Protein 7VSW (pdb70)

CATH classification: 2.60.40.10 (+1 more: 2.60.40.10)

Secondary structure (DSSP, 8-state):
---EEEE-SEEEE-TT--EEEEEEESS--TT-EEEEEE-TTS-EEEEEETTTEEPTT--TTEEEEEETTEEEEEESS--GGG-EEEEEEE-SSSSPBB---EEEEEP---BPPEEEEEPPPGGGGGSSEEEEEEEEEEEBSS--EEEEEETTEE--SEEEPPPEE-TTS-EEEEEEEEEEHHHHHTT--EEEEEE-TTSGGG-EEEEE---/--EEEEES-SEE-TTS-EEEEEEEESS-SS-TT-EEEEEEE-TTS--EEEEEE-TTS-EEE-GGGTTTEEEEEEGGGTEEEEEE-S--GGG-EEEEEEEE-SSSS--EEB--EEEEE-SSPPBPPEEEEEPPPGGGGGSSEEEEEEEEEEEBSS--EEEEEETTEEE--EEEPPPEE-TTS-EEEEEEEEEEHHHHHTT-EEEEEEE-TTSGGG-EEEEEE--TT-/---EEEE-SEEEE-TT--EEEEEEESS--TT-EEEEEE-TTS--EEEEETTTEEPTT--TTEEEEEETTEEEEEESS--GGG-EEEEEEE-SSSSPBB---EEEEEP---BPPEEEEEPPPGGGGGSSEEEEEEEEEEEBSS--EEEEEETTEE--SEEEPPPEE-TTS-EEEEEEEEEEHHHHHTT--EEEEEE-TTSGGG-EEEEE---/--EEEEES-SEE-TTS-EEEEEEEESS-SS-TT-EEEEEEE-TTS--EEEEEE-TTS-EEE-GGGTTTEEEEEETTTTEEEEEE-S--GGG-EEEEEEEE-SSSS--EEB--EEEEE-SSPPBPPEEEEEPPPGGGGGSSEEEEEEEEEEEBSS--EEEEEETTEE---EEEPPPEE-TTS-EEEEEEEEEEHHHHHTT--EEEEEE-TTSGGG-EEEEE---/---EEEE-SEEEE-TT--EEEEEEESS--TT-EEEEEE-TTS--EEEEETTTEEPTT--TTEEEEEETTEEEEEESS--GGG-EEEEEEE-SSSSPBB---EEEEEP---BPPEEEEEPPPGGGGGSSEEEEEEEEEEEBSS--EEEEEETTEEE-SEEEPPPEE-TTS-EEEEEEEEEEHHHHHTT--EEEEEE-TTSGGG-EEEEE---/--EEEEES-SEE-TTS-EEEEEEEESS-TTSSS-EEEEEEE-TTS--EEEEEE-TTS-EEE-TTTTTTEEEEEETTTTEEEEEE-S--GGG-EEEEEEEE-SSSS--EEB--EEEEE-SSPPBPPEEEEEPPPGGGGGSSEEEEEEEEEEEBSS--EEEEEETTEE---EEEPPPEE-TTS-EEEEEEEEEEHHHHHTT--EEEEEE-TTSGGG-EEEEE---/---EEEE-SEEEE-TT--EEEEEEESS--TT-EEEEEE-TTS--EEEEETTTEEPTT--TTEEEEEETTEEEEEESS--GGG-EEEEEEE-SSSSPBB---EEEEEP---BPPEEEEEPPPGGGGGSSEEEEEEEEEEEBSS--EEEEEETTEEE-SEEEPPPEE-TTS-EEEEEEEEEEHHHHHTT--EEEEEE-TTSGGG-EEEEE---/--EEEEES-SEE-TTS-EEEEEEEESS-SSSSS-EEEEEEE-TTS--EEEEEE-TTS-EEE-GGGTTTEEEEEETTTTEEEEEE-S--GGG-EEEEEEEE-SSSS-SEEB--EEEEE-SSPPBPPEEEEEPPPGGGGGSSEEEEEEEEEEEBSS--EEEEEETTEEE--EEEPPPEE-TTS-EEEEEEEEEEHHHHHTT--EEEEEE-TTSGGG-EEEEE---

Radius of gyration: 45.03 Å; Cα contacts (8 Å, |Δi|>4): 4598; chains: 8; bounding box: 101×116×104 Å

Nearest PDB structures (foldseek):
  7vsw-assembly4_N  TM=1.002E+00  e=3.338E-44  Homo sapiens
  7vsu-assembly2_B  TM=9.495E-01  e=4.467E-30  Homo sapiens
  7mrz-assembly1_X  TM=9.197E-01  e=2.226E-26  Homo sapiens
  8bbo-assembly1_H  TM=7.551E-01  e=2.924E-26  Homo sapiens
  6hga-assembly1_H  TM=6.722E-01  e=2.432E-24  Mus musculus

Foldseek 3Di:
DKAKEKPDQEDAEAFQAKDKMKIFIPWFLFQAKWKWWAAPPGDIDTADGRFAHGDPPHDPQWGKDDTTTIIMIMGRGDDPVSQTKMKMWRDRDPPIDIYSIYGYHYDDDWWDKDKDKDFFDPVCLVDQKTKIKIKIWDGPDQDKDKFKDFPRHGADQKDKDGWDQDPVRITMIMMIHIDGSVCQVVWTKMKMKMADPPDDVRIDIDIDTDD/DKAKAKDADQEAEAQAKGKMKIAIPPDAQQDPQKWKFKWWAAVVGDIDTAWTAHQVFDIDGDVVQPPFWDWGDDRVRNMIMIMGGRDDQVPFTWMKIFMQHNPGGGPYIYPTDTHGYHPDDWWDKDKDKDFFDPVCLVDQKTKIKIKIWGTPDQDKDKFKDFPNHGQDQKDKDGWDQDPVRITMIMMIHIDGSVCQVVWGKMKMKMADPPDDVRIDIDIDGDDPVD/DKAKEKPDQEDAEAFFDKDKIKIFIPWFQFQAKWKWWAAPPGDIHTAAGRFFHGDPPHDPQWGKDDGTTIIMIMGRGDDPVSQTKMKMWGDHDPPIDIYPIYGYAYDDDWWDWDKDKDFFDPVQLVDQKTKIKIKIWDGPDQDKDKWKDFPRHTQDQKDKDRWDQDPVRITMIMMIHIDGSVCQVVWTKMKMKMADPPDDVRIDIDIDHDD/DKAKAKDADQEDEAQAKGKMKIAIPPDALQDPQKWKFKWWAAVPGDIDTAWTAHSVGDIDGDVVQPVFWDWGDDRVRRMIMIMGGRDDQVPFTWMKIAMQHNPGGGPYIYPTDTHGYHPDDWWDKDKDKDFFDPVCLVDQKTKIKIKIWGGPDQDKDKFKDFPRHGQDQKDKDRWDQDPVRITMIMMIGMDGSVCQVVWTKMKMKMADPPDDVRIDIDIDTND/DKAKEKPDQEDAEAFFDKDKIKIFIPWFQFQAKWKWWAAPPGDIHTAAGRFFHGDPPHDPQWGKDDTTTMIMIMGRGDDQVSQTKMKMWGDRDPPIDIYPIYGYHYDDDWWDWDKDKDFFDPVQLVDQKTKIKIKIWDGPDQDKDKWKDFPHHTQDQKDKDGWDQDPVRITMIMMIGMDGSVCQVVWTKMKMKMADPVDDVRIDIDIDHDD/DKAKAKDADQEDEAQAKGKMKIAIPPDALQDDDKWKFKWWAAVPGDIDGAWTAHQVGDIDGDVVQPPFKDWADDRVRRMIMIMGGRDDQVRFTWMKIFMQDPPGGGPYIYPTGTHGYHPDDWWDKDKDKDFFDPVQLVDQKTKIKIKIWTTPDQDKDKFKDFPRHGQDQKDKDRWDQDPVRITMIMMIHMDGSVCQVVWTKMKMKMADPPDDVRIDIDIDTDD/DKAKEKPDQEDAEAFFDKDKIKIFIPWFQFQAKWKWWAAPPGDIHTAAGRFFHGDPPHDPQWGKDDTTTIIMIMGRGDDQVSFTKMKMWGDRDPPIDIYPIYGYHYDDDWWDKDKDKDFFDPVQLVDQKTKIKIKIWDGPDQDKDKFKDFPRHGQDQKDKDGWDQDPVRITMIMMIGIDGSVCQVVWTKMKMKMADPPDDVRIDIDIDHDD/DKAKAKDFDQEDEAQAKGKMKIAIPPDALQDDDKWKFKWWAAVPGDIDTAWTAHPVGDIDGDVVQPPFWDWGDDRVRNMIMIMGGRDDQVPFTWMKIAMQDPPGGGPYIYPTDTHGYYNDDWWDKDKDKDFFDPVQLVDQKTKIKIKIWGGPDQDKDKFKDFPNHGDDQKDKDRWDQDPVRITMIMMIHIDGSVCQVVWGKMKMKMADPPDDVRIDIDIDTDD

B-factor: mean 91.62, std 21.6, range [41.56, 175.29]

Solvent-accessible surface area: 76915 Å² total; per-residue (Å²): 122,5,118,20,84,17,47,56,86,63,33,49,9,36,86,40,61,165,3,66,1,32,0,131,13,73,94,70,0,56,45,108,0,0,1,0,11,21,80,94,86,140,24,6,99,7,1,1,46,34,7,84,41,70,48,106,71,11,50,106,54,7,54,11,65,34,85,17,59,61,1,37,1,11,0,59,45,0,53,86,96,4,34,2,33,0,13,0,0,0,20,132,45,68,10,11,32,17,4,64,8,0,90,0,55,36,107,95,128,72,77,118,8,52,7,7,20,4,71,18,13,197,61,6,73,114,93,124,84,0,0,0,6,0,3,0,26,4,0,26,27,35,108,38,49,14,92,1,47,13,120,46,103,73,24,137,67,62,73,45,3,65,52,17,60,18,83,85,30,2,29,0,3,0,0,4,0,15,2,71,47,66,78,9,97,114,34,59,80,0,17,0,9,0,82,6,99,31,14,152,100,103,66,40,79,68,71,16,55,86,153,132,35,118,6,95,24,56,42,72,18,30,11,117,56,94,87,86,0,40,0,41,0,50,8,62,63,31,61,1,52,44,28,59,37,82,1,0,0,0,16,20,31,81,89,141,31,16,54,2,4,1,42,2,63,86,80,38,70,62,39,33,14,74,84,6,110,112,57,7,76,6,49,36,54,74,100,134,38,46,1,12,1,87,3,39,61,0,76,74,80,1,26,0,35,0,10,0,0,23,20,6,152,90,24,0,0,40,34,29,3,128,24,22,32,0,14,5,20,90,48,121,50,123,104,9,66,6,18,17,1,67,15,10,209,72,3,58,110,86,119,73,0,2,0,1,0,0,0,30,10,0,29,1,19,70,28,43,14,87,3,48,6,147,61,121,78,32,122,71,62,85,46,2,64,54,19,96,17,83,116,39,6,38,0,6,0,0,3,1,19,5,67,52,64,73,9,94,140,20,45,77,0,15,0,5,0,90,6,75,29,14,151,121,103,93,35,93,66,74,14,33,65,47,101,78,212,83,8,66,15,88,19,50,54,86,63,34,65,11,32,81,43,56,91,4,63,0,35,0,133,12,74,91,74,2,58,47,107,0,1,1,0,11,20,76,96,88,137,24,5,96,6,1,0,53,31,8,81,43,64,46,108,73,16,50,37,47,4,52,10,57,33,85,15,58,58,2,36,0,14,0,55,43,0,50,71,94,3,27,2,32,0,12,0,0,0,20,129,43,65,11,10,24,10,0,34,11,0,90,0,51,16,110,103,154,65,99,114,7,54,6,6,16,5,69,17,12,196,58,5,67,111,99,124,86,0,1,0,5,0,3,0,29,3,0,24,31,32,114,40,54,12,85,1,49,11,141,56,119,90,23,133,69,64,76,45,2,66,51,17,54,17,84,80,14,1,25,0,4,0,0,4,0,16,3,73,49,56,82,8,93,132,38,56,81,0,17,0,6,0,96,6,101,33,12,151,123,108,89,41,71,63,74,14,56,83,157,115,28,96,6,58,20,56,42,67,18,29,12,118,15,74,88,86,1,43,1,38,0,12,5,2,23,11,6,0,12,34,29,64,44,80,0,0,0,0,18,21,32,81,88,84,6,8,33,2,2,1,41,4,60,88,81,39,71,61,41,40,13,82,65,5,132,109,39,8,75,8,45,37,52,46,51,114,4,26,0,11,1,89,1,38,59,0,10,26,31,1,26,0,34,0,12,0,0,22,24,7,163,97,24,0,0,38,36,28,2,132,25,26,46,0,14,3,4,71,50,126,56,140,112,8,61,9,16,17,2,67,15,10,205,71,3,59,109,86,121,75,0,3,0,1,0,0,0,30,12,0,30,0,19,37,37,47,14,87,3,52,11,70,56,38,79,4,69,59,68,80,47,2,65,52,20,98,20,88,116,39,10,34,0,5,0,0,4,0,18,4,32,47,30,5,11,89,66,21,2,81,0,16,0,4,0,88,6,72,30,16,157,124,104,92,38,93,73,73,13,34,83,135,111,8,111,21,82,21,46,54,87,61,35,66,12,31,79,40,58,148,4,66,1,30,0,122,14,70,94,70,0,56,47,108,0,0,0,0,10,21,77,93,87,140,23,4,99,7,1,0,50,38,5,77,41,70,45,105,74,16,51,83,48,4,56,12,61,34,81,14,62,65,1,36,1,16,0,61,43,0,50,64,95,3,34,2,32,0,11,0,0,0,20,124,44,68,10,11,33,19,4,63,10,0,91,0,53,16,121,99,152,70,99,108,7,52,7,5,13,5,67,16,12,198,63,6,71,112,97,128,90,0,1,0,4,0,3,0,29,2,0,24,30,29,114,37,40,12,84,2,56,11,141,62,115,93,23,129,71,62,77,44,2,64,57,19,57,18,83,90,9,3,30,0,4,0,0,4,0,15,2,71,48,64,74,9,100,142,34,57,77,0,15,0,6,0,83,5,94,32,13,154,122,104,88,41,82,65,71,17,50,77,153,113,34,99,4,63,28,53,44,68,17,25,10,111,60,90,96,87,0,46,0,43,0,12,5,8,24,11,5,0,16,35,49,74,39,80,1,0,0,0,16,18,33,80,87,146,27,14,54,1,4,0,41,3,58,77,81,42,69,58,38,30,12,71,77,6,115,122,68,9,75,7,44,37,51,36,47,112,4,24,1,10,1,86,6,44,59,1,79,73,86,3,26,1,34,0,11,0,0,23,27,7,171,85,28,0,0,40,33,29,2,133,25,22,46,0,16,7,20,95,44,110,49,126,105,7,64,7,14,20,2,64,16,11,206,68,3,59,104,86,125,76,0,2,0,2,0,0,0,31,12,0,30,0,21,41,38,44,15,94,4,56,9,71,60,42,67,4,70,63,60,87,45,2,61,51,19,97,16,89,116,35,9,40,0,6,0,0,2,1,18,4,37,56,33,4,10,98,51,21,2,82,0,17,0,7,0,91,7,75,31,13,153,124,108,91,37,85,70,72,11,34,92,138,107,8,110,19,87,20,48,54,90,62,37,54,9,38,86,41,58,170,3,64,0,33,0,126,12,74,95,74,2,58,45,110,0,0,0,0,6,20,75,94,87,137,25,6,99,9,0,0,49,33,4,78,38,68,47,106,77,13,51,111,45,7,56,10,63,33,81,14,58,64,0,36,0,12,0,62,44,0,52,80,93,2,32,2,34,0,11,0,0,0,21,136,41,66,9,12,28,19,3,62,10,0,88,0,58,32,104,141,118,69,85,114,7,46,5,6,18,4,70,17,12,193,54,5,69,116,92,128,84,0,1,0,4,0,3,0,27,1,0,26,31,35,113,37,41,14,67,3,34,9,136,18,35,72,20,58,68,62,71,46,2,63,52,20,60,17,86,93,35,2,33,0,4,0,0,5,0,16,2,69,46,65,80,6,96,143,36,57,79,0,16,0,5,0,20,5,93,30,14,149,30,35,46,38,69,67,73,16,53,84,155,132,39,118,4,94,24,53,42,71,17,31,11,126,53,90,92,88,1,47,1,46,0,45,7,65,64,30,59,2,51,48,56,65,28,68,1,0,0,0,17,19,34,80,88,139,27,14,54,1,4,1,41,4,55,93,84,41,70,61,38,36,11,72,80,5,115,113,60,8,75,6,44,36,54,74,103,132,40,48,1,11,2,88,4,40,60,0,79,71,86,4,26,1,35,0,12,0,0,26,27,6,170,83,27,0,0,38,35,28,2,130,23,27,47,0,13,4,23,98,50,120,50,139,104,8,61,7,12,16,1,66,16,10,212,74,2,57,110,85,122,74,0,2,0,1,0,0,1,35,11,0,28,0,20,43,38,44,14,89,2,51,14,148,60,124,84,31,126,71,60,88,46,2,61,54,20,99,17,87,117,40,10,35,0,5,0,0,4,1,18,2,68,50,62,72,9,94,142,27,51,83,0,19,1,6,0,90,6,80,28,15,150,120,106,87,36,90,68,73,12,33,86,136

Sequence (1739 aa):
DIQMTQSPSSLSASVGDRVTITCRASQSISSYLNWYQQKPGKAPKLLIYAASSLQSGVPSRFSGSGSGTDFTLTISSLQPEDFATYYCQQSYSTPLTFGGGTKVEIKRQPREPQVYTLPPSRDELTKNQVSLWCLVKGFYPSDIAVEWESNGQPENNYKTTPPVLDSDGSFFLYSKLTVDKSRWQQGNVFSCSVMHEALHNHYTQKSLSLSQVQLQESGPGLVKPSETLSLTCTVSGGSVSSGSYYWSWIRQPPGKGLEWIGYIYYSGSTNYNPSLKSRVTISVDTSKNQFSLKLSSVTAADTAVYYCAREGKNGAFDIWGQGTMVTVSSAQPREPQVYTLPPSRDELTKNQVSLSCAVKGFYPSDIAVEWESNGQPENNYKTTPPVLDSDGSFFLVSKLTVDKSRWQQGNVFSCSVMHEALHNHYTQKSLSLSPGKDIQMTQSPSSLSASVGDRVTITCRASQSISSYLNWYQQKPGKAPKLLIYAASSLQSGVPSRFSGSGSGTDFTLTISSLQPEDFATYYCQQSYSTPLTFGGGTKVEIKRQPREPQVYTLPPSRDELTKNQVSLWCLVKGFYPSDIAVEWESNGQPENNYKTTPPVLDSDGSFFLYSKLTVDKSRWQQGNVFSCSVMHEALHNHYTQKSLSLSQVQLQESGPGLVKPSETLSLTCTVSGGSVSSGSYYWSWIRQPPGKGLEWIGYIYYSGSTNYNPSLKSRVTISVDTSKNQFSLKLSSVTAADTAVYYCAREGKNGAFDIWGQGTMVTVSSAQPREPQVYTLPPSRDELTKNQVSLSCAVKGFYPSDIAVEWESNGQPENNYKTTPPVLDSDGSFFLVSKLTVDKSRWQQGNVFSCSVMHEALHNHYTQKSLSLSDIQMTQSPSSLSASVGDRVTITCRASQSISSYLNWYQQKPGKAPKLLIYAASSLQSGVPSRFSGSGSGTDFTLTISSLQPEDFATYYCQQSYSTPLTFGGGTKVEIKRQPREPQVYTLPPSRDELTKNQVSLWCLVKGFYPSDIAVEWESNGQPENNYKTTPPVLDSDGSFFLYSKLTVDKSRWQQGNVFSCSVMHEALHNHYTQKSLSLSQVQLQESGPGLVKPSETLSLTCTVSGGSVSSGSYYWSWIRQPPGKGLEWIGYIYYSGSTNYNPSLKSRVTISVDTSKNQFSLKLSSVTAADTAVYYCAREGKNGAFDIWGQGTMVTVSSAQPREPQVYTLPPSRDELTKNQVSLSCAVKGFYPSDIAVEWESNGQPENNYKTTPPVLDSDGSFFLVSKLTVDKSRWQQGNVFSCSVMHEALHNHYTQKSLSLSDIQMTQSPSSLSASVGDRVTITCRASQSISSYLNWYQQKPGKAPKLLIYAASSLQSGVPSRFSGSGSGTDFTLTISSLQPEDFATYYCQQSYSTPLTFGGGTKVEIKRQPREPQVYTLPPSRDELTKNQVSLWCLVKGFYPSDIAVEWESNGQPENNYKTTPPVLDSDGSFFLYSKLTVDKSRWQQGNVFSCSVMHEALHNHYTQKSLSLSQVQLQESGPGLVKPSETLSLTCTVSGGSVSSGSYYWSWIRQPPGKGLEWIGYIYYSGSTNYNPSLKSRVTISVDTSKNQFSLKLSSVTAADTAVYYCAREGKNGAFDIWGQGTMVTVSSAQPREPQVYTLPPSRDELTKNQVSLSCAVKGFYPSDIAVEWESNGQPENNYKTTPPVLDSDGSFFLVSKLTVDKSRWQQGNVFSCSVMHEALHNHYTQKSLSLS

Structure (mmCIF, N/CA/C/O backbone):
data_7VSW
#
_entry.id   7VSW
#
_cell.length_a   143.900
_cell.length_b   143.900
_cell.length_c   261.890
_cell.angle_alpha   90.000
_cell.angle_beta   90.000
_cell.angle_gamma   90.000
#
_symmetry.space_group_name_H-M   'P 43 21 2'
#
loop_
_entity.id
_entity.type
_entity.pdbx_description
1 polymer 'light chain'
2 polymer 'heavy chain'
#
loop_
_atom_site.group_PDB
_atom_site.id
_atom_site.type_symbol
_atom_site.label_atom_id
_atom_site.label_alt_id
_atom_site.label_comp_id
_atom_site.label_asym_id
_atom_site.label_entity_id
_atom_site.label_seq_id
_atom_site.pdbx_PDB_ins_code
_atom_site.Cartn_x
_atom_site.Cartn_y
_atom_site.Cartn_z
_atom_site.occupancy
_atom_site.B_iso_or_equiv
_atom_site.auth_seq_id
_atom_site.auth_comp_id
_atom_site.auth_asym_id
_atom_site.auth_atom_id
_atom_site.pdbx_PDB_model_num
ATOM 1 N N . ASP A 1 1 ? 29.37599 -58.28153 -21.26221 1.000 133.23598 1 ASP A N 1
ATOM 2 C CA . ASP A 1 1 ? 28.67892 -58.46111 -19.99274 1.000 124.11536 1 ASP A CA 1
ATOM 3 C C . ASP A 1 1 ? 28.72647 -57.16263 -19.18626 1.000 115.09704 1 ASP A C 1
ATOM 4 O O . ASP A 1 1 ? 29.77333 -56.52588 -19.08003 1.000 133.09739 1 ASP A O 1
ATOM 9 N N . ILE A 1 2 ? 27.58634 -56.78028 -18.61932 1.000 101.59327 2 ILE A N 1
ATOM 10 C CA . ILE A 1 2 ? 27.44417 -55.52003 -17.89555 1.000 106.71650 2 ILE A CA 1
ATOM 11 C C . ILE A 1 2 ? 27.67175 -55.74285 -16.40468 1.000 121.80045 2 ILE A C 1
ATOM 12 O O . ILE A 1 2 ? 27.06242 -56.63211 -15.79752 1.000 119.44332 2 ILE A O 1
ATOM 17 N N . GLN A 1 3 ? 28.54980 -54.93266 -15.81236 1.000 124.08461 3 GLN A N 1
ATOM 18 C CA . GLN A 1 3 ? 28.85252 -55.02396 -14.39076 1.000 105.39681 3 GLN A CA 1
ATOM 19 C C . GLN A 1 3 ? 27.92609 -54.09881 -13.61351 1.000 98.52733 3 GLN A C 1
ATOM 20 O O . GLN A 1 3 ? 27.69519 -52.95378 -14.01187 1.000 94.19124 3 GLN A O 1
ATOM 26 N N . MET A 1 4 ? 27.41325 -54.59384 -12.48965 1.000 107.08541 4 MET A N 1
ATOM 27 C CA . MET A 1 4 ? 26.50758 -53.83125 -11.63882 1.000 105.14875 4 MET A CA 1
ATOM 28 C C . MET A 1 4 ? 27.17914 -53.59707 -10.29484 1.000 107.51398 4 MET A C 1
ATOM 29 O O . MET A 1 4 ? 27.45568 -54.55139 -9.56006 1.000 98.85300 4 MET A O 1
ATOM 34 N N . THR A 1 5 ? 27.42358 -52.33266 -9.97000 1.000 100.46981 5 THR A N 1
ATOM 35 C CA . THR A 1 5 ? 28.05863 -51.95618 -8.71612 1.000 93.34773 5 THR A CA 1
ATOM 36 C C . THR A 1 5 ? 27.00534 -51.40580 -7.76599 1.000 107.42440 5 THR A C 1
ATOM 37 O O . THR A 1 5 ? 26.22054 -50.52897 -8.14058 1.000 112.85615 5 THR A O 1
ATOM 41 N N . GLN A 1 6 ? 26.98758 -51.92716 -6.54502 1.000 103.71206 6 GLN A N 1
ATOM 42 C CA . GLN A 1 6 ? 26.00727 -51.55441 -5.53892 1.000 92.34818 6 GLN A CA 1
ATOM 43 C C . GLN A 1 6 ? 26.73075 -50.99926 -4.32084 1.000 106.27046 6 GLN A C 1
ATOM 44 O O . GLN A 1 6 ? 27.76491 -51.53284 -3.90663 1.000 109.49626 6 GLN A O 1
ATOM 50 N N . SER A 1 7 ? 26.19426 -49.91545 -3.75620 1.000 105.46673 7 SER A N 1
ATOM 51 C CA . SER A 1 7 ? 26.80687 -49.29717 -2.59082 1.000 102.67203 7 SER A CA 1
ATOM 52 C C . SER A 1 7 ? 25.73854 -48.60044 -1.76004 1.000 101.73302 7 SER A C 1
ATOM 53 O O . SER A 1 7 ? 24.81617 -48.00142 -2.33041 1.000 116.39497 7 SER A O 1
ATOM 56 N N . PRO A 1 8 ? 25.83283 -48.65061 -0.42177 1.000 106.71749 8 PRO A N 1
ATOM 57 C CA . PRO A 1 8 ? 26.91116 -49.34507 0.29039 1.000 117.08969 8 PRO A CA 1
ATOM 58 C C . PRO A 1 8 ? 26.67427 -50.84921 0.38329 1.000 114.57384 8 PRO A C 1
ATOM 59 O O . PRO A 1 8 ? 25.52655 -51.28892 0.34031 1.000 108.39424 8 PRO A O 1
ATOM 63 N N . SER A 1 9 ? 27.75616 -51.62411 0.50550 1.000 118.87376 9 SER A N 1
ATOM 64 C CA . SER A 1 9 ? 27.62150 -53.07652 0.56376 1.000 120.22341 9 SER A CA 1
ATOM 65 C C . SER A 1 9 ? 26.87366 -53.51663 1.81678 1.000 107.74222 9 SER A C 1
ATOM 66 O O . SER A 1 9 ? 26.19398 -54.54909 1.80130 1.000 101.99871 9 SER A O 1
ATOM 69 N N . SER A 1 10 ? 26.99046 -52.75639 2.90319 1.000 97.88445 10 SER A N 1
ATOM 70 C CA . SER A 1 10 ? 26.29700 -53.05545 4.14671 1.000 93.67522 10 SER A CA 1
ATOM 71 C C . SER A 1 10 ? 25.99333 -51.74119 4.84820 1.000 97.84502 10 SER A C 1
ATOM 72 O O . SER A 1 10 ? 26.77682 -50.79137 4.77099 1.000 109.16658 10 SER A O 1
ATOM 75 N N . LEU A 1 11 ? 24.84786 -51.68992 5.52823 1.000 87.73216 11 LEU A N 1
ATOM 76 C CA . LEU A 1 11 ? 24.46322 -50.48940 6.25850 1.000 98.58628 11 LEU A CA 1
ATOM 77 C C . LEU A 1 11 ? 23.48900 -50.85372 7.37004 1.000 105.01701 11 LEU A C 1
ATOM 78 O O . LEU A 1 11 ? 22.66126 -51.75340 7.20856 1.000 102.43492 11 LEU A O 1
ATOM 83 N N . SER A 1 12 ? 23.59686 -50.14657 8.49313 1.000 114.39182 12 SER A N 1
ATOM 84 C CA . SER A 1 12 ? 22.65127 -50.24746 9.59762 1.000 111.38091 12 SER A CA 1
ATOM 85 C C . SER A 1 12 ? 21.94241 -48.91102 9.75733 1.000 106.67526 12 SER A C 1
ATOM 86 O O . SER A 1 12 ? 22.58981 -47.85856 9.75366 1.000 113.39941 12 SER A O 1
ATOM 89 N N . ALA A 1 13 ? 20.61884 -48.95201 9.89704 1.000 102.93575 13 ALA A N 1
ATOM 90 C CA . ALA A 1 13 ? 19.82620 -47.73837 10.01625 1.000 103.03105 13 ALA A CA 1
ATOM 91 C C . ALA A 1 13 ? 18.72191 -47.94571 11.04026 1.000 101.22566 13 ALA A C 1
ATOM 92 O O . ALA A 1 13 ? 18.29066 -49.07280 11.29473 1.000 105.81917 13 ALA A O 1
ATOM 94 N N . SER A 1 14 ? 18.27212 -46.84320 11.62764 1.000 109.01402 14 SER A N 1
ATOM 95 C CA . SER A 1 14 ? 17.24507 -46.87439 12.65595 1.000 111.73422 14 SER A CA 1
ATOM 96 C C . SER A 1 14 ? 15.85695 -46.85040 12.02353 1.000 107.71298 14 SER A C 1
ATOM 97 O O . SER A 1 14 ? 15.69190 -46.60608 10.82681 1.000 115.97806 14 SER A O 1
ATOM 100 N N . VAL A 1 15 ? 14.84543 -47.10860 12.85147 1.000 98.82750 15 VAL A N 1
ATOM 101 C CA . VAL A 1 15 ? 13.46515 -47.07811 12.38266 1.000 100.27168 15 VAL A CA 1
ATOM 102 C C . VAL A 1 15 ? 13.06670 -45.64338 12.06190 1.000 112.93801 15 VAL A C 1
ATOM 103 O O . VAL A 1 15 ? 13.28556 -44.72496 12.86269 1.000 130.63782 15 VAL A O 1
ATOM 107 N N . GLY A 1 16 ? 12.47988 -45.44404 10.88096 1.000 111.49449 16 GLY A N 1
ATOM 108 C CA . GLY A 1 16 ? 12.08056 -44.13228 10.41759 1.000 110.02752 16 GLY A CA 1
ATOM 109 C C . GLY A 1 16 ? 13.11040 -43.39101 9.59118 1.000 118.63613 16 GLY A C 1
ATOM 110 O O . GLY A 1 16 ? 12.77598 -42.35348 9.00467 1.000 130.89679 16 GLY A O 1
ATOM 111 N N . ASP A 1 17 ? 14.34437 -43.88281 9.52103 1.000 114.09957 17 ASP A N 1
ATOM 112 C CA . ASP A 1 17 ? 15.37028 -43.22195 8.73033 1.000 134.29729 17 ASP A CA 1
ATOM 113 C C . ASP A 1 17 ? 15.09042 -43.39000 7.23923 1.000 121.22456 17 ASP A C 1
ATOM 114 O O . ASP A 1 17 ? 14.32568 -44.26057 6.81556 1.000 114.93421 17 ASP A O 1
ATOM 119 N N . ARG A 1 18 ? 15.72255 -42.53768 6.43859 1.000 120.57525 18 ARG A N 1
ATOM 120 C CA . ARG A 1 18 ? 15.70523 -42.69208 4.99144 1.000 127.44075 18 ARG A CA 1
ATOM 121 C C . ARG A 1 18 ? 16.88657 -43.56135 4.58876 1.000 130.69831 18 ARG A C 1
ATOM 122 O O . ARG A 1 18 ? 18.01146 -43.34110 5.04966 1.000 132.09062 18 ARG A O 1
ATOM 130 N N . VAL A 1 19 ? 16.63002 -44.54940 3.74290 1.000 114.31185 19 VAL A N 1
ATOM 131 C CA . VAL A 1 19 ? 17.65617 -45.46628 3.27237 1.000 117.21021 19 VAL A CA 1
ATOM 132 C C . VAL A 1 19 ? 17.94747 -45.12971 1.81878 1.000 115.05529 19 VAL A C 1
ATOM 133 O O . VAL A 1 19 ? 17.03105 -44.84236 1.04207 1.000 113.47762 19 VAL A O 1
ATOM 137 N N . THR A 1 20 ? 19.22661 -45.15226 1.45423 1.000 105.01244 20 THR A N 1
ATOM 138 C CA . THR A 1 20 ? 19.65320 -44.81810 0.10270 1.000 119.84365 20 THR A CA 1
ATOM 139 C C . THR A 1 20 ? 20.66092 -45.85601 -0.35698 1.000 122.03829 20 THR A C 1
ATOM 140 O O . THR A 1 20 ? 21.69633 -46.05132 0.28832 1.000 124.70984 20 THR A O 1
ATOM 144 N N . ILE A 1 21 ? 20.35245 -46.51968 -1.46491 1.000 111.75696 21 ILE A N 1
ATOM 145 C CA . ILE A 1 21 ? 21.23520 -47.50211 -2.07231 1.000 115.06651 21 ILE A CA 1
ATOM 146 C C . ILE A 1 21 ? 21.59790 -47.00897 -3.46160 1.000 111.04229 21 ILE A C 1
ATOM 147 O O . ILE A 1 21 ? 20.74314 -46.49573 -4.19030 1.000 112.46857 21 ILE A O 1
ATOM 152 N N . THR A 1 22 ? 22.86156 -47.16699 -3.82791 1.000 113.77238 22 THR A N 1
ATOM 153 C CA . THR A 1 22 ? 23.35319 -46.73631 -5.12486 1.000 115.77997 22 THR A CA 1
ATOM 154 C C . THR A 1 22 ? 23.58492 -47.96853 -5.98412 1.000 123.09381 22 THR A C 1
ATOM 155 O O . THR A 1 22 ? 24.14975 -48.96245 -5.51499 1.000 111.56056 22 THR A O 1
ATOM 159 N N . CYS A 1 23 ? 23.13513 -47.90561 -7.23257 1.000 119.76029 23 CYS A N 1
ATOM 160 C CA . CYS A 1 23 ? 23.38614 -48.95467 -8.20879 1.000 112.17461 23 CYS A CA 1
ATOM 161 C C . CYS A 1 23 ? 23.96173 -48.28348 -9.44402 1.000 121.05361 23 CYS A C 1
ATOM 162 O O . CYS A 1 23 ? 23.34013 -47.37460 -10.00337 1.000 125.90415 23 CYS A O 1
ATOM 165 N N . ARG A 1 24 ? 25.15116 -48.71167 -9.85342 1.000 117.03995 24 ARG A N 1
ATOM 166 C CA . ARG A 1 24 ? 25.84649 -48.12892 -10.99041 1.000 112.87197 24 ARG A CA 1
ATOM 167 C C . ARG A 1 24 ? 26.07685 -49.19379 -12.05054 1.000 117.39488 24 ARG A C 1
ATOM 168 O O . ARG A 1 24 ? 26.45779 -50.32664 -11.73645 1.000 123.10932 24 ARG A O 1
ATOM 176 N N . ALA A 1 25 ? 25.84081 -48.82522 -13.30414 1.000 98.98400 25 ALA A N 1
ATOM 177 C CA . ALA A 1 25 ? 26.05739 -49.71499 -14.43056 1.000 110.20606 25 ALA A CA 1
ATOM 178 C C . ALA A 1 25 ? 27.28824 -49.27351 -15.20997 1.000 119.54131 25 ALA A C 1
ATOM 179 O O . ALA A 1 25 ? 27.62057 -48.08559 -15.26015 1.000 116.21332 25 ALA A O 1
ATOM 181 N N . SER A 1 26 ? 27.96389 -50.24801 -15.82142 1.000 114.78463 26 SER A N 1
ATOM 182 C CA . SER A 1 26 ? 29.14530 -49.94538 -16.61868 1.000 116.47543 26 SER A CA 1
ATOM 183 C C . SER A 1 26 ? 28.79484 -49.22964 -17.91698 1.000 126.22980 26 SER A C 1
ATOM 184 O O . SER A 1 26 ? 29.66293 -48.57698 -18.50600 1.000 131.35080 26 SER A O 1
ATOM 187 N N . GLN A 1 27 ? 27.54949 -49.33801 -18.37290 1.000 122.40000 27 GLN A N 1
ATOM 188 C CA . GLN A 1 27 ? 27.09995 -48.65445 -19.57541 1.000 115.12406 27 GLN A CA 1
ATOM 189 C C . GLN A 1 27 ? 25.63958 -48.26194 -19.39591 1.000 124.30460 27 GLN A C 1
ATOM 190 O O . GLN A 1 27 ? 24.98078 -48.66102 -18.43284 1.000 120.44106 27 GLN A O 1
ATOM 196 N N . SER A 1 28 ? 25.14122 -47.45791 -20.33201 1.000 142.78186 28 SER A N 1
ATOM 197 C CA . SER A 1 28 ? 23.77675 -46.95417 -20.23872 1.000 133.79290 28 SER A CA 1
ATOM 198 C C . SER A 1 28 ? 22.77015 -48.08477 -20.42019 1.000 139.74900 28 SER A C 1
ATOM 199 O O . SER A 1 28 ? 22.85729 -48.86538 -21.37395 1.000 138.80933 28 SER A O 1
ATOM 202 N N . ILE A 1 29 ? 21.81636 -48.17298 -19.49479 1.000 130.95053 29 ILE A N 1
ATOM 203 C CA . ILE A 1 29 ? 20.75740 -49.17148 -19.53789 1.000 132.93281 29 ILE A CA 1
ATOM 204 C C . ILE A 1 29 ? 19.37576 -48.51926 -19.49621 1.000 122.97720 29 ILE A C 1
ATOM 205 O O . ILE A 1 29 ? 18.38614 -49.18064 -19.19546 1.000 122.26548 29 ILE A O 1
ATOM 210 N N . SER A 1 30 ? 19.30849 -47.21764 -19.78683 1.000 119.09219 30 SER A N 1
ATOM 211 C CA . SER A 1 30 ? 18.05352 -46.46474 -19.89090 1.000 123.76971 30 SER A CA 1
ATOM 212 C C . SER A 1 30 ? 17.30990 -46.58431 -18.56641 1.000 117.80693 30 SER A C 1
ATOM 213 O O . SER A 1 30 ? 17.86880 -46.18811 -17.52907 1.000 117.62103 30 S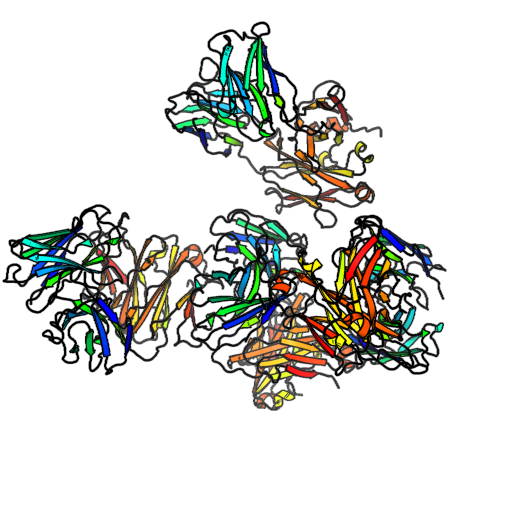ER A O 1
ATOM 216 N N . SER A 1 31 ? 16.08242 -47.10071 -18.53976 1.000 119.91807 31 SER A N 1
ATOM 217 C CA . SER A 1 31 ? 15.29904 -47.22913 -17.31820 1.000 119.99765 31 SER A CA 1
ATOM 218 C C . SER A 1 31 ? 14.93312 -48.68629 -17.05256 1.000 125.48463 31 SER A C 1
ATOM 219 O O . SER A 1 31 ? 13.87782 -48.97600 -16.48749 1.000 126.90525 31 SER A O 1
ATOM 222 N N . TYR A 1 32 ? 15.80238 -49.61383 -17.45844 1.000 116.00020 32 TYR A N 1
ATOM 223 C CA . TYR A 1 32 ? 15.55738 -51.04676 -17.29813 1.000 108.51385 32 TYR A CA 1
ATOM 224 C C . TYR A 1 32 ? 16.42059 -51.55477 -16.14631 1.000 96.89734 32 TYR A C 1
ATOM 225 O O . TYR A 1 32 ? 17.50026 -52.11346 -16.34089 1.000 96.91782 32 TYR A O 1
ATOM 234 N N . LEU A 1 33 ? 15.92638 -51.35984 -14.92293 1.000 94.27296 33 LEU A N 1
ATOM 235 C CA . LEU A 1 33 ? 16.66491 -51.78283 -13.73360 1.000 85.97142 33 LEU A CA 1
ATOM 236 C C . LEU A 1 33 ? 15.68120 -52.09120 -12.61594 1.000 81.62654 33 LEU A C 1
ATOM 237 O O . LEU A 1 33 ? 15.11661 -51.17436 -12.01418 1.000 88.18885 33 LEU A O 1
ATOM 242 N N . ASN A 1 34 ? 15.52653 -53.36822 -12.29752 1.000 80.20179 34 ASN A N 1
ATOM 243 C CA . ASN A 1 34 ? 14.56498 -53.79356 -11.29442 1.000 84.52070 34 ASN A CA 1
ATOM 244 C C . ASN A 1 34 ? 15.21486 -53.89405 -9.91723 1.000 77.99422 34 ASN A C 1
ATOM 245 O O . ASN A 1 34 ? 16.42609 -54.09208 -9.78983 1.000 73.90499 34 ASN A O 1
ATOM 250 N N . TRP A 1 35 ? 14.39037 -53.74491 -8.88190 1.000 71.24292 35 TRP A N 1
ATOM 251 C CA . TRP A 1 35 ? 14.82126 -53.85402 -7.49531 1.000 74.24046 35 TRP A CA 1
ATOM 252 C C . TRP A 1 35 ? 14.13715 -55.04110 -6.83578 1.000 74.80258 35 TRP A C 1
ATOM 253 O O . TRP A 1 35 ? 12.93410 -55.25247 -7.01446 1.000 75.57740 35 TRP A O 1
ATOM 264 N N . TYR A 1 36 ? 14.90516 -55.80847 -6.06452 1.000 80.74523 36 TYR A N 1
ATOM 265 C CA . TYR A 1 36 ? 14.38759 -56.97925 -5.37332 1.000 77.87199 36 TYR A CA 1
ATOM 266 C C . TYR A 1 36 ? 14.71903 -56.92048 -3.88927 1.000 70.45538 36 TYR A C 1
ATOM 267 O O . TYR A 1 36 ? 15.68505 -56.27628 -3.47312 1.000 73.12237 36 TYR A O 1
ATOM 276 N N . GLN A 1 37 ? 13.88662 -57.59191 -3.09537 1.000 75.97379 37 GLN A N 1
ATOM 277 C CA . GLN A 1 37 ? 14.08030 -57.74371 -1.65788 1.000 71.38459 37 GLN A CA 1
ATOM 278 C C . GLN A 1 37 ? 14.17939 -59.22747 -1.33327 1.000 74.34236 37 GLN A C 1
ATOM 279 O O . GLN A 1 37 ? 13.27375 -59.99925 -1.66810 1.000 82.14268 37 GLN A O 1
ATOM 285 N N . GLN A 1 38 ? 15.27265 -59.62835 -0.68724 1.000 64.13796 38 GLN A N 1
ATOM 286 C CA . GLN A 1 38 ? 15.46905 -61.01595 -0.27673 1.000 66.34541 38 GLN A CA 1
ATOM 287 C C . GLN A 1 38 ? 15.68388 -61.06524 1.23030 1.000 78.10774 38 GLN A C 1
ATOM 288 O O . GLN A 1 38 ? 16.70319 -60.58152 1.73582 1.000 75.53174 38 GLN A O 1
ATOM 294 N N . LYS A 1 39 ? 14.73719 -61.66010 1.94057 1.000 75.68068 39 LYS A N 1
ATOM 295 C CA . LYS A 1 39 ? 14.90296 -61.86990 3.36493 1.000 80.48607 39 LYS A CA 1
ATOM 296 C C . LYS A 1 39 ? 15.69567 -63.15205 3.60200 1.000 90.53062 39 LYS A C 1
ATOM 297 O O . LYS A 1 39 ? 15.75679 -64.02157 2.72891 1.000 83.34339 39 LYS A O 1
ATOM 303 N N . PRO A 1 40 ? 16.33399 -63.28420 4.76575 1.000 98.54384 40 PRO A N 1
ATOM 304 C CA . PRO A 1 40 ? 17.20327 -64.44703 5.00187 1.000 99.88042 40 PRO A CA 1
ATOM 305 C C . PRO A 1 40 ? 16.45773 -65.76556 4.84724 1.000 90.13045 40 PRO A C 1
ATOM 306 O O . PRO A 1 40 ? 15.38143 -65.96379 5.41563 1.000 85.66312 40 PRO A O 1
ATOM 310 N N . GLY A 1 41 ? 17.04799 -66.66962 4.06523 1.000 79.50837 41 GLY A N 1
ATOM 311 C CA . GLY A 1 41 ? 16.48487 -67.97980 3.81031 1.000 86.84615 41 GLY A CA 1
ATOM 312 C C . GLY A 1 41 ? 15.28438 -68.00926 2.89188 1.000 77.54635 41 GLY A C 1
ATOM 313 O O . GLY A 1 41 ? 14.71407 -69.08662 2.68406 1.000 84.88880 41 GLY A O 1
ATOM 314 N N . LYS A 1 42 ? 14.88632 -66.87280 2.32959 1.000 73.64692 42 LYS A N 1
ATOM 315 C CA . LYS A 1 42 ? 13.72368 -66.77693 1.46309 1.000 71.09950 42 LYS A CA 1
ATOM 316 C C . LYS A 1 42 ? 14.16044 -66.36642 0.06305 1.000 82.11853 42 LYS A C 1
ATOM 317 O O . LYS A 1 42 ? 15.26692 -65.86102 -0.14396 1.000 77.64877 42 LYS A O 1
ATOM 323 N N . ALA A 1 43 ? 13.27835 -66.60238 -0.90414 1.000 76.00230 43 ALA A N 1
ATOM 324 C CA . ALA A 1 43 ? 13.53991 -66.18815 -2.26871 1.000 63.04784 43 ALA A CA 1
ATOM 325 C C . ALA A 1 43 ? 13.38717 -64.67542 -2.39928 1.000 76.10424 43 ALA A C 1
ATOM 326 O O . ALA A 1 43 ? 12.72495 -64.03470 -1.57893 1.000 82.12886 43 ALA A O 1
ATOM 328 N N . PRO A 1 44 ? 14.02263 -64.07605 -3.40533 1.000 75.74376 44 PRO A N 1
ATOM 329 C CA . PRO A 1 44 ? 13.84545 -62.63831 -3.63510 1.000 64.75473 44 PRO A CA 1
ATOM 330 C C . PRO A 1 44 ? 12.40501 -62.30138 -3.99364 1.000 62.73629 44 PRO A C 1
ATOM 331 O O . PRO A 1 44 ? 11.64308 -63.13530 -4.48818 1.000 67.36013 44 PRO A O 1
ATOM 335 N N . LYS A 1 45 ? 12.03169 -61.05475 -3.70963 1.000 66.69836 45 LYS A N 1
ATOM 336 C CA . LYS A 1 45 ? 10.69347 -60.54028 -3.97007 1.000 68.46153 45 LYS A CA 1
ATOM 337 C C . LYS A 1 45 ? 10.81190 -59.25264 -4.77247 1.000 72.73050 45 LYS A C 1
ATOM 338 O O . LYS A 1 45 ? 11.53439 -58.33545 -4.36953 1.000 79.92764 45 LYS A O 1
ATOM 344 N N . LEU A 1 46 ? 10.10521 -59.18167 -5.90075 1.000 72.92263 46 LEU A N 1
ATOM 345 C CA . LEU A 1 46 ? 10.18718 -58.00551 -6.75903 1.000 67.27809 46 LEU A CA 1
ATOM 346 C C . LEU A 1 46 ? 9.53731 -56.80683 -6.08031 1.000 75.38295 46 LEU A C 1
ATOM 347 O O . LEU A 1 46 ? 8.39368 -56.88284 -5.62060 1.000 73.98427 46 LEU A O 1
ATOM 352 N N . LEU A 1 47 ? 10.27477 -55.69983 -6.01148 1.000 79.52715 47 LEU A N 1
ATOM 353 C CA . LEU A 1 47 ? 9.79229 -54.45802 -5.41955 1.000 79.17900 47 LEU A CA 1
ATOM 354 C C . LEU A 1 47 ? 9.46879 -53.39830 -6.45964 1.000 74.65693 47 LEU A C 1
ATOM 355 O O . LEU A 1 47 ? 8.36108 -52.85443 -6.46759 1.000 79.89535 47 LEU A O 1
ATOM 360 N N . ILE A 1 48 ? 10.42775 -53.07124 -7.32157 1.000 70.84281 48 ILE A N 1
ATOM 361 C CA . ILE A 1 48 ? 10.29085 -51.99904 -8.29892 1.000 81.94140 48 ILE A CA 1
ATOM 362 C C . ILE A 1 48 ? 10.76757 -52.50187 -9.65428 1.000 82.16446 48 ILE A C 1
ATOM 363 O O . ILE A 1 48 ? 11.86271 -53.06365 -9.76015 1.000 81.75000 48 ILE A O 1
ATOM 368 N N . TYR A 1 49 ? 9.94510 -52.31330 -10.68177 1.000 93.06101 49 TYR A N 1
ATOM 369 C CA . TYR A 1 49 ? 10.33567 -52.53507 -12.06812 1.000 86.91127 49 TYR A CA 1
ATOM 370 C C . TYR A 1 49 ? 10.44524 -51.19380 -12.78292 1.000 89.24118 49 TYR A C 1
ATOM 371 O O . TYR A 1 49 ? 10.09618 -50.14276 -12.23626 1.000 87.52229 49 TYR A O 1
ATOM 380 N N . ALA A 1 50 ? 10.94147 -51.24141 -14.02124 1.000 92.43941 50 ALA A N 1
ATOM 381 C CA . ALA A 1 50 ? 11.38275 -50.04760 -14.75010 1.000 95.63710 50 ALA A CA 1
ATOM 382 C C . ALA A 1 50 ? 12.44363 -49.39866 -13.87158 1.000 108.17612 50 ALA A C 1
ATOM 383 O O . ALA A 1 50 ? 13.46567 -50.05018 -13.60132 1.000 110.49277 50 ALA A O 1
ATOM 385 N N . ALA A 1 51 ? 12.28171 -48.15321 -13.43602 1.000 98.40552 51 ALA A N 1
ATOM 386 C CA . ALA A 1 51 ? 13.12413 -47.60124 -12.38340 1.000 93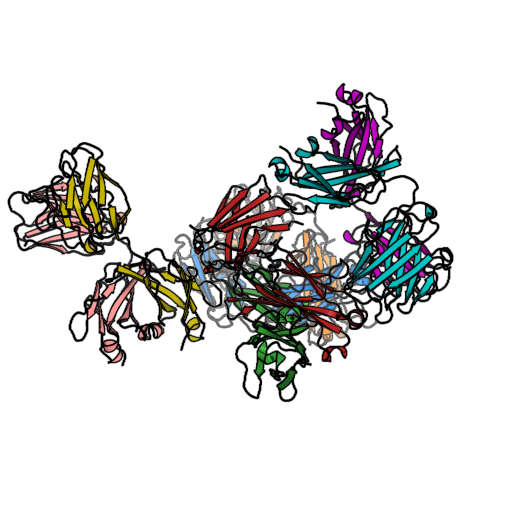.29912 51 ALA A CA 1
ATOM 387 C C . ALA A 1 51 ? 12.33717 -46.96346 -11.25374 1.000 96.02110 51 ALA A C 1
ATOM 388 O O . ALA A 1 51 ? 12.88924 -46.79989 -10.15844 1.000 90.29890 51 ALA A O 1
ATOM 390 N N . SER A 1 52 ? 11.06891 -46.62176 -11.47150 1.000 100.63858 52 SER A N 1
ATOM 391 C CA . SER A 1 52 ? 10.24727 -45.95360 -10.47805 1.000 98.06795 52 SER A CA 1
ATOM 392 C C . SER A 1 52 ? 8.86246 -46.56785 -10.35777 1.000 102.88567 52 SER A C 1
ATOM 393 O O . SER A 1 52 ? 8.03967 -46.05305 -9.59179 1.000 97.32798 52 SER A O 1
ATOM 396 N N . SER A 1 53 ? 8.58023 -47.64448 -11.08647 1.000 105.14010 53 SER A N 1
ATOM 397 C CA . SER A 1 53 ? 7.25205 -48.23541 -11.10144 1.000 95.37602 53 SER A CA 1
ATOM 398 C C . SER A 1 53 ? 7.14809 -49.26567 -9.98596 1.000 90.69931 53 SER A C 1
ATOM 399 O O . SER A 1 53 ? 7.96447 -50.18832 -9.90115 1.000 93.01589 53 SER A O 1
ATOM 402 N N . LEU A 1 54 ? 6.12909 -49.11534 -9.14903 1.000 94.03619 54 LEU A N 1
ATOM 403 C CA . LEU A 1 54 ? 5.97463 -49.93386 -7.95626 1.000 100.34256 54 LEU A CA 1
ATOM 404 C C . LEU A 1 54 ? 5.16258 -51.18583 -8.26335 1.000 100.95625 54 LEU A C 1
ATOM 405 O O . LEU A 1 54 ? 4.09783 -51.10884 -8.88433 1.000 117.69196 54 LEU A O 1
ATOM 410 N N . GLN A 1 55 ? 5.66970 -52.33417 -7.82207 1.000 92.31704 55 GLN A N 1
ATOM 411 C CA . GLN A 1 55 ? 4.97081 -53.59514 -8.02505 1.000 89.47862 55 GLN A CA 1
ATOM 412 C C . GLN A 1 55 ? 3.76409 -53.68244 -7.09962 1.000 96.62151 55 GLN A C 1
ATOM 413 O O . GLN A 1 55 ? 3.79556 -53.19410 -5.96713 1.000 101.38822 55 GLN A O 1
ATOM 419 N N . SER A 1 56 ? 2.69010 -54.29417 -7.59547 1.000 90.14189 56 SER A N 1
ATOM 420 C CA . SER A 1 56 ? 1.47221 -54.42318 -6.80715 1.000 94.97986 56 SER A CA 1
ATOM 421 C C . SER A 1 56 ? 1.75672 -55.15683 -5.50162 1.000 97.59192 56 SER A C 1
ATOM 422 O O . SER A 1 56 ? 2.45972 -56.17112 -5.47876 1.000 99.01755 56 SER A O 1
ATOM 425 N N . GLY A 1 57 ? 1.20253 -54.63478 -4.40708 1.000 91.06130 57 GLY A N 1
ATOM 426 C CA . GLY A 1 57 ? 1.40787 -55.20443 -3.09512 1.000 82.58900 57 GLY A CA 1
ATOM 427 C C . GLY A 1 57 ? 2.58052 -54.63253 -2.32992 1.000 84.88870 57 GLY A C 1
ATOM 428 O O . GLY A 1 57 ? 2.71170 -54.91059 -1.13122 1.000 99.60951 57 GLY A O 1
ATOM 429 N N . VAL A 1 58 ? 3.43991 -53.86004 -2.97929 1.000 91.89624 58 VAL A N 1
ATOM 430 C CA . VAL A 1 58 ? 4.57838 -53.24424 -2.29480 1.000 102.75786 58 VAL A CA 1
ATOM 431 C C . VAL A 1 58 ? 4.10363 -51.96527 -1.60871 1.000 109.95288 58 VAL A C 1
ATOM 432 O O . VAL A 1 58 ? 3.37932 -51.17331 -2.23140 1.000 106.53255 58 VAL A O 1
ATOM 436 N N . PRO A 1 59 ? 4.45345 -51.73825 -0.34202 1.000 109.11879 59 PRO A N 1
ATOM 437 C CA . PRO A 1 59 ? 4.06590 -50.48306 0.31106 1.000 105.66389 59 PRO A CA 1
ATOM 438 C C . PRO A 1 59 ? 4.67401 -49.27688 -0.39222 1.000 114.28720 59 PRO A C 1
ATOM 439 O O . PRO A 1 59 ? 5.68654 -49.36943 -1.09025 1.000 107.56135 59 PRO A O 1
ATOM 443 N N . SER A 1 60 ? 4.03608 -48.12217 -0.18972 1.000 117.96983 60 SER A N 1
ATOM 444 C CA . SER A 1 60 ? 4.44951 -46.89690 -0.86293 1.000 104.43820 60 SER A CA 1
ATOM 445 C C . SER A 1 60 ? 5.74796 -46.32303 -0.31130 1.000 116.96274 60 SER A C 1
ATOM 446 O O . SER A 1 60 ? 6.30616 -45.40855 -0.92769 1.000 120.03720 60 SER A O 1
ATOM 449 N N . ARG A 1 61 ? 6.23978 -46.82500 0.82578 1.000 109.21141 61 ARG A N 1
ATOM 450 C CA . ARG A 1 61 ? 7.47820 -46.30351 1.39229 1.000 104.64737 61 ARG A CA 1
ATOM 451 C C . ARG A 1 61 ? 8.70485 -46.66517 0.56541 1.000 98.59712 61 ARG A C 1
ATOM 452 O O . ARG A 1 61 ? 9.80076 -46.18252 0.87191 1.000 103.44192 61 ARG A O 1
ATOM 460 N N . PHE A 1 62 ? 8.55017 -47.48628 -0.46684 1.000 95.24868 62 PHE A N 1
ATOM 461 C CA . PHE A 1 62 ? 9.63330 -47.81639 -1.37950 1.000 106.40130 62 PHE A CA 1
ATOM 462 C C . PHE A 1 62 ? 9.54817 -46.91638 -2.60617 1.000 106.80528 62 PHE A C 1
ATOM 463 O O . PHE A 1 62 ? 8.45840 -46.66760 -3.13020 1.000 104.75753 62 PHE A O 1
ATOM 471 N N . SER A 1 63 ? 10.70015 -46.43014 -3.06370 1.000 106.58330 63 SER A N 1
ATOM 472 C CA . SER A 1 63 ? 10.73450 -45.52766 -4.20513 1.000 97.45280 63 SER A CA 1
ATOM 473 C C . SER A 1 63 ? 12.06376 -45.67236 -4.92811 1.000 105.76782 63 SER A C 1
ATOM 474 O O . SER A 1 63 ? 13.10647 -45.86000 -4.29560 1.000 116.41862 63 SER A O 1
ATOM 477 N N . GLY A 1 64 ? 12.01624 -45.57927 -6.24583 1.000 97.43890 64 GLY A N 1
ATOM 478 C CA . GLY A 1 64 ? 13.21232 -45.70071 -7.06347 1.000 102.25979 64 GLY A CA 1
ATOM 479 C C . GLY A 1 64 ? 13.35040 -44.53379 -8.01406 1.000 110.83174 64 GLY A C 1
ATOM 480 O O . GLY A 1 64 ? 12.36124 -44.02499 -8.53946 1.000 107.57230 64 GLY A O 1
ATOM 481 N N . SER A 1 65 ? 14.59331 -44.10558 -8.21892 1.000 119.60704 65 SER A N 1
ATOM 482 C CA . SER A 1 65 ? 14.90281 -43.02111 -9.13774 1.000 114.53434 65 SER A CA 1
ATOM 483 C C . SER A 1 65 ? 16.12704 -43.40566 -9.95604 1.000 117.76353 65 SER A C 1
ATOM 484 O O . SER A 1 65 ? 16.84693 -44.35472 -9.63144 1.000 123.92375 65 SER A O 1
ATOM 487 N N . GLY A 1 66 ? 16.35082 -42.66520 -11.03909 1.000 116.91915 66 GLY A N 1
ATOM 488 C CA . GLY A 1 66 ? 17.52430 -42.88758 -11.85983 1.000 111.58948 66 GLY A CA 1
ATOM 489 C C . GLY A 1 66 ? 17.22226 -43.12961 -13.32312 1.000 106.41562 66 GLY A C 1
ATOM 490 O O . GLY A 1 66 ? 16.09682 -43.48604 -13.68583 1.000 94.02600 66 GLY A O 1
ATOM 491 N N . SER A 1 67 ? 18.22933 -42.93435 -14.17201 1.000 113.38557 67 SER A N 1
ATOM 492 C CA . SER A 1 67 ? 18.11403 -43.16875 -15.60406 1.000 118.08167 67 SER A CA 1
ATOM 493 C C . SER A 1 67 ? 19.51205 -43.20054 -16.20033 1.000 123.76973 67 SER A C 1
ATOM 494 O O . SER A 1 67 ? 20.36723 -42.39344 -15.82543 1.000 115.06177 67 SER A O 1
ATOM 497 N N . GLY A 1 68 ? 19.73834 -44.14204 -17.11358 1.000 136.02203 68 GLY A N 1
ATOM 498 C CA . GLY A 1 68 ? 21.01427 -44.24562 -17.79304 1.000 133.49292 68 GLY A CA 1
ATOM 499 C C . GLY A 1 68 ? 22.00297 -45.16607 -17.10880 1.000 123.87358 68 GLY A C 1
ATOM 500 O O . GLY A 1 68 ? 21.99567 -46.37887 -17.34247 1.000 125.74895 68 GLY A O 1
ATOM 501 N N . THR A 1 69 ? 22.86992 -44.59757 -16.26664 1.000 118.33969 69 THR A N 1
ATOM 502 C CA . THR A 1 69 ? 23.89676 -45.36237 -15.57339 1.000 125.94849 69 THR A CA 1
ATOM 503 C C . THR A 1 69 ? 23.82271 -45.27859 -14.05645 1.000 126.19009 69 THR A C 1
ATOM 504 O O . THR A 1 69 ? 24.38150 -46.15337 -13.38572 1.000 135.07405 69 THR A O 1
ATOM 508 N N . ASP A 1 70 ? 23.16903 -44.26249 -13.49728 1.000 124.78125 70 ASP A N 1
ATOM 509 C CA . ASP A 1 70 ? 23.14925 -44.03242 -12.05670 1.000 131.42111 70 ASP A CA 1
ATOM 510 C C . ASP A 1 70 ? 21.71952 -44.16750 -11.54862 1.000 127.91836 70 ASP A C 1
ATOM 511 O O . ASP A 1 70 ? 20.82391 -43.45446 -12.01459 1.000 124.41805 70 ASP A O 1
ATOM 516 N N . PHE A 1 71 ? 21.50837 -45.08140 -10.59928 1.000 128.80898 71 PHE A N 1
ATOM 517 C CA . PHE A 1 71 ? 20.18715 -45.37249 -10.05837 1.000 113.60886 71 PHE A CA 1
ATOM 518 C C . PHE A 1 71 ? 20.23559 -45.37668 -8.53467 1.000 121.02903 71 PHE A C 1
ATOM 519 O O . PHE A 1 71 ? 21.29782 -45.54150 -7.92844 1.000 129.12565 71 PHE A O 1
ATOM 527 N N . THR A 1 72 ? 19.06478 -45.20245 -7.91485 1.000 118.29242 72 THR A N 1
ATOM 528 C CA . THR A 1 72 ? 18.97319 -45.10116 -6.46007 1.000 111.29187 72 THR A CA 1
ATOM 529 C C . THR A 1 72 ? 17.62867 -45.61868 -5.96238 1.000 102.51873 72 THR A C 1
ATOM 530 O O . THR A 1 72 ? 16.57881 -45.15132 -6.41217 1.000 103.94691 72 THR A O 1
ATOM 534 N N . LEU A 1 73 ? 17.66759 -46.56618 -5.02379 1.000 108.03833 73 LEU A N 1
ATOM 535 C CA . LEU A 1 73 ? 16.48454 -47.04673 -4.31765 1.000 102.56419 73 LEU A CA 1
ATOM 536 C C . LEU A 1 73 ? 16.40478 -46.40921 -2.93797 1.000 102.09805 73 LEU A C 1
ATOM 537 O O . LEU A 1 73 ? 17.41276 -46.30556 -2.23177 1.000 109.61098 73 LEU A O 1
ATOM 542 N N . THR A 1 74 ? 15.19605 -46.00485 -2.54748 1.000 104.04639 74 THR A N 1
ATOM 543 C CA . THR A 1 74 ? 15.00508 -45.23077 -1.32781 1.000 111.12477 74 THR A CA 1
ATOM 544 C C . THR A 1 74 ? 13.78825 -45.70517 -0.54757 1.000 101.48291 74 THR A C 1
ATOM 545 O O . THR A 1 74 ? 12.68757 -45.79619 -1.09802 1.000 97.05150 74 THR A O 1
ATOM 549 N N . ILE A 1 75 ? 13.99739 -46.00809 0.73304 1.000 110.44395 75 ILE A N 1
ATOM 550 C CA . ILE A 1 75 ? 12.91839 -46.23797 1.68820 1.000 109.84415 75 ILE A CA 1
ATOM 551 C C . ILE A 1 75 ? 12.78712 -44.99043 2.54973 1.000 118.45482 75 ILE A C 1
ATOM 552 O O . ILE A 1 75 ? 13.77495 -44.52483 3.13260 1.000 120.44621 75 ILE A O 1
ATOM 557 N N . SER A 1 76 ? 11.57306 -44.44087 2.62510 1.000 117.43646 76 SER A N 1
ATOM 558 C CA . SER A 1 76 ? 11.37896 -43.17085 3.32033 1.000 124.41610 76 SER A CA 1
ATOM 559 C C . SER A 1 76 ? 11.50500 -43.33632 4.83068 1.000 131.86325 76 SER A C 1
ATOM 560 O O . SER A 1 76 ? 12.29724 -42.64005 5.47729 1.000 146.40414 76 SER A O 1
ATOM 563 N N . SER A 1 77 ? 10.73768 -44.25795 5.41147 1.000 128.94045 77 SER A N 1
ATOM 564 C CA . SER A 1 77 ? 10.76810 -44.51769 6.84959 1.000 130.05462 77 SER A CA 1
ATOM 565 C C . SER A 1 77 ? 10.88118 -46.02117 7.06036 1.000 117.73139 77 SER A C 1
ATOM 566 O O . SER A 1 77 ? 9.92739 -46.76384 6.80364 1.000 107.50656 77 SER A O 1
ATOM 569 N N . LEU A 1 78 ? 12.04637 -46.45973 7.52824 1.000 114.52315 78 LEU A N 1
ATOM 570 C CA . LEU A 1 78 ? 12.32476 -47.88102 7.67605 1.000 109.31501 78 LEU A CA 1
ATOM 571 C C . LEU A 1 78 ? 11.40293 -48.52001 8.70764 1.000 108.57822 78 LEU A C 1
ATOM 572 O O . LEU A 1 78 ? 11.15678 -47.96269 9.78060 1.000 112.50120 78 LEU A O 1
ATOM 577 N N . GLN A 1 79 ? 10.88891 -49.69566 8.37097 1.000 108.70171 79 GLN A N 1
ATOM 578 C CA . GLN A 1 79 ? 10.05760 -50.49976 9.25030 1.000 107.80293 79 GLN A CA 1
ATOM 579 C C . GLN A 1 79 ? 10.82200 -51.73244 9.72101 1.000 112.01673 79 GLN A C 1
ATOM 580 O O . GLN A 1 79 ? 11.79302 -52.15285 9.08280 1.000 127.22307 79 GLN A O 1
ATOM 586 N N . PRO A 1 80 ? 10.42473 -52.32920 10.85141 1.000 106.75964 80 PRO A N 1
ATOM 587 C CA . PRO A 1 80 ? 11.17021 -53.50066 11.34982 1.000 106.46566 80 PRO A CA 1
ATOM 588 C C . PRO A 1 80 ? 11.17541 -54.67371 10.38708 1.000 118.62137 80 PRO A C 1
ATOM 589 O O . PRO A 1 80 ? 12.17859 -55.39337 10.29442 1.000 109.81691 80 PRO A O 1
ATOM 593 N N . GLU A 1 81 ? 10.07732 -54.88300 9.65938 1.000 131.12416 81 GLU A N 1
ATOM 594 C CA . GLU A 1 81 ? 9.98523 -55.98772 8.71292 1.000 113.73120 81 GLU A CA 1
ATOM 595 C C . GLU A 1 81 ? 10.79697 -55.75874 7.44587 1.000 98.91445 81 GLU A C 1
ATOM 596 O O . GLU A 1 81 ? 10.91221 -56.68314 6.63564 1.000 106.27745 81 GLU A O 1
ATOM 602 N N . ASP A 1 82 ? 11.35897 -54.56829 7.25436 1.000 99.30484 82 ASP A N 1
ATOM 603 C CA . ASP A 1 82 ? 12.15598 -54.27169 6.07117 1.000 100.02699 82 ASP A CA 1
ATOM 604 C C . ASP A 1 82 ? 13.59885 -54.75530 6.18612 1.000 91.24763 82 ASP A C 1
ATOM 605 O O . ASP A 1 82 ? 14.41441 -54.44008 5.31262 1.000 86.79543 82 ASP A O 1
ATOM 610 N N . PHE A 1 83 ? 13.93389 -55.49563 7.23889 1.000 91.61440 83 PHE A N 1
ATOM 611 C CA . PHE A 1 83 ? 15.27088 -56.06266 7.37836 1.000 94.10157 83 PHE A CA 1
ATOM 612 C C . PHE A 1 83 ? 15.44760 -57.16571 6.34010 1.000 98.54257 83 PHE A C 1
ATOM 613 O O . PHE A 1 83 ? 14.79269 -58.21074 6.41871 1.000 107.08605 83 PHE A O 1
ATOM 621 N N . ALA A 1 84 ? 16.32746 -56.94181 5.37202 1.000 79.69280 84 ALA A N 1
ATOM 622 C CA . ALA A 1 84 ? 16.58194 -57.89808 4.29697 1.000 85.48498 84 ALA A CA 1
ATOM 623 C C . ALA A 1 84 ? 17.81388 -57.43162 3.52780 1.000 89.29386 84 ALA A C 1
ATOM 624 O O . ALA A 1 84 ? 18.47157 -56.45508 3.90754 1.000 91.33647 84 ALA A O 1
ATOM 626 N N . THR A 1 85 ? 18.12892 -58.14020 2.44590 1.000 84.41296 85 THR A N 1
ATOM 627 C CA . THR A 1 85 ? 19.18516 -57.76501 1.51505 1.000 81.48862 85 THR A CA 1
ATOM 628 C C . THR A 1 85 ? 18.55793 -57.37683 0.18175 1.000 81.62691 85 THR A C 1
ATOM 629 O O . THR A 1 85 ? 17.71195 -58.10596 -0.34718 1.000 76.10396 85 THR A O 1
ATOM 633 N N . TYR A 1 86 ? 18.96789 -56.22967 -0.35224 1.000 81.07529 86 TYR A N 1
ATOM 634 C CA . TYR A 1 86 ? 18.35494 -55.63989 -1.53405 1.000 72.46064 86 TYR A CA 1
ATOM 635 C C . TYR A 1 86 ? 19.29541 -55.71721 -2.72980 1.000 77.18541 86 TYR A C 1
ATOM 636 O O . TYR A 1 86 ? 20.49403 -55.44189 -2.61152 1.000 80.78424 86 TYR A O 1
ATOM 645 N N . TYR A 1 87 ? 18.74113 -56.10258 -3.87827 1.000 70.01412 87 TYR A N 1
ATOM 646 C CA . TYR A 1 87 ? 19.49031 -56.27095 -5.11524 1.000 81.53371 87 TYR A CA 1
ATOM 647 C C . TYR A 1 87 ? 18.88907 -55.41847 -6.22605 1.000 86.13706 87 TYR A C 1
ATOM 648 O O . TYR A 1 87 ? 17.66384 -55.30002 -6.33818 1.000 79.00691 87 TYR A O 1
ATOM 657 N N . CYS A 1 88 ? 19.75397 -54.84207 -7.05604 1.000 90.27481 88 CYS A N 1
ATOM 658 C CA . CYS A 1 88 ? 19.33732 -54.23394 -8.31050 1.000 87.06430 88 CYS A CA 1
ATOM 659 C C . CYS A 1 88 ? 19.72060 -55.15934 -9.45687 1.000 78.23941 88 CYS A C 1
ATOM 660 O O . CYS A 1 88 ? 20.69753 -55.90733 -9.37090 1.000 85.61452 88 CYS A O 1
ATOM 663 N N . GLN A 1 89 ? 18.93503 -55.11575 -10.53045 1.000 72.10360 89 GLN A N 1
ATOM 664 C CA . GLN A 1 89 ? 19.14377 -56.01070 -11.66284 1.000 73.12937 89 GLN A CA 1
ATOM 665 C C . GLN A 1 89 ? 18.90444 -55.24505 -12.95258 1.000 78.69336 89 GLN A C 1
ATOM 666 O O . GLN A 1 89 ? 17.82635 -54.67567 -13.14698 1.000 84.16937 89 GLN A O 1
ATOM 672 N N . GLN A 1 90 ? 19.90007 -55.24424 -13.83503 1.000 81.97834 90 GLN A N 1
ATOM 673 C CA . GLN A 1 90 ? 19.74428 -54.61747 -15.13728 1.000 83.27091 90 GLN A CA 1
ATOM 674 C C . GLN A 1 90 ? 18.93885 -55.52638 -16.05340 1.000 89.53714 90 GLN A C 1
ATOM 675 O O . GLN A 1 90 ? 19.06291 -56.75528 -16.00473 1.000 69.63380 90 GLN A O 1
ATOM 681 N N . SER A 1 91 ? 18.10344 -54.91092 -16.89055 1.000 98.69193 91 SER A N 1
ATOM 682 C CA . SER A 1 91 ? 17.15933 -55.64707 -17.71994 1.000 96.40073 91 SER A CA 1
ATOM 683 C C . SER A 1 91 ? 17.18854 -55.15690 -19.16239 1.000 101.85460 91 SER A C 1
ATOM 684 O O . SER A 1 91 ? 16.15848 -55.15608 -19.84141 1.000 120.39624 91 SER A O 1
ATOM 687 N N . TYR A 1 92 ? 18.35900 -54.74404 -19.65197 1.000 99.55951 92 TYR A N 1
ATOM 688 C CA . TYR A 1 92 ? 18.47676 -54.21892 -21.00886 1.000 122.06004 92 TYR A CA 1
ATOM 689 C C . TYR A 1 92 ? 19.05193 -55.25126 -21.97399 1.000 114.43730 92 TYR A C 1
ATOM 690 O O . TYR A 1 92 ? 18.42428 -55.56940 -22.98844 1.000 124.38308 92 TYR A O 1
ATOM 699 N N . SER A 1 93 ? 20.24111 -55.77695 -21.68721 1.000 98.66585 93 SER A N 1
ATOM 700 C CA . SER A 1 93 ? 20.89801 -56.71223 -22.58800 1.000 101.42113 93 SER A CA 1
ATOM 701 C C . SER A 1 93 ? 21.41883 -57.91425 -21.81269 1.000 90.88197 93 SER A C 1
ATOM 702 O O . SER A 1 93 ? 21.81189 -57.80445 -20.64800 1.000 86.42109 93 SER A O 1
ATOM 705 N N . THR A 1 94 ? 21.41756 -59.06897 -22.48299 1.000 87.73253 94 THR A N 1
ATOM 706 C CA . THR A 1 94 ? 21.92538 -60.30984 -21.92458 1.000 80.50924 94 THR A CA 1
ATOM 707 C C . THR A 1 94 ? 23.45432 -60.31432 -21.92603 1.000 96.29499 94 THR A C 1
ATOM 708 O O . THR A 1 94 ? 24.08281 -59.74217 -22.82118 1.000 91.83820 94 THR A O 1
ATOM 712 N N . PRO A 1 95 ? 24.08143 -60.95718 -20.92431 1.000 104.20888 95 PRO A N 1
ATOM 713 C CA . PRO A 1 95 ? 23.41666 -61.68196 -19.83452 1.000 85.88167 95 PRO A CA 1
ATOM 714 C C . PRO A 1 95 ? 22.86907 -60.76711 -18.74587 1.000 77.04977 95 PRO A C 1
ATOM 715 O O . PRO A 1 95 ? 23.48254 -59.74814 -18.42808 1.000 85.44264 95 PRO A O 1
ATOM 719 N N . LEU A 1 96 ? 21.70772 -61.12482 -18.20284 1.000 77.24886 96 LEU A N 1
ATOM 720 C CA . LEU A 1 96 ? 21.12364 -60.36086 -17.10934 1.000 82.81195 96 LEU A CA 1
ATOM 721 C C . LEU A 1 96 ? 22.00335 -60.48207 -15.87265 1.000 73.95591 96 LEU A C 1
ATOM 722 O O . LEU A 1 96 ? 22.43718 -61.58106 -15.51404 1.000 82.52407 96 LEU A O 1
ATOM 727 N N . THR A 1 97 ? 22.26780 -59.35526 -15.21715 1.000 70.78645 97 THR A N 1
ATOM 728 C CA . THR A 1 97 ? 23.17352 -59.32766 -14.07937 1.000 84.67486 97 THR A CA 1
ATOM 729 C C . THR A 1 97 ? 22.52397 -58.61589 -12.90291 1.000 87.38062 97 THR A C 1
ATOM 730 O O . THR A 1 97 ? 21.74442 -57.67233 -13.07358 1.000 74.14210 97 THR A O 1
ATOM 734 N N . PHE A 1 98 ? 22.86325 -59.08454 -11.70504 1.000 89.53282 98 PHE A N 1
ATOM 735 C CA . PHE A 1 98 ? 22.38470 -58.52807 -10.45127 1.000 84.55761 98 PHE A CA 1
ATOM 736 C C . PHE A 1 98 ? 23.49093 -57.72246 -9.78448 1.000 80.93912 98 PHE A C 1
ATOM 737 O O . PHE A 1 98 ? 24.67969 -57.89877 -10.06549 1.000 95.77755 98 PHE A O 1
ATOM 745 N N . GLY A 1 99 ? 23.08271 -56.83962 -8.88303 1.000 90.48874 99 GLY A N 1
ATOM 746 C CA . GLY A 1 99 ? 24.03485 -56.10360 -8.08211 1.000 95.11916 99 GLY A CA 1
ATOM 747 C C . GLY A 1 99 ? 24.68203 -56.97406 -7.02401 1.000 92.86100 99 GLY A C 1
ATOM 748 O O . GLY A 1 99 ? 24.30378 -58.12285 -6.78909 1.000 82.51600 99 GLY A O 1
ATOM 749 N N . GLY A 1 100 ? 25.69140 -56.39913 -6.36691 1.000 103.98428 100 GLY A N 1
ATOM 750 C CA . GLY A 1 100 ? 26.40484 -57.12032 -5.32816 1.000 111.26694 100 GLY A CA 1
ATOM 751 C C . GLY A 1 100 ? 25.59349 -57.34876 -4.07200 1.000 105.46260 100 GLY A C 1
ATOM 752 O O . GLY A 1 100 ? 25.96257 -58.19648 -3.25244 1.000 106.21270 100 GLY A O 1
ATOM 753 N N . GLY A 1 101 ? 24.49998 -56.61267 -3.90207 1.000 90.32645 101 GLY A N 1
ATOM 754 C CA . GLY A 1 101 ? 23.66388 -56.75453 -2.72978 1.000 75.54310 101 GLY A CA 1
ATOM 755 C C . GLY A 1 101 ? 23.97219 -55.73109 -1.65822 1.000 90.89298 101 GLY A C 1
ATOM 756 O O . GLY A 1 101 ? 25.13297 -55.36360 -1.45014 1.000 94.22811 101 GLY A O 1
ATOM 757 N N . THR A 1 102 ? 22.93391 -55.26146 -0.97154 1.000 84.59854 102 THR A N 1
ATOM 758 C CA . THR A 1 102 ? 23.07182 -54.30089 0.11748 1.000 79.11413 102 THR A CA 1
ATOM 759 C C . THR A 1 102 ? 22.25969 -54.81402 1.29826 1.000 87.94265 102 THR A C 1
ATOM 760 O O . THR A 1 102 ? 21.02532 -54.81964 1.25021 1.000 87.17685 102 THR A O 1
ATOM 764 N N . LYS A 1 103 ? 22.94436 -55.25280 2.35140 1.000 91.59384 103 LYS A N 1
ATOM 765 C CA . LYS A 1 103 ? 22.26160 -55.74487 3.54086 1.000 90.13240 103 LYS A CA 1
ATOM 766 C C . LYS A 1 103 ? 21.86982 -54.56483 4.42022 1.000 94.59378 103 LYS A C 1
ATOM 767 O O . LYS A 1 103 ? 22.72559 -53.76457 4.81364 1.000 102.71388 103 LYS A O 1
ATOM 773 N N . VAL A 1 104 ? 20.58186 -54.45758 4.72675 1.000 97.42804 104 VAL A N 1
ATOM 774 C CA . VAL A 1 104 ? 20.05274 -53.38589 5.55868 1.000 91.99918 104 VAL A CA 1
ATOM 775 C C . VAL A 1 104 ? 19.73067 -53.99089 6.91885 1.000 100.06873 104 VAL A C 1
ATOM 776 O O . VAL A 1 104 ? 18.72998 -54.69690 7.08200 1.000 90.45570 104 VAL A O 1
ATOM 780 N N . GLU A 1 105 ? 20.58923 -53.71814 7.89488 1.000 120.13943 105 GLU A N 1
ATOM 781 C CA . GLU A 1 105 ? 20.37934 -54.09916 9.28211 1.000 108.86063 105 GLU A CA 1
ATOM 782 C C . GLU A 1 105 ? 19.71255 -52.94591 10.02696 1.000 98.67740 105 GLU A C 1
ATOM 783 O O . GLU A 1 105 ? 19.78660 -51.78612 9.61602 1.000 107.47541 105 GLU A O 1
ATOM 789 N N . ILE A 1 106 ? 19.04726 -53.27225 11.13054 1.000 96.28867 106 ILE A N 1
ATOM 790 C CA . ILE A 1 106 ? 18.27923 -52.28830 11.88855 1.000 104.17973 106 ILE A CA 1
ATOM 791 C C . ILE A 1 106 ? 19.13170 -51.78665 13.04619 1.000 111.66449 106 ILE A C 1
ATOM 792 O O . ILE A 1 106 ? 19.68916 -52.58214 13.81257 1.000 104.61585 106 ILE A O 1
ATOM 797 N N . LYS A 1 107 ? 19.24083 -50.46495 13.16322 1.000 111.33145 107 LYS A N 1
ATOM 798 C CA . LYS A 1 107 ? 19.98262 -49.83626 14.24934 1.000 103.87898 107 LYS A CA 1
ATOM 799 C C . LYS A 1 107 ? 19.11215 -49.80132 15.49785 1.000 102.75710 107 LYS A C 1
ATOM 800 O O . LYS A 1 107 ? 17.95195 -49.37620 15.43689 1.000 106.68136 107 LYS A O 1
ATOM 806 N N . ARG A 1 108 ? 19.66360 -50.24633 16.62502 1.000 110.77284 108 ARG A N 1
ATOM 807 C CA . ARG A 1 108 ? 18.94090 -50.18503 17.89475 1.000 116.03358 108 ARG A CA 1
ATOM 808 C C . ARG A 1 108 ? 19.95287 -50.24637 19.03974 1.000 103.45912 108 ARG A C 1
ATOM 809 O O . ARG A 1 108 ? 21.16021 -50.09773 18.82653 1.000 100.26678 108 ARG A O 1
ATOM 817 N N . GLN A 1 109 ? 19.45523 -50.44566 20.26569 1.000 124.52747 109 GLN A N 1
ATOM 818 C CA . GLN A 1 109 ? 20.13329 -50.21571 21.54189 1.000 123.61278 109 GLN A CA 1
ATOM 819 C C . GLN A 1 109 ? 20.79441 -51.49488 22.06056 1.000 114.42777 109 GLN A C 1
ATOM 820 O O . GLN A 1 109 ? 20.24353 -52.58753 21.89586 1.000 128.52834 109 GLN A O 1
ATOM 826 N N . PRO A 1 110 ? 21.95962 -51.38427 22.70604 1.000 101.79003 110 PRO A N 1
ATOM 827 C CA . PRO A 1 110 ? 22.66995 -52.58547 23.16326 1.000 100.19236 110 PRO A CA 1
ATOM 828 C C . PRO A 1 110 ? 21.90958 -53.30749 24.26236 1.000 93.89480 110 PRO A C 1
ATOM 829 O O . PRO A 1 110 ? 21.16995 -52.70118 25.04134 1.000 98.30312 110 PRO A O 1
ATOM 833 N N . ARG A 1 111 ? 22.09543 -54.62921 24.30967 1.000 78.41153 111 ARG A N 1
ATOM 834 C CA . ARG A 1 111 ? 21.37726 -55.48154 25.24600 1.000 87.61914 111 ARG A CA 1
ATOM 835 C C . ARG A 1 111 ? 22.32146 -56.51255 25.85078 1.000 95.88283 111 ARG A C 1
ATOM 836 O O . ARG A 1 111 ? 23.17887 -57.06046 25.15282 1.000 88.75744 111 ARG A O 1
ATOM 844 N N . GLU A 1 112 ? 22.15757 -56.77540 27.14515 1.000 101.03889 112 GLU A N 1
ATOM 845 C CA . GLU A 1 112 ? 23.05646 -57.69319 27.84390 1.000 101.68523 112 GLU A CA 1
ATOM 846 C C . GLU A 1 112 ? 22.77198 -59.13224 27.42329 1.000 97.04119 112 GLU A C 1
ATOM 847 O O . GLU A 1 112 ? 21.61160 -59.55895 27.43446 1.000 102.01606 112 GLU A O 1
ATOM 853 N N . PRO A 1 113 ? 23.79121 -59.90551 27.05159 1.000 89.86102 113 PRO A N 1
ATOM 854 C CA . PRO A 1 113 ? 23.56329 -61.31348 26.69787 1.000 76.53079 113 PRO A CA 1
ATOM 855 C C . PRO A 1 113 ? 23.21672 -62.15956 27.91261 1.000 85.11924 113 PRO A C 1
ATOM 856 O O . PRO A 1 113 ? 23.79752 -62.00523 28.98901 1.000 103.87297 113 PRO A O 1
ATOM 860 N N . GLN A 1 114 ? 22.25755 -63.06130 27.72944 1.000 82.62517 114 GLN A N 1
ATOM 861 C CA . GLN A 1 114 ? 21.99676 -64.11232 28.70102 1.000 70.66993 114 GLN A CA 1
ATOM 862 C C . GLN A 1 114 ? 22.76539 -65.35085 28.26230 1.000 77.86869 114 GLN A C 1
ATOM 863 O O . GLN A 1 114 ? 22.68878 -65.75263 27.09641 1.000 88.66201 114 GLN A O 1
ATOM 869 N N . VAL A 1 115 ? 23.50744 -65.95101 29.18581 1.000 77.60122 115 VAL A N 1
ATOM 870 C CA . VAL A 1 115 ? 24.34285 -67.10530 28.88257 1.000 75.10034 115 VAL A CA 1
ATOM 871 C C . VAL A 1 115 ? 23.82686 -68.29092 29.68106 1.000 75.62141 115 VAL A C 1
ATOM 872 O O . VAL A 1 115 ? 23.63252 -68.18973 30.89749 1.000 88.30936 115 VAL A O 1
ATOM 876 N N . TYR A 1 116 ? 23.59767 -69.40750 28.99391 1.000 77.64492 116 TYR A N 1
ATOM 877 C CA . TYR A 1 116 ? 23.05424 -70.60941 29.60987 1.000 74.02657 116 TYR A CA 1
ATOM 878 C C . TYR A 1 116 ? 23.83434 -71.82378 29.13585 1.000 76.59474 116 TYR A C 1
ATOM 879 O O . TYR A 1 116 ? 24.00570 -72.02353 27.92986 1.000 81.78456 116 TYR A O 1
ATOM 888 N N . THR A 1 117 ? 24.29525 -72.63195 30.08348 1.000 78.01717 117 THR A N 1
ATOM 889 C CA . THR A 1 117 ? 25.02468 -73.85308 29.78077 1.000 83.17375 117 THR A CA 1
ATOM 890 C C . THR A 1 117 ? 24.07014 -75.03856 29.83307 1.000 82.76150 117 THR A C 1
ATOM 891 O O . THR A 1 117 ? 23.21557 -75.12471 30.72033 1.000 88.19023 117 THR A O 1
ATOM 895 N N . LEU A 1 118 ? 24.21500 -75.94661 28.87337 1.000 73.58274 118 LEU A N 1
ATOM 896 C CA . LEU A 1 118 ? 23.34377 -77.10841 28.75706 1.000 72.76620 118 LEU A CA 1
ATOM 897 C C . LEU A 1 118 ? 24.17526 -78.38275 28.77165 1.000 72.81296 118 LEU A C 1
ATOM 898 O O . LEU A 1 118 ? 25.09088 -78.52700 27.94272 1.000 79.21482 118 LEU A O 1
ATOM 903 N N . PRO A 1 119 ? 23.91284 -79.31916 29.67744 1.000 81.03947 119 PRO A N 1
ATOM 904 C CA . PRO A 1 119 ? 24.63063 -80.59827 29.66046 1.000 82.89256 119 PRO A CA 1
ATOM 905 C C . PRO A 1 119 ? 24.21320 -81.44028 28.46770 1.000 76.14541 119 PRO A C 1
ATOM 906 O O . PRO A 1 119 ? 23.19787 -81.14735 27.81731 1.000 76.12964 119 PRO A O 1
ATOM 910 N N . PRO A 1 120 ? 24.96931 -82.49190 28.14437 1.000 74.15472 120 PRO A N 1
ATOM 911 C CA . PRO A 1 120 ? 24.60999 -83.33090 26.99446 1.000 78.80086 120 PRO A CA 1
ATOM 912 C C . PRO A 1 120 ? 23.28632 -84.04656 27.20736 1.000 73.97400 120 PRO A C 1
ATOM 913 O O . PRO A 1 120 ? 22.89534 -84.36159 28.33269 1.000 87.41597 120 PRO A O 1
ATOM 917 N N . SER A 1 121 ? 22.58982 -84.29132 26.10304 1.000 76.45949 121 SER A N 1
ATOM 918 C CA . SER A 1 121 ? 21.39258 -85.11307 26.15469 1.000 87.73810 121 SER A CA 1
ATOM 919 C C . SER A 1 121 ? 21.76056 -86.52852 26.58490 1.000 89.16297 121 SER A C 1
ATOM 920 O O . SER A 1 121 ? 22.85452 -87.02282 26.29878 1.000 86.83587 121 SER A O 1
ATOM 923 N N . ARG A 1 122 ? 20.83909 -87.17607 27.30310 1.000 87.42243 122 ARG A N 1
ATOM 924 C CA . ARG A 1 122 ? 21.08912 -88.53706 27.76958 1.000 103.05622 122 ARG A CA 1
ATOM 925 C C . ARG A 1 122 ? 21.35160 -89.49120 26.61013 1.000 104.54156 122 ARG A C 1
ATOM 926 O O . ARG A 1 122 ? 22.08510 -90.47396 26.76891 1.000 110.59020 122 ARG A O 1
ATOM 934 N N . ASP A 1 123 ? 20.76285 -89.22156 25.44178 1.000 107.05931 123 ASP A N 1
ATOM 935 C CA . ASP A 1 123 ? 20.95195 -90.09786 24.29110 1.000 106.65729 123 ASP A CA 1
ATOM 936 C C . ASP A 1 123 ? 22.40471 -90.12937 23.83109 1.000 110.35902 123 ASP A C 1
ATOM 937 O O . ASP A 1 123 ? 22.85088 -91.12881 23.25540 1.000 113.55816 123 ASP A O 1
ATOM 942 N N . GLU A 1 124 ? 23.15758 -89.05554 24.07858 1.000 118.04778 124 GLU A N 1
ATOM 943 C CA . GLU A 1 124 ? 24.52436 -88.95777 23.58232 1.000 123.24722 124 GLU A CA 1
ATOM 944 C C . GLU A 1 124 ? 25.52686 -89.73779 24.42371 1.000 133.56266 124 GLU A C 1
ATOM 945 O O . GLU A 1 124 ? 26.65083 -89.96590 23.96292 1.000 145.22342 124 GLU A O 1
ATOM 951 N N . LEU A 1 125 ? 25.15317 -90.15074 25.63715 1.000 133.28817 125 LEU A N 1
ATOM 952 C CA . LEU A 1 125 ? 26.06135 -90.87114 26.52611 1.000 123.02666 125 LEU A CA 1
ATOM 953 C C . LEU A 1 125 ? 26.40765 -92.27280 26.02780 1.000 125.66097 125 LEU A C 1
ATOM 954 O O . LEU A 1 125 ? 27.16604 -92.97728 26.70547 1.000 116.61821 125 LEU A O 1
ATOM 959 N N . THR A 1 126 ? 25.87068 -92.69708 24.88088 1.000 134.84670 126 THR A N 1
ATOM 960 C CA . THR A 1 126 ? 26.27643 -93.95246 24.26139 1.000 143.17625 126 THR A CA 1
ATOM 961 C C . THR A 1 126 ? 27.57050 -93.80736 23.46605 1.000 144.39005 126 THR A C 1
ATOM 962 O O . THR A 1 126 ? 28.28307 -94.79839 23.26725 1.000 146.05755 126 THR A O 1
ATOM 966 N N . LYS A 1 127 ? 27.91050 -92.59089 23.05038 1.000 137.64688 127 LYS A N 1
ATOM 967 C CA . LYS A 1 127 ? 29.08038 -92.33885 22.22616 1.000 133.90148 127 LYS A CA 1
ATOM 968 C C . LYS A 1 127 ? 30.32433 -92.15578 23.09406 1.000 137.19638 127 LYS A C 1
ATOM 969 O O . LYS A 1 127 ? 30.25150 -91.99542 24.31408 1.000 122.13992 127 LYS A O 1
ATOM 975 N N . ASN A 1 128 ? 31.48699 -92.18736 22.44103 1.000 141.01603 128 ASN A N 1
ATOM 976 C CA . ASN A 1 128 ? 32.74784 -91.94407 23.13089 1.000 125.92447 128 ASN A CA 1
ATOM 977 C C . ASN A 1 128 ? 32.98346 -90.46525 23.41049 1.000 118.65663 128 ASN A C 1
ATOM 978 O O . ASN A 1 128 ? 33.78125 -90.13384 24.29402 1.000 95.99161 128 ASN A O 1
ATOM 983 N N . GLN A 1 129 ? 32.31686 -89.57907 22.67377 1.000 126.31625 129 GLN A N 1
ATOM 984 C CA . GLN A 1 129 ? 32.42400 -88.13898 22.84888 1.000 107.95129 129 GLN A CA 1
ATOM 985 C C . GLN A 1 129 ? 31.04012 -87.55401 23.10192 1.000 97.37839 129 GLN A C 1
ATOM 986 O O . GLN A 1 129 ? 30.03925 -88.03526 22.56318 1.000 101.55944 129 GLN A O 1
ATOM 992 N N . VAL A 1 130 ? 30.98810 -86.51330 23.93172 1.000 93.30535 130 VAL A N 1
ATOM 993 C CA . VAL A 1 130 ? 29.74062 -85.83694 24.25953 1.000 93.97950 130 VAL A CA 1
ATOM 994 C C . VAL A 1 130 ? 29.85936 -84.36594 23.88329 1.000 99.14211 130 VAL A C 1
ATOM 995 O O . VAL A 1 130 ? 30.95522 -83.82765 23.70654 1.000 94.99673 130 VAL A O 1
ATOM 999 N N . SER A 1 131 ? 28.70570 -83.71443 23.76258 1.000 93.26387 131 SER A N 1
ATOM 1000 C CA . SER A 1 131 ? 28.63045 -82.31778 23.35731 1.000 86.59024 131 SER A CA 1
ATOM 1001 C C . SER A 1 131 ? 28.14975 -81.46560 24.52364 1.000 76.92122 131 SER A C 1
ATOM 1002 O O . SER A 1 131 ? 27.08718 -81.72837 25.09648 1.000 74.44510 131 SER A O 1
ATOM 1005 N N . LEU A 1 132 ? 28.93087 -80.44328 24.85824 1.000 84.20910 132 LEU A N 1
ATOM 1006 C CA . LEU A 1 132 ? 28.56972 -79.45029 25.85956 1.000 74.42829 132 LEU A CA 1
ATOM 1007 C C . LEU A 1 132 ? 28.05122 -78.20759 25.15103 1.000 75.16027 132 LEU A C 1
ATOM 1008 O O . LEU A 1 132 ? 28.65715 -77.74370 24.18062 1.000 86.33093 132 LEU A O 1
ATOM 1013 N N . TRP A 1 133 ? 26.93655 -77.67233 25.62973 1.000 72.10516 133 TRP A N 1
ATOM 1014 C CA . TRP A 1 133 ? 26.22928 -76.61637 24.92521 1.000 68.32848 133 TRP A CA 1
ATOM 1015 C C . TRP A 1 133 ? 26.24409 -75.32256 25.72657 1.000 80.01806 133 TRP A C 1
ATOM 1016 O O . TRP A 1 133 ? 26.13935 -75.33525 26.95815 1.000 84.71278 133 TRP A O 1
ATOM 1027 N N . CYS A 1 134 ? 26.37612 -74.20642 25.01192 1.000 69.05439 134 CYS A N 1
ATOM 1028 C CA . CYS A 1 134 ? 26.34380 -72.87483 25.60978 1.000 77.96249 134 CYS A CA 1
ATOM 1029 C C . CYS A 1 134 ? 25.45553 -72.00203 24.73438 1.000 81.21015 134 CYS A C 1
ATOM 1030 O O . CYS A 1 134 ? 25.83552 -71.64996 23.61237 1.000 79.85721 134 CYS A O 1
ATOM 1033 N N . LEU A 1 135 ? 24.28168 -71.65083 25.25028 1.000 74.76139 135 LEU A N 1
ATOM 1034 C CA . LEU A 1 135 ? 23.33422 -70.79465 24.55320 1.000 67.51309 135 LEU A CA 1
ATOM 1035 C C . LEU A 1 135 ? 23.52140 -69.35685 25.01961 1.000 77.70916 135 LEU A C 1
ATOM 1036 O O . LEU A 1 135 ? 23.44486 -69.07459 26.22003 1.000 80.47709 135 LEU A O 1
ATOM 1041 N N . VAL A 1 136 ? 23.76903 -68.45577 24.07367 1.000 69.58853 136 VAL A N 1
ATOM 1042 C CA . VAL A 1 136 ? 23.89013 -67.02776 24.34601 1.000 75.04876 136 VAL A CA 1
ATOM 1043 C C . VAL A 1 136 ? 22.78852 -66.32947 23.56566 1.000 78.77809 136 VAL A C 1
ATOM 1044 O O . VAL A 1 136 ? 22.80487 -66.33832 22.32950 1.000 78.77197 136 VAL A O 1
ATOM 1048 N N . LYS A 1 137 ? 21.83932 -65.72196 24.27506 1.000 68.20214 137 LYS A N 1
ATOM 1049 C CA . LYS A 1 137 ? 20.67006 -65.13888 23.63515 1.000 73.67098 137 LYS A CA 1
ATOM 1050 C C . LYS A 1 137 ? 20.39735 -63.74275 24.17677 1.000 76.05966 137 LYS A C 1
ATOM 1051 O O . LYS A 1 137 ? 20.90800 -63.34337 25.22487 1.000 71.78053 137 LYS A O 1
ATOM 1057 N N . GLY A 1 138 ? 19.59217 -62.99594 23.42388 1.000 83.39644 138 GLY A N 1
ATOM 1058 C CA . GLY A 1 138 ? 19.10634 -61.70694 23.87066 1.000 87.79747 138 GLY A CA 1
ATOM 1059 C C . GLY A 1 138 ? 20.09123 -60.56531 23.79478 1.000 80.61870 138 GLY A C 1
ATOM 1060 O O . GLY A 1 138 ? 19.86760 -59.53523 24.43588 1.000 92.90790 138 GLY A O 1
ATOM 1061 N N . PHE A 1 139 ? 21.16796 -60.70181 23.02920 1.000 74.01906 139 PHE A N 1
ATOM 1062 C CA . PHE A 1 139 ? 22.20864 -59.68565 22.98727 1.000 75.44670 139 PHE A CA 1
ATOM 1063 C C . PHE A 1 139 ? 22.13928 -58.85246 21.71323 1.000 75.51116 139 PHE A C 1
ATOM 1064 O O . PHE A 1 139 ? 21.61835 -59.28016 20.68148 1.000 89.23492 139 PHE A O 1
ATOM 1072 N N . TYR A 1 140 ? 22.67957 -57.63573 21.80953 1.000 83.21567 140 TYR A N 1
ATOM 1073 C CA . TYR A 1 140 ? 22.76799 -56.68318 20.71608 1.000 87.22809 140 TYR A CA 1
ATOM 1074 C C . TYR A 1 140 ? 23.94231 -55.76529 21.02016 1.000 94.03509 140 TYR A C 1
ATOM 1075 O O . TYR A 1 140 ? 24.09544 -55.34055 22.17478 1.000 85.59459 140 TYR A O 1
ATOM 1084 N N . PRO A 1 141 ? 24.78020 -55.43097 20.02610 1.000 95.87412 141 PRO A N 1
ATOM 1085 C CA . PRO A 1 141 ? 24.71901 -55.85953 18.62474 1.000 84.78029 141 PRO A CA 1
ATOM 1086 C C . PRO A 1 141 ? 25.24956 -57.26914 18.40411 1.000 87.14215 141 PRO A C 1
ATOM 1087 O O . PRO A 1 141 ? 25.55640 -57.97012 19.36770 1.000 85.12309 141 PRO A O 1
ATOM 1091 N N . SER A 1 142 ? 25.34969 -57.67254 17.13731 1.000 91.61215 142 SER A N 1
ATOM 1092 C CA . SER A 1 142 ? 25.72609 -59.03632 16.79143 1.000 92.90923 142 SER A CA 1
ATOM 1093 C C . SER A 1 142 ? 27.20866 -59.31749 16.99465 1.000 90.49151 142 SER A C 1
ATOM 1094 O O . SER A 1 142 ? 27.60708 -60.48674 16.96307 1.000 92.02828 142 SER A O 1
ATOM 1097 N N . ASP A 1 143 ? 28.02872 -58.28752 17.19682 1.000 97.39887 143 ASP A N 1
ATOM 1098 C CA . ASP A 1 143 ? 29.46285 -58.47522 17.39446 1.000 89.78408 143 ASP A CA 1
ATOM 1099 C C . ASP A 1 143 ? 29.69998 -59.16810 18.72954 1.000 87.39740 143 ASP A C 1
ATOM 1100 O O . ASP A 1 143 ? 29.46609 -58.58296 19.79218 1.000 81.51853 143 ASP A O 1
ATOM 1105 N N . ILE A 1 144 ? 30.16591 -60.41450 18.68277 1.000 84.77721 144 ILE A N 1
ATOM 1106 C CA . ILE A 1 144 ? 30.33610 -61.21289 19.88876 1.000 80.07580 144 ILE A CA 1
ATOM 1107 C C . ILE A 1 144 ? 31.41059 -62.25794 19.62676 1.000 84.51293 144 ILE A C 1
ATOM 1108 O O . ILE A 1 144 ? 31.64176 -62.66782 18.48587 1.000 83.80457 144 ILE A O 1
ATOM 1113 N N . ALA A 1 145 ? 32.07930 -62.67794 20.69777 1.000 96.22017 145 ALA A N 1
ATOM 1114 C CA . ALA A 1 145 ? 33.07960 -63.73210 20.64111 1.000 88.09257 145 ALA A CA 1
ATOM 1115 C C . ALA A 1 145 ? 32.83966 -64.67888 21.80543 1.000 86.05211 145 ALA A C 1
ATOM 1116 O O . ALA A 1 145 ? 32.58328 -64.23926 22.93024 1.000 93.41264 145 ALA A O 1
ATOM 1118 N N . VAL A 1 146 ? 32.92647 -65.97720 21.53392 1.000 76.91620 146 VAL A N 1
ATOM 1119 C CA . VAL A 1 146 ? 32.62472 -67.00531 22.52104 1.000 88.09291 146 VAL A CA 1
ATOM 1120 C C . VAL A 1 146 ? 33.77311 -68.00182 22.55231 1.000 95.42377 146 VAL A C 1
ATOM 1121 O O . VAL A 1 146 ? 34.18318 -68.51775 21.50569 1.000 93.40686 146 VAL A O 1
ATOM 1125 N N . GLU A 1 147 ? 34.28967 -68.26858 23.74968 1.000 93.54289 147 GLU A N 1
ATOM 1126 C CA . GLU A 1 147 ? 35.36627 -69.22626 23.94529 1.000 99.26278 147 GLU A CA 1
ATOM 1127 C C . GLU A 1 147 ? 35.02188 -70.18681 25.07622 1.000 90.03465 147 GLU A C 1
ATOM 1128 O O . GLU A 1 147 ? 34.19794 -69.89692 25.94719 1.000 84.86750 147 GLU A O 1
ATOM 1134 N N . TRP A 1 148 ? 35.67205 -71.34600 25.04105 1.000 104.97072 148 TRP A N 1
ATOM 1135 C CA . TRP A 1 148 ? 35.56638 -72.35606 26.08094 1.000 109.61838 148 TRP A CA 1
ATOM 1136 C C . TRP A 1 148 ? 36.90930 -72.50690 26.78134 1.000 111.25032 148 TRP A C 1
ATOM 1137 O O . TRP A 1 148 ? 37.96978 -72.38748 26.16057 1.000 113.50833 148 TRP A O 1
ATOM 1148 N N . GLU A 1 149 ? 36.85534 -72.78095 28.08127 1.000 116.53450 149 GLU A N 1
ATOM 1149 C CA . GLU A 1 149 ? 38.06551 -73.01247 28.85198 1.000 121.65965 149 GLU A CA 1
ATOM 1150 C C . GLU A 1 149 ? 37.77770 -74.03756 29.93851 1.000 114.60321 149 GLU A C 1
ATOM 1151 O O . GLU A 1 149 ? 36.63414 -74.20727 30.37137 1.000 100.23941 149 GLU A O 1
ATOM 1157 N N . SER A 1 150 ? 38.83161 -74.72487 30.36832 1.000 116.40154 150 SER A N 1
ATOM 1158 C CA . SER A 1 150 ? 38.72695 -75.72264 31.42371 1.000 119.06571 150 SER A CA 1
ATOM 1159 C C . SER A 1 150 ? 40.03863 -75.74193 32.18854 1.000 127.78764 150 SER A C 1
ATOM 1160 O O . SER A 1 150 ? 41.10434 -75.90310 31.58567 1.000 125.84845 150 SER A O 1
ATOM 1163 N N . ASN A 1 151 ? 39.95252 -75.56378 33.50701 1.000 124.39204 151 ASN A N 1
ATOM 1164 C CA . ASN A 1 151 ? 41.12760 -75.53665 34.37481 1.000 123.51808 151 ASN A CA 1
ATOM 1165 C C . ASN A 1 151 ? 42.08444 -74.42264 33.95203 1.000 121.73829 151 ASN A C 1
ATOM 1166 O O . ASN A 1 151 ? 43.30633 -74.57255 33.99721 1.000 129.15817 151 ASN A O 1
ATOM 1171 N N . GLY A 1 152 ? 41.51901 -73.29616 33.51727 1.000 105.89160 152 GLY A N 1
ATOM 1172 C CA . GLY A 1 152 ? 42.30141 -72.14757 33.11839 1.000 113.24577 152 GLY A CA 1
ATOM 1173 C C . GLY A 1 152 ? 42.87006 -72.19805 31.71728 1.000 138.18025 152 GLY A C 1
ATOM 1174 O O . GLY A 1 152 ? 43.39976 -71.18155 31.24794 1.000 147.78545 152 GLY A O 1
ATOM 1175 N N . GLN A 1 153 ? 42.77878 -73.34226 31.02591 1.000 135.57425 153 GLN A N 1
ATOM 1176 C CA . GLN A 1 153 ? 43.34580 -73.51812 29.69756 1.000 133.51432 153 GLN A CA 1
ATOM 1177 C C . GLN A 1 153 ? 42.25486 -73.56247 28.63543 1.000 127.40530 153 GLN A C 1
ATOM 1178 O O . GLN A 1 153 ? 41.19080 -74.14900 28.86230 1.000 132.27055 153 GLN A O 1
ATOM 1184 N N . PRO A 1 154 ? 42.49058 -72.95119 27.47615 1.000 117.99163 154 PRO A N 1
ATOM 1185 C CA . PRO A 1 154 ? 41.48593 -72.97900 26.40758 1.000 124.97095 154 PRO A CA 1
ATOM 1186 C C . PRO A 1 154 ? 41.23785 -74.39058 25.89336 1.000 120.30956 154 PRO A C 1
ATOM 1187 O O . PRO A 1 154 ? 42.15272 -75.21171 25.80135 1.000 107.71841 154 PRO A O 1
ATOM 1191 N N . GLU A 1 155 ? 39.97521 -74.66802 25.57829 1.000 126.06007 155 GLU A N 1
ATOM 1192 C CA . GLU A 1 155 ? 39.56207 -75.90354 24.92425 1.000 122.19045 155 GLU A CA 1
ATOM 1193 C C . GLU A 1 155 ? 39.45065 -75.65647 23.42430 1.000 111.13529 155 GLU A C 1
ATOM 1194 O O . GLU A 1 155 ? 38.88916 -74.64156 22.99959 1.000 109.37208 155 GLU A O 1
ATOM 1200 N N . ASN A 1 156 ? 39.98967 -76.57757 22.62558 1.000 113.06949 156 ASN A N 1
ATOM 1201 C CA . ASN A 1 156 ? 40.11497 -76.34158 21.19041 1.000 118.86728 156 ASN A CA 1
ATOM 1202 C C . ASN A 1 156 ? 38.93370 -76.87338 20.38541 1.000 111.31604 156 ASN A C 1
ATOM 1203 O O . ASN A 1 156 ? 38.50081 -76.22505 19.42565 1.000 103.36800 156 ASN A O 1
ATOM 1208 N N . ASN A 1 157 ? 38.40798 -78.04462 20.74707 1.000 97.81181 157 ASN A N 1
ATOM 1209 C CA . ASN A 1 157 ? 37.40478 -78.73565 19.93423 1.000 91.40445 157 ASN A CA 1
ATOM 1210 C C . ASN A 1 157 ? 36.00429 -78.17868 20.20717 1.000 91.15825 157 ASN A C 1
ATOM 1211 O O . ASN A 1 157 ? 35.13504 -78.83497 20.78496 1.000 87.31064 157 ASN A O 1
ATOM 1216 N N . TYR A 1 158 ? 35.78526 -76.93751 19.76771 1.000 90.59444 158 TYR A N 1
ATOM 1217 C CA . TYR A 1 158 ? 34.46422 -76.33239 19.86902 1.000 85.02281 158 TYR A CA 1
ATOM 1218 C C . TYR A 1 158 ? 34.12397 -75.60196 18.57720 1.000 86.82078 158 TYR A C 1
ATOM 1219 O O . TYR A 1 158 ? 35.00754 -75.12241 17.86265 1.000 93.66072 158 TYR A O 1
ATOM 1228 N N . LYS A 1 159 ? 32.82395 -75.52782 18.28862 1.000 89.70233 159 LYS A N 1
ATOM 1229 C CA . LYS A 1 159 ? 32.29199 -74.79352 17.14961 1.000 86.13412 159 LYS A CA 1
ATOM 1230 C C . LYS A 1 159 ? 31.16087 -73.89264 17.62544 1.000 83.47559 159 LYS A C 1
ATOM 1231 O O . LYS A 1 159 ? 30.40986 -74.24672 18.53810 1.000 86.16055 159 LYS A O 1
ATOM 1237 N N . THR A 1 160 ? 31.04169 -72.72373 17.00001 1.000 85.65663 160 THR A N 1
ATOM 1238 C CA . THR A 1 160 ? 30.02747 -71.74356 17.36606 1.000 68.70776 160 THR A CA 1
ATOM 1239 C C . THR A 1 160 ? 29.23529 -71.34706 16.12895 1.000 75.57344 160 THR A C 1
ATOM 1240 O O . THR A 1 160 ? 29.82161 -71.06532 15.07923 1.000 82.69290 160 THR A O 1
ATOM 1244 N N . THR A 1 161 ? 27.90481 -71.32825 16.25115 1.000 81.31663 161 THR A N 1
ATOM 1245 C CA . THR A 1 161 ? 27.06778 -70.90239 15.14064 1.000 77.16387 161 THR A CA 1
ATOM 1246 C C . THR A 1 161 ? 27.11042 -69.38181 14.98511 1.000 65.29507 161 THR A C 1
ATOM 1247 O O . THR A 1 161 ? 27.37921 -68.65735 15.94712 1.000 65.39388 161 THR A O 1
ATOM 1251 N N . PRO A 1 162 ? 26.85681 -68.87608 13.78185 1.000 75.08012 162 PRO A N 1
ATOM 1252 C CA . PRO A 1 162 ? 26.75321 -67.42409 13.59032 1.000 73.19723 162 PRO A CA 1
ATOM 1253 C C . PRO A 1 162 ? 25.59810 -66.85535 14.39324 1.000 71.92019 162 PRO A C 1
ATOM 1254 O O . PRO A 1 162 ? 24.68228 -67.59442 14.78627 1.000 81.82254 162 PRO A O 1
ATOM 1258 N N . PRO A 1 163 ? 25.61399 -65.55463 14.68137 1.000 65.59484 163 PRO A N 1
ATOM 1259 C CA . PRO A 1 163 ? 24.45907 -64.93890 15.34677 1.000 73.22042 163 PRO A CA 1
ATOM 1260 C C . PRO A 1 163 ? 23.20512 -65.05549 14.49000 1.000 76.62494 163 PRO A C 1
ATOM 1261 O O . PRO A 1 163 ? 23.24125 -64.86750 13.27139 1.000 78.12283 163 PRO A O 1
ATOM 1265 N N . VAL A 1 164 ? 22.08934 -65.37693 15.14223 1.000 61.39603 164 VAL A N 1
ATOM 1266 C CA . VAL A 1 164 ? 20.80197 -65.55575 14.48089 1.000 64.58570 164 VAL A CA 1
ATOM 1267 C C . VAL A 1 164 ? 19.83190 -64.52734 15.04332 1.000 67.47763 164 VAL A C 1
ATOM 1268 O O . VAL A 1 164 ? 19.73324 -64.36286 16.26494 1.000 80.70350 164 VAL A O 1
ATOM 1272 N N . LEU A 1 165 ? 19.12760 -63.83256 14.15440 1.000 63.66308 165 LEU A N 1
ATOM 1273 C CA . LEU A 1 165 ? 18.16601 -62.82327 14.57796 1.000 62.42465 165 LEU A CA 1
ATOM 1274 C C . LEU A 1 165 ? 16.92608 -63.48113 15.17577 1.000 64.34002 165 LEU A C 1
ATOM 1275 O O . LEU A 1 165 ? 16.32041 -64.36246 14.55845 1.000 77.48761 165 LEU A O 1
ATOM 1280 N N . ASP A 1 166 ? 16.56388 -63.07089 16.38919 1.000 76.14355 166 ASP A N 1
ATOM 1281 C CA . ASP A 1 166 ? 15.36828 -63.57662 17.04605 1.000 81.66945 166 ASP A CA 1
ATOM 1282 C C . ASP A 1 166 ? 14.16714 -62.67594 16.75395 1.000 85.08769 166 ASP A C 1
ATOM 1283 O O . ASP A 1 166 ? 14.28957 -61.59060 16.18243 1.000 90.93325 166 ASP A O 1
ATOM 1288 N N . SER A 1 167 ? 12.98800 -63.13861 17.18100 1.000 81.67173 167 SER A N 1
ATOM 1289 C CA . SER A 1 167 ? 11.74392 -62.44543 16.86215 1.000 88.46895 167 SER A CA 1
ATOM 1290 C C . SER A 1 167 ? 11.60424 -61.10684 17.58016 1.000 84.44581 167 SER A C 1
ATOM 1291 O O . SER A 1 167 ? 10.77104 -60.29040 17.17362 1.000 94.84675 167 SER A O 1
ATOM 1294 N N . ASP A 1 168 ? 12.38175 -60.86341 18.63393 1.000 92.22234 168 ASP A N 1
ATOM 1295 C CA . ASP A 1 168 ? 12.29471 -59.61787 19.38638 1.000 99.18534 168 ASP A CA 1
ATOM 1296 C C . ASP A 1 168 ? 13.37306 -58.61173 18.99470 1.000 93.79486 168 ASP A C 1
ATOM 1297 O O . ASP A 1 168 ? 13.52977 -57.59043 19.67128 1.000 99.17002 168 ASP A O 1
ATOM 1302 N N . GLY A 1 169 ? 14.12018 -58.87742 17.92425 1.000 78.31256 169 GLY A N 1
ATOM 1303 C CA . GLY A 1 169 ? 15.15132 -57.97604 17.45968 1.000 82.52781 169 GLY A CA 1
ATOM 1304 C C . GLY A 1 169 ? 16.53841 -58.23505 18.00427 1.000 86.14408 169 GLY A C 1
ATOM 1305 O O . GLY A 1 169 ? 17.50554 -57.66371 17.48286 1.000 85.79212 169 GLY A O 1
ATOM 1306 N N . SER A 1 170 ? 16.67372 -59.07996 19.02238 1.000 94.35252 170 SER A N 1
ATOM 1307 C CA . SER A 1 170 ? 17.97752 -59.42736 19.56093 1.000 80.07491 170 SER A CA 1
ATOM 1308 C C . SER A 1 170 ? 18.57421 -60.58707 18.76399 1.000 75.87525 170 SER A C 1
ATOM 1309 O O . SER A 1 170 ? 17.99657 -61.06694 17.78568 1.000 80.53839 170 SER A O 1
ATOM 1312 N N . PHE A 1 171 ? 19.75218 -61.04055 19.18122 1.000 65.29965 171 PHE A N 1
ATOM 1313 C CA . PHE A 1 171 ? 20.44460 -62.14216 18.53265 1.000 63.82230 171 PHE A CA 1
ATOM 1314 C C . PHE A 1 171 ? 20.65975 -63.27825 19.52327 1.000 67.05589 171 PHE A C 1
ATOM 1315 O O . PHE A 1 171 ? 20.65628 -63.07957 20.74185 1.000 77.26650 171 PHE A O 1
ATOM 1323 N N . PHE A 1 172 ? 20.83659 -64.48350 18.98486 1.000 63.79352 172 PHE A N 1
ATOM 1324 C CA . PHE A 1 172 ? 21.20492 -65.63500 19.79427 1.000 72.79623 172 PHE A CA 1
ATOM 1325 C C . PHE A 1 172 ? 22.13716 -66.53533 18.99755 1.000 66.76002 172 PHE A C 1
ATOM 1326 O O . PHE A 1 172 ? 22.21362 -66.45436 17.76952 1.000 70.29213 172 PHE A O 1
ATOM 1334 N N . LEU A 1 173 ? 22.86019 -67.38784 19.71914 1.000 74.35776 173 LEU A N 1
ATOM 1335 C CA . LEU A 1 173 ? 23.70085 -68.39668 19.09072 1.000 74.17949 173 LEU A CA 1
ATOM 1336 C C . LEU A 1 173 ? 23.89493 -69.54953 20.06622 1.000 60.00242 173 LEU A C 1
ATOM 1337 O O . LEU A 1 173 ? 23.56330 -69.45669 21.24931 1.000 72.40817 173 LEU A O 1
ATOM 1342 N N . TYR A 1 174 ? 24.44420 -70.64029 19.54432 1.000 57.89830 174 TYR A N 1
ATOM 1343 C CA . TYR A 1 174 ? 24.81211 -71.81205 20.32208 1.000 56.47639 174 TYR A CA 1
ATOM 1344 C C . TYR A 1 174 ? 26.27753 -72.11804 20.06170 1.000 73.32226 174 TYR A C 1
ATOM 1345 O O . TYR A 1 174 ? 26.76080 -71.95670 18.93566 1.000 66.55738 174 TYR A O 1
ATOM 1354 N N . SER A 1 175 ? 26.97860 -72.57128 21.09751 1.000 68.42955 175 SER A N 1
ATOM 1355 C CA . SER A 1 175 ? 28.36098 -73.01172 20.97474 1.000 63.11955 175 SER A CA 1
ATOM 1356 C C . SER A 1 175 ? 28.45330 -74.44787 21.46918 1.000 63.01514 175 SER A C 1
ATOM 1357 O O . SER A 1 175 ? 27.96969 -74.76353 22.56075 1.000 81.24089 175 SER A O 1
ATOM 1360 N N . LYS A 1 176 ? 29.05631 -75.31568 20.66071 1.000 63.13800 176 LYS A N 1
ATOM 1361 C CA . LYS A 1 176 ? 29.14182 -76.74513 20.94663 1.000 70.05660 176 LYS A CA 1
ATOM 1362 C C . LYS A 1 176 ? 30.58906 -77.12289 21.23437 1.000 84.19237 176 LYS A C 1
ATOM 1363 O O . LYS A 1 176 ? 31.42991 -77.11142 20.32895 1.000 91.95665 176 LYS A O 1
ATOM 1369 N N . LEU A 1 177 ? 30.87089 -77.47379 22.48689 1.000 88.46994 177 LEU A N 1
ATOM 1370 C CA . LEU A 1 177 ? 32.17220 -77.99252 22.88966 1.000 81.73259 177 LEU A CA 1
ATOM 1371 C C . LEU A 1 177 ? 32.10273 -79.51311 22.95555 1.000 77.08990 177 LEU A C 1
ATOM 1372 O O . LEU A 1 177 ? 31.31656 -80.06892 23.73023 1.000 77.20535 177 LEU A O 1
ATOM 1377 N N . THR A 1 178 ? 32.92888 -80.18073 22.15564 1.000 85.41192 178 THR A N 1
ATOM 1378 C CA . THR A 1 178 ? 32.96762 -81.63678 22.10922 1.000 90.59905 178 THR A CA 1
ATOM 1379 C C . THR A 1 178 ? 34.15582 -82.11893 22.93247 1.000 99.34079 178 THR A C 1
ATOM 1380 O O . THR A 1 178 ? 35.30420 -81.77899 22.62862 1.000 100.33020 178 THR A O 1
ATOM 1384 N N . VAL A 1 179 ? 33.87711 -82.91203 23.96929 1.000 105.12428 179 VAL A N 1
ATOM 1385 C CA . VAL A 1 179 ? 34.89971 -83.44092 24.86113 1.000 100.85935 179 VAL A CA 1
ATOM 1386 C C . VAL A 1 179 ? 34.73284 -84.95039 24.97035 1.000 103.76870 179 VAL A C 1
ATOM 1387 O O . VAL A 1 179 ? 33.67186 -85.50724 24.67973 1.000 103.30521 179 VAL A O 1
ATOM 1391 N N . ASP A 1 180 ? 35.81063 -85.61279 25.38691 1.000 114.14434 180 ASP A N 1
ATOM 1392 C CA . ASP A 1 180 ? 35.75736 -87.05037 25.61523 1.000 110.20628 180 ASP A CA 1
ATOM 1393 C C . ASP A 1 180 ? 34.79370 -87.37408 26.74980 1.000 103.02315 180 ASP A C 1
ATOM 1394 O O . ASP A 1 180 ? 34.70803 -86.64408 27.74167 1.000 96.47632 180 ASP A O 1
ATOM 1399 N N . LYS A 1 181 ? 34.05791 -88.47877 26.58930 1.000 105.91255 181 LYS A N 1
ATOM 1400 C CA . LYS A 1 181 ? 33.07119 -88.87362 27.59153 1.000 109.60027 181 LYS A CA 1
ATOM 1401 C C . LYS A 1 181 ? 33.71937 -89.09020 28.95297 1.000 112.54834 181 LYS A C 1
ATOM 1402 O O . LYS A 1 181 ? 33.12574 -88.76794 29.98983 1.000 105.29378 181 LYS A O 1
ATOM 1408 N N . SER A 1 182 ? 34.93762 -89.63962 28.96923 1.000 119.47723 182 SER A N 1
ATOM 1409 C CA . SER A 1 182 ? 35.62539 -89.88246 30.23312 1.000 103.64863 182 SER A CA 1
ATOM 1410 C C . SER A 1 182 ? 35.86297 -88.58241 30.99273 1.000 107.33975 182 SER A C 1
ATOM 1411 O O . SER A 1 182 ? 35.71051 -88.53676 32.21844 1.000 109.46520 182 SER A O 1
ATOM 1414 N N . ARG A 1 183 ? 36.23030 -87.51277 30.28135 1.000 116.78987 183 ARG A N 1
ATOM 1415 C CA . ARG A 1 183 ? 36.49332 -86.23849 30.94353 1.000 109.48022 183 ARG A CA 1
ATOM 1416 C C . ARG A 1 183 ? 35.23172 -85.68238 31.59045 1.000 113.13993 183 ARG A C 1
ATOM 1417 O O . ARG A 1 183 ? 35.28297 -85.12493 32.69361 1.000 116.25526 183 ARG A O 1
ATOM 1425 N N . TRP A 1 184 ? 34.08998 -85.81865 30.91416 1.000 107.99547 184 TRP A N 1
ATOM 1426 C CA . TRP A 1 184 ? 32.83231 -85.33006 31.46888 1.000 105.46837 184 TRP A CA 1
ATOM 1427 C C . TRP A 1 184 ? 32.43883 -86.11873 32.71212 1.000 108.61737 184 TRP A C 1
ATOM 1428 O O . TRP A 1 184 ? 32.08683 -85.53541 33.74582 1.000 92.65917 184 TRP A O 1
ATOM 1439 N N . GLN A 1 185 ? 32.50746 -87.45037 32.63164 1.000 106.60277 185 GLN A N 1
ATOM 1440 C CA . GLN A 1 185 ? 32.02056 -88.29453 33.71811 1.000 115.65221 185 GLN A CA 1
ATOM 1441 C C . GLN A 1 185 ? 32.85929 -88.15129 34.98352 1.000 116.08275 185 GLN A C 1
ATOM 1442 O O . GLN A 1 185 ? 32.34974 -88.37736 36.08630 1.000 109.70327 185 GLN A O 1
ATOM 1448 N N . GLN A 1 186 ? 34.13575 -87.78370 34.85483 1.000 113.29195 186 GLN A N 1
ATOM 1449 C CA . GLN A 1 186 ? 34.98055 -87.62041 36.03166 1.000 110.22575 186 GLN A CA 1
ATOM 1450 C C . GLN A 1 186 ? 34.70664 -86.32943 36.79165 1.000 109.33541 186 GLN A C 1
ATOM 1451 O O . GLN A 1 186 ? 35.30309 -86.12082 37.85396 1.000 111.76882 186 GLN A O 1
ATOM 1457 N N . GLY A 1 187 ? 33.84051 -85.46165 36.27920 1.000 110.37068 187 GLY A N 1
ATOM 1458 C CA . GLY A 1 187 ? 33.46274 -84.26358 36.99954 1.000 116.70079 187 GLY A CA 1
ATOM 1459 C C . GLY A 1 187 ? 34.28138 -83.02975 36.70334 1.000 117.45339 187 GLY A C 1
ATOM 1460 O O . GLY A 1 187 ? 34.24705 -82.08168 37.49587 1.000 113.41563 187 GLY A O 1
ATOM 1461 N N . ASN A 1 188 ? 35.01706 -83.00441 35.59454 1.000 104.52583 188 ASN A N 1
ATOM 1462 C CA . ASN A 1 188 ? 35.76248 -81.80715 35.23258 1.000 100.34666 188 ASN A CA 1
ATOM 1463 C C . ASN A 1 188 ? 34.80748 -80.65021 34.96962 1.000 102.15785 188 ASN A C 1
ATOM 1464 O O . ASN A 1 188 ? 33.72466 -80.83058 34.40589 1.000 107.75124 188 ASN A O 1
ATOM 1469 N N . VAL A 1 189 ? 35.21154 -79.45749 35.39413 1.000 97.46397 189 VAL A N 1
ATOM 1470 C CA . VAL A 1 189 ? 34.39125 -78.25827 35.27868 1.000 103.98854 189 VAL A CA 1
ATOM 1471 C C . VAL A 1 189 ? 34.82398 -77.48632 34.03750 1.000 105.57782 189 VAL A C 1
ATOM 1472 O O . VAL A 1 189 ? 36.00106 -77.13121 33.89081 1.000 85.17889 189 VAL A O 1
ATOM 1476 N N . PHE A 1 190 ? 33.86740 -77.22330 33.14980 1.000 102.07367 190 PHE A N 1
ATOM 1477 C CA . PHE A 1 190 ? 34.09114 -76.48529 31.91677 1.000 97.43748 190 PHE A CA 1
ATOM 1478 C C . PHE A 1 190 ? 33.39377 -75.13356 31.99808 1.000 100.78843 190 PHE A C 1
ATOM 1479 O O . PHE A 1 190 ? 32.34869 -74.99446 32.63974 1.000 104.92530 190 PHE A O 1
ATOM 1487 N N . SER A 1 191 ? 33.97885 -74.13315 31.34415 1.000 92.05306 191 SER A N 1
ATOM 1488 C CA . SER A 1 191 ? 33.46989 -72.77023 31.41229 1.000 98.15012 191 SER A CA 1
ATOM 1489 C C . SER A 1 191 ? 33.30403 -72.20164 30.01129 1.000 112.21752 191 SER A C 1
ATOM 1490 O O . SER A 1 191 ? 34.20340 -72.32196 29.17241 1.000 113.82966 191 SER A O 1
ATOM 1493 N N . CYS A 1 192 ? 32.15028 -71.58847 29.76828 1.000 111.95372 192 CYS A N 1
ATOM 1494 C CA . CYS A 1 192 ? 31.86429 -70.87138 28.53369 1.000 98.05614 192 CYS A CA 1
ATOM 1495 C C . CYS A 1 192 ? 32.07060 -69.38429 28.79687 1.000 103.01811 192 CYS A C 1
ATOM 1496 O O . CYS A 1 192 ? 31.40929 -68.80977 29.66901 1.000 106.07501 192 CYS A O 1
ATOM 1499 N N . SER A 1 193 ? 32.99177 -68.76797 28.06056 1.000 100.64947 193 SER A N 1
ATOM 1500 C CA . SER A 1 193 ? 33.33536 -67.36356 28.24900 1.000 101.13514 193 SER A CA 1
ATOM 1501 C C . SER A 1 193 ? 32.83891 -66.54282 27.06606 1.000 97.66503 193 SER A C 1
ATOM 1502 O O . SER A 1 193 ? 33.04632 -66.92191 25.90799 1.000 95.15776 193 SER A O 1
ATOM 1505 N N . VAL A 1 194 ? 32.18912 -65.41938 27.36493 1.000 83.41120 194 VAL A N 1
ATOM 1506 C CA . VAL A 1 194 ? 31.55884 -64.56630 26.36556 1.000 85.75156 194 VAL A CA 1
ATOM 1507 C C . VAL A 1 194 ? 32.05542 -63.14007 26.55102 1.000 88.32233 194 VAL A C 1
ATOM 1508 O O . VAL A 1 194 ? 32.06606 -62.62241 27.67353 1.000 101.03186 194 VAL A O 1
ATOM 1512 N N . MET A 1 195 ? 32.46499 -62.50886 25.45282 1.000 97.74901 195 MET A N 1
ATOM 1513 C CA . MET A 1 195 ? 32.93096 -61.12701 25.45514 1.000 106.66538 195 MET A CA 1
ATOM 1514 C C . MET A 1 195 ? 31.98639 -60.30528 24.59063 1.000 96.35745 195 MET A C 1
ATOM 1515 O O . MET A 1 195 ? 31.78848 -60.62092 23.41205 1.000 87.24989 195 MET A O 1
ATOM 1520 N N . HIS A 1 196 ? 31.40120 -59.26091 25.17322 1.000 83.62473 196 HIS A N 1
ATOM 1521 C CA . HIS A 1 196 ? 30.41955 -58.46249 24.45405 1.000 82.45940 196 HIS A CA 1
ATOM 1522 C C . HIS A 1 196 ? 30.36780 -57.07109 25.06753 1.000 87.08197 196 HIS A C 1
ATOM 1523 O O . HIS A 1 196 ? 30.57492 -56.90218 26.27097 1.000 95.98209 196 HIS A O 1
ATOM 1530 N N . GLU A 1 197 ? 30.08742 -56.07718 24.21936 1.000 94.18317 197 GLU A N 1
ATOM 1531 C CA . GLU A 1 197 ? 30.15769 -54.67874 24.63242 1.000 100.95016 197 GLU A CA 1
ATOM 1532 C C . GLU A 1 197 ? 29.08701 -54.29529 25.64772 1.000 94.77249 197 GLU A C 1
ATOM 1533 O O . GLU A 1 197 ? 29.25559 -53.29654 26.35606 1.000 99.70100 197 GLU A O 1
ATOM 1539 N N . ALA A 1 198 ? 27.99552 -55.04789 25.73203 1.000 101.30688 198 ALA A N 1
ATOM 1540 C CA . ALA A 1 198 ? 26.91609 -54.73769 26.65917 1.000 108.86052 198 ALA A CA 1
ATOM 1541 C C . ALA A 1 198 ? 27.07569 -55.42575 28.00695 1.000 104.22673 198 ALA A C 1
ATOM 1542 O O . ALA A 1 198 ? 26.21461 -55.25817 28.87657 1.000 107.90454 198 ALA A O 1
ATOM 1544 N N . LEU A 1 199 ? 28.14025 -56.19841 28.19753 1.000 100.52372 199 LEU A N 1
ATOM 1545 C CA . LEU A 1 199 ? 28.38368 -56.86405 29.46616 1.000 106.78821 199 LEU A CA 1
ATOM 1546 C C . LEU A 1 199 ? 29.17833 -55.95876 30.39421 1.000 119.09978 199 LEU A C 1
ATOM 1547 O O . LEU A 1 199 ? 29.92731 -55.08317 29.95140 1.000 110.62309 199 LEU A O 1
ATOM 1552 N N . HIS A 1 200 ? 29.00241 -56.17887 31.69452 1.000 131.27248 200 HIS A N 1
ATOM 1553 C CA . HIS A 1 200 ? 29.82039 -55.49455 32.68320 1.000 122.36631 200 HIS A CA 1
ATOM 1554 C C . HIS A 1 200 ? 31.26793 -55.94652 32.54224 1.000 113.76347 200 HIS A C 1
ATOM 1555 O O . HIS A 1 200 ? 31.55782 -57.14747 32.55364 1.000 105.72088 200 HIS A O 1
ATOM 1562 N N . ASN A 1 201 ? 32.17127 -54.97856 32.38831 1.000 111.75866 201 ASN A N 1
ATOM 1563 C CA . ASN A 1 201 ? 33.58743 -55.21368 32.10924 1.000 110.76140 201 ASN A CA 1
ATOM 1564 C C . ASN A 1 201 ? 33.80268 -55.98432 30.80865 1.000 110.17681 201 ASN A C 1
ATOM 1565 O O . ASN A 1 201 ? 34.87957 -56.55186 30.59231 1.000 113.34113 201 ASN A O 1
ATOM 1570 N N . HIS A 1 202 ? 32.78608 -56.00576 29.94137 1.000 111.24221 202 HIS A N 1
ATOM 1571 C CA . HIS A 1 202 ? 32.84821 -56.64374 28.62240 1.000 107.29460 202 HIS A CA 1
ATOM 1572 C C . HIS A 1 202 ? 33.21682 -58.12307 28.70574 1.000 102.72898 202 HIS A C 1
ATOM 1573 O O . HIS A 1 202 ? 33.87021 -58.65803 27.80679 1.000 86.38107 202 HIS A O 1
ATOM 1580 N N . TYR A 1 203 ? 32.80240 -58.79980 29.77500 1.000 109.51115 203 TYR A N 1
ATOM 1581 C CA . TYR A 1 203 ? 33.20608 -60.18229 29.98231 1.000 98.05580 203 TYR A CA 1
ATOM 1582 C C . TYR A 1 203 ? 32.25114 -60.84537 30.96524 1.000 97.52670 203 TYR A C 1
ATOM 1583 O O . TYR A 1 203 ? 31.79312 -60.20839 31.91815 1.000 104.96219 203 TYR A O 1
ATOM 1592 N N . THR A 1 204 ? 31.95565 -62.12164 30.72255 1.000 76.12038 204 THR A N 1
ATOM 1593 C CA . THR A 1 204 ? 31.19298 -62.93119 31.66396 1.000 87.77874 204 THR A CA 1
ATOM 1594 C C . THR A 1 204 ? 31.51230 -64.39765 31.41115 1.000 80.50518 204 THR A C 1
ATOM 1595 O O . THR A 1 204 ? 32.00468 -64.76843 30.34285 1.000 90.53529 204 THR A O 1
ATOM 1599 N N . GLN A 1 205 ? 31.25509 -65.22382 32.42397 1.000 86.45498 205 GLN A N 1
ATOM 1600 C CA . GLN A 1 205 ? 31.49496 -66.65640 32.33549 1.000 86.06798 205 GLN A CA 1
ATOM 1601 C C . GLN A 1 205 ? 30.34320 -67.41994 32.97177 1.000 90.18980 205 GLN A C 1
ATOM 1602 O O . GLN A 1 205 ? 29.69981 -66.94118 33.90947 1.000 98.27760 205 GLN A O 1
ATOM 1608 N N . LYS A 1 206 ? 30.09545 -68.62018 32.45311 1.000 80.93029 206 LYS A N 1
ATOM 1609 C CA . LYS A 1 206 ? 29.17578 -69.57061 33.06336 1.000 88.64868 206 LYS A CA 1
ATOM 1610 C C . LYS A 1 206 ? 29.84009 -70.93863 33.08703 1.000 94.97832 206 LYS A C 1
ATOM 1611 O O . LYS A 1 206 ? 30.43267 -71.36096 32.08878 1.000 88.97334 206 LYS A O 1
ATOM 1617 N N . SER A 1 207 ? 29.75962 -71.61496 34.22778 1.000 98.36014 207 SER A N 1
ATOM 1618 C CA . SER A 1 207 ? 30.37629 -72.91927 34.41182 1.000 96.29027 207 SER A CA 1
ATOM 1619 C C . SER A 1 207 ? 29.36639 -74.03535 34.16549 1.000 88.91446 207 SER A C 1
ATOM 1620 O O . SER A 1 207 ? 28.15101 -73.83291 34.21597 1.000 85.41448 207 SER A O 1
ATOM 1623 N N . LEU A 1 208 ? 29.89325 -75.23042 33.90857 1.000 84.35479 208 LEU A N 1
ATOM 1624 C CA . LEU A 1 208 ? 29.06559 -76.39210 33.60108 1.000 93.64791 208 LEU A CA 1
ATOM 1625 C C . LEU A 1 208 ? 29.80325 -77.63726 34.06312 1.000 95.57231 208 LEU A C 1
ATOM 1626 O O . LEU A 1 208 ? 30.90267 -77.91969 33.57695 1.000 85.67937 208 LEU A O 1
ATOM 1631 N N . SER A 1 209 ? 29.19679 -78.38321 34.98442 1.000 101.57944 209 SER A N 1
ATOM 1632 C CA . SER A 1 209 ? 29.81192 -79.57961 35.53672 1.000 97.55628 209 SER A CA 1
ATOM 1633 C C . SER A 1 209 ? 28.74380 -80.64007 35.75573 1.000 102.04607 209 SER A C 1
ATOM 1634 O O . SER A 1 209 ? 27.55149 -80.34075 35.85336 1.000 109.05493 209 SER A O 1
ATOM 1637 N N . LEU A 1 210 ? 29.19198 -81.89037 35.83935 1.000 103.49230 210 LEU A N 1
ATOM 1638 C CA . LEU A 1 210 ? 28.27634 -83.00529 36.03424 1.000 101.20742 210 LEU A CA 1
ATOM 1639 C C . LEU A 1 210 ? 27.66143 -82.96078 37.42804 1.000 116.99387 210 LEU A C 1
ATOM 1640 O O . LEU A 1 210 ? 28.36190 -82.75088 38.42371 1.000 118.04027 210 LEU A O 1
ATOM 1645 N N . SER A 1 211 ? 26.34793 -83.16114 37.49485 1.000 123.20698 211 SER A N 1
ATOM 1646 C CA . SER A 1 211 ? 25.62577 -83.16498 38.76349 1.000 137.77322 211 SER A CA 1
ATOM 1647 C C . SER A 1 211 ? 25.69133 -84.54607 39.41651 1.000 132.43696 211 SER A C 1
ATOM 1648 O O . SER A 1 211 ? 25.84448 -84.66944 40.63294 1.000 110.71788 211 SER A O 1
ATOM 1651 N N . GLN B 2 1 ? -3.55226 -66.70342 -8.07533 1.000 84.72054 1 GLN B N 1
ATOM 1652 C CA . GLN B 2 1 ? -2.13359 -66.36866 -8.13858 1.000 89.98091 1 GLN B CA 1
ATOM 1653 C C . GLN B 2 1 ? -1.31682 -67.51989 -8.72343 1.000 91.60677 1 GLN B C 1
ATOM 1654 O O . GLN B 2 1 ? -1.64547 -68.68978 -8.51862 1.000 99.64440 1 GLN B O 1
ATOM 1656 N N . VAL B 2 2 ? -0.24819 -67.18129 -9.44659 1.000 76.68219 2 VAL B N 1
ATOM 1657 C CA . VAL B 2 2 ? 0.62496 -68.16835 -10.07458 1.000 71.49884 2 VAL B CA 1
ATOM 1658 C C . VAL B 2 2 ? 1.75043 -68.51758 -9.11209 1.000 83.83229 2 VAL B C 1
ATOM 1659 O O . VAL B 2 2 ? 2.32320 -67.63681 -8.45830 1.000 88.53107 2 VAL B O 1
ATOM 1663 N N . GLN B 2 3 ? 2.06954 -69.80941 -9.01863 1.000 80.25790 3 GLN B N 1
ATOM 1664 C CA . GLN B 2 3 ? 3.08274 -70.29871 -8.09594 1.000 77.73344 3 GLN B CA 1
ATOM 1665 C C . GLN B 2 3 ? 4.05951 -71.21022 -8.82859 1.000 65.76879 3 GLN B C 1
ATOM 1666 O O . GLN B 2 3 ? 3.68994 -71.91823 -9.76908 1.000 60.83426 3 GLN B O 1
ATOM 1672 N N . LEU B 2 4 ? 5.31546 -71.18600 -8.38325 1.000 71.80183 4 LEU B N 1
ATOM 1673 C CA . LEU B 2 4 ? 6.38680 -71.97892 -8.97728 1.000 63.93018 4 LEU B CA 1
ATOM 1674 C C . LEU B 2 4 ? 7.08579 -72.76808 -7.88374 1.000 69.84052 4 LEU B C 1
ATOM 1675 O O . LEU B 2 4 ? 7.56163 -72.18254 -6.90529 1.000 94.51596 4 LEU B O 1
ATOM 1680 N N . GLN B 2 5 ? 7.15863 -74.08737 -8.04808 1.000 57.24145 5 GLN B N 1
ATOM 1681 C CA . GLN B 2 5 ? 7.95490 -74.91841 -7.15895 1.000 85.93828 5 GLN B CA 1
ATOM 1682 C C . GLN B 2 5 ? 8.85197 -75.83365 -7.97564 1.000 69.14013 5 GLN B C 1
ATOM 1683 O O . GLN B 2 5 ? 8.51690 -76.23885 -9.09096 1.000 59.10168 5 GLN B O 1
ATOM 1689 N N . GLU B 2 6 ? 10.00751 -76.13917 -7.39925 1.000 88.39486 6 GLU B N 1
ATOM 1690 C CA . GLU B 2 6 ? 11.10548 -76.79431 -8.08639 1.000 64.90270 6 GLU B CA 1
ATOM 1691 C C . GLU B 2 6 ? 11.41753 -78.12262 -7.41681 1.000 69.71615 6 GLU B C 1
ATOM 1692 O O . GLU B 2 6 ? 11.23406 -78.28520 -6.20680 1.000 80.59751 6 GLU B O 1
ATOM 1698 N N . SER B 2 7 ? 11.89808 -79.07155 -8.21209 1.000 70.86867 7 SER B N 1
ATOM 1699 C CA . SER B 2 7 ? 12.15187 -80.41860 -7.73048 1.000 78.69692 7 SER B CA 1
ATOM 1700 C C . SER B 2 7 ? 13.40265 -80.96707 -8.40207 1.000 79.72823 7 SER B C 1
ATOM 1701 O O . SER B 2 7 ? 13.94028 -80.37870 -9.34212 1.000 71.01737 7 SER B O 1
ATOM 1704 N N . GLY B 2 8 ? 13.85193 -82.12042 -7.91213 1.000 82.07983 8 GLY B N 1
ATOM 1705 C CA . GLY B 2 8 ? 15.08541 -82.72387 -8.35462 1.000 76.29038 8 GLY B CA 1
ATOM 1706 C C . GLY B 2 8 ? 16.00690 -83.05303 -7.19665 1.000 83.00056 8 GLY B C 1
ATOM 1707 O O . GLY B 2 8 ? 15.84293 -82.55727 -6.07672 1.000 89.74380 8 GLY B O 1
ATOM 1708 N N . PRO B 2 9 ? 17.01314 -83.88736 -7.45732 1.000 88.26657 9 PRO B N 1
ATOM 1709 C CA . PRO B 2 9 ? 17.88758 -84.35175 -6.37396 1.000 91.92018 9 PRO B CA 1
ATOM 1710 C C . PRO B 2 9 ? 18.82239 -83.25558 -5.88957 1.000 90.87821 9 PRO B C 1
ATOM 1711 O O . PRO B 2 9 ? 19.31282 -82.43844 -6.67319 1.000 86.47255 9 PRO B O 1
ATOM 1715 N N . GLY B 2 10 ? 19.07084 -83.25307 -4.58008 1.000 72.72707 10 GLY B N 1
ATOM 1716 C CA . GLY B 2 10 ? 19.88349 -82.22074 -3.97151 1.000 60.46120 10 GLY B CA 1
ATOM 1717 C C . GLY B 2 10 ? 21.31360 -82.62868 -3.69092 1.000 63.45290 10 GLY B C 1
ATOM 1718 O O . GLY B 2 10 ? 22.01681 -81.95176 -2.93546 1.000 77.19867 10 GLY B O 1
ATOM 1719 N N . LEU B 2 11 ? 21.76555 -83.72115 -4.30189 1.000 78.52929 11 LEU B N 1
ATOM 1720 C CA . LEU B 2 11 ? 23.16181 -84.13756 -4.18618 1.000 72.20991 11 LEU B CA 1
ATOM 1721 C C . LEU B 2 11 ? 23.53150 -84.87010 -5.46624 1.000 74.95412 11 LEU B C 1
ATOM 1722 O O . LEU B 2 11 ? 23.01727 -85.96137 -5.73073 1.000 72.71684 11 LEU B O 1
ATOM 1727 N N . VAL B 2 12 ? 24.41808 -84.26918 -6.25377 1.000 79.99889 12 VAL B N 1
ATOM 1728 C CA . VAL B 2 12 ? 24.95471 -84.88461 -7.45948 1.000 86.73307 12 VAL B CA 1
ATOM 1729 C C . VAL B 2 12 ? 26.46424 -85.01583 -7.31092 1.000 80.45585 12 VAL B C 1
ATOM 1730 O O . VAL B 2 12 ? 27.11744 -84.15946 -6.70261 1.000 64.98443 12 VAL B O 1
ATOM 1734 N N . LYS B 2 13 ? 27.01294 -86.10929 -7.84515 1.000 82.79674 13 LYS B N 1
ATOM 1735 C CA . LYS B 2 13 ? 28.44937 -86.32348 -7.79202 1.000 76.94031 13 LYS B CA 1
ATOM 1736 C C . LYS B 2 13 ? 29.15115 -85.52539 -8.88956 1.000 77.58022 13 LYS B C 1
ATOM 1737 O O . LYS B 2 13 ? 28.55183 -85.22223 -9.92427 1.000 78.01289 13 LYS B O 1
ATOM 1743 N N . PRO B 2 14 ? 30.41203 -85.14705 -8.67158 1.000 82.53058 14 PRO B N 1
ATOM 1744 C CA . PRO B 2 14 ? 31.12248 -84.34288 -9.67301 1.000 74.49842 14 PRO B CA 1
ATOM 1745 C C . PRO B 2 14 ? 31.21513 -85.06739 -11.00882 1.000 76.08650 14 PRO B C 1
ATOM 1746 O O . PRO B 2 14 ? 31.24416 -86.29877 -11.07238 1.000 82.40600 14 PRO B O 1
ATOM 1750 N N . SER B 2 15 ? 31.25468 -84.27402 -12.08464 1.000 82.99073 15 SER B N 1
ATOM 1751 C CA . SER B 2 15 ? 31.30271 -84.76324 -13.46469 1.000 81.47075 15 SER B CA 1
ATOM 1752 C C . SER B 2 15 ? 30.02688 -85.50102 -13.86433 1.000 75.22740 15 SER B C 1
ATOM 1753 O O . SER B 2 15 ? 30.05082 -86.35648 -14.75214 1.000 88.11668 15 SER B O 1
ATOM 1756 N N . GLU B 2 16 ? 28.90825 -85.18278 -13.22439 1.000 81.14482 16 GLU B N 1
ATOM 1757 C CA . GLU B 2 16 ? 27.60579 -85.72846 -13.57860 1.000 84.45454 16 GLU B CA 1
ATOM 1758 C C . GLU B 2 16 ? 26.68958 -84.58085 -13.99181 1.000 88.46955 16 GLU B C 1
ATOM 1759 O O . GLU B 2 16 ? 27.07018 -83.41068 -13.93815 1.000 85.46941 16 GLU B O 1
ATOM 1765 N N . THR B 2 17 ? 25.47610 -84.91663 -14.42167 1.000 88.88755 17 THR B N 1
ATOM 1766 C CA . THR B 2 17 ? 24.52160 -83.91200 -14.86828 1.000 83.35589 17 THR B CA 1
ATOM 1767 C C . THR B 2 17 ? 23.57268 -83.53775 -13.73488 1.000 88.43559 17 THR B C 1
ATOM 1768 O O . THR B 2 17 ? 23.14964 -84.39302 -12.95142 1.000 78.49504 17 THR B O 1
ATOM 1772 N N . LEU B 2 18 ? 23.23950 -82.25309 -13.66176 1.000 81.97863 18 LEU B N 1
ATOM 1773 C CA . LEU B 2 18 ? 22.25378 -81.73397 -12.72492 1.000 64.50646 18 LEU B CA 1
ATOM 1774 C C . LEU B 2 18 ? 20.92250 -81.57847 -13.45032 1.000 69.10545 18 LEU B C 1
ATOM 1775 O O . LEU B 2 18 ? 20.85572 -80.92510 -14.49541 1.000 67.45062 18 LEU B O 1
ATOM 1780 N N . SER B 2 19 ? 19.87233 -82.18213 -12.90240 1.000 71.47310 19 SER B N 1
ATOM 1781 C CA . SER B 2 19 ? 18.52829 -82.09809 -13.45907 1.000 60.28417 19 SER B CA 1
ATOM 1782 C C . SER B 2 19 ? 17.58231 -81.46138 -12.44838 1.000 57.32116 19 SER B C 1
ATOM 1783 O O . SER B 2 19 ? 17.49384 -81.91382 -11.30285 1.000 73.02901 19 SER B O 1
ATOM 1786 N N . LEU B 2 20 ? 16.88360 -80.41223 -12.87444 1.000 57.38846 20 LEU B N 1
ATOM 1787 C CA . LEU B 2 20 ? 15.87285 -79.74993 -12.06386 1.000 55.77693 20 LEU B CA 1
ATOM 1788 C C . LEU B 2 20 ? 14.67328 -79.43451 -12.94220 1.000 54.75849 20 LEU B C 1
ATOM 1789 O O . LEU B 2 20 ? 14.83973 -79.02250 -14.09123 1.000 73.75826 20 LEU B O 1
ATOM 1794 N N . THR B 2 21 ? 13.46858 -79.61656 -12.40653 1.000 65.54312 21 THR B N 1
ATOM 1795 C CA . THR B 2 21 ? 12.24011 -79.29526 -13.12583 1.000 79.63273 21 THR B CA 1
ATOM 1796 C C . THR B 2 21 ? 11.41002 -78.33149 -12.28997 1.000 72.18161 21 THR B C 1
ATOM 1797 O O . THR B 2 21 ? 11.22142 -78.54524 -11.08798 1.000 85.23957 21 THR B O 1
ATOM 1801 N N . CYS B 2 22 ? 10.93057 -77.27105 -12.93029 1.000 52.22148 22 CYS B N 1
ATOM 1802 C CA . CYS B 2 22 ? 10.05550 -76.28255 -12.31474 1.000 57.41890 22 CYS B CA 1
ATOM 1803 C C . CYS B 2 22 ? 8.63374 -76.53151 -12.80134 1.000 67.56331 22 CYS B C 1
ATOM 1804 O O . CYS B 2 22 ? 8.38264 -76.53338 -14.01160 1.000 70.31788 22 CYS B O 1
ATOM 1807 N N . THR B 2 23 ? 7.71374 -76.76889 -11.86856 1.000 57.40287 23 THR B N 1
ATOM 1808 C CA . THR B 2 23 ? 6.31621 -77.01054 -12.20526 1.000 55.82115 23 THR B CA 1
ATOM 1809 C C . THR B 2 23 ? 5.53668 -75.72347 -11.97766 1.000 52.99734 23 THR B C 1
ATOM 1810 O O . THR B 2 23 ? 5.52360 -75.18646 -10.86410 1.000 74.10810 23 THR B O 1
ATOM 1814 N N . VAL B 2 24 ? 4.90205 -75.23158 -13.03317 1.000 56.17695 24 VAL B N 1
ATOM 1815 C CA . VAL B 2 24 ? 4.09410 -74.02279 -12.96994 1.000 49.74697 24 VAL B CA 1
ATOM 1816 C C . VAL B 2 24 ? 2.67124 -74.43493 -12.63667 1.000 54.21454 24 VAL B C 1
ATOM 1817 O O . VAL B 2 24 ? 2.09273 -75.29762 -13.30715 1.000 67.22287 24 VAL B O 1
ATOM 1821 N N . SER B 2 25 ? 2.11577 -73.84523 -11.58491 1.000 53.91998 25 SER B N 1
ATOM 1822 C CA . SER B 2 25 ? 0.73131 -74.07722 -11.21230 1.000 63.00325 25 SER B CA 1
ATOM 1823 C C . SER B 2 25 ? 0.01199 -72.74166 -11.09163 1.000 68.09072 25 SER B C 1
ATOM 1824 O O . SER B 2 25 ? 0.62715 -71.71044 -10.80986 1.000 57.42064 25 SER B O 1
ATOM 1827 N N . GLY B 2 26 ? -1.30110 -72.77373 -11.31844 1.000 65.20560 26 GLY B N 1
ATOM 1828 C CA . GLY B 2 26 ? -2.09140 -71.55866 -11.31810 1.000 72.21323 26 GLY B CA 1
ATOM 1829 C C . GLY B 2 26 ? -1.90001 -70.66441 -12.52043 1.000 57.94011 26 GLY B C 1
ATOM 1830 O O . GLY B 2 26 ? -2.32438 -69.50571 -12.48757 1.000 82.07777 26 GLY B O 1
ATOM 1831 N N . GLY B 2 27 ? -1.27802 -71.16431 -13.58085 1.000 63.86464 27 GLY B N 1
ATOM 1832 C CA . GLY B 2 27 ? -1.04474 -70.37085 -14.77432 1.000 71.81970 27 GLY B CA 1
ATOM 1833 C C . GLY B 2 27 ? -0.49946 -71.24997 -15.87652 1.000 75.06453 27 GLY B C 1
ATOM 1834 O O . GLY B 2 27 ? -0.14530 -72.41187 -15.65837 1.000 70.85835 27 GLY B O 1
ATOM 1835 N N . SER B 2 28 ? -0.43322 -70.67835 -17.07470 1.000 69.50745 28 SER B N 1
ATOM 1836 C CA . SER B 2 28 ? -0.05356 -71.43043 -18.26229 1.000 68.07096 28 SER B CA 1
ATOM 1837 C C . SER B 2 28 ? 1.38062 -71.11120 -18.65724 1.000 70.74320 28 SER B C 1
ATOM 1838 O O . SER B 2 28 ? 1.77625 -69.94145 -18.70143 1.000 70.45237 28 SER B O 1
ATOM 1841 N N . VAL B 2 29 ? 2.14876 -72.16231 -18.94885 1.000 65.07462 29 VAL B N 1
ATOM 1842 C CA . VAL B 2 29 ? 3.53758 -72.00881 -19.36746 1.000 64.51259 29 VAL B CA 1
ATOM 1843 C C . VAL B 2 29 ? 3.62271 -71.46959 -20.79222 1.000 73.31567 29 VAL B C 1
ATOM 1844 O O . VAL B 2 29 ? 4.56252 -70.74067 -21.13318 1.000 78.67125 29 VAL B O 1
ATOM 1848 N N . SER B 2 30 ? 2.64935 -71.80114 -21.63986 1.000 79.92367 30 SER B N 1
ATOM 1849 C CA . SER B 2 30 ? 2.72350 -71.49947 -23.06807 1.000 70.87428 30 SER B CA 1
ATOM 1850 C C . SER B 2 30 ? 1.91085 -70.24880 -23.40191 1.000 74.46815 30 SER B C 1
ATOM 1851 O O . SER B 2 30 ? 0.91094 -70.27021 -24.11947 1.000 103.92815 30 SER B O 1
ATOM 1854 N N . SER B 2 31 ? 2.38204 -69.13669 -22.85047 1.000 71.35909 31 SER B N 1
ATOM 1855 C CA . SER B 2 31 ? 1.80206 -67.81760 -23.06242 1.000 67.90815 31 SER B CA 1
ATOM 1856 C C . SER B 2 31 ? 2.93989 -66.84929 -23.33406 1.000 80.92424 31 SER B C 1
ATOM 1857 O O . SER B 2 31 ? 3.85573 -66.73128 -22.51419 1.000 106.76784 31 SER B O 1
ATOM 1860 N N . GLY B 2 32 ? 2.92384 -66.21044 -24.50136 1.000 93.30932 32 GLY B N 1
ATOM 1861 C CA . GLY B 2 32 ? 3.88758 -65.16251 -24.79047 1.000 88.93815 32 GLY B CA 1
ATOM 1862 C C . GLY B 2 32 ? 3.99052 -64.11620 -23.69318 1.000 102.14697 32 GLY B C 1
ATOM 1863 O O . GLY B 2 32 ? 3.18056 -64.10123 -22.75821 1.000 87.76658 32 GLY B O 1
ATOM 1864 N N . SER B 2 33 ? 4.98241 -63.23113 -23.80046 1.000 96.37878 33 SER B N 1
ATOM 1865 C CA . SER B 2 33 ? 5.30878 -62.18958 -22.82786 1.000 109.46750 33 SER B CA 1
ATOM 1866 C C . SER B 2 33 ? 5.88949 -62.74042 -21.53028 1.000 88.64113 33 SER B C 1
ATOM 1867 O O . SER B 2 33 ? 6.15953 -61.95332 -20.61649 1.000 95.19498 33 SER B O 1
ATOM 1870 N N . TYR B 2 34 ? 6.11430 -64.04879 -21.41798 1.000 83.13170 34 TYR B N 1
ATOM 1871 C CA . TYR B 2 34 ? 6.78507 -64.61889 -20.25930 1.000 80.42913 34 TYR B CA 1
ATOM 1872 C C . TYR B 2 34 ? 8.04286 -65.35598 -20.69501 1.000 80.93387 34 TYR B C 1
ATOM 1873 O O . TYR B 2 34 ? 8.06278 -66.00779 -21.74346 1.000 74.67851 34 TYR B O 1
ATOM 1882 N N . TYR B 2 35 ? 9.08369 -65.26230 -19.87217 1.000 83.16794 35 TYR B N 1
ATOM 1883 C CA . TYR B 2 35 ? 10.36625 -65.92577 -20.10158 1.000 78.60124 35 TYR B CA 1
ATOM 1884 C C . TYR B 2 35 ? 10.66220 -66.79164 -18.87800 1.000 76.53121 35 TYR B C 1
ATOM 1885 O O . TYR B 2 35 ? 11.03076 -66.27257 -17.81855 1.000 60.46386 35 TYR B O 1
ATOM 1894 N N . TRP B 2 36 ? 10.48175 -68.10300 -19.00797 1.000 61.54838 36 TRP B N 1
ATOM 1895 C CA . TRP B 2 36 ? 10.77487 -69.02252 -17.91437 1.000 57.73964 36 TRP B CA 1
ATOM 1896 C C . TRP B 2 36 ? 12.27856 -69.22857 -17.80752 1.000 60.88826 36 TRP B C 1
ATOM 1897 O O . TRP B 2 36 ? 12.91484 -69.70336 -18.75310 1.000 67.63229 36 TRP B O 1
ATOM 1908 N N . SER B 2 37 ? 12.84060 -68.89446 -16.64741 1.000 61.82755 37 SER B N 1
ATOM 1909 C CA . SER B 2 37 ? 14.27986 -68.75406 -16.50493 1.000 68.92761 37 SER B CA 1
ATOM 1910 C C . SER B 2 37 ? 14.76630 -69.42187 -15.22526 1.000 64.81957 37 SER B C 1
ATOM 1911 O O . SER B 2 37 ? 13.98261 -69.81530 -14.35875 1.000 63.37674 37 SER B O 1
ATOM 1914 N N . TRP B 2 38 ? 16.08976 -69.54854 -15.12593 1.000 63.09826 38 TRP B N 1
ATOM 1915 C CA . TRP B 2 38 ? 16.75361 -70.17353 -13.98988 1.000 57.16805 38 TRP B CA 1
ATOM 1916 C C . TRP B 2 38 ? 17.79294 -69.21901 -13.42447 1.000 60.15240 38 TRP B C 1
ATOM 1917 O O . TRP B 2 38 ? 18.56728 -68.62081 -14.17743 1.000 67.67689 38 TRP B O 1
ATOM 1928 N N . ILE B 2 39 ? 17.81180 -69.08866 -12.10142 1.000 57.48591 39 ILE B N 1
ATOM 1929 C CA . ILE B 2 39 ? 18.75520 -68.23165 -11.39370 1.000 50.49887 39 ILE B CA 1
ATOM 1930 C C . ILE B 2 39 ? 19.27971 -69.02041 -10.20505 1.000 53.53653 39 ILE B C 1
ATOM 1931 O O . ILE B 2 39 ? 18.50126 -69.65528 -9.48749 1.000 66.65950 39 ILE B O 1
ATOM 1936 N N . ARG B 2 40 ? 20.59084 -69.00204 -10.00155 1.000 59.39174 40 ARG B N 1
ATOM 1937 C CA . ARG B 2 40 ? 21.18962 -69.71918 -8.88944 1.000 59.42536 40 ARG B CA 1
ATOM 1938 C C . ARG B 2 40 ? 21.89775 -68.74822 -7.95649 1.000 64.86796 40 ARG B C 1
ATOM 1939 O O . ARG B 2 40 ? 22.31973 -67.66009 -8.36135 1.000 59.90117 40 ARG B O 1
ATOM 1947 N N . GLN B 2 41 ? 22.01332 -69.15515 -6.69638 1.000 69.52956 41 GLN B N 1
ATOM 1948 C CA . GLN B 2 41 ? 22.65702 -68.33953 -5.67957 1.000 64.06059 41 GLN B CA 1
ATOM 1949 C C . GLN B 2 41 ? 23.46966 -69.23615 -4.75841 1.000 58.45829 41 GLN B C 1
ATOM 1950 O O . GLN B 2 41 ? 22.89363 -69.99082 -3.96486 1.000 71.98925 41 GLN B O 1
ATOM 1956 N N . PRO B 2 42 ? 24.80100 -69.20370 -4.84506 1.000 74.78228 42 PRO B N 1
ATOM 1957 C CA . PRO B 2 42 ? 25.60523 -69.97445 -3.90161 1.000 75.43220 42 PRO B CA 1
ATOM 1958 C C . PRO B 2 42 ? 25.42831 -69.43792 -2.49338 1.000 67.46688 42 PRO B C 1
ATOM 1959 O O . PRO B 2 42 ? 25.09639 -68.25517 -2.30322 1.000 72.10262 42 PRO B O 1
ATOM 1963 N N . PRO B 2 43 ? 25.62975 -70.27167 -1.47328 1.000 79.60679 43 PRO B N 1
ATOM 1964 C CA . PRO B 2 43 ? 25.43112 -69.80594 -0.09337 1.000 74.68084 43 PRO B CA 1
ATOM 1965 C C . PRO B 2 43 ? 26.35008 -68.63726 0.23277 1.000 72.17088 43 PRO B C 1
ATOM 1966 O O . PRO B 2 43 ? 27.56597 -68.70099 0.03167 1.000 67.24166 43 PRO B O 1
ATOM 1970 N N . GLY B 2 44 ? 25.74938 -67.55389 0.72389 1.000 71.26112 44 GLY B N 1
ATOM 1971 C CA . GLY B 2 44 ? 26.47906 -66.34767 1.04983 1.000 66.65824 44 GLY B CA 1
ATOM 1972 C C . GLY B 2 44 ? 26.96316 -65.54816 -0.13719 1.000 84.23042 44 GLY B C 1
ATOM 1973 O O . GLY B 2 44 ? 27.56105 -64.48428 0.05888 1.000 97.00052 44 GLY B O 1
ATOM 1974 N N . LYS B 2 45 ? 26.71170 -66.00787 -1.35752 1.000 82.62101 45 LYS B N 1
ATOM 1975 C CA . LYS B 2 45 ? 27.13563 -65.31356 -2.55783 1.000 84.59815 45 LYS B CA 1
ATOM 1976 C C . LYS B 2 45 ? 25.94250 -64.56810 -3.15542 1.000 83.18219 45 LYS B C 1
ATOM 1977 O O . LYS B 2 45 ? 24.88045 -64.44874 -2.53666 1.000 74.08730 45 LYS B O 1
ATOM 1983 N N . GLY B 2 46 ? 26.11080 -64.06126 -4.37710 1.000 78.97643 46 GLY B N 1
ATOM 1984 C CA . GLY B 2 46 ? 25.07966 -63.30373 -5.04901 1.000 83.97507 46 GLY B CA 1
ATOM 1985 C C . GLY B 2 46 ? 24.25643 -64.13841 -6.01516 1.000 82.53907 46 GLY B C 1
ATOM 1986 O O . GLY B 2 46 ? 24.35172 -65.36600 -6.07508 1.000 76.47190 46 GLY B O 1
ATOM 1987 N N . LEU B 2 47 ? 23.44575 -63.43749 -6.80286 1.000 81.20808 47 LEU B N 1
ATOM 1988 C CA . LEU B 2 47 ? 22.52089 -64.05950 -7.73900 1.000 72.03877 47 LEU B CA 1
ATOM 1989 C C . LEU B 2 47 ? 23.14857 -64.11565 -9.12469 1.000 75.24980 47 LEU B C 1
ATOM 1990 O O . LEU B 2 47 ? 23.65340 -63.10470 -9.62562 1.000 78.36621 47 LEU B O 1
ATOM 1995 N N . GLU B 2 48 ? 23.10831 -65.29275 -9.74224 1.000 63.82711 48 GLU B N 1
ATOM 1996 C CA . GLU B 2 48 ? 23.64494 -65.49437 -11.08117 1.000 68.09652 48 GLU B CA 1
ATOM 1997 C C . GLU B 2 48 ? 22.51913 -65.96768 -11.98661 1.000 77.71540 48 GLU B C 1
ATOM 1998 O O . GLU B 2 48 ? 21.88436 -66.99145 -11.71071 1.000 77.12925 48 GLU B O 1
ATOM 2004 N N . TRP B 2 49 ? 22.27771 -65.22447 -13.06224 1.000 77.11576 49 TRP B N 1
ATOM 2005 C CA . TRP B 2 49 ? 21.25979 -65.59222 -14.03400 1.000 66.50520 49 TRP B CA 1
ATOM 2006 C C . TRP B 2 49 ? 21.81828 -66.65243 -14.97295 1.000 66.75897 49 TRP B C 1
ATOM 2007 O O . TRP B 2 49 ? 22.89920 -66.48144 -15.54354 1.000 77.50515 49 TRP B O 1
ATOM 2018 N N . ILE B 2 50 ? 21.08753 -67.75389 -15.12231 1.000 57.74427 50 ILE B N 1
ATOM 2019 C CA . ILE B 2 50 ? 21.55540 -68.87631 -15.92594 1.000 65.13942 50 ILE B CA 1
ATOM 2020 C C . ILE B 2 50 ? 21.06656 -68.70810 -17.35729 1.000 70.71767 50 ILE B C 1
ATOM 2021 O O . ILE B 2 50 ? 21.86601 -68.55714 -18.28741 1.000 80.44729 50 ILE B O 1
ATOM 2026 N N . GLY B 2 51 ? 19.75550 -68.73965 -17.54254 1.000 67.44343 51 GLY B N 1
ATOM 2027 C CA . GLY B 2 51 ? 19.17938 -68.53284 -18.85615 1.000 68.12889 51 GLY B CA 1
ATOM 2028 C C . GLY B 2 51 ? 17.67784 -68.67425 -18.77854 1.000 65.59001 51 GLY B C 1
ATOM 2029 O O . GLY B 2 51 ? 17.11872 -69.05872 -17.74897 1.000 73.10817 51 GLY B O 1
ATOM 2030 N N . TYR B 2 52 ? 17.02711 -68.36904 -19.89456 1.000 74.57366 52 TYR B N 1
ATOM 2031 C CA . TYR B 2 52 ? 15.58252 -68.48546 -19.99204 1.000 63.78068 52 TYR B CA 1
ATOM 2032 C C . TYR B 2 52 ? 15.21531 -69.32521 -21.20431 1.000 66.39208 52 TYR B C 1
ATOM 2033 O O . TYR B 2 52 ? 16.04053 -69.60028 -22.0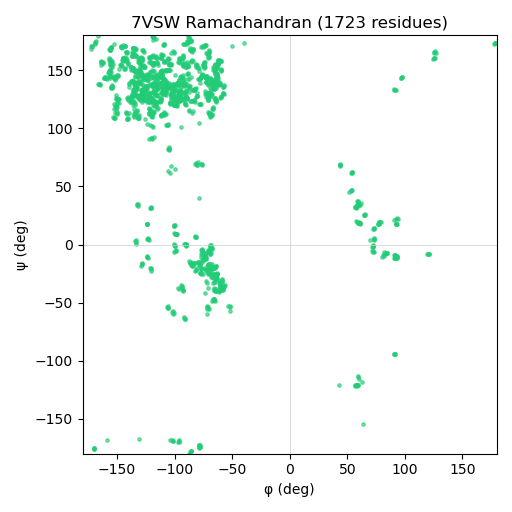7900 1.000 63.47530 52 TYR B O 1
ATOM 2042 N N . ILE B 2 53 ? 13.95358 -69.73687 -21.24386 1.000 62.85558 53 ILE B N 1
ATOM 2043 C CA . ILE B 2 53 ? 13.39944 -70.41811 -22.40400 1.000 66.74267 53 ILE B CA 1
ATOM 2044 C C . ILE B 2 53 ? 12.02413 -69.83903 -22.69268 1.000 62.31056 53 ILE B C 1
ATOM 2045 O O . ILE B 2 53 ? 11.26840 -69.50137 -21.77551 1.000 65.45640 53 ILE B O 1
ATOM 2050 N N . TYR B 2 54 ? 11.72631 -69.69304 -23.97413 1.000 63.59721 54 TYR B N 1
ATOM 2051 C CA . TYR B 2 54 ? 10.43015 -69.28586 -24.48250 1.000 64.19513 54 TYR B CA 1
ATOM 2052 C C . TYR B 2 54 ? 9.57301 -70.52635 -24.72307 1.000 68.63006 54 TYR B C 1
ATOM 2053 O O . TYR B 2 54 ? 10.08628 -71.63074 -24.91673 1.000 63.40299 54 TYR B O 1
ATOM 2062 N N . TYR B 2 55 ? 8.25017 -70.34435 -24.69389 1.000 65.15970 55 TYR B N 1
ATOM 2063 C CA . TYR B 2 55 ? 7.37254 -71.50561 -24.81603 1.000 61.62757 55 TYR B CA 1
ATOM 2064 C C . TYR B 2 55 ? 7.48221 -72.17291 -26.18290 1.000 73.78704 55 TYR B C 1
ATOM 2065 O O . TYR B 2 55 ? 7.08658 -73.33407 -26.32543 1.000 71.34900 55 TYR B O 1
ATOM 2074 N N . SER B 2 56 ? 8.00002 -71.46296 -27.18927 1.000 77.42584 56 SER B N 1
ATOM 2075 C CA . SER B 2 56 ? 8.26199 -72.08158 -28.48430 1.000 77.37119 56 SER B CA 1
ATOM 2076 C C . SER B 2 56 ? 9.43363 -73.05236 -28.42151 1.000 73.09365 56 SER B C 1
ATOM 2077 O O . SER B 2 56 ? 9.51601 -73.97834 -29.23637 1.000 76.82061 56 SER B O 1
ATOM 2080 N N . GLY B 2 57 ? 10.34640 -72.85307 -27.47782 1.000 58.15651 57 GLY B N 1
ATOM 2081 C CA . GLY B 2 57 ? 11.54512 -73.66256 -27.35750 1.000 60.15832 57 GLY B CA 1
ATOM 2082 C C . GLY B 2 57 ? 12.83419 -72.88002 -27.48595 1.000 73.51667 57 GLY B C 1
ATOM 2083 O O . GLY B 2 57 ? 13.91190 -73.44279 -27.23643 1.000 64.07810 57 GLY B O 1
ATOM 2084 N N . SER B 2 58 ? 12.76721 -71.60050 -27.84902 1.000 72.48109 58 SER B N 1
ATOM 2085 C CA . SER B 2 58 ? 13.96729 -70.79496 -28.01913 1.000 68.43483 58 SER B CA 1
ATOM 2086 C C . SER B 2 58 ? 14.64021 -70.55646 -26.67373 1.000 76.25219 58 SER B C 1
ATOM 2087 O O . SER B 2 58 ? 13.97477 -70.35418 -25.65389 1.000 72.50023 58 SER B O 1
ATOM 2090 N N . THR B 2 59 ? 15.97001 -70.56709 -26.67483 1.000 80.51037 59 THR B N 1
ATOM 2091 C CA . THR B 2 59 ? 16.74128 -70.51046 -25.44246 1.000 78.53876 59 THR B CA 1
ATOM 2092 C C . THR B 2 59 ? 17.81491 -69.43917 -25.53293 1.000 69.33616 59 THR B C 1
ATOM 2093 O O . THR B 2 59 ? 18.43683 -69.25383 -26.58282 1.000 87.82601 59 THR B O 1
ATOM 2097 N N . ASN B 2 60 ? 18.00746 -68.72500 -24.42687 1.000 70.44031 60 ASN B N 1
ATOM 2098 C CA . ASN B 2 60 ? 19.12865 -67.81666 -24.23601 1.000 71.64897 60 ASN B CA 1
ATOM 2099 C C . ASN B 2 60 ? 19.88960 -68.26581 -22.99768 1.000 73.89432 60 ASN B C 1
ATOM 2100 O O . ASN B 2 60 ? 19.29674 -68.40588 -21.92546 1.000 79.51521 60 ASN B O 1
ATOM 2105 N N . TYR B 2 61 ? 21.19284 -68.48688 -23.13973 1.000 84.83253 61 TYR B N 1
ATOM 2106 C CA . TYR B 2 61 ? 22.02230 -68.98397 -22.05162 1.000 69.65839 61 TYR B CA 1
ATOM 2107 C C . TYR B 2 61 ? 23.04181 -67.92833 -21.65350 1.000 82.38569 61 TYR B C 1
ATOM 2108 O O . TYR B 2 61 ? 23.41454 -67.06639 -22.45589 1.000 87.74343 61 TYR B O 1
ATOM 2117 N N . ASN B 2 62 ? 23.49074 -68.00492 -20.41025 1.000 75.61456 62 ASN B N 1
ATOM 2118 C CA . ASN B 2 62 ? 24.63054 -67.20279 -19.99327 1.000 81.88813 62 ASN B CA 1
ATOM 2119 C C . ASN B 2 62 ? 25.88119 -67.77288 -20.65530 1.000 90.95783 62 ASN B C 1
ATOM 2120 O O . ASN B 2 62 ? 26.09190 -68.99100 -20.61905 1.000 81.77878 62 ASN B O 1
ATOM 2125 N N . PRO B 2 63 ? 26.70883 -66.94197 -21.29639 1.000 97.96362 63 PRO B N 1
ATOM 2126 C CA . PRO B 2 63 ? 27.87475 -67.48572 -22.01732 1.000 91.37978 63 PRO B CA 1
ATOM 2127 C C . PRO B 2 63 ? 28.82114 -68.30592 -21.15215 1.000 96.64678 63 PRO B C 1
ATOM 2128 O O . PRO B 2 63 ? 29.38453 -69.29578 -21.63756 1.000 95.97944 63 PRO B O 1
ATOM 2132 N N . SER B 2 64 ? 29.02125 -67.92587 -19.88672 1.000 87.18404 64 SER B N 1
ATOM 2133 C CA . SER B 2 64 ? 29.92204 -68.68842 -19.02659 1.000 92.95246 64 SER B CA 1
ATOM 2134 C C . SER B 2 64 ? 29.41941 -70.10849 -18.80381 1.000 99.20674 64 SER B C 1
ATOM 2135 O O . SER B 2 64 ? 30.22074 -71.02847 -18.60181 1.000 108.61724 64 SER B O 1
ATOM 2138 N N . LEU B 2 65 ? 28.10398 -70.30746 -18.84844 1.000 101.82973 65 LEU B N 1
ATOM 2139 C CA . LEU B 2 65 ? 27.49379 -71.59971 -18.58209 1.000 95.58745 65 LEU B CA 1
ATOM 2140 C C . LEU B 2 65 ? 27.14726 -72.37256 -19.84806 1.000 89.79491 65 LEU B C 1
ATOM 2141 O O . LEU B 2 65 ? 26.71382 -73.52603 -19.75054 1.000 89.69239 65 LEU B O 1
ATOM 2146 N N . LYS B 2 66 ? 27.32463 -71.77147 -21.02279 1.000 101.91235 66 LYS B N 1
ATOM 2147 C CA . LYS B 2 66 ? 27.02878 -72.45114 -22.27494 1.000 97.08027 66 LYS B CA 1
ATOM 2148 C C . LYS B 2 66 ? 27.90869 -73.68949 -22.43559 1.000 94.27646 66 LYS B C 1
ATOM 2149 O O . LYS B 2 66 ? 28.96888 -73.81827 -21.81449 1.000 94.72190 66 LYS B O 1
ATOM 2155 N N . SER B 2 67 ? 27.43194 -74.61436 -23.27577 1.000 82.06169 67 SER B N 1
ATOM 2156 C CA . SER B 2 67 ? 28.01733 -75.93423 -23.51344 1.000 95.73087 67 SER B CA 1
ATOM 2157 C C . SER B 2 67 ? 27.80786 -76.86916 -22.32920 1.000 92.09929 67 SER B C 1
ATOM 2158 O O . SER B 2 67 ? 28.12037 -78.06148 -22.41239 1.000 104.74913 67 SER B O 1
ATOM 2161 N N . ARG B 2 68 ? 27.26873 -76.34532 -21.22938 1.000 91.77134 68 ARG B N 1
ATOM 2162 C CA . ARG B 2 68 ? 26.91975 -77.15560 -20.07472 1.000 80.81891 68 ARG B CA 1
ATOM 2163 C C . ARG B 2 68 ? 25.45965 -77.02973 -19.68376 1.000 68.88350 68 ARG B C 1
ATOM 2164 O O . ARG B 2 68 ? 24.97563 -77.85522 -18.90396 1.000 84.45905 68 ARG B O 1
ATOM 2172 N N . VAL B 2 69 ? 24.73576 -76.06696 -20.24126 1.000 64.09006 69 VAL B N 1
ATOM 2173 C CA . VAL B 2 69 ? 23.38338 -75.74057 -19.81557 1.000 69.39422 69 VAL B CA 1
ATOM 2174 C C . VAL B 2 69 ? 22.40482 -76.17506 -20.89470 1.000 70.19060 69 VAL B C 1
ATOM 2175 O O . VAL B 2 69 ? 22.64992 -75.97835 -22.09032 1.000 77.33525 69 VAL B O 1
ATOM 2179 N N . THR B 2 70 ? 21.30640 -76.79128 -20.46671 1.000 75.09897 70 THR B N 1
ATOM 2180 C CA . THR B 2 70 ? 20.21424 -77.16511 -21.35730 1.000 68.54718 70 THR B CA 1
ATOM 2181 C C . THR B 2 70 ? 18.91279 -76.93215 -20.60385 1.000 79.25527 70 THR B C 1
ATOM 2182 O O . THR B 2 70 ? 18.63450 -77.61337 -19.61182 1.000 75.86826 70 THR B O 1
ATOM 2186 N N . ILE B 2 71 ? 18.13145 -75.96179 -21.05976 1.000 78.91056 71 ILE B N 1
ATOM 2187 C CA . ILE B 2 71 ? 16.81509 -75.67008 -20.50948 1.000 67.63439 71 ILE B CA 1
ATOM 2188 C C . ILE B 2 71 ? 15.77871 -76.02913 -21.56838 1.000 63.11866 71 ILE B C 1
ATOM 2189 O O . ILE B 2 71 ? 15.97006 -75.74929 -22.75730 1.000 71.57973 71 ILE B O 1
ATOM 2194 N N . SER B 2 72 ? 14.70201 -76.68867 -21.14653 1.000 69.10767 72 SER B N 1
ATOM 2195 C CA . SER B 2 72 ? 13.69658 -77.20650 -22.06514 1.000 60.73690 72 SER B CA 1
ATOM 2196 C C . SER B 2 72 ? 12.30185 -76.86288 -21.55651 1.000 68.62574 72 SER B C 1
ATOM 2197 O O . SER B 2 72 ? 12.12612 -76.41127 -20.42313 1.000 59.65467 72 SER B O 1
ATOM 2200 N N . VAL B 2 73 ? 11.30175 -77.07963 -22.41607 1.000 71.70984 73 VAL B N 1
ATOM 2201 C CA . VAL B 2 73 ? 9.89769 -76.85279 -22.08641 1.000 66.54624 73 VAL B CA 1
ATOM 2202 C C . VAL B 2 73 ? 9.11027 -78.11113 -22.41138 1.000 75.01560 73 VAL B C 1
ATOM 2203 O O . VAL B 2 73 ? 9.32400 -78.73526 -23.45704 1.000 71.07202 73 VAL B O 1
ATOM 2207 N N . ASP B 2 74 ? 8.20254 -78.48395 -21.50984 1.000 70.29918 74 ASP B N 1
ATOM 2208 C CA . ASP B 2 74 ? 7.22715 -79.54812 -21.73482 1.000 69.16255 74 ASP B CA 1
ATOM 2209 C C . ASP B 2 74 ? 5.85093 -78.90902 -21.55405 1.000 66.66124 74 ASP B C 1
ATOM 2210 O O . ASP B 2 74 ? 5.32024 -78.86318 -20.44216 1.000 74.01900 74 ASP B O 1
ATOM 2215 N N . THR B 2 75 ? 5.27841 -78.41139 -22.65429 1.000 76.54802 75 THR B N 1
ATOM 2216 C CA . THR B 2 75 ? 3.98942 -77.72793 -22.58415 1.000 71.56005 75 THR B CA 1
ATOM 2217 C C . THR B 2 75 ? 2.87019 -78.65824 -22.13260 1.000 72.02202 75 THR B C 1
ATOM 2218 O O . THR B 2 75 ? 1.88074 -78.19739 -21.55311 1.000 64.68362 75 THR B O 1
ATOM 2222 N N . SER B 2 76 ? 3.00398 -79.96129 -22.38467 1.000 70.43315 76 SER B N 1
ATOM 2223 C CA . SER B 2 76 ? 1.98126 -80.92984 -22.00986 1.000 58.99677 76 SER B CA 1
ATOM 2224 C C . SER B 2 76 ? 1.97120 -81.23859 -20.51961 1.000 82.65874 76 SER B C 1
ATOM 2225 O O . SER B 2 76 ? 1.06022 -81.93038 -20.05135 1.000 91.03972 76 SER B O 1
ATOM 2228 N N . LYS B 2 77 ? 2.96775 -80.76668 -19.77413 1.000 68.06613 77 LYS B N 1
ATOM 2229 C CA . LYS B 2 77 ? 3.03053 -80.96726 -18.33555 1.000 60.62680 77 LYS B CA 1
ATOM 2230 C C . LYS B 2 77 ? 3.14334 -79.65839 -17.56278 1.000 68.08625 77 LYS B C 1
ATOM 2231 O O . LYS B 2 77 ? 3.30137 -79.69274 -16.33546 1.000 81.79555 77 LYS B O 1
ATOM 2237 N N . ASN B 2 78 ? 3.07416 -78.51251 -18.24352 1.000 61.17900 78 ASN B N 1
ATOM 2238 C CA . ASN B 2 78 ? 3.25954 -77.19595 -17.62312 1.000 64.82170 78 ASN B CA 1
ATOM 2239 C C . ASN B 2 78 ? 4.57195 -77.14105 -16.84066 1.000 63.85188 78 ASN B C 1
ATOM 2240 O O . ASN B 2 78 ? 4.63129 -76.68453 -15.69679 1.000 56.48555 78 ASN B O 1
ATOM 2245 N N . GLN B 2 79 ? 5.63853 -77.61611 -17.47443 1.000 70.42435 79 GLN B N 1
ATOM 2246 C CA . GLN B 2 79 ? 6.94414 -77.71480 -16.84278 1.000 66.35680 79 GLN B CA 1
ATOM 2247 C C . GLN B 2 79 ? 8.02482 -77.16623 -17.75998 1.000 61.75172 79 GLN B C 1
ATOM 2248 O O . GLN B 2 79 ? 7.91455 -77.22745 -18.98628 1.000 79.85552 79 GLN B O 1
ATOM 2254 N N . PHE B 2 80 ? 9.07189 -76.62128 -17.14634 1.000 54.45145 80 PHE B N 1
ATOM 2255 C CA . PHE B 2 80 ? 10.31554 -76.34861 -17.85038 1.000 67.71801 80 PHE B CA 1
ATOM 2256 C C . PHE B 2 80 ? 11.47117 -76.76333 -16.95298 1.000 68.66383 80 PHE B C 1
ATOM 2257 O O . PHE B 2 80 ? 11.53583 -76.35826 -15.78954 1.000 66.85926 80 PHE B O 1
ATOM 2265 N N . SER B 2 81 ? 12.37267 -77.57629 -17.49135 1.000 68.91971 81 SER B N 1
ATOM 2266 C CA . SER B 2 81 ? 13.42110 -78.20716 -16.70731 1.000 63.53416 81 SER B CA 1
ATOM 2267 C C . SER B 2 81 ? 14.78488 -77.62915 -17.06506 1.000 75.45542 81 SER B C 1
ATOM 2268 O O . SER B 2 81 ? 14.96666 -77.00124 -18.11151 1.000 73.25262 81 SER B O 1
ATOM 2271 N N . LEU B 2 82 ? 15.75254 -77.86168 -16.18057 1.000 77.31647 82 LEU B N 1
ATOM 2272 C CA . LEU B 2 82 ? 17.12129 -77.39603 -16.35970 1.000 61.12297 82 LEU B CA 1
ATOM 2273 C C . LEU B 2 82 ? 18.07852 -78.57302 -16.26597 1.000 52.39417 82 LEU B C 1
ATOM 2274 O O . LEU B 2 82 ? 17.94390 -79.42282 -15.38052 1.000 59.40999 82 LEU B O 1
ATOM 2279 N N . LYS B 2 83 ? 19.03093 -78.62465 -17.19126 1.000 70.57016 83 LYS B N 1
ATOM 2280 C CA . LYS B 2 83 ? 20.08845 -79.62493 -17.19830 1.000 64.12890 83 LYS B CA 1
ATOM 2281 C C . LYS B 2 83 ? 21.43005 -78.90735 -17.18059 1.000 65.49499 83 LYS B C 1
ATOM 2282 O O . LYS B 2 83 ? 21.64636 -77.96560 -17.95095 1.000 79.75242 83 LYS B O 1
ATOM 2288 N N . LEU B 2 84 ? 22.31391 -79.32927 -16.28094 1.000 66.67452 84 LEU B N 1
ATOM 2289 C CA . LEU B 2 84 ? 23.65296 -78.76257 -16.16962 1.000 60.63655 84 LEU B CA 1
ATOM 2290 C C . LEU B 2 84 ? 24.64303 -79.91244 -16.08566 1.000 66.48570 84 LEU B C 1
ATOM 2291 O O . LEU B 2 84 ? 24.61290 -80.68801 -15.12616 1.000 69.05695 84 LEU B O 1
ATOM 2296 N N . SER B 2 85 ? 25.50672 -80.02512 -17.08920 1.000 78.17065 85 SER B N 1
ATOM 2297 C CA . SER B 2 85 ? 26.39260 -81.16843 -17.24944 1.000 80.17596 85 SER B CA 1
ATOM 2298 C C . SER B 2 85 ? 27.80536 -80.84836 -16.76790 1.000 72.80946 85 SER B C 1
ATOM 2299 O O . SER B 2 85 ? 28.17627 -79.68879 -16.57330 1.000 66.87926 85 SER B O 1
ATOM 2302 N N . SER B 2 86 ? 28.59769 -81.91448 -16.59511 1.000 69.49017 86 SER B N 1
ATOM 2303 C CA . SER B 2 86 ? 29.97564 -81.84842 -16.10856 1.000 81.93172 86 SER B CA 1
ATOM 2304 C C . SER B 2 86 ? 30.09071 -80.89120 -14.92762 1.000 74.32410 86 SER B C 1
ATOM 2305 O O . SER B 2 86 ? 30.71524 -79.83055 -15.03099 1.000 81.51965 86 SER B O 1
ATOM 2308 N N . VAL B 2 87 ? 29.50225 -81.26909 -13.80363 1.000 83.93110 87 VAL B N 1
ATOM 2309 C CA . VAL B 2 87 ? 29.30728 -80.36857 -12.67369 1.000 81.00267 87 VAL B CA 1
ATOM 2310 C C . VAL B 2 87 ? 30.46597 -80.49110 -11.69243 1.000 72.08719 87 VAL B C 1
ATOM 2311 O O . VAL B 2 87 ? 30.97898 -81.58810 -11.43891 1.000 74.62155 87 VAL B O 1
ATOM 2315 N N . THR B 2 88 ? 30.87820 -79.35540 -11.13773 1.000 69.79140 88 THR B N 1
ATOM 2316 C CA . THR B 2 88 ? 31.88630 -79.27149 -10.08850 1.000 71.72004 88 THR B CA 1
ATOM 2317 C C . THR B 2 88 ? 31.27175 -78.65516 -8.83424 1.000 81.27819 88 THR B C 1
ATOM 2318 O O . THR B 2 88 ? 30.09314 -78.28900 -8.80121 1.000 76.16076 88 THR B O 1
ATOM 2322 N N . ALA B 2 89 ? 32.09703 -78.53676 -7.79159 1.000 77.87539 89 ALA B N 1
ATOM 2323 C CA . ALA B 2 89 ? 31.65024 -77.92199 -6.54776 1.000 63.71087 89 ALA B CA 1
ATOM 2324 C C . ALA B 2 89 ? 31.29578 -76.45238 -6.73004 1.000 70.10635 89 ALA B C 1
ATOM 2325 O O . ALA B 2 89 ? 30.59727 -75.88362 -5.88348 1.000 76.58218 89 ALA B O 1
ATOM 2327 N N . ALA B 2 90 ? 31.76535 -75.82210 -7.80859 1.000 68.07435 90 ALA B N 1
ATOM 2328 C CA . ALA B 2 90 ? 31.39402 -74.44259 -8.08938 1.000 71.95474 90 ALA B CA 1
ATOM 2329 C C . ALA B 2 90 ? 29.93286 -74.29791 -8.48145 1.000 68.53129 90 ALA B C 1
ATOM 2330 O O . ALA B 2 90 ? 29.45143 -73.16658 -8.60346 1.000 68.07918 90 ALA B O 1
ATOM 2332 N N . ASP B 2 91 ? 29.22168 -75.40327 -8.68110 1.000 54.78311 91 ASP B N 1
ATOM 2333 C CA . ASP B 2 91 ? 27.80879 -75.36284 -9.01493 1.000 72.53439 91 ASP B CA 1
ATOM 2334 C C . ASP B 2 91 ? 26.91465 -75.62072 -7.81088 1.000 74.56244 91 ASP B C 1
ATOM 2335 O O . ASP B 2 91 ? 25.68876 -75.59380 -7.95270 1.000 70.02623 91 ASP B O 1
ATOM 2340 N N . THR B 2 92 ? 27.49340 -75.87453 -6.63735 1.000 72.42470 92 THR B N 1
ATOM 2341 C CA . THR B 2 92 ? 26.70306 -76.01300 -5.42077 1.000 63.15994 92 THR B CA 1
ATOM 2342 C C . THR B 2 92 ? 26.09381 -74.66293 -5.06512 1.000 68.07720 92 THR B C 1
ATOM 2343 O O . THR B 2 92 ? 26.82010 -73.70379 -4.78049 1.000 67.17315 92 THR B O 1
ATOM 2347 N N . ALA B 2 93 ? 24.76631 -74.58672 -5.08060 1.000 57.07981 93 ALA B N 1
ATOM 2348 C CA . ALA B 2 93 ? 24.06842 -73.32369 -4.87833 1.000 57.91726 93 ALA B CA 1
ATOM 2349 C C . ALA B 2 93 ? 22.58820 -73.61341 -4.68516 1.000 56.92449 93 ALA B C 1
ATOM 2350 O O . ALA B 2 93 ? 22.12909 -74.74679 -4.85197 1.000 55.64021 93 ALA B O 1
ATOM 2352 N N . VAL B 2 94 ? 21.84376 -72.56585 -4.34579 1.000 52.41985 94 VAL B N 1
ATOM 2353 C CA . VAL B 2 94 ? 20.38745 -72.61856 -4.34479 1.000 58.06280 94 VAL B CA 1
ATOM 2354 C C . VAL B 2 94 ? 19.91027 -72.19163 -5.72336 1.000 62.33760 94 VAL B C 1
ATOM 2355 O O . VAL B 2 94 ? 20.16587 -71.06160 -6.15444 1.000 57.57655 94 VAL B O 1
ATOM 2359 N N . TYR B 2 95 ? 19.20026 -73.08469 -6.40409 1.000 64.09685 95 TYR B N 1
ATOM 2360 C CA . TYR B 2 95 ? 18.70059 -72.83360 -7.74814 1.000 63.21148 95 TYR B CA 1
ATOM 2361 C C . TYR B 2 95 ? 17.24485 -72.40516 -7.67226 1.000 63.74443 95 TYR B C 1
ATOM 2362 O O . TYR B 2 95 ? 16.42212 -73.09895 -7.06966 1.000 70.96198 95 TYR B O 1
ATOM 2371 N N . TYR B 2 96 ? 16.93940 -71.25693 -8.26631 1.000 61.52944 96 TYR B N 1
ATOM 2372 C CA . TYR B 2 96 ? 15.58301 -70.73856 -8.35012 1.000 61.39658 96 TYR B CA 1
ATOM 2373 C C . TYR B 2 96 ? 15.08574 -70.84080 -9.78374 1.000 63.66826 96 TYR B C 1
ATOM 2374 O O . TYR B 2 96 ? 15.85303 -70.63250 -10.72993 1.000 67.74688 96 TYR B O 1
ATOM 2383 N N . CYS B 2 97 ? 13.80701 -71.16291 -9.94607 1.000 65.16773 97 CYS B N 1
ATOM 2384 C CA . CYS B 2 97 ? 13.13049 -70.93724 -11.21356 1.000 67.42631 97 CYS B CA 1
ATOM 2385 C C . CYS B 2 97 ? 12.22396 -69.72500 -11.05949 1.000 61.20297 97 CYS B C 1
ATOM 2386 O O . CYS B 2 97 ? 11.53824 -69.57449 -10.04457 1.000 81.86782 97 CYS B O 1
ATOM 2389 N N . ALA B 2 98 ? 12.23736 -68.85299 -12.06092 1.000 64.53885 98 ALA B N 1
ATOM 2390 C CA . ALA B 2 98 ? 11.40788 -67.65948 -12.05492 1.000 70.27533 98 ALA B CA 1
ATOM 2391 C C . ALA B 2 98 ? 10.88424 -67.41377 -13.46101 1.000 61.64880 98 ALA B C 1
ATOM 2392 O O . ALA B 2 98 ? 11.37394 -67.99020 -14.43612 1.000 52.77575 98 ALA B O 1
ATOM 2394 N N . ARG B 2 99 ? 9.87160 -66.55749 -13.55937 1.000 56.16263 99 ARG B N 1
ATOM 2395 C CA . ARG B 2 99 ? 9.35758 -66.12515 -14.84884 1.000 75.33206 99 ARG B CA 1
ATOM 2396 C C . ARG B 2 99 ? 9.62121 -64.63756 -15.01675 1.000 75.28934 99 ARG B C 1
ATOM 2397 O O . ARG B 2 99 ? 9.48103 -63.86028 -14.06753 1.000 67.12475 99 ARG B O 1
ATOM 2405 N N . GLU B 2 100 ? 10.04061 -64.25502 -16.21712 1.000 82.30861 100 GLU B N 1
ATOM 2406 C CA . GLU B 2 100 ? 10.28981 -62.85892 -16.54340 1.000 76.94434 100 GLU B CA 1
ATOM 2407 C C . GLU B 2 100 ? 8.99570 -62.21960 -17.02775 1.000 75.31380 100 GLU B C 1
ATOM 2408 O O . GLU B 2 100 ? 8.46451 -62.60119 -18.07496 1.000 79.45323 100 GLU B O 1
ATOM 2414 N N . GLY B 2 101 ? 8.48800 -61.25669 -16.26435 1.000 87.09545 101 GLY B N 1
ATOM 2415 C CA . GLY B 2 101 ? 7.19384 -60.68511 -16.55560 1.000 85.97923 101 GLY B CA 1
ATOM 2416 C C . GLY B 2 101 ? 7.22365 -59.70922 -17.71615 1.000 104.72246 101 GLY B C 1
ATOM 2417 O O . GLY B 2 101 ? 8.27933 -59.32802 -18.22522 1.000 92.91358 101 GLY B O 1
ATOM 2418 N N . LYS B 2 102 ? 6.01822 -59.33187 -18.15011 1.000 117.18368 102 LYS B N 1
ATOM 2419 C CA . LYS B 2 102 ? 5.86604 -58.29583 -19.16647 1.000 113.50497 102 LYS B CA 1
ATOM 2420 C C . LYS B 2 102 ? 6.61027 -57.02974 -18.76524 1.000 121.74425 102 LYS B C 1
ATOM 2421 O O . LYS B 2 102 ? 7.43566 -56.50588 -19.52325 1.000 127.00000 102 LYS B O 1
ATOM 2427 N N . ASN B 2 103 ? 6.33286 -56.53346 -17.56289 1.000 122.34939 103 ASN B N 1
ATOM 2428 C CA . ASN B 2 103 ? 7.00329 -55.35327 -17.04036 1.000 111.37344 103 ASN B CA 1
ATOM 2429 C C . ASN B 2 103 ? 8.31237 -55.77466 -16.38841 1.000 112.46704 103 ASN B C 1
ATOM 2430 O O . ASN B 2 103 ? 8.31298 -56.60740 -15.47404 1.000 122.98405 103 ASN B O 1
ATOM 2435 N N . GLY B 2 104 ? 9.41718 -55.19879 -16.85035 1.000 95.70546 104 GLY B N 1
ATOM 2436 C CA . GLY B 2 104 ? 10.70984 -55.47091 -16.24053 1.000 110.93602 104 GLY B CA 1
ATOM 2437 C C . GLY B 2 104 ? 11.06183 -56.94643 -16.30807 1.000 112.11082 104 GLY B C 1
ATOM 2438 O O . GLY B 2 104 ? 11.23067 -57.51823 -17.39373 1.000 90.34987 104 GLY B O 1
ATOM 2439 N N . ALA B 2 105 ? 11.17240 -57.58107 -15.13929 1.000 94.24242 105 ALA B N 1
ATOM 2440 C CA . ALA B 2 105 ? 11.58686 -58.97556 -15.07223 1.000 91.96948 105 ALA B CA 1
ATOM 2441 C C . ALA B 2 105 ? 11.25595 -59.55377 -13.70306 1.000 75.88048 105 ALA B C 1
ATOM 2442 O O . ALA B 2 105 ? 11.10992 -58.82496 -12.71916 1.000 97.32966 105 ALA B O 1
ATOM 2444 N N . PHE B 2 106 ? 11.14580 -60.88287 -13.66474 1.000 83.26250 106 PHE B N 1
ATOM 2445 C CA . PHE B 2 106 ? 11.15836 -61.68823 -12.43649 1.000 81.84026 106 PHE B CA 1
ATOM 2446 C C . PHE B 2 106 ? 10.11114 -61.22294 -11.42256 1.000 80.35583 106 PHE B C 1
ATOM 2447 O O . PHE B 2 106 ? 10.42007 -60.81379 -10.30069 1.000 65.78393 106 PHE B O 1
ATOM 2455 N N . ASP B 2 107 ? 8.84780 -61.31320 -11.84009 1.000 75.37302 107 ASP B N 1
ATOM 2456 C CA . ASP B 2 107 ? 7.73014 -60.99060 -10.96324 1.000 68.45831 107 ASP B CA 1
ATOM 2457 C C . ASP B 2 107 ? 7.31398 -62.15639 -10.07441 1.000 62.87714 107 ASP B C 1
ATOM 2458 O O . ASP B 2 107 ? 6.61855 -61.93651 -9.07798 1.000 66.24089 107 ASP B O 1
ATOM 2463 N N . ILE B 2 108 ? 7.70359 -63.38430 -10.41393 1.000 62.81909 108 ILE B N 1
ATOM 2464 C CA . ILE B 2 108 ? 7.31145 -64.56980 -9.65724 1.000 70.79169 108 ILE B CA 1
ATOM 2465 C C . ILE B 2 108 ? 8.51615 -65.49321 -9.54540 1.000 75.46356 108 ILE B C 1
ATOM 2466 O O . ILE B 2 108 ? 9.07547 -65.91190 -10.56573 1.000 75.32588 108 ILE B O 1
ATOM 2471 N N . TRP B 2 109 ? 8.90577 -65.82219 -8.31530 1.000 72.40689 109 TRP B N 1
ATOM 2472 C CA . TRP B 2 109 ? 10.03869 -66.69540 -8.04643 1.000 62.87741 109 TRP B CA 1
ATOM 2473 C C . TRP B 2 109 ? 9.56698 -68.01724 -7.45466 1.000 69.39622 109 TRP B C 1
ATOM 2474 O O . TRP B 2 109 ? 8.46544 -68.12755 -6.90760 1.000 73.78608 109 TRP B O 1
ATOM 2485 N N . GLY B 2 110 ? 10.43788 -69.02128 -7.54673 1.000 66.06206 110 GLY B N 1
ATOM 2486 C CA . GLY B 2 110 ? 10.20862 -70.28767 -6.89031 1.000 63.82015 110 GLY B CA 1
ATOM 2487 C C . GLY B 2 110 ? 10.69796 -70.26113 -5.45678 1.000 62.85168 110 GLY B C 1
ATOM 2488 O O . GLY B 2 110 ? 11.28316 -69.28849 -4.98472 1.000 71.22024 110 GLY B O 1
ATOM 2489 N N . GLN B 2 111 ? 10.44372 -71.36416 -4.75012 1.000 71.86958 111 GLN B N 1
ATOM 2490 C CA . GLN B 2 111 ? 10.85802 -71.44744 -3.35475 1.000 74.19578 111 GLN B CA 1
ATOM 2491 C C . GLN B 2 111 ? 12.36372 -71.59991 -3.21061 1.000 74.17116 111 GLN B C 1
ATOM 2492 O O . GLN B 2 111 ? 12.91175 -71.26325 -2.15520 1.000 71.42744 111 GLN B O 1
ATOM 2498 N N . GLY B 2 112 ? 13.04255 -72.07520 -4.25048 1.000 71.26053 112 GLY B N 1
ATOM 2499 C CA . GLY B 2 112 ? 14.45477 -72.37057 -4.15633 1.000 49.50605 112 GLY B CA 1
ATOM 2500 C C . GLY B 2 112 ? 14.68347 -73.80526 -3.73654 1.000 55.87353 112 GLY B C 1
ATOM 2501 O O . GLY B 2 112 ? 14.03122 -74.30009 -2.81181 1.000 64.02195 112 GLY B O 1
ATOM 2502 N N . THR B 2 113 ? 15.58773 -74.49274 -4.42358 1.000 42.43285 113 THR B N 1
ATOM 2503 C CA . THR B 2 113 ? 16.01431 -75.82901 -4.03681 1.000 49.62430 113 THR B CA 1
ATOM 2504 C C . THR B 2 113 ? 17.53289 -75.86243 -4.05523 1.000 62.36133 113 THR B C 1
ATOM 2505 O O . THR B 2 113 ? 18.15297 -75.47545 -5.05015 1.000 66.09614 113 THR B O 1
ATOM 2509 N N . MET B 2 114 ? 18.13511 -76.29292 -2.95220 1.000 75.67542 114 MET B N 1
ATOM 2510 C CA . MET B 2 114 ? 19.58481 -76.33056 -2.88032 1.000 72.00894 114 MET B CA 1
ATOM 2511 C C . MET B 2 114 ? 20.11071 -77.65171 -3.41649 1.000 72.56123 114 MET B C 1
ATOM 2512 O O . MET B 2 114 ? 19.58284 -78.72312 -3.10219 1.000 67.80053 114 MET B O 1
ATOM 2517 N N . VAL B 2 115 ? 21.16358 -77.56132 -4.22394 1.000 72.89639 115 VAL B N 1
ATOM 2518 C CA . VAL B 2 115 ? 21.85673 -78.72066 -4.76517 1.000 68.33915 115 VAL B CA 1
ATOM 2519 C C . VAL B 2 115 ? 23.31106 -78.63441 -4.33372 1.000 67.07867 115 VAL B C 1
ATOM 2520 O O . VAL B 2 115 ? 23.98337 -77.62822 -4.59620 1.000 63.18511 115 VAL B O 1
ATOM 2524 N N . THR B 2 116 ? 23.78538 -79.67367 -3.65496 1.000 74.99973 116 THR B N 1
ATOM 2525 C CA . THR B 2 116 ? 25.18231 -79.79261 -3.26670 1.000 62.62296 116 THR B CA 1
ATOM 2526 C C . THR B 2 116 ? 25.88518 -80.73333 -4.23319 1.000 71.81751 116 THR B C 1
ATOM 2527 O O . THR B 2 116 ? 25.37838 -81.81997 -4.53329 1.000 71.65114 116 THR B O 1
ATOM 2531 N N . VAL B 2 117 ? 27.05070 -80.31980 -4.70956 1.000 69.41001 117 VAL B N 1
ATOM 2532 C CA . VAL B 2 117 ? 27.84668 -81.11304 -5.63455 1.000 62.58749 117 VAL B CA 1
ATOM 2533 C C . VAL B 2 117 ? 29.04548 -81.63011 -4.86340 1.000 62.53945 117 VAL B C 1
ATOM 2534 O O . VAL B 2 117 ? 29.91444 -80.84948 -4.45551 1.000 71.83713 117 VAL B O 1
ATOM 2538 N N . SER B 2 118 ? 29.10006 -82.94125 -4.65686 1.000 53.91628 118 SER B N 1
ATOM 2539 C CA . SER B 2 118 ? 30.18313 -83.50033 -3.86378 1.000 67.75179 118 SER B CA 1
ATOM 2540 C C . SER B 2 118 ? 30.27898 -84.99780 -4.09545 1.000 74.01312 118 SER B C 1
ATOM 2541 O O . SER B 2 118 ? 29.30553 -85.65684 -4.47080 1.000 78.43142 118 SER B O 1
ATOM 2544 N N . SER B 2 119 ? 31.47793 -85.52129 -3.85194 1.000 80.36497 119 SER B N 1
ATOM 2545 C CA . SER B 2 119 ? 31.74787 -86.94958 -3.90782 1.000 82.72838 119 SER B CA 1
ATOM 2546 C C . SER B 2 119 ? 31.45771 -87.64547 -2.58691 1.000 89.88482 119 SER B C 1
ATOM 2547 O O . SER B 2 119 ? 31.36695 -88.87766 -2.55724 1.000 99.58666 119 SER B O 1
ATOM 2550 N N . ALA B 2 120 ? 31.32354 -86.88547 -1.50189 1.000 96.33928 120 ALA B N 1
ATOM 2551 C CA . ALA B 2 120 ? 31.06540 -87.46067 -0.19188 1.000 77.92541 120 ALA B CA 1
ATOM 2552 C C . ALA B 2 120 ? 29.69729 -88.12734 -0.15188 1.000 81.76605 120 ALA B C 1
ATOM 2553 O O . ALA B 2 120 ? 28.76692 -87.73981 -0.86558 1.000 87.61815 120 ALA B O 1
ATOM 2555 N N . GLN B 2 121 ? 29.58279 -89.13743 0.70757 1.000 76.40269 121 GLN B N 1
ATOM 2556 C CA . GLN B 2 121 ? 28.38005 -89.92930 0.90237 1.000 83.20768 121 GLN B CA 1
ATOM 2557 C C . GLN B 2 121 ? 27.48431 -89.28206 1.95805 1.000 83.54084 121 GLN B C 1
ATOM 2558 O O . GLN B 2 121 ? 27.97951 -88.65053 2.89716 1.000 85.16552 121 GLN B O 1
ATOM 2564 N N . PRO B 2 122 ? 26.16318 -89.40247 1.80766 1.000 86.14062 122 PRO B N 1
ATOM 2565 C CA . PRO B 2 122 ? 25.24499 -88.76811 2.76275 1.000 84.22752 122 PRO B CA 1
ATOM 2566 C C . PRO B 2 122 ? 25.38274 -89.33662 4.16779 1.000 86.46164 122 PRO B C 1
ATOM 2567 O O . PRO B 2 122 ? 25.56011 -90.54083 4.35991 1.000 89.53205 122 PRO B O 1
ATOM 2571 N N . ARG B 2 123 ? 25.30854 -88.44659 5.15419 1.000 81.32716 123 ARG B N 1
ATOM 2572 C CA . ARG B 2 123 ? 25.36554 -88.81336 6.56079 1.000 80.83101 123 ARG B CA 1
ATOM 2573 C C . ARG B 2 123 ? 23.99111 -88.60488 7.18056 1.000 80.51796 123 ARG B C 1
ATOM 2574 O O . ARG B 2 123 ? 23.31141 -87.61713 6.88547 1.000 76.52214 123 ARG B O 1
ATOM 2582 N N . GLU B 2 124 ? 23.59683 -89.51921 8.05552 1.000 92.89249 124 GLU B N 1
ATOM 2583 C CA . GLU B 2 124 ? 22.27667 -89.42398 8.66931 1.000 84.27654 124 GLU B CA 1
ATOM 2584 C C . GLU B 2 124 ? 22.34578 -88.50410 9.88414 1.000 81.11550 124 GLU B C 1
ATOM 2585 O O . GLU B 2 124 ? 23.26689 -88.63387 10.69860 1.000 93.69414 124 GLU B O 1
ATOM 2591 N N . PRO B 2 125 ? 21.41687 -87.56388 10.03548 1.000 79.03401 125 PRO B N 1
ATOM 2592 C CA . PRO B 2 125 ? 21.49231 -86.63755 11.17237 1.000 80.91564 125 PRO B CA 1
ATOM 2593 C C . PRO B 2 125 ? 21.14786 -87.30387 12.49489 1.000 77.94448 125 PRO B C 1
ATOM 2594 O O . PRO B 2 125 ? 20.22215 -88.11355 12.58763 1.000 67.76471 125 PRO B O 1
ATOM 2598 N N . GLN B 2 126 ? 21.91683 -86.94907 13.52314 1.000 82.82911 126 GLN B N 1
ATOM 2599 C CA . GLN B 2 126 ? 21.60489 -87.30018 14.90132 1.000 84.67544 126 GLN B CA 1
ATOM 2600 C C . GLN B 2 126 ? 20.85883 -86.13239 15.53509 1.000 76.97488 126 GLN B C 1
ATOM 2601 O O . GLN B 2 126 ? 21.30957 -84.98547 15.44864 1.000 74.54662 126 GLN B O 1
ATOM 2607 N N . VAL B 2 127 ? 19.72811 -86.41936 16.17538 1.000 76.21899 127 VAL B N 1
ATOM 2608 C CA . VAL B 2 127 ? 18.86311 -85.38648 16.73694 1.000 73.11349 127 VAL B CA 1
ATOM 2609 C C . VAL B 2 127 ? 18.81073 -85.55823 18.24883 1.000 74.95235 127 VAL B C 1
ATOM 2610 O O . VAL B 2 127 ? 18.54477 -86.65924 18.74350 1.000 80.15302 127 VAL B O 1
ATOM 2614 N N . TYR B 2 128 ? 19.05085 -84.46946 18.97794 1.000 77.58866 128 TYR B N 1
ATOM 2615 C CA . TYR B 2 128 ? 19.05001 -84.47989 20.43467 1.000 76.52444 128 TYR B CA 1
ATOM 2616 C C . TYR B 2 128 ? 18.28133 -83.27092 20.94674 1.000 81.60543 128 TYR B C 1
ATOM 2617 O O . TYR B 2 128 ? 18.53861 -82.14087 20.51853 1.000 85.27852 128 TYR B O 1
ATOM 2626 N N . THR B 2 129 ? 17.34815 -83.50810 21.86310 1.000 78.29639 129 THR B N 1
ATOM 2627 C CA . THR B 2 129 ? 16.56505 -82.44665 22.48184 1.000 71.97286 129 THR B CA 1
ATOM 2628 C C . THR B 2 129 ? 17.16971 -82.09035 23.83406 1.000 69.70164 129 THR B C 1
ATOM 2629 O O . THR B 2 129 ? 17.60021 -82.97057 24.58360 1.000 69.34229 129 THR B O 1
ATOM 2633 N N . LEU B 2 130 ? 17.21852 -80.79364 24.13017 1.000 69.76948 130 LEU B N 1
ATOM 2634 C CA . LEU B 2 130 ? 17.82850 -80.29087 25.35486 1.000 63.96018 130 LEU B CA 1
ATOM 2635 C C . LEU B 2 130 ? 16.81981 -79.43891 26.11238 1.000 75.04007 130 LEU B C 1
ATOM 2636 O O . LEU B 2 130 ? 16.28106 -78.46884 25.54263 1.000 71.95152 130 LEU B O 1
ATOM 2641 N N . PRO B 2 131 ? 16.54495 -79.73696 27.37944 1.000 74.75850 131 PRO B N 1
ATOM 2642 C CA . PRO B 2 131 ? 15.60071 -78.92370 28.15129 1.000 68.64786 131 PRO B CA 1
ATOM 2643 C C . PRO B 2 131 ? 16.19308 -77.56258 28.46554 1.000 73.44608 131 PRO B C 1
ATOM 2644 O O . PRO B 2 131 ? 17.41198 -77.36548 28.34280 1.000 76.04982 131 PRO B O 1
ATOM 2648 N N . PRO B 2 132 ? 15.36738 -76.59474 28.87357 1.000 75.52092 132 PRO B N 1
ATOM 2649 C CA . PRO B 2 132 ? 15.89869 -75.25952 29.17418 1.000 70.32958 132 PRO B CA 1
ATOM 2650 C C . PRO B 2 132 ? 16.85481 -75.29922 30.35548 1.000 82.79300 132 PRO B C 1
ATOM 2651 O O . PRO B 2 132 ? 16.75448 -76.15153 31.24050 1.000 84.05884 132 PRO B O 1
ATOM 2655 N N . SER B 2 133 ? 17.79869 -74.36269 30.35137 1.000 94.97502 133 SER B N 1
ATOM 2656 C CA . SER B 2 133 ? 18.72160 -74.22443 31.46759 1.000 76.83276 133 SER B CA 1
ATOM 2657 C C . SER B 2 133 ? 17.96608 -73.85641 32.73737 1.000 78.86075 133 SER B C 1
ATOM 2658 O O . SER B 2 133 ? 16.95448 -73.15067 32.70124 1.000 80.61941 133 SER B O 1
ATOM 2661 N N . ARG B 2 134 ? 18.46923 -74.35165 33.87241 1.000 95.18423 134 ARG B N 1
ATOM 2662 C CA . ARG B 2 134 ? 17.82673 -74.07027 35.15262 1.000 84.87907 134 ARG B CA 1
ATOM 2663 C C . ARG B 2 134 ? 17.79119 -72.57455 35.43576 1.000 84.92932 134 ARG B C 1
ATOM 2664 O O . ARG B 2 134 ? 16.81301 -72.06428 35.99493 1.000 91.35287 134 ARG B O 1
ATOM 2672 N N . ASP B 2 135 ? 18.83605 -71.84991 35.02440 1.000 70.17528 135 ASP B N 1
ATOM 2673 C CA . ASP B 2 135 ? 18.86942 -70.40648 35.23597 1.000 87.86155 135 ASP B CA 1
ATOM 2674 C C . ASP B 2 135 ? 17.77352 -69.69186 34.45751 1.000 92.24685 135 ASP B C 1
ATOM 2675 O O . ASP B 2 135 ? 17.34558 -68.60041 34.85168 1.000 94.07566 135 ASP B O 1
ATOM 2680 N N . GLU B 2 136 ? 17.30528 -70.28440 33.35688 1.000 88.09131 136 GLU B N 1
ATOM 2681 C CA . GLU B 2 136 ? 16.29930 -69.62896 32.53142 1.000 89.71210 136 GLU B CA 1
ATOM 2682 C C . GLU B 2 136 ? 14.89940 -69.71472 33.12280 1.000 90.71480 136 GLU B C 1
ATOM 2683 O O . GLU B 2 136 ? 14.01817 -68.95787 32.70145 1.000 90.93203 136 GLU B O 1
ATOM 2689 N N . LEU B 2 137 ? 14.67246 -70.60933 34.08560 1.000 90.92321 137 LEU B N 1
ATOM 2690 C CA . LEU B 2 137 ? 13.35204 -70.75464 34.68605 1.000 78.64990 137 LEU B CA 1
ATOM 2691 C C . LEU B 2 137 ? 12.93652 -69.54698 35.51671 1.000 80.58889 137 LEU B C 1
ATOM 2692 O O . LEU B 2 137 ? 11.80269 -69.51853 36.00579 1.000 77.84903 137 LEU B O 1
ATOM 2697 N N . THR B 2 138 ? 13.80892 -68.54952 35.67652 1.000 87.02941 138 THR B N 1
ATOM 2698 C CA . THR B 2 138 ? 13.42749 -67.30347 36.32888 1.000 93.22656 138 THR B CA 1
ATOM 2699 C C . THR B 2 138 ? 12.72605 -66.34588 35.37484 1.000 93.36250 138 THR B C 1
ATOM 2700 O O . THR B 2 138 ? 12.09815 -65.38386 35.83136 1.000 88.27611 138 THR B O 1
ATOM 2704 N N . LYS B 2 139 ? 12.83276 -66.58347 34.07013 1.000 98.07506 139 LYS B N 1
ATOM 2705 C CA . LYS B 2 139 ? 12.24455 -65.74004 33.04157 1.000 91.08411 139 LYS B CA 1
ATOM 2706 C C . LYS B 2 139 ? 10.79118 -66.13573 32.77795 1.000 84.20894 139 LYS B C 1
ATOM 2707 O O . LYS B 2 139 ? 10.31350 -67.18707 33.20904 1.000 72.40026 139 LYS B O 1
ATOM 2713 N N . ASN B 2 140 ? 10.08317 -65.26669 32.05184 1.000 90.51820 140 ASN B N 1
ATOM 2714 C CA . ASN B 2 140 ? 8.69965 -65.54734 31.68526 1.000 94.45192 140 ASN B CA 1
ATOM 2715 C C . ASN B 2 140 ? 8.58952 -66.53482 30.52458 1.000 96.23791 140 ASN B C 1
ATOM 2716 O O . ASN B 2 140 ? 7.56309 -67.21255 30.39470 1.000 94.64575 140 ASN B O 1
ATOM 2721 N N . GLN B 2 141 ? 9.61560 -66.63132 29.67700 1.000 85.12133 141 GLN B N 1
ATOM 2722 C CA . GLN B 2 141 ? 9.63874 -67.57968 28.57092 1.000 68.18012 141 GLN B CA 1
ATOM 2723 C C . GLN B 2 141 ? 10.92506 -68.39030 28.63074 1.000 65.47341 141 GLN B C 1
ATOM 2724 O O . GLN B 2 141 ? 11.97799 -67.87733 29.01878 1.000 69.35454 141 GLN B O 1
ATOM 2730 N N . VAL B 2 142 ? 10.83976 -69.65944 28.23323 1.000 58.30480 142 VAL B N 1
ATOM 2731 C CA . VAL B 2 142 ? 11.99188 -70.55151 28.26287 1.000 71.75162 142 VAL B CA 1
ATOM 2732 C C . VAL B 2 142 ? 12.29086 -71.03400 26.84817 1.000 70.36058 142 VAL B C 1
ATOM 2733 O O . VAL B 2 142 ? 11.44798 -70.97302 25.94911 1.000 64.35316 142 VAL B O 1
ATOM 2737 N N . SER B 2 143 ? 13.51037 -71.53878 26.66690 1.000 59.31753 143 SER B N 1
ATOM 2738 C CA . SER B 2 143 ? 14.01014 -71.97064 25.36743 1.000 58.06415 143 SER B CA 1
ATOM 2739 C C . SER B 2 143 ? 14.18754 -73.48326 25.35144 1.000 64.38752 143 SER B C 1
ATOM 2740 O O . SER B 2 143 ? 14.91099 -74.03784 26.18542 1.000 73.34728 143 SER B O 1
ATOM 2743 N N . LEU B 2 144 ? 13.53912 -74.14140 24.39527 1.000 62.94122 144 LEU B N 1
ATOM 2744 C CA . LEU B 2 144 ? 13.72025 -75.56680 24.15143 1.000 60.69505 144 LEU B CA 1
ATOM 2745 C C . LEU B 2 144 ? 14.64102 -75.73992 22.95244 1.000 61.59887 144 LEU B C 1
ATOM 2746 O O . LEU B 2 144 ? 14.38989 -75.16808 21.88666 1.000 76.38016 144 LEU B O 1
ATOM 2751 N N . SER B 2 145 ? 15.69389 -76.53347 23.12021 1.000 58.64425 145 SER B N 1
ATOM 2752 C CA . SER B 2 145 ? 16.71857 -76.68311 22.09887 1.000 60.28627 145 SER B CA 1
ATOM 2753 C C . SER B 2 145 ? 16.63780 -78.05795 21.45446 1.000 64.53043 145 SER B C 1
ATOM 2754 O O . SER B 2 145 ? 16.46831 -79.07163 22.13754 1.000 71.14306 145 SER B O 1
ATOM 2757 N N . CYS B 2 146 ? 16.74632 -78.07390 20.13050 1.000 74.93130 146 CYS B N 1
ATOM 2758 C CA . CYS B 2 146 ? 16.82815 -79.29704 19.34267 1.000 75.39672 146 CYS B CA 1
ATOM 2759 C C . CYS B 2 146 ? 18.14389 -79.25696 18.58010 1.000 72.01307 146 CYS B C 1
ATOM 2760 O O . CYS B 2 146 ? 18.31182 -78.43800 17.67038 1.000 71.40493 146 CYS B O 1
ATOM 2763 N N . ALA B 2 147 ? 19.07845 -80.11948 18.96025 1.000 72.57046 147 ALA B N 1
ATOM 2764 C CA . ALA B 2 147 ? 20.38850 -80.17850 18.33081 1.000 58.55715 147 ALA B CA 1
ATOM 2765 C C . ALA B 2 147 ? 20.38254 -81.25205 17.25229 1.000 70.27898 147 ALA B C 1
ATOM 2766 O O . ALA B 2 147 ? 20.04094 -82.40840 17.52209 1.000 69.23762 147 ALA B O 1
ATOM 2768 N N . VAL B 2 148 ? 20.76243 -80.86671 16.03731 1.000 70.93795 148 VAL B N 1
ATOM 2769 C CA . VAL B 2 148 ? 20.88895 -81.78405 14.91118 1.000 58.13169 148 VAL B CA 1
ATOM 2770 C C . VAL B 2 148 ? 22.32476 -81.69491 14.42287 1.000 63.51363 148 VAL B C 1
ATOM 2771 O O . VAL B 2 148 ? 22.76437 -80.62657 13.98079 1.000 68.74432 148 VAL B O 1
ATOM 2775 N N . LYS B 2 149 ? 23.05999 -82.80276 14.51938 1.000 66.43510 149 LYS B N 1
ATOM 2776 C CA . LYS B 2 149 ? 24.47559 -82.80251 14.18327 1.000 68.20634 149 LYS B CA 1
ATOM 2777 C C . LYS B 2 149 ? 24.82539 -84.04717 13.38029 1.000 73.79525 149 LYS B C 1
ATOM 2778 O O . LYS B 2 149 ? 24.07966 -85.02978 13.35572 1.000 75.34687 149 LYS B O 1
ATOM 2784 N N . GLY B 2 150 ? 25.97311 -83.98185 12.70704 1.000 71.74157 150 GLY B N 1
ATOM 2785 C CA . GLY B 2 150 ? 26.51000 -85.13198 12.00655 1.000 77.73046 150 GLY B CA 1
ATOM 2786 C C . GLY B 2 150 ? 25.87579 -85.45637 10.67331 1.000 74.52516 150 GLY B C 1
ATOM 2787 O O . GLY B 2 150 ? 26.01826 -86.58782 10.19862 1.000 69.97073 150 GLY B O 1
ATOM 2788 N N . PHE B 2 151 ? 25.18050 -84.50939 10.05034 1.000 77.25776 151 PHE B N 1
ATOM 2789 C CA . PHE B 2 151 ? 24.48872 -84.76464 8.79566 1.000 67.69945 151 PHE B CA 1
ATOM 2790 C C . PHE B 2 151 ? 25.22687 -84.14186 7.61760 1.000 72.22769 151 PHE B C 1
ATOM 2791 O O . PHE B 2 151 ? 25.97998 -83.17423 7.75661 1.000 71.80527 151 PHE B O 1
ATOM 2799 N N . TYR B 2 152 ? 24.98868 -84.72551 6.43927 1.000 67.46920 152 TYR B N 1
ATOM 2800 C CA . TYR B 2 152 ? 25.53188 -84.27964 5.16559 1.000 62.79667 152 TYR B CA 1
ATOM 2801 C C . TYR B 2 152 ? 24.59460 -84.75777 4.07025 1.000 74.67164 152 TYR B C 1
ATOM 2802 O O . TYR B 2 152 ? 24.15520 -85.91499 4.12271 1.000 72.54772 152 TYR B O 1
ATOM 2811 N N . PRO B 2 153 ? 24.25671 -83.91688 3.07427 1.000 73.64629 153 PRO B N 1
ATOM 2812 C CA . PRO B 2 153 ? 24.67905 -82.51854 2.91566 1.000 67.62840 153 PRO B CA 1
ATOM 2813 C C . PRO B 2 153 ? 23.89567 -81.54322 3.79317 1.000 65.22244 153 PRO B C 1
ATOM 2814 O O . PRO B 2 153 ? 23.07045 -81.97215 4.59284 1.000 72.01339 153 PRO B O 1
ATOM 2818 N N . SER B 2 154 ? 24.13976 -80.24380 3.61681 1.000 69.39519 154 SER B N 1
ATOM 2819 C CA . SER B 2 154 ? 23.59262 -79.22996 4.51013 1.000 70.19944 154 SER B CA 1
ATOM 2820 C C . SER B 2 154 ? 22.10490 -78.95187 4.31129 1.000 82.22026 154 SER B C 1
ATOM 2821 O O . SER B 2 154 ? 21.50811 -78.27173 5.15443 1.000 79.04486 154 SER B O 1
ATOM 2824 N N . ASP B 2 155 ? 21.48692 -79.44023 3.23980 1.000 79.83534 155 ASP B N 1
ATOM 2825 C CA . ASP B 2 155 ? 20.06154 -79.19101 3.02799 1.000 94.99455 155 ASP B CA 1
ATOM 2826 C C . ASP B 2 155 ? 19.25564 -79.99920 4.04087 1.000 82.66214 155 ASP B C 1
ATOM 2827 O O . ASP B 2 155 ? 19.24848 -81.23326 3.99146 1.000 70.72995 155 ASP B O 1
ATOM 2832 N N . ILE B 2 156 ? 18.57241 -79.31095 4.95826 1.000 80.67846 156 ILE B N 1
ATOM 2833 C CA . ILE B 2 156 ? 17.84923 -79.96127 6.04497 1.000 62.89203 156 ILE B CA 1
ATOM 2834 C C . ILE B 2 156 ? 16.70754 -79.04305 6.46495 1.000 60.90759 156 ILE B C 1
ATOM 2835 O O . ILE B 2 156 ? 16.74824 -77.83031 6.24629 1.000 75.12650 156 ILE B O 1
ATOM 2840 N N . ALA B 2 157 ? 15.66687 -79.63382 7.05758 1.000 58.36222 157 ALA B N 1
ATOM 2841 C CA . ALA B 2 157 ? 14.50606 -78.89473 7.53597 1.000 50.91409 157 ALA B CA 1
ATOM 2842 C C . ALA B 2 157 ? 14.14603 -79.33418 8.94722 1.000 66.07500 157 ALA B C 1
ATOM 2843 O O . ALA B 2 157 ? 14.14985 -80.52982 9.25513 1.000 76.38615 157 ALA B O 1
ATOM 2845 N N . VAL B 2 158 ? 13.84053 -78.36133 9.80551 1.000 64.39144 158 VAL B N 1
ATOM 2846 C CA . VAL B 2 158 ? 13.52705 -78.61064 11.20859 1.000 60.06131 158 VAL B CA 1
ATOM 2847 C C . VAL B 2 158 ? 12.23477 -77.88580 11.56470 1.000 61.75094 158 VAL B C 1
ATOM 2848 O O . VAL B 2 158 ? 12.12636 -76.67088 11.36236 1.000 68.13454 158 VAL B O 1
ATOM 2852 N N . GLU B 2 159 ? 11.26293 -78.62722 12.10493 1.000 61.75499 159 GLU B N 1
ATOM 2853 C CA . GLU B 2 159 ? 9.98593 -78.07096 12.53526 1.000 67.29881 159 GLU B CA 1
ATOM 2854 C C . GLU B 2 159 ? 9.66641 -78.52718 13.95542 1.000 69.42149 159 GLU B C 1
ATOM 2855 O O . GLU B 2 159 ? 10.10356 -79.59431 14.39529 1.000 72.73811 159 GLU B O 1
ATOM 2861 N N . TRP B 2 160 ? 8.87669 -77.71690 14.66093 1.000 61.91316 160 TRP B N 1
ATOM 2862 C CA . TRP B 2 160 ? 8.43370 -78.01491 16.01777 1.000 62.78567 160 TRP B CA 1
ATOM 2863 C C . TRP B 2 160 ? 6.93395 -78.28144 16.03785 1.000 62.68334 160 TRP B C 1
ATOM 2864 O O . TRP B 2 160 ? 6.16793 -77.63808 15.31305 1.000 72.46909 160 TRP B O 1
ATOM 2875 N N . GLU B 2 161 ? 6.51486 -79.21124 16.89227 1.000 59.73134 161 GLU B N 1
ATOM 2876 C CA . GLU B 2 161 ? 5.11411 -79.60042 16.97633 1.000 69.98983 161 GLU B CA 1
ATOM 2877 C C . GLU B 2 161 ? 4.76343 -79.94332 18.41952 1.000 68.77263 161 GLU B C 1
ATOM 2878 O O . GLU B 2 161 ? 5.63180 -80.32328 19.20980 1.000 71.87481 161 GLU B O 1
ATOM 2884 N N . SER B 2 162 ? 3.48589 -79.78290 18.76370 1.000 60.27158 162 SER B N 1
ATOM 2885 C CA . SER B 2 162 ? 2.98999 -80.16837 20.08094 1.000 69.58524 162 SER B CA 1
ATOM 2886 C C . SER B 2 162 ? 1.52908 -80.57018 19.95104 1.000 68.23752 162 SER B C 1
ATOM 2887 O O . SER B 2 162 ? 0.71632 -79.78459 19.45194 1.000 53.14117 162 SER B O 1
ATOM 2890 N N . ASN B 2 163 ? 1.20897 -81.78631 20.40292 1.000 66.07996 163 ASN B N 1
ATOM 2891 C CA . ASN B 2 163 ? -0.14077 -82.35338 20.31731 1.000 58.03057 163 ASN B CA 1
ATOM 2892 C C . ASN B 2 163 ? -0.60808 -82.48081 18.87096 1.000 67.28376 163 ASN B C 1
ATOM 2893 O O . ASN B 2 163 ? -1.79842 -82.34155 18.57756 1.000 70.09532 163 ASN B O 1
ATOM 2898 N N . GLY B 2 164 ? 0.32103 -82.75828 17.95384 1.000 66.60866 164 GLY B N 1
ATOM 2899 C CA . GLY B 2 164 ? -0.02154 -82.88182 16.55529 1.000 68.78099 164 GLY B CA 1
ATOM 2900 C C . GLY B 2 164 ? -0.12347 -81.56790 15.81847 1.000 63.88185 164 GLY B C 1
ATOM 2901 O O . GLY B 2 164 ? -0.30331 -81.57223 14.59302 1.000 73.72394 164 GLY B O 1
ATOM 2902 N N . GLN B 2 165 ? -0.02283 -80.44673 16.52099 1.000 67.26954 165 GLN B N 1
ATOM 2903 C CA . GLN B 2 165 ? -0.20972 -79.12837 15.96129 1.000 68.94871 165 GLN B CA 1
ATOM 2904 C C . GLN B 2 165 ? 1.11898 -78.38066 15.90880 1.000 68.70027 165 GLN B C 1
ATOM 2905 O O . GLN B 2 165 ? 1.95051 -78.53305 16.81051 1.000 72.48628 165 GLN B O 1
ATOM 2911 N N . PRO B 2 166 ? 1.35369 -77.58333 14.86841 1.000 72.98137 166 PRO B N 1
ATOM 2912 C CA . PRO B 2 166 ? 2.63538 -76.87693 14.75613 1.000 72.63368 166 PRO B CA 1
ATOM 2913 C C . PRO B 2 166 ? 2.81445 -75.82062 15.83516 1.000 71.82653 166 PRO B C 1
ATOM 2914 O O . PRO B 2 166 ? 1.87930 -75.09735 16.18706 1.000 60.26683 166 PRO B O 1
ATOM 2918 N N . GLU B 2 167 ? 4.03310 -75.74696 16.36472 1.000 70.75722 167 GLU B N 1
ATOM 2919 C CA . GLU B 2 167 ? 4.46487 -74.63152 17.19479 1.000 64.67890 167 GLU B CA 1
ATOM 2920 C C . GLU B 2 167 ? 5.34225 -73.71842 16.34673 1.000 78.73043 167 GLU B C 1
ATOM 2921 O O . GLU B 2 167 ? 6.32202 -74.17449 15.75061 1.000 77.45366 167 GLU B O 1
ATOM 2927 N N . ASN B 2 168 ? 4.99566 -72.43355 16.29809 1.000 81.90153 168 ASN B N 1
ATOM 2928 C CA . ASN B 2 168 ? 5.60284 -71.52127 15.33205 1.000 70.99123 168 ASN B CA 1
ATOM 2929 C C . ASN B 2 168 ? 6.79153 -70.74702 15.88159 1.000 77.11942 168 ASN B C 1
ATOM 2930 O O . ASN B 2 168 ? 7.73186 -70.46213 15.13037 1.000 62.15837 168 ASN B O 1
ATOM 2935 N N . ASN B 2 169 ? 6.76593 -70.38152 17.16503 1.000 78.21310 169 ASN B N 1
ATOM 2936 C CA . ASN B 2 169 ? 7.73170 -69.43694 17.72777 1.000 70.80520 169 ASN B CA 1
ATOM 2937 C C . ASN B 2 169 ? 9.07630 -70.13482 17.93629 1.000 57.12042 169 ASN B C 1
ATOM 2938 O O . ASN B 2 169 ? 9.53967 -70.36283 19.05564 1.000 75.99332 169 ASN B O 1
ATOM 2943 N N . TYR B 2 170 ? 9.71676 -70.46221 16.81593 1.000 62.08576 170 TYR B N 1
ATOM 2944 C CA . TYR B 2 170 ? 11.03877 -71.06362 16.84039 1.000 56.88477 170 TYR B CA 1
ATOM 2945 C C . TYR B 2 170 ? 11.91394 -70.44247 15.76299 1.000 51.37188 170 TYR B C 1
ATOM 2946 O O . TYR B 2 170 ? 11.42635 -69.97022 14.73447 1.000 53.42081 170 TYR B O 1
ATOM 2955 N N . LYS B 2 171 ? 13.21879 -70.45173 16.01942 1.000 65.29199 171 LYS B N 1
ATOM 2956 C CA . LYS B 2 171 ? 14.22569 -70.03385 15.05989 1.000 57.13086 171 LYS B CA 1
ATOM 2957 C C . LYS B 2 171 ? 15.29304 -71.11525 14.99538 1.000 54.81200 171 LYS B C 1
ATOM 2958 O O . LYS B 2 171 ? 15.55482 -71.80601 15.98387 1.000 60.30086 171 LYS B O 1
ATOM 2964 N N . THR B 2 172 ? 15.90000 -71.26916 13.82308 1.000 55.21628 172 THR B N 1
ATOM 2965 C CA . THR B 2 172 ? 16.92849 -72.27575 13.60506 1.000 58.31541 172 THR B CA 1
ATOM 2966 C C . THR B 2 172 ? 18.19026 -71.61206 13.07265 1.000 58.03708 172 THR B C 1
ATOM 2967 O O . THR B 2 172 ? 18.12555 -70.74786 12.19201 1.000 63.46424 172 THR B O 1
ATOM 2971 N N . THR B 2 173 ? 19.33504 -72.02069 13.61585 1.000 62.89022 173 THR B N 1
ATOM 2972 C CA . THR B 2 173 ? 20.60998 -71.49807 13.16053 1.000 59.15657 173 THR B CA 1
ATOM 2973 C C . THR B 2 173 ? 20.96718 -72.08418 11.79416 1.000 73.24821 173 THR B C 1
ATOM 2974 O O . THR B 2 173 ? 20.52869 -73.18475 11.44653 1.000 76.13071 173 THR B O 1
ATOM 2978 N N . PRO B 2 174 ? 21.75173 -71.36449 10.99659 1.000 72.77121 174 PRO B N 1
ATOM 2979 C CA . PRO B 2 174 ? 22.23308 -71.92192 9.73054 1.000 60.85604 174 PRO B CA 1
ATOM 2980 C C . PRO B 2 174 ? 23.09425 -73.14389 9.98261 1.000 62.84926 174 PRO B C 1
ATOM 2981 O O . PRO B 2 174 ? 23.67055 -73.28872 11.07144 1.000 70.64115 174 PRO B O 1
ATOM 2985 N N . PRO B 2 175 ? 23.20469 -74.04899 9.01282 1.000 61.98358 175 PRO B N 1
ATOM 2986 C CA . PRO B 2 175 ? 24.10856 -75.18841 9.18806 1.000 69.41297 175 PRO B CA 1
ATOM 2987 C C . PRO B 2 175 ? 25.53619 -74.70330 9.37732 1.000 70.86472 175 PRO B C 1
ATOM 2988 O O . PRO B 2 175 ? 25.99116 -73.77285 8.71009 1.000 77.95009 175 PRO B O 1
ATOM 2992 N N . VAL B 2 176 ? 26.23895 -75.33393 10.30995 1.000 70.19110 176 VAL B N 1
ATOM 2993 C CA . VAL B 2 176 ? 27.61837 -74.98973 10.62186 1.000 68.67205 176 VAL B CA 1
ATOM 2994 C C . VAL B 2 176 ? 28.47875 -76.20419 10.32048 1.000 76.23414 176 VAL B C 1
ATOM 2995 O O . VAL B 2 176 ? 28.16336 -77.31798 10.75594 1.000 67.80121 176 VAL B O 1
ATOM 2999 N N . LEU B 2 177 ? 29.55591 -75.98979 9.57236 1.000 82.27454 177 LEU B N 1
ATOM 3000 C CA . LEU B 2 177 ? 30.44850 -77.08350 9.22481 1.000 75.02403 177 LEU B CA 1
ATOM 3001 C C . LEU B 2 177 ? 31.22165 -77.52333 10.45856 1.000 78.89666 177 LEU B C 1
ATOM 3002 O O . LEU B 2 177 ? 31.87777 -76.70991 11.11724 1.000 77.95743 177 LEU B O 1
ATOM 3007 N N . ASP B 2 178 ? 31.13886 -78.80872 10.77641 1.000 79.84735 178 ASP B N 1
ATOM 3008 C CA . ASP B 2 178 ? 31.84619 -79.33363 11.92951 1.000 89.03266 178 ASP B CA 1
ATOM 3009 C C . ASP B 2 178 ? 33.25732 -79.74922 11.52493 1.000 103.28520 178 ASP B C 1
ATOM 3010 O O . ASP B 2 178 ? 33.62923 -79.72660 10.34916 1.000 95.45183 178 ASP B O 1
ATOM 3015 N N . SER B 2 179 ? 34.05185 -80.13395 12.52534 1.000 113.81673 179 SER B N 1
ATOM 3016 C CA . SER B 2 179 ? 35.45810 -80.43242 12.28520 1.000 106.41497 179 SER B CA 1
ATOM 3017 C C . SER B 2 179 ? 35.66307 -81.68558 11.44071 1.000 97.80035 179 SER B C 1
ATOM 3018 O O . SER B 2 179 ? 36.74253 -81.85263 10.86353 1.000 111.93842 179 SER B O 1
ATOM 3021 N N . ASP B 2 180 ? 34.66258 -82.55959 11.33982 1.000 94.11312 180 ASP B N 1
ATOM 3022 C CA . ASP B 2 180 ? 34.79514 -83.79586 10.57944 1.000 93.38827 180 ASP B CA 1
ATOM 3023 C C . ASP B 2 180 ? 34.21401 -83.69260 9.17626 1.000 94.99101 180 ASP B C 1
ATOM 3024 O O . ASP B 2 180 ? 34.10440 -84.71114 8.48650 1.000 102.47253 180 ASP B O 1
ATOM 3029 N N . GLY B 2 181 ? 33.83144 -82.49360 8.74195 1.000 92.07094 181 GLY B N 1
ATOM 3030 C CA . GLY B 2 181 ? 33.26070 -82.30319 7.42830 1.000 91.67021 181 GLY B CA 1
ATOM 3031 C C . GLY B 2 181 ? 31.74929 -82.37272 7.36313 1.000 82.51824 181 GLY B C 1
ATOM 3032 O O . GLY B 2 181 ? 31.17660 -82.03922 6.31776 1.000 86.65878 181 GLY B O 1
ATOM 3033 N N . SER B 2 182 ? 31.08482 -82.80415 8.43289 1.000 90.09324 182 SER B N 1
ATOM 3034 C CA . SER B 2 182 ? 29.63224 -82.81853 8.48188 1.000 72.79402 182 SER B CA 1
ATOM 3035 C C . SER B 2 182 ? 29.11516 -81.47437 8.99294 1.000 74.18244 182 SER B C 1
ATOM 3036 O O . SER B 2 182 ? 29.88149 -80.56915 9.32960 1.000 82.32093 182 SER B O 1
ATOM 3039 N N . PHE B 2 183 ? 27.79557 -81.34399 9.06696 1.000 73.43406 183 PHE B N 1
ATOM 3040 C CA . PHE B 2 183 ? 27.16564 -80.10731 9.49588 1.000 73.91667 183 PHE B CA 1
ATOM 3041 C C . PHE B 2 183 ? 26.34733 -80.34167 10.75629 1.000 64.18154 183 PHE B C 1
ATOM 3042 O O . PHE B 2 183 ? 25.91141 -81.46037 11.04230 1.000 65.49614 183 PHE B O 1
ATOM 3050 N N . PHE B 2 184 ? 26.13814 -79.26165 11.50670 1.000 58.95080 184 PHE B N 1
ATOM 3051 C CA . PHE B 2 184 ? 25.23079 -79.27891 12.64306 1.000 69.42440 184 PHE B CA 1
ATOM 3052 C C . PHE B 2 184 ? 24.48762 -77.95268 12.70946 1.000 69.67227 184 PHE B C 1
ATOM 3053 O O . PHE B 2 184 ? 24.93290 -76.93823 12.16713 1.000 67.35114 184 PHE B O 1
ATOM 3061 N N . LEU B 2 185 ? 23.33674 -77.97970 13.37831 1.000 65.07812 185 LEU B N 1
ATOM 3062 C CA . LEU B 2 185 ? 22.57612 -76.77075 13.66770 1.000 68.44059 185 LEU B CA 1
ATOM 3063 C C . LEU B 2 185 ? 21.70519 -77.03891 14.88540 1.000 71.76862 185 LEU B C 1
ATOM 3064 O O . LEU B 2 185 ? 21.53058 -78.18457 15.30944 1.000 68.27761 185 LEU B O 1
ATOM 3069 N N . VAL B 2 186 ? 21.15034 -75.96237 15.43854 1.000 67.02065 186 VAL B N 1
ATOM 3070 C CA . VAL B 2 186 ? 20.27986 -76.03458 16.60534 1.000 72.46691 186 VAL B CA 1
ATOM 3071 C C . VAL B 2 186 ? 19.04465 -75.18079 16.35665 1.000 69.70739 186 VAL B C 1
ATOM 3072 O O . VAL B 2 186 ? 19.14154 -74.06388 15.83563 1.000 67.69734 186 VAL B O 1
ATOM 3076 N N . SER B 2 187 ? 17.88437 -75.70945 16.73574 1.000 66.22050 187 SER B N 1
ATOM 3077 C CA . SER B 2 187 ? 16.61703 -74.99775 16.66239 1.000 58.48407 187 SER B CA 1
ATOM 3078 C C . SER B 2 187 ? 16.16393 -74.63837 18.06949 1.000 64.55013 187 SER B C 1
ATOM 3079 O O . SER B 2 187 ? 16.13271 -75.50068 18.95291 1.000 70.18506 187 SER B O 1
ATOM 3082 N N . LYS B 2 188 ? 15.82192 -73.36859 18.27717 1.000 60.62927 188 LYS B N 1
ATOM 3083 C CA . LYS B 2 188 ? 15.41973 -72.86351 19.58562 1.000 60.00089 188 LYS B CA 1
ATOM 3084 C C . LYS B 2 188 ? 13.93238 -72.53769 19.54361 1.000 68.97435 188 LYS B C 1
ATOM 3085 O O . LYS B 2 188 ? 13.51772 -71.59753 18.85665 1.000 64.65068 188 LYS B O 1
ATOM 3091 N N . LEU B 2 189 ? 13.13608 -73.30743 20.28156 1.000 69.68460 189 LEU B N 1
ATOM 3092 C CA . LEU B 2 189 ? 11.70840 -73.05418 20.42783 1.000 64.45472 189 LEU B CA 1
ATOM 3093 C C . LEU B 2 189 ? 11.46727 -72.31677 21.73964 1.000 67.01515 189 LEU B C 1
ATOM 3094 O O . LEU B 2 189 ? 11.85045 -72.80145 22.81113 1.000 66.06748 189 LEU B O 1
ATOM 3099 N N . THR B 2 190 ? 10.83511 -71.15136 21.65360 1.000 61.85506 190 THR B N 1
ATOM 3100 C CA . THR B 2 190 ? 10.52831 -70.33509 22.82059 1.000 67.71900 190 THR B CA 1
ATOM 3101 C C . THR B 2 190 ? 9.06331 -70.52273 23.19730 1.000 75.06045 190 THR B C 1
ATOM 3102 O O . THR B 2 190 ? 8.16974 -70.27267 22.38083 1.000 72.61777 190 THR B O 1
ATOM 3106 N N . VAL B 2 191 ? 8.82280 -70.96768 24.43241 1.000 69.50576 191 VAL B N 1
ATOM 3107 C CA . VAL B 2 191 ? 7.47871 -71.17965 24.94978 1.000 65.99704 191 VAL B CA 1
ATOM 3108 C C . VAL B 2 191 ? 7.35315 -70.46627 26.28928 1.000 73.97216 191 VAL B C 1
ATOM 3109 O O . VAL B 2 191 ? 8.34574 -70.14542 26.94757 1.000 73.24201 191 VAL B O 1
ATOM 3113 N N . ASP B 2 192 ? 6.10663 -70.21122 26.68236 1.000 81.54003 192 ASP B N 1
ATOM 3114 C CA . ASP B 2 192 ? 5.84251 -69.64110 27.99641 1.000 81.75559 192 ASP B CA 1
ATOM 3115 C C . ASP B 2 192 ? 6.29608 -70.60691 29.08147 1.000 84.67034 192 ASP B C 1
ATOM 3116 O O . ASP B 2 192 ? 6.19473 -71.82803 28.92816 1.000 78.58347 192 ASP B O 1
ATOM 3121 N N . LYS B 2 193 ? 6.80950 -70.05065 30.18193 1.000 81.81394 193 LYS B N 1
ATOM 3122 C CA . LYS B 2 193 ? 7.32231 -70.89182 31.25771 1.000 69.90782 193 LYS B CA 1
ATOM 3123 C C . LYS B 2 193 ? 6.24892 -71.83611 31.78084 1.000 74.71512 193 LYS B C 1
ATOM 3124 O O . LYS B 2 193 ? 6.52632 -73.00864 32.06045 1.000 79.48233 193 LYS B O 1
ATOM 3130 N N . SER B 2 194 ? 5.00954 -71.35000 31.88890 1.000 66.46031 194 SER B N 1
ATOM 3131 C CA . SER B 2 194 ? 3.93936 -72.16272 32.45709 1.000 72.30394 194 SER B CA 1
ATOM 3132 C C . SER B 2 194 ? 3.73085 -73.44723 31.66566 1.000 72.09954 194 SER B C 1
ATOM 3133 O O . SER B 2 194 ? 3.46144 -74.50549 32.24713 1.000 82.84711 194 SER B O 1
ATOM 3136 N N . ARG B 2 195 ? 3.85233 -73.37934 30.33915 1.000 72.95741 195 ARG B N 1
ATOM 3137 C CA . ARG B 2 195 ? 3.65455 -74.58010 29.53341 1.000 75.88142 195 ARG B CA 1
ATOM 3138 C C . ARG B 2 195 ? 4.73548 -75.61545 29.81070 1.000 62.07694 195 ARG B C 1
ATOM 3139 O O . ARG B 2 195 ? 4.45694 -76.82074 29.83531 1.000 56.80739 195 ARG B O 1
ATOM 3147 N N . TRP B 2 196 ? 5.97397 -75.16914 30.02305 1.000 65.65420 196 TRP B N 1
ATOM 3148 C CA . TRP B 2 196 ? 7.04120 -76.11229 30.33372 1.000 71.01760 196 TRP B CA 1
ATOM 3149 C C . TRP B 2 196 ? 6.79892 -76.79552 31.67235 1.000 77.71788 196 TRP B C 1
ATOM 3150 O O . TRP B 2 196 ? 6.87354 -78.02620 31.77156 1.000 81.24290 196 TRP B O 1
ATOM 3161 N N . GLN B 2 197 ? 6.49149 -76.01260 32.71316 1.000 71.62542 197 GLN B N 1
ATOM 3162 C CA . GLN B 2 197 ? 6.33921 -76.58999 34.04585 1.000 80.09159 197 GLN B CA 1
ATOM 3163 C C . GLN B 2 197 ? 5.11086 -77.48014 34.16022 1.000 74.69638 197 GLN B C 1
ATOM 3164 O O . GLN B 2 197 ? 5.11633 -78.42411 34.95600 1.000 80.40101 197 GLN B O 1
ATOM 3170 N N . GLN B 2 198 ? 4.06377 -77.22593 33.37546 1.000 68.15019 198 GLN B N 1
ATOM 3171 C CA . GLN B 2 198 ? 2.89604 -78.09595 33.46457 1.000 82.21428 198 GLN B CA 1
ATOM 3172 C C . GLN B 2 198 ? 3.11928 -79.45167 32.80929 1.000 73.66963 198 GLN B C 1
ATOM 3173 O O . GLN B 2 198 ? 2.25561 -80.32763 32.93354 1.000 74.99279 198 GLN B O 1
ATOM 3179 N N . GLY B 2 199 ? 4.24093 -79.64748 32.12407 1.000 79.49177 199 GLY B N 1
ATOM 3180 C CA . GLY B 2 199 ? 4.52788 -80.92747 31.51662 1.000 83.92126 199 GLY B CA 1
ATOM 3181 C C . GLY B 2 199 ? 4.07715 -81.06806 30.08654 1.000 71.58976 199 GLY B C 1
ATOM 3182 O O . GLY B 2 199 ? 3.86405 -82.19811 29.63116 1.000 80.81835 199 GLY B O 1
ATOM 3183 N N . ASN B 2 200 ? 3.89366 -79.95825 29.37350 1.000 69.42638 200 ASN B N 1
ATOM 3184 C CA . ASN B 2 200 ? 3.52916 -80.02600 27.96571 1.000 83.36479 200 ASN B CA 1
ATOM 3185 C C . ASN B 2 200 ? 4.62861 -80.73093 27.18121 1.000 71.09311 200 ASN B C 1
ATOM 3186 O O . ASN B 2 200 ? 5.81970 -80.50993 27.41594 1.000 84.66499 200 ASN B O 1
ATOM 3191 N N . VAL B 2 201 ? 4.22777 -81.59520 26.25460 1.000 57.45947 201 VAL B N 1
ATOM 3192 C CA . VAL B 2 201 ? 5.16626 -82.38693 25.46659 1.000 67.87567 201 VAL B CA 1
ATOM 3193 C C . VAL B 2 201 ? 5.35355 -81.71514 24.11346 1.000 62.01483 201 VAL B C 1
ATOM 3194 O O . VAL B 2 201 ? 4.38686 -81.52154 23.36608 1.000 68.46666 201 VAL B O 1
ATOM 3198 N N . PHE B 2 202 ? 6.59735 -81.37985 23.78804 1.000 68.85504 202 PHE B N 1
ATOM 3199 C CA . PHE B 2 202 ? 6.94117 -80.76334 22.51722 1.000 68.05707 202 PHE B CA 1
ATOM 3200 C C . PHE B 2 202 ? 7.75651 -81.73628 21.67909 1.000 52.92042 202 PHE B C 1
ATOM 3201 O O . PHE B 2 202 ? 8.50012 -82.56593 22.20947 1.000 72.41990 202 PHE B O 1
ATOM 3209 N N . SER B 2 203 ? 7.61640 -81.62224 20.36158 1.000 65.84558 203 SER B N 1
ATOM 3210 C CA . SER B 2 203 ? 8.25236 -82.54332 19.42970 1.000 68.19725 203 SER B CA 1
ATOM 3211 C C . SER B 2 203 ? 9.06593 -81.77118 18.40305 1.000 63.16583 203 SER B C 1
ATOM 3212 O O . SER B 2 203 ? 8.56751 -80.82310 17.78734 1.000 54.06985 203 SER B O 1
ATOM 3215 N N . CYS B 2 204 ? 10.31031 -82.18966 18.21542 1.000 62.39670 204 CYS B N 1
ATOM 3216 C CA . CYS B 2 204 ? 11.18601 -81.63210 17.19668 1.000 57.94021 204 CYS B CA 1
ATOM 3217 C C . CYS B 2 204 ? 11.20272 -82.57857 16.00241 1.000 60.07213 204 CYS B C 1
ATOM 3218 O O . CYS B 2 204 ? 11.50507 -83.76795 16.15286 1.000 54.52275 204 CYS B O 1
ATOM 3221 N N . SER B 2 205 ? 10.86869 -82.05123 14.82702 1.000 77.15155 205 SER B N 1
ATOM 3222 C CA . SER B 2 205 ? 10.80026 -82.81666 13.58853 1.000 67.70209 205 SER B CA 1
ATOM 3223 C C . SER B 2 205 ? 11.96747 -82.43038 12.69217 1.000 65.23445 205 SER B C 1
ATOM 3224 O O . SER B 2 205 ? 12.25877 -81.24150 12.52635 1.000 67.53221 205 SER B O 1
ATOM 3227 N N . VAL B 2 206 ? 12.64545 -83.42916 12.13213 1.000 66.68372 206 VAL B N 1
ATOM 3228 C CA . VAL B 2 206 ? 13.79392 -83.20506 11.26075 1.000 72.73894 206 VAL B CA 1
ATOM 3229 C C . VAL B 2 206 ? 13.58517 -83.97293 9.96390 1.000 68.39482 206 VAL B C 1
ATOM 3230 O O . VAL B 2 206 ? 13.26927 -85.16814 9.98740 1.000 60.16710 206 VAL B O 1
ATOM 3234 N N . MET B 2 207 ? 13.76588 -83.28439 8.83739 1.000 74.92876 207 MET B N 1
ATOM 3235 C CA . MET B 2 207 ? 13.61679 -83.86111 7.50731 1.000 80.37414 207 MET B CA 1
ATOM 3236 C C . MET B 2 207 ? 14.93190 -83.72496 6.75110 1.000 71.14434 207 MET B C 1
ATOM 3237 O O . MET B 2 207 ? 15.47946 -82.62218 6.63853 1.000 55.37283 207 MET B O 1
ATOM 3242 N N . HIS B 2 208 ? 15.43784 -84.84665 6.24419 1.000 69.51777 208 HIS B N 1
ATOM 3243 C CA . HIS B 2 208 ? 16.71862 -84.87192 5.55469 1.000 61.75975 208 HIS B CA 1
ATOM 3244 C C . HIS B 2 208 ? 16.74052 -86.07997 4.63083 1.000 78.73495 208 HIS B C 1
ATOM 3245 O O . HIS B 2 208 ? 16.12601 -87.10801 4.92211 1.000 81.05069 208 HIS B O 1
ATOM 3252 N N . GLU B 2 209 ? 17.46460 -85.94682 3.51665 1.000 78.32713 209 GLU B N 1
ATOM 3253 C CA . GLU B 2 209 ? 17.45187 -86.98474 2.49151 1.000 75.63330 209 GLU B CA 1
ATOM 3254 C C . GLU B 2 209 ? 18.12451 -88.27561 2.94420 1.000 82.60081 209 GLU B C 1
ATOM 3255 O O . GLU B 2 209 ? 17.86253 -89.33096 2.35720 1.000 84.84034 209 GLU B O 1
ATOM 3261 N N . ALA B 2 210 ? 18.97726 -88.22258 3.96473 1.000 76.17054 210 ALA B N 1
ATOM 3262 C CA . ALA B 2 210 ? 19.68909 -89.40327 4.43629 1.000 79.69535 210 ALA B CA 1
ATOM 3263 C C . ALA B 2 210 ? 18.94181 -90.15842 5.52668 1.000 92.93465 210 ALA B C 1
ATOM 3264 O O . ALA B 2 210 ? 19.44093 -91.18449 5.99983 1.000 106.49749 210 ALA B O 1
ATOM 3266 N N . LEU B 2 211 ? 17.76991 -89.68320 5.93620 1.000 92.99227 211 LEU B N 1
ATOM 3267 C CA . LEU B 2 211 ? 16.97676 -90.36242 6.94860 1.000 95.27529 211 LEU B CA 1
ATOM 3268 C C . LEU B 2 211 ? 16.04263 -91.36985 6.29471 1.000 97.59435 211 LEU B C 1
ATOM 3269 O O . LEU B 2 211 ? 15.64951 -91.21917 5.13433 1.000 94.19788 211 LEU B O 1
ATOM 3274 N N . HIS B 2 212 ? 15.69253 -92.40773 7.05119 1.000 101.39603 212 HIS B N 1
ATOM 3275 C CA . HIS B 2 212 ? 14.67076 -93.33600 6.59040 1.000 113.49668 212 HIS B CA 1
ATOM 3276 C C . HIS B 2 212 ? 13.33643 -92.61099 6.48731 1.000 113.80602 212 HIS B C 1
ATOM 3277 O O . HIS B 2 212 ? 12.87597 -92.00040 7.45823 1.000 112.60092 212 HIS B O 1
ATOM 3284 N N . ASN B 2 213 ? 12.72919 -92.66846 5.30217 1.000 108.19288 213 ASN B N 1
ATOM 3285 C CA . ASN B 2 213 ? 11.51940 -91.92024 4.96714 1.000 102.54064 213 ASN B CA 1
ATOM 3286 C C . ASN B 2 213 ? 11.72994 -90.41314 5.06758 1.000 93.42944 213 ASN B C 1
ATOM 3287 O O . ASN B 2 213 ? 10.75796 -89.65352 5.14348 1.000 90.05388 213 ASN B O 1
ATOM 3292 N N . HIS B 2 214 ? 12.99155 -89.97347 5.06473 1.000 92.23947 214 HIS B N 1
ATOM 3293 C CA . HIS B 2 214 ? 13.35260 -88.55502 5.08426 1.000 91.91374 214 HIS B CA 1
ATOM 3294 C C . HIS B 2 214 ? 12.76534 -87.82305 6.28992 1.000 91.64765 214 HIS B C 1
ATOM 3295 O O . HIS B 2 214 ? 12.44190 -86.63534 6.20221 1.000 80.95768 214 HIS B O 1
ATOM 3302 N N . TYR B 2 215 ? 12.62298 -88.50404 7.42736 1.000 88.46632 215 TYR B N 1
ATOM 3303 C CA . TYR B 2 215 ? 11.90410 -87.89836 8.53928 1.000 81.25822 215 TYR B CA 1
ATOM 3304 C C . TYR B 2 215 ? 12.24441 -88.59222 9.85191 1.000 82.28450 215 TYR B C 1
ATOM 3305 O O . TYR B 2 215 ? 12.44153 -89.80974 9.88657 1.000 80.23059 215 TYR B O 1
ATOM 3314 N N . THR B 2 216 ? 12.29902 -87.80196 10.92586 1.000 71.43584 216 THR B N 1
ATOM 3315 C CA . THR B 2 216 ? 12.46956 -88.31580 12.27818 1.000 76.98245 216 THR B CA 1
ATOM 3316 C C . THR B 2 216 ? 11.87453 -87.31911 13.26580 1.000 80.74918 216 THR B C 1
ATOM 3317 O O . THR B 2 216 ? 11.70796 -86.13437 12.96091 1.000 75.23871 216 THR B O 1
ATOM 3321 N N . GLN B 2 217 ? 11.54677 -87.81950 14.45753 1.000 82.24354 217 GLN B N 1
ATOM 3322 C CA . GLN B 2 217 ? 10.96372 -87.01798 15.52596 1.000 60.92748 217 GLN B CA 1
ATOM 3323 C C . GLN B 2 217 ? 11.68648 -87.29348 16.83433 1.000 68.99769 217 GLN B C 1
ATOM 3324 O O . GLN B 2 217 ? 12.08557 -88.43108 17.10438 1.000 64.48372 217 GLN B O 1
ATOM 3330 N N . LYS B 2 218 ? 11.84096 -86.25450 17.65168 1.000 54.91523 218 LYS B N 1
ATOM 3331 C CA . LYS B 2 218 ? 12.33389 -86.42461 19.01093 1.000 63.75983 218 LYS B CA 1
ATOM 3332 C C . LYS B 2 218 ? 11.48298 -85.58279 19.94743 1.000 70.25939 218 LYS B C 1
ATOM 3333 O O . LYS B 2 218 ? 11.20691 -84.41576 19.65571 1.000 63.44787 218 LYS B O 1
ATOM 3339 N N . SER B 2 219 ? 11.06644 -86.17068 21.06332 1.000 78.20700 219 SER B N 1
ATOM 3340 C CA . SER B 2 219 ? 10.23079 -85.45970 22.01728 1.000 66.50054 219 SER B CA 1
ATOM 3341 C C . SER B 2 219 ? 11.08514 -84.80057 23.09171 1.000 66.27241 219 SER B C 1
ATOM 3342 O O . SER B 2 219 ? 12.24679 -85.15583 23.30797 1.000 71.34192 219 SER B O 1
ATOM 3345 N N . LEU B 2 220 ? 10.48753 -83.81835 23.76080 1.000 60.02505 220 LEU B N 1
ATOM 3346 C CA . LEU B 2 220 ? 11.14982 -83.08910 24.83500 1.000 64.91655 220 LEU B CA 1
ATOM 3347 C C . LEU B 2 220 ? 10.08415 -82.58440 25.78997 1.000 79.44537 220 LEU B C 1
ATOM 3348 O O . LEU B 2 220 ? 9.22637 -81.78845 25.39480 1.000 74.68229 220 LEU B O 1
ATOM 3353 N N . SER B 2 221 ? 10.11899 -83.06009 27.03108 1.000 94.83148 221 SER B N 1
ATOM 3354 C CA . SER B 2 221 ? 9.11832 -82.64983 28.00006 1.000 82.95990 221 SER B CA 1
ATOM 3355 C C . SER B 2 221 ? 9.71989 -82.62830 29.39330 1.000 81.07857 221 SER B C 1
ATOM 3356 O O . SER B 2 221 ? 10.65971 -83.36977 29.69320 1.000 77.89171 221 SER B O 1
ATOM 3359 N N . LEU B 2 222 ? 9.17111 -81.75923 30.23818 1.000 88.70304 222 LEU B N 1
ATOM 3360 C CA . LEU B 2 222 ? 9.43699 -81.80816 31.67193 1.000 96.93562 222 LEU B CA 1
ATOM 3361 C C . LEU B 2 222 ? 8.57339 -82.93006 32.22393 1.000 90.86966 222 LEU B C 1
ATOM 3362 O O . LEU B 2 222 ? 7.35567 -82.78341 32.34000 1.000 110.03424 222 LEU B O 1
ATOM 3367 N N . SER B 2 223 ? 9.17968 -84.06073 32.54010 1.000 84.14137 223 SER B N 1
ATOM 3368 C CA . SER B 2 223 ? 8.37238 -85.15853 33.05201 1.000 89.69082 223 SER B CA 1
ATOM 3369 C C . SER B 2 223 ? 8.38379 -85.11836 34.57516 1.000 95.69162 223 SER B C 1
ATOM 3370 O O . SER B 2 223 ? 9.36145 -85.54578 35.20300 1.000 104.54296 223 SER B O 1
ATOM 3373 N N . PRO B 2 224 ? 7.31837 -84.60831 35.20618 1.000 88.59474 224 PRO B N 1
ATOM 3374 C CA . PRO B 2 224 ? 7.35801 -84.38499 36.65588 1.000 98.27409 224 PRO B CA 1
ATOM 3375 C C . PRO B 2 224 ? 7.22023 -85.67740 37.44031 1.000 102.24891 224 PRO B C 1
ATOM 3376 O O . PRO B 2 224 ? 7.68272 -85.76917 38.58161 1.000 106.54904 224 PRO B O 1
ATOM 3380 N N . GLY B 2 225 ? 6.58867 -86.68323 36.84026 1.000 102.53542 225 GLY B N 1
ATOM 3381 C CA . GLY B 2 225 ? 6.45594 -87.97172 37.48973 1.000 91.71328 225 GLY B CA 1
ATOM 3382 C C . GLY B 2 225 ? 7.71707 -88.80730 37.40714 1.000 104.87712 225 GLY B C 1
ATOM 3383 O O . GLY B 2 225 ? 7.64574 -90.02214 37.20077 1.000 109.04022 225 GLY B O 1
ATOM 3384 N N . LYS B 2 226 ? 8.87640 -88.17119 37.56329 1.000 106.25239 226 LYS B N 1
ATOM 3385 C CA . LYS B 2 226 ? 10.15454 -88.87157 37.49828 1.000 104.37781 226 LYS B CA 1
ATOM 3386 C C . LYS B 2 226 ? 11.16485 -88.32091 38.50910 1.000 99.80845 226 LYS B C 1
ATOM 3387 O O . LYS B 2 226 ? 11.10126 -87.15705 38.90832 1.000 74.96822 226 LYS B O 1
ATOM 3393 N N . ASP C 1 1 ? 57.37836 -43.72932 7.69219 1.000 156.64594 1 ASP E N 1
ATOM 3394 C CA . ASP C 1 1 ? 57.36849 -44.49788 8.93158 1.000 133.66692 1 ASP E CA 1
ATOM 3395 C C . ASP C 1 1 ? 55.96684 -44.56084 9.52973 1.000 120.62921 1 ASP E C 1
ATOM 3396 O O . ASP C 1 1 ? 55.27013 -43.54860 9.59849 1.000 114.95742 1 ASP E O 1
ATOM 3401 N N . ILE C 1 2 ? 55.54985 -45.75106 9.95092 1.000 110.68699 2 ILE E N 1
ATOM 3402 C CA . ILE C 1 2 ? 54.24138 -45.93742 10.56767 1.000 108.40646 2 ILE E CA 1
ATOM 3403 C C . ILE C 1 2 ? 54.43670 -45.83851 12.07425 1.000 116.36863 2 ILE E C 1
ATOM 3404 O O . ILE C 1 2 ? 55.23863 -46.57891 12.65424 1.000 122.54690 2 ILE E O 1
ATOM 3409 N N . GLN C 1 3 ? 53.70028 -44.93289 12.70987 1.000 114.15617 3 GLN E N 1
ATOM 3410 C CA . GLN C 1 3 ? 53.85155 -44.68537 14.13634 1.000 108.67548 3 GLN E CA 1
ATOM 3411 C C . GLN C 1 3 ? 52.86147 -45.50400 14.95124 1.000 103.22879 3 GLN E C 1
ATOM 3412 O O . GLN C 1 3 ? 51.68734 -45.62324 14.58925 1.000 109.54896 3 GLN E O 1
ATOM 3418 N N . MET C 1 4 ? 53.33995 -46.05296 16.06441 1.000 100.36906 4 MET E N 1
ATOM 3419 C CA . MET C 1 4 ? 52.52042 -46.86123 16.95564 1.000 97.64751 4 MET E CA 1
ATOM 3420 C C . MET C 1 4 ? 52.39530 -46.13033 18.28296 1.000 105.36225 4 MET E C 1
ATOM 3421 O O . MET C 1 4 ? 53.39976 -45.89211 18.96292 1.000 106.19745 4 MET E O 1
ATOM 3426 N N . THR C 1 5 ? 51.16737 -45.77430 18.64160 1.000 106.45361 5 THR E N 1
ATOM 3427 C CA . THR C 1 5 ? 50.87631 -45.07816 19.88579 1.000 100.31841 5 THR E CA 1
ATOM 3428 C C . THR C 1 5 ? 50.29109 -46.07059 20.88013 1.000 107.55057 5 THR E C 1
ATOM 3429 O O . THR C 1 5 ? 49.36071 -46.81354 20.54950 1.000 101.97001 5 THR E O 1
ATOM 3433 N N . GLN C 1 6 ? 50.83634 -46.07971 22.09179 1.000 111.13241 6 GLN E N 1
ATOM 3434 C CA . GLN C 1 6 ? 50.44933 -47.02921 23.12237 1.000 96.85160 6 GLN E CA 1
ATOM 3435 C C . GLN C 1 6 ? 49.90431 -46.28305 24.33041 1.000 103.53508 6 GLN E C 1
ATOM 3436 O O . GLN C 1 6 ? 50.45160 -45.25191 24.73437 1.000 117.81480 6 GLN E O 1
ATOM 3442 N N . SER C 1 7 ? 48.82084 -46.81317 24.90424 1.000 105.32746 7 SER E N 1
ATOM 3443 C CA . SER C 1 7 ? 48.16217 -46.20951 26.05230 1.000 108.77866 7 SER E CA 1
ATOM 3444 C C . SER C 1 7 ? 47.50367 -47.30880 26.87150 1.000 105.79783 7 SER E C 1
ATOM 3445 O O . SER C 1 7 ? 46.99273 -48.27741 26.29057 1.000 102.66582 7 SER E O 1
ATOM 3448 N N . PRO C 1 8 ? 47.49745 -47.19793 28.21040 1.000 96.35547 8 PRO E N 1
ATOM 3449 C CA . PRO C 1 8 ? 48.07655 -46.08533 28.97158 1.000 104.03377 8 PRO E CA 1
ATOM 3450 C C . PRO C 1 8 ? 49.58343 -46.22291 29.14804 1.000 110.18340 8 PRO E C 1
ATOM 3451 O O . PRO C 1 8 ? 50.10257 -47.33571 29.10381 1.000 102.67015 8 PRO E O 1
ATOM 3455 N N . SER C 1 9 ? 50.27487 -45.09875 29.34585 1.000 115.18307 9 SER E N 1
ATOM 3456 C CA . SER C 1 9 ? 51.72664 -45.14582 29.47767 1.000 117.81466 9 SER E CA 1
ATOM 3457 C C . SER C 1 9 ? 52.15000 -45.90932 30.72489 1.000 106.87592 9 SER E C 1
ATOM 3458 O O . SER C 1 9 ? 53.19710 -46.56689 30.72486 1.000 99.64922 9 SER E O 1
ATOM 3461 N N . SER C 1 10 ? 51.34809 -45.84756 31.78547 1.000 115.79452 10 SER E N 1
ATOM 3462 C CA . SER C 1 10 ? 51.64598 -46.54312 33.02800 1.000 111.65084 10 SER E CA 1
ATOM 3463 C C . SER C 1 10 ? 50.34087 -46.92526 33.71031 1.000 96.48296 10 SER E C 1
ATOM 3464 O O . SER C 1 10 ? 49.34456 -46.20328 33.62112 1.000 103.98595 10 SER E O 1
ATOM 3467 N N . LEU C 1 11 ? 50.35076 -48.07295 34.38525 1.000 91.72440 11 LEU E N 1
ATOM 3468 C CA . LEU C 1 11 ? 49.17247 -48.51409 35.11767 1.000 111.83375 11 LEU E CA 1
ATOM 3469 C C . LEU C 1 11 ? 49.58675 -49.46785 36.23136 1.000 110.55056 11 LEU E C 1
ATOM 3470 O O . LEU C 1 11 ? 50.51135 -50.26746 36.06181 1.000 100.09742 11 LEU E O 1
ATOM 3475 N N . SER C 1 12 ? 48.89514 -49.37195 37.36648 1.000 122.01497 12 SER E N 1
ATOM 3476 C CA . SER C 1 12 ? 49.05145 -50.29606 38.48324 1.000 117.30114 12 SER E CA 1
ATOM 3477 C C . SER C 1 12 ? 47.74191 -51.04345 38.69523 1.000 114.78260 12 SER E C 1
ATOM 3478 O O . SER C 1 12 ? 46.67106 -50.42778 38.71850 1.000 120.75706 12 SER E O 1
ATOM 3481 N N . ALA C 1 13 ? 47.82998 -52.36388 38.85471 1.000 115.56696 13 ALA E N 1
ATOM 3482 C CA . ALA C 1 13 ? 46.65641 -53.21427 38.99851 1.000 111.77142 13 ALA E CA 1
ATOM 3483 C C . ALA C 1 13 ? 46.93160 -54.30267 40.02730 1.000 114.78567 13 ALA E C 1
ATOM 3484 O O . ALA C 1 13 ? 48.08406 -54.63339 40.31926 1.000 114.18914 13 ALA E O 1
ATOM 3486 N N . SER C 1 14 ? 45.85010 -54.85690 40.57610 1.000 114.03105 14 SER E N 1
ATOM 3487 C CA . SER C 1 14 ? 45.93158 -55.87876 41.60968 1.000 111.32688 14 SER E CA 1
ATOM 3488 C C . SER C 1 14 ? 46.12047 -57.25641 40.98946 1.000 100.54172 14 SER E C 1
ATOM 3489 O O . SER C 1 14 ? 45.98289 -57.45230 39.77883 1.000 120.17000 14 SER E O 1
ATOM 3492 N N . VAL C 1 15 ? 46.44447 -58.22646 41.84164 1.000 82.01685 15 VAL E N 1
ATOM 3493 C CA . VAL C 1 15 ? 46.54014 -59.60621 41.38808 1.000 101.54367 15 VAL E CA 1
ATOM 3494 C C . VAL C 1 15 ? 45.13907 -60.11079 41.07306 1.000 107.73443 15 VAL E C 1
ATOM 3495 O O . VAL C 1 15 ? 44.21420 -59.96896 41.88373 1.000 113.75355 15 VAL E O 1
ATOM 3499 N N . GLY C 1 16 ? 44.97320 -60.70319 39.89181 1.000 117.45820 16 GLY E N 1
ATOM 3500 C CA . GLY C 1 16 ? 43.68061 -61.17022 39.44432 1.000 115.64151 16 GLY E CA 1
ATOM 3501 C C . GLY C 1 16 ? 42.88010 -60.16952 38.63853 1.000 121.73453 16 GLY E C 1
ATOM 3502 O O . GLY C 1 16 ? 41.83783 -60.54080 38.08465 1.000 127.78226 16 GLY E O 1
ATOM 3503 N N . ASP C 1 17 ? 43.32677 -58.91802 38.55633 1.000 120.31049 17 ASP E N 1
ATOM 3504 C CA . ASP C 1 17 ? 42.60667 -57.90316 37.80364 1.000 125.59511 17 ASP E CA 1
ATOM 3505 C C . ASP C 1 17 ? 42.69601 -58.18068 36.30499 1.000 129.98220 17 ASP E C 1
ATOM 3506 O O . ASP C 1 17 ? 43.55376 -58.93139 35.83250 1.000 133.37366 17 ASP E O 1
ATOM 3511 N N . ARG C 1 18 ? 41.78112 -57.57079 35.55529 1.000 128.82574 18 ARG E N 1
ATOM 3512 C CA . ARG C 1 18 ? 41.84655 -57.57746 34.10092 1.000 110.15174 18 ARG E CA 1
ATOM 3513 C C . ARG C 1 18 ? 42.62306 -56.34900 33.63967 1.000 123.85453 18 ARG E C 1
ATOM 3514 O O . ARG C 1 18 ? 42.30092 -55.22201 34.03059 1.000 129.84905 18 ARG E O 1
ATOM 3522 N N . VAL C 1 19 ? 43.64398 -56.56702 32.81353 1.000 110.50938 19 VAL E N 1
ATOM 3523 C CA . VAL C 1 19 ? 44.49819 -55.49658 32.31147 1.000 118.96055 19 VAL E CA 1
ATOM 3524 C C . VAL C 1 19 ? 44.25441 -55.33249 30.81777 1.000 128.34179 19 VAL E C 1
ATOM 3525 O O . VAL C 1 19 ? 44.10899 -56.32077 30.08955 1.000 114.78222 19 VAL E O 1
ATOM 3529 N N . THR C 1 20 ? 44.20860 -54.08084 30.36403 1.000 124.21562 20 THR E N 1
ATOM 3530 C CA . THR C 1 20 ? 43.95172 -53.76173 28.96395 1.000 106.75245 20 THR E CA 1
ATOM 3531 C C . THR C 1 20 ? 44.90846 -52.66978 28.51085 1.000 123.16831 20 THR E C 1
ATOM 3532 O O . THR C 1 20 ? 44.96979 -51.60141 29.12715 1.000 132.87656 20 THR E O 1
ATOM 3536 N N . ILE C 1 21 ? 45.65527 -52.94226 27.44217 1.000 120.69949 21 ILE E N 1
ATOM 3537 C CA . ILE C 1 21 ? 46.57708 -51.98494 26.84384 1.000 117.19978 21 ILE E CA 1
ATOM 3538 C C . ILE C 1 21 ? 46.11311 -51.69270 25.42355 1.000 115.80359 21 ILE E C 1
ATOM 3539 O O . ILE C 1 21 ? 45.67179 -52.59662 24.70648 1.000 97.71001 21 ILE E O 1
ATOM 3544 N N . THR C 1 22 ? 46.20756 -50.42974 25.02132 1.000 118.14154 22 THR E N 1
ATOM 3545 C CA . THR C 1 22 ? 45.77988 -49.99087 23.70208 1.000 114.96418 22 THR E CA 1
ATOM 3546 C C . THR C 1 22 ? 46.99724 -49.70055 22.83380 1.000 121.12811 22 THR E C 1
ATOM 3547 O O . THR C 1 22 ? 47.96818 -49.08872 23.29214 1.000 119.17358 22 THR E O 1
ATOM 3551 N N . CYS C 1 23 ? 46.94729 -50.15870 21.58401 1.000 117.16865 23 CYS E N 1
ATOM 3552 C CA . CYS C 1 23 ? 47.97465 -49.86895 20.58995 1.000 113.93510 23 CYS E CA 1
ATOM 3553 C C . CYS C 1 23 ? 47.28420 -49.34093 19.34038 1.000 115.23980 23 CYS E C 1
ATOM 3554 O O . CYS C 1 23 ? 46.39415 -50.00288 18.79729 1.000 115.23203 23 CYS E O 1
ATOM 3557 N N . ARG C 1 24 ? 47.68376 -48.15051 18.89382 1.000 114.37017 24 ARG E N 1
ATOM 3558 C CA . ARG C 1 24 ? 47.09294 -47.48960 17.73580 1.000 109.28242 24 ARG E CA 1
ATOM 3559 C C . ARG C 1 24 ? 48.13677 -47.27219 16.65002 1.000 116.68929 24 ARG E C 1
ATOM 3560 O O . ARG C 1 24 ? 49.27357 -46.88322 16.93454 1.000 124.88957 24 ARG E O 1
ATOM 3568 N N . ALA C 1 25 ? 47.74000 -47.52470 15.40489 1.000 113.07428 25 ALA E N 1
ATOM 3569 C CA . ALA C 1 25 ? 48.59383 -47.31714 14.24640 1.000 117.50162 25 ALA E CA 1
ATOM 3570 C C . ALA C 1 25 ? 48.12656 -46.09583 13.46390 1.000 117.43415 25 ALA E C 1
ATOM 3571 O O . ALA C 1 25 ? 46.93793 -45.76230 13.45145 1.000 106.72103 25 ALA E O 1
ATOM 3573 N N . SER C 1 26 ? 49.07965 -45.42564 12.81087 1.000 121.46705 26 SER E N 1
ATOM 3574 C CA . SER C 1 26 ? 48.74982 -44.25187 12.00964 1.000 122.19765 26 SER E CA 1
ATOM 3575 C C . SER C 1 26 ? 48.00706 -44.61212 10.72997 1.000 130.01284 26 SER E C 1
ATOM 3576 O O . SER C 1 26 ? 47.31566 -43.75719 10.16642 1.000 139.35742 26 SER E O 1
ATOM 3579 N N . GLN C 1 27 ? 48.13188 -45.85132 10.26297 1.000 123.12373 27 GLN E N 1
ATOM 3580 C CA . GLN C 1 27 ? 47.42268 -46.30956 9.07909 1.000 120.47518 27 GLN E CA 1
ATOM 3581 C C . GLN C 1 27 ? 47.07791 -47.77959 9.26442 1.000 112.70177 27 GLN E C 1
ATOM 3582 O O . GLN C 1 27 ? 47.54374 -48.43470 10.19914 1.000 116.59201 27 GLN E O 1
ATOM 3588 N N 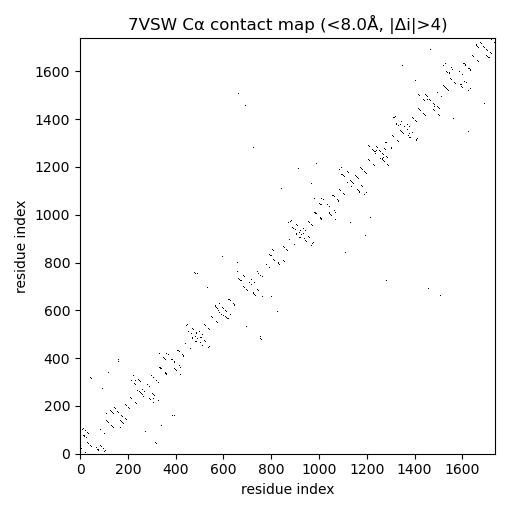. SER C 1 28 ? 46.24878 -48.29492 8.36125 1.000 129.02319 28 SER E N 1
ATOM 3589 C CA . SER C 1 28 ? 45.79711 -49.67530 8.47127 1.000 127.61813 28 SER E CA 1
ATOM 3590 C C . SER C 1 28 ? 46.96032 -50.63189 8.23684 1.000 128.71361 28 SER E C 1
ATOM 3591 O O . SER C 1 28 ? 47.69528 -50.50734 7.25161 1.000 141.26632 28 SER E O 1
ATOM 3594 N N . ILE C 1 29 ? 47.13306 -51.58038 9.15509 1.000 112.56387 29 ILE E N 1
ATOM 3595 C CA . ILE C 1 29 ? 48.17965 -52.58849 9.06372 1.000 124.29597 29 ILE E CA 1
ATOM 3596 C C . ILE C 1 29 ? 47.59958 -53.99969 9.13108 1.000 120.77870 29 ILE E C 1
ATOM 3597 O O . ILE C 1 29 ? 48.32529 -54.95687 9.38784 1.000 123.86407 29 ILE E O 1
ATOM 3602 N N . SER C 1 30 ? 46.29172 -54.13200 8.89986 1.000 115.27045 30 SER E N 1
ATOM 3603 C CA . SER C 1 30 ? 45.59847 -55.42370 8.85376 1.000 118.91045 30 SER E CA 1
ATOM 3604 C C . SER C 1 30 ? 45.79458 -56.12006 10.19575 1.000 119.41394 30 SER E C 1
ATOM 3605 O O . SER C 1 30 ? 45.39445 -55.55329 11.22783 1.000 110.61510 30 SER E O 1
ATOM 3608 N N . SER C 1 31 ? 46.38174 -57.31499 10.24422 1.000 120.90817 31 SER E N 1
ATOM 3609 C CA . SER C 1 31 ? 46.56927 -58.06265 11.48146 1.000 119.97657 31 SER E CA 1
ATOM 3610 C C . SER C 1 31 ? 48.04719 -58.33478 11.74799 1.000 119.23455 31 SER E C 1
ATOM 3611 O O . SER C 1 31 ? 48.40350 -59.37078 12.31183 1.000 112.39326 31 SER E O 1
ATOM 3614 N N . TYR C 1 32 ? 48.91641 -57.41366 11.33836 1.000 121.88945 32 TYR E N 1
ATOM 3615 C CA . TYR C 1 32 ? 50.36395 -57.56020 11.47495 1.000 116.26198 32 TYR E CA 1
ATOM 3616 C C . TYR C 1 32 ? 50.84057 -56.66090 12.61394 1.000 108.46884 32 TYR E C 1
ATOM 3617 O O . TYR C 1 32 ? 51.31937 -55.54809 12.39181 1.000 112.07756 32 TYR E O 1
ATOM 3626 N N . LEU C 1 33 ? 50.70737 -57.15106 13.84744 1.000 101.71278 33 LEU E N 1
ATOM 3627 C CA . LEU C 1 33 ? 51.11759 -56.37120 15.01482 1.000 104.91997 33 LEU E CA 1
ATOM 3628 C C . LEU C 1 33 ? 51.48962 -57.31009 16.15344 1.000 99.18560 33 LEU E C 1
ATOM 3629 O O . LEU C 1 33 ? 50.60882 -57.91800 16.76727 1.000 94.73170 33 LEU E O 1
ATOM 3634 N N . ASN C 1 34 ? 52.77807 -57.38292 16.47145 1.000 100.89632 34 ASN E N 1
ATOM 3635 C CA . ASN C 1 34 ? 53.27076 -58.29752 17.49145 1.000 102.70026 34 ASN E CA 1
ATOM 3636 C C . ASN C 1 34 ? 53.33211 -57.62466 18.86014 1.000 88.64333 34 ASN E C 1
ATOM 3637 O O . ASN C 1 34 ? 53.44717 -56.40122 18.97055 1.000 85.74837 34 ASN E O 1
ATOM 3642 N N . TRP C 1 35 ? 53.23737 -58.44504 19.90710 1.000 83.70120 35 TRP E N 1
ATOM 3643 C CA . TRP C 1 35 ? 53.33552 -58.00087 21.29235 1.000 92.96059 35 TRP E CA 1
ATOM 3644 C C . TRP C 1 35 ? 54.54724 -58.64229 21.95770 1.000 88.91803 35 TRP E C 1
ATOM 3645 O O . TRP C 1 35 ? 54.80240 -59.83800 21.78015 1.000 88.37880 35 TRP E O 1
ATOM 3656 N N . TYR C 1 36 ? 55.29075 -57.84502 22.72692 1.000 86.54599 36 TYR E N 1
ATOM 3657 C CA . TYR C 1 36 ? 56.47732 -58.31231 23.43175 1.000 77.59830 36 TYR E CA 1
ATOM 3658 C C . TYR C 1 36 ? 56.39162 -57.95714 24.90851 1.000 71.60067 36 TYR E C 1
ATOM 3659 O O . TYR C 1 36 ? 55.70314 -57.01052 25.29845 1.000 77.54736 36 TYR E O 1
ATOM 3668 N N . GLN C 1 37 ? 57.09231 -58.74101 25.72707 1.000 74.16749 37 GLN E N 1
ATOM 3669 C CA . GLN C 1 37 ? 57.22282 -58.49890 27.16031 1.000 69.69997 37 GLN E CA 1
ATOM 3670 C C . GLN C 1 37 ? 58.69835 -58.32221 27.48831 1.000 69.29562 37 GLN E C 1
ATOM 3671 O O . GLN C 1 37 ? 59.51161 -59.19990 27.17978 1.000 80.45255 37 GLN E O 1
ATOM 3677 N N . GLN C 1 38 ? 59.04694 -57.19452 28.10675 1.000 73.44996 38 GLN E N 1
ATOM 3678 C CA . GLN C 1 38 ? 60.42204 -56.92661 28.52302 1.000 75.43983 38 GLN E CA 1
ATOM 3679 C C . GLN C 1 38 ? 60.44610 -56.68253 30.02570 1.000 71.20067 38 GLN E C 1
ATOM 3680 O O . GLN C 1 38 ? 59.91602 -55.67535 30.50653 1.000 79.40494 38 GLN E O 1
ATOM 3686 N N . LYS C 1 39 ? 61.06424 -57.59144 30.75617 1.000 77.32406 39 LYS E N 1
ATOM 3687 C CA . LYS C 1 39 ? 61.26485 -57.44209 32.18785 1.000 85.84201 39 LYS E CA 1
ATOM 3688 C C . LYS C 1 39 ? 62.52667 -56.63356 32.45933 1.000 87.36340 39 LYS E C 1
ATOM 3689 O O . LYS C 1 39 ? 63.39109 -56.50741 31.58571 1.000 87.01380 39 LYS E O 1
ATOM 3695 N N . PRO C 1 40 ? 62.64902 -56.03995 33.64974 1.000 94.27172 40 PRO E N 1
ATOM 3696 C CA . PRO C 1 40 ? 63.79390 -55.15545 33.91709 1.000 82.91416 40 PRO E CA 1
ATOM 3697 C C . PRO C 1 40 ? 65.12452 -55.86688 33.71681 1.000 85.19469 40 PRO E C 1
ATOM 3698 O O . PRO C 1 40 ? 65.35761 -56.95246 34.25280 1.000 95.49113 40 PRO E O 1
ATOM 3702 N N . GLY C 1 41 ? 66.00229 -55.23591 32.93760 1.000 93.07115 41 GLY E N 1
ATOM 3703 C CA . GLY C 1 41 ? 67.31168 -55.79104 32.66282 1.000 95.11474 41 GLY E CA 1
ATOM 3704 C C . GLY C 1 41 ? 67.33757 -56.97752 31.72689 1.000 99.75942 41 GLY E C 1
ATOM 3705 O O . GLY C 1 41 ? 68.40700 -57.55962 31.52286 1.000 105.82558 41 GLY E O 1
ATOM 3706 N N . LYS C 1 42 ? 66.20176 -57.35630 31.14810 1.000 91.58684 42 LYS E N 1
ATOM 3707 C CA . LYS C 1 42 ? 66.10858 -58.52349 30.28560 1.000 89.09004 42 LYS E CA 1
ATOM 3708 C C . LYS C 1 42 ? 65.74529 -58.11317 28.86411 1.000 84.67706 42 LYS E C 1
ATOM 3709 O O . LYS C 1 42 ? 65.25409 -57.00822 28.61729 1.000 80.24074 42 LYS E O 1
ATOM 3715 N N . ALA C 1 43 ? 66.01302 -59.02086 27.92540 1.000 81.10456 43 ALA E N 1
ATOM 3716 C CA . ALA C 1 43 ? 65.63440 -58.81229 26.53938 1.000 76.49174 43 ALA E CA 1
ATOM 3717 C C . ALA C 1 43 ? 64.12955 -59.01229 26.36915 1.000 77.17383 43 ALA E C 1
ATOM 3718 O O . ALA C 1 43 ? 63.48884 -59.69469 27.17281 1.000 73.15193 43 ALA E O 1
ATOM 3720 N N . PRO C 1 44 ? 63.53796 -58.41591 25.33444 1.000 68.22475 44 PRO E N 1
ATOM 3721 C CA . PRO C 1 44 ? 62.10790 -58.62899 25.09381 1.000 63.49034 44 PRO E CA 1
ATOM 3722 C C . PRO C 1 44 ? 61.80693 -60.08580 24.77816 1.000 74.72458 44 PRO E C 1
ATOM 3723 O O . PRO C 1 44 ? 62.64815 -60.82303 24.25890 1.000 77.34188 44 PRO E O 1
ATOM 3727 N N . LYS C 1 45 ? 60.58036 -60.49036 25.09617 1.000 75.15058 45 LYS E N 1
ATOM 3728 C CA . LYS C 1 45 ? 60.10348 -61.84933 24.88402 1.000 77.88683 45 LYS E CA 1
ATOM 3729 C C . LYS C 1 45 ? 58.80614 -61.77586 24.09710 1.000 77.39693 45 LYS E C 1
ATOM 3730 O O . LYS C 1 45 ? 57.88558 -61.04908 24.48487 1.000 72.58070 45 LYS E O 1
ATOM 3736 N N . LEU C 1 46 ? 58.73758 -62.51582 22.99298 1.000 81.12985 46 LEU E N 1
ATOM 3737 C CA . LEU C 1 46 ? 57.55467 -62.47106 22.14551 1.000 89.55683 46 LEU E CA 1
ATOM 3738 C C . LEU C 1 46 ? 56.37532 -63.12168 22.85780 1.000 88.71225 46 LEU E C 1
ATOM 3739 O O . LEU C 1 46 ? 56.48563 -64.23582 23.37901 1.000 80.90008 46 LEU E O 1
ATOM 3744 N N . LEU C 1 47 ? 55.25224 -62.40767 22.89918 1.000 88.09935 47 LEU E N 1
ATOM 3745 C CA . LEU C 1 47 ? 54.02907 -62.88754 23.52532 1.000 86.04889 47 LEU E CA 1
ATOM 3746 C C . LEU C 1 47 ? 52.97133 -63.29210 22.51141 1.000 96.25998 47 LEU E C 1
ATOM 3747 O O . LEU C 1 47 ? 52.47343 -64.42178 22.54754 1.000 93.16452 47 LEU E O 1
ATOM 3752 N N . ILE C 1 48 ? 52.62353 -62.38882 21.59735 1.000 98.00929 48 ILE E N 1
ATOM 3753 C CA . ILE C 1 48 ? 51.54299 -62.58368 20.63951 1.000 97.62582 48 ILE E CA 1
ATOM 3754 C C . ILE C 1 48 ? 52.08086 -62.24134 19.25797 1.000 92.44984 48 ILE E C 1
ATOM 3755 O O . ILE C 1 48 ? 52.65686 -61.16481 19.06755 1.000 90.49100 48 ILE E O 1
ATOM 3760 N N . TYR C 1 49 ? 51.90290 -63.14602 18.29786 1.000 94.84471 49 TYR E N 1
ATOM 3761 C CA . TYR C 1 49 ? 52.18729 -62.82779 16.90437 1.000 93.97718 49 TYR E CA 1
ATOM 3762 C C . TYR C 1 49 ? 50.88242 -62.74042 16.12354 1.000 97.63319 49 TYR E C 1
ATOM 3763 O O . TYR C 1 49 ? 49.80424 -63.07153 16.62795 1.000 99.96876 49 TYR E O 1
ATOM 3772 N N . ALA C 1 50 ? 50.99578 -62.28234 14.87525 1.000 106.08341 50 ALA E N 1
ATOM 3773 C CA . ALA C 1 50 ? 49.84442 -61.85956 14.07141 1.000 95.91116 50 ALA E CA 1
ATOM 3774 C C . ALA C 1 50 ? 49.14631 -60.78626 14.89460 1.000 108.78983 50 ALA E C 1
ATOM 3775 O O . ALA C 1 50 ? 49.78579 -59.76682 15.20132 1.000 115.64620 50 ALA E O 1
ATOM 3777 N N . ALA C 1 51 ? 47.87984 -60.94740 15.26335 1.000 97.66651 51 ALA E N 1
ATOM 3778 C CA . ALA C 1 51 ? 47.25677 -60.08912 16.26168 1.000 89.49261 51 ALA E CA 1
ATOM 3779 C C . ALA C 1 51 ? 46.57355 -60.85778 17.37920 1.000 100.67459 51 ALA E C 1
ATOM 3780 O O . ALA C 1 51 ? 46.30161 -60.26373 18.42994 1.000 107.70818 51 ALA E O 1
ATOM 3782 N N . SER C 1 52 ? 46.29649 -62.15140 17.19955 1.000 105.51294 52 SER E N 1
ATOM 3783 C CA . SER C 1 52 ? 45.59300 -62.94002 18.19749 1.000 107.48416 52 SER E CA 1
ATOM 3784 C C . SER C 1 52 ? 46.23526 -64.29360 18.47081 1.000 103.48645 52 SER E C 1
ATOM 3785 O O . SER C 1 52 ? 45.70875 -65.05142 19.29273 1.000 109.80883 52 SER E O 1
ATOM 3788 N N . SER C 1 53 ? 47.34476 -64.61989 17.81227 1.000 93.02620 53 SER E N 1
ATOM 3789 C CA . SER C 1 53 ? 47.99271 -65.91716 17.96278 1.000 99.14144 53 SER E CA 1
ATOM 3790 C C . SER C 1 53 ? 49.07244 -65.85565 19.03801 1.000 101.40191 53 SER E C 1
ATOM 3791 O O . SER C 1 53 ? 49.92567 -64.96355 19.02021 1.000 105.09927 53 SER E O 1
ATOM 3794 N N . LEU C 1 54 ? 49.03621 -66.81052 19.96373 1.000 103.66052 54 LEU E N 1
ATOM 3795 C CA . LEU C 1 54 ? 49.94791 -66.83779 21.09921 1.000 105.90512 54 LEU E CA 1
ATOM 3796 C C . LEU C 1 54 ? 51.22805 -67.57710 20.73757 1.000 115.86221 54 LEU E C 1
ATOM 3797 O O . LEU C 1 54 ? 51.18885 -68.64241 20.11650 1.000 125.45636 54 LEU E O 1
ATOM 3802 N N . GLN C 1 55 ? 52.36418 -66.99781 21.11576 1.000 112.50794 55 GLN E N 1
ATOM 3803 C CA . GLN C 1 55 ? 53.64273 -67.65694 20.88944 1.000 104.30125 55 GLN E CA 1
ATOM 3804 C C . GLN C 1 55 ? 53.77397 -68.83887 21.84178 1.000 113.60094 55 GLN E C 1
ATOM 3805 O O . GLN C 1 55 ? 53.28694 -68.79643 22.97559 1.000 112.89461 55 GLN E O 1
ATOM 3811 N N . SER C 1 56 ? 54.41168 -69.90748 21.36418 1.000 97.32447 56 SER E N 1
ATOM 3812 C CA . SER C 1 56 ? 54.54969 -71.12192 22.15916 1.000 106.49034 56 SER E CA 1
ATOM 3813 C C . SER C 1 56 ? 55.24525 -70.83991 23.48732 1.000 107.46501 56 SER E C 1
ATOM 3814 O O . SER C 1 56 ? 56.24710 -70.12193 23.54565 1.000 120.52261 56 SER E O 1
ATOM 3817 N N . GLY C 1 57 ? 54.70475 -71.41922 24.56175 1.000 85.88217 57 GLY E N 1
ATOM 3818 C CA . GLY C 1 57 ? 55.23948 -71.23646 25.89323 1.000 91.32119 57 GLY E CA 1
ATOM 3819 C C . GLY C 1 57 ? 54.63918 -70.08837 26.67507 1.000 112.42426 57 GLY E C 1
ATOM 3820 O O . GLY C 1 57 ? 54.86866 -69.99861 27.88896 1.000 100.04099 57 GLY E O 1
ATOM 3821 N N . VAL C 1 58 ? 53.87217 -69.22197 26.02971 1.000 114.35033 58 VAL E N 1
ATOM 3822 C CA . VAL C 1 58 ? 53.25344 -68.08658 26.71669 1.000 116.03839 58 VAL E CA 1
ATOM 3823 C C . VAL C 1 58 ? 51.98559 -68.56693 27.41940 1.000 111.37157 58 VAL E C 1
ATOM 3824 O O . VAL C 1 58 ? 51.20476 -69.32347 26.81980 1.000 104.89897 58 VAL E O 1
ATOM 3828 N N . PRO C 1 59 ? 51.75814 -68.18150 28.67593 1.000 109.86105 59 PRO E N 1
ATOM 3829 C CA . PRO C 1 59 ? 50.52613 -68.58809 29.36180 1.000 114.04138 59 PRO E CA 1
ATOM 3830 C C . PRO C 1 59 ? 49.28271 -68.08530 28.64078 1.000 131.62842 59 PRO E C 1
ATOM 3831 O O . PRO C 1 59 ? 49.31431 -67.11320 27.88248 1.000 138.48868 59 PRO E O 1
ATOM 3835 N N . SER C 1 60 ? 48.16530 -68.76881 28.89894 1.000 125.87223 60 SER E N 1
ATOM 3836 C CA . SER C 1 60 ? 46.91421 -68.46893 28.21311 1.000 117.05459 60 SER E CA 1
ATOM 3837 C C . SER C 1 60 ? 46.26545 -67.17343 28.68191 1.000 128.03462 60 SER E C 1
ATOM 3838 O O . SER C 1 60 ? 45.34618 -66.68906 28.01267 1.000 131.87050 60 SER E O 1
ATOM 3841 N N . ARG C 1 61 ? 46.71997 -66.59447 29.79429 1.000 116.83466 61 ARG E N 1
ATOM 3842 C CA . ARG C 1 61 ? 46.11553 -65.36345 30.28934 1.000 114.40300 61 ARG E CA 1
ATOM 3843 C C . ARG C 1 61 ? 46.41691 -64.15481 29.41150 1.000 125.99344 61 ARG E C 1
ATOM 3844 O O . ARG C 1 61 ? 45.88491 -63.07140 29.68020 1.000 123.01631 61 ARG E O 1
ATOM 3852 N N . PHE C 1 62 ? 47.24634 -64.30812 28.38358 1.000 121.07573 62 PHE E N 1
ATOM 3853 C CA . PHE C 1 62 ? 47.53138 -63.24429 27.43233 1.000 122.03089 62 PHE E CA 1
ATOM 3854 C C . PHE C 1 62 ? 46.64650 -63.39497 26.20105 1.000 132.44941 62 PHE E C 1
ATOM 3855 O O . PHE C 1 62 ? 46.44186 -64.50549 25.70157 1.000 118.99335 62 PHE E O 1
ATOM 3863 N N . SER C 1 63 ? 46.12182 -62.27057 25.71734 1.000 136.44641 63 SER E N 1
ATOM 3864 C CA . SER C 1 63 ? 45.24295 -62.26745 24.55727 1.000 112.03836 63 SER E CA 1
ATOM 3865 C C . SER C 1 63 ? 45.35585 -60.92274 23.85910 1.000 116.71949 63 SER E C 1
ATOM 3866 O O . SER C 1 63 ? 45.48835 -59.88609 24.51534 1.000 120.27673 63 SER E O 1
ATOM 3869 N N . GLY C 1 64 ? 45.29212 -60.94610 22.53953 1.000 114.20935 64 GLY E N 1
ATOM 3870 C CA . GLY C 1 64 ? 45.38217 -59.72803 21.75081 1.000 113.86906 64 GLY E CA 1
ATOM 3871 C C . GLY C 1 64 ? 44.21653 -59.61413 20.79595 1.000 114.89234 64 GLY E C 1
ATOM 3872 O O . GLY C 1 64 ? 43.77837 -60.60374 20.21126 1.000 102.46521 64 GLY E O 1
ATOM 3873 N N . SER C 1 65 ? 43.72829 -58.38713 20.63232 1.000 127.72413 65 SER E N 1
ATOM 3874 C CA . SER C 1 65 ? 42.61466 -58.10435 19.74100 1.000 122.14227 65 SER E CA 1
ATOM 3875 C C . SER C 1 65 ? 42.92567 -56.85365 18.93231 1.000 128.08816 65 SER E C 1
ATOM 3876 O O . SER C 1 65 ? 43.84407 -56.09047 19.24609 1.000 130.65435 65 SER E O 1
ATOM 3879 N N . GLY C 1 66 ? 42.14628 -56.65357 17.87373 1.000 128.75921 66 GLY E N 1
ATOM 3880 C CA . GLY C 1 66 ? 42.29889 -55.47846 17.04320 1.000 121.65200 66 GLY E CA 1
ATOM 3881 C C . GLY C 1 66 ? 42.49471 -55.81881 15.58170 1.000 132.00765 66 GLY E C 1
ATOM 3882 O O . GLY C 1 66 ? 42.86371 -56.94844 15.24432 1.000 115.62644 66 GLY E O 1
ATOM 3883 N N . SER C 1 67 ? 42.24886 -54.84652 14.70586 1.000 137.12060 67 SER E N 1
ATOM 3884 C CA . SER C 1 67 ? 42.43883 -55.03196 13.27538 1.000 120.87549 67 SER E CA 1
ATOM 3885 C C . SER C 1 67 ? 42.44724 -53.66463 12.60961 1.000 111.72730 67 SER E C 1
ATOM 3886 O O . SER C 1 67 ? 41.63806 -52.79680 12.94978 1.000 103.79812 67 SER E O 1
ATOM 3889 N N . GLY C 1 68 ? 43.37243 -53.47902 11.67276 1.000 112.50877 68 GLY E N 1
ATOM 3890 C CA . GLY C 1 68 ? 43.45246 -52.23268 10.94024 1.000 133.26064 68 GLY E CA 1
ATOM 3891 C C . GLY C 1 68 ? 44.36796 -51.22573 11.60270 1.000 130.11618 68 GLY E C 1
ATOM 3892 O O . GLY C 1 68 ? 45.58207 -51.23146 11.37694 1.000 127.04198 68 GLY E O 1
ATOM 3893 N N . THR C 1 69 ? 43.78947 -50.35011 12.42720 1.000 117.86262 69 THR E N 1
ATOM 3894 C CA . THR C 1 69 ? 44.53957 -49.30739 13.10948 1.000 124.36627 69 THR E CA 1
ATOM 3895 C C . THR C 1 69 ? 44.45395 -49.37903 14.62516 1.000 127.53043 69 THR E C 1
ATOM 3896 O O . THR C 1 69 ? 45.32980 -48.82512 15.29842 1.000 124.44841 69 THR E O 1
ATOM 3900 N N . ASP C 1 70 ? 43.44193 -50.04078 15.17957 1.000 123.85938 70 ASP E N 1
ATOM 3901 C CA . ASP C 1 70 ? 43.19920 -50.05225 16.61628 1.000 127.35442 70 ASP E CA 1
ATOM 3902 C C . ASP C 1 70 ? 43.35856 -51.47476 17.13323 1.000 128.88893 70 ASP E C 1
ATOM 3903 O O . ASP C 1 70 ? 42.65597 -52.38380 16.67909 1.000 120.73564 70 ASP E O 1
ATOM 3908 N N . PHE C 1 71 ? 44.27156 -51.66112 18.08652 1.000 131.36022 71 PHE E N 1
ATOM 3909 C CA . PHE C 1 71 ? 44.58477 -52.96929 18.64384 1.000 113.75242 71 PHE E CA 1
ATOM 3910 C C . PHE C 1 71 ? 44.55117 -52.90202 20.16351 1.000 118.44827 71 PHE E C 1
ATOM 3911 O O . PHE C 1 71 ? 44.66238 -51.82838 20.76143 1.000 132.15986 71 PHE E O 1
ATOM 3919 N N . THR C 1 72 ? 44.41161 -54.07240 20.78707 1.000 109.92625 72 THR E N 1
ATOM 3920 C CA . THR C 1 72 ? 44.25974 -54.14772 22.23518 1.000 119.56438 72 THR E CA 1
ATOM 3921 C C . THR C 1 72 ? 44.86359 -55.43912 22.77010 1.000 110.06427 72 THR E C 1
ATOM 3922 O O . THR C 1 72 ? 44.49260 -56.53047 22.32907 1.000 97.72964 72 THR E O 1
ATOM 3926 N N . LEU C 1 73 ? 45.77964 -55.30732 23.72875 1.000 119.11960 73 LEU E N 1
ATOM 3927 C CA . LEU C 1 73 ? 46.31720 -56.43742 24.47494 1.000 118.19088 73 LEU E CA 1
ATOM 3928 C C . LEU C 1 73 ? 45.64661 -56.51482 25.83843 1.000 120.36024 73 LEU E C 1
ATOM 3929 O O . LEU C 1 73 ? 45.48283 -55.49813 26.52144 1.000 122.20522 73 LEU E O 1
ATOM 3934 N N . THR C 1 74 ? 45.28176 -57.72842 26.24239 1.000 109.21773 74 THR E N 1
ATOM 3935 C CA . THR C 1 74 ? 44.50851 -57.92287 27.45965 1.000 123.97464 74 THR E CA 1
ATOM 3936 C C . THR C 1 74 ? 45.04764 -59.11887 28.22663 1.000 123.18124 74 THR E C 1
ATOM 3937 O O . THR C 1 74 ? 45.17234 -60.21409 27.67124 1.000 112.74817 74 THR E O 1
ATOM 3941 N N . ILE C 1 75 ? 45.36475 -58.90052 29.50026 1.000 126.66038 75 ILE E N 1
ATOM 3942 C CA . ILE C 1 75 ? 45.70481 -59.96923 30.43112 1.000 122.92409 75 ILE E CA 1
ATOM 3943 C C . ILE C 1 75 ? 44.48423 -60.23319 31.29929 1.000 128.75618 75 ILE E C 1
ATOM 3944 O O . ILE C 1 75 ? 43.94155 -59.30871 31.91964 1.000 123.93942 75 ILE E O 1
ATOM 3949 N N . SER C 1 76 ? 44.05241 -61.49560 31.34556 1.000 121.24076 76 SER E N 1
ATOM 3950 C CA . SER C 1 76 ? 42.79841 -61.82827 32.01523 1.000 129.30919 76 SER E CA 1
ATOM 3951 C C . SER C 1 76 ? 42.91799 -61.69404 33.52839 1.000 135.96771 76 SER E C 1
ATOM 3952 O O . SER C 1 76 ? 42.12822 -60.98337 34.16219 1.000 139.17834 76 SER E O 1
ATOM 3955 N N . SER C 1 77 ? 43.90224 -62.36331 34.12455 1.000 136.96199 77 SER E N 1
ATOM 3956 C CA . SER C 1 77 ? 44.13254 -62.31412 35.56571 1.000 138.68074 77 SER E CA 1
ATOM 3957 C C . SER C 1 77 ? 45.61319 -62.05205 35.79961 1.000 132.52653 77 SER E C 1
ATOM 3958 O O . SER C 1 77 ? 46.44903 -62.92920 35.55549 1.000 125.06157 77 SER E O 1
ATOM 3961 N N . LEU C 1 78 ? 45.93287 -60.84875 36.26906 1.000 122.35140 78 LEU E N 1
ATOM 3962 C CA . LEU C 1 78 ? 47.32261 -60.44929 36.43158 1.000 113.47454 78 LEU E CA 1
ATOM 3963 C C . LEU C 1 78 ? 48.00599 -61.30482 37.48941 1.000 109.21864 78 LEU E C 1
ATOM 3964 O O . LEU C 1 78 ? 47.45492 -61.53825 38.56937 1.000 113.21388 78 LEU E O 1
ATOM 3969 N N . GLN C 1 79 ? 49.20971 -61.76464 37.17689 1.000 116.40503 79 GLN E N 1
ATOM 3970 C CA . GLN C 1 79 ? 50.03564 -62.54293 38.08198 1.000 117.31000 79 GLN E CA 1
ATOM 3971 C C . GLN C 1 79 ? 51.23148 -61.72573 38.55632 1.000 113.53920 79 GLN E C 1
ATOM 3972 O O . GLN C 1 79 ? 51.63626 -60.76008 37.89992 1.000 108.60644 79 GLN E O 1
ATOM 3978 N N . PRO C 1 80 ? 51.81841 -62.07869 39.70571 1.000 117.25251 80 PRO E N 1
ATOM 3979 C CA . PRO C 1 80 ? 52.96158 -61.29635 40.20884 1.000 108.93887 80 PRO E CA 1
ATOM 3980 C C . PRO C 1 80 ? 54.14860 -61.27905 39.26408 1.000 106.93567 80 PRO E C 1
ATOM 3981 O O . PRO C 1 80 ? 54.84731 -60.26084 39.18136 1.000 105.85360 80 PRO E O 1
ATOM 3985 N N . GLU C 1 81 ? 54.39708 -62.37502 38.54415 1.000 109.64581 81 GLU E N 1
ATOM 3986 C CA . GLU C 1 81 ? 55.51176 -62.43417 37.60556 1.000 112.24570 81 GLU E CA 1
ATOM 3987 C C . GLU C 1 81 ? 55.26515 -61.62409 36.34075 1.000 106.79017 81 GLU E C 1
ATOM 3988 O O . GLU C 1 81 ? 56.18417 -61.48854 35.52696 1.000 105.79010 81 GLU E O 1
ATOM 3994 N N . ASP C 1 82 ? 54.06022 -61.09095 36.15363 1.000 108.99383 82 ASP E N 1
ATOM 3995 C CA . ASP C 1 82 ? 53.72864 -60.30120 34.97520 1.000 103.19118 82 ASP E CA 1
ATOM 3996 C C . ASP C 1 82 ? 54.17339 -58.84682 35.08304 1.000 91.67838 82 ASP E C 1
ATOM 3997 O O . ASP C 1 82 ? 53.82800 -58.04564 34.20844 1.000 92.83535 82 ASP E O 1
ATOM 4002 N N . PHE C 1 83 ? 54.91220 -58.48041 36.12696 1.000 85.24560 83 PHE E N 1
ATOM 4003 C CA . PHE C 1 83 ? 55.43633 -57.12354 36.23332 1.000 87.99257 83 PHE E CA 1
ATOM 4004 C C . PHE C 1 83 ? 56.51840 -56.93655 35.17817 1.000 91.09596 83 PHE E C 1
ATOM 4005 O O . PHE C 1 83 ? 57.58372 -57.55664 35.26034 1.000 96.97917 83 PHE E O 1
ATOM 4013 N N . ALA C 1 84 ? 56.25323 -56.08750 34.19102 1.000 92.92522 84 ALA E N 1
ATOM 4014 C CA . ALA C 1 84 ? 57.19670 -55.82734 33.10787 1.000 89.25176 84 ALA E CA 1
ATOM 4015 C C . ALA C 1 84 ? 56.68248 -54.64133 32.30250 1.000 84.25509 84 ALA E C 1
ATOM 4016 O O . ALA C 1 84 ? 55.67611 -54.01567 32.64951 1.000 90.83585 84 ALA E O 1
ATOM 4018 N N . THR C 1 85 ? 57.39015 -54.33766 31.21955 1.000 84.58628 85 THR E N 1
ATOM 4019 C CA . THR C 1 85 ? 56.97771 -53.33599 30.24692 1.000 85.83615 85 THR E CA 1
ATOM 4020 C C . THR C 1 85 ? 56.63369 -54.03510 28.93911 1.000 82.50108 85 THR E C 1
ATOM 4021 O O . THR C 1 85 ? 57.40569 -54.86902 28.45381 1.000 81.63631 85 THR E O 1
ATOM 4025 N N . TYR C 1 86 ? 55.47244 -53.70811 28.38310 1.000 85.48899 86 TYR E N 1
ATOM 4026 C CA . TYR C 1 86 ? 54.94009 -54.38845 27.21210 1.000 81.43491 86 TYR E CA 1
ATOM 4027 C C . TYR C 1 86 ? 54.98005 -53.46601 26.00155 1.000 78.63936 86 TYR E C 1
ATOM 4028 O O . TYR C 1 86 ? 54.62613 -52.28631 26.09456 1.000 80.20541 86 TYR E O 1
ATOM 4037 N N . TYR C 1 87 ? 55.41926 -54.00880 24.86915 1.000 70.00272 87 TYR E N 1
ATOM 4038 C CA . TYR C 1 87 ? 55.55033 -53.25805 23.62984 1.000 79.29348 87 TYR E CA 1
ATOM 4039 C C . TYR C 1 87 ? 54.74141 -53.92147 22.52479 1.000 81.22027 87 TYR E C 1
ATOM 4040 O O . TYR C 1 87 ? 54.69039 -55.15154 22.43317 1.000 79.51553 87 TYR E O 1
ATOM 4049 N N . CYS C 1 88 ? 54.11602 -53.10214 21.68458 1.000 99.96999 88 CYS E N 1
ATOM 4050 C CA . CYS C 1 88 ? 53.53936 -53.56640 20.43210 1.000 88.81719 88 CYS E CA 1
ATOM 4051 C C . CYS C 1 88 ? 54.43313 -53.12933 19.27788 1.000 90.19792 88 CYS E C 1
ATOM 4052 O O . CYS C 1 88 ? 55.12755 -52.11216 19.35588 1.000 87.01012 88 CYS E O 1
ATOM 4055 N N . GLN C 1 89 ? 54.42885 -53.92273 18.21016 1.000 86.94613 89 GLN E N 1
ATOM 4056 C CA . GLN C 1 89 ? 55.29655 -53.67101 17.06894 1.000 85.37332 89 GLN E CA 1
ATOM 4057 C C . GLN C 1 89 ? 54.53597 -53.96174 15.78826 1.000 90.53415 89 GLN E C 1
ATOM 4058 O O . GLN C 1 89 ? 53.97433 -55.04946 15.63345 1.000 86.30376 89 GLN E O 1
ATOM 4064 N N . GLN C 1 90 ? 54.51356 -52.98967 14.88184 1.000 102.17375 90 GLN E N 1
ATOM 4065 C CA . GLN C 1 90 ? 53.89538 -53.19331 13.58303 1.000 96.60076 90 GLN E CA 1
ATOM 4066 C C . GLN C 1 90 ? 54.81613 -54.01686 12.69325 1.000 90.17126 90 GLN E C 1
ATOM 4067 O O . GLN C 1 90 ? 56.04472 -53.91442 12.76576 1.000 86.47348 90 GLN E O 1
ATOM 4073 N N . SER C 1 91 ? 54.20579 -54.85938 11.86011 1.000 105.82926 91 SER E N 1
ATOM 4074 C CA . SER C 1 91 ? 54.94299 -55.81946 11.04860 1.000 104.84368 91 SER E CA 1
ATOM 4075 C C . SER C 1 91 ? 54.47707 -55.79028 9.59717 1.000 112.74290 91 SER E C 1
ATOM 4076 O O . SER C 1 91 ? 54.46152 -56.82499 8.92530 1.000 125.25437 91 SER E O 1
ATOM 4079 N N . TYR C 1 92 ? 54.10157 -54.61296 9.09277 1.000 111.37067 92 TYR E N 1
ATOM 4080 C CA . TYR C 1 92 ? 53.59010 -54.48872 7.73089 1.000 119.83438 92 TYR E CA 1
ATOM 4081 C C . TYR C 1 92 ? 54.62506 -53.95032 6.74715 1.000 119.61777 92 TYR E C 1
ATOM 4082 O O . TYR C 1 92 ? 54.95969 -54.62641 5.77012 1.000 138.69921 92 TYR E O 1
ATOM 4091 N N . SER C 1 93 ? 5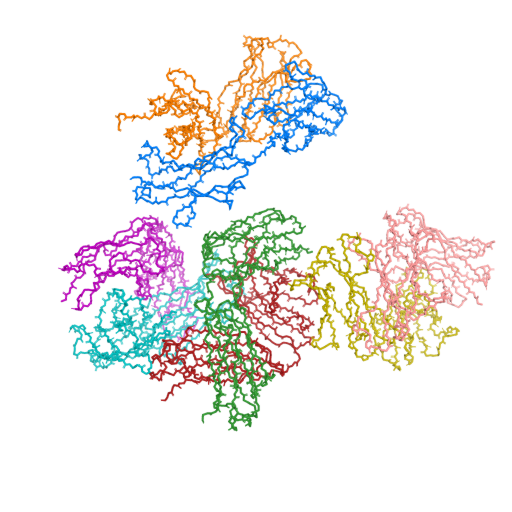5.14188 -52.74665 6.98064 1.000 106.05376 93 SER E N 1
ATOM 4092 C CA . SER C 1 93 ? 56.05484 -52.11531 6.03833 1.000 123.97033 93 SER E CA 1
ATOM 4093 C C . SER C 1 93 ? 57.25047 -51.52764 6.77234 1.000 119.14833 93 SER E C 1
ATOM 4094 O O . SER C 1 93 ? 57.14895 -51.10609 7.92778 1.000 112.34405 93 SER E O 1
ATOM 4097 N N . THR C 1 94 ? 58.38840 -51.50743 6.08141 1.000 116.16321 94 THR E N 1
ATOM 4098 C CA . THR C 1 94 ? 59.60291 -50.93097 6.62818 1.000 99.02063 94 THR E CA 1
ATOM 4099 C C . THR C 1 94 ? 59.52416 -49.40559 6.60124 1.000 103.68389 94 THR E C 1
ATOM 4100 O O . THR C 1 94 ? 58.93273 -48.82389 5.68780 1.000 118.90391 94 THR E O 1
ATOM 4104 N N . PRO C 1 95 ? 60.11494 -48.72991 7.59865 1.000 102.46014 95 PRO E N 1
ATOM 4105 C CA . PRO C 1 95 ? 60.83939 -49.33718 8.72072 1.000 98.55250 95 PRO E CA 1
ATOM 4106 C C . PRO C 1 95 ? 59.92491 -49.87526 9.81648 1.000 90.38471 95 PRO E C 1
ATOM 4107 O O . PRO C 1 95 ? 58.88330 -49.28386 10.09936 1.000 94.43936 95 PRO E O 1
ATOM 4111 N N . LEU C 1 96 ? 60.31179 -51.00514 10.40235 1.000 94.87225 96 LEU E N 1
ATOM 4112 C CA . LEU C 1 96 ? 59.56467 -51.57433 11.51465 1.000 90.98539 96 LEU E CA 1
ATOM 4113 C C . LEU C 1 96 ? 59.65561 -50.65897 12.72902 1.000 81.53555 96 LEU E C 1
ATOM 4114 O O . LEU C 1 96 ? 60.72854 -50.14861 13.06175 1.000 90.84359 96 LEU E O 1
ATOM 4119 N N . THR C 1 97 ? 58.51865 -50.43861 13.38581 1.000 84.58648 97 THR E N 1
ATOM 4120 C CA . THR C 1 97 ? 58.44093 -49.51439 14.50758 1.000 97.92576 97 THR E CA 1
ATOM 4121 C C . THR C 1 97 ? 57.76154 -50.17709 15.69806 1.000 99.96907 97 THR E C 1
ATOM 4122 O O . THR C 1 97 ? 56.87748 -51.02517 15.54164 1.000 90.14926 97 THR E O 1
ATOM 4126 N N . PHE C 1 98 ? 58.19994 -49.78401 16.89151 1.000 102.65358 98 PHE E N 1
ATOM 4127 C CA . PHE C 1 98 ? 57.66073 -50.26495 18.15338 1.000 89.84536 98 PHE E CA 1
ATOM 4128 C C . PHE C 1 98 ? 56.80155 -49.18961 18.80313 1.000 94.12147 98 PHE E C 1
ATOM 4129 O O . PHE C 1 98 ? 56.91399 -47.99894 18.49696 1.000 101.69934 98 PHE E O 1
ATOM 4137 N N . GLY C 1 99 ? 55.94176 -49.62522 19.71521 1.000 95.31312 99 GLY E N 1
ATOM 4138 C CA . GLY C 1 99 ? 55.18379 -48.69109 20.51631 1.000 94.70338 99 GLY E CA 1
ATOM 4139 C C . GLY C 1 99 ? 56.05076 -48.02254 21.56575 1.000 98.62630 99 GLY E C 1
ATOM 4140 O O . GLY C 1 99 ? 57.20872 -48.37906 21.79133 1.000 95.30228 99 GLY E O 1
ATOM 4141 N N . GLY C 1 100 ? 55.46763 -47.01611 22.22050 1.000 107.88872 100 GLY E N 1
ATOM 4142 C CA . GLY C 1 100 ? 56.18458 -46.29827 23.25937 1.000 103.80078 100 GLY E CA 1
ATOM 4143 C C . GLY C 1 100 ? 56.39867 -47.10385 24.52245 1.000 102.30362 100 GLY E C 1
ATOM 4144 O O . GLY C 1 100 ? 57.25482 -46.74511 25.33873 1.000 94.09042 100 GLY E O 1
ATOM 4145 N N . GLY C 1 101 ? 55.64793 -48.18806 24.69621 1.000 91.65101 101 GLY E N 1
ATOM 4146 C CA . GLY C 1 101 ? 55.77181 -49.01772 25.87589 1.000 84.81547 101 GLY E CA 1
ATOM 4147 C C . GLY C 1 101 ? 54.74356 -48.71313 26.94434 1.000 90.41702 101 GLY E C 1
ATOM 4148 O O . GLY C 1 101 ? 54.36902 -47.55500 27.15145 1.000 98.06293 101 GLY E O 1
ATOM 4149 N N . THR C 1 102 ? 54.28405 -49.75580 27.63311 1.000 91.86709 102 THR E N 1
ATOM 4150 C CA . THR C 1 102 ? 53.31544 -49.63608 28.71878 1.000 89.24716 102 THR E CA 1
ATOM 4151 C C . THR C 1 102 ? 53.85472 -50.41936 29.90744 1.000 97.33489 102 THR E C 1
ATOM 4152 O O . THR C 1 102 ? 53.89687 -51.65379 29.87325 1.000 98.61632 102 THR E O 1
ATOM 4156 N N . LYS C 1 103 ? 54.27441 -49.70717 30.95071 1.000 99.14167 103 LYS E N 1
ATOM 4157 C CA . LYS C 1 103 ? 54.80990 -50.34764 32.14636 1.000 101.48604 103 LYS E CA 1
ATOM 4158 C C . LYS C 1 103 ? 53.66440 -50.77061 33.06042 1.000 98.41361 103 LYS E C 1
ATOM 4159 O O . LYS C 1 103 ? 52.82750 -49.94395 33.44059 1.000 101.22255 103 LYS E O 1
ATOM 4165 N N . VAL C 1 104 ? 53.62109 -52.05541 33.40144 1.000 90.54138 104 VAL E N 1
ATOM 4166 C CA . VAL C 1 104 ? 52.58706 -52.61773 34.26174 1.000 92.89095 104 VAL E CA 1
ATOM 4167 C C . VAL C 1 104 ? 53.22040 -52.90481 35.61967 1.000 106.05742 104 VAL E C 1
ATOM 4168 O O . VAL C 1 104 ? 53.94632 -53.89196 35.78503 1.000 99.73160 104 VAL E O 1
ATOM 4172 N N . GLU C 1 105 ? 52.95288 -52.04003 36.59595 1.000 119.18670 105 GLU E N 1
ATOM 4173 C CA . GLU C 1 105 ? 53.36234 -52.23689 37.97955 1.000 111.44172 105 GLU E CA 1
ATOM 4174 C C . GLU C 1 105 ? 52.21814 -52.86150 38.77913 1.000 115.72872 105 GLU E C 1
ATOM 4175 O O . GLU C 1 105 ? 51.04710 -52.76645 38.40364 1.000 118.60171 105 GLU E O 1
ATOM 4181 N N . ILE C 1 106 ? 52.57339 -53.52967 39.88585 1.000 119.10147 106 ILE E N 1
ATOM 4182 C CA . ILE C 1 106 ? 51.62137 -54.31221 40.68048 1.000 108.86843 106 ILE E CA 1
ATOM 4183 C C . ILE C 1 106 ? 51.16282 -53.52798 41.90750 1.000 107.22174 106 ILE E C 1
ATOM 4184 O O . ILE C 1 106 ? 51.93631 -52.76546 42.50196 1.000 103.48823 106 ILE E O 1
ATOM 4189 N N . LYS C 1 107 ? 49.89994 -53.73751 42.29578 1.000 106.23523 107 LYS E N 1
ATOM 4190 C CA . LYS C 1 107 ? 49.26240 -53.03380 43.40859 1.000 109.90947 107 LYS E CA 1
ATOM 4191 C C . LYS C 1 107 ? 49.32811 -53.85808 44.69616 1.000 113.58193 107 LYS E C 1
ATOM 4192 O O . LYS C 1 107 ? 49.18468 -55.08546 44.66821 1.000 117.00614 107 LYS E O 1
ATOM 4198 N N . ARG C 1 108 ? 49.54777 -53.18048 45.82268 1.000 119.57791 108 ARG E N 1
ATOM 4199 C CA . ARG C 1 108 ? 49.50646 -53.83544 47.12597 1.000 121.27307 108 ARG E CA 1
ATOM 4200 C C . ARG C 1 108 ? 49.45807 -52.76920 48.22008 1.000 126.93905 108 ARG E C 1
ATOM 4201 O O . ARG C 1 108 ? 49.46172 -51.56561 47.93780 1.000 126.97710 108 ARG E O 1
ATOM 4209 N N . GLN C 1 109 ? 49.40626 -53.23290 49.48175 1.000 126.77946 109 GLN E N 1
ATOM 4210 C CA . GLN C 1 109 ? 49.33795 -52.34570 50.63970 1.000 120.77673 109 GLN E CA 1
ATOM 4211 C C . GLN C 1 109 ? 50.71059 -51.76253 50.98022 1.000 121.32376 109 GLN E C 1
ATOM 4212 O O . GLN C 1 109 ? 51.74042 -52.39601 50.73860 1.000 119.21601 109 GLN E O 1
ATOM 4218 N N . PRO C 1 110 ? 50.74567 -50.54451 51.52916 1.000 111.53789 110 PRO E N 1
ATOM 4219 C CA . PRO C 1 110 ? 52.02695 -49.90900 51.86336 1.000 108.75442 110 PRO E CA 1
ATOM 4220 C C . PRO C 1 110 ? 52.77212 -50.69700 52.92350 1.000 110.80246 110 PRO E C 1
ATOM 4221 O O . PRO C 1 110 ? 52.17467 -51.39588 53.74584 1.000 113.97271 110 PRO E O 1
ATOM 4225 N N . ARG C 1 111 ? 54.09664 -50.56450 52.90074 1.000 99.19142 111 ARG E N 1
ATOM 4226 C CA . ARG C 1 111 ? 54.97819 -51.28933 53.80120 1.000 106.15696 111 ARG E CA 1
ATOM 4227 C C . ARG C 1 111 ? 55.98967 -50.32348 54.40223 1.000 108.35102 111 ARG E C 1
ATOM 4228 O O . ARG C 1 111 ? 56.51945 -49.45312 53.70569 1.000 95.67582 111 ARG E O 1
ATOM 4236 N N . GLU C 1 112 ? 56.25870 -50.48331 55.69205 1.000 109.46708 112 GLU E N 1
ATOM 4237 C CA . GLU C 1 112 ? 57.13728 -49.54759 56.38472 1.000 111.91238 112 GLU E CA 1
ATOM 4238 C C . GLU C 1 112 ? 58.58775 -49.77149 55.96682 1.000 110.26303 112 GLU E C 1
ATOM 4239 O O . GLU C 1 112 ? 59.07350 -50.90813 56.00950 1.000 107.37834 112 GLU E O 1
ATOM 4245 N N . PRO C 1 113 ? 59.30967 -48.72447 55.56909 1.000 98.89579 113 PRO E N 1
ATOM 4246 C CA . PRO C 1 113 ? 60.72670 -48.89579 55.22798 1.000 88.69545 113 PRO E CA 1
ATOM 4247 C C . PRO C 1 113 ? 61.57043 -49.16308 56.46393 1.000 94.66600 113 PRO E C 1
ATOM 4248 O O . PRO C 1 113 ? 61.39814 -48.53119 57.50864 1.000 106.68575 113 PRO E O 1
ATOM 4252 N N . GLN C 1 114 ? 62.49068 -50.11122 56.33281 1.000 98.11183 114 GLN E N 1
ATOM 4253 C CA . GLN C 1 114 ? 63.53939 -50.33112 57.31710 1.000 103.58522 114 GLN E CA 1
ATOM 4254 C C . GLN C 1 114 ? 64.78595 -49.59046 56.85379 1.000 101.68484 114 GLN E C 1
ATOM 4255 O O . GLN C 1 114 ? 65.17972 -49.70247 55.68758 1.000 95.74677 114 GLN E O 1
ATOM 4261 N N . VAL C 1 115 ? 65.39928 -48.83162 57.75697 1.000 94.89362 115 VAL E N 1
ATOM 4262 C CA . VAL C 1 115 ? 66.56034 -48.01340 57.43106 1.000 87.65516 115 VAL E CA 1
ATOM 4263 C C . VAL C 1 115 ? 67.75232 -48.53144 58.22162 1.000 94.85382 115 VAL E C 1
ATOM 4264 O O . VAL C 1 115 ? 67.67064 -48.69248 59.44481 1.000 98.89980 115 VAL E O 1
ATOM 4268 N N . TYR C 1 116 ? 68.85605 -48.78858 57.52094 1.000 90.77257 116 TYR E N 1
ATOM 4269 C CA . TYR C 1 116 ? 70.06661 -49.33924 58.11553 1.000 96.93561 116 TYR E CA 1
ATOM 4270 C C . TYR C 1 116 ? 71.26953 -48.56391 57.60576 1.000 89.98470 116 TYR E C 1
ATOM 4271 O O . TYR C 1 116 ? 71.43171 -48.38978 56.39443 1.000 95.67037 116 TYR E O 1
ATOM 4280 N N . THR C 1 117 ? 72.10633 -48.10348 58.52763 1.000 93.06524 117 THR E N 1
ATOM 4281 C CA . THR C 1 117 ? 73.30902 -47.35713 58.19221 1.000 95.98872 117 THR E CA 1
ATOM 4282 C C . THR C 1 117 ? 74.51956 -48.28087 58.20156 1.000 96.60602 117 THR E C 1
ATOM 4283 O O . THR C 1 117 ? 74.66057 -49.12978 59.08753 1.000 104.16799 117 THR E O 1
ATOM 4287 N N . LEU C 1 118 ? 75.39866 -48.10217 57.21919 1.000 94.63191 118 LEU E N 1
ATOM 4288 C CA . LEU C 1 118 ? 76.58958 -48.93122 57.08139 1.000 105.50077 118 LEU E CA 1
ATOM 4289 C C . LEU C 1 118 ? 77.82820 -48.04801 57.10318 1.000 100.46451 118 LEU E C 1
ATOM 4290 O O . LEU C 1 118 ? 77.94660 -47.13316 56.26840 1.000 92.43054 118 LEU E O 1
ATOM 4295 N N . PRO C 1 119 ? 78.76673 -48.27748 58.01595 1.000 100.31775 119 PRO E N 1
ATOM 4296 C CA . PRO C 1 119 ? 80.00907 -47.50680 58.01729 1.000 100.12428 119 PRO E CA 1
ATOM 4297 C C . PRO C 1 119 ? 80.87271 -47.87930 56.82704 1.000 98.93436 119 PRO E C 1
ATOM 4298 O O . PRO C 1 119 ? 80.63581 -48.91038 56.17936 1.000 105.62192 119 PRO E O 1
ATOM 4302 N N . PRO C 1 120 ? 81.88380 -47.07161 56.50613 1.000 96.47421 120 PRO E N 1
ATOM 4303 C CA . PRO C 1 120 ? 82.73834 -47.39221 55.35875 1.000 98.36823 120 PRO E CA 1
ATOM 4304 C C . PRO C 1 120 ? 83.51043 -48.68215 55.58178 1.000 92.78884 120 PRO E C 1
ATOM 4305 O O . PRO C 1 120 ? 83.84045 -49.05111 56.71069 1.000 96.24409 120 PRO E O 1
ATOM 4309 N N . SER C 1 121 ? 83.77387 -49.38143 54.48271 1.000 91.09146 121 SER E N 1
ATOM 4310 C CA . SER C 1 121 ? 84.63986 -50.54833 54.53242 1.000 105.31632 121 SER E CA 1
ATOM 4311 C C . SER C 1 121 ? 86.05472 -50.13490 54.92021 1.000 106.80291 121 SER E C 1
ATOM 4312 O O . SER C 1 121 ? 86.50857 -49.02909 54.61375 1.000 106.32895 121 SER E O 1
ATOM 4315 N N . ARG C 1 122 ? 86.75026 -51.03589 55.61934 1.000 99.79975 122 ARG E N 1
ATOM 4316 C CA . ARG C 1 122 ? 88.12291 -50.75552 56.02951 1.000 108.55712 122 ARG E CA 1
ATOM 4317 C C . ARG C 1 122 ? 89.01917 -50.46761 54.83072 1.000 126.34797 122 ARG E C 1
ATOM 4318 O O . ARG C 1 122 ? 89.97762 -49.69395 54.94256 1.000 129.64746 122 ARG E O 1
ATOM 4326 N N . ASP C 1 123 ? 88.72178 -51.07410 53.67826 1.000 128.61458 123 ASP E N 1
ATOM 4327 C CA . ASP C 1 123 ? 89.54091 -50.86122 52.49033 1.000 129.73799 123 ASP E CA 1
ATOM 4328 C C . ASP C 1 123 ? 89.48818 -49.41390 52.01618 1.000 134.33385 123 ASP E C 1
ATOM 4329 O O . ASP C 1 123 ? 90.43777 -48.93273 51.38712 1.000 140.41042 123 ASP E O 1
ATOM 4334 N N . GLU C 1 124 ? 88.39520 -48.70515 52.30505 1.000 129.37984 124 GLU E N 1
ATOM 4335 C CA . GLU C 1 124 ? 88.23523 -47.34015 51.81994 1.000 138.07840 124 GLU E CA 1
ATOM 4336 C C . GLU C 1 124 ? 89.01347 -46.32350 52.64522 1.000 150.40969 124 GLU E C 1
ATOM 4337 O O . GLU C 1 124 ? 89.20402 -45.19142 52.18664 1.000 159.11536 124 GLU E O 1
ATOM 4343 N N . LEU C 1 125 ? 89.46790 -46.69783 53.84322 1.000 146.75158 125 LEU E N 1
ATOM 4344 C CA . LEU C 1 125 ? 90.17905 -45.77820 54.72559 1.000 137.96631 125 LEU E CA 1
ATOM 4345 C C . LEU C 1 125 ? 91.56146 -45.39057 54.20930 1.000 145.44429 125 LEU E C 1
ATOM 4346 O O . LEU C 1 125 ? 92.23998 -44.59244 54.86675 1.000 141.55669 125 LEU E O 1
ATOM 4351 N N . THR C 1 126 ? 91.99810 -45.92754 53.06709 1.000 146.21599 126 THR E N 1
ATOM 4352 C CA . THR C 1 126 ? 93.24156 -45.48491 52.44831 1.000 154.03472 126 THR E CA 1
ATOM 4353 C C . THR C 1 126 ? 93.05980 -44.21668 51.62036 1.000 162.68253 126 THR E C 1
ATOM 4354 O O . THR C 1 126 ? 94.03123 -43.48138 51.40864 1.000 163.31891 126 THR E O 1
ATOM 4358 N N . LYS C 1 127 ? 91.83988 -43.93153 51.17302 1.000 165.27656 127 LYS E N 1
ATOM 4359 C CA . LYS C 1 127 ? 91.56920 -42.78451 50.32148 1.000 165.77328 127 LYS E CA 1
ATOM 4360 C C . LYS C 1 127 ? 91.30336 -41.53746 51.16302 1.000 163.63970 127 LYS E C 1
ATOM 4361 O O . LYS C 1 127 ? 91.09619 -41.60250 52.37519 1.000 147.34452 127 LYS E O 1
ATOM 4367 N N . ASN C 1 128 ? 91.30743 -40.38255 50.49480 1.000 167.05490 128 ASN E N 1
ATOM 4368 C CA . ASN C 1 128 ? 91.01526 -39.11974 51.16245 1.000 160.67763 128 ASN E CA 1
ATOM 4369 C C . ASN C 1 128 ? 89.53048 -38.92796 51.44178 1.000 154.00025 128 ASN E C 1
ATOM 4370 O O . ASN C 1 128 ? 89.17560 -38.11262 52.29997 1.000 135.07011 128 ASN E O 1
ATOM 4375 N N . GLN C 1 129 ? 88.66183 -39.64575 50.73612 1.000 161.31821 129 GLN E N 1
ATOM 4376 C CA . GLN C 1 129 ? 87.22177 -39.56946 50.93268 1.000 149.95962 129 GLN E CA 1
ATOM 4377 C C . GLN C 1 129 ? 86.68235 -40.95478 51.25755 1.000 138.05991 129 GLN E C 1
ATOM 4378 O O . GLN C 1 129 ? 87.17902 -41.96096 50.74121 1.000 143.42140 129 GLN E O 1
ATOM 4384 N N . VAL C 1 130 ? 85.66787 -41.00272 52.11915 1.000 120.75328 130 VAL E N 1
ATOM 4385 C CA . VAL C 1 130 ? 85.03166 -42.25342 52.50573 1.000 124.78577 130 VAL E CA 1
ATOM 4386 C C . VAL C 1 130 ? 83.54773 -42.17414 52.17293 1.000 131.48021 130 VAL E C 1
ATOM 4387 O O . VAL C 1 130 ? 82.97715 -41.09377 52.00105 1.000 129.71289 130 VAL E O 1
ATOM 4391 N N . SER C 1 131 ? 82.92099 -43.34404 52.09472 1.000 127.65952 131 SER E N 1
ATOM 4392 C CA . SER C 1 131 ? 81.51943 -43.46537 51.72022 1.000 119.76728 131 SER E CA 1
ATOM 4393 C C . SER C 1 131 ? 80.69925 -43.93190 52.91426 1.000 107.44883 131 SER E C 1
ATOM 4394 O O . SER C 1 131 ? 81.01139 -44.95692 53.52906 1.000 103.51506 131 SER E O 1
ATOM 4397 N N . LEU C 1 132 ? 79.65653 -43.17497 53.23566 1.000 109.95938 132 LEU E N 1
ATOM 4398 C CA . LEU C 1 132 ? 78.68419 -43.55080 54.25106 1.000 108.83077 132 LEU E CA 1
ATOM 4399 C C . LEU C 1 132 ? 77.45992 -44.12489 53.55413 1.000 111.73572 132 LEU E C 1
ATOM 4400 O O . LEU C 1 132 ? 76.97280 -43.54957 52.57546 1.000 118.87944 132 LEU E O 1
ATOM 4405 N N . TRP C 1 133 ? 76.97188 -45.25775 54.04457 1.000 98.12492 133 TRP E N 1
ATOM 4406 C CA . TRP C 1 133 ? 75.92971 -45.99789 53.35366 1.000 89.55385 133 TRP E CA 1
ATOM 4407 C C . TRP C 1 133 ? 74.65222 -46.03315 54.17941 1.000 88.14765 133 TRP E C 1
ATOM 4408 O O . TRP C 1 133 ? 74.69257 -46.13880 55.40934 1.000 91.57364 133 TRP E O 1
ATOM 4419 N N . CYS C 1 134 ? 73.52057 -45.93919 53.48360 1.000 89.61365 134 CYS E N 1
ATOM 4420 C CA . CYS C 1 134 ? 72.19503 -46.00999 54.09157 1.000 94.58205 134 CYS E CA 1
ATOM 4421 C C . CYS C 1 134 ? 71.34054 -46.92001 53.22067 1.000 95.11897 134 CYS E C 1
ATOM 4422 O O . CYS C 1 134 ? 70.99756 -46.55863 52.08991 1.000 92.48056 134 CYS E O 1
ATOM 4425 N N . LEU C 1 135 ? 71.00577 -48.09749 53.73808 1.000 87.35029 135 LEU E N 1
ATOM 4426 C CA . LEU C 1 135 ? 70.16118 -49.05159 53.03348 1.000 79.36233 135 LEU E CA 1
ATOM 4427 C C . LEU C 1 135 ? 68.72046 -48.87484 53.49787 1.000 87.56855 135 LEU E C 1
ATOM 4428 O O . LEU C 1 135 ? 68.43571 -48.95786 54.69746 1.000 101.31220 135 LEU E O 1
ATOM 4433 N N . VAL C 1 136 ? 67.82030 -48.62863 52.55138 1.000 82.15012 136 VAL E N 1
ATOM 4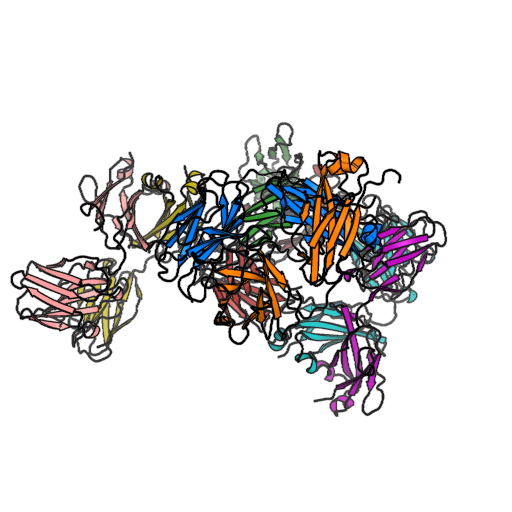434 C CA . VAL C 1 136 ? 66.39239 -48.50651 52.82004 1.000 74.18716 136 VAL E CA 1
ATOM 4435 C C . VAL C 1 136 ? 65.70962 -49.61696 52.03907 1.000 82.86957 136 VAL E C 1
ATOM 4436 O O . VAL C 1 136 ? 65.71028 -49.59949 50.80248 1.000 94.69191 136 VAL E O 1
ATOM 4440 N N . LYS C 1 137 ? 65.11718 -50.57466 52.74517 1.000 79.19471 137 LYS E N 1
ATOM 4441 C CA . LYS C 1 137 ? 64.56086 -51.75219 52.09953 1.000 82.85996 137 LYS E CA 1
ATOM 4442 C C . LYS C 1 137 ? 63.16733 -52.04756 52.63181 1.000 84.33334 137 LYS E C 1
ATOM 4443 O O . LYS C 1 137 ? 62.75575 -51.54992 53.68161 1.000 85.16796 137 LYS E O 1
ATOM 4449 N N . GLY C 1 138 ? 62.43897 -52.86024 51.87160 1.000 103.04945 138 GLY E N 1
ATOM 4450 C CA . GLY C 1 138 ? 61.15513 -53.36105 52.31019 1.000 92.37834 138 GLY E CA 1
ATOM 4451 C C . GLY C 1 138 ? 60.00892 -52.38226 52.23146 1.000 95.85006 138 GLY E C 1
ATOM 4452 O O . GLY C 1 138 ? 58.97560 -52.61589 52.86468 1.000 114.38498 138 GLY E O 1
ATOM 4453 N N . PHE C 1 139 ? 60.13939 -51.30074 51.46981 1.000 86.80255 139 PHE E N 1
ATOM 4454 C CA . PHE C 1 139 ? 59.10106 -50.28289 51.45109 1.000 95.04785 139 PHE E CA 1
ATOM 4455 C C . PHE C 1 139 ? 58.24838 -50.37440 50.19160 1.000 96.34621 139 PHE E C 1
ATOM 4456 O O . PHE C 1 139 ? 58.67059 -50.88520 49.15234 1.000 102.78879 139 PHE E O 1
ATOM 4464 N N . TYR C 1 140 ? 57.01888 -49.86815 50.31217 1.000 100.82744 140 TYR E N 1
ATOM 4465 C CA . TYR C 1 140 ? 56.03457 -49.81713 49.24667 1.000 103.05196 140 TYR E CA 1
ATOM 4466 C C . TYR C 1 140 ? 55.08235 -48.66955 49.54235 1.000 108.81826 140 TYR E C 1
ATOM 4467 O O . TYR C 1 140 ? 54.65037 -48.52411 50.69482 1.000 108.71513 140 TYR E O 1
ATOM 4476 N N . PRO C 1 141 ? 54.71583 -47.85536 48.53804 1.000 105.61480 141 PRO E N 1
ATOM 4477 C CA . PRO C 1 141 ? 55.17175 -47.94198 47.14599 1.000 102.16912 141 PRO E CA 1
ATOM 4478 C C . PRO C 1 141 ? 56.56795 -47.36244 46.93253 1.000 98.99800 141 PRO E C 1
ATOM 4479 O O . PRO C 1 141 ? 57.22332 -46.96223 47.89534 1.000 94.95037 141 PRO E O 1
ATOM 4483 N N . SER C 1 142 ? 57.00406 -47.30955 45.67361 1.000 96.76336 142 SER E N 1
ATOM 4484 C CA . SER C 1 142 ? 58.36618 -46.90534 45.34942 1.000 100.73859 142 SER E CA 1
ATOM 4485 C C . SER C 1 142 ? 58.59668 -45.40558 45.48100 1.000 103.38200 142 SER E C 1
ATOM 4486 O O . SER C 1 142 ? 59.75406 -44.97267 45.46033 1.000 97.70000 142 SER E O 1
ATOM 4489 N N . ASP C 1 143 ? 57.53829 -44.60708 45.60737 1.000 103.48284 143 ASP E N 1
ATOM 4490 C CA . ASP C 1 143 ? 57.68416 -43.16160 45.74827 1.000 103.48352 143 ASP E CA 1
ATOM 4491 C C . ASP C 1 143 ? 58.31256 -42.85699 47.10213 1.000 104.32750 143 ASP E C 1
ATOM 4492 O O . ASP C 1 143 ? 57.68242 -43.05815 48.14527 1.000 105.62498 143 ASP E O 1
ATOM 4497 N N . ILE C 1 144 ? 59.55615 -42.37832 47.09479 1.000 89.79698 144 ILE E N 1
ATOM 4498 C CA . ILE C 1 144 ? 60.29404 -42.16037 48.33232 1.000 95.03581 144 ILE E CA 1
ATOM 4499 C C . ILE C 1 144 ? 61.36168 -41.10751 48.07787 1.000 99.33871 144 ILE E C 1
ATOM 4500 O O . ILE C 1 144 ? 61.80776 -40.91500 46.94406 1.000 102.84894 144 ILE E O 1
ATOM 4505 N N . ALA C 1 145 ? 61.76470 -40.41667 49.14217 1.000 112.86364 145 ALA E N 1
ATOM 4506 C CA . ALA C 1 145 ? 62.83001 -39.42638 49.09470 1.000 104.27175 145 ALA E CA 1
ATOM 4507 C C . ALA C 1 145 ? 63.75990 -39.64793 50.27849 1.000 117.48445 145 ALA E C 1
ATOM 4508 O O . ALA C 1 145 ? 63.30511 -39.91941 51.39462 1.000 105.02813 145 ALA E O 1
ATOM 4510 N N . VAL C 1 146 ? 65.06272 -39.53719 50.02912 1.000 112.69332 146 VAL E N 1
ATOM 4511 C CA . VAL C 1 146 ? 66.08753 -39.79837 51.03261 1.000 111.85046 146 VAL E CA 1
ATOM 4512 C C . VAL C 1 146 ? 67.04161 -38.61317 51.06622 1.000 119.62959 146 VAL E C 1
ATOM 4513 O O . VAL C 1 146 ? 67.53480 -38.17721 50.01966 1.000 115.30775 146 VAL E O 1
ATOM 4517 N N . GLU C 1 147 ? 67.29023 -38.08815 52.26483 1.000 121.10316 147 GLU E N 1
ATOM 4518 C CA . GLU C 1 147 ? 68.19460 -36.96615 52.46292 1.000 121.83828 147 GLU E CA 1
ATOM 4519 C C . GLU C 1 147 ? 69.18798 -37.29349 53.57068 1.000 121.30409 147 GLU E C 1
ATOM 4520 O O . GLU C 1 147 ? 68.93860 -38.14173 54.43159 1.000 125.36549 147 GLU E O 1
ATOM 4526 N N . TRP C 1 148 ? 70.32453 -36.60435 53.53590 1.000 118.77637 148 TRP E N 1
ATOM 4527 C CA . TRP C 1 148 ? 71.35561 -36.70940 54.55666 1.000 115.76681 148 TRP E CA 1
ATOM 4528 C C . TRP C 1 148 ? 71.50152 -35.38474 55.29160 1.000 121.56269 148 TRP E C 1
ATOM 4529 O O . TRP C 1 148 ? 71.33060 -34.31122 54.70732 1.000 129.47728 148 TRP E O 1
ATOM 4540 N N . GLU C 1 149 ? 71.82290 -35.46740 56.58092 1.000 132.15077 149 GLU E N 1
ATOM 4541 C CA . GLU C 1 149 ? 72.08121 -34.26955 57.36491 1.000 136.30442 149 GLU E CA 1
ATOM 4542 C C . GLU C 1 149 ? 73.14766 -34.56543 58.40968 1.000 129.19838 149 GLU E C 1
ATOM 4543 O O . GLU C 1 149 ? 73.33308 -35.71048 58.83058 1.000 127.26744 149 GLU E O 1
ATOM 4549 N N . SER C 1 150 ? 73.85210 -33.51124 58.81121 1.000 127.66112 150 SER E N 1
ATOM 4550 C CA . SER C 1 150 ? 74.89285 -33.58156 59.82726 1.000 125.93732 150 SER E CA 1
ATOM 4551 C C . SER C 1 150 ? 74.94227 -32.23310 60.52648 1.000 138.61763 150 SER E C 1
ATOM 4552 O O . SER C 1 150 ? 75.00431 -31.19651 59.85798 1.000 141.56479 150 SER E O 1
ATOM 4555 N N . ASN C 1 151 ? 74.88765 -32.25057 61.85973 1.000 137.00832 151 ASN E N 1
ATOM 4556 C CA . ASN C 1 151 ? 74.88876 -31.02632 62.66144 1.000 139.99695 151 ASN E CA 1
ATOM 4557 C C . ASN C 1 151 ? 73.66685 -30.16431 62.34530 1.000 137.79330 151 ASN E C 1
ATOM 4558 O O . ASN C 1 151 ? 73.73241 -28.93355 62.33473 1.000 133.61096 151 ASN E O 1
ATOM 4563 N N . GLY C 1 152 ? 72.53947 -30.82424 62.07643 1.000 134.54165 152 GLY E N 1
ATOM 4564 C CA . GLY C 1 152 ? 71.28401 -30.15430 61.81358 1.000 132.61348 152 GLY E CA 1
ATOM 4565 C C . GLY C 1 152 ? 71.11890 -29.60174 60.41593 1.000 140.70513 152 GLY E C 1
ATOM 4566 O O . GLY C 1 152 ? 70.00400 -29.19976 60.05614 1.000 126.29352 152 GLY E O 1
ATOM 4567 N N . GLN C 1 153 ? 72.18513 -29.56431 59.61391 1.000 147.75334 153 GLN E N 1
ATOM 4568 C CA . GLN C 1 153 ? 72.17803 -29.00893 58.27161 1.000 144.87171 153 GLN E CA 1
ATOM 4569 C C . GLN C 1 153 ? 72.30269 -30.10981 57.22665 1.000 139.39487 153 GLN E C 1
ATOM 4570 O O . GLN C 1 153 ? 73.04846 -31.07496 57.43057 1.000 143.23547 153 GLN E O 1
ATOM 4576 N N . PRO C 1 154 ? 71.59380 -29.99159 56.10515 1.000 131.31182 154 PRO E N 1
ATOM 4577 C CA . PRO C 1 154 ? 71.67314 -31.02701 55.06747 1.000 139.26444 154 PRO E CA 1
ATOM 4578 C C . PRO C 1 154 ? 73.07295 -31.15707 54.48227 1.000 139.03155 154 PRO E C 1
ATOM 4579 O O . PRO C 1 154 ? 73.79503 -30.17267 54.30996 1.000 131.17860 154 PRO E O 1
ATOM 4583 N N . GLU C 1 155 ? 73.44569 -32.39876 54.18199 1.000 137.32456 155 GLU E N 1
ATOM 4584 C CA . GLU C 1 155 ? 74.69109 -32.71844 53.49814 1.000 133.32440 155 GLU E CA 1
ATOM 4585 C C . GLU C 1 155 ? 74.41730 -32.82161 52.00458 1.000 125.49385 155 GLU E C 1
ATOM 4586 O O . GLU C 1 155 ? 73.41660 -33.41108 51.58915 1.000 133.35602 155 GLU E O 1
ATOM 4592 N N . ASN C 1 156 ? 75.29401 -32.22389 51.19821 1.000 120.63888 156 ASN E N 1
ATOM 4593 C CA . ASN C 1 156 ? 75.00830 -32.08746 49.77377 1.000 134.88748 156 ASN E CA 1
ATOM 4594 C C . ASN C 1 156 ? 75.56055 -33.23342 48.93216 1.000 130.47688 156 ASN E C 1
ATOM 4595 O O . ASN C 1 156 ? 74.88986 -33.69065 48.00041 1.000 133.49301 156 ASN E O 1
ATOM 4600 N N . ASN C 1 157 ? 76.76499 -33.71587 49.23954 1.000 127.78945 157 ASN E N 1
ATOM 4601 C CA . ASN C 1 157 ? 77.45868 -34.67919 48.38144 1.000 119.32977 157 ASN E CA 1
ATOM 4602 C C . ASN C 1 157 ? 76.94250 -36.09582 48.64397 1.000 119.82521 157 ASN E C 1
ATOM 4603 O O . ASN C 1 157 ? 77.62500 -36.95523 49.20591 1.000 116.29928 157 ASN E O 1
ATOM 4608 N N . TYR C 1 158 ? 75.70341 -36.33652 48.21675 1.000 115.98489 158 TYR E N 1
ATOM 4609 C CA . TYR C 1 158 ? 75.12407 -37.66776 48.31338 1.000 105.41022 158 TYR E CA 1
ATOM 4610 C C . TYR C 1 158 ? 74.41024 -38.01952 47.01728 1.000 122.09392 158 TYR E C 1
ATOM 4611 O O . TYR C 1 158 ? 73.91402 -37.14643 46.29897 1.000 123.53761 158 TYR E O 1
ATOM 4620 N N . LYS C 1 159 ? 74.37664 -39.31787 46.72759 1.000 125.87416 159 LYS E N 1
ATOM 4621 C CA . LYS C 1 159 ? 73.64875 -39.87120 45.59742 1.000 111.27476 159 LYS E CA 1
ATOM 4622 C C . LYS C 1 159 ? 72.80240 -41.03597 46.08704 1.000 97.72577 159 LYS E C 1
ATOM 4623 O O . LYS C 1 159 ? 73.19124 -41.76508 47.00303 1.000 105.38651 159 LYS E O 1
ATOM 4629 N N . THR C 1 160 ? 71.63575 -41.20027 45.47432 1.000 91.59595 160 THR E N 1
ATOM 4630 C CA . THR C 1 160 ? 70.70868 -42.26001 45.84076 1.000 90.73015 160 THR E CA 1
ATOM 4631 C C . THR C 1 160 ? 70.36398 -43.05587 44.59225 1.000 99.39451 160 THR E C 1
ATOM 4632 O O . THR C 1 160 ? 70.06303 -42.47422 43.54497 1.000 100.74327 160 THR E O 1
ATOM 4636 N N . THR C 1 161 ? 70.41957 -44.37912 44.70074 1.000 90.12184 161 THR E N 1
ATOM 4637 C CA . THR C 1 161 ? 70.05091 -45.22162 43.57995 1.000 81.22820 161 THR E CA 1
ATOM 4638 C C . THR C 1 161 ? 68.53272 -45.22814 43.41663 1.000 75.38898 161 THR E C 1
ATOM 4639 O O . THR C 1 161 ? 67.79704 -44.99282 44.37849 1.000 77.67889 161 THR E O 1
ATOM 4643 N N . PRO C 1 162 ? 68.03822 -45.47862 42.20860 1.000 83.69133 162 PRO E N 1
ATOM 4644 C CA . PRO C 1 162 ? 66.59535 -45.63094 42.02188 1.000 78.38281 162 PRO E CA 1
ATOM 4645 C C . PRO C 1 162 ? 66.08242 -46.82008 42.81085 1.000 88.91643 162 PRO E C 1
ATOM 4646 O O . PRO C 1 162 ? 66.85300 -47.73238 43.14664 1.000 97.28445 162 PRO E O 1
ATOM 4650 N N . PRO C 1 163 ? 64.79321 -46.84454 43.13485 1.000 88.88690 163 PRO E N 1
ATOM 4651 C CA . PRO C 1 163 ? 64.22752 -48.02203 43.80148 1.000 88.35223 163 PRO E CA 1
ATOM 4652 C C . PRO C 1 163 ? 64.36120 -49.26414 42.93344 1.000 86.53036 163 PRO E C 1
ATOM 4653 O O . PRO C 1 163 ? 64.19121 -49.21608 41.71339 1.000 90.45853 163 PRO E O 1
ATOM 4657 N N . VAL C 1 164 ? 64.69314 -50.37922 43.57897 1.000 81.16699 164 VAL E N 1
ATOM 4658 C CA . VAL C 1 164 ? 64.88736 -51.66344 42.91760 1.000 75.38036 164 VAL E CA 1
ATOM 4659 C C . VAL C 1 164 ? 63.84820 -52.63623 43.45260 1.000 73.11357 164 VAL E C 1
ATOM 4660 O O . VAL C 1 164 ? 63.64858 -52.73010 44.66897 1.000 84.92918 164 VAL E O 1
ATOM 4664 N N . LEU C 1 165 ? 63.17818 -53.34585 42.54736 1.000 84.28124 165 LEU E N 1
ATOM 4665 C CA . LEU C 1 165 ? 62.17467 -54.31509 42.96505 1.000 79.98122 165 LEU E CA 1
ATOM 4666 C C . LEU C 1 165 ? 62.85286 -55.51834 43.60591 1.000 89.57708 165 LEU E C 1
ATOM 4667 O O . LEU C 1 165 ? 63.73649 -56.13853 43.00569 1.000 87.34109 165 LEU E O 1
ATOM 4672 N N . ASP C 1 166 ? 62.43779 -55.84757 44.82535 1.000 101.78264 166 ASP E N 1
ATOM 4673 C CA . ASP C 1 166 ? 62.97765 -56.99403 45.53602 1.000 87.95226 166 ASP E CA 1
ATOM 4674 C C . ASP C 1 166 ? 62.14382 -58.23907 45.24902 1.000 89.41230 166 ASP E C 1
ATOM 4675 O O . ASP C 1 166 ? 61.08363 -58.18428 44.62183 1.000 93.50047 166 ASP E O 1
ATOM 4680 N N . SER C 1 167 ? 62.64271 -59.37990 45.72690 1.000 83.20344 167 SER E N 1
ATOM 4681 C CA . SER C 1 167 ? 62.00410 -60.65686 45.43590 1.000 93.56913 167 SER E CA 1
ATOM 4682 C C . SER C 1 167 ? 60.66213 -60.82567 46.14206 1.000 100.38180 167 SER E C 1
ATOM 4683 O O . SER C 1 167 ? 59.86763 -61.67772 45.73026 1.000 101.62171 167 SER E O 1
ATOM 4686 N N . ASP C 1 168 ? 60.38489 -60.03797 47.18101 1.000 97.70773 168 ASP E N 1
ATOM 4687 C CA . ASP C 1 168 ? 59.14930 -60.16456 47.94455 1.000 104.33563 168 ASP E CA 1
ATOM 4688 C C . ASP C 1 168 ? 58.08820 -59.14522 47.54588 1.000 102.16099 168 ASP E C 1
ATOM 4689 O O . ASP C 1 168 ? 57.06201 -59.03737 48.22491 1.000 102.36027 168 ASP E O 1
ATOM 4694 N N . GLY C 1 169 ? 58.30705 -58.39952 46.46571 1.000 99.85619 169 GLY E N 1
ATOM 4695 C CA . GLY C 1 169 ? 57.36158 -57.40233 46.01665 1.000 97.62805 169 GLY E CA 1
ATOM 4696 C C . GLY C 1 169 ? 57.59894 -56.00859 46.55381 1.000 97.47363 169 GLY E C 1
ATOM 4697 O O . GLY C 1 169 ? 56.97846 -55.05895 46.05809 1.000 92.96337 169 GLY E O 1
ATOM 4698 N N . SER C 1 170 ? 58.47292 -55.85334 47.54621 1.000 105.96643 170 SER E N 1
ATOM 4699 C CA . SER C 1 170 ? 58.81673 -54.54780 48.08306 1.000 96.52157 170 SER E CA 1
ATOM 4700 C C . SER C 1 170 ? 59.94543 -53.92763 47.26186 1.000 87.22310 170 SER E C 1
ATOM 4701 O O . SER C 1 170 ? 60.42072 -54.49673 46.27650 1.000 93.67904 170 SER E O 1
ATOM 4704 N N . PHE C 1 171 ? 60.38215 -52.74106 47.67101 1.000 80.61189 171 PHE E N 1
ATOM 4705 C CA . PHE C 1 171 ? 61.46381 -52.03383 47.00616 1.000 87.37610 171 PHE E CA 1
ATOM 4706 C C . PHE C 1 171 ? 62.59972 -51.78310 47.98890 1.000 79.22783 171 PHE E C 1
ATOM 4707 O O . PHE C 1 171 ? 62.40562 -51.77543 49.20762 1.000 84.82371 171 PHE E O 1
ATOM 4715 N N . PHE C 1 172 ? 63.79942 -51.59402 47.44325 1.000 71.24298 172 PHE E N 1
ATOM 4716 C CA . PHE C 1 172 ? 64.94617 -51.18144 48.23653 1.000 76.98182 172 PHE E CA 1
ATOM 4717 C C . PHE C 1 172 ? 65.82466 -50.25861 47.40584 1.000 83.68492 172 PHE E C 1
ATOM 4718 O O . PHE C 1 172 ? 65.74501 -50.23132 46.17469 1.000 84.35710 172 PHE E O 1
ATOM 4726 N N . LEU C 1 173 ? 66.66775 -49.49697 48.10008 1.000 78.08792 173 LEU E N 1
ATOM 4727 C CA . LEU C 1 173 ? 67.64721 -48.64645 47.44139 1.000 88.75027 173 LEU E CA 1
ATOM 4728 C C . LEU C 1 173 ? 68.81210 -48.40913 48.38926 1.000 78.45685 173 LEU E C 1
ATOM 4729 O O . LEU C 1 173 ? 68.75542 -48.73300 49.57743 1.000 79.79259 173 LEU E O 1
ATOM 4734 N N . TYR C 1 174 ? 69.87416 -47.83086 47.84378 1.000 78.76744 174 TYR E N 1
ATOM 4735 C CA . TYR C 1 174 ? 71.04921 -47.44445 48.60725 1.000 85.51538 174 TYR E CA 1
ATOM 4736 C C . TYR C 1 174 ? 71.31635 -45.96433 48.39043 1.000 90.99418 174 TYR E C 1
ATOM 4737 O O . TYR C 1 174 ? 71.11366 -45.44141 47.28930 1.000 95.73121 174 TYR E O 1
ATOM 4746 N N . SER C 1 175 ? 71.77271 -45.29434 49.44334 1.000 97.22510 175 SER E N 1
ATOM 4747 C CA . SER C 1 175 ? 72.17487 -43.89803 49.37130 1.000 99.38377 175 SER E CA 1
ATOM 4748 C C . SER C 1 175 ? 73.61918 -43.79263 49.83520 1.000 85.88764 175 SER E C 1
ATOM 4749 O O . SER C 1 175 ? 73.96472 -44.27952 50.91645 1.000 91.47383 175 SER E O 1
ATOM 4752 N N . LYS C 1 176 ? 74.45467 -43.15727 49.02092 1.000 80.42757 176 LYS E N 1
ATOM 4753 C CA . LYS C 1 176 ? 75.88572 -43.04664 49.27957 1.000 93.25280 176 LYS E CA 1
ATOM 4754 C C . LYS C 1 176 ? 76.21540 -41.59526 49.59443 1.000 114.75250 176 LYS E C 1
ATOM 4755 O O . LYS C 1 176 ? 76.15030 -40.73258 48.71199 1.000 120.25491 176 LYS E O 1
ATOM 4761 N N . LEU C 1 177 ? 76.57776 -41.33018 50.84500 1.000 117.45442 177 LEU E N 1
ATOM 4762 C CA . LEU C 1 177 ? 77.04597 -40.01552 51.25729 1.000 116.19981 177 LEU E CA 1
ATOM 4763 C C . LEU C 1 177 ? 78.56909 -40.03388 51.26810 1.000 119.58286 177 LEU E C 1
ATOM 4764 O O . LEU C 1 177 ? 79.17879 -40.81206 52.01048 1.000 107.61844 177 LEU E O 1
ATOM 4769 N N . THR C 1 178 ? 79.17781 -39.17770 50.45384 1.000 122.59964 178 THR E N 1
ATOM 4770 C CA . THR C 1 178 ? 80.62781 -39.09472 50.34705 1.000 122.69132 178 THR E CA 1
ATOM 4771 C C . THR C 1 178 ? 81.10770 -37.91160 51.17510 1.000 126.15213 178 THR E C 1
ATOM 4772 O O . THR C 1 178 ? 80.71955 -36.76794 50.91449 1.000 130.61683 178 THR E O 1
ATOM 4776 N N . VAL C 1 179 ? 81.95135 -38.19001 52.16820 1.000 127.49868 179 VAL E N 1
ATOM 4777 C CA . VAL C 1 179 ? 82.48549 -37.17278 53.06057 1.000 134.13577 179 VAL E CA 1
ATOM 4778 C C . VAL C 1 179 ? 84.00175 -37.29891 53.10031 1.000 142.41960 179 VAL E C 1
ATOM 4779 O O . VAL C 1 179 ? 84.57633 -38.32881 52.73960 1.000 132.92750 179 VAL E O 1
ATOM 4783 N N . ASP C 1 180 ? 84.64833 -36.21608 53.52565 1.000 160.98417 180 ASP E N 1
ATOM 4784 C CA . ASP C 1 180 ? 86.09285 -36.23267 53.70375 1.000 155.94998 180 ASP E CA 1
ATOM 4785 C C . ASP C 1 180 ? 86.46923 -37.23319 54.78859 1.000 146.51630 180 ASP E C 1
ATOM 4786 O O . ASP C 1 180 ? 85.75868 -37.38543 55.78603 1.000 140.02920 180 ASP E O 1
ATOM 4791 N N . LYS C 1 181 ? 87.59213 -37.92864 54.58089 1.000 150.22308 181 LYS E N 1
ATOM 4792 C CA . LYS C 1 181 ? 88.01936 -38.94827 55.53575 1.000 153.71804 181 LYS E CA 1
ATOM 4793 C C . LYS C 1 181 ? 88.20569 -38.36161 56.92811 1.000 151.02012 181 LYS E C 1
ATOM 4794 O O . LYS C 1 181 ? 87.91108 -39.02139 57.93203 1.000 145.45305 181 LYS E O 1
ATOM 4800 N N . SER C 1 182 ? 88.69549 -37.12312 57.00908 1.000 154.59681 182 SER E N 1
ATOM 4801 C CA . SER C 1 182 ? 88.92526 -36.50741 58.31069 1.000 157.28558 182 SER E CA 1
ATOM 4802 C C . SER C 1 182 ? 87.63192 -36.37637 59.10636 1.000 158.35028 182 SER E C 1
ATOM 4803 O O . SER C 1 182 ? 87.60072 -36.68981 60.30004 1.000 171.71359 182 SER E O 1
ATOM 4806 N N . ARG C 1 183 ? 86.53615 -35.99271 58.44663 1.000 161.76322 183 ARG E N 1
ATOM 4807 C CA . ARG C 1 183 ? 85.28864 -35.74395 59.16677 1.000 158.07037 183 ARG E CA 1
ATOM 4808 C C . ARG C 1 183 ? 84.76093 -37.00703 59.84125 1.000 158.74790 183 ARG E C 1
ATOM 4809 O O . ARG C 1 183 ? 84.22126 -36.94450 60.95229 1.000 151.44457 183 ARG E O 1
ATOM 4817 N N . TRP C 1 184 ? 84.88777 -38.15899 59.17959 1.000 161.22144 184 TRP E N 1
ATOM 4818 C CA . TRP C 1 184 ? 84.41891 -39.41002 59.77095 1.000 153.09954 184 TRP E CA 1
ATOM 4819 C C . TRP C 1 184 ? 85.25262 -39.80791 60.98588 1.000 156.84661 184 TRP E C 1
ATOM 4820 O O . TRP C 1 184 ? 84.70380 -40.14051 62.04377 1.000 151.81722 184 TRP E O 1
ATOM 4831 N N . GLN C 1 185 ? 86.58287 -39.77694 60.85439 1.000 156.66397 185 GLN E N 1
ATOM 4832 C CA . GLN C 1 185 ? 87.45328 -40.27343 61.91849 1.000 145.62880 185 GLN E CA 1
ATOM 4833 C C . GLN C 1 185 ? 87.36859 -39.41407 63.17329 1.000 157.72430 185 GLN E C 1
ATOM 4834 O O . GLN C 1 185 ? 87.62524 -39.90356 64.27897 1.000 161.88980 185 GLN E O 1
ATOM 4840 N N . GLN C 1 186 ? 87.02275 -38.13967 63.01943 1.000 162.66484 186 GLN E N 1
ATOM 4841 C CA . GLN C 1 186 ? 86.92755 -37.19119 64.11982 1.000 162.63381 186 GLN E CA 1
ATOM 4842 C C . GLN C 1 186 ? 85.66222 -37.35514 64.95584 1.000 152.59743 186 GLN E C 1
ATOM 4843 O O . GLN C 1 186 ? 85.51192 -36.65701 65.96326 1.000 150.94015 186 GLN E O 1
ATOM 4849 N N . GLY C 1 187 ? 84.75335 -38.24660 64.56596 1.000 144.45185 187 GLY E N 1
ATOM 4850 C CA . GLY C 1 187 ? 83.58127 -38.54276 65.36663 1.000 135.48039 187 GLY E CA 1
ATOM 4851 C C . GLY C 1 187 ? 82.33272 -37.75119 65.05161 1.000 144.99686 187 GLY E C 1
ATOM 4852 O O . GLY C 1 187 ? 81.42237 -37.70808 65.88758 1.000 123.58273 187 GLY E O 1
ATOM 4853 N N . ASN C 1 188 ? 82.25501 -37.11956 63.88344 1.000 160.01310 188 ASN E N 1
ATOM 4854 C CA . ASN C 1 188 ? 81.04184 -36.41032 63.49681 1.000 159.79253 188 ASN E CA 1
ATOM 4855 C C . ASN C 1 188 ? 79.87919 -37.38412 63.32580 1.000 147.93485 188 ASN E C 1
ATOM 4856 O O . ASN C 1 188 ? 80.04851 -38.49579 62.81623 1.000 145.62721 188 ASN E O 1
ATOM 4861 N N . VAL C 1 189 ? 78.69176 -36.96088 63.75447 1.000 137.26796 189 VAL E N 1
ATOM 4862 C CA . VAL C 1 189 ? 77.48927 -37.78803 63.70354 1.000 134.36627 189 VAL E CA 1
ATOM 4863 C C . VAL C 1 189 ? 76.68383 -37.40410 62.46773 1.000 136.97919 189 VAL E C 1
ATOM 4864 O O . VAL C 1 189 ? 76.31001 -36.23692 62.29656 1.000 128.52011 189 VAL E O 1
ATOM 4868 N N . PHE C 1 190 ? 76.40616 -38.38796 61.61409 1.000 140.08449 190 PHE E N 1
ATOM 4869 C CA . PHE C 1 190 ? 75.64296 -38.19561 60.38950 1.000 130.28134 190 PHE E CA 1
ATOM 4870 C C . PHE C 1 190 ? 74.30071 -38.91106 60.48622 1.000 123.42039 190 PHE E C 1
ATOM 4871 O O . PHE C 1 190 ? 74.18156 -39.95558 61.13203 1.000 127.79015 190 PHE E O 1
ATOM 4879 N N . SER C 1 191 ? 73.28880 -38.34675 59.82846 1.000 119.59360 191 SER E N 1
ATOM 4880 C CA . SER C 1 191 ? 71.92962 -38.86868 59.90125 1.000 124.55790 191 SER E CA 1
ATOM 4881 C C . SER C 1 191 ? 71.36444 -39.06410 58.50212 1.000 131.14277 191 SER E C 1
ATOM 4882 O O . SER C 1 191 ? 71.46337 -38.17125 57.65371 1.000 137.52017 191 SER E O 1
ATOM 4885 N N . CYS C 1 192 ? 70.77272 -40.23337 58.27269 1.000 137.69702 192 CYS E N 1
ATOM 4886 C CA . CYS C 1 192 ? 70.06003 -40.54723 57.04140 1.000 124.48951 192 CYS E CA 1
ATOM 4887 C C . CYS C 1 192 ? 68.56890 -40.37479 57.30409 1.000 121.41137 192 CYS E C 1
ATOM 4888 O O . CYS C 1 192 ? 68.00854 -41.04941 58.17545 1.000 125.10212 192 CYS E O 1
ATOM 4891 N N . SER C 1 193 ? 67.92965 -39.47666 56.56052 1.000 112.10088 193 SER E N 1
ATOM 4892 C CA . SER C 1 193 ? 66.51831 -39.16987 56.75328 1.000 116.32871 193 SER E CA 1
ATOM 4893 C C . SER C 1 193 ? 65.70702 -39.71500 55.58793 1.000 115.88840 193 SER E C 1
ATOM 4894 O O . SER C 1 193 ? 66.06998 -39.51631 54.42324 1.000 116.70495 193 SER E O 1
ATOM 4897 N N . VAL C 1 194 ? 64.61371 -40.40227 55.90772 1.000 104.78387 194 VAL E N 1
ATOM 4898 C CA . VAL C 1 194 ? 63.77054 -41.05867 54.91844 1.000 107.21528 194 VAL E CA 1
ATOM 4899 C C . VAL C 1 194 ? 62.33083 -40.61803 55.14179 1.000 108.07212 194 VAL E C 1
ATOM 4900 O O . VAL C 1 194 ? 61.82626 -40.67418 56.26900 1.000 113.14186 194 VAL E O 1
ATOM 4904 N N . MET C 1 195 ? 61.67294 -40.18483 54.06979 1.000 107.16646 195 MET E N 1
ATOM 4905 C CA . MET C 1 195 ? 60.28304 -39.74862 54.11051 1.000 113.51809 195 MET E CA 1
ATOM 4906 C C . MET C 1 195 ? 59.46902 -40.65909 53.20508 1.000 109.04977 195 MET E C 1
ATOM 4907 O O . MET C 1 195 ? 59.77013 -40.78246 52.01298 1.000 97.78473 195 MET E O 1
ATOM 4912 N N . HIS C 1 196 ? 58.43904 -41.28577 53.76748 1.000 106.80208 196 HIS E N 1
ATOM 4913 C CA . HIS C 1 196 ? 57.64585 -42.26266 53.03636 1.000 106.92984 196 HIS E CA 1
ATOM 4914 C C . HIS C 1 196 ? 56.26205 -42.33128 53.66643 1.000 113.90780 196 HIS E C 1
ATOM 4915 O O . HIS C 1 196 ? 56.10755 -42.13846 54.87493 1.000 124.13822 196 HIS E O 1
ATOM 4922 N N . GLU C 1 197 ? 55.25773 -42.60897 52.82952 1.000 111.83775 197 GLU E N 1
ATOM 4923 C CA . GLU C 1 197 ? 53.86611 -42.53557 53.26629 1.000 119.30932 197 GLU E CA 1
ATOM 4924 C C . GLU C 1 197 ? 53.50053 -43.59496 54.30118 1.000 123.45739 197 GLU E C 1
ATOM 4925 O O . GLU C 1 197 ? 52.50868 -43.42128 55.01796 1.000 124.36624 197 GLU E O 1
ATOM 4931 N N . ALA C 1 198 ? 54.26355 -44.67981 54.39657 1.000 123.70852 198 ALA E N 1
ATOM 4932 C CA . ALA C 1 198 ? 53.97263 -45.75069 55.34078 1.000 120.71349 198 ALA E CA 1
ATOM 4933 C C . ALA C 1 198 ? 54.66696 -45.57165 56.68551 1.000 123.34719 198 ALA E C 1
ATOM 4934 O O . ALA C 1 198 ? 54.50381 -46.42137 57.56706 1.000 124.79910 198 ALA E O 1
ATOM 4936 N N . LEU C 1 199 ? 55.42874 -44.49831 56.86773 1.000 114.73974 199 LEU E N 1
ATOM 4937 C CA . LEU C 1 199 ? 56.12168 -44.25417 58.12297 1.000 127.81355 199 LEU E CA 1
ATOM 4938 C C . LEU C 1 199 ? 55.24700 -43.47602 59.09752 1.000 139.80863 199 LEU E C 1
ATOM 4939 O O . LEU C 1 199 ? 54.34654 -42.73001 58.70169 1.000 129.41460 199 LEU E O 1
ATOM 4944 N N . HIS C 1 200 ? 55.52454 -43.66428 60.38689 1.000 142.44938 200 HIS E N 1
ATOM 4945 C CA . HIS C 1 200 ? 54.89067 -42.85266 61.41524 1.000 133.42740 200 HIS E CA 1
ATOM 4946 C C . HIS C 1 200 ? 55.33821 -41.40644 61.26028 1.000 137.51443 200 HIS E C 1
ATOM 4947 O O . HIS C 1 200 ? 56.53853 -41.11858 61.21233 1.000 131.67192 200 HIS E O 1
ATOM 4954 N N . ASN C 1 201 ? 54.36518 -40.50011 61.16011 1.000 137.18983 201 ASN E N 1
ATOM 4955 C CA . ASN C 1 201 ? 54.59953 -39.09017 60.85252 1.000 129.37036 201 ASN E CA 1
ATOM 4956 C C . ASN C 1 201 ? 55.30155 -38.91210 59.51039 1.000 130.70841 201 ASN E C 1
ATOM 4957 O O . ASN C 1 201 ? 55.87999 -37.85250 59.24517 1.000 135.64511 201 ASN E O 1
ATOM 4962 N N . HIS C 1 202 ? 55.25906 -39.94638 58.66557 1.000 130.86106 202 HIS E N 1
ATOM 4963 C CA . HIS C 1 202 ? 55.84890 -39.92546 57.32532 1.000 127.34230 202 HIS E CA 1
ATOM 4964 C C . HIS C 1 202 ? 57.33683 -39.58751 57.36136 1.000 126.72852 202 HIS E C 1
ATOM 4965 O O . HIS C 1 202 ? 57.86189 -38.96902 56.43255 1.000 116.25001 202 HIS E O 1
ATOM 4972 N N . TYR C 1 203 ? 58.03166 -39.98917 58.42426 1.000 126.72192 203 TYR E N 1
ATOM 4973 C CA . TYR C 1 203 ? 59.42034 -39.58825 58.58601 1.000 124.16612 203 TYR E CA 1
ATOM 4974 C C . TYR C 1 203 ? 60.10772 -40.51872 59.57566 1.000 118.29384 203 TYR E C 1
ATOM 4975 O O . TYR C 1 203 ? 59.49183 -40.96290 60.54865 1.000 118.73265 203 TYR E O 1
ATOM 4984 N N . THR C 1 204 ? 61.37890 -40.81529 59.31016 1.000 112.03610 204 THR E N 1
ATOM 4985 C CA . THR C 1 204 ? 62.21867 -41.54045 60.25377 1.000 113.95432 204 THR E CA 1
ATOM 4986 C C . THR C 1 204 ? 63.67571 -41.21293 59.95586 1.000 109.31352 204 THR E C 1
ATOM 4987 O O . THR C 1 204 ? 64.02364 -40.78884 58.85081 1.000 112.05641 204 THR E O 1
ATOM 4991 N N . GLN C 1 205 ? 64.52375 -41.41237 60.96252 1.000 110.52472 205 GLN E N 1
ATOM 4992 C CA . GLN C 1 205 ? 65.94587 -41.12751 60.84800 1.000 107.51541 205 GLN E CA 1
ATOM 4993 C C . GLN C 1 205 ? 66.75363 -42.24835 61.48242 1.000 106.63663 205 GLN E C 1
ATOM 4994 O O . GLN C 1 205 ? 66.29769 -42.91771 62.41354 1.000 112.31167 205 GLN E O 1
ATOM 5000 N N . LYS C 1 206 ? 67.96131 -42.44623 60.95999 1.000 88.68872 206 LYS E N 1
ATOM 5001 C CA . LYS C 1 206 ? 68.94360 -43.34217 61.55330 1.000 113.43667 206 LYS E CA 1
ATOM 5002 C C . LYS C 1 206 ? 70.28077 -42.62097 61.60947 1.000 120.95681 206 LYS E C 1
ATOM 5003 O O . LYS C 1 206 ? 70.68544 -41.98392 60.63133 1.000 117.94321 206 LYS E O 1
ATOM 5009 N N . SER C 1 207 ? 70.95551 -42.71406 62.75135 1.000 114.00644 207 SER E N 1
ATOM 5010 C CA . SER C 1 207 ? 72.22118 -42.02777 62.95703 1.000 124.64557 207 SER E CA 1
ATOM 5011 C C . SER C 1 207 ? 73.39607 -42.94916 62.64082 1.000 117.01586 207 SER E C 1
ATOM 5012 O O . SER C 1 207 ? 73.27222 -44.17557 62.62639 1.000 118.16706 207 SER E O 1
ATOM 5015 N N . LEU C 1 208 ? 74.55237 -42.33578 62.39583 1.000 116.12869 208 LEU E N 1
ATOM 5016 C CA . LEU C 1 208 ? 75.75038 -43.07945 62.02011 1.000 122.66501 208 LEU E CA 1
ATOM 5017 C C . LEU C 1 208 ? 76.97494 -42.31257 62.48973 1.000 125.60051 208 LEU E C 1
ATOM 5018 O O . LEU C 1 208 ? 77.19098 -41.17142 62.07036 1.000 127.47276 208 LEU E O 1
ATOM 5023 N N . SER C 1 209 ? 77.76928 -42.93954 63.35439 1.000 133.82295 209 SER E N 1
ATOM 5024 C CA . SER C 1 209 ? 78.97162 -42.32712 63.89625 1.000 130.92977 209 SER E CA 1
ATOM 5025 C C . SER C 1 209 ? 80.04210 -43.39611 64.05196 1.000 125.91442 209 SER E C 1
ATOM 5026 O O . SER C 1 209 ? 79.75132 -44.59395 64.09056 1.000 140.19536 209 SER E O 1
ATOM 5029 N N . LEU C 1 210 ? 81.29142 -42.94699 64.12624 1.000 124.23529 210 LEU E N 1
ATOM 5030 C CA . LEU C 1 210 ? 82.41007 -43.86454 64.29002 1.000 130.28244 210 LEU E CA 1
ATOM 5031 C C . LEU C 1 210 ? 82.37765 -44.49553 65.67680 1.000 133.10606 210 LEU E C 1
ATOM 5032 O O . LEU C 1 210 ? 82.07637 -43.83178 66.67265 1.000 131.93265 210 LEU E O 1
ATOM 5037 N N . SER C 1 211 ? 82.67490 -45.78959 65.73529 1.000 135.84597 211 SER E N 1
ATOM 5038 C CA . SER C 1 211 ? 82.66923 -46.51609 66.99864 1.000 142.08876 211 SER E CA 1
ATOM 5039 C C . SER C 1 211 ? 83.95700 -46.27369 67.77952 1.000 141.86145 211 SER E C 1
ATOM 5040 O O . SER C 1 211 ? 84.04212 -45.33622 68.57591 1.000 127.40480 211 SER E O 1
ATOM 5043 N N . GLN D 2 1 ? 66.28336 -75.80177 20.63743 1.000 114.39025 1 GLN F N 1
ATOM 5044 C CA . GLN D 2 1 ? 65.97891 -74.37634 20.57637 1.000 108.99839 1 GLN F CA 1
ATOM 5045 C C . GLN D 2 1 ? 67.16357 -73.58180 20.02620 1.000 102.12103 1 GLN F C 1
ATOM 5046 O O . GLN D 2 1 ? 68.32149 -73.93898 20.24626 1.000 103.38090 1 GLN F O 1
ATOM 5048 N N . VAL D 2 2 ? 66.85685 -72.50308 19.31250 1.000 92.85497 2 VAL F N 1
ATOM 5049 C CA . VAL D 2 2 ? 67.85425 -71.64262 18.68501 1.000 81.05173 2 VAL F CA 1
ATOM 5050 C C . VAL D 2 2 ? 68.22954 -70.52497 19.64672 1.000 81.91524 2 VAL F C 1
ATOM 5051 O O . VAL D 2 2 ? 67.36814 -69.96095 20.33333 1.000 77.14966 2 VAL F O 1
ATOM 5055 N N . GLN D 2 3 ? 69.52184 -70.20277 19.70246 1.000 76.59690 3 GLN F N 1
ATOM 5056 C CA . GLN D 2 3 ? 70.03283 -69.18697 20.61082 1.000 77.07166 3 GLN F CA 1
ATOM 5057 C C . GLN D 2 3 ? 70.89320 -68.18459 19.85223 1.000 69.73044 3 GLN F C 1
ATOM 5058 O O . GLN D 2 3 ? 71.59013 -68.53428 18.89631 1.000 71.94973 3 GLN F O 1
ATOM 5064 N N . LEU D 2 4 ? 70.84810 -66.93168 20.30478 1.000 83.49792 4 LEU F N 1
ATOM 5065 C CA . LEU D 2 4 ? 71.59231 -65.83213 19.70049 1.000 73.90361 4 LEU F CA 1
ATOM 5066 C C . LEU D 2 4 ? 72.38636 -65.11186 20.77745 1.000 69.71172 4 LEU F C 1
ATOM 5067 O O . LEU D 2 4 ? 71.81121 -64.67717 21.77998 1.000 85.88407 4 LEU F O 1
ATOM 5072 N N . GLN D 2 5 ? 73.69806 -64.98044 20.58113 1.000 64.98628 5 GLN F N 1
ATOM 5073 C CA . GLN D 2 5 ? 74.50045 -64.11030 21.43317 1.000 79.99676 5 GLN F CA 1
ATOM 5074 C C . GLN D 2 5 ? 75.37500 -63.18095 20.61407 1.000 76.62477 5 GLN F C 1
ATOM 5075 O O . GLN D 2 5 ? 75.81191 -63.49490 19.50525 1.000 79.15036 5 GLN F O 1
ATOM 5081 N N . GLU D 2 6 ? 75.62932 -62.02864 21.21586 1.000 89.28820 6 GLU F N 1
ATOM 5082 C CA . GLU D 2 6 ? 76.24739 -60.88207 20.58547 1.000 80.17929 6 GLU F CA 1
ATOM 5083 C C . GLU D 2 6 ? 77.55988 -60.57597 21.28224 1.000 72.65286 6 GLU F C 1
ATOM 5084 O O . GLU D 2 6 ? 77.69369 -60.74762 22.49764 1.000 86.18194 6 GLU F O 1
ATOM 5090 N N . SER D 2 7 ? 78.52201 -60.10796 20.49997 1.000 74.89076 7 SER F N 1
ATOM 5091 C CA . SER D 2 7 ? 79.86292 -59.86735 21.00108 1.000 75.98123 7 SER F CA 1
ATOM 5092 C C . SER D 2 7 ? 80.41902 -58.64528 20.29187 1.000 87.39350 7 SER F C 1
ATOM 5093 O O . SER D 2 7 ? 79.83027 -58.13592 19.33565 1.000 95.53688 7 SER F O 1
ATOM 5096 N N . GLY D 2 8 ? 81.56958 -58.18353 20.76360 1.000 68.85086 8 GLY F N 1
ATOM 5097 C CA . GLY D 2 8 ? 82.14968 -56.96563 20.25949 1.000 82.18388 8 GLY F CA 1
ATOM 5098 C C . GLY D 2 8 ? 82.45405 -55.99255 21.37676 1.000 91.26272 8 GLY F C 1
ATOM 5099 O O . GLY D 2 8 ? 81.98807 -56.14405 22.51169 1.000 82.21245 8 GLY F O 1
ATOM 5100 N N . PRO D 2 9 ? 83.23759 -54.96129 21.06943 1.000 105.52340 9 PRO F N 1
ATOM 5101 C CA . PRO D 2 9 ? 83.66902 -54.03235 22.11849 1.000 93.85944 9 PRO F CA 1
ATOM 5102 C C . PRO D 2 9 ? 82.51940 -53.15978 22.59090 1.000 85.67429 9 PRO F C 1
ATOM 5103 O O . PRO D 2 9 ? 81.67288 -52.73056 21.80319 1.000 92.68617 9 PRO F O 1
ATOM 5107 N N . GLY D 2 10 ? 82.50113 -52.89870 23.89466 1.000 81.15284 10 GLY F N 1
ATOM 5108 C CA . GLY D 2 10 ? 81.42517 -52.13835 24.49322 1.000 84.63682 10 GLY F CA 1
ATOM 5109 C C . GLY D 2 10 ? 81.79099 -50.69302 24.74983 1.000 83.77425 10 GLY F C 1
ATOM 5110 O O . GLY D 2 10 ? 81.11264 -50.00257 25.51653 1.000 87.52514 10 GLY F O 1
ATOM 5111 N N . LEU D 2 11 ? 82.86720 -50.22497 24.12042 1.000 96.68441 11 LEU F N 1
ATOM 5112 C CA . LEU D 2 11 ? 83.25635 -48.81818 24.20283 1.000 93.30627 11 LEU F CA 1
ATOM 5113 C C . LEU D 2 11 ? 83.99967 -48.44568 22.92884 1.000 90.82637 11 LEU F C 1
ATOM 5114 O O . LEU D 2 11 ? 85.10342 -48.94292 22.68543 1.000 100.25183 11 LEU F O 1
ATOM 5119 N N . VAL D 2 12 ? 83.39761 -47.57518 22.12414 1.000 96.24938 12 VAL F N 1
ATOM 5120 C CA . VAL D 2 12 ? 84.04244 -47.02133 20.94153 1.000 101.16798 12 VAL F CA 1
ATOM 5121 C C . VAL D 2 12 ? 84.12115 -45.51017 21.10478 1.000 100.15438 12 VAL F C 1
ATOM 5122 O O . VAL D 2 12 ? 83.24263 -44.88095 21.70582 1.000 82.51117 12 VAL F O 1
ATOM 5126 N N . LYS D 2 13 ? 85.20397 -44.93173 20.58959 1.000 104.46096 13 LYS F N 1
ATOM 5127 C CA . LYS D 2 13 ? 85.37389 -43.49125 20.66466 1.000 93.67293 13 LYS F CA 1
ATOM 5128 C C . LYS D 2 13 ? 84.53277 -42.80909 19.58655 1.000 96.11669 13 LYS F C 1
ATOM 5129 O O . LYS D 2 13 ? 84.25827 -43.40182 18.54024 1.000 101.49378 13 LYS F O 1
ATOM 5135 N N . PRO D 2 14 ? 84.10040 -41.56931 19.82545 1.000 93.05801 14 PRO F N 1
ATOM 5136 C CA . PRO D 2 14 ? 83.22938 -40.89308 18.85621 1.000 81.91469 14 PRO F CA 1
ATOM 5137 C C . PRO D 2 14 ? 83.89046 -40.75333 17.49223 1.000 88.99921 14 PRO F C 1
ATOM 5138 O O . PRO D 2 14 ? 85.11587 -40.67645 17.37507 1.000 91.91241 14 PRO F O 1
ATOM 5142 N N . SER D 2 15 ? 83.04567 -40.73601 16.45478 1.000 94.72125 15 SER F N 1
ATOM 5143 C CA . SER D 2 15 ? 83.45722 -40.64243 15.05220 1.000 96.51890 15 SER F CA 1
ATOM 5144 C C . SER D 2 15 ? 84.23912 -41.87120 14.59395 1.000 97.70562 15 SER F C 1
ATOM 5145 O O . SER D 2 15 ? 85.02599 -41.79546 13.64703 1.000 102.59745 15 SER F O 1
ATOM 5148 N N . GLU D 2 16 ? 84.02149 -43.00958 15.24244 1.000 89.34543 16 GLU F N 1
ATOM 5149 C CA . GLU D 2 16 ? 84.62219 -44.28002 14.85941 1.000 89.59526 16 GLU F CA 1
ATOM 5150 C C . GLU D 2 16 ? 83.51559 -45.26888 14.50626 1.000 90.03005 16 GLU F C 1
ATOM 5151 O O . GLU D 2 16 ? 82.32861 -44.95510 14.58688 1.000 88.87052 16 GLU F O 1
ATOM 5157 N N . THR D 2 17 ? 83.91233 -46.47085 14.09910 1.000 96.47633 17 THR F N 1
ATOM 5158 C CA . THR D 2 17 ? 82.96232 -47.49172 13.67482 1.000 88.27474 17 THR F CA 1
ATOM 5159 C C . THR D 2 17 ? 82.60811 -48.43411 14.82088 1.000 95.49263 17 THR F C 1
ATOM 5160 O O . THR D 2 17 ? 83.44448 -48.74323 15.67536 1.000 88.46921 17 THR F O 1
ATOM 5164 N N . LEU D 2 18 ? 81.35250 -48.87461 14.83583 1.000 93.38988 18 LEU F N 1
ATOM 5165 C CA . LEU D 2 18 ? 80.86883 -49.89094 15.76255 1.000 85.76015 18 LEU F CA 1
ATOM 5166 C C . LEU D 2 18 ? 80.88220 -51.25716 15.09290 1.000 95.84941 18 LEU F C 1
ATOM 5167 O O . LEU D 2 18 ? 80.34263 -51.41981 13.99540 1.000 99.44435 18 LEU F O 1
ATOM 5172 N N . SER D 2 19 ? 81.50884 -52.23113 15.74638 1.000 98.94481 19 SER F N 1
ATOM 5173 C CA . SER D 2 19 ? 81.53208 -53.60719 15.26680 1.000 81.63067 19 SER F CA 1
ATOM 5174 C C . SER D 2 19 ? 80.84928 -54.49579 16.29751 1.000 79.97423 19 SER F C 1
ATOM 5175 O O . SER D 2 19 ? 81.24733 -54.51510 17.46740 1.000 89.19852 19 SER F O 1
ATOM 5178 N N . LEU D 2 20 ? 79.81745 -55.21617 15.86288 1.000 72.48150 20 LEU F N 1
ATOM 5179 C CA . LEU D 2 20 ? 79.11781 -56.19297 16.68522 1.000 77.77897 20 LEU F CA 1
ATOM 5180 C C . LEU D 2 20 ? 78.80134 -57.40782 15.82864 1.000 74.50674 20 LEU F C 1
ATOM 5181 O O . LEU D 2 20 ? 78.39339 -57.26169 14.67590 1.000 75.55323 20 LEU F O 1
ATOM 5186 N N . THR D 2 21 ? 78.96981 -58.60223 16.39262 1.000 74.50391 21 THR F N 1
ATOM 5187 C CA . THR D 2 21 ? 78.67114 -59.84217 15.68533 1.000 80.37906 21 THR F CA 1
ATOM 5188 C C . THR D 2 21 ? 77.70578 -60.67660 16.51309 1.000 82.34024 21 THR F C 1
ATOM 5189 O O . THR D 2 21 ? 77.90965 -60.85512 17.71829 1.000 84.75272 21 THR F O 1
ATOM 5193 N N . CYS D 2 22 ? 76.65571 -61.17597 15.86690 1.000 71.84824 22 CYS F N 1
ATOM 5194 C CA . CYS D 2 22 ? 75.69230 -62.07521 16.48992 1.000 76.68527 22 CYS F CA 1
ATOM 5195 C C . CYS D 2 22 ? 75.96910 -63.48625 15.98524 1.000 72.87665 22 CYS F C 1
ATOM 5196 O O . CYS D 2 22 ? 75.91845 -63.73441 14.77641 1.000 74.92988 22 CYS F O 1
ATOM 5199 N N . THR D 2 23 ? 76.26693 -64.40427 16.90238 1.000 76.19981 23 THR F N 1
ATOM 5200 C CA . THR D 2 23 ? 76.55431 -65.78863 16.54622 1.000 68.08828 23 THR F CA 1
ATOM 5201 C C . THR D 2 23 ? 75.29879 -66.61008 16.79024 1.000 73.89775 23 THR F C 1
ATOM 5202 O O . THR D 2 23 ? 74.80049 -66.67309 17.92017 1.000 80.79274 23 THR F O 1
ATOM 5206 N N . VAL D 2 24 ? 74.79423 -67.23316 15.73846 1.000 72.08778 24 VAL F N 1
ATOM 5207 C CA . VAL D 2 24 ? 73.60807 -68.06951 15.83176 1.000 69.18301 24 VAL F CA 1
ATOM 5208 C C . VAL D 2 24 ? 74.05204 -69.49490 16.10844 1.000 68.40023 24 VAL F C 1
ATOM 5209 O O . VAL D 2 24 ? 74.90863 -70.03910 15.40256 1.000 69.55906 24 VAL F O 1
ATOM 5213 N N . SER D 2 25 ? 73.50239 -70.08273 17.16313 1.000 62.38552 25 SER F N 1
ATOM 5214 C CA . SER D 2 25 ? 73.74719 -71.47229 17.50352 1.000 63.62821 25 SER F CA 1
ATOM 5215 C C . SER D 2 25 ? 72.41206 -72.18949 17.64543 1.000 75.94976 25 SER F C 1
ATOM 5216 O O . SER D 2 25 ? 71.39269 -71.57491 17.97107 1.000 70.85856 25 SER F O 1
ATOM 5219 N N . GLY D 2 26 ? 72.42607 -73.49870 17.39690 1.000 68.73345 26 GLY F N 1
ATOM 5220 C CA . GLY D 2 26 ? 71.19150 -74.26049 17.42070 1.000 81.79719 26 GLY F CA 1
ATOM 5221 C C . GLY D 2 26 ? 70.27566 -74.03479 16.23968 1.000 82.22492 26 GLY F C 1
ATOM 5222 O O . GLY D 2 26 ? 69.10449 -74.42169 16.29571 1.000 97.32638 26 GLY F O 1
ATOM 5223 N N . GLY D 2 27 ? 70.77708 -73.42360 15.17359 1.000 73.67997 27 GLY F N 1
ATOM 5224 C CA . GLY D 2 27 ? 69.99979 -73.14193 13.97967 1.000 58.74219 27 GLY F CA 1
ATOM 5225 C C . GLY D 2 27 ? 70.94128 -72.63507 12.91218 1.000 78.14802 27 GLY F C 1
ATOM 5226 O O . GLY D 2 27 ? 72.10795 -72.33459 13.17853 1.000 87.21878 27 GLY F O 1
ATOM 5227 N N . SER D 2 28 ? 70.42288 -72.52432 11.69424 1.000 82.23440 28 SER F N 1
ATOM 5228 C CA . SER D 2 28 ? 71.25842 -72.19691 10.54590 1.000 91.37708 28 SER F CA 1
ATOM 5229 C C . SER D 2 28 ? 71.08867 -70.73050 10.17712 1.000 89.85585 28 SER F C 1
ATOM 5230 O O . SER D 2 28 ? 69.96046 -70.24277 10.04390 1.000 71.10431 28 SER F O 1
ATOM 5233 N N . VAL D 2 29 ? 72.21779 -70.04365 9.97711 1.000 92.52881 29 VAL F N 1
ATOM 5234 C CA . VAL D 2 29 ? 72.18126 -68.61544 9.67424 1.000 85.16038 29 VAL F CA 1
ATOM 5235 C C . VAL D 2 29 ? 71.69816 -68.36934 8.25694 1.000 87.65145 29 VAL F C 1
ATOM 5236 O O . VAL D 2 29 ? 70.88091 -67.47286 8.01091 1.000 93.18234 29 VAL F O 1
ATOM 5240 N N . SER D 2 30 ? 72.16131 -69.17752 7.31253 1.000 102.19815 30 SER F N 1
ATOM 5241 C CA . SER D 2 30 ? 71.88078 -68.94099 5.90216 1.000 104.76948 30 SER F CA 1
ATOM 5242 C C . SER D 2 30 ? 70.83792 -69.92295 5.37633 1.000 106.12815 30 SER F C 1
ATOM 5243 O O . SER D 2 30 ? 71.08735 -70.75280 4.50345 1.000 122.23815 30 SER F O 1
ATOM 5246 N N . SER D 2 31 ? 69.64799 -69.80734 5.95649 1.000 101.29957 31 SER F N 1
ATOM 5247 C CA . SER D 2 31 ? 68.48738 -70.61182 5.60268 1.000 107.79114 31 SER F CA 1
ATOM 5248 C C . SER D 2 31 ? 67.29103 -69.68087 5.52507 1.000 111.60656 31 SER F C 1
ATOM 5249 O O . SER D 2 31 ? 66.99103 -68.98397 6.49937 1.000 113.74913 31 SER F O 1
ATOM 5252 N N . GLY D 2 32 ? 66.66808 -69.60783 4.34914 1.000 110.54189 32 GLY F N 1
ATOM 5253 C CA . GLY D 2 32 ? 65.45111 -68.84217 4.13899 1.000 106.20970 32 GLY F CA 1
ATOM 5254 C C . GLY D 2 32 ? 64.39623 -68.87727 5.22929 1.000 112.21608 32 GLY F C 1
ATOM 5255 O O . GLY D 2 32 ? 64.48718 -69.64672 6.19287 1.000 100.98165 32 GLY F O 1
ATOM 5256 N N . SER D 2 33 ? 63.36557 -68.04965 5.05016 1.000 107.68921 33 SER F N 1
ATOM 5257 C CA . SER D 2 33 ? 62.24817 -67.82268 5.96282 1.000 115.73298 33 SER F CA 1
ATOM 5258 C C . SER D 2 33 ? 62.63426 -67.05818 7.22335 1.000 106.02483 33 SER F C 1
ATOM 5259 O O . SER D 2 33 ? 61.74824 -66.76155 8.03083 1.000 112.36285 33 SER F O 1
ATOM 5262 N N . TYR D 2 34 ? 63.90509 -66.71024 7.41989 1.000 97.53921 34 TYR F N 1
ATOM 5263 C CA . TYR D 2 34 ? 64.30719 -65.90773 8.56519 1.000 90.67667 34 TYR F CA 1
ATOM 5264 C C . TYR D 2 34 ? 65.01067 -64.62826 8.13320 1.000 94.27548 34 TYR F C 1
ATOM 5265 O O . TYR D 2 34 ? 65.72902 -64.59970 7.12946 1.000 95.26938 34 TYR F O 1
ATOM 5274 N N . TYR D 2 35 ? 64.80319 -63.57112 8.91741 1.000 95.97263 35 TYR F N 1
ATOM 5275 C CA . TYR D 2 35 ? 65.42282 -62.26343 8.70439 1.000 90.31074 35 TYR F CA 1
ATOM 5276 C C . TYR D 2 35 ? 66.21955 -61.92803 9.96213 1.000 95.07958 35 TYR F C 1
ATOM 5277 O O . TYR D 2 35 ? 65.64592 -61.55059 10.99021 1.000 89.28920 35 TYR F O 1
ATOM 5286 N N . TRP D 2 36 ? 67.53694 -62.08925 9.88596 1.000 82.72809 36 TRP F N 1
ATOM 5287 C CA . TRP D 2 36 ? 68.41710 -61.77017 11.00241 1.000 85.83707 36 TRP F CA 1
ATOM 5288 C C . TRP D 2 36 ? 68.61634 -60.26191 11.07332 1.000 80.36957 36 TRP F C 1
ATOM 5289 O O . TRP D 2 36 ? 69.10242 -59.64944 10.11702 1.000 73.82275 36 TRP F O 1
ATOM 5300 N N . SER D 2 37 ? 68.24964 -59.66466 12.20628 1.000 76.51322 37 SER F N 1
ATOM 5301 C CA . SER D 2 37 ? 68.12064 -58.21896 12.30153 1.000 68.76472 37 SER F CA 1
ATOM 5302 C C . SER D 2 37 ? 68.74633 -57.70216 13.59177 1.000 71.91681 37 SER F C 1
ATOM 5303 O O . SER D 2 37 ? 69.09399 -58.46444 14.49824 1.000 75.01302 37 SER F O 1
ATOM 5306 N N . TRP D 2 38 ? 68.87306 -56.37732 13.66303 1.000 65.41278 38 TRP F N 1
ATOM 5307 C CA . TRP D 2 38 ? 69.46946 -55.68204 14.79553 1.000 69.65729 38 TRP F CA 1
ATOM 5308 C C . TRP D 2 38 ? 68.48879 -54.65462 15.34296 1.000 70.06291 38 TRP F C 1
ATOM 5309 O O . TRP D 2 38 ? 67.84156 -53.93146 14.58007 1.000 79.92195 38 TRP F O 1
ATOM 5320 N N . ILE D 2 39 ? 68.36950 -54.61051 16.66722 1.000 66.10165 39 ILE F N 1
ATOM 5321 C CA . ILE D 2 39 ? 67.48690 -53.68080 17.36422 1.000 64.95435 39 ILE F CA 1
ATOM 5322 C C . ILE D 2 39 ? 68.25127 -53.10837 18.54892 1.000 73.03208 39 ILE F C 1
ATOM 5323 O O . ILE D 2 39 ? 68.88768 -53.85564 19.29816 1.000 80.96945 39 ILE F O 1
ATOM 5328 N N . ARG D 2 40 ? 68.19662 -51.79179 18.72351 1.000 71.32839 40 ARG F N 1
ATOM 5329 C CA . ARG D 2 40 ? 68.89077 -51.14833 19.82732 1.000 68.44908 40 ARG F CA 1
ATOM 5330 C C . ARG D 2 40 ? 67.90066 -50.43554 20.73850 1.000 71.37248 40 ARG F C 1
ATOM 5331 O O . ARG D 2 40 ? 66.79918 -50.05987 20.32734 1.000 75.00476 40 ARG F O 1
ATOM 5339 N N . GLN D 2 41 ? 68.31004 -50.26415 21.99583 1.000 71.86106 41 GLN F N 1
ATOM 5340 C CA . GLN D 2 41 ? 67.47878 -49.62192 23.00515 1.000 74.32022 41 GLN F CA 1
ATOM 5341 C C . GLN D 2 41 ? 68.33413 -48.73732 23.90440 1.000 75.97145 41 GLN F C 1
ATOM 5342 O O . GLN D 2 41 ? 69.10699 -49.24879 24.72509 1.000 73.62860 41 GLN F O 1
ATOM 5348 N N . PRO D 2 42 ? 68.23155 -47.41196 23.77939 1.000 79.88916 42 PRO F N 1
ATOM 5349 C CA . PRO D 2 42 ? 68.96616 -46.53670 24.69049 1.000 79.52845 42 PRO F CA 1
ATOM 5350 C C . PRO D 2 42 ? 68.45187 -46.69583 26.10969 1.000 83.71896 42 PRO F C 1
ATOM 5351 O O . PRO D 2 42 ? 67.29908 -47.10785 26.32103 1.000 89.50688 42 PRO F O 1
ATOM 5355 N N . PRO D 2 43 ? 69.27523 -46.39788 27.11418 1.000 89.21439 43 PRO F N 1
ATOM 5356 C CA . PRO D 2 43 ? 68.82829 -46.56893 28.50343 1.000 91.16738 43 PRO F CA 1
ATOM 5357 C C . PRO D 2 43 ? 67.60544 -45.71283 28.79987 1.000 88.49568 43 PRO F C 1
ATOM 5358 O O . PRO D 2 43 ? 67.59888 -44.50187 28.56656 1.000 92.60359 43 PRO F O 1
ATOM 5362 N N . GLY D 2 44 ? 66.55930 -46.35961 29.31127 1.000 89.05698 44 GLY F N 1
ATOM 5363 C CA . GLY D 2 44 ? 65.31754 -45.68529 29.62190 1.000 85.85273 44 GLY F CA 1
ATOM 5364 C C . GLY D 2 44 ? 64.48301 -45.27026 28.43124 1.000 96.79471 44 GLY F C 1
ATOM 5365 O O . GLY D 2 44 ? 63.39515 -44.71698 28.62663 1.000 96.40113 44 GLY F O 1
ATOM 5366 N N . LYS D 2 45 ? 64.93683 -45.53041 27.20999 1.000 94.50000 45 LYS F N 1
ATOM 5367 C CA . LYS D 2 45 ? 64.20750 -45.15647 26.01198 1.000 90.83555 45 LYS F CA 1
ATOM 5368 C C . LYS D 2 45 ? 63.49031 -46.38221 25.44700 1.000 97.41024 45 LYS F C 1
ATOM 5369 O O . LYS D 2 45 ? 63.39926 -47.43128 26.09234 1.000 100.29605 45 LYS F O 1
ATOM 5375 N N . GLY D 2 46 ? 62.96941 -46.25343 24.22620 1.000 94.27958 46 GLY F N 1
ATOM 5376 C CA . GLY D 2 46 ? 62.23894 -47.31961 23.57968 1.000 89.50719 46 GLY F CA 1
ATOM 5377 C C . GLY D 2 46 ? 63.10179 -48.13591 22.63336 1.000 89.12524 46 GLY F C 1
ATOM 5378 O O . GLY D 2 46 ? 64.32779 -48.01529 22.58879 1.000 85.95096 46 GLY F O 1
ATOM 5379 N N . LEU D 2 47 ? 62.43034 -48.98098 21.85542 1.000 95.40197 47 LEU F N 1
ATOM 5380 C CA . LEU D 2 47 ? 63.09034 -49.89813 20.93609 1.000 84.41178 47 LEU F CA 1
ATOM 5381 C C . LEU D 2 47 ? 63.12871 -49.30186 19.53563 1.000 84.74374 47 LEU F C 1
ATOM 5382 O O . LEU D 2 47 ? 62.10542 -48.83425 19.02426 1.000 88.17744 47 LEU F O 1
ATOM 5387 N N . GLU D 2 48 ? 64.30867 -49.33023 18.91986 1.000 80.67522 48 GLU F N 1
ATOM 5388 C CA . GLU D 2 48 ? 64.52079 -48.81571 17.57289 1.000 81.81523 48 GLU F CA 1
ATOM 5389 C C . GLU D 2 48 ? 65.00594 -49.95009 16.68343 1.000 82.17203 48 GLU F C 1
ATOM 5390 O O . GLU D 2 48 ? 66.01860 -50.59153 16.98507 1.000 82.36648 48 GLU F O 1
ATOM 5396 N N . TRP D 2 49 ? 64.28019 -50.20193 15.59920 1.000 73.37298 49 TRP F N 1
ATOM 5397 C CA . TRP D 2 49 ? 64.68616 -51.21568 14.63811 1.000 79.91004 49 TRP F CA 1
ATOM 5398 C C . TRP D 2 49 ? 65.74365 -50.63571 13.70570 1.000 80.95394 49 TRP F C 1
ATOM 5399 O O . TRP D 2 49 ? 65.53790 -49.58238 13.09533 1.000 85.56367 49 TRP F O 1
ATOM 5410 N N . ILE D 2 50 ? 66.87391 -51.32904 13.59430 1.000 74.57576 50 ILE F N 1
ATOM 5411 C CA . ILE D 2 50 ? 68.01632 -50.85524 12.81970 1.000 75.05950 50 ILE F CA 1
ATOM 5412 C C . ILE D 2 50 ? 67.91794 -51.37485 11.39265 1.000 77.28917 50 ILE F C 1
ATOM 5413 O O . ILE D 2 50 ? 67.83452 -50.59456 10.43636 1.000 75.27431 50 ILE F O 1
ATOM 5418 N N . GLY D 2 51 ? 67.95923 -52.68954 11.23901 1.000 74.07751 51 GLY F N 1
ATOM 5419 C CA . GLY D 2 51 ? 67.79369 -53.29129 9.93106 1.000 67.73744 51 GLY F CA 1
ATOM 5420 C C . GLY D 2 51 ? 67.93682 -54.79005 10.04112 1.000 63.10712 51 GLY F C 1
ATOM 5421 O O . GLY D 2 51 ? 68.27972 -55.32782 11.09668 1.000 77.60811 51 GLY F O 1
ATOM 5422 N N . TYR D 2 52 ? 67.66608 -55.46048 8.92569 1.000 77.91430 52 TYR F N 1
ATOM 5423 C CA . TYR D 2 52 ? 67.80316 -56.90470 8.81741 1.000 72.63402 52 TYR F CA 1
ATOM 5424 C C . TYR D 2 52 ? 68.65936 -57.23935 7.60563 1.000 72.64603 52 TYR F C 1
ATOM 5425 O O . TYR D 2 52 ? 68.93241 -56.39099 6.75242 1.000 73.25250 52 TYR F O 1
ATOM 5434 N N . ILE D 2 53 ? 69.08667 -58.49537 7.53756 1.000 78.98547 53 ILE F N 1
ATOM 5435 C CA . ILE D 2 53 ? 69.77959 -59.00935 6.36573 1.000 76.93058 53 ILE F CA 1
ATOM 5436 C C . ILE D 2 53 ? 69.21008 -60.38083 6.03920 1.000 69.93153 53 ILE F C 1
ATOM 5437 O O . ILE D 2 53 ? 68.90546 -61.17289 6.93704 1.000 78.62607 53 ILE F O 1
ATOM 5442 N N . TYR D 2 54 ? 69.02986 -60.64049 4.75260 1.000 87.70923 54 TYR F N 1
ATOM 5443 C CA . TYR D 2 54 ? 68.63279 -61.94961 4.27056 1.000 89.12893 54 TYR F CA 1
ATOM 5444 C C . TYR D 2 54 ? 69.89101 -62.74761 3.94743 1.000 88.34974 54 TYR F C 1
ATOM 5445 O O . TYR D 2 54 ? 70.95865 -62.18563 3.69407 1.000 84.47716 54 TYR F O 1
ATOM 5454 N N . TYR D 2 55 ? 69.76370 -64.07412 3.97086 1.000 88.34110 55 TYR F N 1
ATOM 5455 C CA . TYR D 2 55 ? 70.94436 -64.91473 3.80803 1.000 88.67271 55 TYR F CA 1
ATOM 5456 C C . TYR D 2 55 ? 71.58889 -64.76918 2.43392 1.000 93.55651 55 TYR F C 1
ATOM 5457 O O . TYR D 2 55 ? 72.76293 -65.12069 2.27429 1.000 93.26695 55 TYR F O 1
ATOM 5466 N N . SER D 2 56 ? 70.85660 -64.25906 1.44191 1.000 83.96484 56 SER F N 1
ATOM 5467 C CA . SER D 2 56 ? 71.46796 -63.97381 0.14910 1.000 85.41030 56 SER F CA 1
ATOM 5468 C C . SER D 2 56 ? 72.43527 -62.80094 0.23289 1.000 90.24281 56 SER F C 1
ATOM 5469 O O . SER D 2 56 ? 73.35946 -62.69909 -0.58278 1.000 90.08185 56 SER F O 1
ATOM 5472 N N . GLY D 2 57 ? 72.23565 -61.91169 1.19948 1.000 87.60928 57 GLY F N 1
ATOM 5473 C CA . GLY D 2 57 ? 73.04448 -60.71782 1.35709 1.000 73.82846 57 GLY F CA 1
ATOM 5474 C C . GLY D 2 57 ? 72.26353 -59.42679 1.25287 1.000 81.48411 57 GLY F C 1
ATOM 5475 O O . GLY D 2 57 ? 72.82421 -58.35684 1.53451 1.000 66.06094 57 GLY F O 1
ATOM 5476 N N . SER D 2 58 ? 70.98964 -59.48427 0.86668 1.000 86.13809 58 SER F N 1
ATOM 5477 C CA . SER D 2 58 ? 70.18089 -58.28207 0.72511 1.000 86.92012 58 SER F CA 1
ATOM 5478 C C . SER D 2 58 ? 69.89462 -57.66620 2.08788 1.000 92.04640 58 SER F C 1
ATOM 5479 O O . SER D 2 58 ? 69.68558 -58.37204 3.07824 1.000 83.02631 58 SER F O 1
ATOM 5482 N N . THR D 2 59 ? 69.88479 -56.33786 2.13331 1.000 91.80554 59 THR F N 1
ATOM 5483 C CA . THR D 2 59 ? 69.77604 -55.60222 3.38220 1.000 78.20098 59 THR F CA 1
ATOM 5484 C C . THR D 2 59 ? 68.69906 -54.53495 3.26856 1.000 82.05423 59 THR F C 1
ATOM 5485 O O . THR D 2 59 ? 68.57067 -53.87638 2.23190 1.000 96.18124 59 THR F O 1
ATOM 5489 N N . ASN D 2 60 ? 67.92487 -54.37387 4.33875 1.000 80.34527 60 ASN F N 1
ATOM 5490 C CA . ASN D 2 60 ? 66.99890 -53.25995 4.49623 1.000 84.83732 60 ASN F CA 1
ATOM 5491 C C . ASN D 2 60 ? 67.37465 -52.50752 5.76370 1.000 78.18913 60 ASN F C 1
ATOM 5492 O O . ASN D 2 60 ? 67.50230 -53.11370 6.83070 1.000 81.06337 60 ASN F O 1
ATOM 5497 N N . TYR D 2 61 ? 67.56388 -51.19764 5.64432 1.000 79.03502 61 TYR F N 1
ATOM 5498 C CA . TYR D 2 61 ? 68.00278 -50.36780 6.75390 1.000 73.51187 61 TYR F CA 1
ATOM 5499 C C . TYR D 2 61 ? 66.91692 -49.36787 7.12492 1.000 87.23163 61 TYR F C 1
ATOM 5500 O O . TYR D 2 61 ? 66.05683 -49.01762 6.31066 1.000 87.22461 61 TYR F O 1
ATOM 5509 N N . ASN D 2 62 ? 66.96215 -48.91928 8.37020 1.000 80.30430 62 ASN F N 1
ATOM 5510 C CA . ASN D 2 62 ? 66.13981 -47.79093 8.77889 1.000 75.47386 62 ASN F CA 1
ATOM 5511 C C . ASN D 2 62 ? 66.69720 -46.53469 8.11803 1.000 96.92712 62 ASN F C 1
ATOM 5512 O O . ASN D 2 62 ? 67.91067 -46.30222 8.17269 1.000 101.75151 62 ASN F O 1
ATOM 5517 N N . PRO D 2 63 ? 65.85950 -45.71935 7.46887 1.000 103.83317 63 PRO F N 1
ATOM 5518 C CA . PRO D 2 63 ? 66.39053 -44.55110 6.74206 1.000 104.76387 63 PRO F CA 1
ATOM 5519 C C . PRO D 2 63 ? 67.21299 -43.60105 7.59714 1.000 103.09209 63 PRO F C 1
ATOM 5520 O O . PRO D 2 63 ? 68.18479 -43.01790 7.09941 1.000 112.31571 63 PRO F O 1
ATOM 5524 N N . SER D 2 64 ? 66.85267 -43.41775 8.86905 1.000 94.30247 64 SER F N 1
ATOM 5525 C CA . SER D 2 64 ? 67.61088 -42.50225 9.71648 1.000 102.91995 64 SER F CA 1
ATOM 5526 C C . SER D 2 64 ? 69.05389 -42.95959 9.91573 1.000 109.27162 64 SER F C 1
ATOM 5527 O O . SER D 2 64 ? 69.94379 -42.12240 10.10529 1.000 111.84847 64 SER F O 1
ATOM 5530 N N . LEU D 2 65 ? 69.31278 -44.26711 9.87623 1.000 113.35125 65 LEU F N 1
ATOM 5531 C CA . LEU D 2 65 ? 70.65902 -44.78076 10.10502 1.000 107.19839 65 LEU F CA 1
ATOM 5532 C C . LEU D 2 65 ? 71.41971 -45.14102 8.83096 1.000 120.35649 65 LEU F C 1
ATOM 5533 O O . LEU D 2 65 ? 72.60422 -45.48394 8.92344 1.000 118.82699 65 LEU F O 1
ATOM 5538 N N . LYS D 2 66 ? 70.79015 -45.08512 7.65656 1.000 102.05588 66 LYS F N 1
ATOM 5539 C CA . LYS D 2 66 ? 71.51302 -45.43174 6.44058 1.000 100.13623 66 LYS F CA 1
ATOM 5540 C C . LYS D 2 66 ? 72.68398 -44.47197 6.23069 1.000 106.13062 66 LYS F C 1
ATOM 5541 O O . LYS D 2 66 ? 72.72553 -43.36999 6.78621 1.000 100.87033 66 LYS F O 1
ATOM 5547 N N . SER D 2 67 ? 73.65455 -44.92856 5.43049 1.000 115.96469 67 SER F N 1
ATOM 5548 C CA . SER D 2 67 ? 74.94490 -44.28017 5.19532 1.000 119.98486 67 SER F CA 1
ATOM 5549 C C . SER D 2 67 ? 75.84646 -44.43120 6.41408 1.000 117.75583 67 SER F C 1
ATOM 5550 O O . SER D 2 67 ? 77.02298 -44.05489 6.37544 1.000 118.37439 67 SER F O 1
ATOM 5553 N N . ARG D 2 68 ? 75.30578 -44.98763 7.50004 1.000 109.70734 68 ARG F N 1
ATOM 5554 C CA . ARG D 2 68 ? 76.09388 -45.32102 8.67432 1.000 102.72472 68 ARG F CA 1
ATOM 5555 C C . ARG D 2 68 ? 75.98182 -46.78684 9.06019 1.000 97.77942 68 ARG F C 1
ATOM 5556 O O . ARG D 2 68 ? 76.77570 -47.24929 9.88520 1.000 102.37861 68 ARG F O 1
ATOM 5564 N N . VAL D 2 69 ? 75.05235 -47.53383 8.46770 1.000 77.10673 69 VAL F N 1
ATOM 5565 C CA . VAL D 2 69 ? 74.75384 -48.90293 8.86783 1.000 81.20559 69 VAL F CA 1
ATOM 5566 C C . VAL D 2 69 ? 75.21836 -49.86430 7.78468 1.000 79.10478 69 VAL F C 1
ATOM 5567 O O . VAL D 2 69 ? 75.01803 -49.62192 6.58861 1.000 88.17356 69 VAL F O 1
ATOM 5571 N N . THR D 2 70 ? 75.86121 -50.94808 8.21526 1.000 79.67831 70 THR F N 1
ATOM 5572 C CA . THR D 2 70 ? 76.27647 -52.03804 7.33814 1.000 81.10000 70 THR F CA 1
ATOM 5573 C C . THR D 2 70 ? 76.07954 -53.33856 8.10453 1.000 84.72330 70 THR F C 1
ATOM 5574 O O . THR D 2 70 ? 76.75278 -53.57522 9.11230 1.000 79.68974 70 THR F O 1
ATOM 5578 N N . ILE D 2 71 ? 75.15287 -54.17023 7.64298 1.000 80.85452 71 ILE F N 1
ATOM 5579 C CA . ILE D 2 71 ? 74.91287 -55.48759 8.21812 1.000 83.84690 71 ILE F CA 1
ATOM 5580 C C . ILE D 2 71 ? 75.36029 -56.53271 7.20153 1.000 75.95010 71 ILE F C 1
ATOM 5581 O O . ILE D 2 71 ? 75.10762 -56.39395 5.99850 1.000 76.18983 71 ILE F O 1
ATOM 5586 N N . SER D 2 72 ? 76.06551 -57.55628 7.67831 1.000 72.67657 72 SER F N 1
ATOM 5587 C CA . SER D 2 72 ? 76.67552 -58.55552 6.81123 1.000 76.33028 72 SER F CA 1
ATOM 5588 C C . SER D 2 72 ? 76.39765 -59.95607 7.34345 1.000 80.47843 72 SER F C 1
ATOM 5589 O O . SER D 2 72 ? 75.92051 -60.13625 8.46574 1.000 80.27306 72 SER F O 1
ATOM 5592 N N . VAL D 2 73 ? 76.69592 -60.95599 6.51200 1.000 76.16485 73 VAL F N 1
ATOM 5593 C CA . VAL D 2 73 ? 76.53931 -62.36384 6.86144 1.000 78.61355 73 VAL F CA 1
ATOM 5594 C C . VAL D 2 73 ? 77.83565 -63.09835 6.55266 1.000 91.72648 73 VAL F C 1
ATOM 5595 O O . VAL D 2 73 ? 78.46326 -62.86482 5.51351 1.000 98.29677 73 VAL F O 1
ATOM 5599 N N . ASP D 2 74 ? 78.23276 -63.98943 7.45740 1.000 87.34541 74 ASP F N 1
ATOM 5600 C CA . ASP D 2 74 ? 79.34951 -64.90827 7.24983 1.000 94.49362 74 ASP F CA 1
ATOM 5601 C C . ASP D 2 74 ? 78.77031 -66.31528 7.35970 1.000 87.79184 74 ASP F C 1
ATOM 5602 O O . ASP D 2 74 ? 78.68312 -66.88062 8.45240 1.000 85.18106 74 ASP F O 1
ATOM 5607 N N . THR D 2 75 ? 78.36022 -66.87044 6.21752 1.000 84.81762 75 THR F N 1
ATOM 5608 C CA . THR D 2 75 ? 77.74339 -68.19151 6.21537 1.000 83.13367 75 THR F CA 1
ATOM 5609 C C . THR D 2 75 ? 78.71276 -69.27068 6.67931 1.000 89.08973 75 THR F C 1
ATOM 5610 O O . THR D 2 75 ? 78.28699 -70.28640 7.24092 1.000 85.66632 75 THR F O 1
ATOM 5614 N N . SER D 2 76 ? 80.01377 -69.06738 6.46649 1.000 81.24913 76 SER F N 1
ATOM 5615 C CA . SER D 2 76 ? 81.01454 -70.04748 6.86494 1.000 88.23008 76 SER F CA 1
ATOM 5616 C C . SER D 2 76 ? 81.30908 -70.03800 8.36057 1.000 86.05449 76 SER F C 1
ATOM 5617 O O . SER D 2 76 ? 81.99120 -70.94854 8.84286 1.000 91.45892 76 SER F O 1
ATOM 5620 N N . LYS D 2 77 ? 80.81973 -69.04560 9.10373 1.000 77.75663 77 LYS F N 1
ATOM 5621 C CA . LYS D 2 77 ? 81.01187 -68.99713 10.54766 1.000 77.28998 77 LYS F CA 1
ATOM 5622 C C . LYS D 2 77 ? 79.70357 -68.92346 11.32416 1.000 74.59103 77 LYS F C 1
ATOM 5623 O O . LYS D 2 77 ? 79.74048 -68.80546 12.55471 1.000 96.53652 77 LYS F O 1
ATOM 5629 N N . ASN D 2 78 ? 78.55793 -69.01215 10.64708 1.000 75.22643 78 ASN F N 1
ATOM 5630 C CA . ASN D 2 78 ? 77.23783 -68.90961 11.27220 1.000 66.10848 78 ASN F CA 1
ATOM 5631 C C . ASN D 2 78 ? 77.08306 -67.62582 12.08847 1.000 81.20787 78 ASN F C 1
ATOM 5632 O O . ASN D 2 78 ? 76.59678 -67.63153 13.22140 1.000 87.21150 78 ASN F O 1
ATOM 5637 N N . GLN D 2 79 ? 77.48020 -66.50820 11.48946 1.000 77.69052 79 GLN F N 1
ATOM 5638 C CA . GLN D 2 79 ? 77.44265 -65.21079 12.14684 1.000 73.97358 79 GLN F CA 1
ATOM 5639 C C . GLN D 2 79 ? 76.85104 -64.16885 11.21011 1.000 72.20881 79 GLN F C 1
ATOM 5640 O O . GLN D 2 79 ? 76.97531 -64.27094 9.98695 1.000 94.88532 79 GLN F O 1
ATOM 5646 N N . PHE D 2 80 ? 76.20633 -63.16034 11.79171 1.000 60.90201 80 PHE F N 1
ATOM 5647 C CA . PHE D 2 80 ? 75.86900 -61.95698 11.04411 1.000 71.59813 80 PHE F CA 1
ATOM 5648 C C . PHE D 2 80 ? 76.19850 -60.75194 11.90955 1.000 73.77387 80 PHE F C 1
ATOM 5649 O O . PHE D 2 80 ? 75.76900 -60.67175 13.06348 1.000 83.27599 80 PHE F O 1
ATOM 5657 N N . SER D 2 81 ? 76.97098 -59.82736 11.35035 1.000 70.78136 81 SER F N 1
ATOM 5658 C CA . SER D 2 81 ? 77.55330 -58.72473 12.09802 1.000 74.08043 81 SER F CA 1
ATOM 5659 C C . SER D 2 81 ? 76.93885 -57.39036 11.68998 1.000 75.79503 81 SER F C 1
ATOM 5660 O O . SER D 2 81 ? 76.29516 -57.26385 10.64564 1.000 75.53205 81 SER F O 1
ATOM 5663 N N . LEU D 2 82 ? 77.15229 -56.38811 12.53806 1.000 76.39126 82 LEU F N 1
ATOM 5664 C CA . LEU D 2 82 ? 76.65946 -55.03605 12.32140 1.000 66.44883 82 LEU F CA 1
ATOM 5665 C C . LEU D 2 82 ? 77.81361 -54.04581 12.38549 1.000 62.06426 82 LEU F C 1
ATOM 5666 O O . LEU D 2 82 ? 78.69116 -54.14836 13.24782 1.000 60.10166 82 LEU F O 1
ATOM 5671 N N . LYS D 2 83 ? 77.81949 -53.10329 11.44930 1.000 85.59851 83 LYS F N 1
ATOM 5672 C CA . LYS D 2 83 ? 78.79163 -52.02074 11.41421 1.000 78.39822 83 LYS F CA 1
ATOM 5673 C C . LYS D 2 83 ? 78.03629 -50.70084 11.46351 1.000 71.55579 83 LYS F C 1
ATOM 5674 O O . LYS D 2 83 ? 77.07371 -50.50344 10.71416 1.000 83.90116 83 LYS F O 1
ATOM 5680 N N . LEU D 2 84 ? 78.45829 -49.81012 12.35831 1.000 63.30058 84 LEU F N 1
ATOM 5681 C CA . LEU D 2 84 ? 77.85074 -48.49148 12.50361 1.000 76.39381 84 LEU F CA 1
ATOM 5682 C C . LEU D 2 84 ? 78.96481 -47.45785 12.54807 1.000 87.12960 84 LEU F C 1
ATOM 5683 O O . LEU D 2 84 ? 79.76408 -47.44781 13.48936 1.000 84.48744 84 LEU F O 1
ATOM 5688 N N . SER D 2 85 ? 79.01273 -46.59150 11.53980 1.000 92.75402 85 SER F N 1
ATOM 5689 C CA . SER D 2 85 ? 80.11968 -45.66607 11.34698 1.000 94.49856 85 SER F CA 1
ATOM 5690 C C . SER D 2 85 ? 79.77031 -44.26373 11.83475 1.000 89.62525 85 SER F C 1
ATOM 5691 O O . SER D 2 85 ? 78.60088 -43.92168 12.03163 1.000 85.18182 85 SER F O 1
ATOM 5694 N N . SER D 2 86 ? 80.81769 -43.44442 11.99738 1.000 82.16785 86 SER F N 1
ATOM 5695 C CA . SER D 2 86 ? 80.71330 -42.06946 12.48178 1.000 90.33554 86 SER F CA 1
ATOM 5696 C C . SER D 2 86 ? 79.75557 -41.97976 13.66454 1.000 89.67733 86 SER F C 1
ATOM 5697 O O . SER D 2 86 ? 78.66272 -41.41584 13.55161 1.000 95.27471 86 SER F O 1
ATOM 5700 N N . VAL D 2 87 ? 80.15966 -42.54275 14.79510 1.000 100.40599 87 VAL F N 1
ATOM 5701 C CA . VAL D 2 87 ? 79.27864 -42.74685 15.93888 1.000 92.32019 87 VAL F CA 1
ATOM 5702 C C . VAL D 2 87 ? 79.38214 -41.56816 16.89781 1.000 82.09380 87 VAL F C 1
ATOM 5703 O O . VAL D 2 87 ? 80.46745 -41.01768 17.12031 1.000 89.36019 87 VAL F O 1
ATOM 5707 N N . THR D 2 88 ? 78.24401 -41.17095 17.45704 1.000 75.04654 88 THR F N 1
ATOM 5708 C CA . THR D 2 88 ? 78.15195 -40.14774 18.49244 1.000 76.22491 88 THR F CA 1
ATOM 5709 C C . THR D 2 88 ? 77.53804 -40.74858 19.75234 1.000 87.77102 88 THR F C 1
ATOM 5710 O O . THR D 2 88 ? 77.18051 -41.92897 19.79889 1.000 87.32051 88 THR F O 1
ATOM 5714 N N . ALA D 2 89 ? 77.40531 -39.90956 20.78257 1.000 88.26273 89 ALA F N 1
ATOM 5715 C CA . ALA D 2 89 ? 76.78776 -40.34184 22.03009 1.000 78.42987 89 ALA F CA 1
ATOM 5716 C C . ALA D 2 89 ? 75.32312 -40.71521 21.84759 1.000 74.97446 89 ALA F C 1
ATOM 5717 O O . ALA D 2 89 ? 74.75593 -41.39580 22.71014 1.000 76.97029 89 ALA F O 1
ATOM 5719 N N . ALA D 2 90 ? 74.69101 -40.27246 20.75911 1.000 82.23060 90 ALA F N 1
ATOM 5720 C CA . ALA D 2 90 ? 73.31885 -40.67307 20.47920 1.000 82.64619 90 ALA F CA 1
ATOM 5721 C C . ALA D 2 90 ? 73.20262 -42.14152 20.09639 1.000 86.87022 90 ALA F C 1
ATOM 5722 O O . ALA D 2 90 ? 72.08122 -42.65184 19.99665 1.000 72.82109 90 ALA F O 1
ATOM 5724 N N . ASP D 2 91 ? 74.32177 -42.83188 19.89446 1.000 74.06968 91 ASP F N 1
ATOM 5725 C CA . ASP D 2 91 ? 74.31242 -44.24957 19.57462 1.000 76.20521 91 ASP F CA 1
ATOM 5726 C C . ASP D 2 91 ? 74.59076 -45.12396 20.78908 1.000 85.22105 91 ASP F C 1
ATOM 5727 O O . ASP D 2 91 ? 74.59188 -46.35189 20.66238 1.000 91.06084 91 ASP F O 1
ATOM 5732 N N . THR D 2 92 ? 74.82865 -44.52506 21.95611 1.000 79.65181 92 THR F N 1
ATOM 5733 C CA . THR D 2 92 ? 75.00246 -45.29709 23.17945 1.000 68.10739 92 THR F CA 1
ATOM 5734 C C . THR D 2 92 ? 73.68481 -45.96881 23.54370 1.000 66.02326 92 THR F C 1
ATOM 5735 O O . THR D 2 92 ? 72.69359 -45.29030 23.83484 1.000 72.21201 92 THR F O 1
ATOM 5739 N N . ALA D 2 93 ? 73.67488 -47.29778 23.53752 1.000 62.95679 93 ALA F N 1
ATOM 5740 C CA . ALA D 2 93 ? 72.44669 -48.04827 23.75956 1.000 72.94172 93 ALA F CA 1
ATOM 5741 C C . ALA D 2 93 ? 72.79857 -49.51312 23.96551 1.000 74.24355 93 ALA F C 1
ATOM 5742 O O . ALA D 2 93 ? 73.94474 -49.93227 23.78082 1.000 70.87105 93 ALA F O 1
ATOM 5744 N N . VAL D 2 94 ? 71.78554 -50.28814 24.33645 1.000 73.21866 94 VAL F N 1
ATOM 5745 C CA . VAL D 2 94 ? 71.87811 -51.74205 24.36100 1.000 73.53167 94 VAL F CA 1
ATOM 5746 C C . VAL D 2 94 ? 71.43120 -52.25525 23.00139 1.000 65.98935 94 VAL F C 1
ATOM 5747 O O . VAL D 2 94 ? 70.30400 -51.98921 22.57061 1.000 62.87124 94 VAL F O 1
ATOM 5751 N N . TYR D 2 95 ? 72.31199 -52.98424 22.32463 1.000 65.66630 95 TYR F N 1
ATOM 5752 C CA . TYR D 2 95 ? 72.03446 -53.51255 20.99684 1.000 67.68519 95 TYR F CA 1
ATOM 5753 C C . TYR D 2 95 ? 71.60870 -54.96959 21.10310 1.000 67.29995 95 TYR F C 1
ATOM 5754 O O . TYR D 2 95 ? 72.31706 -55.78693 21.69926 1.000 73.20402 95 TYR F O 1
ATOM 5763 N N . TYR D 2 96 ? 70.45020 -55.28705 20.53490 1.000 61.83861 96 TYR F N 1
ATOM 5764 C CA . TYR D 2 96 ? 69.95361 -56.65195 20.47562 1.000 66.38017 96 TYR F CA 1
ATOM 5765 C C . TYR D 2 96 ? 70.04215 -57.15752 19.04194 1.000 70.52805 96 TYR F C 1
ATOM 5766 O O . TYR D 2 96 ? 69.79822 -56.40260 18.09471 1.000 73.22058 96 TYR F O 1
ATOM 5775 N N . CYS D 2 97 ? 70.40450 -58.42907 18.88187 1.000 75.00212 97 CYS F N 1
ATOM 5776 C CA . CYS D 2 97 ? 70.19733 -59.13477 17.62447 1.000 79.70565 97 CYS F CA 1
ATOM 5777 C C . CYS D 2 97 ? 69.02066 -60.08440 17.79561 1.000 77.11963 97 CYS F C 1
ATOM 5778 O O . CYS D 2 97 ? 68.87620 -60.73203 18.83672 1.000 72.86134 97 CYS F O 1
ATOM 5781 N N . ALA D 2 98 ? 68.16546 -60.14166 16.78233 1.000 73.70481 98 ALA F N 1
ATOM 5782 C CA . ALA D 2 98 ? 67.00782 -61.01731 16.80496 1.000 79.69895 98 ALA F CA 1
ATOM 5783 C C . ALA D 2 98 ? 66.81469 -61.60574 15.41792 1.000 73.42538 98 ALA F C 1
ATOM 5784 O O . ALA D 2 98 ? 67.41185 -61.14959 14.43872 1.000 82.09833 98 ALA F O 1
ATOM 5786 N N . ARG D 2 99 ? 65.98866 -62.64529 15.33819 1.000 76.76532 99 ARG F N 1
ATOM 5787 C CA . ARG D 2 99 ? 65.58835 -63.21067 14.05932 1.000 93.70634 99 ARG F CA 1
ATOM 5788 C C . ARG D 2 99 ? 64.09853 -62.98292 13.86175 1.000 89.29141 99 ARG F C 1
ATOM 5789 O O . ARG D 2 99 ? 63.31067 -63.09491 14.80553 1.000 75.38498 99 ARG F O 1
ATOM 5797 N N . GLU D 2 100 ? 63.72666 -62.61991 12.64238 1.000 96.74022 100 GLU F N 1
ATOM 5798 C CA . GLU D 2 100 ? 62.33193 -62.41473 12.28761 1.000 93.61907 100 GLU F CA 1
ATOM 5799 C C . GLU D 2 100 ? 61.74625 -63.74827 11.83858 1.000 94.16185 100 GLU F C 1
ATOM 5800 O O . GLU D 2 100 ? 62.17161 -64.30502 10.82153 1.000 96.33633 100 GLU F O 1
ATOM 5806 N N . GLY D 2 101 ? 60.77236 -64.26021 12.60050 1.000 103.35065 101 GLY F N 1
ATOM 5807 C CA . GLY D 2 101 ? 60.26169 -65.59729 12.37694 1.000 110.72060 101 GLY F CA 1
ATOM 5808 C C . GLY D 2 101 ? 59.36152 -65.69269 11.16065 1.000 122.00862 101 GLY F C 1
ATOM 5809 O O . GLY D 2 101 ? 58.99465 -64.68639 10.55280 1.000 115.27760 101 GLY F O 1
ATOM 5810 N N . LYS D 2 102 ? 59.02264 -66.93661 10.80070 1.000 125.42781 102 LYS F N 1
ATOM 5811 C CA . LYS D 2 102 ? 58.09754 -67.17094 9.69463 1.000 127.73922 102 LYS F CA 1
ATOM 5812 C C . LYS D 2 102 ? 56.81729 -66.36567 9.87352 1.000 131.78568 102 LYS F C 1
ATOM 5813 O O . LYS D 2 102 ? 56.43348 -65.57087 9.00825 1.000 136.43202 102 LYS F O 1
ATOM 5819 N N . ASN D 2 103 ? 56.14172 -66.56911 10.99937 1.000 136.34467 103 ASN F N 1
ATOM 5820 C CA . ASN D 2 103 ? 54.94333 -65.81730 11.33616 1.000 134.99559 103 ASN F CA 1
ATOM 5821 C C . ASN D 2 103 ? 55.33130 -64.55479 12.09480 1.000 114.77847 103 ASN F C 1
ATOM 5822 O O . ASN D 2 103 ? 56.02332 -64.62362 13.11556 1.000 120.88230 103 ASN F O 1
ATOM 5827 N N . GLY D 2 104 ? 54.87761 -63.41384 11.59543 1.000 95.84504 104 GLY F N 1
ATOM 5828 C CA . GLY D 2 104 ? 55.12559 -62.13942 12.25171 1.000 111.98019 104 GLY F CA 1
ATOM 5829 C C . GLY D 2 104 ? 56.60404 -61.79875 12.33029 1.000 119.59117 104 GLY F C 1
ATOM 5830 O O . GLY D 2 104 ? 57.28273 -61.66590 11.30286 1.000 96.80283 104 GLY F O 1
ATOM 5831 N N . ALA D 2 105 ? 57.13569 -61.66945 13.54719 1.000 111.55635 105 ALA F N 1
ATOM 5832 C CA . ALA D 2 105 ? 58.51051 -61.20909 13.68750 1.000 95.53379 105 ALA F CA 1
ATOM 5833 C C . ALA D 2 105 ? 59.04716 -61.49615 15.08206 1.000 88.82664 105 ALA F C 1
ATOM 5834 O O . ALA D 2 105 ? 58.29059 -61.66236 16.04176 1.000 99.96233 105 ALA F O 1
ATOM 5836 N N . PHE D 2 106 ? 60.37801 -61.55400 15.16146 1.000 100.80436 106 PHE F N 1
ATOM 5837 C CA . PHE D 2 106 ? 61.15940 -61.47656 16.40192 1.000 90.06386 106 PHE F CA 1
ATOM 5838 C C . PHE D 2 106 ? 60.69482 -62.48984 17.44808 1.000 80.57939 106 PHE F C 1
ATOM 5839 O O . PHE D 2 106 ? 60.27270 -62.14296 18.55211 1.000 87.08617 106 PHE F O 1
ATOM 5847 N N . ASP D 2 107 ? 60.79699 -63.76613 17.08412 1.000 82.47925 107 ASP F N 1
ATOM 5848 C CA . ASP D 2 107 ? 60.48278 -64.83278 18.02451 1.000 94.15844 107 ASP F CA 1
ATOM 5849 C C . ASP D 2 107 ? 61.66347 -65.20111 18.91679 1.000 91.50418 107 ASP F C 1
ATOM 5850 O O . ASP D 2 107 ? 61.45796 -65.82580 19.96301 1.000 89.52198 107 ASP F O 1
ATOM 5855 N N . ILE D 2 108 ? 62.88554 -64.82784 18.53778 1.000 89.63369 108 ILE F N 1
ATOM 5856 C CA . ILE D 2 108 ? 64.08680 -65.18925 19.28449 1.000 81.42801 108 ILE F CA 1
ATOM 5857 C C . ILE D 2 108 ? 65.00031 -63.97316 19.34901 1.000 78.32409 108 ILE F C 1
ATOM 5858 O O . ILE D 2 108 ? 65.38720 -63.42910 18.30856 1.000 76.41382 108 ILE F O 1
ATOM 5863 N N . TRP D 2 109 ? 65.35712 -63.55887 20.56230 1.000 87.88553 109 TRP F N 1
ATOM 5864 C CA . TRP D 2 109 ? 66.20656 -62.40123 20.79766 1.000 88.09059 109 TRP F CA 1
ATOM 5865 C C . TRP D 2 109 ? 67.56337 -62.81828 21.35021 1.000 78.52492 109 TRP F C 1
ATOM 5866 O O . TRP D 2 109 ? 67.74802 -63.93239 21.84824 1.000 79.91140 109 TRP F O 1
ATOM 5877 N N . GLY D 2 110 ? 68.52201 -61.89629 21.24348 1.000 72.35061 110 GLY F N 1
ATOM 5878 C CA . GLY D 2 110 ? 69.79956 -62.06346 21.89766 1.000 73.43369 110 GLY F CA 1
ATOM 5879 C C . GLY D 2 110 ? 69.75364 -61.55812 23.32921 1.000 83.16316 110 GLY F C 1
ATOM 5880 O O . GLY D 2 110 ? 68.75925 -60.99761 23.78310 1.000 77.91961 110 GLY F O 1
ATOM 5881 N N . GLN D 2 111 ? 70.85693 -61.77109 24.04779 1.000 83.83772 111 GLN F N 1
ATOM 5882 C CA . GLN D 2 111 ? 70.90864 -61.34905 25.44274 1.000 89.44361 111 GLN F CA 1
ATOM 5883 C C . GLN D 2 111 ? 71.03598 -59.83876 25.58948 1.000 82.16391 111 GLN F C 1
ATOM 5884 O O . GLN D 2 111 ? 70.67316 -59.29834 26.64040 1.000 78.29144 111 GLN F O 1
ATOM 5890 N N . GLY D 2 112 ? 71.51147 -59.14669 24.55731 1.000 74.97806 112 GLY F N 1
ATOM 5891 C CA . GLY D 2 112 ? 71.77306 -57.72435 24.65485 1.000 68.44977 112 GLY F CA 1
ATOM 5892 C C . GLY D 2 112 ? 73.19694 -57.41039 25.06539 1.000 68.14354 112 GLY F C 1
ATOM 5893 O O . GLY D 2 112 ? 73.73055 -58.01162 26.00308 1.000 71.61843 112 GLY F O 1
ATOM 5894 N N . THR D 2 113 ? 73.82859 -56.47748 24.35723 1.000 59.83767 113 THR F N 1
ATOM 5895 C CA . THR D 2 113 ? 75.14105 -55.96324 24.72426 1.000 67.38861 113 THR F CA 1
ATOM 5896 C C . THR D 2 113 ? 75.09846 -54.44378 24.66946 1.000 75.29788 113 THR F C 1
ATOM 5897 O O . THR D 2 113 ? 74.71099 -53.86463 23.64871 1.000 74.20234 113 THR F O 1
ATOM 5901 N N . MET D 2 114 ? 75.49070 -53.79785 25.76248 1.000 67.44491 114 MET F N 1
ATOM 5902 C CA . MET D 2 114 ? 75.45888 -52.34680 25.81368 1.000 78.45355 114 MET F CA 1
ATOM 5903 C C . MET D 2 114 ? 76.75949 -51.78380 25.26557 1.000 85.47630 114 MET F C 1
ATOM 5904 O O . MET D 2 114 ? 77.84841 -52.27471 25.57835 1.000 78.16278 114 MET F O 1
ATOM 5909 N N . VAL D 2 115 ? 76.63440 -50.74418 24.44798 1.000 82.92787 115 VAL F N 1
ATOM 5910 C CA . VAL D 2 115 ? 77.77355 -50.04080 23.87926 1.000 70.72628 115 VAL F CA 1
ATOM 5911 C C . VAL D 2 115 ? 77.68802 -48.58886 24.31516 1.000 72.56611 115 VAL F C 1
ATOM 5912 O O . VAL D 2 115 ? 76.66913 -47.92542 24.08751 1.000 75.41354 115 VAL F O 1
ATOM 5916 N N . THR D 2 116 ? 78.74411 -48.10693 24.95940 1.000 87.52261 116 THR F N 1
ATOM 5917 C CA . THR D 2 116 ? 78.86554 -46.71044 25.34732 1.000 82.78208 116 THR F CA 1
ATOM 5918 C C . THR D 2 116 ? 79.75809 -45.99418 24.34379 1.000 83.33515 116 THR F C 1
ATOM 5919 O O . THR D 2 116 ? 80.80213 -46.51977 23.94099 1.000 72.89823 116 THR F O 1
ATOM 5923 N N . VAL D 2 117 ? 79.33057 -44.81490 23.91768 1.000 86.49969 117 VAL F N 1
ATOM 5924 C CA . VAL D 2 117 ? 80.09065 -43.99874 22.98285 1.000 74.20348 117 VAL F CA 1
ATOM 5925 C C . VAL D 2 117 ? 80.62855 -42.80820 23.75446 1.000 78.65685 117 VAL F C 1
ATOM 5926 O O . VAL D 2 117 ? 79.85993 -41.95147 24.20930 1.000 76.20628 117 VAL F O 1
ATOM 5930 N N . SER D 2 118 ? 81.94558 -42.75392 23.91363 1.000 69.43387 118 SER F N 1
ATOM 5931 C CA . SER D 2 118 ? 82.54289 -41.67776 24.68504 1.000 70.82060 118 SER F CA 1
ATOM 5932 C C . SER D 2 118 ? 84.02923 -41.60340 24.38644 1.000 88.84019 118 SER F C 1
ATOM 5933 O O . SER D 2 118 ? 84.65376 -42.59616 23.99975 1.000 94.31066 118 SER F O 1
ATOM 5936 N N . SER D 2 119 ? 84.57934 -40.40776 24.57481 1.000 90.16361 119 SER F N 1
ATOM 5937 C CA . SER D 2 119 ? 86.00847 -40.16461 24.46057 1.000 96.95956 119 SER F CA 1
ATOM 5938 C C . SER D 2 119 ? 86.73414 -40.41948 25.76982 1.000 99.95484 119 SER F C 1
ATOM 5939 O O . SER D 2 119 ? 87.96539 -40.52019 25.77062 1.000 98.12100 119 SER F O 1
ATOM 5942 N N . ALA D 2 120 ? 85.99450 -40.52322 26.87333 1.000 104.48032 120 ALA F N 1
ATOM 5943 C CA . ALA D 2 120 ? 86.59141 -40.71813 28.18566 1.000 92.82922 120 ALA F CA 1
ATOM 5944 C C . ALA D 2 120 ? 87.32084 -42.05384 28.26324 1.000 103.85317 120 ALA F C 1
ATOM 5945 O O . ALA D 2 120 ? 87.00565 -43.01028 27.54920 1.000 101.35815 120 ALA F O 1
ATOM 5947 N N . GLN D 2 121 ? 88.30853 -42.10754 29.14759 1.000 99.08471 121 GLN F N 1
ATOM 5948 C CA . GLN D 2 121 ? 89.16219 -43.26702 29.35279 1.000 103.26159 121 GLN F CA 1
ATOM 5949 C C . GLN D 2 121 ? 88.50072 -44.23158 30.33220 1.000 95.40103 121 GLN F C 1
ATOM 5950 O O . GLN D 2 121 ? 87.80466 -43.79526 31.25320 1.000 103.80603 121 GLN F O 1
ATOM 5956 N N . PRO D 2 122 ? 88.66480 -45.54092 30.13909 1.000 90.98189 122 PRO F N 1
ATOM 5957 C CA . PRO D 2 122 ? 88.05635 -46.49673 31.07031 1.000 99.68789 122 PRO F CA 1
ATOM 5958 C C . PRO D 2 122 ? 88.67157 -46.36563 32.45450 1.000 99.03683 122 PRO F C 1
ATOM 5959 O O . PRO D 2 122 ? 89.88917 -46.23191 32.60347 1.000 110.86380 122 PRO F O 1
ATOM 5963 N N . ARG D 2 123 ? 87.81488 -46.40663 33.47087 1.000 85.46048 123 ARG F N 1
ATOM 5964 C CA . ARG D 2 123 ? 88.24601 -46.31083 34.85566 1.000 104.29505 123 ARG F CA 1
ATOM 5965 C C . ARG D 2 123 ? 88.03419 -47.65895 35.53047 1.000 99.54340 123 ARG F C 1
ATOM 5966 O O . ARG D 2 123 ? 87.05419 -48.35634 35.24921 1.000 97.04771 123 ARG F O 1
ATOM 5974 N N . GLU D 2 124 ? 88.94822 -48.01923 36.41651 1.000 98.34580 124 GLU F N 1
ATOM 5975 C CA . GLU D 2 124 ? 88.89351 -49.32607 37.05935 1.000 100.43161 124 GLU F CA 1
ATOM 5976 C C . GLU D 2 124 ? 87.92872 -49.28962 38.24110 1.000 110.41417 124 GLU F C 1
ATOM 5977 O O . GLU D 2 124 ? 87.96961 -48.34780 39.03984 1.000 112.90391 124 GLU F O 1
ATOM 5983 N N . PRO D 2 125 ? 87.04248 -50.27594 38.37375 1.000 104.60956 125 PRO F N 1
ATOM 5984 C CA . PRO D 2 125 ? 86.09657 -50.27072 39.49748 1.000 91.82497 125 PRO F CA 1
ATOM 5985 C C . PRO D 2 125 ? 86.77298 -50.59766 40.81995 1.000 84.33413 125 PRO F C 1
ATOM 5986 O O . PRO D 2 125 ? 87.64564 -51.46541 40.89957 1.000 79.66437 125 PRO F O 1
ATOM 5990 N N . GLN D 2 126 ? 86.35845 -49.88221 41.86263 1.000 90.75947 126 GLN F N 1
ATOM 5991 C CA . GLN D 2 126 ? 86.73133 -50.20146 43.23420 1.000 89.53557 126 GLN F CA 1
ATOM 5992 C C . GLN D 2 126 ? 85.63271 -51.05664 43.85480 1.000 83.78846 126 GLN F C 1
ATOM 5993 O O . GLN D 2 126 ? 84.44880 -50.71872 43.75552 1.000 87.97076 126 GLN F O 1
ATOM 5999 N N . VAL D 2 127 ? 86.01994 -52.15599 44.49675 1.000 80.62075 127 VAL F N 1
ATOM 6000 C CA . VAL D 2 127 ? 85.07078 -53.10986 45.06214 1.000 88.45531 127 VAL F CA 1
ATOM 6001 C C . VAL D 2 127 ? 85.23088 -53.11930 46.57718 1.000 93.26690 127 VAL F C 1
ATOM 6002 O O . VAL D 2 127 ? 86.34734 -53.26976 47.08694 1.000 97.09305 127 VAL F O 1
ATOM 6006 N N . TYR D 2 128 ? 84.11585 -52.96152 47.29162 1.000 81.30770 128 TYR F N 1
ATOM 6007 C CA . TYR D 2 128 ? 84.11204 -52.93093 48.74878 1.000 85.90035 128 TYR F CA 1
ATOM 6008 C C . TYR D 2 128 ? 82.96456 -53.78188 49.27134 1.000 86.70797 128 TYR F C 1
ATOM 6009 O O . TYR D 2 128 ? 81.82414 -53.62487 48.82627 1.000 91.68023 128 TYR F O 1
ATOM 6018 N N . THR D 2 129 ? 83.26088 -54.67092 50.21522 1.000 90.49220 129 THR F N 1
ATOM 6019 C CA . THR D 2 129 ? 82.24825 -55.50281 50.85232 1.000 86.13913 129 THR F CA 1
ATOM 6020 C C . THR D 2 129 ? 81.85745 -54.89670 52.19370 1.000 86.51144 129 THR F C 1
ATOM 6021 O O . THR D 2 129 ? 82.71559 -54.43550 52.95263 1.000 91.21996 129 THR F O 1
ATOM 6025 N N . LEU D 2 130 ? 80.55825 -54.90056 52.48161 1.000 86.44392 130 LEU F N 1
ATOM 6026 C CA . LEU D 2 130 ? 80.02673 -54.30674 53.69554 1.000 79.77415 130 LEU F CA 1
ATOM 6027 C C . LEU D 2 130 ? 79.20859 -55.32926 54.47185 1.000 80.83637 130 LEU F C 1
ATOM 6028 O O . LEU D 2 130 ? 78.27300 -55.92018 53.91287 1.000 88.44592 130 LEU F O 1
ATOM 6033 N N . PRO D 2 131 ? 79.51742 -55.56548 55.74331 1.000 86.42749 131 PRO F N 1
ATOM 6034 C CA . PRO D 2 131 ? 78.72377 -56.50467 56.54200 1.000 85.51596 131 PRO F CA 1
ATOM 6035 C C . PRO D 2 131 ? 77.35485 -55.92649 56.84927 1.000 86.04605 131 PRO F C 1
ATOM 6036 O O . PRO D 2 131 ? 77.14037 -54.71314 56.70558 1.000 84.11961 131 PRO F O 1
ATOM 6040 N N . PRO D 2 132 ? 76.40020 -56.75827 57.27047 1.000 82.81821 132 PRO F N 1
ATOM 6041 C CA . PRO D 2 132 ? 75.05993 -56.24065 57.57043 1.000 76.87822 132 PRO F CA 1
ATOM 6042 C C . PRO D 2 132 ? 75.10045 -55.28059 58.74816 1.000 99.98137 132 PRO F C 1
ATOM 6043 O O . PRO D 2 132 ? 75.97002 -55.36471 59.61805 1.000 105.91091 132 PRO F O 1
ATOM 6047 N N . SER D 2 133 ? 74.15198 -54.34898 58.76149 1.000 101.86207 133 SER F N 1
ATOM 6048 C CA . SER D 2 133 ? 74.02960 -53.44863 59.89788 1.000 110.06540 133 SER F CA 1
ATOM 6049 C C . SER D 2 133 ? 73.69080 -54.23711 61.15796 1.000 113.73050 133 SER F C 1
ATOM 6050 O O . SER D 2 133 ? 72.99068 -55.25298 61.11262 1.000 108.68070 133 SER F O 1
ATOM 6053 N N . ARG D 2 134 ? 74.21544 -53.76757 62.29419 1.000 121.33499 134 ARG F N 1
ATOM 6054 C CA . ARG D 2 134 ? 73.95236 -54.44434 63.56042 1.000 107.73332 134 ARG F CA 1
ATOM 6055 C C . ARG D 2 134 ? 72.46441 -54.45545 63.88918 1.000 104.36287 134 ARG F C 1
ATOM 6056 O O . ARG D 2 134 ? 71.97011 -55.41272 64.49595 1.000 108.17954 134 ARG F O 1
ATOM 6064 N N . ASP D 2 135 ? 71.73469 -53.40847 63.48921 1.000 108.53306 135 ASP F N 1
ATOM 6065 C CA . ASP D 2 135 ? 70.29601 -53.36567 63.73205 1.000 107.38564 135 ASP F CA 1
ATOM 6066 C C . ASP D 2 135 ? 69.57144 -54.48759 63.00155 1.000 117.79587 135 ASP F C 1
ATOM 6067 O O . ASP D 2 135 ? 68.49236 -54.91310 63.43100 1.000 109.93090 135 ASP F O 1
ATOM 6072 N N . GLU D 2 136 ? 70.14849 -54.98045 61.90294 1.000 117.79732 136 GLU F N 1
ATOM 6073 C CA . GLU D 2 136 ? 69.50847 -56.01517 61.10179 1.000 97.87071 136 GLU F CA 1
ATOM 6074 C C . GLU D 2 136 ? 69.63345 -57.40482 61.71374 1.000 101.63048 136 GLU F C 1
ATOM 6075 O O . GLU D 2 136 ? 68.87698 -58.30352 61.33075 1.000 100.93308 136 GLU F O 1
ATOM 6081 N N . LEU D 2 137 ? 70.55139 -57.60172 62.66192 1.000 88.73798 137 LEU F N 1
ATOM 6082 C CA . LEU D 2 137 ? 70.73223 -58.91233 63.27508 1.000 76.31241 137 LEU F CA 1
ATOM 6083 C C . LEU D 2 137 ? 69.53989 -59.34323 64.12366 1.000 94.02083 137 LEU F C 1
ATOM 6084 O O . LEU D 2 137 ? 69.55870 -60.45049 64.67091 1.000 85.77993 137 LEU F O 1
ATOM 6089 N N . THR D 2 138 ? 68.52286 -58.49352 64.27576 1.000 100.36042 138 THR F N 1
ATOM 6090 C CA . THR D 2 138 ? 67.28590 -58.90218 64.92712 1.000 92.27242 138 THR F CA 1
ATOM 6091 C C . THR D 2 138 ? 66.32602 -59.59484 63.96818 1.000 105.42022 138 THR F C 1
ATOM 6092 O O . THR D 2 138 ? 65.39532 -60.27009 64.42347 1.000 96.46947 138 THR F O 1
ATOM 6096 N N . LYS D 2 139 ? 66.52990 -59.44295 62.66058 1.000 110.22556 139 LYS F N 1
ATOM 6097 C CA . LYS D 2 139 ? 65.66294 -60.03924 61.65641 1.000 105.76124 139 LYS F CA 1
ATOM 6098 C C . LYS D 2 139 ? 66.08996 -61.47468 61.36251 1.000 95.37557 139 LYS F C 1
ATOM 6099 O O . LYS D 2 139 ? 67.18901 -61.91204 61.70964 1.000 91.35603 139 LYS F O 1
ATOM 6105 N N . ASN D 2 140 ? 65.20340 -62.20832 60.68939 1.000 89.88318 140 ASN F N 1
ATOM 6106 C CA . ASN D 2 140 ? 65.50366 -63.58436 60.32176 1.000 100.16547 140 ASN F CA 1
ATOM 6107 C C . ASN D 2 140 ? 66.43461 -63.67917 59.11827 1.000 95.80703 140 ASN F C 1
ATOM 6108 O O . ASN D 2 140 ? 67.12469 -64.69273 58.96553 1.000 99.36902 140 ASN F O 1
ATOM 6113 N N . GLN D 2 141 ? 66.46872 -62.65356 58.26649 1.000 104.95996 141 GLN F N 1
ATOM 6114 C CA . GLN D 2 141 ? 67.36435 -62.60686 57.11999 1.000 89.44593 141 GLN F CA 1
ATOM 6115 C C . GLN D 2 141 ? 68.14473 -61.29841 57.14519 1.000 83.12213 141 GLN F C 1
ATOM 6116 O O . GLN D 2 141 ? 67.62056 -60.25499 57.54561 1.000 81.18124 141 GLN F O 1
ATOM 6122 N N . VAL D 2 142 ? 69.40092 -61.35458 56.70214 1.000 75.42242 142 VAL F N 1
ATOM 6123 C CA . VAL D 2 142 ? 70.27595 -60.18920 56.71303 1.000 88.41264 142 VAL F CA 1
ATOM 6124 C C . VAL D 2 142 ? 70.71646 -59.86020 55.29183 1.000 80.73768 142 VAL F C 1
ATOM 6125 O O . VAL D 2 142 ? 70.63650 -60.68575 54.37943 1.000 87.85484 142 VAL F O 1
ATOM 6129 N N . SER D 2 143 ? 71.19867 -58.62950 55.11738 1.000 76.26446 143 SER F N 1
ATOM 6130 C CA . SER D 2 143 ? 71.61078 -58.11083 53.81777 1.000 74.11586 143 SER F CA 1
ATOM 6131 C C . SER D 2 143 ? 73.11919 -57.90126 53.80157 1.000 74.13118 143 SER F C 1
ATOM 6132 O O . SER D 2 143 ? 73.65891 -57.17575 54.64341 1.000 85.74285 143 SER F O 1
ATOM 6135 N N . LEU D 2 144 ? 73.79087 -58.53930 52.84644 1.000 70.62714 144 LEU F N 1
ATOM 6136 C CA . LEU D 2 144 ? 75.21046 -58.32951 52.59377 1.000 78.78606 144 LEU F CA 1
ATOM 6137 C C . LEU D 2 144 ? 75.36261 -57.43514 51.37113 1.000 83.08024 144 LEU F C 1
ATOM 6138 O O . LEU D 2 144 ? 74.76642 -57.70412 50.32333 1.000 87.93442 144 LEU F O 1
ATOM 6143 N N . SER D 2 145 ? 76.15579 -56.37821 51.50362 1.000 75.78472 145 SER F N 1
ATOM 6144 C CA . SER D 2 145 ? 76.29448 -55.37547 50.45882 1.000 74.89554 145 SER F CA 1
ATOM 6145 C C . SER D 2 145 ? 77.66404 -55.45896 49.79902 1.000 86.03896 145 SER F C 1
ATOM 6146 O O . SER D 2 145 ? 78.68813 -55.60505 50.47532 1.000 78.22555 145 SER F O 1
ATOM 6149 N N . CYS D 2 146 ? 77.66507 -55.36760 48.47034 1.000 94.52019 146 CYS F N 1
ATOM 6150 C CA . CYS D 2 146 ? 78.87844 -55.29191 47.66429 1.000 88.12612 146 CYS F CA 1
ATOM 6151 C C . CYS D 2 146 ? 78.83890 -53.97511 46.90300 1.000 87.72455 146 CYS F C 1
ATOM 6152 O O . CYS D 2 146 ? 78.00825 -53.79833 46.00573 1.000 88.96913 146 CYS F O 1
ATOM 6155 N N . ALA D 2 147 ? 79.72336 -53.05295 47.26765 1.000 89.38410 147 ALA F N 1
ATOM 6156 C CA . ALA D 2 147 ? 79.78460 -51.73601 46.65189 1.000 82.37348 147 ALA F CA 1
ATOM 6157 C C . ALA D 2 147 ? 80.81995 -51.73012 45.53488 1.000 84.86311 147 ALA F C 1
ATOM 6158 O O . ALA D 2 147 ? 81.98072 -52.09422 45.75208 1.000 89.71802 147 ALA F O 1
ATOM 6160 N N . VAL D 2 148 ? 80.39399 -51.32195 44.34349 1.000 71.76653 148 VAL F N 1
ATOM 6161 C CA . VAL D 2 148 ? 81.27330 -51.16052 43.19151 1.000 80.00499 148 VAL F CA 1
ATOM 6162 C C . VAL D 2 148 ? 81.14131 -49.71915 42.72763 1.000 81.82951 148 VAL F C 1
ATOM 6163 O O . VAL D 2 148 ? 80.05213 -49.29601 42.32180 1.000 83.07903 148 VAL F O 1
ATOM 6167 N N . LYS D 2 149 ? 82.23689 -48.96326 42.79782 1.000 72.96722 149 LYS F N 1
ATOM 6168 C CA . LYS D 2 149 ? 82.20034 -47.54555 42.47217 1.000 79.06648 149 LYS F CA 1
ATOM 6169 C C . LYS D 2 149 ? 83.40892 -47.17227 41.62678 1.000 86.71838 149 LYS F C 1
ATOM 6170 O O . LYS D 2 149 ? 84.40217 -47.90194 41.56479 1.000 81.63267 149 LYS F O 1
ATOM 6176 N N . GLY D 2 150 ? 83.30168 -46.02269 40.96098 1.000 89.26136 150 GLY F N 1
ATOM 6177 C CA . GLY D 2 150 ? 84.42653 -45.46083 40.24071 1.000 90.79435 150 GLY F CA 1
ATOM 6178 C C . GLY D 2 150 ? 84.74341 -46.08906 38.90410 1.000 83.66770 150 GLY F C 1
ATOM 6179 O O . GLY D 2 150 ? 85.86757 -45.93301 38.41746 1.000 82.77234 150 GLY F O 1
ATOM 6180 N N . PHE D 2 151 ? 83.80091 -46.79855 38.29332 1.000 86.34754 151 PHE F N 1
ATOM 6181 C CA . PHE D 2 151 ? 84.06466 -47.48413 37.03765 1.000 93.29368 151 PHE F CA 1
ATOM 6182 C C . PHE D 2 151 ? 83.43455 -46.75097 35.85942 1.000 88.36456 151 PHE F C 1
ATOM 6183 O O . PHE D 2 151 ? 82.46032 -46.00569 35.99733 1.000 79.51596 151 PHE F O 1
ATOM 6191 N N . TYR D 2 152 ? 84.02456 -46.97767 34.68159 1.000 80.66526 152 TYR F N 1
ATOM 6192 C CA . TYR D 2 152 ? 83.56183 -46.41256 33.42425 1.000 82.00640 152 TYR F CA 1
ATOM 6193 C C . TYR D 2 152 ? 84.02604 -47.34078 32.31521 1.000 86.35408 152 TYR F C 1
ATOM 6194 O O . TYR D 2 152 ? 85.19018 -47.76448 32.33642 1.000 82.88775 152 TYR F O 1
ATOM 6203 N N . PRO D 2 153 ? 83.17057 -47.67825 31.33769 1.000 77.62186 153 PRO F N 1
ATOM 6204 C CA . PRO D 2 153 ? 81.77297 -47.24598 31.22314 1.000 80.50022 153 PRO F CA 1
ATOM 6205 C C . PRO D 2 153 ? 80.84391 -48.02137 32.14872 1.000 81.53047 153 PRO F C 1
ATOM 6206 O O . PRO D 2 153 ? 81.31400 -48.80307 32.97310 1.000 95.59343 153 PRO F O 1
ATOM 6210 N N . SER D 2 154 ? 79.53678 -47.80269 32.00907 1.000 77.24621 154 SER F N 1
ATOM 6211 C CA . SER D 2 154 ? 78.56837 -48.38970 32.92630 1.000 88.00191 154 SER F CA 1
ATOM 6212 C C . SER D 2 154 ? 78.36515 -49.88625 32.71174 1.000 94.27027 154 SER F C 1
ATOM 6213 O O . SER D 2 154 ? 77.68392 -50.51985 33.52593 1.000 76.20901 154 SER F O 1
ATOM 6216 N N . ASP D 2 155 ? 78.92306 -50.46309 31.64958 1.000 96.74188 155 ASP F N 1
ATOM 6217 C CA . ASP D 2 155 ? 78.74271 -51.88606 31.37420 1.000 95.94813 155 ASP F CA 1
ATOM 6218 C C . ASP D 2 155 ? 79.48738 -52.70494 32.41998 1.000 88.95430 155 ASP F C 1
ATOM 6219 O O . ASP D 2 155 ? 80.72166 -52.75069 32.41113 1.000 84.36671 155 ASP F O 1
ATOM 6224 N N . ILE D 2 156 ? 78.75096 -53.38040 33.30205 1.000 86.99116 156 ILE F N 1
ATOM 6225 C CA . ILE D 2 156 ? 79.36864 -54.13340 34.38592 1.000 74.39320 156 ILE F CA 1
ATOM 6226 C C . ILE D 2 156 ? 78.41566 -55.24159 34.80787 1.000 73.76763 156 ILE F C 1
ATOM 6227 O O . ILE D 2 156 ? 77.19412 -55.12739 34.66439 1.000 79.68365 156 ILE F O 1
ATOM 6232 N N . ALA D 2 157 ? 78.98772 -56.32030 35.33970 1.000 79.20300 157 ALA F N 1
ATOM 6233 C CA . ALA D 2 157 ? 78.23699 -57.47096 35.81986 1.000 81.17092 157 ALA F CA 1
ATOM 6234 C C . ALA D 2 157 ? 78.76754 -57.88571 37.18282 1.000 76.43311 157 ALA F C 1
ATOM 6235 O O . ALA D 2 157 ? 79.98303 -57.94848 37.39195 1.000 76.05925 157 ALA F O 1
ATOM 6237 N N . VAL D 2 158 ? 77.85164 -58.18115 38.10281 1.000 72.59475 158 VAL F N 1
ATOM 6238 C CA . VAL D 2 158 ? 78.19070 -58.51564 39.48130 1.000 78.86310 158 VAL F CA 1
ATOM 6239 C C . VAL D 2 158 ? 77.48568 -59.80898 39.86432 1.000 76.07945 158 VAL F C 1
ATOM 6240 O O . VAL D 2 158 ? 76.26235 -59.91921 39.72656 1.000 82.56317 158 VAL F O 1
ATOM 6244 N N . GLU D 2 159 ? 78.25709 -60.77840 40.35554 1.000 68.49004 159 GLU F N 1
ATOM 6245 C CA . GLU D 2 159 ? 77.74042 -62.07213 40.77314 1.000 67.83236 159 GLU F CA 1
ATOM 6246 C C . GLU D 2 159 ? 78.21464 -62.38385 42.18442 1.000 77.87045 159 GLU F C 1
ATOM 6247 O O . GLU D 2 159 ? 79.27531 -61.92532 42.61670 1.000 87.48933 159 GLU F O 1
ATOM 6253 N N . TRP D 2 160 ? 77.43151 -63.19460 42.88855 1.000 78.78606 160 TRP F N 1
ATOM 6254 C CA . TRP D 2 160 ? 77.77049 -63.64761 44.22828 1.000 73.72205 160 TRP F CA 1
ATOM 6255 C C . TRP D 2 160 ? 78.06939 -65.13998 44.21444 1.000 77.33739 160 TRP F C 1
ATOM 6256 O O . TRP D 2 160 ? 77.44010 -65.91315 43.48673 1.000 84.75819 160 TRP F O 1
ATOM 6267 N N . GLU D 2 161 ? 79.01827 -65.54119 45.05100 1.000 73.43233 161 GLU F N 1
ATOM 6268 C CA . GLU D 2 161 ? 79.44552 -66.92698 45.12540 1.000 80.52297 161 GLU F CA 1
ATOM 6269 C C . GLU D 2 161 ? 79.76248 -67.25836 46.57369 1.000 83.33869 161 GLU F C 1
ATOM 6270 O O . GLU D 2 161 ? 80.14869 -66.38476 47.35354 1.000 94.98121 161 GLU F O 1
ATOM 6276 N N . SER D 2 162 ? 79.59573 -68.52612 46.93221 1.000 82.09709 162 SER F N 1
ATOM 6277 C CA . SER D 2 162 ? 79.95006 -68.97468 48.27366 1.000 90.20417 162 SER F CA 1
ATOM 6278 C C . SER D 2 162 ? 80.36671 -70.43114 48.20681 1.000 84.27070 162 SER F C 1
ATOM 6279 O O . SER D 2 162 ? 79.58780 -71.27928 47.76171 1.000 62.62788 162 SER F O 1
ATOM 6282 N N . ASN D 2 163 ? 81.59319 -70.70683 48.65002 1.000 93.93133 163 ASN F N 1
ATOM 6283 C CA . ASN D 2 163 ? 82.14568 -72.05694 48.67494 1.000 96.99211 163 ASN F CA 1
ATOM 6284 C C . ASN D 2 163 ? 82.19816 -72.66203 47.26883 1.000 80.57312 163 ASN F C 1
ATOM 6285 O O . ASN D 2 163 ? 82.02412 -73.86945 47.08731 1.000 71.86539 163 ASN F O 1
ATOM 6290 N N . GLY D 2 164 ? 82.45019 -71.81863 46.26443 1.000 80.73553 164 GLY F N 1
ATOM 6291 C CA . GLY D 2 164 ? 82.51328 -72.24042 44.87955 1.000 72.54180 164 GLY F CA 1
ATOM 6292 C C . GLY D 2 164 ? 81.18556 -72.32430 44.15444 1.000 76.17204 164 GLY F C 1
ATOM 6293 O O . GLY D 2 164 ? 81.17954 -72.53040 42.93543 1.000 71.63661 164 GLY F O 1
ATOM 6294 N N . GLN D 2 165 ? 80.06413 -72.16390 44.85049 1.000 78.43577 165 GLN F N 1
ATOM 6295 C CA . GLN D 2 165 ? 78.73677 -72.30307 44.27868 1.000 59.53581 165 GLN F CA 1
ATOM 6296 C C . GLN D 2 165 ? 78.01663 -70.95950 44.21302 1.000 75.47642 165 GLN F C 1
ATOM 6297 O O . GLN D 2 165 ? 78.20404 -70.10188 45.08191 1.000 82.54432 165 GLN F O 1
ATOM 6303 N N . PRO D 2 166 ? 77.20278 -70.74147 43.18275 1.000 73.17584 166 PRO F N 1
ATOM 6304 C CA . PRO D 2 166 ? 76.49217 -69.46474 43.06193 1.000 72.01471 166 PRO F CA 1
ATOM 6305 C C . PRO D 2 166 ? 75.48040 -69.27226 44.18060 1.000 85.07241 166 PRO F C 1
ATOM 6306 O O . PRO D 2 166 ? 74.80507 -70.21283 44.60670 1.000 60.61930 166 PRO F O 1
ATOM 6310 N N . GLU D 2 167 ? 75.39231 -68.03693 44.66160 1.000 88.29766 167 GLU F N 1
ATOM 6311 C CA . GLU D 2 167 ? 74.32533 -67.61822 45.55791 1.000 79.35414 167 GLU F CA 1
ATOM 6312 C C . GLU D 2 167 ? 73.28283 -66.85694 44.75033 1.000 86.79794 167 GLU F C 1
ATOM 6313 O O . GLU D 2 167 ? 73.61832 -65.91010 44.03340 1.000 85.82026 167 GLU F O 1
ATOM 6319 N N . ASN D 2 168 ? 72.02073 -67.26522 44.87663 1.000 105.75197 168 ASN F N 1
ATOM 6320 C CA . ASN D 2 168 ? 70.98085 -66.81762 43.95640 1.000 101.05275 168 ASN F CA 1
ATOM 6321 C C . ASN D 2 168 ? 70.24190 -65.57716 44.43879 1.000 94.79795 168 ASN F C 1
ATOM 6322 O O . ASN D 2 168 ? 69.90449 -64.70401 43.63176 1.000 74.93865 168 ASN F O 1
ATOM 6327 N N . ASN D 2 169 ? 69.97214 -65.48860 45.73991 1.000 88.92518 169 ASN F N 1
ATOM 6328 C CA . ASN D 2 169 ? 69.07012 -64.47318 46.28305 1.000 75.49611 169 ASN F CA 1
ATOM 6329 C C . ASN D 2 169 ? 69.79420 -63.13170 46.41845 1.000 71.34845 169 ASN F C 1
ATOM 6330 O O . ASN D 2 169 ? 70.08885 -62.65037 47.51418 1.000 68.70903 169 ASN F O 1
ATOM 6335 N N . TYR D 2 170 ? 70.07541 -62.51505 45.27015 1.000 71.46832 170 TYR F N 1
ATOM 6336 C CA . TYR D 2 170 ? 70.68102 -61.19143 45.26584 1.000 66.94462 170 TYR F CA 1
ATOM 6337 C C . TYR D 2 170 ? 70.00598 -60.30580 44.22927 1.000 60.07780 170 TYR F C 1
ATOM 6338 O O . TYR D 2 170 ? 69.47014 -60.78404 43.22734 1.000 70.27076 170 TYR F O 1
ATOM 6347 N N . LYS D 2 171 ? 70.03282 -59.00197 44.49601 1.000 72.32773 171 LYS F N 1
ATOM 6348 C CA . LYS D 2 171 ? 69.57016 -57.98058 43.56971 1.000 65.89729 171 LYS F CA 1
ATOM 6349 C C . LYS D 2 171 ? 70.64551 -56.91163 43.45783 1.000 64.37314 171 LYS F C 1
ATOM 6350 O O . LYS D 2 171 ? 71.38409 -56.65404 44.41164 1.000 69.07239 171 LYS F O 1
ATOM 6356 N N . THR D 2 172 ? 70.73802 -56.29600 42.28377 1.000 62.21086 172 THR F N 1
ATOM 6357 C CA . THR D 2 172 ? 71.73684 -55.26790 42.02785 1.000 57.09822 172 THR F CA 1
ATOM 6358 C C . THR D 2 172 ? 71.05092 -54.00576 41.53151 1.000 70.63310 172 THR F C 1
ATOM 6359 O O . THR D 2 172 ? 70.15426 -54.07385 40.68396 1.000 82.95305 172 THR F O 1
ATOM 6363 N N . THR D 2 173 ? 71.46635 -52.86133 42.06554 1.000 67.27317 173 THR F N 1
ATOM 6364 C CA . THR D 2 173 ? 70.91938 -51.59778 41.61070 1.000 80.49349 173 THR F CA 1
ATOM 6365 C C . THR D 2 173 ? 71.49753 -51.24229 40.24204 1.000 81.36958 173 THR F C 1
ATOM 6366 O O . THR D 2 173 ? 72.61556 -51.64456 39.91004 1.000 82.87619 173 THR F O 1
ATOM 6370 N N . PRO D 2 174 ? 70.75711 -50.49515 39.42741 1.000 88.74181 174 PRO F N 1
ATOM 6371 C CA . PRO D 2 174 ? 71.31855 -49.99862 38.16650 1.000 82.26662 174 PRO F CA 1
ATOM 6372 C C . PRO D 2 174 ? 72.48617 -49.07030 38.44100 1.000 86.60498 174 PRO F C 1
ATOM 6373 O O . PRO D 2 174 ? 72.57274 -48.47767 39.52799 1.000 91.47801 174 PRO F O 1
ATOM 6377 N N . PRO D 2 175 ? 73.40866 -48.92365 37.49238 1.000 76.83193 175 PRO F N 1
ATOM 6378 C CA . PRO D 2 175 ? 74.51452 -47.98020 37.68683 1.000 79.87743 175 PRO F CA 1
ATOM 6379 C C . PRO D 2 175 ? 73.99604 -46.56152 37.85844 1.000 82.88044 175 PRO F C 1
ATOM 6380 O O . PRO D 2 175 ? 73.05184 -46.13817 37.18853 1.000 88.00487 175 PRO F O 1
ATOM 6384 N N . VAL D 2 176 ? 74.61009 -45.83182 38.78347 1.000 75.52477 176 VAL F N 1
ATOM 6385 C CA . VAL D 2 176 ? 74.24158 -44.45136 39.06538 1.000 84.17566 176 VAL F CA 1
ATOM 6386 C C . VAL D 2 176 ? 75.44221 -43.56882 38.76325 1.000 90.21357 176 VAL F C 1
ATOM 6387 O O . VAL D 2 176 ? 76.55868 -43.85353 39.21180 1.000 87.57027 176 VAL F O 1
ATOM 6391 N N . LEU D 2 177 ? 75.20904 -42.50752 37.99721 1.000 87.57143 177 LEU F N 1
ATOM 6392 C CA . LEU D 2 177 ? 76.26886 -41.57528 37.64477 1.000 84.42915 177 LEU F CA 1
ATOM 6393 C C . LEU D 2 177 ? 76.67129 -40.75390 38.86257 1.000 98.13282 177 LEU F C 1
ATOM 6394 O O . LEU D 2 177 ? 75.82737 -40.12382 39.50838 1.000 100.90394 177 LEU F O 1
ATOM 6399 N N . ASP D 2 178 ? 77.95853 -40.77206 39.18630 1.000 97.29768 178 ASP F N 1
ATOM 6400 C CA . ASP D 2 178 ? 78.45480 -40.00859 40.31821 1.000 109.57857 178 ASP F CA 1
ATOM 6401 C C . ASP D 2 178 ? 78.84237 -38.60045 39.87449 1.000 110.44479 178 ASP F C 1
ATOM 6402 O O . ASP D 2 178 ? 78.82020 -38.26453 38.68844 1.000 109.60902 178 ASP F O 1
ATOM 6407 N N . SER D 2 179 ? 79.20683 -37.76947 40.85353 1.000 117.11197 179 SER F N 1
ATOM 6408 C CA . SER D 2 179 ? 79.48498 -36.36396 40.58179 1.000 117.68692 179 SER F CA 1
ATOM 6409 C C . SER D 2 179 ? 80.74193 -36.15684 39.74416 1.000 119.54737 179 SER F C 1
ATOM 6410 O O . SER D 2 179 ? 80.89365 -35.09106 39.13689 1.000 121.42476 179 SER F O 1
ATOM 6413 N N . ASP D 2 180 ? 81.63917 -37.14041 39.68800 1.000 115.41550 180 ASP F N 1
ATOM 6414 C CA . ASP D 2 180 ? 82.88299 -37.01225 38.93988 1.000 111.42167 180 ASP F CA 1
ATOM 6415 C C . ASP D 2 180 ? 82.81906 -37.66016 37.56068 1.000 105.34567 180 ASP F C 1
ATOM 6416 O O . ASP D 2 180 ? 83.85285 -37.77502 36.89458 1.000 103.33716 180 ASP F O 1
ATOM 6421 N N . GLY D 2 181 ? 81.63637 -38.08968 37.11993 1.000 98.05917 181 GLY F N 1
ATOM 6422 C CA . GLY D 2 181 ? 81.47741 -38.70424 35.81992 1.000 98.59364 181 GLY F CA 1
ATOM 6423 C C . GLY D 2 181 ? 81.58086 -40.21473 35.79008 1.000 93.98030 181 GLY F C 1
ATOM 6424 O O . GLY D 2 181 ? 81.27132 -40.81713 34.75458 1.000 95.15177 181 GLY F O 1
ATOM 6425 N N . SER D 2 182 ? 82.00494 -40.84756 36.88061 1.000 101.69614 182 SER F N 1
ATOM 6426 C CA . SER D 2 182 ? 82.06692 -42.29840 36.95377 1.000 86.09710 182 SER F CA 1
ATOM 6427 C C . SER D 2 182 ? 80.72599 -42.86412 37.42378 1.000 90.98019 182 SER F C 1
ATOM 6428 O O . SER D 2 182 ? 79.76068 -42.13421 37.66436 1.000 88.85772 182 SER F O 1
ATOM 6431 N N . PHE D 2 183 ? 80.65599 -44.18937 37.53248 1.000 88.72034 183 PHE F N 1
ATOM 6432 C CA . PHE D 2 183 ? 79.44669 -44.87868 37.95425 1.000 86.27399 183 PHE F CA 1
ATOM 6433 C C . PHE D 2 183 ? 79.69749 -45.67503 39.22823 1.000 81.67376 183 PHE F C 1
ATOM 6434 O O . PHE D 2 183 ? 80.82872 -46.06130 39.53473 1.000 87.23401 183 PHE F O 1
ATOM 6442 N N . PHE D 2 184 ? 78.61852 -45.91981 39.97041 1.000 78.54970 184 PHE F N 1
ATOM 6443 C CA . PHE D 2 184 ? 78.65724 -46.81687 41.11577 1.000 81.07496 184 PHE F CA 1
ATOM 6444 C C . PHE D 2 184 ? 77.34659 -47.58625 41.19168 1.000 84.14219 184 PHE F C 1
ATOM 6445 O O . PHE D 2 184 ? 76.31879 -47.15755 40.66029 1.000 90.22433 184 PHE F O 1
ATOM 6453 N N . LEU D 2 185 ? 77.39516 -48.73173 41.86651 1.000 78.28231 185 LEU F N 1
ATOM 6454 C CA . LEU D 2 185 ? 76.19587 -49.50715 42.15680 1.000 76.66932 185 LEU F CA 1
ATOM 6455 C C . LEU D 2 185 ? 76.46863 -50.37937 43.37231 1.000 76.86995 185 LEU F C 1
ATOM 6456 O O . LEU D 2 185 ? 77.61364 -50.54482 43.80119 1.000 76.63610 185 LEU F O 1
ATOM 6461 N N . VAL D 2 186 ? 75.39549 -50.94613 43.91710 1.000 71.38828 186 VAL F N 1
ATOM 6462 C CA . VAL D 2 186 ? 75.47096 -51.83544 45.06765 1.000 80.20578 186 VAL F CA 1
ATOM 6463 C C . VAL D 2 186 ? 74.61787 -53.06291 44.78464 1.000 79.29749 186 VAL F C 1
ATOM 6464 O O . VAL D 2 186 ? 73.49912 -52.95021 44.27077 1.000 73.77078 186 VAL F O 1
ATOM 6468 N N . SER D 2 187 ? 75.15180 -54.23422 45.11795 1.000 79.42656 187 SER F N 1
ATOM 6469 C CA . SER D 2 187 ? 74.43936 -55.49906 45.01341 1.000 71.67338 187 SER F CA 1
ATOM 6470 C C . SER D 2 187 ? 74.12810 -55.99910 46.41747 1.000 79.90675 187 SER F C 1
ATOM 6471 O O . SER D 2 187 ? 75.02365 -56.06172 47.26681 1.000 84.73849 187 SER F O 1
ATOM 6474 N N . LYS D 2 188 ? 72.86649 -56.35617 46.66116 1.000 69.25913 188 LYS F N 1
ATOM 6475 C CA . LYS D 2 188 ? 72.41360 -56.77799 47.98338 1.000 72.60804 188 LYS F CA 1
ATOM 6476 C C . LYS D 2 188 ? 72.12667 -58.27299 47.95313 1.000 75.03444 188 LYS F C 1
ATOM 6477 O O . LYS D 2 188 ? 71.16656 -58.71412 47.31211 1.000 70.75775 188 LYS F O 1
ATOM 6483 N N . LEU D 2 189 ? 72.94747 -59.04504 48.66009 1.000 71.82723 189 LEU F N 1
ATOM 6484 C CA . LEU D 2 189 ? 72.74393 -60.47920 48.81023 1.000 75.46590 189 LEU F CA 1
ATOM 6485 C C . LEU D 2 189 ? 72.06267 -60.73680 50.14805 1.000 75.44305 189 LEU F C 1
ATOM 6486 O O . LEU D 2 189 ? 72.57380 -60.33142 51.19777 1.000 78.42665 189 LEU F O 1
ATOM 6491 N N . THR D 2 190 ? 70.91300 -61.40335 50.10571 1.000 74.33783 190 THR F N 1
ATOM 6492 C CA . THR D 2 190 ? 70.13967 -61.72931 51.29699 1.000 70.60300 190 THR F CA 1
ATOM 6493 C C . THR D 2 190 ? 70.38158 -63.18623 51.67572 1.000 69.87874 190 THR F C 1
ATOM 6494 O O . THR D 2 190 ? 70.16670 -64.08894 50.86020 1.000 74.93567 190 THR F O 1
ATOM 6498 N N . VAL D 2 191 ? 70.84744 -63.40914 52.90466 1.000 70.72313 191 VAL F N 1
ATOM 6499 C CA . VAL D 2 191 ? 71.10574 -64.74407 53.42233 1.000 74.23994 191 VAL F CA 1
ATOM 6500 C C . VAL D 2 191 ? 70.40419 -64.88161 54.76668 1.000 87.11806 191 VAL F C 1
ATOM 6501 O O . VAL D 2 191 ? 70.06176 -63.89429 55.42101 1.000 80.90917 191 VAL F O 1
ATOM 6505 N N . ASP D 2 192 ? 70.18178 -66.13027 55.17101 1.000 99.44241 192 ASP F N 1
ATOM 6506 C CA . ASP D 2 192 ? 69.64034 -66.38157 56.49918 1.000 88.55900 192 ASP F CA 1
ATOM 6507 C C . ASP D 2 192 ? 70.62815 -65.89003 57.54607 1.000 87.46277 192 ASP F C 1
ATOM 6508 O O . ASP D 2 192 ? 71.84553 -65.97044 57.35689 1.000 87.31872 192 ASP F O 1
ATOM 6513 N N . LYS D 2 193 ? 70.09489 -65.35933 58.64909 1.000 87.08091 193 LYS F N 1
ATOM 6514 C CA . LYS D 2 193 ? 70.95432 -64.79169 59.68246 1.000 75.16408 193 LYS F CA 1
ATOM 6515 C C . LYS D 2 193 ? 71.94543 -65.82124 60.21110 1.000 76.17239 193 LYS F C 1
ATOM 6516 O O . LYS D 2 193 ? 73.10888 -65.49456 60.47581 1.000 72.08577 193 LYS F O 1
ATOM 6522 N N . SER D 2 194 ? 71.50616 -67.07408 60.35464 1.000 77.34243 194 SER F N 1
ATOM 6523 C CA . SER D 2 194 ? 72.36802 -68.10470 60.92349 1.000 65.03253 194 SER F CA 1
ATOM 6524 C C . SER D 2 194 ? 73.64105 -68.29475 60.10514 1.000 80.84052 194 SER F C 1
ATOM 6525 O O . SER D 2 194 ? 74.72032 -68.49678 60.67208 1.000 81.28358 194 SER F O 1
ATOM 6528 N N . ARG D 2 195 ? 73.54525 -68.21204 58.77358 1.000 81.13562 195 ARG F N 1
ATOM 6529 C CA . ARG D 2 195 ? 74.73317 -68.40733 57.94442 1.000 69.09966 195 ARG F CA 1
ATOM 6530 C C . ARG D 2 195 ? 75.76645 -67.31665 58.18592 1.000 66.48638 195 ARG F C 1
ATOM 6531 O O . ARG D 2 195 ? 76.97352 -67.58613 58.18105 1.000 63.96398 195 ARG F O 1
ATOM 6539 N N . TRP D 2 196 ? 75.31912 -66.07652 58.38652 1.000 70.20201 196 TRP F N 1
ATOM 6540 C CA . TRP D 2 196 ? 76.26775 -65.01182 58.68655 1.000 79.87805 196 TRP F CA 1
ATOM 6541 C C . TRP D 2 196 ? 76.93974 -65.26163 60.03033 1.000 81.37184 196 TRP F C 1
ATOM 6542 O O . TRP D 2 196 ? 78.16744 -65.17152 60.15176 1.000 80.50030 196 TRP F O 1
ATOM 6553 N N . GLN D 2 197 ? 76.14356 -65.57949 61.05346 1.000 78.88623 197 GLN F N 1
ATOM 6554 C CA . GLN D 2 197 ? 76.69341 -65.80345 62.38517 1.000 94.15579 197 GLN F CA 1
ATOM 6555 C C . GLN D 2 197 ? 77.52984 -67.07744 62.44704 1.000 92.47905 197 GLN F C 1
ATOM 6556 O O . GLN D 2 197 ? 78.41650 -67.18582 63.30267 1.000 89.52830 197 GLN F O 1
ATOM 6562 N N . GLN D 2 198 ? 77.26952 -68.05138 61.56504 1.000 78.47495 198 GLN F N 1
ATOM 6563 C CA . GLN D 2 198 ? 78.08813 -69.26010 61.56393 1.000 80.03393 198 GLN F CA 1
ATOM 6564 C C . GLN D 2 198 ? 79.47439 -69.02085 60.98932 1.000 86.27982 198 GLN F C 1
ATOM 6565 O O . GLN D 2 198 ? 80.34084 -69.89360 61.12507 1.000 78.86562 198 GLN F O 1
ATOM 6571 N N . GLY D 2 199 ? 79.70740 -67.87042 60.36640 1.000 82.56816 199 GLY F N 1
ATOM 6572 C CA . GLY D 2 199 ? 81.00281 -67.57898 59.79864 1.000 79.96672 199 GLY F CA 1
ATOM 6573 C C . GLY D 2 199 ? 81.15367 -68.00729 58.36183 1.000 79.90869 199 GLY F C 1
ATOM 6574 O O . GLY D 2 199 ? 82.28673 -68.19977 57.90538 1.000 86.45442 199 GLY F O 1
ATOM 6575 N N . ASN D 2 200 ? 80.04735 -68.19211 57.64183 1.000 74.69639 200 ASN F N 1
ATOM 6576 C CA . ASN D 2 200 ? 80.12467 -68.53498 56.22886 1.000 84.53646 200 ASN F CA 1
ATOM 6577 C C . ASN D 2 200 ? 80.81717 -67.41964 55.45850 1.000 79.13668 200 ASN F C 1
ATOM 6578 O O . ASN D 2 200 ? 80.58078 -66.23315 55.70169 1.000 89.06468 200 ASN F O 1
ATOM 6583 N N . VAL D 2 201 ? 81.68039 -67.80561 54.52692 1.000 73.43241 201 VAL F N 1
ATOM 6584 C CA . VAL D 2 201 ? 82.45474 -66.85890 53.73576 1.000 71.80003 201 VAL F CA 1
ATOM 6585 C C . VAL D 2 201 ? 81.74994 -66.67919 52.40066 1.000 71.56451 201 VAL F C 1
ATOM 6586 O O . VAL D 2 201 ? 81.51515 -67.65348 51.67550 1.000 76.09399 201 VAL F O 1
ATOM 6590 N N . PHE D 2 202 ? 81.41000 -65.43785 52.07552 1.000 78.38190 202 PHE F N 1
ATOM 6591 C CA . PHE D 2 202 ? 80.76424 -65.10683 50.81614 1.000 81.10892 202 PHE F CA 1
ATOM 6592 C C . PHE D 2 202 ? 81.71370 -64.30733 49.93681 1.000 71.81765 202 PHE F C 1
ATOM 6593 O O . PHE D 2 202 ? 82.57846 -63.57692 50.42720 1.000 94.12218 202 PHE F O 1
ATOM 6601 N N . SER D 2 203 ? 81.54537 -64.45638 48.62846 1.000 78.72290 203 SER F N 1
ATOM 6602 C CA . SER D 2 203 ? 82.41732 -63.81966 47.65475 1.000 89.93289 203 SER F CA 1
ATOM 6603 C C . SER D 2 203 ? 81.58103 -63.01803 46.67177 1.000 81.25740 203 SER F C 1
ATOM 6604 O O . SER D 2 203 ? 80.60408 -63.52846 46.11504 1.000 76.80795 203 SER F O 1
ATOM 6607 N N . CYS D 2 204 ? 81.96848 -61.76766 46.46163 1.000 79.09434 204 CYS F N 1
ATOM 6608 C CA . CYS D 2 204 ? 81.34543 -60.91335 45.46428 1.000 68.79671 204 CYS F CA 1
ATOM 6609 C C . CYS D 2 204 ? 82.24883 -60.90810 44.23860 1.000 69.29487 204 CYS F C 1
ATOM 6610 O O . CYS D 2 204 ? 83.44147 -60.60279 44.34563 1.000 73.71608 204 CYS F O 1
ATOM 6613 N N . SER D 2 205 ? 81.68944 -61.26877 43.08761 1.000 82.61594 205 SER F N 1
ATOM 6614 C CA . SER D 2 205 ? 82.43174 -61.35283 41.83773 1.000 75.04055 205 SER F CA 1
ATOM 6615 C C . SER D 2 205 ? 82.01944 -60.19493 40.94116 1.000 72.22797 205 SER F C 1
ATOM 6616 O O . SER D 2 205 ? 80.82375 -59.94633 40.75668 1.000 82.30340 205 SER F O 1
ATOM 6619 N N . VAL D 2 206 ? 83.00227 -59.49053 40.38478 1.000 73.38235 206 VAL F N 1
ATOM 6620 C CA . VAL D 2 206 ? 82.75045 -58.32801 39.53981 1.000 67.31529 206 VAL F CA 1
ATOM 6621 C C . VAL D 2 206 ? 83.51297 -58.48456 38.23207 1.000 76.92473 206 VAL F C 1
ATOM 6622 O O . VAL D 2 206 ? 84.71223 -58.78542 38.23793 1.000 80.67970 206 VAL F O 1
ATOM 6626 N N . MET D 2 207 ? 82.81632 -58.27842 37.11572 1.000 82.70710 207 MET F N 1
ATOM 6627 C CA . MET D 2 207 ? 83.39218 -58.37239 35.78044 1.000 87.20079 207 MET F CA 1
ATOM 6628 C C . MET D 2 207 ? 83.22144 -57.03869 35.06561 1.000 76.25563 207 MET F C 1
ATOM 6629 O O . MET D 2 207 ? 82.11060 -56.50066 35.00555 1.000 73.18989 207 MET F O 1
ATOM 6634 N N . HIS D 2 208 ? 84.32419 -56.49843 34.55002 1.000 74.94960 208 HIS F N 1
ATOM 6635 C CA . HIS D 2 208 ? 84.31552 -55.20080 33.88851 1.000 78.25897 208 HIS F CA 1
ATOM 6636 C C . HIS D 2 208 ? 85.51070 -55.13776 32.94607 1.000 86.53770 208 HIS F C 1
ATOM 6637 O O . HIS D 2 208 ? 86.54775 -55.75246 33.20444 1.000 93.18171 208 HIS F O 1
ATOM 6644 N N . GLU D 2 209 ? 85.35709 -54.38813 31.84951 1.000 80.43001 209 GLU F N 1
ATOM 6645 C CA . GLU D 2 209 ? 86.39226 -54.36340 30.81910 1.000 84.81621 209 GLU F CA 1
ATOM 6646 C C . GLU D 2 209 ? 87.67312 -53.67303 31.27291 1.000 86.02458 209 GLU F C 1
ATOM 6647 O O . GLU D 2 209 ? 88.72533 -53.89346 30.66421 1.000 90.27263 209 GLU F O 1
ATOM 6653 N N . ALA D 2 210 ? 87.61464 -52.83875 32.30759 1.000 93.94949 210 ALA F N 1
ATOM 6654 C CA . ALA D 2 210 ? 88.78985 -52.11718 32.77872 1.000 87.39279 210 ALA F CA 1
ATOM 6655 C C . ALA D 2 210 ? 89.56810 -52.87671 33.84281 1.000 87.24882 210 ALA F C 1
ATOM 6656 O O . ALA D 2 210 ? 90.58760 -52.36954 34.32074 1.000 99.49763 210 ALA F O 1
ATOM 6658 N N . LEU D 2 211 ? 89.11609 -54.06673 34.22641 1.000 91.17738 211 LEU F N 1
ATOM 6659 C CA . LEU D 2 211 ? 89.80547 -54.87095 35.22342 1.000 102.49848 211 LEU F CA 1
ATOM 6660 C C . LEU D 2 211 ? 90.82726 -55.78608 34.56375 1.000 103.67712 211 LEU F C 1
ATOM 6661 O O . LEU D 2 211 ? 90.68588 -56.17383 33.40040 1.000 91.06676 211 LEU F O 1
ATOM 6666 N N . HIS D 2 212 ? 91.86198 -56.13305 35.32670 1.000 104.24200 212 HIS F N 1
ATOM 6667 C CA . HIS D 2 212 ? 92.83206 -57.11589 34.86477 1.000 110.39166 212 HIS F CA 1
ATOM 6668 C C . HIS D 2 212 ? 92.14593 -58.46510 34.69633 1.000 108.10706 212 HIS F C 1
ATOM 6669 O O . HIS D 2 212 ? 91.53957 -58.98290 35.63965 1.000 109.75525 212 HIS F O 1
ATOM 6676 N N . ASN D 2 213 ? 92.23660 -59.02521 33.48921 1.000 115.86987 213 ASN F N 1
ATOM 6677 C CA . ASN D 2 213 ? 91.51732 -60.23685 33.09355 1.000 116.80105 213 ASN F CA 1
ATOM 6678 C C . ASN D 2 213 ? 90.00334 -60.06349 33.17718 1.000 105.09542 213 ASN F C 1
ATOM 6679 O O . ASN D 2 213 ? 89.26579 -61.05384 33.21513 1.000 99.79562 213 ASN F O 1
ATOM 6684 N N . HIS D 2 214 ? 89.53254 -58.81338 33.20207 1.000 104.41430 214 HIS F N 1
ATOM 6685 C CA . HIS D 2 214 ? 88.10573 -58.48510 33.21862 1.000 102.82501 214 HIS F CA 1
ATOM 6686 C C . HIS D 2 214 ? 87.38375 -59.11167 34.41051 1.000 98.84065 214 HIS F C 1
ATOM 6687 O O . HIS D 2 214 ? 86.19200 -59.42301 34.32685 1.000 90.69998 214 HIS F O 1
ATOM 6694 N N . TYR D 2 215 ? 88.07514 -59.28364 35.53716 1.000 102.62756 215 TYR F N 1
ATOM 6695 C CA . TYR D 2 215 ? 87.49728 -60.04136 36.63909 1.000 91.32740 215 TYR F CA 1
ATOM 6696 C C . TYR D 2 215 ? 88.21249 -59.73074 37.94779 1.000 87.88297 215 TYR F C 1
ATOM 6697 O O . TYR D 2 215 ? 89.43230 -59.54510 37.96956 1.000 86.56715 215 TYR F O 1
ATOM 6706 N N . THR D 2 216 ? 87.44124 -59.69138 39.03438 1.000 77.65276 216 THR F N 1
ATOM 6707 C CA . THR D 2 216 ? 87.99986 -59.54909 40.37260 1.000 82.51447 216 THR F CA 1
ATOM 6708 C C . THR D 2 216 ? 87.02283 -60.12453 41.39075 1.000 82.46398 216 THR F C 1
ATOM 6709 O O . THR D 2 216 ? 85.82015 -60.23598 41.13347 1.000 82.18714 216 THR F O 1
ATOM 6713 N N . GLN D 2 217 ? 87.55925 -60.48148 42.55964 1.000 85.83311 217 GLN F N 1
ATOM 6714 C CA . GLN D 2 217 ? 86.77559 -61.03627 43.65599 1.000 81.22263 217 GLN F CA 1
ATOM 6715 C C . GLN D 2 217 ? 87.11577 -60.32509 44.95457 1.000 80.89020 217 GLN F C 1
ATOM 6716 O O . GLN D 2 217 ? 88.26848 -59.95058 45.18954 1.000 73.86689 217 GLN F O 1
ATOM 6722 N N . LYS D 2 218 ? 86.10315 -60.15317 45.79737 1.000 78.55568 218 LYS F N 1
ATOM 6723 C CA . LYS D 2 218 ? 86.28456 -59.68562 47.16126 1.000 90.89309 218 LYS F CA 1
ATOM 6724 C C . LYS D 2 218 ? 85.44265 -60.56264 48.07127 1.000 85.52169 218 LYS F C 1
ATOM 6725 O O . LYS D 2 218 ? 84.27644 -60.83375 47.77098 1.000 80.47921 218 LYS F O 1
ATOM 6731 N N . SER D 2 219 ? 86.03486 -61.01283 49.16904 1.000 90.83447 219 SER F N 1
ATOM 6732 C CA . SER D 2 219 ? 85.33985 -61.87417 50.11017 1.000 81.40137 219 SER F CA 1
ATOM 6733 C C . SER D 2 219 ? 84.69404 -61.04326 51.21214 1.000 78.79279 219 SER F C 1
ATOM 6734 O O . SER D 2 219 ? 85.02093 -59.87209 51.42153 1.000 80.33821 219 SER F O 1
ATOM 6737 N N . LEU D 2 220 ? 83.75342 -61.66968 51.91084 1.000 74.18284 220 LEU F N 1
ATOM 6738 C CA . LEU D 2 220 ? 83.03052 -61.02094 52.99730 1.000 70.16194 220 LEU F CA 1
ATOM 6739 C C . LEU D 2 220 ? 82.63762 -62.09920 53.99204 1.000 84.44200 220 LEU F C 1
ATOM 6740 O O . LEU D 2 220 ? 81.89614 -63.02348 53.64498 1.000 80.74404 220 LEU F O 1
ATOM 6745 N N . SER D 2 221 ? 83.13545 -61.98299 55.22002 1.000 86.89717 221 SER F N 1
ATOM 6746 C CA . SER D 2 221 ? 82.91879 -63.00786 56.22731 1.000 76.89102 221 SER F CA 1
ATOM 6747 C C . SER D 2 221 ? 82.77489 -62.34778 57.59027 1.000 91.91179 221 SER F C 1
ATOM 6748 O O . SER D 2 221 ? 83.20899 -61.21261 57.80351 1.000 100.46614 221 SER F O 1
ATOM 6751 N N . LEU D 2 222 ? 82.14546 -63.07733 58.51371 1.000 93.35331 222 LEU F N 1
ATOM 6752 C CA . LEU D 2 222 ? 82.03849 -62.60916 59.89259 1.000 89.69609 222 LEU F CA 1
ATOM 6753 C C . LEU D 2 222 ? 83.38269 -62.68665 60.60633 1.000 92.86166 222 LEU F C 1
ATOM 6754 O O . LEU D 2 222 ? 83.86868 -61.68877 61.15120 1.000 105.60154 222 LEU F O 1
ATOM 6759 N N . SER D 2 223 ? 83.98839 -63.87277 60.62391 1.000 95.34440 223 SER F N 1
ATOM 6760 C CA . SER D 2 223 ? 85.27846 -64.10368 61.27424 1.000 100.77110 223 SER F CA 1
ATOM 6761 C C . SER D 2 223 ? 85.25220 -63.73277 62.75764 1.000 89.04655 223 SER F C 1
ATOM 6762 O O . SER D 2 223 ? 84.93891 -64.56567 63.61144 1.000 88.28214 223 SER F O 1
ATOM 6765 N N . ASP E 1 1 ? 62.78304 -103.39002 58.78227 1.000 131.47238 1 ASP I N 1
ATOM 6766 C CA . ASP E 1 1 ? 62.75712 -102.75515 57.46890 1.000 135.41828 1 ASP I CA 1
ATOM 6767 C C . ASP E 1 1 ? 61.43482 -103.03163 56.75697 1.000 118.15342 1 ASP I C 1
ATOM 6768 O O . ASP E 1 1 ? 60.96336 -104.16834 56.72271 1.000 123.02109 1 ASP I O 1
ATOM 6773 N N . ILE E 1 2 ? 60.84086 -101.98428 56.19045 1.000 91.46044 2 ILE I N 1
ATOM 6774 C CA . ILE E 1 2 ? 59.55753 -102.07360 55.50091 1.000 104.34515 2 ILE I CA 1
ATOM 6775 C C . ILE E 1 2 ? 59.80692 -102.25483 54.01113 1.000 108.72454 2 ILE I C 1
ATOM 6776 O O . ILE E 1 2 ? 60.54467 -101.47422 53.39665 1.000 104.20745 2 ILE I O 1
ATOM 6781 N N . GLN E 1 3 ? 59.18961 -103.28145 53.43078 1.000 105.66569 3 GLN I N 1
ATOM 6782 C CA . GLN E 1 3 ? 59.35182 -103.59460 52.01769 1.000 108.25109 3 GLN I CA 1
ATOM 6783 C C . GLN E 1 3 ? 58.26900 -102.90999 51.19172 1.000 104.89301 3 GLN I C 1
ATOM 6784 O O . GLN E 1 3 ? 57.10111 -102.86357 51.59004 1.000 100.76060 3 GLN I O 1
ATOM 6790 N N . MET E 1 4 ? 58.66758 -102.37301 50.03920 1.000 97.44492 4 MET I N 1
ATOM 6791 C CA . MET E 1 4 ? 57.76299 -101.67391 49.13182 1.000 103.20037 4 MET I CA 1
ATOM 6792 C C . MET E 1 4 ? 57.67677 -102.42744 47.81239 1.000 106.33474 4 MET I C 1
ATOM 6793 O O . MET E 1 4 ? 58.69010 -102.60381 47.12686 1.000 88.27388 4 MET I O 1
ATOM 6798 N N . THR E 1 5 ? 56.47216 -102.87095 47.46282 1.000 116.29324 5 THR I N 1
ATOM 6799 C CA . THR E 1 5 ? 56.22531 -103.58141 46.21518 1.000 109.26329 5 THR I CA 1
ATOM 6800 C C . THR E 1 5 ? 55.55764 -102.63977 45.22083 1.000 99.72879 5 THR I C 1
ATOM 6801 O O . THR E 1 5 ? 54.55021 -102.00198 45.54267 1.000 99.33657 5 THR I O 1
ATOM 6805 N N . GLN E 1 6 ? 56.12067 -102.55324 44.01913 1.000 104.54313 6 GLN I N 1
ATOM 6806 C CA . GLN E 1 6 ? 55.62523 -101.66193 42.98067 1.000 99.88677 6 GLN I CA 1
ATOM 6807 C C . GLN E 1 6 ? 55.27463 -102.46662 41.73621 1.000 95.73341 6 GLN I C 1
ATOM 6808 O O . GLN E 1 6 ? 56.01641 -103.37282 41.34394 1.000 108.46682 6 GLN I O 1
ATOM 6814 N N . SER E 1 7 ? 54.13676 -102.13516 41.11934 1.000 96.58589 7 SER I N 1
ATOM 6815 C CA . SER E 1 7 ? 53.66428 -102.82277 39.92203 1.000 105.31151 7 SER I CA 1
ATOM 6816 C C . SER E 1 7 ? 52.80835 -101.86981 39.09992 1.000 102.05572 7 SER I C 1
ATOM 6817 O O . SER E 1 7 ? 52.06857 -101.06299 39.68058 1.000 101.71602 7 SER I O 1
ATOM 6820 N N . PRO E 1 8 ? 52.87321 -101.93390 37.75966 1.000 98.16705 8 PRO I N 1
ATOM 6821 C CA . PRO E 1 8 ? 53.70618 -102.84641 36.96687 1.000 93.02956 8 PRO I CA 1
ATOM 6822 C C . PRO E 1 8 ? 55.14359 -102.35658 36.83068 1.000 97.53282 8 PRO I C 1
ATOM 6823 O O . PRO E 1 8 ? 55.38746 -101.15503 36.91925 1.000 104.35361 8 PRO I O 1
ATOM 6827 N N . SER E 1 9 ? 56.08349 -103.28052 36.61852 1.000 95.48294 9 SER I N 1
ATOM 6828 C CA . SER E 1 9 ? 57.48699 -102.88973 36.53107 1.000 105.74195 9 SER I CA 1
ATOM 6829 C C . SER E 1 9 ? 57.76740 -102.03208 35.30182 1.000 97.24632 9 SER I C 1
ATOM 6830 O O . SER E 1 9 ? 58.61764 -101.13623 35.35558 1.000 89.70716 9 SER I O 1
ATOM 6833 N N . SER E 1 10 ? 57.06446 -102.27662 34.19857 1.000 103.62745 10 SER I N 1
ATOM 6834 C CA . SER E 1 10 ? 57.25495 -101.50277 32.98090 1.000 102.25770 10 SER I CA 1
ATOM 6835 C C . SER E 1 10 ? 55.94235 -101.45489 32.21463 1.000 102.87505 10 SER I C 1
ATOM 6836 O O . SER E 1 10 ? 55.16768 -102.41566 32.22411 1.000 116.02701 10 SER I O 1
ATOM 6839 N N . LEU E 1 11 ? 55.69992 -100.32829 31.54752 1.000 88.41011 11 LEU I N 1
ATOM 6840 C CA . LEU E 1 11 ? 54.49039 -100.17918 30.75171 1.000 99.97577 11 LEU I CA 1
ATOM 6841 C C . LEU E 1 11 ? 54.71161 -99.13217 29.66808 1.000 102.82236 11 LEU I C 1
ATOM 6842 O O . LEU E 1 11 ? 55.41626 -98.14311 29.88312 1.000 95.58024 11 LEU I O 1
ATOM 6847 N N . SER E 1 12 ? 54.10634 -99.36359 28.50715 1.000 103.92773 12 SER I N 1
ATOM 6848 C CA . SER E 1 12 ? 54.07116 -98.39542 27.42015 1.000 99.86815 12 SER I CA 1
ATOM 6849 C C . SER E 1 12 ? 52.62810 -97.96930 27.19840 1.000 92.35614 12 SER I C 1
ATOM 6850 O O . SER E 1 12 ? 51.72866 -98.81445 27.15347 1.000 101.38811 12 SER I O 1
ATOM 6853 N N . ALA E 1 13 ? 52.41003 -96.66335 27.06853 1.000 94.13826 13 ALA I N 1
ATOM 6854 C CA . ALA E 1 13 ? 51.07166 -96.11873 26.90783 1.000 94.18163 13 ALA I CA 1
ATOM 6855 C C . ALA E 1 13 ? 51.11070 -94.99254 25.88728 1.000 92.36278 13 ALA I C 1
ATOM 6856 O O . ALA E 1 13 ? 52.15004 -94.36989 25.65743 1.000 95.89860 13 ALA I O 1
ATOM 6858 N N . SER E 1 14 ? 49.95631 -94.73119 25.28144 1.000 102.17089 14 SER I N 1
ATOM 6859 C CA . SER E 1 14 ? 49.86210 -93.71858 24.24357 1.000 97.67401 14 SER I CA 1
ATOM 6860 C C . SER E 1 14 ? 49.66839 -92.33822 24.86176 1.000 96.33728 14 SER I C 1
ATOM 6861 O O . SER E 1 14 ? 49.38170 -92.19143 26.05299 1.000 99.84770 14 SER I O 1
ATOM 6864 N N . VAL E 1 15 ? 49.82191 -91.31261 24.02570 1.000 83.94471 15 VAL I N 1
ATOM 6865 C CA . VAL E 1 15 ? 49.64120 -89.94200 24.48364 1.000 81.60754 15 VAL I CA 1
ATOM 6866 C C . VAL E 1 15 ? 48.16886 -89.70387 24.78661 1.000 86.49302 15 VAL I C 1
ATOM 6867 O O . VAL E 1 15 ? 47.29188 -90.01657 23.97117 1.000 100.88198 15 VAL I O 1
ATOM 6871 N N . GLY E 1 16 ? 47.88886 -89.15036 25.96554 1.000 79.92524 16 GLY I N 1
ATOM 6872 C CA . GLY E 1 16 ? 46.53002 -88.91299 26.39706 1.000 86.01732 16 GLY I CA 1
ATOM 6873 C C . GLY E 1 16 ? 45.89805 -90.04287 27.18180 1.000 98.92773 16 GLY I C 1
ATOM 6874 O O . GLY E 1 16 ? 44.80182 -89.85805 27.72645 1.000 103.08468 16 GLY I O 1
ATOM 6875 N N . ASP E 1 17 ? 46.54827 -91.20145 27.25613 1.000 101.17587 17 ASP I N 1
ATOM 6876 C CA . ASP E 1 17 ? 46.00198 -92.34324 27.97226 1.000 113.80910 17 ASP I CA 1
ATOM 6877 C C . ASP E 1 17 ? 46.01134 -92.09655 29.47925 1.000 109.50823 17 ASP I C 1
ATOM 6878 O O . ASP E 1 17 ? 46.72480 -91.23159 29.99396 1.000 103.68977 17 ASP I O 1
ATOM 6883 N N . ARG E 1 18 ? 45.20602 -92.88236 30.18977 1.000 108.75650 18 ARG I N 1
ATOM 6884 C CA . ARG E 1 18 ? 45.23100 -92.90001 31.64495 1.000 105.04160 18 ARG I CA 1
ATOM 6885 C C . ARG E 1 18 ? 46.23723 -93.94626 32.10660 1.000 118.48041 18 ARG I C 1
ATOM 6886 O O . ARG E 1 18 ? 46.18200 -95.10290 31.67606 1.000 125.00328 18 ARG I O 1
ATOM 6894 N N . VAL E 1 19 ? 47.15588 -93.53752 32.97652 1.000 107.32657 19 VAL I N 1
ATOM 6895 C CA . VAL E 1 19 ? 48.20424 -94.41020 33.48922 1.000 107.60689 19 VAL I CA 1
ATOM 6896 C C . VAL E 1 19 ? 47.94338 -94.66796 34.96590 1.000 104.95432 19 VAL I C 1
ATOM 6897 O O . VAL E 1 19 ? 47.54181 -93.76025 35.70276 1.000 101.75076 19 VAL I O 1
ATOM 6901 N N . THR E 1 20 ? 48.16776 -95.90801 35.39595 1.000 101.37738 20 THR I N 1
ATOM 6902 C CA . THR E 1 20 ? 47.94171 -96.30608 36.78052 1.000 103.24613 20 THR I CA 1
ATOM 6903 C C . THR E 1 20 ? 49.12305 -97.13552 37.25513 1.000 106.72257 20 THR I C 1
ATOM 6904 O O . THR E 1 20 ? 49.45030 -98.15996 36.64888 1.000 117.28396 20 THR I O 1
ATOM 6908 N N . ILE E 1 21 ? 49.76270 -96.68793 38.33174 1.000 111.20111 21 ILE I N 1
ATOM 6909 C CA . ILE E 1 21 ? 50.86830 -97.40244 38.95349 1.000 109.77052 21 ILE I CA 1
ATOM 6910 C C . ILE E 1 21 ? 50.46463 -97.76215 40.37547 1.000 111.98659 21 ILE I C 1
ATOM 6911 O O . ILE E 1 21 ? 49.86341 -96.94921 41.08536 1.000 100.83652 21 ILE I O 1
ATOM 6916 N N . THR E 1 22 ? 50.79932 -98.97874 40.78879 1.000 105.06022 22 THR I N 1
ATOM 6917 C CA . THR E 1 22 ? 50.46009 -99.48520 42.10891 1.000 108.82499 22 THR I CA 1
ATOM 6918 C C . THR E 1 22 ? 51.71006 -99.55395 42.97558 1.000 115.83328 22 THR I C 1
ATOM 6919 O O . THR E 1 22 ? 52.77972 -99.96131 42.51093 1.000 110.92259 22 THR I O 1
ATOM 6923 N N . CYS E 1 23 ? 51.56981 -99.13724 44.23227 1.000 120.31020 23 CYS I N 1
ATOM 6924 C CA . CYS E 1 23 ? 52.62764 -99.24495 45.22880 1.000 111.97625 23 CYS I CA 1
ATOM 6925 C C . CYS E 1 23 ? 52.05070 -99.95631 46.44198 1.000 106.54457 23 CYS I C 1
ATOM 6926 O O . CYS E 1 23 ? 51.03213 -99.52358 46.99084 1.000 100.30146 23 CYS I O 1
ATOM 6929 N N . ARG E 1 24 ? 52.68776 -101.05149 46.84587 1.000 114.46565 24 ARG I N 1
ATOM 6930 C CA . ARG E 1 24 ? 52.23122 -101.86723 47.96086 1.000 109.33803 24 ARG I CA 1
ATOM 6931 C C . ARG E 1 24 ? 53.29918 -101.88292 49.04289 1.000 113.21828 24 ARG I C 1
ATOM 6932 O O . ARG E 1 24 ? 54.49105 -102.02216 48.74827 1.000 109.56509 24 ARG I O 1
ATOM 6940 N N . ALA E 1 25 ? 52.86903 -101.74308 50.29265 1.000 107.84403 25 ALA I N 1
ATOM 6941 C CA . ALA E 1 25 ? 53.76652 -101.77243 51.43531 1.000 101.39058 25 ALA I CA 1
ATOM 6942 C C . ALA E 1 25 ? 53.59692 -103.07643 52.20415 1.000 107.37700 25 ALA I C 1
ATOM 6943 O O . ALA E 1 25 ? 52.50834 -103.65782 52.24184 1.000 100.62969 25 ALA I O 1
ATOM 6945 N N . SER E 1 26 ? 54.68747 -103.52431 52.83369 1.000 104.98268 26 SER I N 1
ATOM 6946 C CA . SER E 1 26 ? 54.64396 -104.75998 53.60791 1.000 109.89255 26 SER I CA 1
ATOM 6947 C C . SER E 1 26 ? 53.82538 -104.61503 54.88421 1.000 111.38339 26 SER I C 1
ATOM 6948 O O . SER E 1 26 ? 53.36524 -105.62495 55.42803 1.000 109.76511 26 SER I O 1
ATOM 6951 N N . GLN E 1 27 ? 53.63831 -103.39055 55.37179 1.000 106.53178 27 GLN I N 1
ATOM 6952 C CA . GLN E 1 27 ? 52.80030 -103.13382 56.53325 1.000 101.50519 27 GLN I CA 1
ATOM 6953 C C . GLN E 1 27 ? 52.13506 -101.77736 56.34712 1.000 98.16066 27 GLN I C 1
ATOM 6954 O O . GLN E 1 27 ? 52.47497 -101.01658 55.43852 1.000 102.95751 27 GLN I O 1
ATOM 6960 N N . SER E 1 28 ? 51.17276 -101.48150 57.21671 1.000 111.08170 28 SER I N 1
ATOM 6961 C CA . SER E 1 28 ? 50.42094 -100.23728 57.10471 1.000 117.22363 28 SER I CA 1
ATOM 6962 C C . SER E 1 28 ? 51.31545 -99.04374 57.42394 1.000 113.47197 28 SER I C 1
ATOM 6963 O O . SER E 1 28 ? 52.00174 -99.02442 58.45076 1.000 115.70102 28 SER I O 1
ATOM 6966 N N . ILE E 1 29 ? 51.30684 -98.04621 56.53979 1.000 110.74185 29 ILE I N 1
ATOM 6967 C CA . ILE E 1 29 ? 52.10244 -96.83743 56.70916 1.000 113.34865 29 ILE I CA 1
ATOM 6968 C C . ILE E 1 29 ? 51.23473 -95.57938 56.66611 1.000 107.35032 29 ILE I C 1
ATOM 6969 O O . ILE E 1 29 ? 51.74696 -94.48242 56.46288 1.000 110.73788 29 ILE I O 1
ATOM 6974 N N . SER E 1 30 ? 49.92227 -95.73005 56.85062 1.000 100.26773 30 SER I N 1
ATOM 6975 C CA . SER E 1 30 ? 48.97570 -94.61037 56.92143 1.000 116.65714 30 SER I CA 1
ATOM 6976 C C . SER E 1 30 ? 49.05625 -93.81709 55.62162 1.000 113.13080 30 SER I C 1
ATOM 6977 O O . SER E 1 30 ? 48.80364 -94.39842 54.55202 1.000 114.56882 30 SER I O 1
ATOM 6980 N N . SER E 1 31 ? 49.38081 -92.52213 55.64829 1.000 111.52108 31 SER I N 1
ATOM 6981 C CA . SER E 1 31 ? 49.41825 -91.69405 54.44754 1.000 116.64978 31 SER I CA 1
ATOM 6982 C C . SER E 1 31 ? 50.79699 -91.07929 54.20974 1.000 121.94303 31 SER I C 1
ATOM 6983 O O . SER E 1 31 ? 50.90498 -89.98163 53.65903 1.000 116.25732 31 SER I O 1
ATOM 6986 N N . TYR E 1 32 ? 51.85960 -91.77256 54.61241 1.000 121.04087 32 TYR I N 1
ATOM 6987 C CA . TYR E 1 32 ? 53.23035 -91.28163 54.46632 1.000 114.34746 32 TYR I CA 1
ATOM 6988 C C . TYR E 1 32 ? 53.90709 -92.04564 53.32932 1.000 109.08952 32 TYR I C 1
ATOM 6989 O O . TYR E 1 32 ? 54.64971 -93.00242 53.55620 1.000 103.89942 32 TYR I O 1
ATOM 6998 N N . LEU E 1 33 ? 53.65910 -91.60983 52.09261 1.000 109.46410 33 LEU I N 1
ATOM 6999 C CA . LEU E 1 33 ? 54.24969 -92.28132 50.93459 1.000 97.64646 33 LEU I CA 1
ATOM 7000 C C . LEU E 1 33 ? 54.40584 -91.28453 49.79529 1.000 93.06782 33 LEU I C 1
ATOM 7001 O O . LEU E 1 33 ? 53.41735 -90.91931 49.15233 1.000 99.27114 33 LEU I O 1
ATOM 7006 N N . ASN E 1 34 ? 55.64558 -90.90613 49.50164 1.000 90.81401 34 ASN I N 1
ATOM 7007 C CA . ASN E 1 34 ? 55.93295 -89.89602 48.49367 1.000 91.88134 34 ASN I CA 1
ATOM 7008 C C . ASN E 1 34 ? 56.17004 -90.52984 47.12545 1.000 87.36089 34 ASN I C 1
ATOM 7009 O O . ASN E 1 34 ? 56.55782 -91.69650 47.01795 1.000 79.09683 34 ASN I O 1
ATOM 7014 N N . TRP E 1 35 ? 55.92407 -89.74388 46.07402 1.000 86.56152 35 TRP I N 1
ATOM 7015 C CA . TRP E 1 35 ? 56.14077 -90.16226 44.69337 1.000 85.81857 35 TRP I CA 1
ATOM 7016 C C . TRP E 1 35 ? 57.22738 -89.30943 44.05326 1.000 74.77009 35 TRP I C 1
ATOM 7017 O O . TRP E 1 35 ? 57.24086 -88.08447 44.20999 1.000 77.37670 35 TRP I O 1
ATOM 7028 N N . TYR E 1 36 ? 58.12772 -89.95695 43.31508 1.000 69.19642 36 TYR I N 1
ATOM 7029 C CA . TYR E 1 36 ? 59.21951 -89.26643 42.64439 1.000 73.79039 36 TYR I CA 1
ATOM 7030 C C . TYR E 1 36 ? 59.24418 -89.62427 41.16454 1.000 78.14822 36 TYR I C 1
ATOM 7031 O O . TYR E 1 36 ? 58.80556 -90.70363 40.75776 1.000 77.71545 36 TYR I O 1
ATOM 7040 N N . GLN E 1 37 ? 59.77573 -88.70185 40.36527 1.000 75.98097 37 GLN I N 1
ATOM 7041 C CA . GLN E 1 37 ? 59.97079 -88.88803 38.93312 1.000 73.10713 37 GLN I CA 1
ATOM 7042 C C . GLN E 1 37 ? 61.45638 -88.77664 38.62675 1.000 74.67322 37 GLN I C 1
ATOM 7043 O O . GLN E 1 37 ? 62.09307 -87.78066 38.98868 1.000 80.17919 37 GLN I O 1
ATOM 7049 N N . GLN E 1 38 ? 62.01176 -89.80075 37.98338 1.000 63.34813 38 GLN I N 1
ATOM 7050 C CA . GLN E 1 38 ? 63.41784 -89.80084 37.59332 1.000 72.17552 38 GLN I CA 1
ATOM 7051 C C . GLN E 1 38 ? 63.52243 -89.99865 36.08507 1.000 83.10117 38 GLN I C 1
ATOM 7052 O O . GLN E 1 38 ? 63.20371 -91.07573 35.56800 1.000 81.68823 38 GLN I O 1
ATOM 7058 N N . LYS E 1 39 ? 63.97414 -88.97006 35.38938 1.000 81.00138 39 LYS I N 1
ATOM 7059 C CA . LYS E 1 39 ? 64.23650 -89.04519 33.96272 1.000 79.30183 39 LYS I CA 1
ATOM 7060 C C . LYS E 1 39 ? 65.63897 -89.58437 33.71889 1.000 84.21528 39 LYS I C 1
ATOM 7061 O O . LYS E 1 39 ? 66.49578 -89.52960 34.60652 1.000 85.21971 39 LYS I O 1
ATOM 7067 N N . PRO E 1 40 ? 65.90324 -90.13569 32.53299 1.000 101.16613 40 PRO I N 1
ATOM 7068 C CA . PRO E 1 40 ? 67.21601 -90.75006 32.28396 1.000 89.91089 40 PRO I CA 1
ATOM 7069 C C . PRO E 1 40 ? 68.35299 -89.75934 32.49003 1.000 88.86913 40 PRO I C 1
ATOM 7070 O O . PRO E 1 40 ? 68.33945 -88.64795 31.95541 1.000 98.50592 40 PRO I O 1
ATOM 7074 N N . GLY E 1 41 ? 69.34362 -90.17706 33.27576 1.000 87.76028 41 GLY I N 1
ATOM 7075 C CA . GLY E 1 41 ? 70.49370 -89.35037 33.56868 1.000 88.27958 41 GLY I CA 1
ATOM 7076 C C . GLY E 1 41 ? 70.23955 -88.19456 34.50827 1.000 85.05738 41 GLY I C 1
ATOM 7077 O O . GLY E 1 41 ? 71.15710 -87.40075 34.74311 1.000 88.52246 41 GLY I O 1
ATOM 7078 N N . LYS E 1 42 ? 69.03611 -88.07449 35.06078 1.000 84.82516 42 LYS I N 1
ATOM 7079 C CA . LYS E 1 42 ? 68.67721 -86.96695 35.93064 1.000 85.50952 42 LYS I CA 1
ATOM 7080 C C . LYS E 1 42 ? 68.38029 -87.47231 37.33616 1.000 85.50678 42 LYS I C 1
ATOM 7081 O O . LYS E 1 42 ? 68.10044 -88.65475 37.55167 1.000 81.96694 42 LYS I O 1
ATOM 7087 N N . ALA E 1 43 ? 68.44718 -86.55220 38.29560 1.000 76.95069 43 ALA I N 1
ATOM 7088 C CA . ALA E 1 43 ? 68.11113 -86.87356 39.66804 1.000 77.73673 43 ALA I CA 1
ATOM 7089 C C . ALA E 1 43 ? 66.59789 -86.99687 39.82513 1.000 78.40860 43 ALA I C 1
ATOM 7090 O O . ALA E 1 43 ? 65.83431 -86.44121 39.03111 1.000 75.90920 43 ALA I O 1
ATOM 7092 N N . PRO E 1 44 ? 66.13871 -87.73220 40.83819 1.000 65.63145 44 PRO I N 1
ATOM 7093 C CA . PRO E 1 44 ? 64.69436 -87.82442 41.07472 1.000 66.89988 44 PRO I CA 1
ATOM 7094 C C . PRO E 1 44 ? 64.10088 -86.46861 41.42599 1.000 69.75231 44 PRO I C 1
ATOM 7095 O O . PRO E 1 44 ? 64.77099 -85.59231 41.97609 1.000 67.01246 44 PRO I O 1
ATOM 7099 N N . LYS E 1 45 ? 62.82075 -86.30954 41.10009 1.000 69.13621 45 LYS I N 1
ATOM 7100 C CA . LYS E 1 45 ? 62.08177 -85.07563 41.32833 1.000 65.73207 45 LYS I CA 1
ATOM 7101 C C . LYS E 1 45 ? 60.80578 -85.41565 42.08051 1.000 66.32370 45 LYS I C 1
ATOM 7102 O O . LYS E 1 45 ? 60.05571 -86.30260 41.66171 1.000 71.42603 45 LYS I O 1
ATOM 7108 N N . LEU E 1 46 ? 60.56757 -84.72362 43.19107 1.000 74.69612 46 LEU I N 1
ATOM 7109 C CA . LEU E 1 46 ? 59.39296 -85.00435 44.00531 1.000 76.09402 46 LEU I CA 1
ATOM 7110 C C . LEU E 1 46 ? 58.12593 -84.58337 43.27207 1.000 77.56160 46 LEU I C 1
ATOM 7111 O O . LEU E 1 46 ? 58.01432 -83.44751 42.79783 1.000 73.83591 46 LEU I O 1
ATOM 7116 N N . LEU E 1 47 ? 57.17123 -85.50642 43.18023 1.000 76.41847 47 LEU I N 1
ATOM 7117 C CA . LEU E 1 47 ? 55.88465 -85.26333 42.54216 1.000 80.89087 47 LEU I CA 1
ATOM 7118 C C . LEU E 1 47 ? 54.75770 -85.11323 43.55009 1.000 80.22544 47 LEU I C 1
ATOM 7119 O O . LEU E 1 47 ? 54.01747 -84.12526 43.51510 1.000 81.25746 47 LEU I O 1
ATOM 7124 N N . ILE E 1 48 ? 54.61409 -86.07741 44.45396 1.000 77.62881 48 ILE I N 1
ATOM 7125 C CA . ILE E 1 48 ? 53.51011 -86.12999 45.40102 1.000 82.83250 48 ILE I CA 1
ATOM 7126 C C . ILE E 1 48 ? 54.09404 -86.32204 46.79120 1.000 89.16877 48 ILE I C 1
ATOM 7127 O O . ILE E 1 48 ? 54.88986 -87.24175 47.00744 1.000 97.28926 48 ILE I O 1
ATOM 7132 N N . TYR E 1 49 ? 53.70835 -85.46245 47.72961 1.000 88.21213 49 TYR I N 1
ATOM 7133 C CA . TYR E 1 49 ? 54.02074 -85.69268 49.13249 1.000 88.41825 49 TYR I CA 1
ATOM 7134 C C . TYR E 1 49 ? 52.74183 -86.05243 49.87607 1.000 84.50562 49 TYR I C 1
ATOM 7135 O O . TYR E 1 49 ? 51.63617 -85.96168 49.33514 1.000 85.40421 49 TYR I O 1
ATOM 7144 N N . ALA E 1 50 ? 52.90774 -86.46607 51.13315 1.000 96.17427 50 ALA I N 1
ATOM 7145 C CA .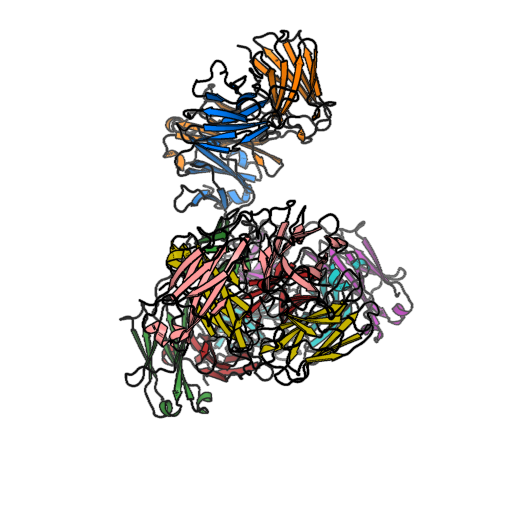 ALA E 1 50 ? 51.85977 -87.16901 51.87942 1.000 102.92984 50 ALA I CA 1
ATOM 7146 C C . ALA E 1 50 ? 51.53335 -88.38825 51.02772 1.000 110.62929 50 ALA I C 1
ATOM 7147 O O . ALA E 1 50 ? 52.44716 -89.18880 50.76953 1.000 111.10316 50 ALA I O 1
ATOM 7149 N N . ALA E 1 51 ? 50.29782 -88.57536 50.57419 1.000 98.48116 51 ALA I N 1
ATOM 7150 C CA . ALA E 1 51 ? 49.99509 -89.56336 49.54596 1.000 97.63076 51 ALA I CA 1
ATOM 7151 C C . ALA E 1 51 ? 49.20538 -88.99454 48.38043 1.000 97.79577 51 ALA I C 1
ATOM 7152 O O . ALA E 1 51 ? 49.15317 -89.63734 47.32455 1.000 90.31474 51 ALA I O 1
ATOM 7154 N N . SER E 1 52 ? 48.59493 -87.81761 48.53288 1.000 103.77081 52 SER I N 1
ATOM 7155 C CA . SER E 1 52 ? 47.75764 -87.21516 47.50869 1.000 100.96667 52 SER I CA 1
ATOM 7156 C C . SER E 1 52 ? 48.05204 -85.73834 47.27985 1.000 93.89968 52 SER I C 1
ATOM 7157 O O . SER E 1 52 ? 47.34798 -85.10024 46.48902 1.000 97.18332 52 SER I O 1
ATOM 7160 N N . SER E 1 53 ? 49.05193 -85.17612 47.95327 1.000 85.05069 53 SER I N 1
ATOM 7161 C CA . SER E 1 53 ? 49.34853 -83.75162 47.87100 1.000 96.30024 53 SER I CA 1
ATOM 7162 C C . SER E 1 53 ? 50.34612 -83.47776 46.75187 1.000 89.92891 53 SER I C 1
ATOM 7163 O O . SER E 1 53 ? 51.39233 -84.12791 46.67133 1.000 91.94519 53 SER I O 1
ATOM 7166 N N . LEU E 1 54 ? 50.02462 -82.50868 45.89795 1.000 83.90805 54 LEU I N 1
ATOM 7167 C CA . LEU E 1 54 ? 50.84044 -82.20576 44.72937 1.000 94.92623 54 LEU I CA 1
ATOM 7168 C C . LEU E 1 54 ? 51.93278 -81.21107 45.09775 1.000 99.64337 54 LEU I C 1
ATOM 7169 O O . LEU E 1 54 ? 51.65948 -80.17622 45.71407 1.000 101.33461 54 LEU I O 1
ATOM 7174 N N . GLN E 1 55 ? 53.16487 -81.52325 44.70625 1.000 93.05435 55 GLN I N 1
ATOM 7175 C CA . GLN E 1 55 ? 54.28030 -80.62553 44.96439 1.000 91.92891 55 GLN I CA 1
ATOM 7176 C C . GLN E 1 55 ? 54.19491 -79.41717 44.04172 1.000 94.23634 55 GLN I C 1
ATOM 7177 O O . GLN E 1 55 ? 53.74734 -79.52412 42.89659 1.000 106.83263 55 GLN I O 1
ATOM 7183 N N . SER E 1 56 ? 54.60175 -78.25745 44.55684 1.000 96.09814 56 SER I N 1
ATOM 7184 C CA . SER E 1 56 ? 54.53510 -77.02627 43.77954 1.000 104.28004 56 SER I CA 1
ATOM 7185 C C . SER E 1 56 ? 55.32738 -77.15824 42.48397 1.000 109.68261 56 SER I C 1
ATOM 7186 O O . SER E 1 56 ? 56.44531 -77.68074 42.46857 1.000 115.96552 56 SER I O 1
ATOM 7189 N N . GLY E 1 57 ? 54.73431 -76.68478 41.38812 1.000 93.72472 57 GLY I N 1
ATOM 7190 C CA . GLY E 1 57 ? 55.35771 -76.75558 40.08672 1.000 88.91057 57 GLY I CA 1
ATOM 7191 C C . GLY E 1 57 ? 55.03722 -78.00296 39.29420 1.000 104.00410 57 GLY I C 1
ATOM 7192 O O . GLY E 1 57 ? 55.34321 -78.05230 38.09518 1.000 98.33803 57 GLY I O 1
ATOM 7193 N N . VAL E 1 58 ? 54.43820 -79.00762 39.91696 1.000 94.52089 58 VAL I N 1
ATOM 7194 C CA . VAL E 1 58 ? 54.07754 -80.23381 39.20338 1.000 98.51098 58 VAL I CA 1
ATOM 7195 C C . VAL E 1 58 ? 52.75321 -80.00413 38.47943 1.000 107.69481 58 VAL I C 1
ATOM 7196 O O . VAL E 1 58 ? 51.81777 -79.45146 39.08123 1.000 99.31466 58 VAL I O 1
ATOM 7200 N N . PRO E 1 59 ? 52.63444 -80.39703 37.21003 1.000 107.66399 59 PRO I N 1
ATOM 7201 C CA . PRO E 1 59 ? 51.37034 -80.20299 36.49008 1.000 98.82484 59 PRO I CA 1
ATOM 7202 C C . PRO E 1 59 ? 50.21131 -80.92226 37.16508 1.000 108.13818 59 PRO I C 1
ATOM 7203 O O . PRO E 1 59 ? 50.38683 -81.88096 37.92040 1.000 111.58796 59 PRO I O 1
ATOM 7207 N N . SER E 1 60 ? 49.00141 -80.44042 36.87015 1.000 108.96847 60 SER I N 1
ATOM 7208 C CA . SER E 1 60 ? 47.79873 -80.95085 37.51648 1.000 105.70679 60 SER I CA 1
ATOM 7209 C C . SER E 1 60 ? 47.40966 -82.34520 37.04295 1.000 110.14973 60 SER I C 1
ATOM 7210 O O . SER E 1 60 ? 46.55657 -82.97634 37.67745 1.000 103.33011 60 SER I O 1
ATOM 7213 N N . ARG E 1 61 ? 48.01127 -82.84379 35.96037 1.000 102.40244 61 ARG I N 1
ATOM 7214 C CA . ARG E 1 61 ? 47.67121 -84.17012 35.46088 1.000 100.48402 61 ARG I CA 1
ATOM 7215 C C . ARG E 1 61 ? 48.16732 -85.29040 36.36761 1.000 106.04803 61 ARG I C 1
ATOM 7216 O O . ARG E 1 61 ? 47.85796 -86.45709 36.10453 1.000 117.11449 61 ARG I O 1
ATOM 7224 N N . PHE E 1 62 ? 48.91861 -84.97122 37.41801 1.000 94.81911 62 PHE I N 1
ATOM 7225 C CA . PHE E 1 62 ? 49.37191 -85.95282 38.39340 1.000 106.11771 62 PHE I CA 1
ATOM 7226 C C . PHE E 1 62 ? 48.43705 -85.97369 39.59622 1.000 110.42440 62 PHE I C 1
ATOM 7227 O O . PHE E 1 62 ? 47.99327 -84.92392 40.07105 1.000 109.99884 62 PHE I O 1
ATOM 7235 N N . SER E 1 63 ? 48.14067 -87.17695 40.08287 1.000 107.82116 63 SER I N 1
ATOM 7236 C CA . SER E 1 63 ? 47.24756 -87.35555 41.21750 1.000 98.10381 63 SER I CA 1
ATOM 7237 C C . SER E 1 63 ? 47.62442 -88.64000 41.93754 1.000 105.84448 63 SER I C 1
ATOM 7238 O O . SER E 1 63 ? 48.02742 -89.61923 41.30458 1.000 110.01380 63 SER I O 1
ATOM 7241 N N . GLY E 1 64 ? 47.49610 -88.62648 43.25120 1.000 106.79034 64 GLY I N 1
ATOM 7242 C CA . GLY E 1 64 ? 47.82209 -89.78898 44.06088 1.000 107.88138 64 GLY I CA 1
ATOM 7243 C C . GLY E 1 64 ? 46.66927 -90.16629 44.96253 1.000 112.11479 64 GLY I C 1
ATOM 7244 O O . GLY E 1 64 ? 45.94200 -89.30429 45.45285 1.000 102.94776 64 GLY I O 1
ATOM 7245 N N . SER E 1 65 ? 46.49286 -91.47143 45.15316 1.000 110.24985 65 SER I N 1
ATOM 7246 C CA . SER E 1 65 ? 45.45900 -91.98852 46.03484 1.000 104.30470 65 SER I CA 1
ATOM 7247 C C . SER E 1 65 ? 46.04523 -93.10448 46.88609 1.000 106.64433 65 SER I C 1
ATOM 7248 O O . SER E 1 65 ? 47.11292 -93.64635 46.58887 1.000 114.74320 65 SER I O 1
ATOM 7251 N N . GLY E 1 66 ? 45.33520 -93.43875 47.95984 1.000 110.47248 66 GLY I N 1
ATOM 7252 C CA . GLY E 1 66 ? 45.75029 -94.53870 48.80575 1.000 115.42266 66 GLY I CA 1
ATOM 7253 C C . GLY E 1 66 ? 45.93130 -94.17555 50.26449 1.000 120.07749 66 GLY I C 1
ATOM 7254 O O . GLY E 1 66 ? 46.10053 -93.00194 50.61134 1.000 108.06220 66 GLY I O 1
ATOM 7255 N N . SER E 1 67 ? 45.89238 -95.18907 51.12679 1.000 115.54681 67 SER I N 1
ATOM 7256 C CA . SER E 1 67 ? 46.10938 -95.03037 52.55697 1.000 102.74516 67 SER I CA 1
ATOM 7257 C C . SER E 1 67 ? 46.32589 -96.40860 53.16182 1.000 114.64463 67 SER I C 1
ATOM 7258 O O . SER E 1 67 ? 45.63700 -97.36447 52.79481 1.000 123.31533 67 SER I O 1
ATOM 7261 N N . GLY E 1 68 ? 47.28796 -96.50700 54.07362 1.000 104.21760 68 GLY I N 1
ATOM 7262 C CA . GLY E 1 68 ? 47.54082 -97.76422 54.74718 1.000 110.50597 68 GLY I CA 1
ATOM 7263 C C . GLY E 1 68 ? 48.57543 -98.63435 54.06570 1.000 118.58253 68 GLY I C 1
ATOM 7264 O O . GLY E 1 68 ? 49.77638 -98.47260 54.30181 1.000 128.36154 68 GLY I O 1
ATOM 7265 N N . THR E 1 69 ? 48.12979 -99.56299 53.21536 1.000 111.03539 69 THR I N 1
ATOM 7266 C CA . THR E 1 69 ? 49.03730 -100.48655 52.54935 1.000 121.15426 69 THR I CA 1
ATOM 7267 C C . THR E 1 69 ? 49.00281 -100.42060 51.03129 1.000 118.11627 69 THR I C 1
ATOM 7268 O O . THR E 1 69 ? 49.98762 -100.81533 50.39685 1.000 114.65222 69 THR I O 1
ATOM 7272 N N . ASP E 1 70 ? 47.91885 -99.93753 50.43156 1.000 114.59191 70 ASP I N 1
ATOM 7273 C CA . ASP E 1 70 ? 47.74902 -99.96406 48.98440 1.000 112.27612 70 ASP I CA 1
ATOM 7274 C C . ASP E 1 70 ? 47.65208 -98.53436 48.47056 1.000 110.25274 70 ASP I C 1
ATOM 7275 O O . ASP E 1 70 ? 46.76787 -97.78046 48.89139 1.000 102.74358 70 ASP I O 1
ATOM 7280 N N . PHE E 1 71 ? 48.54988 -98.16719 47.55687 1.000 120.00589 71 PHE I N 1
ATOM 7281 C CA . PHE E 1 71 ? 48.61677 -96.81348 47.02550 1.000 111.24138 71 PHE I CA 1
ATOM 7282 C C . PHE E 1 71 ? 48.64545 -96.85630 45.50350 1.000 102.82328 71 PHE I C 1
ATOM 7283 O O . PHE E 1 71 ? 49.01213 -97.86588 44.89721 1.000 97.65502 71 PHE I O 1
ATOM 7291 N N . THR E 1 72 ? 48.26977 -95.73323 44.88847 1.000 98.00399 72 THR I N 1
ATOM 7292 C CA . THR E 1 72 ? 48.14485 -95.66339 43.43661 1.000 118.44397 72 THR I CA 1
ATOM 7293 C C . THR E 1 72 ? 48.44470 -94.25792 42.93329 1.000 110.17022 72 THR I C 1
ATOM 7294 O O . THR E 1 72 ? 47.83656 -93.28680 43.39262 1.000 100.40810 72 THR I O 1
ATOM 7298 N N . LEU E 1 73 ? 49.37610 -94.16115 41.98640 1.000 104.77766 73 LEU I N 1
ATOM 7299 C CA . LEU E 1 73 ? 49.66019 -92.92588 41.26787 1.000 106.46815 73 LEU I CA 1
ATOM 7300 C C . LEU E 1 73 ? 49.00388 -92.97695 39.89347 1.000 103.80372 73 LEU I C 1
ATOM 7301 O O . LEU E 1 73 ? 49.03700 -94.01052 39.21894 1.000 107.65689 73 LEU I O 1
ATOM 7306 N N . THR E 1 74 ? 48.41010 -91.85779 39.47908 1.000 107.34663 74 THR I N 1
ATOM 7307 C CA . THR E 1 74 ? 47.60814 -91.81862 38.26139 1.000 104.33793 74 THR I CA 1
ATOM 7308 C C . THR E 1 74 ? 47.90585 -90.55609 37.46460 1.000 102.45556 74 THR I C 1
ATOM 7309 O O . THR E 1 74 ? 47.81434 -89.44561 37.99586 1.000 99.56485 74 THR I O 1
ATOM 7313 N N . ILE E 1 75 ? 48.25109 -90.73194 36.18890 1.000 99.06692 75 ILE I N 1
ATOM 7314 C CA . ILE E 1 75 ? 48.38291 -89.63254 35.23775 1.000 99.55639 75 ILE I CA 1
ATOM 7315 C C . ILE E 1 75 ? 47.14375 -89.61470 34.35522 1.000 100.75313 75 ILE I C 1
ATOM 7316 O O . ILE E 1 75 ? 46.79040 -90.63488 33.74924 1.000 110.37588 75 ILE I O 1
ATOM 7321 N N . SER E 1 76 ? 46.48407 -88.45580 34.27727 1.000 96.20096 76 SER I N 1
ATOM 7322 C CA . SER E 1 76 ? 45.21050 -88.37569 33.56649 1.000 109.58155 76 SER I CA 1
ATOM 7323 C C . SER E 1 76 ? 45.40636 -88.49539 32.05884 1.000 113.22220 76 SER I C 1
ATOM 7324 O O . SER E 1 76 ? 44.79218 -89.35116 31.41019 1.000 119.66755 76 SER I O 1
ATOM 7327 N N . SER E 1 77 ? 46.26241 -87.65278 31.48233 1.000 111.60905 77 SER I N 1
ATOM 7328 C CA . SER E 1 77 ? 46.55578 -87.68555 30.05094 1.000 105.74400 77 SER I CA 1
ATOM 7329 C C . SER E 1 77 ? 48.06712 -87.64174 29.87965 1.000 95.01661 77 SER I C 1
ATOM 7330 O O . SER E 1 77 ? 48.69086 -86.59961 30.10809 1.000 83.62696 77 SER I O 1
ATOM 7333 N N . LEU E 1 78 ? 48.64789 -88.76604 29.46696 1.000 89.35405 78 LEU I N 1
ATOM 7334 C CA . LEU E 1 78 ? 50.09635 -88.87340 29.36727 1.000 82.78799 78 LEU I CA 1
ATOM 7335 C C . LEU E 1 78 ? 50.63493 -87.91529 28.31423 1.000 85.13077 78 LEU I C 1
ATOM 7336 O O . LEU E 1 78 ? 50.09050 -87.81024 27.21161 1.000 97.15740 78 LEU I O 1
ATOM 7341 N N . GLN E 1 79 ? 51.70489 -87.21501 28.66227 1.000 91.52397 79 GLN I N 1
ATOM 7342 C CA . GLN E 1 79 ? 52.39509 -86.30276 27.76940 1.000 90.81082 79 GLN I CA 1
ATOM 7343 C C . GLN E 1 79 ? 53.75022 -86.87539 27.37820 1.000 91.02591 79 GLN I C 1
ATOM 7344 O O . GLN E 1 79 ? 54.29266 -87.74051 28.07415 1.000 90.24125 79 GLN I O 1
ATOM 7350 N N . PRO E 1 80 ? 54.31874 -86.43593 26.25137 1.000 100.15255 80 PRO I N 1
ATOM 7351 C CA . PRO E 1 80 ? 55.62943 -86.97107 25.84683 1.000 98.20345 80 PRO I CA 1
ATOM 7352 C C . PRO E 1 80 ? 56.72527 -86.70265 26.86128 1.000 91.16096 80 PRO I C 1
ATOM 7353 O O . PRO E 1 80 ? 57.61866 -87.54215 27.03315 1.000 81.68591 80 PRO I O 1
ATOM 7357 N N . GLU E 1 81 ? 56.68033 -85.56025 27.54993 1.000 90.24801 81 GLU I N 1
ATOM 7358 C CA . GLU E 1 81 ? 57.70350 -85.23969 28.53760 1.000 95.32351 81 GLU I CA 1
ATOM 7359 C C . GLU E 1 81 ? 57.57209 -86.05683 29.81650 1.000 86.22309 81 GLU I C 1
ATOM 7360 O O . GLU E 1 81 ? 58.47582 -86.00414 30.65664 1.000 72.98259 81 GLU I O 1
ATOM 7366 N N . ASP E 1 82 ? 56.49465 -86.82245 29.97598 1.000 90.29515 82 ASP I N 1
ATOM 7367 C CA . ASP E 1 82 ? 56.29155 -87.63728 31.16672 1.000 88.04340 82 ASP I CA 1
ATOM 7368 C C . ASP E 1 82 ? 57.04653 -88.95906 31.11012 1.000 85.15276 82 ASP I C 1
ATOM 7369 O O . ASP E 1 82 ? 56.87672 -89.79644 32.00362 1.000 75.39182 82 ASP I O 1
ATOM 7374 N N . PHE E 1 83 ? 57.87252 -89.16100 30.08836 1.000 88.32404 83 PHE I N 1
ATOM 7375 C CA . PHE E 1 83 ? 58.68034 -90.36966 29.98054 1.000 86.31744 83 PHE I CA 1
ATOM 7376 C C . PHE E 1 83 ? 59.75716 -90.34979 31.05702 1.000 88.88991 83 PHE I C 1
ATOM 7377 O O . PHE E 1 83 ? 60.66408 -89.51116 31.02064 1.000 88.78496 83 PHE I O 1
ATOM 7385 N N . ALA E 1 84 ? 59.65885 -91.26704 32.01431 1.000 85.15786 84 ALA I N 1
ATOM 7386 C CA . ALA E 1 84 ? 60.61663 -91.35668 33.11121 1.000 92.56265 84 ALA I CA 1
ATOM 7387 C C . ALA E 1 84 ? 60.35392 -92.65117 33.87038 1.000 85.10000 84 ALA I C 1
ATOM 7388 O O . ALA E 1 84 ? 59.50382 -93.46075 33.48737 1.000 83.53637 84 ALA I O 1
ATOM 7390 N N . THR E 1 85 ? 61.09197 -92.83250 34.96118 1.000 85.06854 85 THR I N 1
ATOM 7391 C CA . THR E 1 85 ? 60.88766 -93.93123 35.89371 1.000 81.82107 85 THR I CA 1
ATOM 7392 C C . THR E 1 85 ? 60.35484 -93.35719 37.19750 1.000 79.73961 85 THR I C 1
ATOM 7393 O O . THR E 1 85 ? 60.91405 -92.39176 37.72804 1.000 81.71702 85 THR I O 1
ATOM 7397 N N . TYR E 1 86 ? 59.27247 -93.93826 37.70248 1.000 79.11799 86 TYR I N 1
ATOM 7398 C CA . TYR E 1 86 ? 58.56810 -93.40372 38.85799 1.000 78.38958 86 TYR I CA 1
ATOM 7399 C C . TYR E 1 86 ? 58.77103 -94.31215 40.06166 1.000 81.93516 86 TYR I C 1
ATOM 7400 O O . TYR E 1 86 ? 58.67830 -95.53915 39.94906 1.000 83.97109 86 TYR I O 1
ATOM 7409 N N . TYR E 1 87 ? 59.05636 -93.69779 41.20853 1.000 75.75393 87 TYR I N 1
ATOM 7410 C CA . TYR E 1 87 ? 59.32875 -94.40309 42.45139 1.000 76.56861 87 TYR I CA 1
ATOM 7411 C C . TYR E 1 87 ? 58.37314 -93.93655 43.53867 1.000 76.11392 87 TYR I C 1
ATOM 7412 O O . TYR E 1 87 ? 58.04227 -92.74910 43.62104 1.000 69.12727 87 TYR I O 1
ATOM 7421 N N . CYS E 1 88 ? 57.93549 -94.87260 44.37326 1.000 88.56389 88 CYS I N 1
ATOM 7422 C CA . CYS E 1 88 ? 57.25180 -94.54570 45.61291 1.000 79.89278 88 CYS I CA 1
ATOM 7423 C C . CYS E 1 88 ? 58.20443 -94.77592 46.77847 1.000 93.89307 88 CYS I C 1
ATOM 7424 O O . CYS E 1 88 ? 59.09170 -95.63283 46.71892 1.000 87.14752 88 CYS I O 1
ATOM 7427 N N . GLN E 1 89 ? 58.01979 -93.99476 47.83842 1.000 92.64878 89 GLN I N 1
ATOM 7428 C CA . GLN E 1 89 ? 58.90137 -94.04418 48.99497 1.000 82.37062 89 GLN I CA 1
ATOM 7429 C C . GLN E 1 89 ? 58.06907 -93.91573 50.25713 1.000 83.01207 89 GLN I C 1
ATOM 7430 O O . GLN E 1 89 ? 57.30474 -92.95752 50.40091 1.000 71.55222 89 GLN I O 1
ATOM 7436 N N . GLN E 1 90 ? 58.22120 -94.87542 51.16591 1.000 93.24280 90 GLN I N 1
ATOM 7437 C CA . GLN E 1 90 ? 57.54260 -94.80313 52.44994 1.000 91.04618 90 GLN I CA 1
ATOM 7438 C C . GLN E 1 90 ? 58.26558 -93.82218 53.36097 1.000 85.28857 90 GLN I C 1
ATOM 7439 O O . GLN E 1 90 ? 59.49593 -93.70808 53.32982 1.000 83.69399 90 GLN I O 1
ATOM 7445 N N . SER E 1 91 ? 57.49129 -93.10380 54.16601 1.000 89.43317 91 SER I N 1
ATOM 7446 C CA . SER E 1 91 ? 58.00824 -92.02653 54.99805 1.000 95.47671 91 SER I CA 1
ATOM 7447 C C . SER E 1 91 ? 57.48140 -92.15253 56.41922 1.000 100.10194 91 SER I C 1
ATOM 7448 O O . SER E 1 91 ? 57.22826 -91.15331 57.09791 1.000 104.50992 91 SER I O 1
ATOM 7451 N N . TYR E 1 92 ? 57.31212 -93.38759 56.89587 1.000 92.64934 92 TYR I N 1
ATOM 7452 C CA . TYR E 1 92 ? 56.75777 -93.63453 58.22320 1.000 95.33021 92 TYR I CA 1
ATOM 7453 C C . TYR E 1 92 ? 57.83606 -93.96405 59.25141 1.000 95.61520 92 TYR I C 1
ATOM 7454 O O . TYR E 1 92 ? 57.96142 -93.26756 60.26281 1.000 136.12066 92 TYR I O 1
ATOM 7463 N N . SER E 1 93 ? 58.61586 -95.01904 59.01955 1.000 78.27911 93 SER I N 1
ATOM 7464 C CA . SER E 1 93 ? 59.61499 -95.46248 59.98103 1.000 99.67513 93 SER I CA 1
ATOM 7465 C C . SER E 1 93 ? 60.93095 -95.76619 59.27984 1.000 93.39695 93 SER I C 1
ATOM 7466 O O . SER E 1 93 ? 60.95525 -96.17813 58.11717 1.000 101.12397 93 SER I O 1
ATOM 7469 N N . THR E 1 94 ? 62.03151 -95.55166 60.00630 1.000 101.16477 94 THR I N 1
ATOM 7470 C CA . THR E 1 94 ? 63.36462 -95.85437 59.51249 1.000 91.19845 94 THR I CA 1
ATOM 7471 C C . THR E 1 94 ? 63.62622 -97.36047 59.56853 1.000 99.87939 94 THR I C 1
ATOM 7472 O O . THR E 1 94 ? 63.14655 -98.04621 60.47559 1.000 112.51146 94 THR I O 1
ATOM 7476 N N . PRO E 1 95 ? 64.39459 -97.90499 58.60806 1.000 102.40601 95 PRO I N 1
ATOM 7477 C CA . PRO E 1 95 ? 65.03042 -97.18412 57.49835 1.000 104.41879 95 PRO I CA 1
ATOM 7478 C C . PRO E 1 95 ? 64.07319 -96.85595 56.35646 1.000 91.70712 95 PRO I C 1
ATOM 7479 O O . PRO E 1 95 ? 63.18999 -97.65441 56.03511 1.000 84.25141 95 PRO I O 1
ATOM 7483 N N . LEU E 1 96 ? 64.25608 -95.67775 55.76303 1.000 95.81373 96 LEU I N 1
ATOM 7484 C CA . LEU E 1 96 ? 63.44380 -95.26538 54.62678 1.000 85.55108 96 LEU I CA 1
ATOM 7485 C C . LEU E 1 96 ? 63.71727 -96.17380 53.43550 1.000 76.24465 96 LEU I C 1
ATOM 7486 O O . LEU E 1 96 ? 64.87359 -96.47171 53.12122 1.000 77.83027 96 LEU I O 1
ATOM 7491 N N . THR E 1 97 ? 62.65208 -96.62051 52.77481 1.000 79.94613 97 THR I N 1
ATOM 7492 C CA . THR E 1 97 ? 62.76617 -97.56061 51.67038 1.000 91.13719 97 THR I CA 1
ATOM 7493 C C . THR E 1 97 ? 61.97511 -97.05407 50.47286 1.000 86.59079 97 THR I C 1
ATOM 7494 O O . THR E 1 97 ? 60.92564 -96.42303 50.62322 1.000 82.10751 97 THR I O 1
ATOM 7498 N N . PHE E 1 98 ? 62.49369 -97.33832 49.27981 1.000 87.10033 98 PHE I N 1
ATOM 7499 C CA . PHE E 1 98 ? 61.86414 -96.95465 48.02464 1.000 88.97184 98 PHE I CA 1
ATOM 7500 C C . PHE E 1 98 ? 61.23759 -98.16235 47.34045 1.000 93.32864 98 PHE I C 1
ATOM 7501 O O . PHE E 1 98 ? 61.58831 -99.31469 47.60965 1.000 90.23573 98 PHE I O 1
ATOM 7509 N N . GLY E 1 99 ? 60.30649 -97.87845 46.43492 1.000 91.11194 99 GLY I N 1
ATOM 7510 C CA . GLY E 1 99 ? 59.74660 -98.91457 45.59733 1.000 87.93895 99 GLY I CA 1
ATOM 7511 C C . GLY E 1 99 ? 60.73150 -99.36805 44.53550 1.000 91.26938 99 GLY I C 1
ATOM 7512 O O . GLY E 1 99 ? 61.79639 -98.78209 44.33036 1.000 83.56924 99 GLY I O 1
ATOM 7513 N N . GLY E 1 100 ? 60.35714 -100.44564 43.84083 1.000 94.88475 100 GLY I N 1
ATOM 7514 C CA . GLY E 1 100 ? 61.21585 -100.99635 42.80641 1.000 90.95450 100 GLY I CA 1
ATOM 7515 C C . GLY E 1 100 ? 61.32156 -100.14170 41.56086 1.000 83.82508 100 GLY I C 1
ATOM 7516 O O . GLY E 1 100 ? 62.25614 -100.32543 40.77358 1.000 79.80357 100 GLY I O 1
ATOM 7517 N N . GLY E 1 101 ? 60.39565 -99.20766 41.36834 1.000 84.05180 101 GLY I N 1
ATOM 7518 C CA . GLY E 1 101 ? 60.42185 -98.35878 40.19485 1.000 82.31907 101 GLY I CA 1
ATOM 7519 C C . GLY E 1 101 ? 59.51451 -98.84787 39.08553 1.000 79.02500 101 GLY I C 1
ATOM 7520 O O . GLY E 1 101 ? 59.37708 -100.05544 38.86811 1.000 77.43691 101 GLY I O 1
ATOM 7521 N N . THR E 1 102 ? 58.89383 -97.91259 38.37102 1.000 75.82794 102 THR I N 1
ATOM 7522 C CA . THR E 1 102 ? 58.00386 -98.22292 37.25622 1.000 82.33062 102 THR I CA 1
ATOM 7523 C C . THR E 1 102 ? 58.40792 -97.35602 36.07269 1.000 77.47159 102 THR I C 1
ATOM 7524 O O . THR E 1 102 ? 58.23763 -96.13302 36.10938 1.000 82.76229 102 THR I O 1
ATOM 7528 N N . LYS E 1 103 ? 58.95429 -97.98180 35.03319 1.000 82.29062 103 LYS I N 1
ATOM 7529 C CA . LYS E 1 103 ? 59.36949 -97.25331 33.84108 1.000 79.14510 103 LYS I CA 1
ATOM 7530 C C . LYS E 1 103 ? 58.15406 -97.02127 32.94994 1.000 76.44385 103 LYS I C 1
ATOM 7531 O O . LYS E 1 103 ? 57.46447 -97.97411 32.56895 1.000 84.89950 103 LYS I O 1
ATOM 7537 N N . VAL E 1 104 ? 57.87730 -95.75763 32.64132 1.000 78.75822 104 VAL I N 1
ATOM 7538 C CA . VAL E 1 104 ? 56.75209 -95.37341 31.79764 1.000 82.87750 104 VAL I CA 1
ATOM 7539 C C . VAL E 1 104 ? 57.32180 -94.93569 30.45344 1.000 96.76526 104 VAL I C 1
ATOM 7540 O O . VAL E 1 104 ? 57.85897 -93.83050 30.32329 1.000 77.58708 104 VAL I O 1
ATOM 7544 N N . GLU E 1 105 ? 57.22428 -95.80960 29.45640 1.000 104.41201 105 GLU I N 1
ATOM 7545 C CA . GLU E 1 105 ? 57.59903 -95.51695 28.08018 1.000 97.71033 105 GLU I CA 1
ATOM 7546 C C . GLU E 1 105 ? 56.36861 -95.12655 27.26114 1.000 95.38448 105 GLU I C 1
ATOM 7547 O O . GLU E 1 105 ? 55.23186 -95.44747 27.61471 1.000 102.33611 105 GLU I O 1
ATOM 7553 N N . ILE E 1 106 ? 56.60601 -94.39928 26.16758 1.000 91.77902 106 ILE I N 1
ATOM 7554 C CA . ILE E 1 106 ? 55.53907 -93.87223 25.31874 1.000 86.63478 106 ILE I CA 1
ATOM 7555 C C . ILE E 1 106 ? 55.36560 -94.78879 24.11422 1.000 98.81610 106 ILE I C 1
ATOM 7556 O O . ILE E 1 106 ? 56.35542 -95.24521 23.52410 1.000 92.47695 106 ILE I O 1
ATOM 7561 N N . LYS E 1 107 ? 54.11272 -95.06565 23.74438 1.000 100.79292 107 LYS I N 1
ATOM 7562 C CA . LYS E 1 107 ? 53.81341 -95.93786 22.61320 1.000 91.91964 107 LYS I CA 1
ATOM 7563 C C . LYS E 1 107 ? 53.46830 -95.09316 21.39043 1.000 94.72298 107 LYS I C 1
ATOM 7564 O O . LYS E 1 107 ? 52.58732 -94.22936 21.45510 1.000 89.64082 107 LYS I O 1
ATOM 7570 N N . ARG E 1 108 ? 54.18159 -95.33420 20.28465 1.000 92.96742 108 ARG I N 1
ATOM 7571 C CA . ARG E 1 108 ? 53.96411 -94.61980 19.02926 1.000 86.54450 108 ARG I CA 1
ATOM 7572 C C . ARG E 1 108 ? 53.84800 -95.57339 17.84471 1.000 96.81323 108 ARG I C 1
ATOM 7573 O O . ARG E 1 108 ? 53.71411 -96.78804 18.02383 1.000 103.81410 108 ARG I O 1
ATOM 7581 N N . GLN E 1 109 ? 53.90830 -95.02509 16.62636 1.000 97.96778 109 GLN I N 1
ATOM 7582 C CA . GLN E 1 109 ? 53.92290 -95.78663 15.38211 1.000 86.97136 109 GLN I CA 1
ATOM 7583 C C . GLN E 1 109 ? 55.36088 -96.11641 14.99455 1.000 86.66788 109 GLN I C 1
ATOM 7584 O O . GLN E 1 109 ? 56.25419 -95.28139 15.16700 1.000 90.93579 109 GLN I O 1
ATOM 7590 N N . PRO E 1 110 ? 55.60082 -97.30441 14.44410 1.000 78.71254 110 PRO I N 1
ATOM 7591 C CA . PRO E 1 110 ? 56.97793 -97.71776 14.15167 1.000 74.20236 110 PRO I CA 1
ATOM 7592 C C . PRO E 1 110 ? 57.62575 -96.87052 13.06721 1.000 71.15364 110 PRO I C 1
ATOM 7593 O O . PRO E 1 110 ? 56.95633 -96.31361 12.19386 1.000 86.02590 110 PRO I O 1
ATOM 7597 N N . ARG E 1 111 ? 58.95538 -96.77990 13.13701 1.000 63.68474 111 ARG I N 1
ATOM 7598 C CA . ARG E 1 111 ? 59.74389 -95.98118 12.20876 1.000 69.03855 111 ARG I CA 1
ATOM 7599 C C . ARG E 1 111 ? 60.93854 -96.77488 11.70817 1.000 70.27111 111 ARG I C 1
ATOM 7600 O O . ARG E 1 111 ? 61.58763 -97.49032 12.47514 1.000 72.39352 111 ARG I O 1
ATOM 7608 N N . GLU E 1 112 ? 61.22670 -96.62397 10.42561 1.000 71.69786 112 GLU I N 1
ATOM 7609 C CA . GLU E 1 112 ? 62.30346 -97.37487 9.79577 1.000 72.87383 112 GLU I CA 1
ATOM 7610 C C . GLU E 1 112 ? 63.66111 -96.83650 10.23684 1.000 71.69201 112 GLU I C 1
ATOM 7611 O O . GLU E 1 112 ? 63.87185 -95.61805 10.23474 1.000 76.14092 112 GLU I O 1
ATOM 7617 N N . PRO E 1 113 ? 64.59251 -97.69940 10.63686 1.000 71.08199 113 PRO I N 1
ATOM 7618 C CA . PRO E 1 113 ? 65.93958 -97.22671 10.98357 1.000 63.12022 113 PRO I CA 1
ATOM 7619 C C . PRO E 1 113 ? 66.71095 -96.76014 9.75595 1.000 65.52249 113 PRO I C 1
ATOM 7620 O O . PRO E 1 113 ? 66.63970 -97.36626 8.68454 1.000 83.98993 113 PRO I O 1
ATOM 7624 N N . GLN E 1 114 ? 67.43504 -95.65663 9.91670 1.000 58.98273 114 GLN I N 1
ATOM 7625 C CA . GLN E 1 114 ? 68.42015 -95.20768 8.94082 1.000 67.54513 114 GLN I CA 1
ATOM 7626 C C . GLN E 1 114 ? 69.79636 -95.69850 9.37556 1.000 69.64279 114 GLN I C 1
ATOM 7627 O O . GLN E 1 114 ? 70.17965 -95.52642 10.53785 1.000 75.18257 114 GLN I O 1
ATOM 7633 N N . VAL E 1 115 ? 70.54251 -96.29335 8.44737 1.000 61.61947 115 VAL I N 1
ATOM 7634 C CA . VAL E 1 115 ? 71.83497 -96.89750 8.75256 1.000 66.41899 115 VAL I CA 1
ATOM 7635 C C . VAL E 1 115 ? 72.92653 -96.14134 8.01038 1.000 66.31006 115 VAL I C 1
ATOM 7636 O O . VAL E 1 115 ? 72.84790 -95.96513 6.78950 1.000 86.04118 115 VAL I O 1
ATOM 7640 N N . TYR E 1 116 ? 73.95405 -95.71973 8.74650 1.000 65.06259 116 TYR I N 1
ATOM 7641 C CA . TYR E 1 116 ? 75.05688 -94.94152 8.19715 1.000 66.77855 116 TYR I CA 1
ATOM 7642 C C . TYR E 1 116 ? 76.37011 -95.50517 8.71396 1.000 68.19112 116 TYR I C 1
ATOM 7643 O O . TYR E 1 116 ? 76.54628 -95.66986 9.92407 1.000 80.89933 116 TYR I O 1
ATOM 7652 N N . THR E 1 117 ? 77.28869 -95.78198 7.79867 1.000 69.01778 117 THR I N 1
ATOM 7653 C CA . THR E 1 117 ? 78.59908 -96.31639 8.13285 1.000 68.19750 117 THR I CA 1
ATOM 7654 C C . THR E 1 117 ? 79.61763 -95.18564 8.19045 1.000 70.03016 117 THR I C 1
ATOM 7655 O O . THR E 1 117 ? 79.58555 -94.26495 7.36874 1.000 86.27723 117 THR I O 1
ATOM 7659 N N . LEU E 1 118 ? 80.51704 -95.25326 9.16789 1.000 69.08515 118 LEU I N 1
ATOM 7660 C CA . LEU E 1 118 ? 81.52569 -94.21852 9.36300 1.000 71.71799 118 LEU I CA 1
ATOM 7661 C C . LEU E 1 118 ? 82.92063 -94.82555 9.30264 1.000 75.33284 118 LEU I C 1
ATOM 7662 O O . LEU E 1 118 ? 83.22332 -95.75111 10.07647 1.000 66.70263 118 LEU I O 1
ATOM 7667 N N . PRO E 1 119 ? 83.79382 -94.34992 8.41921 1.000 89.84326 119 PRO I N 1
ATOM 7668 C CA . PRO E 1 119 ? 85.17676 -94.84010 8.39168 1.000 90.09607 119 PRO I CA 1
ATOM 7669 C C . PRO E 1 119 ? 85.93818 -94.36765 9.61643 1.000 85.90386 119 PRO I C 1
ATOM 7670 O O . PRO E 1 119 ? 85.45420 -93.49364 10.35259 1.000 75.13153 119 PRO I O 1
ATOM 7674 N N . PRO E 1 120 ? 87.11503 -94.93445 9.88789 1.000 88.27233 120 PRO I N 1
ATOM 7675 C CA . PRO E 1 120 ? 87.88693 -94.48981 11.05246 1.000 95.40824 120 PRO I CA 1
ATOM 7676 C C . PRO E 1 120 ? 88.33041 -93.04528 10.89611 1.000 83.58266 120 PRO I C 1
ATOM 7677 O O . PRO E 1 120 ? 88.58850 -92.56497 9.78994 1.000 83.55246 120 PRO I O 1
ATOM 7681 N N . SER E 1 121 ? 88.41710 -92.34932 12.02581 1.000 94.21121 121 SER I N 1
ATOM 7682 C CA . SER E 1 121 ? 88.96763 -91.00419 12.00991 1.000 107.63521 121 SER I CA 1
ATOM 7683 C C . SER E 1 121 ? 90.43281 -91.05524 11.59392 1.000 115.28250 121 SER I C 1
ATOM 7684 O O . SER E 1 121 ? 91.14523 -92.02489 11.86667 1.000 115.25115 121 SER I O 1
ATOM 7687 N N . ARG E 1 122 ? 90.87487 -90.00246 10.90218 1.000 108.97863 122 ARG I N 1
ATOM 7688 C CA . ARG E 1 122 ? 92.25607 -89.94950 10.43315 1.000 110.47583 122 ARG I CA 1
ATOM 7689 C C . ARG E 1 122 ? 93.25338 -90.03364 11.58403 1.000 122.57455 122 ARG I C 1
ATOM 7690 O O . ARG E 1 122 ? 94.34859 -90.58356 11.41566 1.000 118.25486 122 ARG I O 1
ATOM 7698 N N . ASP E 1 123 ? 92.89472 -89.50180 12.75666 1.000 129.42761 123 ASP I N 1
ATOM 7699 C CA . ASP E 1 123 ? 93.79258 -89.54459 13.90810 1.000 127.55858 123 ASP I CA 1
ATOM 7700 C C . ASP E 1 123 ? 94.02995 -90.96866 14.40147 1.000 123.56629 123 ASP I C 1
ATOM 7701 O O . ASP E 1 123 ? 95.06298 -91.24231 15.02384 1.000 121.78641 123 ASP I O 1
ATOM 7706 N N . GLU E 1 124 ? 93.08862 -91.88086 14.14967 1.000 124.92673 124 GLU I N 1
ATOM 7707 C CA . GLU E 1 124 ? 93.19114 -93.23997 14.66838 1.000 128.67619 124 GLU I CA 1
ATOM 7708 C C . GLU E 1 124 ? 94.14730 -94.11598 13.86764 1.000 133.46127 124 GLU I C 1
ATOM 7709 O O . GLU E 1 124 ? 94.54382 -95.18019 14.35606 1.000 135.67069 124 GLU I O 1
ATOM 7715 N N . LEU E 1 125 ? 94.52734 -93.69882 12.65863 1.000 132.97534 125 LEU I N 1
ATOM 7716 C CA . LEU E 1 125 ? 95.40247 -94.49683 11.80453 1.000 131.13533 125 LEU I CA 1
ATOM 7717 C C . LEU E 1 125 ? 96.83250 -94.59858 12.32853 1.000 132.23427 125 LEU I C 1
ATOM 7718 O O . LEU E 1 125 ? 97.65297 -95.27283 11.69456 1.000 130.36228 125 LEU I O 1
ATOM 7723 N N . THR E 1 126 ? 97.15380 -93.95737 13.45446 1.000 126.20968 126 THR I N 1
ATOM 7724 C CA . THR E 1 126 ? 98.45886 -94.13048 14.07966 1.000 130.56146 126 THR I CA 1
ATOM 7725 C C . THR E 1 126 ? 98.53307 -95.39925 14.91905 1.000 137.26776 126 THR I C 1
ATOM 7726 O O . THR E 1 126 ? 99.63316 -95.91099 15.15742 1.000 133.64989 126 THR I O 1
ATOM 7730 N N . LYS E 1 127 ? 97.39051 -95.92731 15.34597 1.000 136.58292 127 LYS I N 1
ATOM 7731 C CA . LYS E 1 127 ? 97.33312 -97.08846 16.21760 1.000 135.43641 127 LYS I CA 1
ATOM 7732 C C . LYS E 1 127 ? 97.37921 -98.37683 15.39914 1.000 125.77403 127 LYS I C 1
ATOM 7733 O O . LYS E 1 127 ? 97.23878 -98.37512 14.17557 1.000 121.07403 127 LYS I O 1
ATOM 7739 N N . ASN E 1 128 ? 97.58848 -99.49379 16.09852 1.000 129.70788 128 ASN I N 1
ATOM 7740 C CA . ASN E 1 128 ? 97.60027 -100.80224 15.45507 1.000 134.35883 128 ASN I CA 1
ATOM 7741 C C . ASN E 1 128 ? 96.20361 -101.31097 15.11852 1.000 122.79359 128 ASN I C 1
ATOM 7742 O O . ASN E 1 128 ? 96.06644 -102.18484 14.25432 1.000 99.11772 128 ASN I O 1
ATOM 7747 N N . GLN E 1 129 ? 95.17411 -100.79632 15.78496 1.000 131.62641 129 GLN I N 1
ATOM 7748 C CA . GLN E 1 129 ? 93.79157 -101.18387 15.55050 1.000 118.34673 129 GLN I CA 1
ATOM 7749 C C . GLN E 1 129 ? 92.96385 -99.94781 15.22327 1.000 101.27911 129 GLN I C 1
ATOM 7750 O O . GLN E 1 129 ? 93.23222 -98.85361 15.72688 1.000 117.24711 129 GLN I O 1
ATOM 7756 N N . VAL E 1 130 ? 91.96317 -100.11996 14.36329 1.000 93.55311 130 VAL I N 1
ATOM 7757 C CA . VAL E 1 130 ? 91.07956 -99.02487 13.98987 1.000 102.03727 130 VAL I CA 1
ATOM 7758 C C . VAL E 1 130 ? 89.64579 -99.40615 14.33653 1.000 97.79273 130 VAL I C 1
ATOM 7759 O O . VAL E 1 130 ? 89.31329 -100.57936 14.52153 1.000 92.88298 130 VAL I O 1
ATOM 7763 N N . SER E 1 131 ? 88.79246 -98.38917 14.42854 1.000 97.49927 131 SER I N 1
ATOM 7764 C CA . SER E 1 131 ? 87.39394 -98.56033 14.79966 1.000 90.66503 131 SER I CA 1
ATOM 7765 C C . SER E 1 131 ? 86.49595 -98.23280 13.61563 1.000 83.84507 131 SER I C 1
ATOM 7766 O O . SER E 1 131 ? 86.60252 -97.15044 13.03010 1.000 92.60535 131 SER I O 1
ATOM 7769 N N . LEU E 1 132 ? 85.62206 -99.17176 13.26467 1.000 84.30076 132 LEU I N 1
ATOM 7770 C CA . LEU E 1 132 ? 84.59326 -98.96198 12.25442 1.000 72.63758 132 LEU I CA 1
ATOM 7771 C C . LEU E 1 132 ? 83.27118 -98.67945 12.95689 1.000 78.63436 132 LEU I C 1
ATOM 7772 O O . LEU E 1 132 ? 82.89002 -99.40328 13.88310 1.000 92.83072 132 LEU I O 1
ATOM 7777 N N . TRP E 1 133 ? 82.57622 -97.63456 12.51913 1.000 76.86962 133 TRP I N 1
ATOM 7778 C CA . TRP E 1 133 ? 81.39778 -97.13672 13.21179 1.000 71.01539 133 TRP I CA 1
ATOM 7779 C C . TRP E 1 133 ? 80.16206 -97.28929 12.33591 1.000 70.73151 133 TRP I C 1
ATOM 7780 O O . TRP E 1 133 ? 80.23045 -97.14126 11.11231 1.000 65.49240 133 TRP I O 1
ATOM 7791 N N . CYS E 1 134 ? 79.03524 -97.59951 12.97357 1.000 76.39299 134 CYS I N 1
ATOM 7792 C CA . CYS E 1 134 ? 77.74962 -97.74297 12.29270 1.000 73.21349 134 CYS I CA 1
ATOM 7793 C C . CYS E 1 134 ? 76.68942 -97.02884 13.12005 1.000 76.23430 134 CYS I C 1
ATOM 7794 O O . CYS E 1 134 ? 76.35943 -97.47313 14.22467 1.000 75.15088 134 CYS I O 1
ATOM 7797 N N . LEU E 1 135 ? 76.15518 -95.93186 12.58858 1.000 73.65524 135 LEU I N 1
ATOM 7798 C CA . LEU E 1 135 ? 75.10828 -95.17261 13.25961 1.000 63.79948 135 LEU I CA 1
ATOM 7799 C C . LEU E 1 135 ? 73.74560 -95.63765 12.76138 1.000 74.52237 135 LEU I C 1
ATOM 7800 O O . LEU E 1 135 ? 73.48171 -95.62649 11.55372 1.000 81.17835 135 LEU I O 1
ATOM 7805 N N . VAL E 1 136 ? 72.88847 -96.05030 13.69098 1.000 56.05339 136 VAL I N 1
ATOM 7806 C CA . VAL E 1 136 ? 71.52191 -96.46311 13.39100 1.000 63.55122 136 VAL I CA 1
ATOM 7807 C C . VAL E 1 136 ? 70.60266 -95.51444 14.14231 1.000 72.36007 136 VAL I C 1
ATOM 7808 O O . VAL E 1 136 ? 70.56641 -95.53629 15.37844 1.000 79.68980 136 VAL I O 1
ATOM 7812 N N . LYS E 1 137 ? 69.84714 -94.69545 13.41210 1.000 67.83322 137 LYS I N 1
ATOM 7813 C CA . LYS E 1 137 ? 69.03676 -93.66158 14.03806 1.000 65.30767 137 LYS I CA 1
ATOM 7814 C C . LYS E 1 137 ? 67.63187 -93.63566 13.45449 1.000 63.20869 137 LYS I C 1
ATOM 7815 O O . LYS E 1 137 ? 67.36882 -94.16562 12.37337 1.000 65.93870 137 LYS I O 1
ATOM 7821 N N . GLY E 1 138 ? 66.73113 -92.99221 14.19331 1.000 74.22273 138 GLY I N 1
ATOM 7822 C CA . GLY E 1 138 ? 65.38651 -92.75249 13.71631 1.000 79.04334 138 GLY I CA 1
ATOM 7823 C C . GLY E 1 138 ? 64.44238 -93.92929 13.77690 1.000 75.73471 138 GLY I C 1
ATOM 7824 O O . GLY E 1 138 ? 63.41366 -93.90940 13.09522 1.000 85.56012 138 GLY I O 1
ATOM 7825 N N . PHE E 1 139 ? 64.74158 -94.95211 14.57071 1.000 65.77156 139 PHE I N 1
ATOM 7826 C CA . PHE E 1 139 ? 63.92159 -96.15440 14.57431 1.000 74.02116 139 PHE I CA 1
ATOM 7827 C C . PHE E 1 139 ? 63.00311 -96.21698 15.78884 1.000 66.02137 139 PHE I C 1
ATOM 7828 O O . PHE E 1 139 ? 63.26637 -95.62735 16.83790 1.000 67.92718 139 PHE I O 1
ATOM 7836 N N . TYR E 1 140 ? 61.90458 -96.95619 15.62022 1.000 74.09803 140 TYR I N 1
ATOM 7837 C CA . TYR E 1 140 ? 60.90928 -97.19810 16.64444 1.000 69.41185 140 TYR I CA 1
ATOM 7838 C C . TYR E 1 140 ? 60.22110 -98.51323 16.30659 1.000 75.74006 140 TYR I C 1
ATOM 7839 O O . TYR E 1 140 ? 59.87709 -98.73413 15.13650 1.000 76.56436 140 TYR I O 1
ATOM 7848 N N . PRO E 1 141 ? 60.00359 -99.40336 17.28893 1.000 65.80884 141 PRO I N 1
ATOM 7849 C CA . PRO E 1 141 ? 60.41026 -99.23044 18.68758 1.000 70.81621 141 PRO I CA 1
ATOM 7850 C C . PRO E 1 141 ? 61.89790 -99.49585 18.89912 1.000 68.18897 141 PRO I C 1
ATOM 7851 O O . PRO E 1 141 ? 62.62520 -99.71381 17.93004 1.000 67.57916 141 PRO I O 1
ATOM 7855 N N . SER E 1 142 ? 62.34159 -99.47321 20.15587 1.000 71.43682 142 SER I N 1
ATOM 7856 C CA . SER E 1 142 ? 63.76473 -99.57174 20.45330 1.000 77.98570 142 SER I CA 1
ATOM 7857 C C . SER E 1 142 ? 64.32020 -100.98080 20.29481 1.000 78.75222 142 SER I C 1
ATOM 7858 O O . SER E 1 142 ? 65.54529 -101.13769 20.23638 1.000 78.06241 142 SER I O 1
ATOM 7861 N N . ASP E 1 143 ? 63.46475 -101.99699 20.19751 1.000 63.16226 143 ASP I N 1
ATOM 7862 C CA . ASP E 1 143 ? 63.93018 -103.37397 20.06626 1.000 64.19068 143 ASP I CA 1
ATOM 7863 C C . ASP E 1 143 ? 64.61082 -103.54482 18.71352 1.000 73.27484 143 ASP I C 1
ATOM 7864 O O . ASP E 1 143 ? 63.95362 -103.49981 17.66853 1.000 71.32064 143 ASP I O 1
ATOM 7869 N N . ILE E 1 144 ? 65.93048 -103.74567 18.73027 1.000 66.34297 144 ILE I N 1
ATOM 7870 C CA . ILE E 1 144 ? 66.72978 -103.78344 17.51195 1.000 66.68705 144 ILE I CA 1
ATOM 7871 C C . ILE E 1 144 ? 67.98067 -104.61193 17.77827 1.000 70.47725 144 ILE I C 1
ATOM 7872 O O . ILE E 1 144 ? 68.42125 -104.76190 18.92071 1.000 76.18243 144 ILE I O 1
ATOM 7877 N N . ALA E 1 145 ? 68.54737 -105.16918 16.70798 1.000 71.72569 145 ALA I N 1
ATOM 7878 C CA . ALA E 1 145 ? 69.76773 -105.96247 16.77646 1.000 69.21768 145 ALA I CA 1
ATOM 7879 C C . ALA E 1 145 ? 70.72485 -105.53751 15.67117 1.000 63.56418 145 ALA I C 1
ATOM 7880 O O . ALA E 1 145 ? 70.30365 -105.27569 14.54112 1.000 76.15813 145 ALA I O 1
ATOM 7882 N N . VAL E 1 146 ? 72.01202 -105.45417 16.00546 1.000 53.53831 146 VAL I N 1
ATOM 7883 C CA . VAL E 1 146 ? 73.04250 -104.99425 15.08131 1.000 56.96216 146 VAL I CA 1
ATOM 7884 C C . VAL E 1 146 ? 74.19418 -105.99059 15.07894 1.000 63.05040 146 VAL I C 1
ATOM 7885 O O . VAL E 1 146 ? 74.72251 -106.33937 16.14066 1.000 81.13296 146 VAL I O 1
ATOM 7889 N N . GLU E 1 147 ? 74.58017 -106.44376 13.88658 1.000 77.43285 147 GLU I N 1
ATOM 7890 C CA . GLU E 1 147 ? 75.69994 -107.35560 13.70335 1.000 77.67386 147 GLU I CA 1
ATOM 7891 C C . GLU E 1 147 ? 76.61221 -106.83773 12.59945 1.000 81.19634 147 GLU I C 1
ATOM 7892 O O . GLU E 1 147 ? 76.19993 -106.06508 11.73073 1.000 90.96424 147 GLU I O 1
ATOM 7898 N N . TRP E 1 148 ? 77.86548 -107.28050 12.64570 1.000 77.43829 148 TRP I N 1
ATOM 7899 C CA . TRP E 1 148 ? 78.85920 -106.96864 11.63016 1.000 91.47382 148 TRP I CA 1
ATOM 7900 C C . TRP E 1 148 ? 79.27493 -108.24268 10.90371 1.000 99.03879 148 TRP I C 1
ATOM 7901 O O . TRP E 1 148 ? 79.32223 -109.32570 11.49507 1.000 100.60480 148 TRP I O 1
ATOM 7912 N N . GLU E 1 149 ? 79.57123 -108.10734 9.61161 1.000 90.33798 149 GLU I N 1
ATOM 7913 C CA . GLU E 1 149 ? 80.06035 -109.22811 8.82188 1.000 83.54288 149 GLU I CA 1
ATOM 7914 C C . GLU E 1 149 ? 81.03030 -108.70927 7.77175 1.000 89.60758 149 GLU I C 1
ATOM 7915 O O . GLU E 1 149 ? 80.96597 -107.54534 7.36869 1.000 104.03950 149 GLU I O 1
ATOM 7921 N N . SER E 1 150 ? 81.93883 -109.58185 7.34090 1.000 99.58713 150 SER I N 1
ATOM 7922 C CA . SER E 1 150 ? 82.90734 -109.23475 6.30828 1.000 103.02840 150 SER I CA 1
ATOM 7923 C C . SER E 1 150 ? 83.28416 -110.48672 5.53302 1.000 113.04016 150 SER I C 1
ATOM 7924 O O . SER E 1 150 ? 83.69832 -111.48214 6.13578 1.000 128.26017 150 SER I O 1
ATOM 7927 N N . ASN E 1 151 ? 83.13474 -110.43311 4.20634 1.000 94.81940 151 ASN I N 1
ATOM 7928 C CA . ASN E 1 151 ? 83.47648 -111.55670 3.33227 1.000 95.39828 151 ASN I CA 1
ATOM 7929 C C . ASN E 1 151 ? 82.68119 -112.80695 3.69917 1.000 115.75037 151 ASN I C 1
ATOM 7930 O O . ASN E 1 151 ? 83.19202 -113.92729 3.65097 1.000 121.55055 151 ASN I O 1
ATOM 7935 N N . GLY E 1 152 ? 81.42018 -112.61590 4.08147 1.000 114.34733 152 GLY I N 1
ATOM 7936 C CA . GLY E 1 152 ? 80.56125 -113.72625 4.42756 1.000 98.64174 152 GLY I CA 1
ATOM 7937 C C . GLY E 1 152 ? 80.70240 -114.25732 5.83654 1.000 101.39529 152 GLY I C 1
ATOM 7938 O O . GLY E 1 152 ? 79.88162 -115.08709 6.24834 1.000 108.10090 152 GLY I O 1
ATOM 7939 N N . GLN E 1 153 ? 81.69715 -113.79961 6.60239 1.000 101.07704 153 GLN I N 1
ATOM 7940 C CA . GLN E 1 153 ? 81.91105 -114.31327 7.94461 1.000 106.69172 153 GLN I CA 1
ATOM 7941 C C . GLN E 1 153 ? 81.44356 -113.30056 8.97627 1.000 111.40258 153 GLN I C 1
ATOM 7942 O O . GLN E 1 153 ? 81.66691 -112.09735 8.80204 1.000 115.31595 153 GLN I O 1
ATOM 7948 N N . PRO E 1 154 ? 80.79029 -113.74388 10.04906 1.000 104.29957 154 PRO I N 1
ATOM 7949 C CA . PRO E 1 154 ? 80.39815 -112.79863 11.09779 1.000 106.18546 154 PRO I CA 1
ATOM 7950 C C . PRO E 1 154 ? 81.63456 -112.20990 11.75773 1.000 103.00075 154 PRO I C 1
ATOM 7951 O O . PRO E 1 154 ? 82.62158 -112.90688 12.00131 1.000 102.95208 154 PRO I O 1
ATOM 7955 N N . GLU E 1 155 ? 81.57742 -110.91512 12.04558 1.000 99.53672 155 GLU I N 1
ATOM 7956 C CA . GLU E 1 155 ? 82.63039 -110.24605 12.79310 1.000 98.04349 155 GLU I CA 1
ATOM 7957 C C . GLU E 1 155 ? 82.22300 -110.18228 14.25676 1.000 105.63171 155 GLU I C 1
ATOM 7958 O O . GLU E 1 155 ? 81.09611 -109.79143 14.57821 1.000 103.07251 155 GLU I O 1
ATOM 7964 N N . ASN E 1 156 ? 83.13280 -110.58773 15.13515 1.000 106.22780 156 ASN I N 1
ATOM 7965 C CA . ASN E 1 156 ? 82.83480 -110.74389 16.55224 1.000 105.17310 156 ASN I CA 1
ATOM 7966 C C . ASN E 1 156 ? 83.23944 -109.54145 17.39291 1.000 103.94029 156 ASN I C 1
ATOM 7967 O O . ASN E 1 156 ? 82.52816 -109.18492 18.33784 1.000 93.31899 156 ASN I O 1
ATOM 7972 N N . ASN E 1 157 ? 84.37061 -108.91025 17.07444 1.000 97.68416 157 ASN I N 1
ATOM 7973 C CA . ASN E 1 157 ? 84.95241 -107.87024 17.92220 1.000 89.30119 157 ASN I CA 1
ATOM 7974 C C . ASN E 1 157 ? 84.23085 -106.54276 17.67916 1.000 83.40642 157 ASN I C 1
ATOM 7975 O O . ASN E 1 157 ? 84.77939 -105.57853 17.14114 1.000 91.59886 157 ASN I O 1
ATOM 7980 N N . TYR E 1 158 ? 82.96733 -106.50318 18.10534 1.000 86.81648 158 TYR I N 1
ATOM 7981 C CA . TYR E 1 158 ? 82.16673 -105.29047 18.02884 1.000 74.37923 158 TYR I CA 1
ATOM 7982 C C . TYR E 1 158 ? 81.38711 -105.09603 19.32008 1.000 86.00894 158 TYR I C 1
ATOM 7983 O O . TYR E 1 158 ? 81.05417 -106.05745 20.01841 1.000 104.00563 158 TYR I O 1
ATOM 7992 N N . LYS E 1 159 ? 81.10084 -103.83231 19.62667 1.000 87.25918 159 LYS I N 1
ATOM 7993 C CA . LYS E 1 159 ? 80.25316 -103.46131 20.74861 1.000 76.18383 159 LYS I CA 1
ATOM 7994 C C . LYS E 1 159 ? 79.19975 -102.47612 20.26567 1.000 69.79505 159 LYS I C 1
ATOM 7995 O O . LYS E 1 159 ? 79.45927 -101.64348 19.39187 1.000 70.38726 159 LYS I O 1
ATOM 8001 N N . THR E 1 160 ? 78.00693 -102.57461 20.84387 1.000 65.61430 160 THR I N 1
ATOM 8002 C CA . THR E 1 160 ? 76.88720 -101.72534 20.46354 1.000 67.33921 160 THR I CA 1
ATOM 8003 C C . THR E 1 160 ? 76.33861 -101.04215 21.70660 1.000 70.30301 160 THR I C 1
ATOM 8004 O O . THR E 1 160 ? 76.11287 -101.69610 22.72963 1.000 78.03943 160 THR I O 1
ATOM 8008 N N . THR E 1 161 ? 76.11540 -99.73485 21.61289 1.000 66.60026 161 THR I N 1
ATOM 8009 C CA . THR E 1 161 ? 75.54938 -98.99230 22.72382 1.000 67.52601 161 THR I CA 1
ATOM 8010 C C . THR E 1 161 ? 74.06057 -99.30187 22.86164 1.000 62.44231 161 THR I C 1
ATOM 8011 O O . THR E 1 161 ? 73.40933 -99.71567 21.90031 1.000 59.84980 161 THR I O 1
ATOM 8015 N N . PRO E 1 162 ? 73.50406 -99.13306 24.05659 1.000 64.83151 162 PRO I N 1
ATOM 8016 C CA . PRO E 1 162 ? 72.05585 -99.29145 24.22790 1.000 63.14740 162 PRO I CA 1
ATOM 8017 C C . PRO E 1 162 ? 71.30437 -98.27280 23.39167 1.000 65.20238 162 PRO I C 1
ATOM 8018 O O . PRO E 1 162 ? 71.86960 -97.23690 23.00872 1.000 61.31051 162 PRO I O 1
ATOM 8022 N N . PRO E 1 163 ? 70.03952 -98.53662 23.06489 1.000 67.85725 163 PRO I N 1
ATOM 8023 C CA . PRO E 1 163 ? 69.24159 -97.52564 22.36201 1.000 70.94623 163 PRO I CA 1
ATOM 8024 C C . PRO E 1 163 ? 69.09127 -96.26903 23.20736 1.000 67.27594 163 PRO I C 1
ATOM 8025 O O . PRO E 1 163 ? 68.83525 -96.33424 24.41092 1.000 72.94568 163 PRO I O 1
ATOM 8029 N N . VAL E 1 164 ? 69.24071 -95.11636 22.56079 1.000 63.96929 164 VAL I N 1
ATOM 8030 C CA . VAL E 1 164 ? 69.17061 -93.82094 23.22475 1.000 56.37164 164 VAL I CA 1
ATOM 8031 C C . VAL E 1 164 ? 68.00326 -93.05276 22.62987 1.000 62.38752 164 VAL I C 1
ATOM 8032 O O . VAL E 1 164 ? 67.87284 -92.96856 21.40278 1.000 69.75590 164 VAL I O 1
ATOM 8036 N N . LEU E 1 165 ? 67.16561 -92.48632 23.49404 1.000 56.73642 165 LEU I N 1
ATOM 8037 C CA . LEU E 1 165 ? 66.01908 -91.72399 23.02202 1.000 63.65117 165 LEU I CA 1
ATOM 8038 C C . LEU E 1 165 ? 66.48291 -90.40892 22.40761 1.000 77.55890 165 LEU I C 1
ATOM 8039 O O . LEU E 1 165 ? 67.22757 -89.64518 23.03121 1.000 67.99395 165 LEU I O 1
ATOM 8044 N N . ASP E 1 166 ? 66.04478 -90.15192 21.17870 1.000 81.72436 166 ASP I N 1
ATOM 8045 C CA . ASP E 1 166 ? 66.37490 -88.92571 20.47373 1.000 71.48764 166 ASP I CA 1
ATOM 8046 C C . ASP E 1 166 ? 65.33082 -87.85460 20.77576 1.000 80.84035 166 ASP I C 1
ATOM 8047 O O . ASP E 1 166 ? 64.29933 -88.11081 21.40067 1.000 70.90367 166 ASP I O 1
ATOM 8052 N N . SER E 1 167 ? 65.60765 -86.63512 20.31054 1.000 87.45636 167 SER I N 1
ATOM 8053 C CA . SER E 1 167 ? 64.74938 -85.50164 20.63429 1.000 78.14864 167 SER I CA 1
ATOM 8054 C C . SER E 1 167 ? 63.38485 -85.56728 19.95427 1.000 79.75290 167 SER I C 1
ATOM 8055 O O . SER E 1 167 ? 62.45839 -84.88098 20.39931 1.000 74.71041 167 SER I O 1
ATOM 8058 N N . ASP E 1 168 ? 63.23312 -86.36435 18.89627 1.000 93.49812 168 ASP I N 1
ATOM 8059 C CA . ASP E 1 168 ? 61.96905 -86.45853 18.17531 1.000 86.67263 168 ASP I CA 1
ATOM 8060 C C . ASP E 1 168 ? 61.15239 -87.68769 18.55538 1.000 86.30802 168 ASP I C 1
ATOM 8061 O O . ASP E 1 168 ? 60.15494 -87.98375 17.88989 1.000 93.79174 168 ASP I O 1
ATOM 8066 N N . GLY E 1 169 ? 61.55008 -88.41009 19.60174 1.000 78.61513 169 GLY I N 1
ATOM 8067 C CA . GLY E 1 169 ? 60.84095 -89.59661 20.02825 1.000 74.70972 169 GLY I CA 1
ATOM 8068 C C . GLY E 1 169 ? 61.35377 -90.90286 19.45905 1.000 86.32645 169 GLY I C 1
ATOM 8069 O O . GLY E 1 169 ? 60.92801 -91.96821 19.92392 1.000 90.66988 169 GLY I O 1
ATOM 8070 N N . SER E 1 170 ? 62.24247 -90.86442 18.46869 1.000 84.68267 170 SER I N 1
ATOM 8071 C CA . SER E 1 170 ? 62.83120 -92.07855 17.92870 1.000 62.34573 170 SER I CA 1
ATOM 8072 C C . SER E 1 170 ? 64.04723 -92.47300 18.76535 1.000 69.35000 170 SER I C 1
ATOM 8073 O O . SER E 1 170 ? 64.38287 -91.83232 19.76474 1.000 73.48532 170 SER I O 1
ATOM 8076 N N . PHE E 1 171 ? 64.71641 -93.54731 18.36075 1.000 63.16100 171 PHE I N 1
ATOM 8077 C CA . PHE E 1 171 ? 65.89668 -94.03407 19.05360 1.000 58.28622 171 PHE I CA 1
ATOM 8078 C C . PHE E 1 171 ? 67.09279 -94.04769 18.11119 1.000 63.06710 171 PHE I C 1
ATOM 8079 O O . PHE E 1 171 ? 66.94859 -94.09791 16.88571 1.000 67.02972 171 PHE I O 1
ATOM 8087 N N . PHE E 1 172 ? 68.28528 -93.99420 18.70041 1.000 55.22807 172 PHE I N 1
ATOM 8088 C CA . PHE E 1 172 ? 69.51444 -94.15620 17.94265 1.000 63.48877 172 PHE I CA 1
ATOM 8089 C C . PHE E 1 172 ? 70.53580 -94.89808 18.78865 1.000 73.29613 172 PHE I C 1
ATOM 8090 O O . PHE E 1 172 ? 70.45489 -94.92481 20.01946 1.000 64.56555 172 PHE I O 1
ATOM 8098 N N . LEU E 1 173 ? 71.51349 -95.48747 18.10517 1.000 73.32300 173 LEU I N 1
ATOM 8099 C CA . LEU E 1 173 ? 72.62930 -96.14607 18.76919 1.000 68.33128 173 LEU I CA 1
ATOM 8100 C C . LEU E 1 173 ? 73.81750 -96.15430 17.81900 1.000 68.52143 173 LEU I C 1
ATOM 8101 O O . LEU E 1 173 ? 73.69274 -95.85977 16.62720 1.000 74.44075 173 LEU I O 1
ATOM 8106 N N . TYR E 1 174 ? 74.97247 -96.51373 18.36774 1.000 66.44719 174 TYR I N 1
ATOM 8107 C CA . TYR E 1 174 ? 76.20606 -96.66539 17.61478 1.000 59.30398 174 TYR I CA 1
ATOM 8108 C C . TYR E 1 174 ? 76.77143 -98.05986 17.83998 1.000 70.08855 174 TYR I C 1
ATOM 8109 O O . TYR E 1 174 ? 76.63737 -98.63527 18.92392 1.000 76.71310 174 TYR I O 1
ATOM 8118 N N . SER E 1 175 ? 77.39311 -98.60418 16.79984 1.000 74.31983 175 SER I N 1
ATOM 8119 C CA . SER E 1 175 ? 78.07758 -99.88761 16.87199 1.000 73.43155 175 SER I CA 1
ATOM 8120 C C . SER E 1 175 ? 79.52945 -99.70263 16.44959 1.000 72.97221 175 SER I C 1
ATOM 8121 O O . SER E 1 175 ? 79.80399 -99.09680 15.40801 1.000 75.75293 175 SER I O 1
ATOM 8124 N N . LYS E 1 176 ? 80.45509 -100.20132 17.26631 1.000 67.42810 176 LYS I N 1
ATOM 8125 C CA . LYS E 1 176 ? 81.88830 -100.05420 17.02601 1.000 77.03697 176 LYS I CA 1
ATOM 8126 C C . LYS E 1 176 ? 82.48007 -101.41944 16.70024 1.000 88.82481 176 LYS I C 1
ATOM 8127 O O . LYS E 1 176 ? 82.56860 -102.28441 17.57724 1.000 96.07682 176 LYS I O 1
ATOM 8133 N N . LEU E 1 177 ? 82.90025 -101.60639 15.45129 1.000 80.20748 177 LEU I N 1
ATOM 8134 C CA . LEU E 1 177 ? 83.60785 -102.81131 15.03565 1.000 73.62009 177 LEU I CA 1
ATOM 8135 C C . LEU E 1 177 ? 85.10396 -102.52393 15.02610 1.000 77.75209 177 LEU I C 1
ATOM 8136 O O . LEU E 1 177 ? 85.56291 -101.62787 14.30982 1.000 83.41390 177 LEU I O 1
ATOM 8141 N N . THR E 1 178 ? 85.85877 -103.28799 15.80804 1.000 86.80186 178 THR I N 1
ATOM 8142 C CA . THR E 1 178 ? 87.30033 -103.11119 15.92774 1.000 91.03300 178 THR I CA 1
ATOM 8143 C C . THR E 1 178 ? 88.00287 -104.13204 15.04134 1.000 90.00215 178 THR I C 1
ATOM 8144 O O . THR E 1 178 ? 87.81979 -105.34171 15.21501 1.000 95.78039 178 THR I O 1
ATOM 8148 N N . VAL E 1 179 ? 88.79655 -103.64328 14.08779 1.000 96.99241 179 VAL I N 1
ATOM 8149 C CA . VAL E 1 179 ? 89.53030 -104.49543 13.16377 1.000 92.40913 179 VAL I CA 1
ATOM 8150 C C . VAL E 1 179 ? 90.99625 -104.08334 13.16543 1.000 102.73402 179 VAL I C 1
ATOM 8151 O O . VAL E 1 179 ? 91.35641 -102.96788 13.54879 1.000 105.28919 179 VAL I O 1
ATOM 8155 N N . ASP E 1 180 ? 91.84598 -105.01361 12.73708 1.000 111.72136 180 ASP I N 1
ATOM 8156 C CA . ASP E 1 180 ? 93.26673 -104.72362 12.60265 1.000 122.38552 180 ASP I CA 1
ATOM 8157 C C . ASP E 1 180 ? 93.48902 -103.66058 11.53394 1.000 115.99659 180 ASP I C 1
ATOM 8158 O O . ASP E 1 180 ? 92.79999 -103.63632 10.51054 1.000 109.89810 180 ASP I O 1
ATOM 8163 N N . LYS E 1 181 ? 94.45189 -102.76579 11.78417 1.000 120.05215 181 LYS I N 1
ATOM 8164 C CA . LYS E 1 181 ? 94.72337 -101.68977 10.83378 1.000 112.03871 181 LYS I CA 1
ATOM 8165 C C . LYS E 1 181 ? 95.10736 -102.24378 9.46807 1.000 115.47924 181 LYS I C 1
ATOM 8166 O O . LYS E 1 181 ? 94.73391 -101.67795 8.43314 1.000 118.21381 181 LYS I O 1
ATOM 8172 N N . SER E 1 182 ? 95.85577 -103.35069 9.44657 1.000 120.56784 182 SER I N 1
ATOM 8173 C CA . SER E 1 182 ? 96.26667 -103.94676 8.17940 1.000 116.51071 182 SER I CA 1
ATOM 8174 C C . SER E 1 182 ? 95.05950 -104.37713 7.35367 1.000 115.41361 182 SER I C 1
ATOM 8175 O O . SER E 1 182 ? 95.04481 -104.20950 6.12922 1.000 114.17521 182 SER I O 1
ATOM 8178 N N . ARG E 1 183 ? 94.03361 -104.92670 8.00873 1.000 117.64576 183 ARG I N 1
ATOM 8179 C CA . ARG E 1 183 ? 92.85393 -105.39737 7.28898 1.000 111.11758 183 ARG I CA 1
ATOM 8180 C C . ARG E 1 183 ? 92.12539 -104.25033 6.60074 1.000 115.28175 183 ARG I C 1
ATOM 8181 O O . ARG E 1 183 ? 91.64917 -104.39645 5.46900 1.000 114.02901 183 ARG I O 1
ATOM 8189 N N . TRP E 1 184 ? 92.02460 -103.10179 7.27090 1.000 120.89394 184 TRP I N 1
ATOM 8190 C CA . TRP E 1 184 ? 91.33026 -101.95794 6.68783 1.000 111.85966 184 TRP I CA 1
ATOM 8191 C C . TRP E 1 184 ? 92.08110 -101.41389 5.47860 1.000 118.13546 184 TRP I C 1
ATOM 8192 O O . TRP E 1 184 ? 91.48369 -101.16972 4.42323 1.000 113.72020 184 TRP I O 1
ATOM 8203 N N . GLN E 1 185 ? 93.39677 -101.22182 5.61329 1.000 122.11298 185 GLN I N 1
ATOM 8204 C CA . GLN E 1 185 ? 94.16828 -100.58923 4.54738 1.000 127.53289 185 GLN I CA 1
ATOM 8205 C C . GLN E 1 185 ? 94.23034 -101.45383 3.29196 1.000 120.95913 185 GLN I C 1
ATOM 8206 O O . GLN E 1 185 ? 94.39019 -100.92251 2.18754 1.000 110.10454 185 GLN I O 1
ATOM 8212 N N . GLN E 1 186 ? 94.10344 -102.77527 3.42992 1.000 124.79199 186 GLN I N 1
ATOM 8213 C CA . GLN E 1 186 ? 94.14883 -103.65076 2.26435 1.000 122.15923 186 GLN I CA 1
ATOM 8214 C C . GLN E 1 186 ? 92.86539 -103.62321 1.44481 1.000 118.31063 186 GLN I C 1
ATOM 8215 O O . GLN E 1 186 ? 92.81713 -104.25435 0.38391 1.000 122.95918 186 GLN I O 1
ATOM 8221 N N . GLY E 1 187 ? 91.83437 -102.92103 1.90303 1.000 123.03431 187 GLY I N 1
ATOM 8222 C CA . GLY E 1 187 ? 90.61442 -102.78162 1.13453 1.000 117.81389 187 GLY I CA 1
ATOM 8223 C C . GLY E 1 187 ? 89.54063 -103.80401 1.42193 1.000 116.13948 187 GLY I C 1
ATOM 8224 O O . GLY E 1 187 ? 88.62634 -103.96218 0.60517 1.000 99.92782 187 GLY I O 1
ATOM 8225 N N . ASN E 1 188 ? 89.61675 -104.50382 2.55163 1.000 116.70814 188 ASN I N 1
ATOM 8226 C CA . ASN E 1 188 ? 88.56768 -105.44639 2.91285 1.000 102.19480 188 ASN I CA 1
ATOM 8227 C C . ASN E 1 188 ? 87.25309 -104.70502 3.12267 1.000 108.96473 188 ASN I C 1
ATOM 8228 O O . ASN E 1 188 ? 87.22631 -103.59490 3.66087 1.000 115.68702 188 ASN I O 1
ATOM 8233 N N . VAL E 1 189 ? 86.15933 -105.31756 2.68021 1.000 102.09465 189 VAL I N 1
ATOM 8234 C CA . VAL E 1 189 ? 84.83484 -104.70918 2.74417 1.000 94.70920 189 VAL I CA 1
ATOM 8235 C C . VAL E 1 189 ? 84.09078 -105.25121 3.95798 1.000 94.83955 189 VAL I C 1
ATOM 8236 O O . VAL E 1 189 ? 83.92040 -106.46813 4.10113 1.000 92.98063 189 VAL I O 1
ATOM 8240 N N . PHE E 1 190 ? 83.63708 -104.34731 4.82395 1.000 98.56192 190 PHE I N 1
ATOM 8241 C CA . PHE E 1 190 ? 82.87330 -104.69053 6.01387 1.000 83.57560 190 PHE I CA 1
ATOM 8242 C C . PHE E 1 190 ? 81.44115 -104.19224 5.87146 1.000 78.68574 190 PHE I C 1
ATOM 8243 O O . PHE E 1 190 ? 81.18667 -103.14980 5.26271 1.000 90.03102 190 PHE I O 1
ATOM 8251 N N . SER E 1 191 ? 80.50723 -104.93310 6.46228 1.000 78.92187 191 SER I N 1
ATOM 8252 C CA . SER E 1 191 ? 79.08503 -104.64927 6.32498 1.000 81.46572 191 SER I CA 1
ATOM 8253 C C . SER E 1 191 ? 78.43789 -104.57220 7.69792 1.000 84.29417 191 SER I C 1
ATOM 8254 O O . SER E 1 191 ? 78.68150 -105.42590 8.55682 1.000 84.12993 191 SER I O 1
ATOM 8257 N N . CYS E 1 192 ? 77.62225 -103.54326 7.89765 1.000 88.87428 192 CYS I N 1
ATOM 8258 C CA . CYS E 1 192 ? 76.82544 -103.38354 9.10462 1.000 83.02252 192 CYS I CA 1
ATOM 8259 C C . CYS E 1 192 ? 75.41544 -103.87810 8.80695 1.000 79.74311 192 CYS I C 1
ATOM 8260 O O . CYS E 1 192 ? 74.75008 -103.36269 7.90165 1.000 75.65828 192 CYS I O 1
ATOM 8263 N N . SER E 1 193 ? 74.97076 -104.88339 9.55341 1.000 74.38383 193 SER I N 1
ATOM 8264 C CA . SER E 1 193 ? 73.66198 -105.49104 9.35760 1.000 78.18916 193 SER I CA 1
ATOM 8265 C C . SER E 1 193 ? 72.75677 -105.10878 10.51964 1.000 80.08576 193 SER I C 1
ATOM 8266 O O . SER E 1 193 ? 73.16011 -105.20026 11.68367 1.000 79.89736 193 SER I O 1
ATOM 82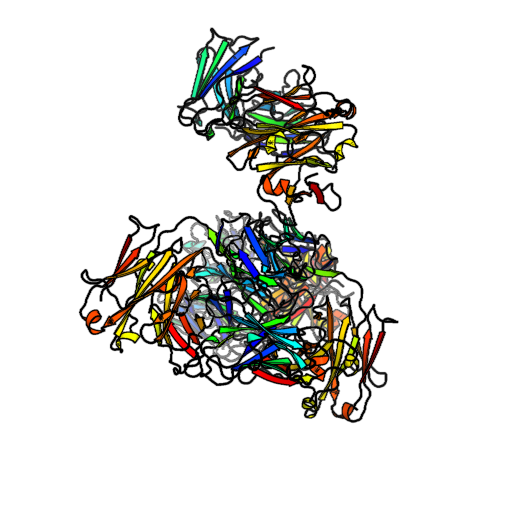69 N N . VAL E 1 194 ? 71.53707 -104.68526 10.19978 1.000 72.88117 194 VAL I N 1
ATOM 8270 C CA . VAL E 1 194 ? 70.59262 -104.16786 11.18141 1.000 73.78538 194 VAL I CA 1
ATOM 8271 C C . VAL E 1 194 ? 69.28837 -104.93750 11.05186 1.000 73.98534 194 VAL I C 1
ATOM 8272 O O . VAL E 1 194 ? 68.76609 -105.10071 9.94377 1.000 77.30296 194 VAL I O 1
ATOM 8276 N N . MET E 1 195 ? 68.76792 -105.41210 12.18042 1.000 75.57870 195 MET I N 1
ATOM 8277 C CA . MET E 1 195 ? 67.52649 -106.17182 12.21623 1.000 75.58389 195 MET I CA 1
ATOM 8278 C C . MET E 1 195 ? 66.51187 -105.41559 13.06315 1.000 73.63002 195 MET I C 1
ATOM 8279 O O . MET E 1 195 ? 66.75037 -105.16987 14.24969 1.000 66.91664 195 MET I O 1
ATOM 8284 N N . HIS E 1 196 ? 65.38082 -105.05963 12.45743 1.000 76.76213 196 HIS I N 1
ATOM 8285 C CA . HIS E 1 196 ? 64.36257 -104.26403 13.12941 1.000 65.06959 196 HIS I CA 1
ATOM 8286 C C . HIS E 1 196 ? 63.02820 -104.49642 12.43669 1.000 78.00319 196 HIS I C 1
ATOM 8287 O O . HIS E 1 196 ? 62.97684 -104.70052 11.22202 1.000 79.09056 196 HIS I O 1
ATOM 8294 N N . GLU E 1 197 ? 61.94661 -104.43463 13.21919 1.000 70.00716 197 GLU I N 1
ATOM 8295 C CA . GLU E 1 197 ? 60.62295 -104.79546 12.71548 1.000 68.07062 197 GLU I CA 1
ATOM 8296 C C . GLU E 1 197 ? 60.08420 -103.83205 11.66052 1.000 68.41033 197 GLU I C 1
ATOM 8297 O O . GLU E 1 197 ? 59.15720 -104.19815 10.93039 1.000 75.20227 197 GLU I O 1
ATOM 8303 N N . ALA E 1 198 ? 60.61363 -102.61500 11.56943 1.000 78.89202 198 ALA I N 1
ATOM 8304 C CA . ALA E 1 198 ? 60.11853 -101.64328 10.60180 1.000 77.61451 198 ALA I CA 1
ATOM 8305 C C . ALA E 1 198 ? 60.83989 -101.71926 9.26247 1.000 82.45107 198 ALA I C 1
ATOM 8306 O O . ALA E 1 198 ? 60.50479 -100.95756 8.34827 1.000 83.91203 198 ALA I O 1
ATOM 8308 N N . LEU E 1 199 ? 61.81669 -102.60788 9.12715 1.000 79.56531 199 LEU I N 1
ATOM 8309 C CA . LEU E 1 199 ? 62.52621 -102.80940 7.87499 1.000 75.66374 199 LEU I CA 1
ATOM 8310 C C . LEU E 1 199 ? 61.80954 -103.87017 7.04712 1.000 84.57353 199 LEU I C 1
ATOM 8311 O O . LEU E 1 199 ? 61.07566 -104.71017 7.57559 1.000 73.17308 199 LEU I O 1
ATOM 8316 N N . HIS E 1 200 ? 62.01080 -103.81035 5.73134 1.000 93.57199 200 HIS I N 1
ATOM 8317 C CA . HIS E 1 200 ? 61.50101 -104.86316 4.86278 1.000 88.22755 200 HIS I CA 1
ATOM 8318 C C . HIS E 1 200 ? 62.19817 -106.17946 5.18004 1.000 78.65758 200 HIS I C 1
ATOM 8319 O O . HIS E 1 200 ? 63.43120 -106.25497 5.19309 1.000 67.24031 200 HIS I O 1
ATOM 8326 N N . ASN E 1 201 ? 61.40043 -107.21312 5.45897 1.000 67.57159 201 ASN I N 1
ATOM 8327 C CA . ASN E 1 201 ? 61.89013 -108.51275 5.91663 1.000 66.74122 201 ASN I CA 1
ATOM 8328 C C . ASN E 1 201 ? 62.70232 -108.39585 7.20151 1.000 79.29341 201 ASN I C 1
ATOM 8329 O O . ASN E 1 201 ? 63.48297 -109.29520 7.52931 1.000 93.77061 201 ASN I O 1
ATOM 8334 N N . HIS E 1 202 ? 62.52425 -107.28863 7.92606 1.000 83.61804 202 HIS I N 1
ATOM 8335 C CA . HIS E 1 202 ? 63.18484 -107.02725 9.20617 1.000 72.67730 202 HIS I CA 1
ATOM 8336 C C . HIS E 1 202 ? 64.70924 -107.05295 9.09363 1.000 71.45668 202 HIS I C 1
ATOM 8337 O O . HIS E 1 202 ? 65.39808 -107.46004 10.03108 1.000 75.72887 202 HIS I O 1
ATOM 8344 N N . TYR E 1 203 ? 65.25870 -106.61056 7.96414 1.000 62.24593 203 TYR I N 1
ATOM 8345 C CA . TYR E 1 203 ? 66.69498 -106.71294 7.75538 1.000 71.53281 203 TYR I CA 1
ATOM 8346 C C . TYR E 1 203 ? 67.14124 -105.71698 6.69678 1.000 74.21214 203 TYR I C 1
ATOM 8347 O O . TYR E 1 203 ? 66.43045 -105.48379 5.71583 1.000 84.79296 203 TYR I O 1
ATOM 8356 N N . THR E 1 204 ? 68.32375 -105.14030 6.90856 1.000 58.16468 204 THR I N 1
ATOM 8357 C CA . THR E 1 204 ? 68.96912 -104.29506 5.91441 1.000 69.76941 204 THR I CA 1
ATOM 8358 C C . THR E 1 204 ? 70.46566 -104.28600 6.19094 1.000 62.91648 204 THR I C 1
ATOM 8359 O O . THR E 1 204 ? 70.91164 -104.58943 7.30038 1.000 67.06239 204 THR I O 1
ATOM 8363 N N . GLN E 1 205 ? 71.23628 -103.92501 5.16729 1.000 65.08796 205 GLN I N 1
ATOM 8364 C CA . GLN E 1 205 ? 72.68727 -103.87622 5.26101 1.000 70.09401 205 GLN I CA 1
ATOM 8365 C C . GLN E 1 205 ? 73.22615 -102.60174 4.63056 1.000 81.92152 205 GLN I C 1
ATOM 8366 O O . GLN E 1 205 ? 72.65202 -102.05837 3.68212 1.000 78.05666 205 GLN I O 1
ATOM 8372 N N . LYS E 1 206 ? 74.34837 -102.13884 5.17549 1.000 68.50331 206 LYS I N 1
ATOM 8373 C CA . LYS E 1 206 ? 75.13491 -101.05832 4.60195 1.000 71.95791 206 LYS I CA 1
ATOM 8374 C C . LYS E 1 206 ? 76.59329 -101.48459 4.61814 1.000 76.14941 206 LYS I C 1
ATOM 8375 O O . LYS E 1 206 ? 77.08510 -101.98034 5.63650 1.000 71.47898 206 LYS I O 1
ATOM 8381 N N . SER E 1 207 ? 77.27809 -101.30198 3.49792 1.000 81.94557 207 SER I N 1
ATOM 8382 C CA . SER E 1 207 ? 78.67051 -101.70180 3.38712 1.000 83.06722 207 SER I CA 1
ATOM 8383 C C . SER E 1 207 ? 79.58856 -100.51859 3.66383 1.000 85.13332 207 SER I C 1
ATOM 8384 O O . SER E 1 207 ? 79.19409 -99.35408 3.56859 1.000 91.75411 207 SER I O 1
ATOM 8387 N N . LEU E 1 208 ? 80.83284 -100.84004 4.00410 1.000 77.94013 208 LEU I N 1
ATOM 8388 C CA . LEU E 1 208 ? 81.82647 -99.83373 4.35550 1.000 80.81018 208 LEU I CA 1
ATOM 8389 C C . LEU E 1 208 ? 83.19322 -100.39157 3.99960 1.000 84.26561 208 LEU I C 1
ATOM 8390 O O . LEU E 1 208 ? 83.59299 -101.43195 4.53042 1.000 100.54063 208 LEU I O 1
ATOM 8395 N N . SER E 1 209 ? 83.90173 -99.70785 3.10616 1.000 88.79402 209 SER I N 1
ATOM 8396 C CA . SER E 1 209 ? 85.20195 -100.16324 2.64208 1.000 95.55827 209 SER I CA 1
ATOM 8397 C C . SER E 1 209 ? 86.11007 -98.96467 2.42913 1.000 102.14390 209 SER I C 1
ATOM 8398 O O . SER E 1 209 ? 85.65326 -97.82571 2.30400 1.000 115.27430 209 SER I O 1
ATOM 8401 N N . LEU E 1 210 ? 87.40968 -99.23814 2.38744 1.000 97.93955 210 LEU I N 1
ATOM 8402 C CA . LEU E 1 210 ? 88.38167 -98.17956 2.16833 1.000 102.09215 210 LEU I CA 1
ATOM 8403 C C . LEU E 1 210 ? 88.22348 -97.62589 0.75897 1.000 120.79553 210 LEU I C 1
ATOM 8404 O O . LEU E 1 210 ? 88.05486 -98.37645 -0.20652 1.000 121.29786 210 LEU I O 1
ATOM 8409 N N . SER E 1 211 ? 88.26761 -96.30352 0.64585 1.000 129.68490 211 SER I N 1
ATOM 8410 C CA . SER E 1 211 ? 88.10521 -95.64860 -0.64358 1.000 144.73237 211 SER I CA 1
ATOM 8411 C C . SER E 1 211 ? 89.41425 -95.66279 -1.42418 1.000 148.52286 211 SER I C 1
ATOM 8412 O O . SER E 1 211 ? 89.89457 -96.72143 -1.83457 1.000 137.18557 211 SER I O 1
ATOM 8415 N N . GLN F 2 1 ? 65.56717 -69.82297 45.38612 1.000 100.92551 1 GLN J N 1
ATOM 8416 C CA . GLN F 2 1 ? 65.45715 -71.27301 45.49204 1.000 76.85899 1 GLN J CA 1
ATOM 8417 C C . GLN F 2 1 ? 66.74163 -71.88280 46.04977 1.000 82.40937 1 GLN J C 1
ATOM 8418 O O . GLN F 2 1 ? 67.83969 -71.38048 45.79859 1.000 80.81261 1 GLN J O 1
ATOM 8420 N N . VAL F 2 2 ? 66.59484 -72.96897 46.80854 1.000 89.97684 2 VAL J N 1
ATOM 8421 C CA . VAL F 2 2 ? 67.72276 -73.65841 47.42804 1.000 76.96734 2 VAL J CA 1
ATOM 8422 C C . VAL F 2 2 ? 68.21821 -74.75428 46.49743 1.000 81.60700 2 VAL J C 1
ATOM 8423 O O . VAL F 2 2 ? 67.42437 -75.49911 45.90841 1.000 76.23479 2 VAL J O 1
ATOM 8427 N N . GLN F 2 3 ? 69.53928 -74.86380 46.37399 1.000 81.89808 3 GLN J N 1
ATOM 8428 C CA . GLN F 2 3 ? 70.16536 -75.83544 45.49257 1.000 78.68085 3 GLN J CA 1
ATOM 8429 C C . GLN F 2 3 ? 71.23353 -76.60730 46.25272 1.000 67.86585 3 GLN J C 1
ATOM 8430 O O . GLN F 2 3 ? 71.87009 -76.08268 47.17053 1.000 72.12030 3 GLN J O 1
ATOM 8436 N N . LEU F 2 4 ? 71.41703 -77.86660 45.85931 1.000 80.14290 4 LEU J N 1
ATOM 8437 C CA . LEU F 2 4 ? 72.38679 -78.76068 46.48009 1.000 69.92791 4 LEU J CA 1
ATOM 8438 C C . LEU F 2 4 ? 73.27655 -79.31399 45.38135 1.000 67.89873 4 LEU J C 1
ATOM 8439 O O . LEU F 2 4 ? 72.77724 -79.90205 44.41706 1.000 90.80609 4 LEU J O 1
ATOM 8444 N N . GLN F 2 5 ? 74.58539 -79.13546 45.52471 1.000 65.63872 5 GLN J N 1
ATOM 8445 C CA . GLN F 2 5 ? 75.54036 -79.74175 44.61278 1.000 80.87372 5 GLN J CA 1
ATOM 8446 C C . GLN F 2 5 ? 76.60445 -80.47308 45.41424 1.000 76.59798 5 GLN J C 1
ATOM 8447 O O . GLN F 2 5 ? 76.96669 -80.06875 46.52291 1.000 75.36631 5 GLN J O 1
ATOM 8453 N N . GLU F 2 6 ? 77.10757 -81.55224 44.82867 1.000 91.88906 6 GLU J N 1
ATOM 8454 C CA . GLU F 2 6 ? 77.92760 -82.52576 45.52737 1.000 71.88256 6 GLU J CA 1
ATOM 8455 C C . GLU F 2 6 ? 79.31278 -82.59669 44.90656 1.000 80.17216 6 GLU J C 1
ATOM 8456 O O . GLU F 2 6 ? 79.48291 -82.40906 43.69752 1.000 91.80365 6 GLU J O 1
ATOM 8462 N N . SER F 2 7 ? 80.29947 -82.89736 45.74306 1.000 66.44090 7 SER J N 1
ATOM 8463 C CA . SER F 2 7 ? 81.68942 -82.90108 45.32421 1.000 77.04107 7 SER J CA 1
ATOM 8464 C C . SER F 2 7 ? 82.41511 -84.03970 46.02218 1.000 70.27210 7 SER J C 1
ATOM 8465 O O . SER F 2 7 ? 81.87428 -84.70100 46.91018 1.000 73.65175 7 SER J O 1
ATOM 8468 N N . GLY F 2 8 ? 83.64977 -84.27529 45.59198 1.000 79.78138 8 GLY J N 1
ATOM 8469 C CA . GLY F 2 8 ? 84.42756 -85.38320 46.08475 1.000 84.78969 8 GLY J CA 1
ATOM 8470 C C . GLY F 2 8 ? 84.91683 -86.26129 44.95342 1.000 97.55966 8 GLY J C 1
ATOM 8471 O O . GLY F 2 8 ? 84.44581 -86.16961 43.81444 1.000 103.09522 8 GLY J O 1
ATOM 8472 N N . PRO F 2 9 ? 85.87877 -87.13272 45.24623 1.000 98.52571 9 PRO J N 1
ATOM 8473 C CA . PRO F 2 9 ? 86.44472 -87.97698 44.18997 1.000 102.63441 9 PRO J CA 1
ATOM 8474 C C . PRO F 2 9 ? 85.46735 -89.06575 43.77523 1.000 99.79637 9 PRO J C 1
ATOM 8475 O O . PRO F 2 9 ? 84.74539 -89.62740 44.60320 1.000 94.69223 9 PRO J O 1
ATOM 8479 N N . GLY F 2 10 ? 85.45815 -89.36541 42.47736 1.000 101.58072 10 GLY J N 1
ATOM 8480 C CA . GLY F 2 10 ? 84.52845 -90.33444 41.93163 1.000 91.88974 10 GLY J CA 1
ATOM 8481 C C . GLY F 2 10 ? 85.13745 -91.70349 41.70694 1.000 93.91284 10 GLY J C 1
ATOM 8482 O O . GLY F 2 10 ? 84.57433 -92.52997 40.98292 1.000 97.18391 10 GLY J O 1
ATOM 8483 N N . LEU F 2 11 ? 86.28608 -91.95824 42.32969 1.000 96.80483 11 LEU J N 1
ATOM 8484 C CA . LEU F 2 11 ? 86.92313 -93.27240 42.27254 1.000 90.08051 11 LEU J CA 1
ATOM 8485 C C . LEU F 2 11 ? 87.70538 -93.47544 43.56083 1.000 100.07207 11 LEU J C 1
ATOM 8486 O O . LEU F 2 11 ? 88.68679 -92.76772 43.80699 1.000 98.20221 11 LEU J O 1
ATOM 8491 N N . VAL F 2 12 ? 87.27606 -94.43619 44.37517 1.000 96.43152 12 VAL J N 1
ATOM 8492 C CA . VAL F 2 12 ? 87.99822 -94.82323 45.57902 1.000 102.30822 12 VAL J CA 1
ATOM 8493 C C . VAL F 2 12 ? 88.41353 -96.28074 45.44574 1.000 108.86769 12 VAL J C 1
ATOM 8494 O O . VAL F 2 12 ? 87.68846 -97.10078 44.86973 1.000 96.31331 12 VAL J O 1
ATOM 8498 N N . LYS F 2 13 ? 89.59288 -96.58757 45.95299 1.000 114.07306 13 LYS J N 1
ATOM 8499 C CA . LYS F 2 13 ? 90.12397 -97.93681 45.93069 1.000 104.40291 13 LYS J CA 1
ATOM 8500 C C . LYS F 2 13 ? 89.52682 -98.75343 47.07598 1.000 98.40505 13 LYS J C 1
ATOM 8501 O O . LYS F 2 13 ? 89.12401 -98.19239 48.09885 1.000 112.40926 13 LYS J O 1
ATOM 8507 N N . PRO F 2 14 ? 89.43317 -100.07533 46.91759 1.000 103.79566 14 PRO J N 1
ATOM 8508 C CA . PRO F 2 14 ? 88.77614 -100.89530 47.94418 1.000 96.18946 14 PRO J CA 1
ATOM 8509 C C . PRO F 2 14 ? 89.44291 -100.78109 49.30822 1.000 102.78466 14 PRO J C 1
ATOM 8510 O O . PRO F 2 14 ? 90.64896 -100.54981 49.42249 1.000 111.66031 14 PRO J O 1
ATOM 8514 N N . SER F 2 15 ? 88.62177 -100.94112 50.34868 1.000 99.76423 15 SER J N 1
ATOM 8515 C CA . SER F 2 15 ? 89.02867 -100.87457 51.75238 1.000 97.13866 15 SER J CA 1
ATOM 8516 C C . SER F 2 15 ? 89.53168 -99.49281 52.15671 1.000 112.91052 15 SER J C 1
ATOM 8517 O O . SER F 2 15 ? 90.30313 -99.36478 53.11389 1.000 127.97814 15 SER J O 1
ATOM 8520 N N . GLU F 2 16 ? 89.10345 -98.44671 51.46309 1.000 100.91746 16 GLU J N 1
ATOM 8521 C CA . GLU F 2 16 ? 89.42605 -97.07341 51.82976 1.000 109.77524 16 GLU J CA 1
ATOM 8522 C C . GLU F 2 16 ? 88.13811 -96.31920 52.13896 1.000 102.63166 16 GLU J C 1
ATOM 8523 O O . GLU F 2 16 ? 87.03446 -96.85586 52.03822 1.000 96.53689 16 GLU J O 1
ATOM 8529 N N . THR F 2 17 ? 88.29067 -95.05637 52.51441 1.000 106.17885 17 THR J N 1
ATOM 8530 C CA . THR F 2 17 ? 87.15846 -94.23527 52.90749 1.000 112.52938 17 THR J CA 1
ATOM 8531 C C . THR F 2 17 ? 86.60815 -93.45126 51.72022 1.000 107.93044 17 THR J C 1
ATOM 8532 O O . THR F 2 17 ? 87.34129 -93.04868 50.81258 1.000 102.80094 17 THR J O 1
ATOM 8536 N N . LEU F 2 18 ? 85.29210 -93.26735 51.72956 1.000 103.07566 18 LEU J N 1
ATOM 8537 C CA . LEU F 2 18 ? 84.59202 -92.42602 50.77094 1.000 87.51944 18 LEU J CA 1
ATOM 8538 C C . LEU F 2 18 ? 84.40155 -91.03981 51.36595 1.000 95.80960 18 LEU J C 1
ATOM 8539 O O . LEU F 2 18 ? 83.87977 -90.90228 52.47541 1.000 95.88946 18 LEU J O 1
ATOM 8544 N N . SER F 2 19 ? 84.82006 -90.01609 50.63179 1.000 101.49062 19 SER J N 1
ATOM 8545 C CA . SER F 2 19 ? 84.63425 -88.63900 51.06370 1.000 99.63430 19 SER J CA 1
ATOM 8546 C C . SER F 2 19 ? 83.70760 -87.95874 50.07100 1.000 95.54443 19 SER J C 1
ATOM 8547 O O . SER F 2 19 ? 84.00748 -87.90036 48.87335 1.000 108.51708 19 SER J O 1
ATOM 8550 N N . LEU F 2 20 ? 82.58408 -87.45584 50.57039 1.000 78.03209 20 LEU J N 1
ATOM 8551 C CA . LEU F 2 20 ? 81.64335 -86.69155 49.77202 1.000 81.34977 20 LEU J CA 1
ATOM 8552 C C . LEU F 2 20 ? 81.14206 -85.54189 50.62521 1.000 70.68526 20 LEU J C 1
ATOM 8553 O O . LEU F 2 20 ? 80.81553 -85.73878 51.79557 1.000 72.70461 20 LEU J O 1
ATOM 8558 N N . THR F 2 21 ? 81.07160 -84.34983 50.04158 1.000 76.74694 21 THR J N 1
ATOM 8559 C CA . THR F 2 21 ? 80.54773 -83.17848 50.73110 1.000 78.42671 21 THR J CA 1
ATOM 8560 C C . THR F 2 21 ? 79.46512 -82.55702 49.86418 1.000 80.82517 21 THR J C 1
ATOM 8561 O O . THR F 2 21 ? 79.65485 -82.38590 48.65621 1.000 85.02490 21 THR J O 1
ATOM 8565 N N . CYS F 2 22 ? 78.32957 -82.24588 50.47560 1.000 71.12217 22 CYS J N 1
ATOM 8566 C CA . CYS F 2 22 ? 77.22875 -81.56560 49.80860 1.000 67.77314 22 CYS J CA 1
ATOM 8567 C C . CYS F 2 22 ? 77.22767 -80.11429 50.26943 1.000 73.08085 22 CYS J C 1
ATOM 8568 O O . CYS F 2 22 ? 77.16484 -79.84556 51.47396 1.000 77.01934 22 CYS J O 1
ATOM 8571 N N . THR F 2 23 ? 77.32914 -79.18485 49.32260 1.000 65.76785 23 THR J N 1
ATOM 8572 C CA . THR F 2 23 ? 77.34951 -77.76151 49.63677 1.000 65.24866 23 THR J CA 1
ATOM 8573 C C . THR F 2 23 ? 75.96059 -77.18537 49.39621 1.000 55.74158 23 THR J C 1
ATOM 8574 O O . THR F 2 23 ? 75.44751 -77.23312 48.27374 1.000 67.26325 23 THR J O 1
ATOM 8578 N N . VAL F 2 24 ? 75.35981 -76.64241 50.44635 1.000 64.05499 24 VAL J N 1
ATOM 8579 C CA . VAL F 2 24 ? 74.04263 -76.02711 50.35882 1.000 58.52887 24 VAL J CA 1
ATOM 8580 C C . VAL F 2 24 ? 74.22694 -74.54447 50.07437 1.000 71.19044 24 VAL J C 1
ATOM 8581 O O . VAL F 2 24 ? 74.93049 -73.84273 50.81051 1.000 62.91876 24 VAL J O 1
ATOM 8585 N N . SER F 2 25 ? 73.59543 -74.06905 49.00444 1.000 68.40604 25 SER J N 1
ATOM 8586 C CA . SER F 2 25 ? 73.59847 -72.65894 48.65039 1.000 68.11023 25 SER J CA 1
ATOM 8587 C C . SER F 2 25 ? 72.16202 -72.17832 48.50454 1.000 69.74185 25 SER J C 1
ATOM 8588 O O . SER F 2 25 ? 71.25495 -72.95962 48.20716 1.000 60.67653 25 SER J O 1
ATOM 8591 N N . GLY F 2 26 ? 71.96181 -70.88336 48.73521 1.000 75.58937 26 GLY J N 1
ATOM 8592 C CA . GLY F 2 26 ? 70.62095 -70.33638 48.72677 1.000 80.16567 26 GLY J CA 1
ATOM 8593 C C . GLY F 2 26 ? 69.78305 -70.72187 49.92199 1.000 72.58948 26 GLY J C 1
ATOM 8594 O O . GLY F 2 26 ? 68.56478 -70.52052 49.90348 1.000 72.98090 26 GLY J O 1
ATOM 8595 N N . GLY F 2 27 ? 70.40173 -71.27217 50.95953 1.000 74.38336 27 GLY J N 1
ATOM 8596 C CA . GLY F 2 27 ? 69.69740 -71.67599 52.16286 1.000 72.76094 27 GLY J CA 1
ATOM 8597 C C . GLY F 2 27 ? 70.70353 -72.09270 53.21041 1.000 77.19854 27 GLY J C 1
ATOM 8598 O O . GLY F 2 27 ? 71.89173 -72.26779 52.92722 1.000 85.74677 27 GLY J O 1
ATOM 8599 N N . SER F 2 28 ? 70.20967 -72.25813 54.43200 1.000 68.76809 28 SER J N 1
ATOM 8600 C CA . SER F 2 28 ? 71.05581 -72.52504 55.58601 1.000 80.76751 28 SER J CA 1
ATOM 8601 C C . SER F 2 28 ? 70.95422 -73.98208 56.01308 1.000 75.57985 28 SER J C 1
ATOM 8602 O O . SER F 2 28 ? 69.85659 -74.54474 56.07971 1.000 75.90323 28 SER J O 1
ATOM 8605 N N . VAL F 2 29 ? 72.10905 -74.58584 56.30567 1.000 68.03129 29 VAL J N 1
ATOM 8606 C CA . VAL F 2 29 ? 72.12258 -75.96533 56.77905 1.000 71.84289 29 VAL J CA 1
ATOM 8607 C C . VAL F 2 29 ? 71.56314 -76.03488 58.19033 1.000 73.88053 29 VAL J C 1
ATOM 8608 O O . VAL F 2 29 ? 70.83488 -76.96923 58.54411 1.000 79.10037 29 VAL J O 1
ATOM 8612 N N . SER F 2 30 ? 71.86906 -75.03212 59.00731 1.000 81.05146 30 SER J N 1
ATOM 8613 C CA . SER F 2 30 ? 71.44864 -75.02089 60.40090 1.000 96.40861 30 SER J CA 1
ATOM 8614 C C . SER F 2 30 ? 70.27874 -74.06103 60.56477 1.000 98.33053 30 SER J C 1
ATOM 8615 O O . SER F 2 30 ? 70.36960 -73.08025 61.30967 1.000 99.33900 30 SER J O 1
ATOM 8618 N N . SER F 2 31 ? 69.17254 -74.34865 59.88076 1.000 97.21086 31 SER J N 1
ATOM 8619 C CA . SER F 2 31 ? 67.98423 -73.49970 59.91422 1.000 113.44061 31 SER J CA 1
ATOM 8620 C C . SER F 2 31 ? 66.73528 -74.35334 60.06685 1.000 120.34283 31 SER J C 1
ATOM 8621 O O . SER F 2 31 ? 66.42854 -75.16169 59.18393 1.000 117.54534 31 SER J O 1
ATOM 8624 N N . GLY F 2 32 ? 66.01879 -74.17578 61.17436 1.000 131.89390 32 GLY J N 1
ATOM 8625 C CA . GLY F 2 32 ? 64.73785 -74.84622 61.29749 1.000 129.20163 32 GLY J CA 1
ATOM 8626 C C . GLY F 2 32 ? 64.84767 -76.35910 61.30651 1.000 115.71751 32 GLY J C 1
ATOM 8627 O O . GLY F 2 32 ? 65.87183 -76.94291 61.67477 1.000 94.62254 32 GLY J O 1
ATOM 8628 N N . SER F 2 33 ? 63.76231 -77.00395 60.88420 1.000 112.25660 33 SER J N 1
ATOM 8629 C CA . SER F 2 33 ? 63.64257 -78.45830 60.88681 1.000 106.10003 33 SER J CA 1
ATOM 8630 C C . SER F 2 33 ? 63.77835 -78.99219 59.46111 1.000 103.35307 33 SER J C 1
ATOM 8631 O O . SER F 2 33 ? 62.79393 -79.23512 58.76195 1.000 103.45704 33 SER J O 1
ATOM 8634 N N . TYR F 2 34 ? 65.02544 -79.16763 59.03434 1.000 103.44312 34 TYR J N 1
ATOM 8635 C CA . TYR F 2 34 ? 65.36482 -79.85564 57.79770 1.000 83.82379 34 TYR J CA 1
ATOM 8636 C C . TYR F 2 34 ? 66.26258 -81.03555 58.13626 1.000 84.51985 34 TYR J C 1
ATOM 8637 O O . TYR F 2 34 ? 67.04186 -80.98695 59.09307 1.000 83.36461 34 TYR J O 1
ATOM 8646 N N . TYR F 2 35 ? 66.15033 -82.09697 57.34642 1.000 88.26072 35 TYR J N 1
ATOM 8647 C CA . TYR F 2 35 ? 66.93113 -83.31464 57.55351 1.000 87.93474 35 TYR J CA 1
ATOM 8648 C C . TYR F 2 35 ? 67.78260 -83.54151 56.30653 1.000 81.44096 35 TYR J C 1
ATOM 8649 O O . TYR F 2 35 ? 67.28563 -84.01009 55.27683 1.000 81.71139 35 TYR J O 1
ATOM 8658 N N . TRP F 2 36 ? 69.06307 -83.19108 56.40632 1.000 76.13409 36 TRP J N 1
ATOM 8659 C CA . TRP F 2 36 ? 70.01656 -83.37107 55.31751 1.000 75.59110 36 TRP J CA 1
ATOM 8660 C C . TRP F 2 36 ? 70.46327 -84.82468 55.25486 1.000 69.68702 36 TRP J C 1
ATOM 8661 O O . TRP F 2 36 ? 71.02939 -85.34729 56.21905 1.000 75.04183 36 TRP J O 1
ATOM 8672 N N . SER F 2 37 ? 70.22964 -85.46970 54.11480 1.000 64.58145 37 SER J N 1
ATOM 8673 C CA . SER F 2 37 ? 70.35374 -86.91392 54.01415 1.000 71.08617 37 SER J CA 1
ATOM 8674 C C . SER F 2 37 ? 71.09134 -87.29816 52.73665 1.000 67.19824 37 SER J C 1
ATOM 8675 O O . SER F 2 37 ? 71.32334 -86.47592 51.84785 1.000 65.14896 37 SER J O 1
ATOM 8678 N N . TRP F 2 38 ? 71.46120 -88.57665 52.66464 1.000 62.04437 38 TRP J N 1
ATOM 8679 C CA . TRP F 2 38 ? 72.22078 -89.13859 51.55822 1.000 53.39184 38 TRP J CA 1
ATOM 8680 C C . TRP F 2 38 ? 71.48205 -90.33944 50.98931 1.000 61.26666 38 TRP J C 1
ATOM 8681 O O . TRP F 2 38 ? 70.97699 -91.17997 51.73766 1.000 69.70731 38 TRP J O 1
ATOM 8692 N N . ILE F 2 39 ? 71.41333 -90.41155 49.66339 1.000 66.80207 39 ILE J N 1
ATOM 8693 C CA . ILE F 2 39 ? 70.76220 -91.51205 48.96213 1.000 63.72331 39 ILE J CA 1
ATOM 8694 C C . ILE F 2 39 ? 71.65927 -91.92837 47.80614 1.000 59.55364 39 ILE J C 1
ATOM 8695 O O . ILE F 2 39 ? 72.15741 -91.07442 47.06513 1.000 73.62490 39 ILE J O 1
ATOM 8700 N N . ARG F 2 40 ? 71.87774 -93.23260 47.65579 1.000 65.40226 40 ARG J N 1
ATOM 8701 C CA . ARG F 2 40 ? 72.71373 -93.75115 46.58491 1.000 74.54445 40 ARG J CA 1
ATOM 8702 C C . ARG F 2 40 ? 71.89352 -94.64882 45.66850 1.000 75.05694 40 ARG J C 1
ATOM 8703 O O . ARG F 2 40 ? 70.86514 -95.20759 46.06013 1.000 66.43676 40 ARG J O 1
ATOM 8711 N N . GLN F 2 41 ? 72.36615 -94.77389 44.43318 1.000 82.05702 41 GLN J N 1
ATOM 8712 C CA . GLN F 2 41 ? 71.68714 -95.55359 43.40948 1.000 69.24829 41 GLN J CA 1
ATOM 8713 C C . GLN F 2 41 ? 72.69678 -96.31690 42.56337 1.000 73.85560 41 GLN J C 1
ATOM 8714 O O . GLN F 2 41 ? 73.43475 -95.70787 41.77823 1.000 73.95853 41 GLN J O 1
ATOM 8720 N N . PRO F 2 42 ? 72.76769 -97.63722 42.69943 1.000 82.39424 42 PRO J N 1
ATOM 8721 C CA . PRO F 2 42 ? 73.65812 -98.42606 41.84639 1.000 81.38619 42 PRO J CA 1
ATOM 8722 C C . PRO F 2 42 ? 73.22742 -98.33669 40.39474 1.000 89.94627 42 PRO J C 1
ATOM 8723 O O . PRO F 2 42 ? 72.05041 -98.07008 40.10383 1.000 84.73127 42 PRO J O 1
ATOM 8727 N N . PRO F 2 43 ? 74.15098 -98.53217 39.45360 1.000 100.06076 43 PRO J N 1
ATOM 8728 C CA . PRO F 2 43 ? 73.77932 -98.44982 38.03504 1.000 92.77771 43 PRO J CA 1
ATOM 8729 C C . PRO F 2 43 ? 72.72584 -99.49167 37.68619 1.000 85.93381 43 PRO J C 1
ATOM 8730 O O . PRO F 2 43 ? 72.89650 -100.68511 37.94442 1.000 83.29053 43 PRO J O 1
ATOM 8734 N N . GLY F 2 44 ? 71.62616 -99.02589 37.09927 1.000 76.92160 44 GLY J N 1
ATOM 8735 C CA . GLY F 2 44 ? 70.52463 -99.88779 36.72490 1.000 71.24949 44 GLY J CA 1
ATOM 8736 C C . GLY F 2 44 ? 69.67937 -100.41968 37.86185 1.000 84.86393 44 GLY J C 1
ATOM 8737 O O . GLY F 2 44 ? 68.70818 -101.13696 37.59860 1.000 100.95120 44 GLY J O 1
ATOM 8738 N N . LYS F 2 45 ? 70.00548 -100.10467 39.11119 1.000 94.04027 45 LYS J N 1
ATOM 8739 C CA . LYS F 2 45 ? 69.22657 -100.56247 40.24988 1.000 90.88841 45 LYS J CA 1
ATOM 8740 C C . LYS F 2 45 ? 68.36557 -99.41794 40.78582 1.000 84.26391 45 LYS J C 1
ATOM 8741 O O . LYS F 2 45 ? 68.21127 -98.37163 40.14817 1.000 75.82023 45 LYS J O 1
ATOM 8747 N N . GLY F 2 46 ? 67.78832 -99.61926 41.97108 1.000 96.48226 46 GLY J N 1
ATOM 8748 C CA . GLY F 2 46 ? 66.91137 -98.64746 42.58426 1.000 96.15967 46 GLY J CA 1
ATOM 8749 C C . GLY F 2 46 ? 67.62294 -97.74680 43.58015 1.000 88.88845 46 GLY J C 1
ATOM 8750 O O . GLY F 2 46 ? 68.85128 -97.70946 43.67665 1.000 86.57194 46 GLY J O 1
ATOM 8751 N N . LEU F 2 47 ? 66.81620 -97.00744 44.33686 1.000 87.65700 47 LEU J N 1
ATOM 8752 C CA . LEU F 2 47 ? 67.30759 -96.02031 45.28875 1.000 80.45606 47 LEU J CA 1
ATOM 8753 C C . LEU F 2 47 ? 67.38888 -96.61310 46.68908 1.000 85.25416 47 LEU J C 1
ATOM 8754 O O . LEU F 2 47 ? 66.42649 -97.21944 47.17121 1.000 81.42051 47 LEU J O 1
ATOM 8759 N N . GLU F 2 48 ? 68.53389 -96.41240 47.34069 1.000 92.44045 48 GLU J N 1
ATOM 8760 C CA . GLU F 2 48 ? 68.79410 -96.89217 48.69258 1.000 83.75905 48 GLU J CA 1
ATOM 8761 C C . GLU F 2 48 ? 69.06512 -95.69598 49.59278 1.000 80.52962 48 GLU J C 1
ATOM 8762 O O . GLU F 2 48 ? 69.95622 -94.88749 49.30870 1.000 78.21579 48 GLU J O 1
ATOM 8768 N N . TRP F 2 49 ? 68.29159 -95.58306 50.66787 1.000 86.04786 49 TRP J N 1
ATOM 8769 C CA . TRP F 2 49 ? 68.46837 -94.50558 51.63043 1.000 76.39093 49 TRP J CA 1
ATOM 8770 C C . TRP F 2 49 ? 69.61517 -94.84092 52.57542 1.000 76.76754 49 TRP J C 1
ATOM 8771 O O . TRP F 2 49 ? 69.64317 -95.92145 53.17180 1.000 88.29892 49 TRP J O 1
ATOM 8782 N N . ILE F 2 50 ? 70.56425 -93.91509 52.70574 1.000 75.56222 50 ILE J N 1
ATOM 8783 C CA . ILE F 2 50 ? 71.75873 -94.13023 53.51739 1.000 77.26147 50 ILE J CA 1
ATOM 8784 C C . ILE F 2 50 ? 71.50673 -93.64025 54.93780 1.000 81.49438 50 ILE J C 1
ATOM 8785 O O . ILE F 2 50 ? 71.53606 -94.42573 55.89146 1.000 83.97311 50 ILE J O 1
ATOM 8790 N N . GLY F 2 51 ? 71.28508 -92.34171 55.09184 1.000 77.94936 51 GLY J N 1
ATOM 8791 C CA . GLY F 2 51 ? 70.95506 -91.78862 56.39291 1.000 80.51885 51 GLY J CA 1
ATOM 8792 C C . GLY F 2 51 ? 70.82319 -90.28646 56.29598 1.000 79.51589 51 GLY J C 1
ATOM 8793 O O . GLY F 2 51 ? 71.13812 -89.67712 55.27056 1.000 79.96513 51 GLY J O 1
ATOM 8794 N N . TYR F 2 52 ? 70.37709 -89.68851 57.39765 1.000 85.90254 52 TYR J N 1
ATOM 8795 C CA . TYR F 2 52 ? 70.23784 -88.24264 57.48522 1.000 82.76656 52 TYR J CA 1
ATOM 8796 C C . TYR F 2 52 ? 70.98275 -87.73368 58.70958 1.000 81.03143 52 TYR J C 1
ATOM 8797 O O . TYR F 2 52 ? 71.34951 -88.49505 59.60810 1.000 74.46991 52 TYR J O 1
ATOM 8806 N N . ILE F 2 53 ? 71.18984 -86.42085 58.74146 1.000 74.27443 53 ILE J N 1
ATOM 8807 C CA . ILE F 2 53 ? 71.78427 -85.75581 59.89116 1.000 68.15786 53 ILE J CA 1
ATOM 8808 C C . ILE F 2 53 ? 71.02259 -84.47078 60.17900 1.000 65.88201 53 ILE J C 1
ATOM 8809 O O . ILE F 2 53 ? 70.59863 -83.76154 59.26069 1.000 70.99787 53 ILE J O 1
ATOM 8814 N N . TYR F 2 54 ? 70.82534 -84.19362 61.46141 1.000 77.34436 54 TYR J N 1
ATOM 8815 C CA . TYR F 2 54 ? 70.27793 -82.92972 61.91878 1.000 73.69879 54 TYR J CA 1
ATOM 8816 C C . TYR F 2 54 ? 71.43536 -81.97813 62.18533 1.000 72.22748 54 TYR J C 1
ATOM 8817 O O . TYR F 2 54 ? 72.55351 -82.40783 62.48009 1.000 80.90768 54 TYR J O 1
ATOM 8826 N N . TYR F 2 55 ? 71.16778 -80.67628 62.06972 1.000 75.89797 55 TYR J N 1
ATOM 8827 C CA . TYR F 2 55 ? 72.25436 -79.71089 62.19848 1.000 75.12822 55 TYR J CA 1
ATOM 8828 C C . TYR F 2 55 ? 72.82240 -79.66188 63.61269 1.000 78.71612 55 TYR J C 1
ATOM 8829 O O . TYR F 2 55 ? 73.92921 -79.14655 63.80396 1.000 81.91061 55 TYR J O 1
ATOM 8838 N N . SER F 2 56 ? 72.09401 -80.18593 64.60234 1.000 76.41704 56 SER J N 1
ATOM 8839 C CA . SER F 2 56 ? 72.65054 -80.31718 65.94466 1.000 76.10580 56 SER J CA 1
ATOM 8840 C C . SER F 2 56 ? 73.75633 -81.36272 65.98725 1.000 74.92044 56 SER J C 1
ATOM 8841 O O . SER F 2 56 ? 74.62600 -81.31022 66.86368 1.000 87.02333 56 SER J O 1
ATOM 8844 N N . GLY F 2 57 ? 73.73229 -82.31626 65.06172 1.000 66.54294 57 GLY J N 1
ATOM 8845 C CA . GLY F 2 57 ? 74.69128 -83.40505 65.01324 1.000 50.86806 57 GLY J CA 1
ATOM 8846 C C . GLY F 2 57 ? 74.07739 -84.78412 65.11465 1.000 66.90326 57 GLY J C 1
ATOM 8847 O O . GLY F 2 57 ? 74.79062 -85.77800 64.90409 1.000 59.30441 57 GLY J O 1
ATOM 8848 N N . SER F 2 58 ? 72.78119 -84.88856 65.40710 1.000 70.35569 58 SER J N 1
ATOM 8849 C CA . SER F 2 58 ? 72.13429 -86.18675 65.54628 1.000 75.55154 58 SER J CA 1
ATOM 8850 C C . SER F 2 58 ? 72.02975 -86.88917 64.19799 1.000 77.71689 58 SER J C 1
ATOM 8851 O O . SER F 2 58 ? 71.75404 -86.26272 63.17104 1.000 73.19244 58 SER J O 1
ATOM 8854 N N . THR F 2 59 ? 72.23511 -88.20355 64.20529 1.000 77.16141 59 THR J N 1
ATOM 8855 C CA . THR F 2 59 ? 72.30336 -88.98026 62.97605 1.000 78.96273 59 THR J CA 1
ATOM 8856 C C . THR F 2 59 ? 71.42970 -90.22153 63.07247 1.000 85.47031 59 THR J C 1
ATOM 8857 O O . THR F 2 59 ? 71.38027 -90.88159 64.11548 1.000 93.78332 59 THR J O 1
ATOM 8861 N N . ASN F 2 60 ? 70.74959 -90.53204 61.96994 1.000 76.70081 60 ASN J N 1
ATOM 8862 C CA . ASN F 2 60 ? 70.03725 -91.78893 61.78434 1.000 73.91042 60 ASN J CA 1
ATOM 8863 C C . ASN F 2 60 ? 70.61655 -92.48034 60.56144 1.000 81.93860 60 ASN J C 1
ATOM 8864 O O . ASN F 2 60 ? 70.68284 -91.88304 59.48381 1.000 95.95176 60 ASN J O 1
ATOM 8869 N N . TYR F 2 61 ? 71.03374 -93.73079 60.72701 1.000 84.59766 61 TYR J N 1
ATOM 8870 C CA . TYR F 2 61 ? 71.68227 -94.48184 59.66448 1.000 85.60347 61 TYR J CA 1
ATOM 8871 C C . TYR F 2 61 ? 70.82774 -95.67516 59.25725 1.000 86.66854 61 TYR J C 1
ATOM 8872 O O . TYR F 2 61 ? 69.97922 -96.15281 60.01517 1.000 92.04976 61 TYR J O 1
ATOM 8881 N N . ASN F 2 62 ? 71.04619 -96.13298 58.03380 1.000 94.77499 62 ASN J N 1
ATOM 8882 C CA . ASN F 2 62 ? 70.45823 -97.38980 57.59481 1.000 102.19204 62 ASN J CA 1
ATOM 8883 C C . ASN F 2 62 ? 71.14564 -98.52809 58.33955 1.000 107.23684 62 ASN J C 1
ATOM 8884 O O . ASN F 2 62 ? 72.38075 -98.56576 58.39288 1.000 108.33502 62 ASN J O 1
ATOM 8889 N N . PRO F 2 63 ? 70.39365 -99.45027 58.94817 1.000 109.57585 63 PRO J N 1
ATOM 8890 C CA . PRO F 2 63 ? 71.04648 -100.51640 59.72901 1.000 98.31835 63 PRO J CA 1
ATOM 8891 C C . PRO F 2 63 ? 72.03580 -101.34772 58.92682 1.000 104.40520 63 PRO J C 1
ATOM 8892 O O . PRO F 2 63 ? 73.07730 -101.74554 59.46406 1.000 100.08985 63 PRO J O 1
ATOM 8896 N N . SER F 2 64 ? 71.74357 -101.62282 57.65214 1.000 101.38747 64 SER J N 1
ATOM 8897 C CA . SER F 2 64 ? 72.66506 -102.40964 56.83656 1.000 101.98699 64 SER J CA 1
ATOM 8898 C C . SER F 2 64 ? 73.99295 -101.69105 56.63128 1.000 109.08477 64 SER J C 1
ATOM 8899 O O . SER F 2 64 ? 75.02825 -102.34001 56.43862 1.000 114.97467 64 SER J O 1
ATOM 8902 N N . LEU F 2 65 ? 73.98305 -100.35946 56.64665 1.000 107.17301 65 LEU J N 1
ATOM 8903 C CA . LEU F 2 65 ? 75.18596 -99.57377 56.41571 1.000 109.53174 65 LEU J CA 1
ATOM 8904 C C . LEU F 2 65 ? 75.82588 -99.06737 57.70143 1.000 109.31153 65 LEU J C 1
ATOM 8905 O O . LEU F 2 65 ? 76.91080 -98.47750 57.64391 1.000 101.93510 65 LEU J O 1
ATOM 8910 N N . LYS F 2 66 ? 75.18634 -99.28111 58.84947 1.000 110.89738 66 LYS J N 1
ATOM 8911 C CA . LYS F 2 66 ? 75.73398 -98.83655 60.12262 1.000 102.31157 66 LYS J CA 1
ATOM 8912 C C . LYS F 2 66 ? 77.07243 -99.52319 60.38323 1.000 103.03710 66 LYS J C 1
ATOM 8913 O O . LYS F 2 66 ? 77.37593 -100.58103 59.82143 1.000 107.99391 66 LYS J O 1
ATOM 8919 N N . SER F 2 67 ? 77.88477 -98.89230 61.23444 1.000 97.22298 67 SER J N 1
ATOM 8920 C CA . SER F 2 67 ? 79.26318 -99.26600 61.55223 1.000 104.66005 67 SER J CA 1
ATOM 8921 C C . SER F 2 67 ? 80.21685 -98.98390 60.40100 1.000 102.29346 67 SER J C 1
ATOM 8922 O O . SER F 2 67 ? 81.43235 -99.16855 60.55797 1.000 99.29675 67 SER J O 1
ATOM 8925 N N . ARG F 2 68 ? 79.71202 -98.55313 59.24605 1.000 108.92139 68 ARG J N 1
ATOM 8926 C CA . ARG F 2 68 ? 80.54332 -98.17942 58.11842 1.000 104.53706 68 ARG J CA 1
ATOM 8927 C C . ARG F 2 68 ? 80.27685 -96.76081 57.63217 1.000 91.30011 68 ARG J C 1
ATOM 8928 O O . ARG F 2 68 ? 81.04937 -96.24866 56.81364 1.000 90.57743 68 ARG J O 1
ATOM 8936 N N . VAL F 2 69 ? 79.22598 -96.11138 58.13068 1.000 83.79006 69 VAL J N 1
ATOM 8937 C CA . VAL F 2 69 ? 78.74736 -94.82379 57.64065 1.000 78.49698 69 VAL J CA 1
ATOM 8938 C C . VAL F 2 69 ? 79.01309 -93.74989 58.68888 1.000 86.14336 69 VAL J C 1
ATOM 8939 O O . VAL F 2 69 ? 78.80587 -93.97390 59.88760 1.000 98.54802 69 VAL J O 1
ATOM 8943 N N . THR F 2 70 ? 79.46523 -92.57901 58.23372 1.000 83.17371 70 THR J N 1
ATOM 8944 C CA . THR F 2 70 ? 79.68122 -91.42298 59.10317 1.000 74.40751 70 THR J CA 1
ATOM 8945 C C . THR F 2 70 ? 79.21117 -90.17555 58.36552 1.000 78.07861 70 THR J C 1
ATOM 8946 O O . THR F 2 70 ? 79.82295 -89.77231 57.37109 1.000 72.27419 70 THR J O 1
ATOM 8950 N N . ILE F 2 71 ? 78.14576 -89.55175 58.86436 1.000 71.38338 71 ILE J N 1
ATOM 8951 C CA . ILE F 2 71 ? 77.60313 -88.32030 58.30033 1.000 64.30955 71 ILE J CA 1
ATOM 8952 C C . ILE F 2 71 ? 77.86342 -87.18551 59.28101 1.000 67.01672 71 ILE J C 1
ATOM 8953 O O . ILE F 2 71 ? 77.60904 -87.32779 60.48337 1.000 79.85368 71 ILE J O 1
ATOM 8958 N N . SER F 2 72 ? 78.34535 -86.05413 58.76768 1.000 60.93780 72 SER J N 1
ATOM 8959 C CA . SER F 2 72 ? 78.74062 -84.92349 59.59576 1.000 70.64843 72 SER J CA 1
ATOM 8960 C C . SER F 2 72 ? 78.18911 -83.63308 59.00323 1.000 69.00247 72 SER J C 1
ATOM 8961 O O . SER F 2 72 ? 77.72967 -83.59510 57.85992 1.000 78.73461 72 SER J O 1
ATOM 8964 N N . VAL F 2 73 ? 78.24745 -82.56419 59.79780 1.000 68.66398 73 VAL J N 1
ATOM 8965 C CA . VAL F 2 73 ? 77.80213 -81.23609 59.39067 1.000 71.37115 73 VAL J CA 1
ATOM 8966 C C . VAL F 2 73 ? 78.89765 -80.22852 59.70458 1.000 73.79386 73 VAL J C 1
ATOM 8967 O O . VAL F 2 73 ? 79.53128 -80.29559 60.76396 1.000 76.78621 73 VAL J O 1
ATOM 8971 N N . ASP F 2 74 ? 79.11571 -79.29233 58.78408 1.000 62.75140 74 ASP J N 1
ATOM 8972 C CA . ASP F 2 74 ? 79.98198 -78.13759 59.00436 1.000 75.91623 74 ASP J CA 1
ATOM 8973 C C . ASP F 2 74 ? 79.09541 -76.90638 58.84257 1.000 80.07363 74 ASP J C 1
ATOM 8974 O O . ASP F 2 74 ? 78.94707 -76.37609 57.73898 1.000 84.99923 74 ASP J O 1
ATOM 8979 N N . THR F 2 75 ? 78.50634 -76.45524 59.95446 1.000 73.05459 75 THR J N 1
ATOM 8980 C CA . THR F 2 75 ? 77.59783 -75.31392 59.90392 1.000 76.97845 75 THR J CA 1
ATOM 8981 C C . THR F 2 75 ? 78.30922 -74.04029 59.46854 1.000 81.23247 75 THR J C 1
ATOM 8982 O O . THR F 2 75 ? 77.67613 -73.13910 58.90742 1.000 83.04897 75 THR J O 1
ATOM 8986 N N . SER F 2 76 ? 79.61707 -73.94611 59.71025 1.000 84.58279 76 SER J N 1
ATOM 8987 C CA . SER F 2 76 ? 80.37285 -72.75530 59.34460 1.000 89.17347 76 SER J CA 1
ATOM 8988 C C . SER F 2 76 ? 80.65640 -72.66143 57.85183 1.000 85.96419 76 SER J C 1
ATOM 8989 O O . SER F 2 76 ? 81.11797 -71.61187 57.39022 1.000 90.00538 76 SER J O 1
ATOM 8992 N N . LYS F 2 77 ? 80.38892 -73.71955 57.08933 1.000 81.69186 77 LYS J N 1
ATOM 8993 C CA . LYS F 2 77 ? 80.59442 -73.71197 55.64770 1.000 76.39462 77 LYS J CA 1
ATOM 8994 C C . LYS F 2 77 ? 79.32801 -74.05475 54.87382 1.000 76.70856 77 LYS J C 1
ATOM 8995 O O . LYS F 2 77 ? 79.38511 -74.17986 53.64458 1.000 92.58535 77 LYS J O 1
ATOM 9001 N N . ASN F 2 78 ? 78.19264 -74.20600 55.55702 1.000 68.56604 78 ASN J N 1
ATOM 9002 C CA . ASN F 2 78 ? 76.93386 -74.62088 54.93676 1.000 66.19472 78 ASN J CA 1
ATOM 9003 C C . ASN F 2 78 ? 77.11513 -75.91314 54.14185 1.000 76.70943 78 ASN J C 1
ATOM 9004 O O . ASN F 2 78 ? 76.65743 -76.05346 53.00607 1.000 66.14383 78 ASN J O 1
ATOM 9009 N N . GLN F 2 79 ? 77.78909 -76.87263 54.76447 1.000 81.69583 79 GLN J N 1
ATOM 9010 C CA . GLN F 2 79 ? 78.09919 -78.14743 54.14148 1.000 69.28802 79 GLN J CA 1
ATOM 9011 C C . GLN F 2 79 ? 77.77099 -79.27264 55.10791 1.000 68.79059 79 GLN J C 1
ATOM 9012 O O . GLN F 2 79 ? 77.85262 -79.11051 56.32861 1.000 86.41058 79 GLN J O 1
ATOM 9018 N N . PHE F 2 80 ? 77.39178 -80.41590 54.54960 1.000 67.26353 80 PHE J N 1
ATOM 9019 C CA . PHE F 2 80 ? 77.31501 -81.65067 55.31361 1.000 69.12916 80 PHE J CA 1
ATOM 9020 C C . PHE F 2 80 ? 77.91307 -82.76264 54.47018 1.000 69.77368 80 PHE J C 1
ATOM 9021 O O . PHE F 2 80 ? 77.56830 -82.91045 53.29505 1.000 73.13717 80 PHE J O 1
ATOM 9029 N N . SER F 2 81 ? 78.82635 -83.52021 55.06296 1.000 65.21522 81 SER J N 1
ATOM 9030 C CA . SER F 2 81 ? 79.62777 -84.48898 54.33550 1.000 72.06463 81 SER J CA 1
ATOM 9031 C C . SER F 2 81 ? 79.23532 -85.91379 54.71040 1.000 66.88862 81 SER J C 1
ATOM 9032 O O . SER F 2 81 ? 78.56817 -86.15683 55.71885 1.000 74.92436 81 SER J O 1
ATOM 9035 N N . LEU F 2 82 ? 79.63929 -86.85738 53.86102 1.000 65.54890 82 LEU J N 1
ATOM 9036 C CA . LEU F 2 82 ? 79.39245 -88.27716 54.07710 1.000 68.06163 82 LEU J CA 1
ATOM 9037 C C . LEU F 2 82 ? 80.71039 -89.03115 53.99357 1.000 75.04509 82 LEU J C 1
ATOM 9038 O O . LEU F 2 82 ? 81.49868 -88.81043 53.06947 1.000 76.70201 82 LEU J O 1
ATOM 9043 N N . LYS F 2 83 ? 80.93571 -89.93101 54.94634 1.000 89.52897 83 LYS J N 1
ATOM 9044 C CA . LYS F 2 83 ? 82.12441 -90.77017 54.98149 1.000 81.38868 83 LYS J CA 1
ATOM 9045 C C . LYS F 2 83 ? 81.69664 -92.22921 54.98265 1.000 69.29908 83 LYS J C 1
ATOM 9046 O O . LYS F 2 83 ? 80.83240 -92.62444 55.77086 1.000 78.51229 83 LYS J O 1
ATOM 9052 N N . LEU F 2 84 ? 82.28307 -93.02060 54.08892 1.000 83.14529 84 LEU J N 1
ATOM 9053 C CA . LEU F 2 84 ? 82.01434 -94.45397 54.01111 1.000 83.89048 84 LEU J CA 1
ATOM 9054 C C . LEU F 2 84 ? 83.34971 -95.17394 53.88051 1.000 91.61298 84 LEU J C 1
ATOM 9055 O O . LEU F 2 84 ? 84.03667 -95.03023 52.86470 1.000 96.80986 84 LEU J O 1
ATOM 9060 N N . SER F 2 85 ? 83.70823 -95.95463 54.89431 1.000 98.26454 85 SER J N 1
ATOM 9061 C CA . SER F 2 85 ? 85.02239 -96.57353 54.99555 1.000 106.82392 85 SER J CA 1
ATOM 9062 C C . SER F 2 85 ? 84.95974 -98.03748 54.57375 1.000 114.90337 85 SER J C 1
ATOM 9063 O O . SER F 2 85 ? 83.88389 -98.61717 54.42917 1.000 105.58988 85 SER J O 1
ATOM 9066 N N . SER F 2 86 ? 86.14233 -98.62736 54.36222 1.000 111.60075 86 SER J N 1
ATOM 9067 C CA . SER F 2 86 ? 86.27642 -100.02089 53.93836 1.000 109.31226 86 SER J CA 1
ATOM 9068 C C . SER F 2 86 ? 85.27181 -100.35935 52.84203 1.000 104.16471 86 SER J C 1
ATOM 9069 O O . SER F 2 86 ? 84.32875 -101.12659 53.06251 1.000 93.49796 86 SER J O 1
ATOM 9072 N N . VAL F 2 87 ? 85.46345 -99.78077 51.67017 1.000 109.41912 87 VAL J N 1
ATOM 9073 C CA . VAL F 2 87 ? 84.47996 -99.81709 50.59574 1.000 92.43904 87 VAL J CA 1
ATOM 9074 C C . VAL F 2 87 ? 84.77403 -100.99584 49.67939 1.000 90.79587 87 VAL J C 1
ATOM 9075 O O . VAL F 2 87 ? 85.93715 -101.33487 49.42995 1.000 81.42523 87 VAL J O 1
ATOM 9079 N N . THR F 2 88 ? 83.71769 -101.62678 49.17807 1.000 98.23343 88 THR J N 1
ATOM 9080 C CA . THR F 2 88 ? 83.82580 -102.70015 48.20017 1.000 105.44576 88 THR J CA 1
ATOM 9081 C C . THR F 2 88 ? 83.16203 -102.27190 46.89202 1.000 99.64286 88 THR J C 1
ATOM 9082 O O . THR F 2 88 ? 82.57497 -101.19150 46.78817 1.000 98.38996 88 THR J O 1
ATOM 9086 N N . ALA F 2 89 ? 83.25608 -103.14081 45.88209 1.000 94.54289 89 ALA J N 1
ATOM 9087 C CA . ALA F 2 89 ? 82.64441 -102.84547 44.59136 1.000 95.04574 89 ALA J CA 1
ATOM 9088 C C . ALA F 2 89 ? 81.12502 -102.78546 44.66945 1.000 93.00384 89 ALA J C 1
ATOM 9089 O O . ALA F 2 89 ? 80.49435 -102.18269 43.79348 1.000 90.61932 89 ALA J O 1
ATOM 9091 N N . ALA F 2 90 ? 80.52695 -103.38314 45.70247 1.000 86.65797 90 ALA J N 1
ATOM 9092 C CA . ALA F 2 90 ? 79.08443 -103.31578 45.89748 1.000 79.72141 90 ALA J CA 1
ATOM 9093 C C . ALA F 2 90 ? 78.61274 -101.92233 46.28664 1.000 82.75724 90 ALA J C 1
ATOM 9094 O O . ALA F 2 90 ? 77.40193 -101.70485 46.40434 1.000 74.09000 90 ALA J O 1
ATOM 9096 N N . ASP F 2 91 ? 79.53375 -100.99185 46.52008 1.000 86.18401 91 ASP J N 1
ATOM 9097 C CA . ASP F 2 91 ? 79.20224 -99.61103 46.83227 1.000 86.17801 91 ASP J CA 1
ATOM 9098 C C . ASP F 2 91 ? 79.33889 -98.68593 45.62923 1.000 86.75417 91 ASP J C 1
ATOM 9099 O O . ASP F 2 91 ? 79.09557 -97.48192 45.76253 1.000 80.63435 91 ASP J O 1
ATOM 9104 N N . THR F 2 92 ? 79.72857 -99.21364 44.46695 1.000 86.18695 92 THR J N 1
ATOM 9105 C CA . THR F 2 92 ? 79.79605 -98.41327 43.24869 1.000 81.44608 92 THR J CA 1
ATOM 9106 C C . THR F 2 92 ? 78.39097 -97.98582 42.84233 1.000 79.53842 92 THR J C 1
ATOM 9107 O O . THR F 2 92 ? 77.53932 -98.83068 42.54305 1.000 76.92227 92 THR J O 1
ATOM 9111 N N . ALA F 2 93 ? 78.14827 -96.67860 42.82636 1.000 67.97926 93 ALA J N 1
ATOM 9112 C CA . ALA F 2 93 ? 76.80512 -96.16417 42.59595 1.000 75.28333 93 ALA J CA 1
ATOM 9113 C C . ALA F 2 93 ? 76.87963 -94.66351 42.35899 1.000 76.68908 93 ALA J C 1
ATOM 9114 O O . ALA F 2 93 ? 77.94294 -94.04573 42.46728 1.000 66.18788 93 ALA J O 1
ATOM 9116 N N . VAL F 2 94 ? 75.72892 -94.09131 42.01700 1.000 73.96575 94 VAL J N 1
ATOM 9117 C CA . VAL F 2 94 ? 75.54326 -92.64534 41.99922 1.000 78.24575 94 VAL J CA 1
ATOM 9118 C C . VAL F 2 94 ? 75.03472 -92.22234 43.37061 1.000 67.29898 94 VAL J C 1
ATOM 9119 O O . VAL F 2 94 ? 73.98930 -92.69685 43.82747 1.000 70.56775 94 VAL J O 1
ATOM 9123 N N . TYR F 2 95 ? 75.77681 -91.34330 44.03371 1.000 78.61607 95 TYR J N 1
ATOM 9124 C CA . TYR F 2 95 ? 75.41479 -90.85427 45.35683 1.000 69.71564 95 TYR J CA 1
ATOM 9125 C C . TYR F 2 95 ? 74.75657 -89.48856 45.22950 1.000 68.40159 95 TYR J C 1
ATOM 9126 O O . TYR F 2 95 ? 75.32053 -88.57895 44.61476 1.000 88.10404 95 TYR J O 1
ATOM 9135 N N . TYR F 2 96 ? 73.56103 -89.35700 45.79313 1.000 57.81153 96 TYR J N 1
ATOM 9136 C CA . TYR F 2 96 ? 72.82671 -88.10128 45.81756 1.000 66.10221 96 TYR J CA 1
ATOM 9137 C C . TYR F 2 96 ? 72.81345 -87.55037 47.23549 1.000 65.41717 96 TYR J C 1
ATOM 9138 O O . TYR F 2 96 ? 72.70820 -88.31288 48.20078 1.000 67.96899 96 TYR J O 1
ATOM 9147 N N . CYS F 2 97 ? 72.91725 -86.23126 47.36521 1.000 67.52628 97 CYS J N 1
ATOM 9148 C CA . CYS F 2 97 ? 72.55894 -85.57257 48.61161 1.000 71.76172 97 CYS J CA 1
ATOM 9149 C C . CYS F 2 97 ? 71.20851 -84.89919 48.41881 1.000 67.48930 97 CYS J C 1
ATOM 9150 O O . CYS F 2 97 ? 70.95191 -84.27806 47.38345 1.000 76.88788 97 CYS J O 1
ATOM 9153 N N . ALA F 2 98 ? 70.33841 -85.04917 49.40977 1.000 72.15196 98 ALA J N 1
ATOM 9154 C CA . ALA F 2 98 ? 69.01657 -84.44882 49.37927 1.000 69.82134 98 ALA J CA 1
ATOM 9155 C C . ALA F 2 98 ? 68.67123 -83.97029 50.77904 1.000 62.68264 98 ALA J C 1
ATOM 9156 O O . ALA F 2 98 ? 69.32333 -84.33817 51.75879 1.000 68.48219 98 ALA J O 1
ATOM 9158 N N . ARG F 2 99 ? 67.64272 -83.13529 50.86796 1.000 53.51644 99 ARG J N 1
ATOM 9159 C CA . ARG F 2 99 ? 67.11735 -82.69963 52.15118 1.000 76.97294 99 ARG J CA 1
ATOM 9160 C C . ARG F 2 99 ? 65.70400 -83.23494 52.32500 1.000 70.13059 99 ARG J C 1
ATOM 9161 O O . ARG F 2 99 ? 64.91036 -83.24005 51.37984 1.000 70.70558 99 ARG J O 1
ATOM 9169 N N . GLU F 2 100 ? 65.40142 -83.70292 53.53135 1.000 70.84378 100 GLU J N 1
ATOM 9170 C CA . GLU F 2 100 ? 64.07082 -84.19764 53.85819 1.000 76.25963 100 GLU J CA 1
ATOM 9171 C C . GLU F 2 100 ? 63.22757 -82.99681 54.26836 1.000 80.72822 100 GLU J C 1
ATOM 9172 O O . GLU F 2 100 ? 63.48139 -82.37340 55.30292 1.000 72.06623 100 GLU J O 1
ATOM 9178 N N . GLY F 2 101 ? 62.22245 -82.67704 53.45658 1.000 92.79616 101 GLY J N 1
ATOM 9179 C CA . GLY F 2 101 ? 61.47989 -81.44906 53.62956 1.000 87.77090 101 GLY J CA 1
ATOM 9180 C C . GLY F 2 101 ? 60.49781 -81.48899 54.77872 1.000 96.32387 101 GLY J C 1
ATOM 9181 O O . GLY F 2 101 ? 60.25248 -82.53048 55.38896 1.000 81.48417 101 GLY J O 1
ATOM 9182 N N . LYS F 2 102 ? 59.95004 -80.30640 55.07793 1.000 113.29328 102 LYS J N 1
ATOM 9183 C CA . LYS F 2 102 ? 58.89508 -80.19337 56.08019 1.000 114.68620 102 LYS J CA 1
ATOM 9184 C C . LYS F 2 102 ? 57.76805 -81.17317 55.79085 1.000 112.93670 102 LYS J C 1
ATOM 9185 O O . LYS F 2 102 ? 57.38339 -81.97772 56.64812 1.000 116.47678 102 LYS J O 1
ATOM 9191 N N . ASN F 2 103 ? 57.23450 -81.12183 54.57660 1.000 121.67279 103 ASN J N 1
ATOM 9192 C CA . ASN F 2 103 ? 56.19050 -82.03818 54.14711 1.000 118.45367 103 ASN J CA 1
ATOM 9193 C C . ASN F 2 103 ? 56.84194 -83.30722 53.61780 1.000 111.22203 103 ASN J C 1
ATOM 9194 O O . ASN F 2 103 ? 57.67390 -83.24226 52.70538 1.000 118.36332 103 ASN J O 1
ATOM 9199 N N . GLY F 2 104 ? 56.47580 -84.45266 54.19092 1.000 95.27459 104 GLY J N 1
ATOM 9200 C CA . GLY F 2 104 ? 56.96804 -85.71867 53.68146 1.000 111.27922 104 GLY J CA 1
ATOM 9201 C C . GLY F 2 104 ? 58.47981 -85.82706 53.71295 1.000 106.19139 104 GLY J C 1
ATOM 9202 O O . GLY F 2 104 ? 59.08714 -85.85432 54.79024 1.000 76.15551 104 GLY J O 1
ATOM 9203 N N . ALA F 2 105 ? 59.09721 -85.89064 52.53159 1.000 97.58624 105 ALA J N 1
ATOM 9204 C CA . ALA F 2 105 ? 60.53841 -86.07412 52.44356 1.000 93.21368 105 ALA J CA 1
ATOM 9205 C C . ALA F 2 105 ? 61.02702 -85.67247 51.05899 1.000 78.03517 105 ALA J C 1
ATOM 9206 O O . ALA F 2 105 ? 60.27087 -85.67507 50.08511 1.000 99.29348 105 ALA J O 1
ATOM 9208 N N . PHE F 2 106 ? 62.31261 -85.32934 50.99960 1.000 89.61725 106 PHE J N 1
ATOM 9209 C CA . PHE F 2 106 ? 63.10040 -85.20902 49.76720 1.000 76.12582 106 PHE J CA 1
ATOM 9210 C C . PHE F 2 106 ? 62.45519 -84.27284 48.74471 1.000 73.97946 106 PHE J C 1
ATOM 9211 O O . PHE F 2 106 ? 62.10845 -84.66081 47.62759 1.000 67.22328 106 PHE J O 1
ATOM 9219 N N . ASP F 2 107 ? 62.31789 -83.00949 49.14856 1.000 89.94230 107 ASP J N 1
ATOM 9220 C CA . ASP F 2 107 ? 61.81382 -81.97592 48.25484 1.000 86.57387 107 ASP J CA 1
ATOM 9221 C C . ASP F 2 107 ? 62.90330 -81.37325 47.37733 1.000 84.89693 107 ASP J C 1
ATOM 9222 O O . ASP F 2 107 ? 62.58233 -80.74248 46.36421 1.000 99.34675 107 ASP J O 1
ATOM 9227 N N . ILE F 2 108 ? 64.17413 -81.54334 47.73951 1.000 65.55159 108 ILE J N 1
ATOM 9228 C CA . ILE F 2 108 ? 65.28522 -80.95811 46.99547 1.000 68.78542 108 ILE J CA 1
ATOM 9229 C C . ILE F 2 108 ? 66.38914 -81.99994 46.88667 1.000 70.43478 108 ILE J C 1
ATOM 9230 O O . ILE F 2 108 ? 66.88052 -82.49623 47.90628 1.000 66.83127 108 ILE J O 1
ATOM 9235 N N . TRP F 2 109 ? 66.78492 -82.32363 45.65939 1.000 67.91365 109 TRP J N 1
ATOM 9236 C CA . TRP F 2 109 ? 67.81943 -83.31080 45.39805 1.000 61.75826 109 TRP J CA 1
ATOM 9237 C C . TRP F 2 109 ? 69.06091 -82.64119 44.82677 1.000 62.64713 109 TRP J C 1
ATOM 9238 O O . TRP F 2 109 ? 69.01123 -81.52638 44.30045 1.000 76.88306 109 TRP J O 1
ATOM 9249 N N . GLY F 2 110 ? 70.18279 -83.35006 44.92827 1.000 58.77648 110 GLY J N 1
ATOM 9250 C CA . GLY F 2 110 ? 71.40112 -82.91534 44.28632 1.000 64.45849 110 GLY J CA 1
ATOM 9251 C C . GLY F 2 110 ? 71.47777 -83.38984 42.85184 1.000 77.35872 110 GLY J C 1
ATOM 9252 O O . GLY F 2 110 ? 70.62829 -84.13223 42.36883 1.000 85.52768 110 GLY J O 1
ATOM 9253 N N . GLN F 2 111 ? 72.52426 -82.93991 42.16169 1.000 87.70594 111 GLN J N 1
ATOM 9254 C CA . GLN F 2 111 ? 72.70102 -83.32271 40.76747 1.000 86.86833 111 GLN J CA 1
ATOM 9255 C C . GLN F 2 111 ? 73.13584 -84.77455 40.62713 1.000 65.00487 111 GLN J C 1
ATOM 9256 O O . GLN F 2 111 ? 72.97832 -85.35437 39.54993 1.000 77.13793 111 GLN J O 1
ATOM 9262 N N . GLY F 2 112 ? 73.67173 -85.37130 41.68802 1.000 71.87844 112 GLY J N 1
ATOM 9263 C CA . GLY F 2 112 ? 74.20225 -86.71743 41.62479 1.000 61.22581 112 GLY J CA 1
ATOM 9264 C C . GLY F 2 112 ? 75.67740 -86.75989 41.29320 1.000 67.97194 112 GLY J C 1
ATOM 9265 O O . GLY F 2 112 ? 76.13272 -86.07329 40.37401 1.000 74.67452 112 GLY J O 1
ATOM 9266 N N . THR F 2 113 ? 76.43993 -87.54778 42.04688 1.000 56.58504 113 THR J N 1
ATOM 9267 C CA . THR F 2 113 ? 77.84492 -87.79160 41.75071 1.000 69.62826 113 THR J CA 1
ATOM 9268 C C . THR F 2 113 ? 78.12013 -89.28417 41.84882 1.000 63.46029 113 THR J C 1
ATOM 9269 O O . THR F 2 113 ? 77.77608 -89.91890 42.85021 1.000 70.47127 113 THR J O 1
ATOM 9273 N N . MET F 2 114 ? 78.71097 -89.84724 40.80130 1.000 82.84832 114 MET J N 1
ATOM 9274 C CA . MET F 2 114 ? 79.00731 -91.27059 40.77002 1.000 84.76377 114 MET J CA 1
ATOM 9275 C C . MET F 2 114 ? 80.38341 -91.55663 41.35730 1.000 83.61952 114 MET J C 1
ATOM 9276 O O . MET F 2 114 ? 81.34718 -90.82492 41.10867 1.000 68.40664 114 MET J O 1
ATOM 9281 N N . VAL F 2 115 ? 80.45992 -92.62434 42.14873 1.000 84.25138 115 VAL J N 1
ATOM 9282 C CA . VAL F 2 115 ? 81.70835 -93.11434 42.72052 1.000 92.50927 115 VAL J CA 1
ATOM 9283 C C . VAL F 2 115 ? 81.90499 -94.55020 42.25479 1.000 77.25065 115 VAL J C 1
ATOM 9284 O O . VAL F 2 115 ? 81.03659 -95.40504 42.47530 1.000 70.94537 115 VAL J O 1
ATOM 9288 N N . THR F 2 116 ? 83.03779 -94.81092 41.60837 1.000 82.48469 116 THR J N 1
ATOM 9289 C CA . THR F 2 116 ? 83.41963 -96.15284 41.19025 1.000 88.97110 116 THR J CA 1
ATOM 9290 C C . THR F 2 116 ? 84.42507 -96.71739 42.18464 1.000 95.54456 116 THR J C 1
ATOM 9291 O O . THR F 2 116 ? 85.37505 -96.02911 42.57471 1.000 90.43377 116 THR J O 1
ATOM 9295 N N . VAL F 2 117 ? 84.21344 -97.96290 42.59547 1.000 91.47049 117 VAL J N 1
ATOM 9296 C CA . VAL F 2 117 ? 85.09541 -98.64333 43.53664 1.000 81.21948 117 VAL J CA 1
ATOM 9297 C C . VAL F 2 117 ? 85.85713 -99.70241 42.75818 1.000 96.72354 117 VAL J C 1
ATOM 9298 O O . VAL F 2 117 ? 85.26995 -100.69196 42.30289 1.000 91.14435 117 VAL J O 1
ATOM 9302 N N . SER F 2 118 ? 87.16614 -99.51135 42.61723 1.000 102.76688 118 SER J N 1
ATOM 9303 C CA . SER F 2 118 ? 87.95800 -100.42623 41.80789 1.000 88.92618 118 SER J CA 1
ATOM 9304 C C . SER F 2 118 ? 89.43410 -100.26098 42.12228 1.000 102.65556 118 SER J C 1
ATOM 9305 O O . SER F 2 118 ? 89.88171 -99.20955 42.59014 1.000 100.84773 118 SER J O 1
ATOM 9308 N N . SER F 2 119 ? 90.18341 -101.32345 41.84073 1.000 106.56290 119 SER J N 1
ATOM 9309 C CA . SER F 2 119 ? 91.63408 -101.29519 41.94222 1.000 102.68235 119 SER J CA 1
ATOM 9310 C C . SER F 2 119 ? 92.28847 -100.79491 40.66493 1.000 115.53801 119 SER J C 1
ATOM 9311 O O . SER F 2 119 ? 93.47112 -100.43568 40.68805 1.000 114.42815 119 SER J O 1
ATOM 9314 N N . ALA F 2 120 ? 91.54711 -100.77303 39.55745 1.000 116.98751 120 ALA J N 1
ATOM 9315 C CA . ALA F 2 120 ? 92.10953 -100.34591 38.28627 1.000 100.49743 120 ALA J CA 1
ATOM 9316 C C . ALA F 2 120 ? 92.48583 -98.87110 38.33412 1.000 115.20815 120 ALA J C 1
ATOM 9317 O O . ALA F 2 120 ? 91.88109 -98.07126 39.05455 1.000 121.22933 120 ALA J O 1
ATOM 9319 N N . GLN F 2 121 ? 93.47881 -98.52224 37.55892 1.000 96.22986 121 GLN J N 1
ATOM 9320 C CA . GLN F 2 121 ? 94.03976 -97.18629 37.45364 1.000 102.33815 121 GLN J CA 1
ATOM 9321 C C . GLN F 2 121 ? 93.30241 -96.38091 36.38715 1.000 101.03188 121 GLN J C 1
ATOM 9322 O O . GLN F 2 121 ? 92.82942 -96.94290 35.39488 1.000 109.46815 121 GLN J O 1
ATOM 9328 N N . PRO F 2 122 ? 93.16900 -95.06778 36.57799 1.000 97.04667 122 PRO J N 1
ATOM 9329 C CA . PRO F 2 122 ? 92.42540 -94.25415 35.60779 1.000 91.37395 122 PRO J CA 1
ATOM 9330 C C . PRO F 2 122 ? 93.08858 -94.24832 34.23633 1.000 97.54799 122 PRO J C 1
ATOM 9331 O O . PRO F 2 122 ? 94.31325 -94.16564 34.11586 1.000 101.98545 122 PRO J O 1
ATOM 9335 N N . ARG F 2 123 ? 92.25776 -94.35663 33.19846 1.000 94.42950 123 ARG J N 1
ATOM 9336 C CA . ARG F 2 123 ? 92.70069 -94.34076 31.81033 1.000 96.15851 123 ARG J CA 1
ATOM 9337 C C . ARG F 2 123 ? 92.21780 -93.06594 31.13007 1.000 97.02433 123 ARG J C 1
ATOM 9338 O O . ARG F 2 123 ? 91.11108 -92.58779 31.40184 1.000 90.84112 123 ARG J O 1
ATOM 9346 N N . GLU F 2 124 ? 93.04757 -92.52690 30.24067 1.000 113.10494 124 GLU J N 1
ATOM 9347 C CA . GLU F 2 124 ? 92.74139 -91.27522 29.55182 1.000 108.51014 124 GLU J CA 1
ATOM 9348 C C . GLU F 2 124 ? 91.85123 -91.53894 28.33931 1.000 104.97296 124 GLU J C 1
ATOM 9349 O O . GLU F 2 124 ? 92.12548 -92.46153 27.56408 1.000 98.70459 124 GLU J O 1
ATOM 9355 N N . PRO F 2 125 ? 90.78086 -90.76651 28.15008 1.000 105.55544 125 PRO J N 1
ATOM 9356 C CA . PRO F 2 125 ? 89.91175 -90.98233 26.98511 1.000 100.87147 125 PRO J CA 1
ATOM 9357 C C . PRO F 2 125 ? 90.56342 -90.51957 25.68952 1.000 102.82541 125 PRO J C 1
ATOM 9358 O O . PRO F 2 125 ? 91.21855 -89.47537 25.63567 1.000 98.90751 125 PRO J O 1
ATOM 9362 N N . GLN F 2 126 ? 90.37135 -91.31173 24.63877 1.000 93.69295 126 GLN J N 1
ATOM 9363 C CA . GLN F 2 126 ? 90.73138 -90.92246 23.28330 1.000 94.54171 126 GLN J CA 1
ATOM 9364 C C . GLN F 2 126 ? 89.49983 -90.34506 22.59675 1.000 96.05858 126 GLN J C 1
ATOM 9365 O O . GLN F 2 126 ? 88.42489 -90.95329 22.63141 1.000 94.47445 126 GLN J O 1
ATOM 9371 N N . VAL F 2 127 ? 89.65662 -89.18592 21.96291 1.000 85.12867 127 VAL J N 1
ATOM 9372 C CA . VAL F 2 127 ? 88.54602 -88.47578 21.33594 1.000 80.46719 127 VAL J CA 1
ATOM 9373 C C . VAL F 2 127 ? 88.77728 -88.43168 19.83273 1.000 82.90915 127 VAL J C 1
ATOM 9374 O O . VAL F 2 127 ? 89.85383 -88.03239 19.37337 1.000 88.33538 127 VAL J O 1
ATOM 9378 N N . TYR F 2 128 ? 87.76650 -88.83829 19.07074 1.000 79.52256 128 TYR J N 1
ATOM 9379 C CA . TYR F 2 128 ? 87.83427 -88.86103 17.61846 1.000 84.25939 128 TYR J CA 1
ATOM 9380 C C . TYR F 2 128 ? 86.53783 -88.28186 17.07688 1.000 85.58740 128 TYR J C 1
ATOM 9381 O O . TYR F 2 128 ? 85.45328 -88.67794 17.51491 1.000 87.63599 128 TYR J O 1
ATOM 9390 N N . THR F 2 129 ? 86.64848 -87.34006 16.14214 1.000 91.48742 129 THR J N 1
ATOM 9391 C CA . THR F 2 129 ? 85.49020 -86.71441 15.51826 1.000 83.36421 129 THR J CA 1
ATOM 9392 C C . THR F 2 129 ? 85.20010 -87.38319 14.18363 1.000 69.00082 129 THR J C 1
ATOM 9393 O O . THR F 2 129 ? 86.11653 -87.66058 13.40357 1.000 80.97398 129 THR J O 1
ATOM 9397 N N . LEU F 2 130 ? 83.92015 -87.63041 13.91958 1.000 64.79846 130 LEU J N 1
ATOM 9398 C CA . LEU F 2 130 ? 83.51118 -88.33038 12.71137 1.000 70.54255 130 LEU J CA 1
ATOM 9399 C C . LEU F 2 130 ? 82.50975 -87.48649 11.93688 1.000 79.76236 130 LEU J C 1
ATOM 9400 O O . LEU F 2 130 ? 81.45495 -87.12357 12.48812 1.000 75.45660 130 LEU J O 1
ATOM 9405 N N . PRO F 2 131 ? 82.78416 -87.15807 10.67733 1.000 80.05839 131 PRO J N 1
ATOM 9406 C CA . PRO F 2 131 ? 81.82181 -86.40244 9.86772 1.000 70.50281 131 PRO J CA 1
ATOM 9407 C C . PRO F 2 131 ? 80.64203 -87.27443 9.47894 1.000 77.73294 131 PRO J C 1
ATOM 9408 O O . PRO F 2 131 ? 80.71025 -88.50749 9.59632 1.000 82.54220 131 PRO J O 1
ATOM 9412 N N . PRO F 2 132 ? 79.54188 -86.67835 9.01436 1.000 78.38610 132 PRO J N 1
ATOM 9413 C CA . PRO F 2 132 ? 78.37075 -87.48707 8.65156 1.000 83.45015 132 PRO J CA 1
ATOM 9414 C C . PRO F 2 132 ? 78.67539 -88.40970 7.48118 1.000 81.70356 132 PRO J C 1
ATOM 9415 O O . PRO F 2 132 ? 79.54125 -88.13112 6.64978 1.000 80.40477 132 PRO J O 1
ATOM 9419 N N . SER F 2 133 ? 77.96764 -89.53589 7.44027 1.000 95.51364 133 SER J N 1
ATOM 9420 C CA . SER F 2 133 ? 78.07132 -90.43463 6.29966 1.000 83.19733 133 SER J CA 1
ATOM 9421 C C . SER F 2 133 ? 77.55603 -89.73966 5.04452 1.000 88.33203 133 SER J C 1
ATOM 9422 O O . SER F 2 133 ? 76.63242 -88.92219 5.09760 1.000 82.80462 133 SER J O 1
ATOM 9425 N N . ARG F 2 134 ? 78.17088 -90.06623 3.90267 1.000 88.00961 134 ARG J N 1
ATOM 9426 C CA . ARG F 2 134 ? 77.77164 -89.43101 2.65001 1.000 79.70448 134 ARG J CA 1
ATOM 9427 C C . ARG F 2 134 ? 76.30906 -89.71070 2.32513 1.000 91.30677 134 ARG J C 1
ATOM 9428 O O . ARG F 2 134 ? 75.63739 -88.86546 1.72219 1.000 96.92347 134 ARG J O 1
ATOM 9436 N N . ASP F 2 135 ? 75.79495 -90.88076 2.72313 1.000 87.32439 135 ASP J N 1
ATOM 9437 C CA . ASP F 2 135 ? 74.38287 -91.18340 2.50122 1.000 89.20318 135 ASP J CA 1
ATOM 9438 C C . ASP F 2 135 ? 73.48014 -90.21585 3.25531 1.000 92.69386 135 ASP J C 1
ATOM 9439 O O . ASP F 2 135 ? 72.32801 -90.00414 2.85919 1.000 82.40191 135 ASP J O 1
ATOM 9444 N N . GLU F 2 136 ? 73.97965 -89.62924 4.34598 1.000 96.85223 136 GLU J N 1
ATOM 9445 C CA . GLU F 2 136 ? 73.18164 -88.71360 5.15113 1.000 93.21520 136 GLU J CA 1
ATOM 9446 C C . GLU F 2 136 ? 73.07360 -87.32945 4.52724 1.000 102.87765 136 GLU J C 1
ATOM 9447 O O . GLU F 2 136 ? 72.17960 -86.56328 4.90368 1.000 104.00588 136 GLU J O 1
ATOM 9453 N N . LEU F 2 137 ? 73.95233 -86.99676 3.57838 1.000 91.60608 137 LEU J N 1
ATOM 9454 C CA . LEU F 2 137 ? 73.93128 -85.68573 2.93992 1.000 82.77044 137 LEU J CA 1
ATOM 9455 C C . LEU F 2 137 ? 72.71280 -85.47085 2.05422 1.000 80.26358 137 LEU J C 1
ATOM 9456 O O . LEU F 2 137 ? 72.55027 -84.37035 1.51858 1.000 70.08241 137 LEU J O 1
ATOM 9461 N N . THR F 2 138 ? 71.85899 -86.47994 1.88220 1.000 84.97227 138 THR J N 1
ATOM 9462 C CA . THR F 2 138 ? 70.60130 -86.28855 1.17256 1.000 94.52449 138 THR J CA 1
ATOM 9463 C C . THR F 2 138 ? 69.50710 -85.73413 2.07269 1.000 87.66191 138 THR J C 1
ATOM 9464 O O . THR F 2 138 ? 68.48939 -85.25129 1.56525 1.000 102.09482 138 THR J O 1
ATOM 9468 N N . LYS F 2 139 ? 69.69097 -85.80197 3.38589 1.000 100.60443 139 LYS J N 1
ATOM 9469 C CA . LYS F 2 139 ? 68.69341 -85.36560 4.34825 1.000 102.29281 139 LYS J CA 1
ATOM 9470 C C . LYS F 2 139 ? 68.80671 -83.86613 4.61345 1.000 95.47579 139 LYS J C 1
ATOM 9471 O O . LYS F 2 139 ? 69.78009 -83.20796 4.23853 1.000 82.35933 139 LYS J O 1
ATOM 9477 N N . ASN F 2 140 ? 67.78078 -83.32806 5.27612 1.000 91.51086 140 ASN J N 1
ATOM 9478 C CA . ASN F 2 140 ? 67.77562 -81.91891 5.64673 1.000 100.99191 140 ASN J CA 1
ATOM 9479 C C . ASN F 2 140 ? 68.67264 -81.64129 6.85107 1.000 104.07109 140 ASN J C 1
ATOM 9480 O O . ASN F 2 140 ? 69.15593 -80.51428 7.01061 1.000 92.68656 140 ASN J O 1
ATOM 9485 N N . GLN F 2 141 ? 68.90845 -82.64692 7.69719 1.000 94.52103 141 GLN J N 1
ATOM 9486 C CA . GLN F 2 141 ? 69.78601 -82.53323 8.85427 1.000 79.96398 141 GLN J CA 1
ATOM 9487 C C . GLN F 2 141 ? 70.80633 -83.66446 8.84816 1.000 74.60702 141 GLN J C 1
ATOM 9488 O O . GLN F 2 141 ? 70.51111 -84.78381 8.42068 1.000 80.25648 141 GLN J O 1
ATOM 9494 N N . VAL F 2 142 ? 72.00974 -83.36997 9.33993 1.000 72.82799 142 VAL J N 1
ATOM 9495 C CA . VAL F 2 142 ? 73.09122 -84.34538 9.38464 1.000 78.25327 142 VAL J CA 1
ATOM 9496 C C . VAL F 2 142 ? 73.49854 -84.57121 10.83484 1.000 81.29133 142 VAL J C 1
ATOM 9497 O O . VAL F 2 142 ? 73.18278 -83.78097 11.72871 1.000 74.25062 142 VAL J O 1
ATOM 9501 N N . SER F 2 143 ? 74.20820 -85.67590 11.05889 1.000 78.74282 143 SER J N 1
ATOM 9502 C CA . SER F 2 143 ? 74.65149 -86.08397 12.38666 1.000 73.35094 143 SER J CA 1
ATOM 9503 C C . SER F 2 143 ? 76.16847 -85.98103 12.45856 1.000 74.01696 143 SER J C 1
ATOM 9504 O O . SER F 2 143 ? 76.87585 -86.60055 11.65673 1.000 80.80213 143 SER J O 1
ATOM 9507 N N . LEU F 2 144 ? 76.66202 -85.20487 13.41758 1.000 59.19445 144 LEU J N 1
ATOM 9508 C CA . LEU F 2 144 ? 78.08755 -85.11732 13.69971 1.000 63.19310 144 LEU J CA 1
ATOM 9509 C C . LEU F 2 144 ? 78.38659 -85.96429 14.92748 1.000 69.01688 144 LEU J C 1
ATOM 9510 O O . LEU F 2 144 ? 77.75219 -85.79555 15.97410 1.000 74.78024 144 LEU J O 1
ATOM 9515 N N . SER F 2 145 ? 79.35324 -86.86520 14.80134 1.000 71.45371 145 SER J N 1
ATOM 9516 C CA . SER F 2 145 ? 79.64992 -87.83167 15.84563 1.000 68.92815 145 SER J CA 1
ATOM 9517 C C . SER F 2 145 ? 80.97755 -87.51380 16.51548 1.000 77.21297 145 SER J C 1
ATOM 9518 O O . SER F 2 145 ? 81.96713 -87.20049 15.84615 1.000 78.06841 145 SER J O 1
ATOM 9521 N N . CYS F 2 146 ? 80.98499 -87.60119 17.84275 1.000 76.10123 146 CYS J N 1
ATOM 9522 C CA . CYS F 2 146 ? 82.19222 -87.47199 18.64934 1.000 71.61046 146 CYS J CA 1
ATOM 9523 C C . CYS F 2 146 ? 82.37085 -88.77823 19.40600 1.000 71.54719 146 CYS J C 1
ATOM 9524 O O . CYS F 2 146 ? 81.60010 -89.07730 20.32345 1.000 71.70400 146 CYS J O 1
ATOM 9527 N N . ALA F 2 147 ? 83.38277 -89.55044 19.02772 1.000 72.55951 147 ALA J N 1
ATOM 9528 C CA . ALA F 2 147 ? 83.63778 -90.84030 19.64941 1.000 69.49803 147 ALA J CA 1
ATOM 9529 C C . ALA F 2 147 ? 84.65829 -90.67035 20.76434 1.000 81.22917 147 ALA J C 1
ATOM 9530 O O . ALA F 2 147 ? 85.74917 -90.13455 20.54307 1.000 89.40901 147 ALA J O 1
ATOM 9532 N N . VAL F 2 148 ? 84.29617 -91.12411 21.96010 1.000 80.66464 148 VAL J N 1
ATOM 9533 C CA . VAL F 2 148 ? 85.17716 -91.10841 23.11999 1.000 80.67455 148 VAL J CA 1
ATOM 9534 C C . VAL F 2 148 ? 85.31403 -92.54451 23.59901 1.000 74.12211 148 VAL J C 1
ATOM 9535 O O . VAL F 2 148 ? 84.32352 -93.15966 24.01166 1.000 64.59230 148 VAL J O 1
ATOM 9539 N N . LYS F 2 149 ? 86.52988 -93.08331 23.53242 1.000 74.46093 149 LYS J N 1
ATOM 9540 C CA . LYS F 2 149 ? 86.76219 -94.47294 23.89050 1.000 80.93679 149 LYS J CA 1
ATOM 9541 C C . LYS F 2 149 ? 88.02943 -94.58562 24.72220 1.000 87.80121 149 LYS J C 1
ATOM 9542 O O . LYS F 2 149 ? 88.86136 -93.67513 24.75413 1.000 82.05187 149 LYS J O 1
ATOM 9548 N N . GLY F 2 150 ? 88.15936 -95.72459 25.40222 1.000 87.15065 150 GLY J N 1
ATOM 9549 C CA . GLY F 2 150 ? 89.37885 -96.04283 26.11627 1.000 91.45863 150 GLY J CA 1
ATOM 9550 C C . GLY F 2 150 ? 89.55482 -95.37022 27.45514 1.000 85.58954 150 GLY J C 1
ATOM 9551 O O . GLY F 2 150 ? 90.68600 -95.28032 27.94084 1.000 99.78783 150 GLY J O 1
ATOM 9552 N N . PHE F 2 151 ? 88.48154 -94.88175 28.06556 1.000 84.41466 151 PHE J N 1
ATOM 9553 C CA . PHE F 2 151 ? 88.57516 -94.18799 29.34074 1.000 77.64477 151 PHE J CA 1
ATOM 9554 C C . PHE F 2 151 ? 88.06837 -95.06135 30.48242 1.000 78.89797 151 PHE J C 1
ATOM 9555 O O . PHE F 2 151 ? 87.27721 -95.98725 30.29083 1.000 80.45500 151 PHE J O 1
ATOM 9563 N N . TYR F 2 152 ? 88.55492 -94.75147 31.68346 1.000 76.69480 152 TYR J N 1
ATOM 9564 C CA . TYR F 2 152 ? 88.17098 -95.39189 32.93539 1.000 71.69557 152 TYR J CA 1
ATOM 9565 C C . TYR F 2 152 ? 88.43425 -94.39753 34.05696 1.000 76.55028 152 TYR J C 1
ATOM 9566 O O . TYR F 2 152 ? 89.49607 -93.76076 34.07385 1.000 78.31571 152 TYR J O 1
ATOM 9575 N N . PRO F 2 153 ? 87.50164 -94.22081 35.00847 1.000 68.42615 153 PRO J N 1
ATOM 9576 C CA . PRO F 2 153 ? 86.18897 -94.87335 35.10148 1.000 78.89456 153 PRO J CA 1
ATOM 9577 C C . PRO F 2 153 ? 85.14311 -94.25534 34.17568 1.000 75.81357 153 PRO J C 1
ATOM 9578 O O . PRO F 2 153 ? 85.47555 -93.40903 33.34768 1.000 73.00656 153 PRO J O 1
ATOM 9582 N N . SER F 2 154 ? 83.88938 -94.68821 34.32306 1.000 71.56200 154 SER J N 1
ATOM 9583 C CA . SER F 2 154 ? 82.81922 -94.27135 33.42593 1.000 76.75037 154 SER J CA 1
ATOM 9584 C C . SER F 2 154 ? 82.36089 -92.83451 33.65773 1.000 82.34513 154 SER J C 1
ATOM 9585 O O . SER F 2 154 ? 81.56441 -92.32719 32.86044 1.000 75.24550 154 SER J O 1
ATOM 9588 N N . ASP F 2 155 ? 82.82679 -92.17489 34.71756 1.000 93.10855 155 ASP J N 1
ATOM 9589 C CA . ASP F 2 155 ? 82.42711 -90.79893 35.00756 1.000 87.16081 155 ASP J CA 1
ATOM 9590 C C . ASP F 2 155 ? 83.01821 -89.87073 33.95301 1.000 95.20897 155 ASP J C 1
ATOM 9591 O O . ASP F 2 155 ? 84.23566 -89.66640 33.91550 1.000 107.69800 155 ASP J O 1
ATOM 9596 N N . ILE F 2 156 ? 82.16973 -89.29629 33.09962 1.000 84.55580 156 ILE J N 1
ATOM 9597 C CA . ILE F 2 156 ? 82.64223 -88.47308 31.99089 1.000 72.12927 156 ILE J CA 1
ATOM 9598 C C . ILE F 2 156 ? 81.53335 -87.51086 31.58883 1.000 75.01199 156 ILE J C 1
ATOM 9599 O O . ILE F 2 156 ? 80.35069 -87.76327 31.83179 1.000 69.66803 156 ILE J O 1
ATOM 9604 N N . ALA F 2 157 ? 81.92228 -86.38630 30.98374 1.000 76.95489 157 ALA J N 1
ATOM 9605 C CA . ALA F 2 157 ? 80.99556 -85.38263 30.47659 1.000 82.95806 157 ALA J CA 1
ATOM 9606 C C . ALA F 2 157 ? 81.41568 -84.96516 29.07313 1.000 78.78547 157 ALA J C 1
ATOM 9607 O O . ALA F 2 157 ? 82.60207 -84.73741 28.81488 1.000 78.07119 157 ALA J O 1
ATOM 9609 N N . VAL F 2 158 ? 80.44257 -84.86259 28.16864 1.000 71.56213 158 VAL J N 1
ATOM 9610 C CA . VAL F 2 158 ? 80.70047 -84.52328 26.77235 1.000 69.72276 158 VAL J CA 1
ATOM 9611 C C . VAL F 2 158 ? 79.76254 -83.39323 26.36791 1.000 75.03103 158 VAL J C 1
ATOM 9612 O O . VAL F 2 158 ? 78.53793 -83.52478 26.49035 1.000 78.94488 158 VAL J O 1
ATOM 9616 N N . GLU F 2 159 ? 80.33322 -82.29503 25.87324 1.000 66.78751 159 GLU J N 1
ATOM 9617 C CA . GLU F 2 159 ? 79.56986 -81.13633 25.43062 1.000 68.48844 159 GLU J CA 1
ATOM 9618 C C . GLU F 2 159 ? 80.02412 -80.70713 24.04269 1.000 74.70301 159 GLU J C 1
ATOM 9619 O O . GLU F 2 159 ? 81.15722 -80.96149 23.62723 1.000 77.59904 159 GLU J O 1
ATOM 9625 N N . TRP F 2 160 ? 79.12136 -80.03726 23.33275 1.000 69.54899 160 TRP J N 1
ATOM 9626 C CA . TRP F 2 160 ? 79.40098 -79.50361 22.00964 1.000 73.99649 160 TRP J CA 1
ATOM 9627 C C . TRP F 2 160 ? 79.44339 -77.98300 22.03182 1.000 77.90191 160 TRP J C 1
ATOM 9628 O O . TRP F 2 160 ? 78.70898 -77.32569 22.77598 1.000 72.63993 160 TRP J O 1
ATOM 9639 N N . GLU F 2 161 ? 80.30526 -77.43866 21.18116 1.000 80.19543 161 GLU J N 1
ATOM 9640 C CA . GLU F 2 161 ? 80.53074 -76.00898 21.08038 1.000 78.42705 161 GLU J CA 1
ATOM 9641 C C . GLU F 2 161 ? 80.74986 -75.65769 19.61823 1.000 79.89898 161 GLU J C 1
ATOM 9642 O O . GLU F 2 161 ? 81.21437 -76.48389 18.82893 1.000 81.54508 161 GLU J O 1
ATOM 9648 N N . SER F 2 162 ? 80.40257 -74.42771 19.25986 1.000 75.62154 162 SER J N 1
ATOM 9649 C CA . SER F 2 162 ? 80.66122 -73.93092 17.91407 1.000 87.69320 162 SER J CA 1
ATOM 9650 C C . SER F 2 162 ? 80.87524 -72.43326 18.00110 1.000 82.64357 162 SER J C 1
ATOM 9651 O O . SER F 2 162 ? 79.99374 -71.70814 18.47192 1.000 71.33573 162 SER J O 1
ATOM 9654 N N . ASN F 2 163 ? 82.04603 -71.98486 17.55188 1.000 81.72580 163 ASN J N 1
ATOM 9655 C CA . ASN F 2 163 ? 82.40448 -70.57245 17.55724 1.000 79.55724 163 ASN J CA 1
ATOM 9656 C C . ASN F 2 163 ? 82.37029 -69.99917 18.97395 1.000 77.02322 163 ASN J C 1
ATOM 9657 O O . ASN F 2 163 ? 82.02426 -68.83326 19.17957 1.000 84.90345 163 ASN J O 1
ATOM 9662 N N . GLY F 2 164 ? 82.73328 -70.82058 19.96170 1.000 75.33480 164 GLY J N 1
ATOM 9663 C CA . GLY F 2 164 ? 82.73059 -70.41720 21.35276 1.000 79.60346 164 GLY J CA 1
ATOM 9664 C C . GLY F 2 164 ? 81.40327 -70.53678 22.07466 1.000 78.93843 164 GLY J C 1
ATOM 9665 O O . GLY F 2 164 ? 81.36271 -70.33307 23.29604 1.000 82.42689 164 GLY J O 1
ATOM 9666 N N . GLN F 2 165 ? 80.31439 -70.85844 21.36962 1.000 76.85895 165 GLN J N 1
ATOM 9667 C CA . GLN F 2 165 ? 78.98018 -70.91728 21.94461 1.000 68.50504 165 GLN J CA 1
ATOM 9668 C C . GLN F 2 165 ? 78.47362 -72.35820 22.00370 1.000 82.12151 165 GLN J C 1
ATOM 9669 O O . GLN F 2 165 ? 78.77090 -73.15403 21.10541 1.000 94.12218 165 GLN J O 1
ATOM 9675 N N . PRO F 2 166 ? 77.72498 -72.72750 23.04410 1.000 76.60850 166 PRO J N 1
ATOM 9676 C CA . PRO F 2 166 ? 77.24008 -74.10957 23.14645 1.000 75.14107 166 PRO J CA 1
ATOM 9677 C C . PRO F 2 166 ? 76.24509 -74.44631 22.04731 1.000 80.17331 166 PRO J C 1
ATOM 9678 O O . PRO F 2 166 ? 75.38583 -73.63691 21.69132 1.000 85.92803 166 PRO J O 1
ATOM 9682 N N . GLU F 2 167 ? 76.37052 -75.65764 21.51290 1.000 80.75453 167 GLU J N 1
ATOM 9683 C CA . GLU F 2 167 ? 75.36783 -76.23776 20.63020 1.000 73.64396 167 GLU J CA 1
ATOM 9684 C C . GLU F 2 167 ? 74.53424 -77.23078 21.42917 1.000 73.27497 167 GLU J C 1
ATOM 9685 O O . GLU F 2 167 ? 75.08287 -78.14135 22.05575 1.000 72.69584 167 GLU J O 1
ATOM 9691 N N . ASN F 2 168 ? 73.21255 -77.06935 21.38941 1.000 86.95445 168 ASN J N 1
ATOM 9692 C CA . ASN F 2 168 ? 72.34234 -77.79388 22.31054 1.000 67.70760 168 ASN J CA 1
ATOM 9693 C C . ASN F 2 168 ? 71.81698 -79.10652 21.74137 1.000 71.98362 168 ASN J C 1
ATOM 9694 O O . ASN F 2 168 ? 71.67725 -80.08426 22.48228 1.000 58.06989 168 ASN J O 1
ATOM 9699 N N . ASN F 2 169 ? 71.51872 -79.15905 20.44296 1.000 86.28388 169 ASN J N 1
ATOM 9700 C CA . ASN F 2 169 ? 70.79999 -80.29689 19.86817 1.000 79.53694 169 ASN J CA 1
ATOM 9701 C C . ASN F 2 169 ? 71.75110 -81.48490 19.70445 1.000 79.95782 169 ASN J C 1
ATOM 9702 O O . ASN F 2 169 ? 72.10759 -81.90053 18.59964 1.000 73.66037 169 ASN J O 1
ATOM 9707 N N . TYR F 2 170 ? 72.15796 -82.04352 20.84605 1.000 79.41597 170 TYR J N 1
ATOM 9708 C CA . TYR F 2 170 ? 72.99353 -83.23582 20.85872 1.000 63.59732 170 TYR J CA 1
ATOM 9709 C C . TYR F 2 170 ? 72.51160 -84.19918 21.93422 1.000 58.58405 170 TYR J C 1
ATOM 9710 O O . TYR F 2 170 ? 71.90267 -83.79505 22.92670 1.000 64.18124 170 TYR J O 1
ATOM 9719 N N . LYS F 2 171 ? 72.77940 -85.48433 21.71063 1.000 64.32964 171 LYS J N 1
ATOM 9720 C CA . LYS F 2 171 ? 72.53398 -86.54212 22.67988 1.000 55.56761 171 LYS J CA 1
ATOM 9721 C C . LYS F 2 171 ? 73.78747 -87.40042 22.79390 1.000 61.00208 171 LYS J C 1
ATOM 9722 O O . LYS F 2 171 ? 74.55455 -87.52977 21.83553 1.000 73.70017 171 LYS J O 1
ATOM 9728 N N . THR F 2 172 ? 74.00580 -87.97385 23.97500 1.000 53.75057 172 THR J N 1
ATOM 9729 C CA . THR F 2 172 ? 75.16454 -88.82081 24.22572 1.000 57.22229 172 THR J CA 1
ATOM 9730 C C . THR F 2 172 ? 74.71253 -90.18248 24.73994 1.000 64.65757 172 THR J C 1
ATOM 9731 O O . THR F 2 172 ? 73.80512 -90.27232 25.57375 1.000 78.71914 172 THR J O 1
ATOM 9735 N N . THR F 2 173 ? 75.33326 -91.24000 24.21848 1.000 64.57044 173 THR J N 1
ATOM 9736 C CA . THR F 2 173 ? 75.02806 -92.59501 24.65300 1.000 67.85318 173 THR J CA 1
ATOM 9737 C C . THR F 2 173 ? 75.62785 -92.87620 26.02996 1.000 73.06976 173 THR J C 1
ATOM 9738 O O . THR F 2 173 ? 76.62303 -92.25904 26.42109 1.000 65.46646 173 THR J O 1
ATOM 9742 N N . PRO F 2 174 ? 75.03776 -93.80275 26.78417 1.000 71.89316 174 PRO J N 1
ATOM 9743 C CA . PRO F 2 174 ? 75.65015 -94.21299 28.04393 1.000 66.96180 174 PRO J CA 1
ATOM 9744 C C . PRO F 2 174 ? 77.01043 -94.83621 27.79218 1.000 68.74055 174 PRO J C 1
ATOM 9745 O O . PRO F 2 174 ? 77.28349 -95.33751 26.68736 1.000 73.82598 174 PRO J O 1
ATOM 9749 N N . PRO F 2 175 ? 77.90097 -94.80364 28.78048 1.000 64.29053 175 PRO J N 1
ATOM 9750 C CA . PRO F 2 175 ? 79.18532 -95.49448 28.62817 1.000 71.54196 175 PRO J CA 1
ATOM 9751 C C . PRO F 2 175 ? 78.96289 -96.98622 28.44197 1.000 73.28676 175 PRO J C 1
ATOM 9752 O O . PRO F 2 175 ? 78.09718 -97.58667 29.08188 1.000 72.41019 175 PRO J O 1
ATOM 9756 N N . VAL F 2 176 ? 79.73494 -97.57885 27.53498 1.000 70.22311 176 VAL J N 1
ATOM 9757 C CA . VAL F 2 176 ? 79.63946 -99.00020 27.22593 1.000 69.52145 176 VAL J CA 1
ATOM 9758 C C . VAL F 2 176 ? 80.97076 -99.65598 27.55375 1.000 79.18682 176 VAL J C 1
ATOM 9759 O O . VAL F 2 176 ? 82.03022 -99.15000 27.16505 1.000 74.90231 176 VAL J O 1
ATOM 9763 N N . LEU F 2 177 ? 80.91380 -100.77129 28.27838 1.000 80.66221 177 LEU J N 1
ATOM 9764 C CA . LEU F 2 177 ? 82.12067 -101.50103 28.64406 1.000 74.83438 177 LEU J CA 1
ATOM 9765 C C . LEU F 2 177 ? 82.70810 -102.18724 27.41710 1.000 78.51023 177 LEU J C 1
ATOM 9766 O O . LEU F 2 177 ? 82.02746 -102.97361 26.74925 1.000 72.93971 177 LEU J O 1
ATOM 9771 N N . ASP F 2 178 ? 83.97422 -101.89892 27.12971 1.000 77.31108 178 ASP J N 1
ATOM 9772 C CA . ASP F 2 178 ? 84.66674 -102.49545 26.00174 1.000 90.37837 178 ASP J CA 1
ATOM 9773 C C . ASP F 2 178 ? 85.33401 -103.80197 26.42757 1.000 105.42228 178 ASP J C 1
ATOM 9774 O O . ASP F 2 178 ? 85.32782 -104.18552 27.59990 1.000 97.78456 178 ASP J O 1
ATOM 9779 N N . SER F 2 179 ? 85.92379 -104.49731 25.45298 1.000 115.92849 179 SER J N 1
ATOM 9780 C CA . SER F 2 179 ? 86.49263 -105.81432 25.71085 1.000 111.76473 179 SER J CA 1
ATOM 9781 C C . SER F 2 179 ? 87.71516 -105.76651 26.62025 1.000 105.37440 179 SER J C 1
ATOM 9782 O O . SER F 2 179 ? 88.05729 -106.78922 27.22249 1.000 117.95405 179 SER J O 1
ATOM 9785 N N . ASP F 2 180 ? 88.37260 -104.61371 26.74721 1.000 98.80758 180 ASP J N 1
ATOM 9786 C CA . ASP F 2 180 ? 89.57486 -104.49447 27.56316 1.000 102.59821 180 ASP J CA 1
ATOM 9787 C C . ASP F 2 180 ? 89.30253 -103.91460 28.94537 1.000 99.73643 180 ASP J C 1
ATOM 9788 O O . ASP F 2 180 ? 90.25089 -103.58997 29.66741 1.000 97.50524 180 ASP J O 1
ATOM 9793 N N . GLY F 2 181 ? 88.03666 -103.76066 29.32468 1.000 95.28949 181 GLY J N 1
ATOM 9794 C CA . GLY F 2 181 ? 87.69779 -103.22252 30.62046 1.000 87.52619 181 GLY J CA 1
ATOM 9795 C C . GLY F 2 181 ? 87.49377 -101.72462 30.66244 1.000 84.87961 181 GLY J C 1
ATOM 9796 O O . GLY F 2 181 ? 87.04232 -101.20869 31.69196 1.000 76.83679 181 GLY J O 1
ATOM 9797 N N . SER F 2 182 ? 87.82656 -101.00623 29.59224 1.000 97.22150 182 SER J N 1
ATOM 9798 C CA . SER F 2 182 ? 87.59153 -99.57347 29.53465 1.000 88.95090 182 SER J CA 1
ATOM 9799 C C . SER F 2 182 ? 86.18299 -99.29148 29.00968 1.000 87.46093 182 SER J C 1
ATOM 9800 O O . SER F 2 182 ? 85.43130 -100.19867 28.64481 1.000 83.75023 182 SER J O 1
ATOM 9803 N N . PHE F 2 183 ? 85.82746 -98.01115 28.95003 1.000 82.98510 183 PHE J N 1
ATOM 9804 C CA . PHE F 2 183 ? 84.50532 -97.58760 28.51977 1.000 78.12154 183 PHE J CA 1
ATOM 9805 C C . PHE F 2 183 ? 84.60873 -96.73306 27.26522 1.000 75.73470 183 PHE J C 1
ATOM 9806 O O . PHE F 2 183 ? 85.64264 -96.12058 26.98430 1.000 73.85694 183 PHE J O 1
ATOM 9814 N N . PHE F 2 184 ? 83.51552 -96.70148 26.50812 1.000 67.93620 184 PHE J N 1
ATOM 9815 C CA . PHE F 2 184 ? 83.40269 -95.80407 25.37163 1.000 68.16452 184 PHE J CA 1
ATOM 9816 C C . PHE F 2 184 ? 81.97308 -95.29451 25.26277 1.000 73.35321 184 PHE J C 1
ATOM 9817 O O . PHE F 2 184 ? 81.03270 -95.89000 25.79666 1.000 68.85819 184 PHE J O 1
ATOM 9825 N N . LEU F 2 185 ? 81.83265 -94.15997 24.58057 1.000 71.67766 185 LEU J N 1
ATOM 9826 C CA . LEU F 2 185 ? 80.53256 -93.59721 24.24293 1.000 63.86315 185 LEU J CA 1
ATOM 9827 C C . LEU F 2 185 ? 80.70418 -92.68993 23.03403 1.000 72.98247 185 LEU J C 1
ATOM 9828 O O . LEU F 2 185 ? 81.82257 -92.36612 22.62841 1.000 73.49678 185 LEU J O 1
ATOM 9833 N N . VAL F 2 186 ? 79.57581 -92.29379 22.45293 1.000 66.30273 186 VAL J N 1
ATOM 9834 C CA . VAL F 2 186 ? 79.55601 -91.39350 21.30636 1.000 70.67996 186 VAL J CA 1
ATOM 9835 C C . VAL F 2 186 ? 78.49549 -90.32731 21.54168 1.000 70.58029 186 VAL J C 1
ATOM 9836 O O . VAL F 2 186 ? 77.39967 -90.62281 22.03050 1.000 66.16648 186 VAL J O 1
ATOM 9840 N N . SER F 2 187 ? 78.82441 -89.08459 21.20016 1.000 69.22863 187 SER J N 1
ATOM 9841 C CA . SER F 2 187 ? 77.88264 -87.97495 21.25546 1.000 66.80154 187 SER J CA 1
ATOM 9842 C C . SER F 2 187 ? 77.50461 -87.58354 19.83366 1.000 70.50245 187 SER J C 1
ATOM 9843 O O . SER F 2 187 ? 78.38203 -87.37427 18.98755 1.000 63.52476 187 SER J O 1
ATOM 9846 N N . LYS F 2 188 ? 76.20215 -87.49328 19.57441 1.000 65.84297 188 LYS J N 1
ATOM 9847 C CA . LYS F 2 188 ? 75.67104 -87.20325 18.24652 1.000 66.31655 188 LYS J CA 1
ATOM 9848 C C . LYS F 2 188 ? 75.05470 -85.81020 18.25480 1.000 72.97378 188 LYS J C 1
ATOM 9849 O O . LYS F 2 188 ? 74.02050 -85.58815 18.89427 1.000 68.86805 188 LYS J O 1
ATOM 9855 N N . LEU F 2 189 ? 75.68105 -84.88007 17.53788 1.000 65.66004 189 LEU J N 1
ATOM 9856 C CA . LEU F 2 189 ? 75.15935 -83.52895 17.37261 1.000 65.07497 189 LEU J CA 1
ATOM 9857 C C . LEU F 2 189 ? 74.45399 -83.42831 16.02438 1.000 65.52751 189 LEU J C 1
ATOM 9858 O O . LEU F 2 189 ? 75.06049 -83.69496 14.98044 1.000 74.23876 189 LEU J O 1
ATOM 9863 N N . THR F 2 190 ? 73.18170 -83.03655 16.04750 1.000 65.81454 190 THR J N 1
ATOM 9864 C CA . THR F 2 190 ? 72.37523 -82.90022 14.83900 1.000 66.67148 190 THR J CA 1
ATOM 9865 C C . THR F 2 190 ? 72.29456 -81.42975 14.43789 1.000 72.27863 190 THR J C 1
ATOM 9866 O O . THR F 2 190 ? 71.80921 -80.59535 15.20988 1.000 58.98578 190 THR J O 1
ATOM 9870 N N . VAL F 2 191 ? 72.75676 -81.12002 13.22398 1.000 74.30338 191 VAL J N 1
ATOM 9871 C CA . VAL F 2 191 ? 72.74629 -79.76465 12.69243 1.000 75.40168 191 VAL J CA 1
ATOM 9872 C C . VAL F 2 191 ? 72.10794 -79.78011 11.31024 1.000 68.65822 191 VAL J C 1
ATOM 9873 O O . VAL F 2 191 ? 71.98823 -80.82306 10.66543 1.000 78.20906 191 VAL J O 1
ATOM 9877 N N . ASP F 2 192 ? 71.67317 -78.59993 10.87113 1.000 91.54736 192 ASP J N 1
ATOM 9878 C CA . ASP F 2 192 ? 71.15854 -78.44869 9.51567 1.000 89.34661 192 ASP J CA 1
ATOM 9879 C C . ASP F 2 192 ? 72.25633 -78.71448 8.49303 1.000 88.51002 192 ASP J C 1
ATOM 9880 O O . ASP F 2 192 ? 73.42489 -78.37607 8.70839 1.000 78.59233 192 ASP J O 1
ATOM 9885 N N . LYS F 2 193 ? 71.86641 -79.33169 7.37286 1.000 81.65102 193 LYS J N 1
ATOM 9886 C CA . LYS F 2 193 ? 72.83371 -79.68873 6.33929 1.000 73.45058 193 LYS J CA 1
ATOM 9887 C C . LYS F 2 193 ? 73.57431 -78.46290 5.82255 1.000 79.08298 193 LYS J C 1
ATOM 9888 O O . LYS F 2 193 ? 74.77975 -78.52457 5.55077 1.000 79.39916 193 LYS J O 1
ATOM 9894 N N . SER F 2 194 ? 72.86553 -77.33952 5.68153 1.000 78.53846 194 SER J N 1
ATOM 9895 C CA . SER F 2 194 ? 73.47402 -76.13217 5.13274 1.000 81.23049 194 SER J CA 1
ATOM 9896 C C . SER F 2 194 ? 74.66140 -75.67363 5.97032 1.000 85.74837 194 SER J C 1
ATOM 9897 O O . SER F 2 194 ? 75.65758 -75.18068 5.42808 1.000 82.76280 194 SER J O 1
ATOM 9900 N N . ARG F 2 195 ? 74.57280 -75.82010 7.29435 1.000 85.36594 195 ARG J N 1
ATOM 9901 C CA . ARG F 2 195 ? 75.66888 -75.38763 8.15522 1.000 80.04819 195 ARG J CA 1
ATOM 9902 C C . ARG F 2 195 ? 76.92684 -76.21331 7.92336 1.000 75.16644 195 ARG J C 1
ATOM 9903 O O . ARG F 2 195 ? 78.03922 -75.67286 7.92866 1.000 84.94422 195 ARG J O 1
ATOM 9911 N N . TRP F 2 196 ? 76.77675 -77.52188 7.72217 1.000 71.97212 196 TRP J N 1
ATOM 9912 C CA . TRP F 2 196 ? 77.94467 -78.35688 7.47116 1.000 82.45373 196 TRP J CA 1
ATOM 9913 C C . TRP F 2 196 ? 78.60275 -77.98936 6.14782 1.000 84.24620 196 TRP J C 1
ATOM 9914 O O . TRP F 2 196 ? 79.82598 -77.81623 6.07800 1.000 86.06725 196 TRP J O 1
ATOM 9925 N N . GLN F 2 197 ? 77.80083 -77.84656 5.08924 1.000 79.23947 197 GLN J N 1
ATOM 9926 C CA . GLN F 2 197 ? 78.35876 -77.60246 3.76351 1.000 92.02633 197 GLN J CA 1
ATOM 9927 C C . GLN F 2 197 ? 79.02484 -76.23496 3.65653 1.000 90.79026 197 GLN J C 1
ATOM 9928 O O . GLN F 2 197 ? 79.95947 -76.06646 2.86511 1.000 86.09693 197 GLN J O 1
ATOM 9934 N N . GLN F 2 198 ? 78.57562 -75.25447 4.43789 1.000 89.64141 198 GLN J N 1
ATOM 9935 C CA . GLN F 2 198 ? 79.18695 -73.93270 4.39979 1.000 80.75183 198 GLN J CA 1
ATOM 9936 C C . GLN F 2 198 ? 80.51841 -73.85928 5.13253 1.000 79.59654 198 GLN J C 1
ATOM 9937 O O . GLN F 2 198 ? 81.20158 -72.83264 5.03070 1.000 74.18221 198 GLN J O 1
ATOM 9943 N N . GLY F 2 199 ? 80.90158 -74.90744 5.85742 1.000 78.51802 199 GLY J N 1
ATOM 9944 C CA . GLY F 2 199 ? 82.17841 -74.92707 6.53928 1.000 78.59634 199 GLY J CA 1
ATOM 9945 C C . GLY F 2 199 ? 82.18136 -74.46941 7.97901 1.000 87.93995 199 GLY J C 1
ATOM 9946 O O . GLY F 2 199 ? 83.23474 -74.04529 8.46842 1.000 85.49877 199 GLY J O 1
ATOM 9947 N N . ASN F 2 200 ? 81.04202 -74.51066 8.66947 1.000 87.04203 200 ASN J N 1
ATOM 9948 C CA . ASN F 2 200 ? 81.03825 -74.17800 10.08823 1.000 92.17989 200 ASN J CA 1
ATOM 9949 C C . ASN F 2 200 ? 81.91259 -75.16329 10.85113 1.000 79.77110 200 ASN J C 1
ATOM 9950 O O . ASN F 2 200 ? 81.90039 -76.36665 10.58174 1.000 92.93943 200 ASN J O 1
ATOM 9955 N N . VAL F 2 201 ? 82.68843 -74.64582 11.79612 1.000 73.85906 201 VAL J N 1
ATOM 9956 C CA . VAL F 2 201 ? 83.61358 -75.45299 12.58072 1.000 76.33610 201 VAL J CA 1
ATOM 9957 C C . VAL F 2 201 ? 82.96250 -75.76007 13.92232 1.000 87.19682 201 VAL J C 1
ATOM 9958 O O . VAL F 2 201 ? 82.59138 -74.84500 14.66753 1.000 87.96384 201 VAL J O 1
ATOM 9962 N N . PHE F 2 202 ? 82.83441 -77.04611 14.23621 1.000 86.49676 202 PHE J N 1
ATOM 9963 C CA . PHE F 2 202 ? 82.25650 -77.50142 15.49010 1.000 69.42779 202 PHE J CA 1
ATOM 9964 C C . PHE F 2 202 ? 83.33609 -78.14348 16.34933 1.000 71.10749 202 PHE J C 1
ATOM 9965 O O . PHE F 2 202 ? 84.29403 -78.72819 15.83626 1.000 83.75386 202 PHE J O 1
ATOM 9973 N N . SER F 2 203 ? 83.17346 -78.03051 17.66505 1.000 84.70367 203 SER J N 1
ATOM 9974 C CA . SER F 2 203 ? 84.15167 -78.53714 18.61843 1.000 78.05753 203 SER J CA 1
ATOM 9975 C C . SER F 2 203 ? 83.45901 -79.42890 19.63802 1.000 72.30529 203 SER J C 1
ATOM 9976 O O . SER F 2 203 ? 82.42879 -79.05021 20.20434 1.000 77.84437 203 SER J O 1
ATOM 9979 N N . CYS F 2 204 ? 84.02821 -80.60781 19.86674 1.000 78.71579 204 CYS J N 1
ATOM 9980 C CA . CYS F 2 204 ? 83.55025 -81.54402 20.87585 1.000 72.41525 204 CYS J CA 1
ATOM 9981 C C . CYS F 2 204 ? 84.42850 -81.42987 22.11641 1.000 69.39928 204 CYS J C 1
ATOM 9982 O O . CYS F 2 204 ? 85.65354 -81.57022 22.02804 1.000 66.23178 204 CYS J O 1
ATOM 9985 N N . SER F 2 205 ? 83.80381 -81.17689 23.26431 1.000 71.56074 205 SER J N 1
ATOM 9986 C CA . SER F 2 205 ? 84.50430 -80.99657 24.52982 1.000 82.64925 205 SER J CA 1
ATOM 9987 C C . SER F 2 205 ? 84.27581 -82.20568 25.42775 1.000 81.35262 205 SER J C 1
ATOM 9988 O O . SER F 2 205 ? 83.13302 -82.64094 25.61029 1.000 75.48856 205 SER J O 1
ATOM 9991 N N . VAL F 2 206 ? 85.35793 -82.73286 25.99986 1.000 70.11882 206 VAL J N 1
ATOM 9992 C CA . VAL F 2 206 ? 85.30373 -83.90369 26.86819 1.000 77.85120 206 VAL J CA 1
ATOM 9993 C C . VAL F 2 206 ? 86.00939 -83.56572 28.17268 1.000 90.50174 206 VAL J C 1
ATOM 9994 O O . VAL F 2 206 ? 87.14340 -83.07385 28.15902 1.000 92.26389 206 VAL J O 1
ATOM 9998 N N . MET F 2 207 ? 85.34344 -83.83472 29.29492 1.000 86.95167 207 MET J N 1
ATOM 9999 C CA . MET F 2 207 ? 85.88668 -83.57253 30.62216 1.000 82.30707 207 MET J CA 1
ATOM 10000 C C . MET F 2 207 ? 85.94197 -84.88244 31.39687 1.000 87.81598 207 MET J C 1
ATOM 10001 O O . MET F 2 207 ? 84.92000 -85.56093 31.55310 1.000 73.30028 207 MET J O 1
ATOM 10006 N N . HIS F 2 208 ? 87.12850 -85.22002 31.89733 1.000 88.10648 208 HIS J N 1
ATOM 10007 C CA . HIS F 2 208 ? 87.36407 -86.48029 32.58587 1.000 73.60386 208 HIS J CA 1
ATOM 10008 C C . HIS F 2 208 ? 88.56491 -86.30898 33.50177 1.000 88.18096 208 HIS J C 1
ATOM 10009 O O . HIS F 2 208 ? 89.46739 -85.51765 33.21994 1.000 100.16621 208 HIS J O 1
ATOM 10016 N N . GLU F 2 209 ? 88.56488 -87.06673 34.59995 1.000 94.68827 209 GLU J N 1
ATOM 10017 C CA . GLU F 2 209 ? 89.58657 -86.91065 35.62845 1.000 91.53101 209 GLU J CA 1
ATOM 10018 C C . GLU F 2 209 ? 90.97641 -87.33443 35.16521 1.000 97.53254 209 GLU J C 1
ATOM 10019 O O . GLU F 2 209 ? 91.96875 -86.90478 35.76316 1.000 103.02947 209 GLU J O 1
ATOM 10025 N N . ALA F 2 210 ? 91.07612 -88.15702 34.12466 1.000 101.14489 210 ALA J N 1
ATOM 10026 C CA . ALA F 2 210 ? 92.36305 -88.63869 33.63869 1.000 95.62195 210 ALA J CA 1
ATOM 10027 C C . ALA F 2 210 ? 92.97279 -87.73958 32.57203 1.000 105.88633 210 ALA J C 1
ATOM 10028 O O . ALA F 2 210 ? 94.05779 -88.04805 32.06835 1.000 114.17780 210 ALA J O 1
ATOM 10030 N N . LEU F 2 211 ? 92.30771 -86.64598 32.21670 1.000 111.28476 211 LEU J N 1
ATOM 10031 C CA . LEU F 2 211 ? 92.80960 -85.72216 31.21193 1.000 118.38871 211 LEU J CA 1
ATOM 10032 C C . LEU F 2 211 ? 93.69569 -84.65743 31.84449 1.000 117.68939 211 LEU J C 1
ATOM 10033 O O . LEU F 2 211 ? 93.55969 -84.32588 33.02561 1.000 105.90415 211 LEU J O 1
ATOM 10038 N N . HIS F 2 212 ? 94.61285 -84.12531 31.03958 1.000 121.88508 212 HIS J N 1
ATOM 10039 C CA . HIS F 2 212 ? 95.41398 -82.98754 31.46755 1.000 125.25160 212 HIS J CA 1
ATOM 10040 C C . HIS F 2 212 ? 94.50496 -81.78598 31.69144 1.000 127.08188 212 HIS J C 1
ATOM 10041 O O . HIS F 2 212 ? 93.77834 -81.37075 30.78230 1.000 119.60728 212 HIS J O 1
ATOM 10048 N N . ASN F 2 213 ? 94.54467 -81.23590 32.90673 1.000 127.83773 213 ASN J N 1
ATOM 10049 C CA . ASN F 2 213 ? 93.64002 -80.17508 33.35122 1.000 127.59537 213 ASN J CA 1
ATOM 10050 C C . ASN F 2 213 ? 92.17618 -80.60753 33.31334 1.000 120.14085 213 ASN J C 1
ATOM 10051 O O . ASN F 2 213 ? 91.27759 -79.75892 33.30744 1.000 115.92765 213 ASN J O 1
ATOM 10056 N N . HIS F 2 214 ? 91.92464 -81.91929 33.28722 1.000 117.44047 214 HIS J N 1
ATOM 10057 C CA . HIS F 2 214 ? 90.57200 -82.48242 33.30175 1.000 116.62923 214 HIS J CA 1
ATOM 10058 C C . HIS F 2 214 ? 89.72556 -81.99110 32.12626 1.000 109.22888 214 HIS J C 1
ATOM 10059 O O . HIS F 2 214 ? 88.50601 -81.85072 32.24763 1.000 104.61765 214 HIS J O 1
ATOM 10066 N N . TYR F 2 215 ? 90.34981 -81.73576 30.97592 1.000 106.35051 215 TYR J N 1
ATOM 10067 C CA . TYR F 2 215 ? 89.64384 -81.11557 29.86163 1.000 99.28707 215 TYR J CA 1
ATOM 10068 C C . TYR F 2 215 ? 90.39028 -81.36457 28.55798 1.000 99.14717 215 TYR J C 1
ATOM 10069 O O . TYR F 2 215 ? 91.62372 -81.36070 28.53303 1.000 103.30270 215 TYR J O 1
ATOM 10078 N N . THR F 2 216 ? 89.63200 -81.57331 27.48087 1.000 91.75704 216 THR J N 1
ATOM 10079 C CA . THR F 2 216 ? 90.20599 -81.67663 26.14493 1.000 92.69229 216 THR J CA 1
ATOM 10080 C C . THR F 2 216 ? 89.14697 -81.31865 25.10893 1.000 92.66133 216 THR J C 1
ATOM 10081 O O . THR F 2 216 ? 87.94246 -81.41051 25.36447 1.000 85.25418 216 THR J O 1
ATOM 10085 N N . GLN F 2 217 ? 89.61931 -80.90880 23.92981 1.000 87.12736 217 GLN J N 1
ATOM 10086 C CA . GLN F 2 217 ? 88.76169 -80.53704 22.81281 1.000 82.67534 217 GLN J CA 1
ATOM 10087 C C . GLN F 2 217 ? 89.26237 -81.16838 21.52236 1.000 88.69137 217 GLN J C 1
ATOM 10088 O O . GLN F 2 217 ? 90.46957 -81.31173 21.30704 1.000 93.38707 217 GLN J O 1
ATOM 10094 N N . LYS F 2 218 ? 88.31527 -81.53388 20.66031 1.000 74.95777 218 LYS J N 1
ATOM 10095 C CA . LYS F 2 218 ? 88.60437 -81.96580 19.29994 1.000 85.15573 218 LYS J CA 1
ATOM 10096 C C . LYS F 2 218 ? 87.63795 -81.26807 18.35664 1.000 90.90491 218 LYS J C 1
ATOM 10097 O O . LYS F 2 218 ? 86.43300 -81.21867 18.62300 1.000 91.13932 218 LYS J O 1
ATOM 10103 N N . SER F 2 219 ? 88.16627 -80.73226 17.26150 1.000 94.41874 219 SER J N 1
ATOM 10104 C CA . SER F 2 219 ? 87.36861 -79.99130 16.29691 1.000 82.52189 219 SER J CA 1
ATOM 10105 C C . SER F 2 219 ? 86.87465 -80.90487 15.18099 1.000 74.47777 219 SER J C 1
ATOM 10106 O O . SER F 2 219 ? 87.39441 -82.00229 14.96230 1.000 87.14341 219 SER J O 1
ATOM 10109 N N . LEU F 2 220 ? 85.85242 -80.43054 14.47177 1.000 69.68870 220 LEU J N 1
ATOM 10110 C CA . LEU F 2 220 ? 85.25540 -81.17828 13.36891 1.000 85.30415 220 LEU J CA 1
ATOM 10111 C C . LEU F 2 220 ? 84.69347 -80.18327 12.36609 1.000 84.52457 220 LEU J C 1
ATOM 10112 O O . LEU F 2 220 ? 83.79418 -79.40538 12.69740 1.000 88.67515 220 LEU J O 1
ATOM 10117 N N . SER F 2 221 ? 85.21923 -80.21751 11.14445 1.000 84.10461 221 SER J N 1
ATOM 10118 C CA . SER F 2 221 ? 84.86032 -79.25841 10.11097 1.000 85.63092 221 SER J CA 1
ATOM 10119 C C . SER F 2 221 ? 84.86730 -79.96107 8.76320 1.000 94.12039 221 SER J C 1
ATOM 10120 O O . SER F 2 221 ? 85.46865 -81.02582 8.60028 1.000 101.33835 221 SER J O 1
ATOM 10123 N N . LEU F 2 222 ? 84.18330 -79.35379 7.79212 1.000 100.97978 222 LEU J N 1
ATOM 10124 C CA . LEU F 2 222 ? 84.20834 -79.88771 6.43355 1.000 103.83452 222 LEU J CA 1
ATOM 10125 C C . LEU F 2 222 ? 85.57514 -79.68454 5.78958 1.000 112.74791 222 LEU J C 1
ATOM 10126 O O . LEU F 2 222 ? 86.21210 -80.64633 5.34222 1.000 108.73597 222 LEU J O 1
ATOM 10131 N N . SER F 2 223 ? 86.04283 -78.43794 5.74234 1.000 124.23239 223 SER J N 1
ATOM 10132 C CA . SER F 2 223 ? 87.33663 -78.09486 5.14914 1.000 132.13076 223 SER J CA 1
ATOM 10133 C C . SER F 2 223 ? 87.49043 -78.65376 3.73454 1.000 132.70201 223 SER J C 1
ATOM 10134 O O . SER F 2 223 ? 87.85393 -77.93275 2.80604 1.000 125.70075 223 SER J O 1
ATOM 10137 N N . ASP G 1 1 ? 79.05762 -31.81207 -29.98829 1.000 125.12956 1 ASP M N 1
ATOM 10138 C CA . ASP G 1 1 ? 79.18910 -31.18088 -28.67892 1.000 122.53522 1 ASP M CA 1
ATOM 10139 C C . ASP G 1 1 ? 80.51812 -31.54868 -28.02475 1.000 117.35242 1 ASP M C 1
ATOM 10140 O O . ASP G 1 1 ? 80.90608 -32.71608 -28.00754 1.000 128.95961 1 ASP M O 1
ATOM 10145 N N . ILE G 1 2 ? 81.21265 -30.54761 -27.48811 1.000 100.22469 2 ILE M N 1
ATOM 10146 C CA . ILE G 1 2 ? 82.50469 -30.73618 -26.83631 1.000 91.78004 2 ILE M CA 1
ATOM 10147 C C . ILE G 1 2 ? 82.27098 -30.87964 -25.33979 1.000 102.78342 2 ILE M C 1
ATOM 10148 O O . ILE G 1 2 ? 81.62292 -30.02565 -24.72189 1.000 105.80383 2 ILE M O 1
ATOM 10153 N N . GLN G 1 3 ? 82.79596 -31.95334 -24.75367 1.000 117.51881 3 GLN M N 1
ATOM 10154 C CA . GLN G 1 3 ? 82.60888 -32.21902 -23.33349 1.000 108.52543 3 GLN M CA 1
ATOM 10155 C C . GLN G 1 3 ? 83.76065 -31.63288 -22.52592 1.000 99.68568 3 GLN M C 1
ATOM 10156 O O . GLN G 1 3 ? 84.92822 -31.74262 -22.91383 1.000 96.37702 3 GLN M O 1
ATOM 10162 N N . MET G 1 4 ? 83.42268 -31.01220 -21.39565 1.000 99.06740 4 MET M N 1
ATOM 10163 C CA . MET G 1 4 ? 84.39656 -30.37746 -20.51295 1.000 103.62012 4 MET M CA 1
ATOM 10164 C C . MET G 1 4 ? 84.40710 -31.08508 -19.16581 1.000 102.33154 4 MET M C 1
ATOM 10165 O O . MET G 1 4 ? 83.38718 -31.11481 -18.46780 1.000 76.95658 4 MET M O 1
ATOM 10170 N N . THR G 1 5 ? 85.56058 -31.63971 -18.80193 1.000 107.63840 5 THR M N 1
ATOM 10171 C CA . THR G 1 5 ? 85.74699 -32.32955 -17.53271 1.000 100.26274 5 THR M CA 1
ATOM 10172 C C . THR G 1 5 ? 86.50198 -31.41764 -16.57336 1.000 106.54281 5 THR M C 1
ATOM 10173 O O . THR G 1 5 ? 87.55587 -30.87590 -16.92281 1.000 98.13056 5 THR M O 1
ATOM 10177 N N . GLN G 1 6 ? 85.96472 -31.25268 -15.36756 1.000 115.39412 6 GLN M N 1
ATOM 10178 C CA . GLN G 1 6 ? 86.53812 -30.36277 -14.36883 1.000 107.11417 6 GLN M CA 1
ATOM 10179 C C . GLN G 1 6 ? 86.88912 -31.15300 -13.11686 1.000 97.04513 6 GLN M C 1
ATOM 10180 O O . GLN G 1 6 ? 86.11608 -32.00933 -12.67505 1.000 105.70526 6 GLN M O 1
ATOM 10186 N N . SER G 1 7 ? 88.06091 -30.86076 -12.54700 1.000 92.15636 7 SER M N 1
ATOM 10187 C CA . SER G 1 7 ? 88.53997 -31.54651 -11.35483 1.000 109.91348 7 SER M CA 1
ATOM 10188 C C . SER G 1 7 ? 89.46178 -30.62440 -10.56940 1.000 106.84688 7 SER M C 1
ATOM 10189 O O . SER G 1 7 ? 90.21790 -29.85591 -11.18031 1.000 114.64869 7 SER M O 1
ATOM 10192 N N . PRO G 1 8 ? 89.43201 -30.67203 -9.22737 1.000 102.39460 8 PRO M N 1
ATOM 10193 C CA . PRO G 1 8 ? 88.57474 -31.54228 -8.41522 1.000 101.01013 8 PRO M CA 1
ATOM 10194 C C . PRO G 1 8 ? 87.16913 -30.98323 -8.24491 1.000 106.15366 8 PRO M C 1
ATOM 10195 O O . PRO G 1 8 ? 86.98610 -29.77134 -8.33011 1.000 109.49837 8 PRO M O 1
ATOM 10199 N N . SER G 1 9 ? 86.18976 -31.85876 -8.00655 1.000 115.52097 9 SER M N 1
ATOM 10200 C CA . SER G 1 9 ? 84.81296 -31.39646 -7.86519 1.000 118.54104 9 SER M CA 1
ATOM 10201 C C . SER G 1 9 ? 84.63211 -30.52958 -6.62388 1.000 103.64830 9 SER M C 1
ATOM 10202 O O . SER G 1 9 ? 83.80091 -29.61471 -6.62600 1.000 99.29028 9 SER M O 1
ATOM 10205 N N . SER G 1 10 ? 85.38608 -30.79917 -5.56006 1.000 105.60427 10 SER M N 1
ATOM 10206 C CA . SER G 1 10 ? 85.29536 -30.00688 -4.34224 1.000 105.38188 10 SER M CA 1
ATOM 10207 C C . SER G 1 10 ? 86.64225 -30.00352 -3.63532 1.000 96.84390 10 SER M C 1
ATOM 10208 O O . SER G 1 10 ? 87.36467 -31.00385 -3.65845 1.000 112.12997 10 SER M O 1
ATOM 10211 N N . LEU G 1 11 ? 86.97038 -28.87727 -3.00522 1.000 73.79109 11 LEU M N 1
ATOM 10212 C CA . LEU G 1 11 ? 88.20457 -28.77258 -2.23977 1.000 95.19059 11 LEU M CA 1
ATOM 10213 C C . LEU G 1 11 ? 88.04117 -27.67918 -1.19417 1.000 99.44495 11 LEU M C 1
ATOM 10214 O O . LEU G 1 11 ? 87.37086 -26.67015 -1.42722 1.000 89.63940 11 LEU M O 1
ATOM 10219 N N . SER G 1 12 ? 88.65736 -27.89707 -0.03829 1.000 96.77318 12 SER M N 1
ATOM 10220 C CA . SER G 1 12 ? 88.72456 -26.90342 1.02329 1.000 105.31401 12 SER M CA 1
ATOM 10221 C C . SER G 1 12 ? 90.17690 -26.49742 1.23139 1.000 104.41202 12 SER M C 1
ATOM 10222 O O . SER G 1 12 ? 91.06226 -27.35714 1.28765 1.000 108.76075 12 SER M O 1
ATOM 10225 N N . ALA G 1 13 ? 90.41941 -25.19104 1.33341 1.000 101.42212 13 ALA M N 1
ATOM 10226 C CA . ALA G 1 13 ? 91.76750 -24.66318 1.48432 1.000 101.25279 13 ALA M CA 1
ATOM 10227 C C . ALA G 1 13 ? 91.75176 -23.50827 2.47536 1.000 95.41103 13 ALA M C 1
ATOM 10228 O O . ALA G 1 13 ? 90.72584 -22.85795 2.68606 1.000 97.08313 13 ALA M O 1
ATOM 10230 N N . SER G 1 14 ? 92.90979 -23.25965 3.08070 1.000 108.65748 14 SER M N 1
ATOM 10231 C CA . SER G 1 14 ? 93.07017 -22.22785 4.09462 1.000 104.81804 14 SER M CA 1
ATOM 10232 C C . SER G 1 14 ? 93.35819 -20.87176 3.45250 1.000 97.49269 14 SER M C 1
ATOM 10233 O O . SER G 1 14 ? 93.63807 -20.76477 2.25656 1.000 104.85418 14 SER M O 1
ATOM 10236 N N . VAL G 1 15 ? 93.28818 -19.82112 4.27142 1.000 82.37498 15 VAL M N 1
ATOM 10237 C CA . VAL G 1 15 ? 93.57586 -18.47381 3.79065 1.000 84.16520 15 VAL M CA 1
ATOM 10238 C C . VAL G 1 15 ? 95.05972 -18.34523 3.47526 1.000 104.47252 15 VAL M C 1
ATOM 10239 O O . VAL G 1 15 ? 95.92074 -18.69759 4.29287 1.000 108.10027 15 VAL M O 1
ATOM 10243 N N . GLY G 1 16 ? 95.36417 -17.82722 2.28264 1.000 109.09118 16 GLY M N 1
ATOM 10244 C CA . GLY G 1 16 ? 96.72567 -17.68910 1.81259 1.000 102.03948 16 GLY M CA 1
ATOM 10245 C C . GLY G 1 16 ? 97.25467 -18.86134 1.01321 1.000 113.60288 16 GLY M C 1
ATOM 10246 O O . GLY G 1 16 ? 98.33980 -18.75014 0.42805 1.000 124.78845 16 GLY M O 1
ATOM 10247 N N . ASP G 1 17 ? 96.52646 -19.97352 0.96198 1.000 104.84414 17 ASP M N 1
ATOM 10248 C CA . ASP G 1 17 ? 96.98261 -21.14538 0.23219 1.000 117.19217 17 ASP M CA 1
ATOM 10249 C C . ASP G 1 17 ? 96.93188 -20.90973 -1.27545 1.000 106.44948 17 ASP M C 1
ATOM 10250 O O . ASP G 1 17 ? 96.23358 -20.02486 -1.77551 1.000 104.19672 17 ASP M O 1
ATOM 10255 N N . ARG G 1 18 ? 97.68062 -21.73513 -2.00178 1.000 114.76730 18 ARG M N 1
ATOM 10256 C CA . ARG G 1 18 ? 97.61416 -21.77410 -3.45587 1.000 110.44970 18 ARG M CA 1
ATOM 10257 C C . ARG G 1 18 ? 96.56493 -22.79169 -3.88400 1.000 115.98405 18 ARG M C 1
ATOM 10258 O O . ARG G 1 18 ? 96.59235 -23.94490 -3.44175 1.000 126.17861 18 ARG M O 1
ATOM 10266 N N . VAL G 1 19 ? 95.64204 -22.36395 -4.73992 1.000 97.52467 19 VAL M N 1
ATOM 10267 C CA . VAL G 1 19 ? 94.56974 -23.21784 -5.23285 1.000 96.87546 19 VAL M CA 1
ATOM 10268 C C . VAL G 1 19 ? 94.79987 -23.47841 -6.71424 1.000 106.88201 19 VAL M C 1
ATOM 10269 O O . VAL G 1 19 ? 95.20200 -22.57693 -7.45837 1.000 105.47644 19 VAL M O 1
ATOM 10273 N N . THR G 1 20 ? 94.56133 -24.71702 -7.13794 1.000 103.32937 20 THR M N 1
ATOM 10274 C CA . THR G 1 20 ? 94.74523 -25.11082 -8.52928 1.000 92.93924 20 THR M CA 1
ATOM 10275 C C . THR G 1 20 ? 93.56272 -25.96640 -8.95280 1.000 106.30545 20 THR M C 1
ATOM 10276 O O . THR G 1 20 ? 93.28404 -26.99499 -8.32959 1.000 113.16454 20 THR M O 1
ATOM 10280 N N . ILE G 1 21 ? 92.87227 -25.54070 -10.00782 1.000 116.30059 21 ILE M N 1
ATOM 10281 C CA . ILE G 1 21 ? 91.73662 -26.26384 -10.56483 1.000 114.83812 21 ILE M CA 1
ATOM 10282 C C . ILE G 1 21 ? 92.06700 -26.66546 -11.99518 1.000 108.79264 21 ILE M C 1
ATOM 10283 O O . ILE G 1 21 ? 92.66904 -25.88939 -12.74485 1.000 101.18116 21 ILE M O 1
ATOM 10288 N N . THR G 1 22 ? 91.67173 -27.87973 -12.36836 1.000 114.29475 22 THR M N 1
ATOM 10289 C CA . THR G 1 22 ? 91.93483 -28.43480 -13.68817 1.000 112.11165 22 THR M CA 1
ATOM 10290 C C . THR G 1 22 ? 90.65710 -28.46171 -14.51681 1.000 115.67242 22 THR M C 1
ATOM 10291 O O . THR G 1 22 ? 89.58413 -28.81290 -14.01543 1.000 114.47008 22 THR M O 1
ATOM 10295 N N . CYS G 1 23 ? 90.78041 -28.07365 -15.78416 1.000 117.40827 23 CYS M N 1
ATOM 10296 C CA . CYS G 1 23 ? 89.69664 -28.14947 -16.75365 1.000 103.70138 23 CYS M CA 1
ATOM 10297 C C . CYS G 1 23 ? 90.21651 -28.88725 -17.97852 1.000 110.16993 23 CYS M C 1
ATOM 10298 O O . CYS G 1 23 ? 91.25054 -28.50929 -18.53906 1.000 114.14177 23 CYS M O 1
ATOM 10301 N N . ARG G 1 24 ? 89.52187 -29.95258 -18.37180 1.000 113.36040 24 ARG M N 1
ATOM 10302 C CA . ARG G 1 24 ? 89.92488 -30.78865 -19.49438 1.000 103.36613 24 ARG M CA 1
ATOM 10303 C C . ARG G 1 24 ? 88.84747 -30.78004 -20.56972 1.000 102.55484 24 ARG M C 1
ATOM 10304 O O . ARG G 1 24 ? 87.65409 -30.88210 -20.26804 1.000 108.93348 24 ARG M O 1
ATOM 10312 N N . ALA G 1 25 ? 89.27486 -30.66239 -21.82342 1.000 96.89212 25 ALA M N 1
ATOM 10313 C CA . ALA G 1 25 ? 88.37949 -30.67639 -22.96950 1.000 99.40261 25 ALA M CA 1
ATOM 10314 C C . ALA G 1 25 ? 88.52512 -31.98003 -23.74484 1.000 102.12218 25 ALA M C 1
ATOM 10315 O O . ALA G 1 25 ? 89.59741 -32.59100 -23.76998 1.000 103.10649 25 ALA M O 1
ATOM 10317 N N . SER G 1 26 ? 87.43105 -32.39842 -24.38760 1.000 101.66441 26 SER M N 1
ATOM 10318 C CA . SER G 1 26 ? 87.45594 -33.62215 -25.18231 1.000 106.99971 26 SER M CA 1
ATOM 10319 C C . SER G 1 26 ? 88.27112 -33.47002 -26.46199 1.000 111.33781 26 SER M C 1
ATOM 10320 O O . SER G 1 26 ? 88.70401 -34.47901 -27.02899 1.000 115.48487 26 SER M O 1
ATOM 10323 N N . GLN G 1 27 ? 88.48448 -32.24302 -26.93222 1.000 108.64448 27 GLN M N 1
ATOM 10324 C CA . GLN G 1 27 ? 89.31682 -32.00468 -28.10200 1.000 110.35401 27 GLN M CA 1
ATOM 10325 C C . GLN G 1 27 ? 90.04455 -30.68113 -27.91521 1.000 108.70028 27 GLN M C 1
ATOM 10326 O O . GLN G 1 27 ? 89.75233 -29.91128 -26.99709 1.000 108.70004 27 GLN M O 1
ATOM 10332 N N . SER G 1 28 ? 91.00827 -30.42663 -28.79605 1.000 107.81383 28 SER M N 1
ATOM 10333 C CA . SER G 1 28 ? 91.81675 -29.22009 -28.68757 1.000 115.25799 28 SER M CA 1
ATOM 10334 C C . SER G 1 28 ? 90.96928 -27.98884 -28.98394 1.000 115.75777 28 SER M C 1
ATOM 10335 O O . SER G 1 28 ? 90.26351 -27.93322 -29.99601 1.000 115.91904 28 SER M O 1
ATOM 10338 N N . ILE G 1 29 ? 91.03227 -27.00545 -28.09016 1.000 107.88402 29 ILE M N 1
ATOM 10339 C CA . ILE G 1 29 ? 90.30398 -25.75439 -28.24090 1.000 109.99375 29 ILE M CA 1
ATOM 10340 C C . ILE G 1 29 ? 91.24584 -24.55352 -28.17765 1.000 107.12880 29 ILE M C 1
ATOM 10341 O O . ILE G 1 29 ? 90.80442 -23.42900 -27.95617 1.000 112.50527 29 ILE M O 1
ATOM 10346 N N . SER G 1 30 ? 92.54609 -24.79083 -28.36494 1.000 103.99543 30 SER M N 1
ATOM 10347 C CA . SER G 1 30 ? 93.56854 -23.74041 -28.41727 1.000 110.59892 30 SER M CA 1
ATOM 10348 C C . SER G 1 30 ? 93.52036 -22.96759 -27.10491 1.000 103.30110 30 SER M C 1
ATOM 10349 O O . SER G 1 30 ? 93.71865 -23.58188 -26.04258 1.000 110.98079 30 SER M O 1
ATOM 10352 N N . SER G 1 31 ? 93.27482 -21.65894 -27.11317 1.000 97.47309 31 SER M N 1
ATOM 10353 C CA . SER G 1 31 ? 93.25057 -20.85459 -25.89893 1.000 92.87256 31 SER M CA 1
ATOM 10354 C C . SER G 1 31 ? 91.89515 -20.18314 -25.69691 1.000 105.87103 31 SER M C 1
ATOM 10355 O O . SER G 1 31 ? 91.81942 -19.08814 -25.14057 1.000 99.45605 31 SER M O 1
ATOM 10358 N N . TYR G 1 32 ? 90.81707 -20.82627 -26.14190 1.000 104.47807 32 TYR M N 1
ATOM 10359 C CA . TYR G 1 32 ? 89.46562 -20.27475 -26.03878 1.000 108.59430 32 TYR M CA 1
ATOM 10360 C C . TYR G 1 32 ? 88.72271 -21.00442 -24.92096 1.000 107.01710 32 TYR M C 1
ATOM 10361 O O . TYR G 1 32 ? 87.92161 -21.90846 -25.16666 1.000 96.75449 32 TYR M O 1
ATOM 10370 N N . LEU G 1 33 ? 88.97492 -20.58555 -23.67912 1.000 101.92645 33 LEU M N 1
ATOM 10371 C CA . LEU G 1 33 ? 88.33897 -21.21493 -22.52224 1.000 88.72907 33 LEU M CA 1
ATOM 10372 C C . LEU G 1 33 ? 88.24148 -20.20061 -21.39268 1.000 92.48923 33 LEU M C 1
ATOM 10373 O O . LEU G 1 33 ? 89.24973 -19.88479 -20.75656 1.000 101.52185 33 LEU M O 1
ATOM 10378 N N . ASN G 1 34 ? 87.03007 -19.74546 -21.09988 1.000 87.18579 34 ASN M N 1
ATOM 10379 C CA . ASN G 1 34 ? 86.82143 -18.71288 -20.09627 1.000 91.44862 34 ASN M CA 1
ATOM 10380 C C . ASN G 1 34 ? 86.54576 -19.31618 -18.71973 1.000 85.45135 34 ASN M C 1
ATOM 10381 O O . ASN G 1 34 ? 86.07504 -20.44985 -18.59698 1.000 93.08244 34 ASN M O 1
ATOM 10386 N N . TRP G 1 35 ? 86.85919 -18.54313 -17.67916 1.000 86.64661 35 TRP M N 1
ATOM 10387 C CA . TRP G 1 35 ? 86.61709 -18.92376 -16.29239 1.000 84.04716 35 TRP M CA 1
ATOM 10388 C C . TRP G 1 35 ? 85.60496 -17.97606 -15.66222 1.000 74.99305 35 TRP M C 1
ATOM 10389 O O . TRP G 1 35 ? 85.67392 -16.75859 -15.85799 1.000 77.10336 35 TRP M O 1
ATOM 10400 N N . TYR G 1 36 ? 84.67048 -18.53702 -14.89765 1.000 75.66743 36 TYR M N 1
ATOM 10401 C CA . TYR G 1 36 ? 83.64337 -17.76019 -14.22054 1.000 69.40696 36 TYR M CA 1
ATOM 10402 C C . TYR G 1 36 ? 83.62605 -18.10065 -12.73655 1.000 74.64409 36 TYR M C 1
ATOM 10403 O O . TYR G 1 36 ? 84.03088 -19.19187 -12.32653 1.000 77.92606 36 TYR M O 1
ATOM 10412 N N . GLN G 1 37 ? 83.16507 -17.14437 -11.93225 1.000 80.73441 37 GLN M N 1
ATOM 10413 C CA . GLN G 1 37 ? 82.98552 -17.32489 -10.49602 1.000 65.30164 37 GLN M CA 1
ATOM 10414 C C . GLN G 1 37 ? 81.51563 -17.10102 -10.17059 1.000 68.89721 37 GLN M C 1
ATOM 10415 O O . GLN G 1 37 ? 80.96876 -16.03362 -10.46956 1.000 67.85890 37 GLN M O 1
ATOM 10421 N N . GLN G 1 38 ? 80.88091 -18.09214 -9.54676 1.000 67.15454 38 GLN M N 1
ATOM 10422 C CA . GLN G 1 38 ? 79.47644 -17.99199 -9.16146 1.000 70.80476 38 GLN M CA 1
ATOM 10423 C C . GLN G 1 38 ? 79.36413 -18.16650 -7.65414 1.000 77.04552 38 GLN M C 1
ATOM 10424 O O . GLN G 1 38 ? 79.61370 -19.25574 -7.12737 1.000 87.00231 38 GLN M O 1
ATOM 10430 N N . LYS G 1 39 ? 78.98673 -17.10316 -6.97222 1.000 77.84293 39 LYS M N 1
ATOM 10431 C CA . LYS G 1 39 ? 78.73031 -17.14718 -5.54537 1.000 71.31282 39 LYS M CA 1
ATOM 10432 C C . LYS G 1 39 ? 77.29840 -17.59414 -5.28968 1.000 75.18689 39 LYS M C 1
ATOM 10433 O O . LYS G 1 39 ? 76.43650 -17.47229 -6.16498 1.000 75.03702 39 LYS M O 1
ATOM 10439 N N . PRO G 1 40 ? 77.01240 -18.12959 -4.10231 1.000 86.22596 40 PRO M N 1
ATOM 10440 C CA . PRO G 1 40 ? 75.66968 -18.66931 -3.83988 1.000 85.89250 40 PRO M CA 1
ATOM 10441 C C . PRO G 1 40 ? 74.58198 -17.62112 -4.03392 1.000 85.79133 40 PRO M C 1
ATOM 10442 O O . PRO G 1 40 ? 74.66738 -16.50552 -3.51548 1.000 89.93226 40 PRO M O 1
ATOM 10446 N N . GLY G 1 41 ? 73.55456 -17.99237 -4.79773 1.000 78.86820 41 GLY M N 1
ATOM 10447 C CA . GLY G 1 41 ? 72.43578 -17.11633 -5.07440 1.000 63.73266 41 GLY M CA 1
ATOM 10448 C C . GLY G 1 41 ? 72.72447 -15.97972 -6.02635 1.000 88.60546 41 GLY M C 1
ATOM 10449 O O . GLY G 1 41 ? 71.83646 -15.15132 -6.26140 1.000 99.42695 41 GLY M O 1
ATOM 10450 N N . LYS G 1 42 ? 73.92353 -15.92064 -6.59487 1.000 74.63383 42 LYS M N 1
ATOM 10451 C CA . LYS G 1 42 ? 74.33276 -14.84052 -7.47452 1.000 68.79905 42 LYS M CA 1
ATOM 10452 C C . LYS G 1 42 ? 74.59033 -15.37496 -8.87681 1.000 83.55751 42 LYS M C 1
ATOM 10453 O O . LYS G 1 42 ? 74.79528 -16.57451 -9.08278 1.000 82.91371 42 LYS M O 1
ATOM 10459 N N . ALA G 1 43 ? 74.57316 -14.46259 -9.84434 1.000 70.90923 43 ALA M N 1
ATOM 10460 C CA . ALA G 1 43 ? 74.90240 -14.81503 -11.20999 1.000 66.26052 43 ALA M CA 1
ATOM 10461 C C . ALA G 1 43 ? 76.41047 -15.01180 -11.34656 1.000 79.71108 43 ALA M C 1
ATOM 10462 O O . ALA G 1 43 ? 77.18777 -14.50209 -10.53457 1.000 72.61349 43 ALA M O 1
ATOM 10464 N N . PRO G 1 44 ? 76.84782 -15.76843 -12.35514 1.000 73.90144 44 PRO M N 1
ATOM 10465 C CA . PRO G 1 44 ? 78.28923 -15.93661 -12.57417 1.000 57.47076 44 PRO M CA 1
ATOM 10466 C C . PRO G 1 44 ? 78.97471 -14.61908 -12.91129 1.000 68.42806 44 PRO M C 1
ATOM 10467 O O . PRO G 1 44 ? 78.36256 -13.68342 -13.43259 1.000 66.34718 44 PRO M O 1
ATOM 10471 N N . LYS G 1 45 ? 80.26908 -14.56284 -12.59952 1.000 67.91456 45 LYS M N 1
ATOM 10472 C CA . LYS G 1 45 ? 81.10588 -13.38655 -12.79759 1.000 65.12607 45 LYS M CA 1
ATOM 10473 C C . LYS G 1 45 ? 82.33255 -13.80050 -13.59617 1.000 80.79867 45 LYS M C 1
ATOM 10474 O O . LYS G 1 45 ? 83.03758 -14.73747 -13.20911 1.000 83.77759 45 LYS M O 1
ATOM 10480 N N . LEU G 1 46 ? 82.58091 -13.11273 -14.70996 1.000 87.52742 46 LEU M N 1
ATOM 10481 C CA . LEU G 1 46 ? 83.70283 -13.46670 -15.57114 1.000 76.49641 46 LEU M CA 1
ATOM 10482 C C . LEU G 1 46 ? 85.02385 -13.11308 -14.89838 1.000 79.74375 46 LEU M C 1
ATOM 10483 O O . LEU G 1 46 ? 85.22231 -11.97771 -14.45466 1.000 76.67770 46 LEU M O 1
ATOM 10488 N N . LEU G 1 47 ? 85.92791 -14.08928 -14.82200 1.000 75.65643 47 LEU M N 1
ATOM 10489 C CA . LEU G 1 47 ? 87.25358 -13.89785 -14.24473 1.000 75.09137 47 LEU M CA 1
ATOM 10490 C C . LEU G 1 47 ? 88.35180 -13.85960 -15.29404 1.000 74.65509 47 LEU M C 1
ATOM 10491 O O . LEU G 1 47 ? 89.13696 -12.90727 -15.33662 1.000 93.12456 47 LEU M O 1
ATOM 10496 N N . ILE G 1 48 ? 88.42737 -14.88056 -16.14444 1.000 77.81202 48 ILE M N 1
ATOM 10497 C CA . ILE G 1 48 ? 89.50442 -15.03099 -17.11394 1.000 82.68697 48 ILE M CA 1
ATOM 10498 C C . ILE G 1 48 ? 88.89459 -15.29723 -18.48138 1.000 90.63169 48 ILE M C 1
ATOM 10499 O O . ILE G 1 48 ? 88.06714 -16.20282 -18.62996 1.000 88.70265 48 ILE M O 1
ATOM 10504 N N . TYR G 1 49 ? 89.29878 -14.51305 -19.47411 1.000 96.12645 49 TYR M N 1
ATOM 10505 C CA . TYR G 1 49 ? 88.98505 -14.79787 -20.86563 1.000 91.67422 49 TYR M CA 1
ATOM 10506 C C . TYR G 1 49 ? 90.26002 -15.23231 -21.57277 1.000 96.15539 49 TYR M C 1
ATOM 10507 O O . TYR G 1 49 ? 91.35462 -15.19405 -21.00188 1.000 96.56774 49 TYR M O 1
ATOM 10516 N N . ALA G 1 50 ? 90.10230 -15.67303 -22.82114 1.000 101.55715 50 ALA M N 1
ATOM 10517 C CA . ALA G 1 50 ? 91.14461 -16.41568 -23.53463 1.000 96.37278 50 ALA M CA 1
ATOM 10518 C C . ALA G 1 50 ? 91.44741 -17.61874 -22.65087 1.000 115.37613 50 ALA M C 1
ATOM 10519 O O . ALA G 1 50 ? 90.52098 -18.39914 -22.37789 1.000 118.60033 50 ALA M O 1
ATOM 10521 N N . ALA G 1 51 ? 92.67913 -17.81892 -22.19395 1.000 102.12215 51 ALA M N 1
ATOM 10522 C CA . ALA G 1 51 ? 92.96656 -18.78092 -21.13821 1.000 79.15393 51 ALA M CA 1
ATOM 10523 C C . ALA G 1 51 ? 93.77085 -18.18202 -20.00155 1.000 92.10743 51 ALA M C 1
ATOM 10524 O O . ALA G 1 51 ? 93.80968 -18.77373 -18.91536 1.000 92.40289 51 ALA M O 1
ATOM 10526 N N . SER G 1 52 ? 94.40123 -17.02938 -20.21169 1.000 92.48742 52 SER M N 1
ATOM 10527 C CA . SER G 1 52 ? 95.23825 -16.37907 -19.22234 1.000 90.75608 52 SER M CA 1
ATOM 10528 C C . SER G 1 52 ? 94.93155 -14.89742 -19.10590 1.000 90.16546 52 SER M C 1
ATOM 10529 O O . SER G 1 52 ? 95.58898 -14.20365 -18.32073 1.000 85.85944 52 SER M O 1
ATOM 10532 N N . SER G 1 53 ? 93.94854 -14.39671 -19.84670 1.000 90.29381 53 SER M N 1
ATOM 10533 C CA . SER G 1 53 ? 93.67510 -12.97136 -19.88569 1.000 93.05328 53 SER M CA 1
ATOM 10534 C C . SER G 1 53 ? 92.69623 -12.61908 -18.77694 1.000 92.04903 53 SER M C 1
ATOM 10535 O O . SER G 1 53 ? 91.61680 -13.21109 -18.67538 1.000 95.42552 53 SER M O 1
ATOM 10538 N N . LEU G 1 54 ? 93.07844 -11.65112 -17.95408 1.000 92.80077 54 LEU M N 1
ATOM 10539 C CA . LEU G 1 54 ? 92.31525 -11.29090 -16.76977 1.000 90.97116 54 LEU M CA 1
ATOM 10540 C C . LEU G 1 54 ? 91.31306 -10.19002 -17.09186 1.000 91.74292 54 LEU M C 1
ATOM 10541 O O . LEU G 1 54 ? 91.66622 -9.17713 -17.70445 1.000 97.59931 54 LEU M O 1
ATOM 10546 N N . GLN G 1 55 ? 90.06789 -10.39082 -16.66810 1.000 86.92046 55 GLN M N 1
ATOM 10547 C CA . GLN G 1 55 ? 89.02615 -9.39794 -16.89014 1.000 87.45645 55 GLN M CA 1
ATOM 10548 C C . GLN G 1 55 ? 89.21910 -8.20283 -15.96388 1.000 95.70208 55 GLN M C 1
ATOM 10549 O O . GLN G 1 55 ? 89.65931 -8.34742 -14.81982 1.000 96.67867 55 GLN M O 1
ATOM 10555 N N . SER G 1 56 ? 88.89324 -7.01566 -16.47344 1.000 93.41710 56 SER M N 1
ATOM 10556 C CA . SER G 1 56 ? 89.05723 -5.78791 -15.70572 1.000 105.00241 56 SER M CA 1
ATOM 10557 C C . SER G 1 56 ? 88.28140 -5.85486 -14.39392 1.000 105.77394 56 SER M C 1
ATOM 10558 O O . SER G 1 56 ? 87.14173 -6.32755 -14.34703 1.000 97.84130 56 SER M O 1
ATOM 10561 N N . GLY G 1 57 ? 88.91855 -5.39237 -13.31722 1.000 94.47440 57 GLY M N 1
ATOM 10562 C CA . GLY G 1 57 ? 88.31677 -5.40065 -12.00336 1.000 84.61254 57 GLY M CA 1
ATOM 10563 C C . GLY G 1 57 ? 88.59161 -6.64011 -11.18101 1.000 95.59097 57 GLY M C 1
ATOM 10564 O O . GLY G 1 57 ? 88.29492 -6.64534 -9.97918 1.000 97.73429 57 GLY M O 1
ATOM 10565 N N . VAL G 1 58 ? 89.14105 -7.68452 -11.78311 1.000 89.34170 58 VAL M N 1
ATOM 10566 C CA . VAL G 1 58 ? 89.45249 -8.91251 -11.04969 1.000 90.82234 58 VAL M CA 1
ATOM 10567 C C . VAL G 1 58 ? 90.78830 -8.73143 -10.33239 1.000 101.75640 58 VAL M C 1
ATOM 10568 O O . VAL G 1 58 ? 91.74225 -8.22029 -10.94024 1.000 99.13663 58 VAL M O 1
ATOM 10572 N N . PRO G 1 59 ? 90.89270 -9.11071 -9.05729 1.000 97.95135 59 PRO M N 1
ATOM 10573 C CA . PRO G 1 59 ? 92.17237 -8.98901 -8.34799 1.000 96.69525 59 PRO M CA 1
ATOM 10574 C C . PRO G 1 59 ? 93.27223 -9.80632 -9.01176 1.000 111.67319 59 PRO M C 1
ATOM 10575 O O . PRO G 1 59 ? 93.02169 -10.75736 -9.75586 1.000 104.25891 59 PRO M O 1
ATOM 10579 N N . SER G 1 60 ? 94.51682 -9.41772 -8.72362 1.000 116.78178 60 SER M N 1
ATOM 10580 C CA . SER G 1 60 ? 95.67470 -10.03291 -9.36209 1.000 113.65811 60 SER M CA 1
ATOM 10581 C C . SER G 1 60 ? 95.95437 -11.44752 -8.86980 1.000 116.07003 60 SER M C 1
ATOM 10582 O O . SER G 1 60 ? 96.76213 -12.14756 -9.49073 1.000 117.48670 60 SER M O 1
ATOM 10585 N N . ARG G 1 61 ? 95.31581 -11.88748 -7.78318 1.000 107.78625 61 ARG M N 1
ATOM 10586 C CA . ARG G 1 61 ? 95.56507 -13.22828 -7.26718 1.000 112.22298 61 ARG M CA 1
ATOM 10587 C C . ARG G 1 61 ? 94.99130 -14.32706 -8.15549 1.000 110.30203 61 ARG M C 1
ATOM 10588 O O . ARG G 1 61 ? 95.23135 -15.50680 -7.88005 1.000 111.05452 61 ARG M O 1
ATOM 10596 N N . PHE G 1 62 ? 94.25293 -13.97724 -9.20548 1.000 102.63798 62 PHE M N 1
ATOM 10597 C CA . PHE G 1 62 ? 93.72225 -14.94343 -10.15767 1.000 98.88581 62 PHE M CA 1
ATOM 10598 C C . PHE G 1 62 ? 94.63468 -15.05093 -11.37323 1.000 109.17838 62 PHE M C 1
ATOM 10599 O O . PHE G 1 62 ? 95.13369 -14.04150 -11.88003 1.000 109.75204 62 PHE M O 1
ATOM 10607 N N . SER G 1 63 ? 94.84826 -16.28085 -11.83805 1.000 105.12789 63 SER M N 1
ATOM 10608 C CA . SER G 1 63 ? 95.70764 -16.52653 -12.98691 1.000 103.07421 63 SER M CA 1
ATOM 10609 C C . SER G 1 63 ? 95.25574 -17.80093 -13.68101 1.000 105.20560 63 SER M C 1
ATOM 10610 O O . SER G 1 63 ? 94.83146 -18.75685 -13.02589 1.000 103.01724 63 SER M O 1
ATOM 10613 N N . GLY G 1 64 ? 95.34898 -17.80443 -14.99883 1.000 111.03233 64 GLY M N 1
ATOM 10614 C CA . GLY G 1 64 ? 94.96282 -18.96291 -15.78837 1.000 99.23951 64 GLY M CA 1
ATOM 10615 C C . GLY G 1 64 ? 96.07376 -19.37614 -16.72664 1.000 93.20694 64 GLY M C 1
ATOM 10616 O O . GLY G 1 64 ? 96.79565 -18.53698 -17.25959 1.000 94.40464 64 GLY M O 1
ATOM 10617 N N . SER G 1 65 ? 96.22372 -20.68547 -16.89724 1.000 100.00194 65 SER M N 1
ATOM 10618 C CA . SER G 1 65 ? 97.21285 -21.23940 -17.80735 1.000 93.65035 65 SER M CA 1
ATOM 10619 C C . SER G 1 65 ? 96.57307 -22.38159 -18.58062 1.000 94.51429 65 SER M C 1
ATOM 10620 O O . SER G 1 65 ? 95.50160 -22.87925 -18.22562 1.000 102.96102 65 SER M O 1
ATOM 10623 N N . GLY G 1 66 ? 97.23834 -22.79187 -19.65382 1.000 101.02411 66 GLY M N 1
ATOM 10624 C CA . GLY G 1 66 ? 96.75891 -23.91663 -20.42921 1.000 107.29897 66 GLY M CA 1
ATOM 10625 C C . GLY G 1 66 ? 96.58232 -23.61596 -21.90163 1.000 104.37017 66 GLY M C 1
ATOM 10626 O O . GLY G 1 66 ? 96.47484 -22.45228 -22.30158 1.000 86.00412 66 GLY M O 1
ATOM 10627 N N . SER G 1 67 ? 96.54819 -24.66878 -22.71563 1.000 99.17611 67 SER M N 1
ATOM 10628 C CA . SER G 1 67 ? 96.35220 -24.54460 -24.15170 1.000 90.34979 67 SER M CA 1
ATOM 10629 C C . SER G 1 67 ? 96.00145 -25.91460 -24.71034 1.000 101.48392 67 SER M C 1
ATOM 10630 O O . SER G 1 67 ? 96.58782 -26.92130 -24.30422 1.000 110.66288 67 SER M O 1
ATOM 10633 N N . GLY G 1 68 ? 95.03260 -25.94609 -25.62199 1.000 112.15932 68 GLY M N 1
ATOM 10634 C CA . GLY G 1 68 ? 94.64505 -27.18330 -26.27118 1.000 120.23085 68 GLY M CA 1
ATOM 10635 C C . GLY G 1 68 ? 93.53703 -27.92448 -25.55259 1.000 116.31169 68 GLY M C 1
ATOM 10636 O O . GLY G 1 68 ? 92.35362 -27.64847 -25.76873 1.000 126.37859 68 GLY M O 1
ATOM 10637 N N . THR G 1 69 ? 93.91305 -28.87608 -24.69406 1.000 114.66480 69 THR M N 1
ATOM 10638 C CA . THR G 1 69 ? 92.95676 -29.68390 -23.95151 1.000 119.25242 69 THR M CA 1
ATOM 10639 C C . THR G 1 69 ? 93.09642 -29.57376 -22.44133 1.000 115.21214 69 THR M C 1
ATOM 10640 O O . THR G 1 69 ? 92.14024 -29.90024 -21.73036 1.000 110.02587 69 THR M O 1
ATOM 10644 N N . ASP G 1 70 ? 94.24303 -29.12946 -21.93251 1.000 108.50552 70 ASP M N 1
ATOM 10645 C CA . ASP G 1 70 ? 94.51299 -29.09661 -20.50078 1.000 109.07222 70 ASP M CA 1
ATOM 10646 C C . ASP G 1 70 ? 94.67806 -27.64946 -20.06034 1.000 115.99242 70 ASP M C 1
ATOM 10647 O O . ASP G 1 70 ? 95.53618 -26.93180 -20.58519 1.000 115.47397 70 ASP M O 1
ATOM 10652 N N . PHE G 1 71 ? 93.85522 -27.22607 -19.10198 1.000 116.45811 71 PHE M N 1
ATOM 10653 C CA . PHE G 1 71 ? 93.84973 -25.85696 -18.60775 1.000 109.92199 71 PHE M CA 1
ATOM 10654 C C . PHE G 1 71 ? 93.90129 -25.85808 -17.08696 1.000 104.90986 71 PHE M C 1
ATOM 10655 O O . PHE G 1 71 ? 93.57902 -26.85379 -16.43401 1.000 100.68456 71 PHE M O 1
ATOM 10663 N N . THR G 1 72 ? 94.29595 -24.71518 -16.52664 1.000 100.44703 72 THR M N 1
ATOM 10664 C CA . THR G 1 72 ? 94.51008 -24.60874 -15.08971 1.000 101.13065 72 THR M CA 1
ATOM 10665 C C . THR G 1 72 ? 94.17818 -23.20659 -14.60099 1.000 97.51181 72 THR M C 1
ATOM 10666 O O . THR G 1 72 ? 94.72353 -22.22361 -15.10999 1.000 96.71100 72 THR M O 1
ATOM 10670 N N . LEU G 1 73 ? 93.29054 -23.12429 -13.61232 1.000 100.88915 73 LEU M N 1
ATOM 10671 C CA . LEU G 1 73 ? 93.00675 -21.88478 -12.90202 1.000 98.64351 73 LEU M CA 1
ATOM 10672 C C . LEU G 1 73 ? 93.72497 -21.90214 -11.55981 1.000 102.39789 73 LEU M C 1
ATOM 10673 O O . LEU G 1 73 ? 93.72400 -22.91922 -10.86003 1.000 109.57994 73 LEU M O 1
ATOM 10678 N N . THR G 1 74 ? 94.32618 -20.77123 -11.19447 1.000 100.19965 74 THR M N 1
ATOM 10679 C CA . THR G 1 74 ? 95.18204 -20.71914 -10.01664 1.000 95.74490 74 THR M CA 1
ATOM 10680 C C . THR G 1 74 ? 94.91898 -19.45091 -9.22005 1.000 94.46651 74 THR M C 1
ATOM 10681 O O . THR G 1 74 ? 94.98405 -18.34637 -9.76678 1.000 101.96727 74 THR M O 1
ATOM 10685 N N . ILE G 1 75 ? 94.62178 -19.61561 -7.93149 1.000 110.81192 75 ILE M N 1
ATOM 10686 C CA . ILE G 1 75 ? 94.55722 -18.51104 -6.97980 1.000 102.95187 75 ILE M CA 1
ATOM 10687 C C . ILE G 1 75 ? 95.82042 -18.54219 -6.13181 1.000 108.13601 75 ILE M C 1
ATOM 10688 O O . ILE G 1 75 ? 96.13497 -19.56718 -5.51246 1.000 108.78774 75 ILE M O 1
ATOM 10693 N N . SER G 1 76 ? 96.54374 -17.42035 -6.09643 1.000 110.66343 76 SER M N 1
ATOM 10694 C CA . SER G 1 76 ? 97.83056 -17.39291 -5.40588 1.000 113.74825 76 SER M CA 1
ATOM 10695 C C . SER G 1 76 ? 97.64690 -17.44020 -3.89238 1.000 124.75279 76 SER M C 1
ATOM 10696 O O . SER G 1 76 ? 98.23613 -18.28984 -3.21304 1.000 128.68264 76 SER M O 1
ATOM 10699 N N . SER G 1 77 ? 96.83432 -16.53637 -3.34403 1.000 123.79752 77 SER M N 1
ATOM 10700 C CA . SER G 1 77 ? 96.55593 -16.49354 -1.90957 1.000 119.25383 77 SER M CA 1
ATOM 10701 C C . SER G 1 77 ? 95.04981 -16.38228 -1.72040 1.000 110.02235 77 SER M C 1
ATOM 10702 O O . SER G 1 77 ? 94.45899 -15.33698 -2.01274 1.000 99.68684 77 SER M O 1
ATOM 10705 N N . LEU G 1 78 ? 94.43463 -17.46005 -1.24178 1.000 117.06743 78 LEU M N 1
ATOM 10706 C CA . LEU G 1 78 ? 92.98634 -17.50838 -1.09941 1.000 104.54774 78 LEU M CA 1
ATOM 10707 C C . LEU G 1 78 ? 92.50514 -16.50463 -0.05869 1.000 104.77499 78 LEU M C 1
ATOM 10708 O O . LEU G 1 78 ? 93.08566 -16.37522 1.02287 1.000 105.94312 78 LEU M O 1
ATOM 10713 N N . GLN G 1 79 ? 91.44093 -15.78843 -0.39742 1.000 104.91031 79 GLN M N 1
ATOM 10714 C CA . GLN G 1 79 ? 90.78165 -14.84329 0.48701 1.000 96.40860 79 GLN M CA 1
ATOM 10715 C C . GLN G 1 79 ? 89.42126 -15.38125 0.91469 1.000 97.95853 79 GLN M C 1
ATOM 10716 O O . GLN G 1 79 ? 88.84163 -16.23815 0.23892 1.000 101.97004 79 GLN M O 1
ATOM 10722 N N . PRO G 1 80 ? 88.88306 -14.90987 2.04356 1.000 99.02793 80 PRO M N 1
ATOM 10723 C CA . PRO G 1 80 ? 87.57787 -15.42393 2.49346 1.000 90.52915 80 PRO M CA 1
ATOM 10724 C C . PRO G 1 80 ? 86.45767 -15.17639 1.50245 1.000 95.73878 80 PRO M C 1
ATOM 10725 O O . PRO G 1 80 ? 85.55000 -16.00971 1.38605 1.000 98.64501 80 PRO M O 1
ATOM 10729 N N . GLU G 1 81 ? 86.49406 -14.05502 0.78026 1.000 106.70273 81 GLU M N 1
ATOM 10730 C CA . GLU G 1 81 ? 85.45471 -13.74169 -0.19264 1.000 97.47997 81 GLU M CA 1
ATOM 10731 C C . GLU G 1 81 ? 85.54547 -14.58828 -1.45316 1.000 87.86486 81 GLU M C 1
ATOM 10732 O O . GLU G 1 81 ? 84.62825 -14.53296 -2.27864 1.000 96.60957 81 GLU M O 1
ATOM 10738 N N . ASP G 1 82 ? 86.60585 -15.37660 -1.61485 1.000 91.37499 82 ASP M N 1
ATOM 10739 C CA . ASP G 1 82 ? 86.78194 -16.20777 -2.79828 1.000 95.15178 82 ASP M CA 1
ATOM 10740 C C . ASP G 1 82 ? 85.99854 -17.51023 -2.72167 1.000 85.40428 82 ASP M C 1
ATOM 10741 O O . ASP G 1 82 ? 86.14307 -18.36300 -3.60326 1.000 88.94651 82 ASP M O 1
ATOM 10746 N N . PHE G 1 83 ? 85.17938 -17.67660 -1.68946 1.000 90.74478 83 PHE M N 1
ATOM 10747 C CA . PHE G 1 83 ? 84.31866 -18.84541 -1.55668 1.000 87.15238 83 PHE M CA 1
ATOM 10748 C C . PHE G 1 83 ? 83.21697 -18.77772 -2.60687 1.000 99.77063 83 PHE M C 1
ATOM 10749 O O . PHE G 1 83 ? 82.35754 -17.89161 -2.55449 1.000 108.98043 83 PHE M O 1
ATOM 10757 N N . ALA G 1 84 ? 83.23939 -19.70342 -3.56147 1.000 96.44635 84 ALA M N 1
ATOM 10758 C CA . ALA G 1 84 ? 82.25161 -19.74280 -4.63721 1.000 96.91064 84 ALA M CA 1
ATOM 10759 C C . ALA G 1 84 ? 82.41954 -21.05468 -5.39435 1.000 79.62901 84 ALA M C 1
ATOM 10760 O O . ALA G 1 84 ? 83.22506 -21.91331 -5.02180 1.000 86.87432 84 ALA M O 1
ATOM 10762 N N . THR G 1 85 ? 81.65341 -21.19555 -6.47112 1.000 79.25118 85 THR M N 1
ATOM 10763 C CA . THR G 1 85 ? 81.77341 -22.30995 -7.39907 1.000 82.01826 85 THR M CA 1
ATOM 10764 C C . THR G 1 85 ? 82.33061 -21.78000 -8.71142 1.000 77.13040 85 THR M C 1
ATOM 10765 O O . THR G 1 85 ? 81.81396 -20.79942 -9.25764 1.000 87.77287 85 THR M O 1
ATOM 10769 N N . TYR G 1 86 ? 83.37533 -22.42684 -9.21604 1.000 78.02455 86 TYR M N 1
ATOM 10770 C CA . TYR G 1 86 ? 84.11055 -21.94418 -10.37608 1.000 74.91068 86 TYR M CA 1
ATOM 10771 C C . TYR G 1 86 ? 83.83602 -22.84807 -11.56811 1.000 84.14587 86 TYR M C 1
ATOM 10772 O O . TYR G 1 86 ? 83.88267 -24.07679 -11.44520 1.000 91.71485 86 TYR M O 1
ATOM 10781 N N . TYR G 1 87 ? 83.55756 -22.23471 -12.71672 1.000 74.05698 87 TYR M N 1
ATOM 10782 C CA . TYR G 1 87 ? 83.22140 -22.94472 -13.94201 1.000 79.89012 87 TYR M CA 1
ATOM 10783 C C . TYR G 1 87 ? 84.16815 -22.53566 -15.06139 1.000 81.58365 87 TYR M C 1
ATOM 10784 O O . TYR G 1 87 ? 84.53160 -21.36147 -15.18161 1.000 86.61453 87 TYR M O 1
ATOM 10793 N N . CYS G 1 88 ? 84.55630 -23.50470 -15.88434 1.000 90.62543 88 CYS M N 1
ATOM 10794 C CA . CYS G 1 88 ? 85.23918 -23.23710 -17.13970 1.000 81.79105 88 CYS M CA 1
ATOM 10795 C C . CYS G 1 88 ? 84.27343 -23.45677 -18.29756 1.000 89.16745 88 CYS M C 1
ATOM 10796 O O . CYS G 1 88 ? 83.34868 -24.27081 -18.21344 1.000 78.61873 88 CYS M O 1
ATOM 10799 N N . GLN G 1 89 ? 84.48924 -22.71076 -19.37777 1.000 88.56897 89 GLN M N 1
ATOM 10800 C CA . GLN G 1 89 ? 83.60316 -22.73844 -20.53258 1.000 78.10838 89 GLN M CA 1
ATOM 10801 C C . GLN G 1 89 ? 84.43661 -22.65788 -21.79930 1.000 85.07395 89 GLN M C 1
ATOM 10802 O O . GLN G 1 89 ? 85.25122 -21.74256 -21.94470 1.000 87.29069 89 GLN M O 1
ATOM 10808 N N . GLN G 1 90 ? 84.23675 -23.61063 -22.70787 1.000 89.02276 90 GLN M N 1
ATOM 10809 C CA . GLN G 1 90 ? 84.91927 -23.57513 -23.99331 1.000 91.21377 90 GLN M CA 1
ATOM 10810 C C . GLN G 1 90 ? 84.25404 -22.55758 -24.91164 1.000 91.07558 90 GLN M C 1
ATOM 10811 O O . GLN G 1 90 ? 83.03036 -22.38571 -24.89747 1.000 83.91910 90 GLN M O 1
ATOM 10817 N N . SER G 1 91 ? 85.07153 -21.88244 -25.71947 1.000 87.60583 91 SER M N 1
ATOM 10818 C CA . SER G 1 91 ? 84.60056 -20.76922 -26.53237 1.000 87.47606 91 SER M CA 1
ATOM 10819 C C . SER G 1 91 ? 85.06454 -20.89708 -27.97814 1.000 105.86200 91 SER M C 1
ATOM 10820 O O . SER G 1 91 ? 85.31744 -19.88891 -28.64377 1.000 112.90528 91 SER M O 1
ATOM 10823 N N . TYR G 1 92 ? 85.17510 -22.12530 -28.48654 1.000 99.12187 92 TYR M N 1
ATOM 10824 C CA . TYR G 1 92 ? 85.64127 -22.33811 -29.85189 1.000 116.58999 92 TYR M CA 1
ATOM 10825 C C . TYR G 1 92 ? 84.49863 -22.64761 -30.81374 1.000 123.78140 92 TYR M C 1
ATOM 10826 O O . TYR G 1 92 ? 84.31855 -21.94242 -31.81123 1.000 134.07773 92 TYR M O 1
ATOM 10835 N N . SER G 1 93 ? 83.72793 -23.69885 -30.54361 1.000 102.30383 93 SER M N 1
ATOM 10836 C CA . SER G 1 93 ? 82.68104 -24.13214 -31.45716 1.000 114.82142 93 SER M CA 1
ATOM 10837 C C . SER G 1 93 ? 81.38677 -24.40213 -30.70339 1.000 105.54483 93 SER M C 1
ATOM 10838 O O . SER G 1 93 ? 81.39619 -24.79900 -29.53516 1.000 102.44217 93 SER M O 1
ATOM 10841 N N . THR G 1 94 ? 80.26711 -24.17092 -31.39440 1.000 103.05576 94 THR M N 1
ATOM 10842 C CA . THR G 1 94 ? 78.93675 -24.42288 -30.86782 1.000 95.73117 94 THR M CA 1
ATOM 10843 C C . THR G 1 94 ? 78.62735 -25.92053 -30.88684 1.000 100.43558 94 THR M C 1
ATOM 10844 O O . THR G 1 94 ? 79.06849 -26.64012 -31.78668 1.000 93.65756 94 THR M O 1
ATOM 10848 N N . PRO G 1 95 ? 77.86105 -26.41912 -29.90104 1.000 104.29607 95 PRO M N 1
ATOM 10849 C CA . PRO G 1 95 ? 77.27213 -25.64895 -28.80007 1.000 99.52866 95 PRO M CA 1
ATOM 10850 C C . PRO G 1 95 ? 78.26778 -25.33347 -27.69268 1.000 92.19584 95 PRO M C 1
ATOM 10851 O O . PRO G 1 95 ? 79.11324 -26.16747 -27.36556 1.000 97.48043 95 PRO M O 1
ATOM 10855 N N . LEU G 1 96 ? 78.15819 -24.13362 -27.12790 1.000 98.61398 96 LEU M N 1
ATOM 10856 C CA . LEU G 1 96 ? 79.02148 -23.74031 -26.02408 1.000 90.25044 96 LEU M CA 1
ATOM 10857 C C . LEU G 1 96 ? 78.72502 -24.61265 -24.81227 1.000 83.00948 96 LEU M C 1
ATOM 10858 O O . LEU G 1 96 ? 77.55996 -24.83670 -24.46788 1.000 92.93121 96 LEU M O 1
ATOM 10863 N N . THR G 1 97 ? 79.77633 -25.11375 -24.16817 1.000 86.76459 97 THR M N 1
ATOM 10864 C CA . THR G 1 97 ? 79.62334 -26.03734 -23.05379 1.000 85.21108 97 THR M CA 1
ATOM 10865 C C . THR G 1 97 ? 80.45037 -25.56676 -21.86764 1.000 75.91717 97 THR M C 1
ATOM 10866 O O . THR G 1 97 ? 81.53847 -25.00640 -22.02966 1.000 78.20982 97 THR M O 1
ATOM 10870 N N . PHE G 1 98 ? 79.92441 -25.81264 -20.67124 1.000 82.95728 98 PHE M N 1
ATOM 10871 C CA . PHE G 1 98 ? 80.57579 -25.44950 -19.42247 1.000 75.78269 98 PHE M CA 1
ATOM 10872 C C . PHE G 1 98 ? 81.14154 -26.68438 -18.73363 1.000 79.57735 98 PHE M C 1
ATOM 10873 O O . PHE G 1 98 ? 80.72916 -27.81847 -18.99392 1.000 85.21284 98 PHE M O 1
ATOM 10881 N N . GLY G 1 99 ? 82.09396 -26.44653 -17.83978 1.000 86.93434 99 GLY M N 1
ATOM 10882 C CA . GLY G 1 99 ? 82.59644 -27.50551 -16.99253 1.000 96.21645 99 GLY M CA 1
ATOM 10883 C C . GLY G 1 99 ? 81.59883 -27.87897 -15.90988 1.000 100.35399 99 GLY M C 1
ATOM 10884 O O . GLY G 1 99 ? 80.57461 -27.22562 -15.70094 1.000 84.56582 99 GLY M O 1
ATOM 10885 N N . GLY G 1 100 ? 81.91360 -28.96493 -15.19964 1.000 103.96534 100 GLY M N 1
ATOM 10886 C CA . GLY G 1 100 ? 81.03444 -29.43156 -14.14108 1.000 92.43282 100 GLY M CA 1
ATOM 10887 C C . GLY G 1 100 ? 81.00952 -28.54414 -12.91356 1.000 96.48631 100 GLY M C 1
ATOM 10888 O O . GLY G 1 100 ? 80.07248 -28.63842 -12.11317 1.000 86.31894 100 GLY M O 1
ATOM 10889 N N . GLY G 1 101 ? 82.00487 -27.67533 -12.75447 1.000 87.65447 101 GLY M N 1
ATOM 10890 C CA . GLY G 1 101 ? 82.06414 -26.79851 -11.60176 1.000 80.37279 101 GLY M CA 1
ATOM 10891 C C . GLY G 1 101 ? 82.96056 -27.30628 -10.49090 1.000 87.52201 101 GLY M C 1
ATOM 10892 O O . GLY G 1 101 ? 83.04098 -28.51409 -10.24836 1.000 93.91420 101 GLY M O 1
ATOM 10893 N N . THR G 1 102 ? 83.64737 -26.38739 -9.81358 1.000 88.37143 102 THR M N 1
ATOM 10894 C CA . THR G 1 102 ? 84.52880 -26.71186 -8.69517 1.000 94.71989 102 THR M CA 1
ATOM 10895 C C . THR G 1 102 ? 84.20716 -25.77268 -7.53981 1.000 83.18638 102 THR M C 1
ATOM 10896 O O . THR G 1 102 ? 84.48416 -24.57154 -7.61638 1.000 89.97580 102 THR M O 1
ATOM 10900 N N . LYS G 1 103 ? 83.61995 -26.31131 -6.47577 1.000 81.06530 103 LYS M N 1
ATOM 10901 C CA . LYS G 1 103 ? 83.28212 -25.50766 -5.30717 1.000 86.20157 103 LYS M CA 1
ATOM 10902 C C . LYS G 1 103 ? 84.50877 -25.36286 -4.41266 1.000 80.77733 103 LYS M C 1
ATOM 10903 O O . LYS G 1 103 ? 85.10126 -26.36326 -3.99309 1.000 90.41039 103 LYS M O 1
ATOM 10909 N N . VAL G 1 104 ? 84.89081 -24.12189 -4.12641 1.000 78.35464 104 VAL M N 1
ATOM 10910 C CA . VAL G 1 104 ? 86.03331 -23.81874 -3.27461 1.000 69.96395 104 VAL M CA 1
ATOM 10911 C C . VAL G 1 104 ? 85.48023 -23.34411 -1.93737 1.000 84.60260 104 VAL M C 1
ATOM 10912 O O . VAL G 1 104 ? 85.01270 -22.20686 -1.80444 1.000 66.22755 104 VAL M O 1
ATOM 10916 N N . GLU G 1 105 ? 85.52309 -24.22895 -0.94809 1.000 105.79086 105 GLU M N 1
ATOM 10917 C CA . GLU G 1 105 ? 85.15665 -23.93520 0.42783 1.000 87.63306 105 GLU M CA 1
ATOM 10918 C C . GLU G 1 105 ? 86.41002 -23.57775 1.22266 1.000 86.02962 105 GLU M C 1
ATOM 10919 O O . GLU G 1 105 ? 87.52698 -23.95301 0.86151 1.000 97.33647 105 GLU M O 1
ATOM 10925 N N . ILE G 1 106 ? 86.21997 -22.83480 2.30851 1.000 85.02002 106 ILE M N 1
ATOM 10926 C CA . ILE G 1 106 ? 87.33172 -22.30949 3.09929 1.000 99.03001 106 ILE M CA 1
ATOM 10927 C C . ILE G 1 106 ? 87.55374 -23.21314 4.30677 1.000 108.73345 106 ILE M C 1
ATOM 10928 O O . ILE G 1 106 ? 86.60842 -23.51569 5.04671 1.000 109.34571 106 ILE M O 1
ATOM 10933 N N . LYS G 1 107 ? 88.80069 -23.64379 4.50998 1.000 109.84712 107 LYS M N 1
ATOM 10934 C CA . LYS G 1 107 ? 89.15182 -24.41523 5.69834 1.000 99.29217 107 LYS M CA 1
ATOM 10935 C C . LYS G 1 107 ? 89.29276 -23.49946 6.90546 1.000 97.11292 107 LYS M C 1
ATOM 10936 O O . LYS G 1 107 ? 89.87280 -22.41327 6.81648 1.000 92.10332 107 LYS M O 1
ATOM 10942 N N . ARG G 1 108 ? 88.77550 -23.96398 8.04212 1.000 106.12346 108 ARG M N 1
ATOM 10943 C CA . ARG G 1 108 ? 88.64997 -23.15563 9.24522 1.000 103.74815 108 ARG M CA 1
ATOM 10944 C C . ARG G 1 108 ? 88.70187 -24.09496 10.44703 1.000 96.66815 108 ARG M C 1
ATOM 10945 O O . ARG G 1 108 ? 88.71756 -25.31864 10.29841 1.000 88.22399 108 ARG M O 1
ATOM 10953 N N . GLN G 1 109 ? 88.75317 -23.50689 11.66549 1.000 109.25541 109 GLN M N 1
ATOM 10954 C CA . GLN G 1 109 ? 88.80233 -24.29780 12.88872 1.000 97.89694 109 GLN M CA 1
ATOM 10955 C C . GLN G 1 109 ? 87.39381 -24.61408 13.38160 1.000 93.84792 109 GLN M C 1
ATOM 10956 O O . GLN G 1 109 ? 86.47296 -23.81405 13.19379 1.000 95.96330 109 GLN M O 1
ATOM 10962 N N . PRO G 1 110 ? 87.20309 -25.77431 14.01673 1.000 82.78984 110 PRO M N 1
ATOM 10963 C CA . PRO G 1 110 ? 85.84915 -26.18819 14.40025 1.000 70.09000 110 PRO M CA 1
ATOM 10964 C C . PRO G 1 110 ? 85.23774 -25.24252 15.41953 1.000 79.30511 110 PRO M C 1
ATOM 10965 O O . PRO G 1 110 ? 85.93606 -24.61538 16.21879 1.000 89.44882 110 PRO M O 1
ATOM 10969 N N . ARG G 1 111 ? 83.91126 -25.14774 15.38475 1.000 70.61352 111 ARG M N 1
ATOM 10970 C CA . ARG G 1 111 ? 83.17428 -24.27979 16.28941 1.000 83.32934 111 ARG M CA 1
ATOM 10971 C C . ARG G 1 111 ? 81.98307 -25.02653 16.86009 1.000 84.64627 111 ARG M C 1
ATOM 10972 O O . ARG G 1 111 ? 81.28690 -25.74461 16.13725 1.000 84.93990 111 ARG M O 1
ATOM 10980 N N . GLU G 1 112 ? 81.74002 -24.83033 18.14852 1.000 74.56182 112 GLU M N 1
ATOM 10981 C CA . GLU G 1 112 ? 80.67180 -25.55383 18.82152 1.000 80.43972 112 GLU M CA 1
ATOM 10982 C C . GLU G 1 112 ? 79.31562 -25.01011 18.38586 1.000 78.24954 112 GLU M C 1
ATOM 10983 O O . GLU G 1 112 ? 79.10622 -23.79094 18.39624 1.000 81.37870 112 GLU M O 1
ATOM 10989 N N . PRO G 1 113 ? 78.37895 -25.86800 17.99172 1.000 69.83453 113 PRO M N 1
ATOM 10990 C CA . PRO G 1 113 ? 77.04162 -25.37947 17.64081 1.000 67.39088 113 PRO M CA 1
ATOM 10991 C C . PRO G 1 113 ? 76.28218 -24.90620 18.86917 1.000 69.65509 113 PRO M C 1
ATOM 10992 O O . PRO G 1 113 ? 76.31742 -25.53562 19.92940 1.000 89.33411 113 PRO M O 1
ATOM 10996 N N . GLN G 1 114 ? 75.59800 -23.77817 18.71524 1.000 67.49462 114 GLN M N 1
ATOM 10997 C CA . GLN G 1 114 ? 74.62795 -23.30376 19.69022 1.000 66.88386 114 GLN M CA 1
ATOM 10998 C C . GLN G 1 114 ? 73.24420 -23.76016 19.24710 1.000 70.33520 114 GLN M C 1
ATOM 10999 O O . GLN G 1 114 ? 72.87448 -23.58677 18.08100 1.000 81.09538 114 GLN M O 1
ATOM 11005 N N . VAL G 1 115 ? 72.48643 -24.34826 20.16682 1.000 66.30743 115 VAL M N 1
ATOM 11006 C CA . VAL G 1 115 ? 71.17846 -24.91298 19.85825 1.000 70.76173 115 VAL M CA 1
ATOM 11007 C C . VAL G 1 115 ? 70.12078 -24.14914 20.63985 1.000 69.99321 115 VAL M C 1
ATOM 11008 O O . VAL G 1 115 ? 70.25188 -23.96513 21.85501 1.000 76.87099 115 VAL M O 1
ATOM 11012 N N . TYR G 1 116 ? 69.07807 -23.70568 19.94056 1.000 73.11103 116 TYR M N 1
ATOM 11013 C CA . TYR G 1 116 ? 68.00387 -22.91523 20.52553 1.000 67.96235 116 TYR M CA 1
ATOM 11014 C C . TYR G 1 116 ? 66.66447 -23.44851 20.04514 1.000 71.59191 116 TYR M C 1
ATOM 11015 O O . TYR G 1 116 ? 66.45169 -23.60717 18.83911 1.000 87.76880 116 TYR M O 1
ATOM 11024 N N . THR G 1 117 ? 65.76537 -23.71383 20.98516 1.000 73.38643 117 THR M N 1
ATOM 11025 C CA . THR G 1 117 ? 64.43319 -24.20833 20.67408 1.000 74.31982 117 THR M CA 1
ATOM 11026 C C . THR G 1 117 ? 63.45009 -23.04650 20.65356 1.000 71.31307 117 THR M C 1
ATOM 11027 O O . THR G 1 117 ? 63.51312 -22.14790 21.49807 1.000 80.51932 117 THR M O 1
ATOM 11031 N N . LEU G 1 118 ? 62.54223 -23.06830 19.68426 1.000 66.64962 118 LEU M N 1
ATOM 11032 C CA . LEU G 1 118 ? 61.56831 -22.00025 19.51671 1.000 71.91905 118 LEU M CA 1
ATOM 11033 C C . LEU G 1 118 ? 60.16370 -22.57939 19.58525 1.000 75.17631 118 LEU M C 1
ATOM 11034 O O . LEU G 1 118 ? 59.82703 -23.47036 18.78548 1.000 78.63744 118 LEU M O 1
ATOM 11039 N N . PRO G 1 119 ? 59.31945 -22.11127 20.49989 1.000 81.63364 119 PRO M N 1
ATOM 11040 C CA . PRO G 1 119 ? 57.92703 -22.57022 20.54520 1.000 83.49481 119 PRO M CA 1
ATOM 11041 C C . PRO G 1 119 ? 57.14926 -22.04411 19.35256 1.000 80.97903 119 PRO M C 1
ATOM 11042 O O . PRO G 1 119 ? 57.63118 -21.15390 18.63496 1.000 73.36654 119 PRO M O 1
ATOM 11046 N N . PRO G 1 120 ? 55.95016 -22.56942 19.09624 1.000 74.47194 120 PRO M N 1
ATOM 11047 C CA . PRO G 1 120 ? 55.18062 -22.09065 17.94426 1.000 83.12151 120 PRO M CA 1
ATOM 11048 C C . PRO G 1 120 ? 54.80934 -20.62485 18.09888 1.000 80.33445 120 PRO M C 1
ATOM 11049 O O . PRO G 1 120 ? 54.60509 -20.12523 19.20658 1.000 93.06644 120 PRO M O 1
ATOM 11053 N N . SER G 1 121 ? 54.73716 -19.93030 16.96766 1.000 91.49658 121 SER M N 1
ATOM 11054 C CA . SER G 1 121 ? 54.21502 -18.57436 16.98159 1.000 99.82450 121 SER M CA 1
ATOM 11055 C C . SER G 1 121 ? 52.74766 -18.61339 17.39015 1.000 98.80400 121 SER M C 1
ATOM 11056 O O . SER G 1 121 ? 52.02643 -19.56821 17.08929 1.000 99.31495 121 SER M O 1
ATOM 11059 N N . ARG G 1 122 ? 52.30387 -17.57028 18.09627 1.000 100.33151 122 ARG M N 1
ATOM 11060 C CA . ARG G 1 122 ? 50.91447 -17.54288 18.54342 1.000 104.04165 122 ARG M CA 1
ATOM 11061 C C . ARG G 1 122 ? 49.94803 -17.62566 17.37052 1.000 109.34953 122 ARG M C 1
ATOM 11062 O O . ARG G 1 122 ? 48.85545 -18.18995 17.50065 1.000 110.55002 122 ARG M O 1
ATOM 11070 N N . ASP G 1 123 ? 50.34017 -17.08098 16.21725 1.000 113.05637 123 ASP M N 1
ATOM 11071 C CA . ASP G 1 123 ? 49.47670 -17.09744 15.04418 1.000 119.71232 123 ASP M CA 1
ATOM 11072 C C . ASP G 1 123 ? 49.21519 -18.51577 14.55594 1.000 115.43648 123 ASP M C 1
ATOM 11073 O O . ASP G 1 123 ? 48.19519 -18.77051 13.90466 1.000 120.07084 123 ASP M O 1
ATOM 11078 N N . GLU G 1 124 ? 50.12370 -19.44644 14.85039 1.000 113.24136 124 GLU M N 1
ATOM 11079 C CA . GLU G 1 124 ? 50.01361 -20.80886 14.34778 1.000 115.63971 124 GLU M CA 1
ATOM 11080 C C . GLU G 1 124 ? 49.01480 -21.65583 15.12581 1.000 120.28275 124 GLU M C 1
ATOM 11081 O O . GLU G 1 124 ? 48.60653 -22.71251 14.63053 1.000 120.72204 124 GLU M O 1
ATOM 11087 N N . LEU G 1 125 ? 48.60779 -21.21991 16.31994 1.000 120.99855 125 LEU M N 1
ATOM 11088 C CA . LEU G 1 125 ? 47.68953 -21.98573 17.15971 1.000 118.15897 125 LEU M CA 1
ATOM 11089 C C . LEU G 1 125 ? 46.27063 -22.05867 16.60195 1.000 125.90841 125 LEU M C 1
ATOM 11090 O O . LEU G 1 125 ? 45.41168 -22.68076 17.23761 1.000 125.70067 125 LEU M O 1
ATOM 11095 N N . THR G 1 126 ? 45.99557 -21.44048 15.45223 1.000 129.66233 126 THR M N 1
ATOM 11096 C CA . THR G 1 126 ? 44.70273 -21.60001 14.80001 1.000 128.99638 126 THR M CA 1
ATOM 11097 C C . THR G 1 126 ? 44.61624 -22.89572 14.00241 1.000 126.54840 126 THR M C 1
ATOM 11098 O O . THR G 1 126 ? 43.50885 -23.37668 13.73805 1.000 131.97359 126 THR M O 1
ATOM 11102 N N . LYS G 1 127 ? 45.75428 -23.48379 13.64237 1.000 127.68744 127 LYS M N 1
ATOM 11103 C CA . LYS G 1 127 ? 45.78213 -24.68328 12.82141 1.000 142.15720 127 LYS M CA 1
ATOM 11104 C C . LYS G 1 127 ? 45.61438 -25.93186 13.68588 1.000 132.09357 127 LYS M C 1
ATOM 11105 O O . LYS G 1 127 ? 45.70418 -25.89312 14.91570 1.000 114.26618 127 LYS M O 1
ATOM 11111 N N . ASN G 1 128 ? 45.35560 -27.05695 13.01556 1.000 147.15688 128 ASN M N 1
ATOM 11112 C CA . ASN G 1 128 ? 45.28450 -28.34680 13.69072 1.000 138.49506 128 ASN M CA 1
ATOM 11113 C C . ASN G 1 128 ? 46.66577 -28.89416 14.02144 1.000 122.56515 128 ASN M C 1
ATOM 11114 O O . ASN G 1 128 ? 46.78908 -29.74682 14.90716 1.000 104.61654 128 ASN M O 1
ATOM 11119 N N . GLN G 1 129 ? 47.69551 -28.42557 13.32263 1.000 124.35706 129 GLN M N 1
ATOM 11120 C CA . GLN G 1 129 ? 49.07537 -28.82687 13.53897 1.000 110.05738 129 GLN M CA 1
ATOM 11121 C C . GLN G 1 129 ? 49.91476 -27.58863 13.82086 1.000 102.42243 129 GLN M C 1
ATOM 11122 O O . GLN G 1 129 ? 49.65656 -26.51010 13.27858 1.000 112.24226 129 GLN M O 1
ATOM 11128 N N . VAL G 1 130 ? 50.91882 -27.74469 14.67966 1.000 89.94664 130 VAL M N 1
ATOM 11129 C CA . VAL G 1 130 ? 51.81626 -26.65045 15.01918 1.000 89.65032 130 VAL M CA 1
ATOM 11130 C C . VAL G 1 130 ? 53.24020 -27.06288 14.67454 1.000 92.70405 130 VAL M C 1
ATOM 11131 O O . VAL G 1 130 ? 53.55481 -28.24647 14.52551 1.000 89.40619 130 VAL M O 1
ATOM 11135 N N . SER G 1 131 ? 54.10770 -26.06338 14.55162 1.000 85.01017 131 SER M N 1
ATOM 11136 C CA . SER G 1 131 ? 55.49867 -26.27488 14.18078 1.000 82.89247 131 SER M CA 1
ATOM 11137 C C . SER G 1 131 ? 56.39342 -25.95171 15.36583 1.000 83.82779 131 SER M C 1
ATOM 11138 O O . SER G 1 131 ? 56.31558 -24.85556 15.93072 1.000 87.58464 131 SER M O 1
ATOM 11141 N N . LEU G 1 132 ? 57.23432 -26.90890 15.73696 1.000 82.20979 132 LEU M N 1
ATOM 11142 C CA . LEU G 1 132 ? 58.25481 -26.71427 16.75384 1.000 73.54258 132 LEU M CA 1
ATOM 11143 C C . LEU G 1 132 ? 59.58058 -26.46600 16.05018 1.000 76.20016 132 LEU M C 1
ATOM 11144 O O . LEU G 1 132 ? 59.94427 -27.20147 15.12557 1.000 80.36654 132 LEU M O 1
ATOM 11149 N N . TRP G 1 133 ? 60.29685 -25.43570 16.48375 1.000 78.96111 133 TRP M N 1
ATOM 11150 C CA . TRP G 1 133 ? 61.47155 -24.95382 15.77402 1.000 76.87025 133 TRP M CA 1
ATOM 11151 C C . TRP G 1 133 ? 62.72837 -25.14857 16.61083 1.000 77.14069 133 TRP M C 1
ATOM 11152 O O . TRP G 1 133 ? 62.69956 -25.01412 17.83919 1.000 75.67188 133 TRP M O 1
ATOM 11163 N N . CYS G 1 134 ? 63.82829 -25.46775 15.93034 1.000 64.60603 134 CYS M N 1
ATOM 11164 C CA . CYS G 1 134 ? 65.13323 -25.66071 16.55272 1.000 66.20334 134 CYS M CA 1
ATOM 11165 C C . CYS G 1 134 ? 66.17164 -24.93597 15.70852 1.000 82.16250 134 CYS M C 1
ATOM 11166 O O . CYS G 1 134 ? 66.41449 -25.31550 14.55888 1.000 78.85438 134 CYS M O 1
ATOM 11169 N N . LEU G 1 135 ? 66.75709 -23.87872 16.26327 1.000 81.23062 135 LEU M N 1
ATOM 11170 C CA . LEU G 1 135 ? 67.79742 -23.10670 15.59475 1.000 70.88279 135 LEU M CA 1
ATOM 11171 C C . LEU G 1 135 ? 69.16427 -23.60170 16.05385 1.000 75.34178 135 LEU M C 1
ATOM 11172 O O . LEU G 1 135 ? 69.45389 -23.60889 17.25566 1.000 69.87710 135 LEU M O 1
ATOM 11177 N N . VAL G 1 136 ? 69.99730 -24.01416 15.10013 1.000 69.10770 136 VAL M N 1
ATOM 11178 C CA . VAL G 1 136 ? 71.36793 -24.44590 15.36520 1.000 70.05758 136 VAL M CA 1
ATOM 11179 C C . VAL G 1 136 ? 72.28471 -23.50965 14.59372 1.000 70.69020 136 VAL M C 1
ATOM 11180 O O . VAL G 1 136 ? 72.29325 -23.52911 13.35655 1.000 78.00913 136 VAL M O 1
ATOM 11184 N N . LYS G 1 137 ? 73.07081 -22.70606 15.30677 1.000 62.99033 137 LYS M N 1
ATOM 11185 C CA . LYS G 1 137 ? 73.88529 -21.68962 14.65864 1.000 68.47421 137 LYS M CA 1
ATOM 11186 C C . LYS G 1 137 ? 75.30385 -21.69109 15.20950 1.000 65.12570 137 LYS M C 1
ATOM 11187 O O . LYS G 1 137 ? 75.58632 -22.24372 16.27398 1.000 65.09266 137 LYS M O 1
ATOM 11193 N N . GLY G 1 138 ? 76.19578 -21.05405 14.45513 1.000 73.53970 138 GLY M N 1
ATOM 11194 C CA . GLY G 1 138 ? 77.55643 -20.83231 14.89544 1.000 76.71105 138 GLY M CA 1
ATOM 11195 C C . GLY G 1 138 ? 78.48455 -22.01830 14.79813 1.000 71.68793 138 GLY M C 1
ATOM 11196 O O . GLY G 1 138 ? 79.54906 -22.00362 15.42418 1.000 77.36715 138 GLY M O 1
ATOM 11197 N N . PHE G 1 139 ? 78.14003 -23.03524 14.01551 1.000 69.12522 139 PHE M N 1
ATOM 11198 C CA . PHE G 1 139 ? 78.93801 -24.25023 13.96904 1.000 80.28278 139 PHE M CA 1
ATOM 11199 C C . PHE G 1 139 ? 79.80211 -24.32629 12.71612 1.000 75.63307 139 PHE M C 1
ATOM 11200 O O . PHE G 1 139 ? 79.49307 -23.73868 11.67660 1.000 65.37414 139 PHE M O 1
ATOM 11208 N N . TYR G 1 140 ? 80.90086 -25.07412 12.84133 1.000 77.57686 140 TYR M N 1
ATOM 11209 C CA . TYR G 1 140 ? 81.86977 -25.35496 11.80066 1.000 71.47877 140 TYR M CA 1
ATOM 11210 C C . TYR G 1 140 ? 82.53308 -26.67404 12.16012 1.000 79.59089 140 TYR M C 1
ATOM 11211 O O . TYR G 1 140 ? 82.89110 -26.87159 13.33080 1.000 82.13696 140 TYR M O 1
ATOM 11220 N N . PRO G 1 141 ? 82.71979 -27.58969 11.19552 1.000 69.46591 141 PRO M N 1
ATOM 11221 C CA . PRO G 1 141 ? 82.30458 -27.46415 9.79587 1.000 78.05712 141 PRO M CA 1
ATOM 11222 C C . PRO G 1 141 ? 80.81177 -27.72866 9.60012 1.000 73.47395 141 PRO M C 1
ATOM 11223 O O . PRO G 1 141 ? 80.08761 -27.90450 10.57867 1.000 77.62838 141 PRO M O 1
ATOM 11227 N N . SER G 1 142 ? 80.36351 -27.74990 8.34426 1.000 73.45071 142 SER M N 1
ATOM 11228 C CA . SER G 1 142 ? 78.94198 -27.84778 8.04093 1.000 79.68746 142 SER M CA 1
ATOM 11229 C C . SER G 1 142 ? 78.36796 -29.24716 8.23253 1.000 89.04295 142 SER M C 1
ATOM 11230 O O . SER G 1 142 ? 77.13994 -29.38768 8.26405 1.000 91.24760 142 SER M O 1
ATOM 11233 N N . ASP G 1 143 ? 79.20561 -30.27447 8.37416 1.000 87.63447 143 ASP M N 1
ATOM 11234 C CA . ASP G 1 143 ? 78.71248 -31.64080 8.53707 1.000 73.02557 143 ASP M CA 1
ATOM 11235 C C . ASP G 1 143 ? 78.00480 -31.76154 9.88051 1.000 83.94557 143 ASP M C 1
ATOM 11236 O O . ASP G 1 143 ? 78.64335 -31.68872 10.93576 1.000 85.29691 143 ASP M O 1
ATOM 11241 N N . ILE G 1 144 ? 76.68366 -31.95160 9.84584 1.000 80.30644 144 ILE M N 1
ATOM 11242 C CA . ILE G 1 144 ? 75.86358 -31.94728 11.05162 1.000 73.32024 144 ILE M CA 1
ATOM 11243 C C . ILE G 1 144 ? 74.60503 -32.76942 10.79818 1.000 69.31104 144 ILE M C 1
ATOM 11244 O O . ILE G 1 144 ? 74.17480 -32.95452 9.65785 1.000 69.35374 144 ILE M O 1
ATOM 11249 N N . ALA G 1 145 ? 74.02498 -33.28735 11.87958 1.000 76.17111 145 ALA M N 1
ATOM 11250 C CA . ALA G 1 145 ? 72.78399 -34.04670 11.83075 1.000 66.27166 145 ALA M CA 1
ATOM 11251 C C . ALA G 1 145 ? 71.85370 -33.57410 12.93867 1.000 67.80795 145 ALA M C 1
ATOM 11252 O O . ALA G 1 145 ? 72.29269 -33.32546 14.06576 1.000 75.36141 145 ALA M O 1
ATOM 11254 N N . VAL G 1 146 ? 70.56810 -33.45007 12.61331 1.000 62.09562 146 VAL M N 1
ATOM 11255 C CA . VAL G 1 146 ? 69.55826 -32.94684 13.53753 1.000 64.63029 146 VAL M CA 1
ATOM 11256 C C . VAL G 1 146 ? 68.39710 -33.93040 13.55979 1.000 79.76689 146 VAL M C 1
ATOM 11257 O O . VAL G 1 146 ? 67.85598 -34.28270 12.50562 1.000 92.54280 146 VAL M O 1
ATOM 11261 N N . GLU G 1 147 ? 68.01046 -34.36260 14.75821 1.000 84.41235 147 GLU M N 1
ATOM 11262 C CA . GLU G 1 147 ? 66.90847 -35.29366 14.94545 1.000 91.71679 147 GLU M CA 1
ATOM 11263 C C . GLU G 1 147 ? 65.96252 -34.76064 16.01293 1.000 96.24592 147 GLU M C 1
ATOM 11264 O O . GLU G 1 147 ? 66.33878 -33.94194 16.85615 1.000 102.28422 147 GLU M O 1
ATOM 11270 N N . TRP G 1 148 ? 64.71733 -35.22636 15.95860 1.000 86.20718 148 TRP M N 1
ATOM 11271 C CA . TRP G 1 148 ? 63.71349 -34.90166 16.96144 1.000 94.64943 148 TRP M CA 1
ATOM 11272 C C . TRP G 1 148 ? 63.28075 -36.16346 17.69425 1.000 100.08249 148 TRP M C 1
ATOM 11273 O O . TRP G 1 148 ? 63.19874 -37.24261 17.09897 1.000 109.57926 148 TRP M O 1
ATOM 11284 N N . GLU G 1 149 ? 62.99738 -36.01981 18.98654 1.000 94.77691 149 GLU M N 1
ATOM 11285 C CA . GLU G 1 149 ? 62.48747 -37.12086 19.78827 1.000 103.49061 149 GLU M CA 1
ATOM 11286 C C . GLU G 1 149 ? 61.55297 -36.55778 20.84789 1.000 99.14773 149 GLU M C 1
ATOM 11287 O O . GLU G 1 149 ? 61.67246 -35.39740 21.24923 1.000 91.43492 149 GLU M O 1
ATOM 11293 N N . SER G 1 150 ? 60.61904 -37.39166 21.29530 1.000 104.85823 150 SER M N 1
ATOM 11294 C CA . SER G 1 150 ? 59.67539 -37.00151 22.33413 1.000 103.61287 150 SER M CA 1
ATOM 11295 C C . SER G 1 150 ? 59.28396 -38.23481 23.12953 1.000 108.49214 150 SER M C 1
ATOM 11296 O O . SER G 1 150 ? 58.83970 -39.22994 22.54909 1.000 125.31816 150 SER M O 1
ATOM 11299 N N . ASN G 1 151 ? 59.45815 -38.16396 24.44987 1.000 105.00792 151 ASN M N 1
ATOM 11300 C CA . ASN G 1 151 ? 59.12020 -39.26677 25.34847 1.000 109.44434 151 ASN M CA 1
ATOM 11301 C C . ASN G 1 151 ? 59.90395 -40.52717 24.99030 1.000 103.13610 151 ASN M C 1
ATOM 11302 O O . ASN G 1 151 ? 59.38831 -41.64281 25.05916 1.000 106.06089 151 ASN M O 1
ATOM 11307 N N . GLY G 1 152 ? 61.15917 -40.34618 24.58305 1.000 98.99069 152 GLY M N 1
ATOM 11308 C CA . GLY G 1 152 ? 62.02031 -41.45810 24.24616 1.000 108.23010 152 GLY M CA 1
ATOM 11309 C C . GLY G 1 152 ? 61.83745 -42.03227 22.85845 1.000 113.19685 152 GLY M C 1
ATOM 11310 O O . GLY G 1 152 ? 62.65867 -42.85814 22.43764 1.000 112.49104 152 GLY M O 1
ATOM 11311 N N . GLN G 1 153 ? 60.79509 -41.62368 22.12587 1.000 117.42443 153 GLN M N 1
ATOM 11312 C CA . GLN G 1 153 ? 60.51310 -42.14402 20.79791 1.000 117.44543 153 GLN M CA 1
ATOM 11313 C C . GLN G 1 153 ? 60.84007 -41.10223 19.73659 1.000 117.67263 153 GLN M C 1
ATOM 11314 O O . GLN G 1 153 ? 60.55542 -39.91439 19.92708 1.000 119.60992 153 GLN M O 1
ATOM 11320 N N . PRO G 1 154 ? 61.43064 -41.51458 18.61537 1.000 124.58554 154 PRO M N 1
ATOM 11321 C CA . PRO G 1 154 ? 61.76598 -40.54958 17.56155 1.000 125.13165 154 PRO M CA 1
ATOM 11322 C C . PRO G 1 154 ? 60.52538 -39.90843 16.95687 1.000 118.59479 154 PRO M C 1
ATOM 11323 O O . PRO G 1 154 ? 59.49688 -40.55903 16.75817 1.000 111.42720 154 PRO M O 1
ATOM 11327 N N . GLU G 1 155 ? 60.63524 -38.61436 16.66637 1.000 109.72752 155 GLU M N 1
ATOM 11328 C CA . GLU G 1 155 ? 59.60930 -37.87864 15.94089 1.000 104.09252 155 GLU M CA 1
ATOM 11329 C C . GLU G 1 155 ? 59.99146 -37.84044 14.46783 1.000 112.25092 155 GLU M C 1
ATOM 11330 O O . GLU G 1 155 ? 61.12917 -37.50149 14.12475 1.000 109.83944 155 GLU M O 1
ATOM 11336 N N . ASN G 1 156 ? 59.04157 -38.19200 13.60474 1.000 117.08468 156 ASN M N 1
ATOM 11337 C CA . ASN G 1 156 ? 59.30155 -38.38998 12.18426 1.000 118.38857 156 ASN M CA 1
ATOM 11338 C C . ASN G 1 156 ? 58.97775 -37.17324 11.32927 1.000 107.81682 156 ASN M C 1
ATOM 11339 O O . ASN G 1 156 ? 59.70986 -36.87817 10.38007 1.000 97.37159 156 ASN M O 1
ATOM 11344 N N . ASN G 1 157 ? 57.89521 -36.46094 11.64365 1.000 103.89094 157 ASN M N 1
ATOM 11345 C CA . ASN G 1 157 ? 57.38326 -35.38773 10.79043 1.000 87.47181 157 ASN M CA 1
ATOM 11346 C C . ASN G 1 157 ? 58.18743 -34.10672 11.02560 1.000 94.77597 157 ASN M C 1
ATOM 11347 O O . ASN G 1 157 ? 57.69785 -33.10479 11.55188 1.000 94.54391 157 ASN M O 1
ATOM 11352 N N . TYR G 1 158 ? 59.45234 -34.14471 10.60302 1.000 92.13665 158 TYR M N 1
ATOM 11353 C CA . TYR G 1 158 ? 60.30400 -32.96688 10.68276 1.000 82.14684 158 TYR M CA 1
ATOM 11354 C C . TYR G 1 158 ? 61.09930 -32.80444 9.39485 1.000 90.31204 158 TYR M C 1
ATOM 11355 O O . TYR G 1 158 ? 61.41537 -33.78062 8.70799 1.000 94.95708 158 TYR M O 1
ATOM 11364 N N . LYS G 1 159 ? 61.42988 -31.55073 9.08821 1.000 87.83768 159 LYS M N 1
ATOM 11365 C CA . LYS G 1 159 ? 62.26668 -31.19104 7.95289 1.000 77.23278 159 LYS M CA 1
ATOM 11366 C C . LYS G 1 159 ? 63.36736 -30.25354 8.43238 1.000 71.09401 159 LYS M C 1
ATOM 11367 O O . LYS G 1 159 ? 63.15880 -29.44438 9.33961 1.000 73.00860 159 LYS M O 1
ATOM 11373 N N . THR G 1 160 ? 64.54380 -30.36470 7.81828 1.000 83.77306 160 THR M N 1
ATOM 11374 C CA . THR G 1 160 ? 65.69589 -29.55079 8.19075 1.000 75.05089 160 THR M CA 1
ATOM 11375 C C . THR G 1 160 ? 66.24648 -28.84565 6.95897 1.000 80.63944 160 THR M C 1
ATOM 11376 O O . THR G 1 160 ? 66.42814 -29.47158 5.90973 1.000 81.18864 160 THR M O 1
ATOM 11380 N N . THR G 1 161 ? 66.50794 -27.54743 7.08819 1.000 74.00824 161 THR M N 1
ATOM 11381 C CA . THR G 1 161 ? 67.10041 -26.79168 5.99916 1.000 64.64682 161 THR M CA 1
ATOM 11382 C C . THR G 1 161 ? 68.58570 -27.12627 5.87458 1.000 60.97343 161 THR M C 1
ATOM 11383 O O . THR G 1 161 ? 69.21844 -27.53924 6.84922 1.000 63.24580 161 THR M O 1
ATOM 11387 N N . PRO G 1 162 ? 69.16237 -26.96527 4.68712 1.000 68.96591 162 PRO M N 1
ATOM 11388 C CA . PRO G 1 162 ? 70.60776 -27.16904 4.52664 1.000 61.91081 162 PRO M CA 1
ATOM 11389 C C . PRO G 1 162 ? 71.39459 -26.18023 5.36540 1.000 63.60504 162 PRO M C 1
ATOM 11390 O O . PRO G 1 162 ? 70.86469 -25.13253 5.76560 1.000 74.04017 162 PRO M O 1
ATOM 11394 N N . PRO G 1 163 ? 72.64965 -26.48981 5.68477 1.000 66.68736 163 PRO M N 1
ATOM 11395 C CA . PRO G 1 163 ? 73.49609 -25.49618 6.35357 1.000 71.72068 163 PRO M CA 1
ATOM 11396 C C . PRO G 1 163 ? 73.69159 -24.27478 5.46614 1.000 73.39888 163 PRO M C 1
ATOM 11397 O O . PRO G 1 163 ? 73.90069 -24.38726 4.25603 1.000 79.86230 163 PRO M O 1
ATOM 11401 N N . VAL G 1 164 ? 73.61613 -23.09924 6.08148 1.000 62.88967 164 VAL M N 1
ATOM 11402 C CA . VAL G 1 164 ? 73.74497 -21.82505 5.38584 1.000 59.86942 164 VAL M CA 1
ATOM 11403 C C . VAL G 1 164 ? 74.96001 -21.10242 5.94497 1.000 63.46817 164 VAL M C 1
ATOM 11404 O O . VAL G 1 164 ? 75.14023 -21.03642 7.16669 1.000 69.70264 164 VAL M O 1
ATOM 11408 N N . LEU G 1 165 ? 75.79377 -20.57137 5.05583 1.000 51.20988 165 LEU M N 1
ATOM 11409 C CA . LEU G 1 165 ? 76.97750 -19.84799 5.49458 1.000 65.98423 165 LEU M CA 1
ATOM 11410 C C . LEU G 1 165 ? 76.57151 -18.53005 6.14022 1.000 65.78174 165 LEU M C 1
ATOM 11411 O O . LEU G 1 165 ? 75.81595 -17.74480 5.56082 1.000 72.96660 165 LEU M O 1
ATOM 11416 N N . ASP G 1 166 ? 77.04858 -18.30306 7.35596 1.000 72.53502 166 ASP M N 1
ATOM 11417 C CA . ASP G 1 166 ? 76.75178 -17.06330 8.04884 1.000 84.78662 166 ASP M CA 1
ATOM 11418 C C . ASP G 1 166 ? 77.83461 -16.02764 7.75737 1.000 83.77963 166 ASP M C 1
ATOM 11419 O O . ASP G 1 166 ? 78.86175 -16.31952 7.14033 1.000 82.02647 166 ASP M O 1
ATOM 11424 N N . SER G 1 167 ? 77.59109 -14.79594 8.20935 1.000 77.29062 167 SER M N 1
ATOM 11425 C CA . SER G 1 167 ? 78.50067 -13.69831 7.90396 1.000 75.11501 167 SER M CA 1
ATOM 11426 C C . SER G 1 167 ? 79.83773 -13.81081 8.63230 1.000 71.21117 167 SER M C 1
ATOM 11427 O O . SER G 1 167 ? 80.80659 -13.16432 8.21897 1.000 72.36348 167 SER M O 1
ATOM 11430 N N . ASP G 1 168 ? 79.92165 -14.61230 9.69234 1.000 79.19649 168 ASP M N 1
ATOM 11431 C CA . ASP G 1 168 ? 81.15092 -14.74722 10.46394 1.000 83.11410 168 ASP M CA 1
ATOM 11432 C C . ASP G 1 168 ? 81.95360 -15.99011 10.09576 1.000 73.54608 168 ASP M C 1
ATOM 11433 O O . ASP G 1 168 ? 82.92692 -16.31169 10.78293 1.000 78.89776 168 ASP M O 1
ATOM 11438 N N . GLY G 1 169 ? 81.57723 -16.68727 9.02625 1.000 71.31984 169 GLY M N 1
ATOM 11439 C CA . GLY G 1 169 ? 82.26942 -17.88498 8.60507 1.000 82.72815 169 GLY M CA 1
ATOM 11440 C C . GLY G 1 169 ? 81.70426 -19.18022 9.14731 1.000 82.52501 169 GLY M C 1
ATOM 11441 O O . GLY G 1 169 ? 82.09298 -20.25367 8.66926 1.000 74.86124 169 GLY M O 1
ATOM 11442 N N . SER G 1 170 ? 80.79866 -19.11851 10.11991 1.000 81.60497 170 SER M N 1
ATOM 11443 C CA . SER G 1 170 ? 80.15340 -20.30371 10.65745 1.000 68.24840 170 SER M CA 1
ATOM 11444 C C . SER G 1 170 ? 78.93203 -20.66282 9.81126 1.000 69.30771 170 SER M C 1
ATOM 11445 O O . SER G 1 170 ? 78.63848 -20.02833 8.79525 1.000 68.21155 170 SER M O 1
ATOM 11448 N N . PHE G 1 171 ? 78.22168 -21.71136 10.22131 1.000 60.21186 171 PHE M N 1
ATOM 11449 C CA . PHE G 1 171 ? 77.01802 -22.16418 9.54209 1.000 60.17492 171 PHE M CA 1
ATOM 11450 C C . PHE G 1 171 ? 75.83700 -22.16222 10.50507 1.000 58.46649 171 PHE M C 1
ATOM 11451 O O . PHE G 1 171 ? 76.00373 -22.20912 11.72684 1.000 72.48161 171 PHE M O 1
ATOM 11459 N N . PHE G 1 172 ? 74.63282 -22.09198 9.94024 1.000 50.11100 172 PHE M N 1
ATOM 11460 C CA . PHE G 1 172 ? 73.41211 -22.23000 10.71952 1.000 58.54523 172 PHE M CA 1
ATOM 11461 C C . PHE G 1 172 ? 72.35674 -22.94794 9.89063 1.000 72.01450 172 PHE M C 1
ATOM 11462 O O . PHE G 1 172 ? 72.44127 -23.01384 8.66123 1.000 66.95401 172 PHE M O 1
ATOM 11470 N N . LEU G 1 173 ? 71.35821 -23.49300 10.58517 1.000 71.23879 173 LEU M N 1
ATOM 11471 C CA . LEU G 1 173 ? 70.21850 -24.12067 9.92810 1.000 64.85667 173 LEU M CA 1
ATOM 11472 C C . LEU G 1 173 ? 69.02317 -24.08819 10.87150 1.000 68.47343 173 LEU M C 1
ATOM 11473 O O . LEU G 1 173 ? 69.14131 -23.74950 12.05163 1.000 75.06875 173 LEU M O 1
ATOM 11478 N N . TYR G 1 174 ? 67.86451 -24.44422 10.32491 1.000 62.65651 174 TYR M N 1
ATOM 11479 C CA . TYR G 1 174 ? 66.62422 -24.57108 11.07374 1.000 63.08960 174 TYR M CA 1
ATOM 11480 C C . TYR G 1 174 ? 66.03752 -25.96087 10.86856 1.000 68.82577 174 TYR M C 1
ATOM 11481 O O . TYR G 1 174 ? 66.16693 -26.55501 9.79356 1.000 60.52989 174 TYR M O 1
ATOM 11490 N N . SER G 1 175 ? 65.40889 -26.48425 11.91817 1.000 75.18028 175 SER M N 1
ATOM 11491 C CA . SER G 1 175 ? 64.68967 -27.75071 11.85978 1.000 69.21405 175 SER M CA 1
ATOM 11492 C C . SER G 1 175 ? 63.25123 -27.51922 12.30130 1.000 60.31704 175 SER M C 1
ATOM 11493 O O . SER G 1 175 ? 63.01254 -26.93386 13.36338 1.000 75.71495 175 SER M O 1
ATOM 11496 N N . LYS G 1 176 ? 62.29878 -27.97368 11.48909 1.000 60.94396 176 LYS M N 1
ATOM 11497 C CA . LYS G 1 176 ? 60.87522 -27.75718 11.73345 1.000 73.43583 176 LYS M CA 1
ATOM 11498 C C . LYS G 1 176 ? 60.21781 -29.09226 12.05758 1.000 83.61614 176 LYS M C 1
ATOM 11499 O O . LYS G 1 176 ? 60.06139 -29.93992 11.17317 1.000 96.67608 176 LYS M O 1
ATOM 11505 N N . LEU G 1 177 ? 59.80753 -29.26609 13.31238 1.000 86.46040 177 LEU M N 1
ATOM 11506 C CA . LEU G 1 177 ? 59.05086 -30.43796 13.73532 1.000 80.77986 177 LEU M CA 1
ATOM 11507 C C . LEU G 1 177 ? 57.57001 -30.08661 13.77352 1.000 83.24350 177 LEU M C 1
ATOM 11508 O O . LEU G 1 177 ? 57.16177 -29.18092 14.50862 1.000 81.81042 177 LEU M O 1
ATOM 11513 N N . THR G 1 178 ? 56.77225 -30.80180 12.98827 1.000 88.34614 178 THR M N 1
ATOM 11514 C CA . THR G 1 178 ? 55.33622 -30.57314 12.91655 1.000 88.02496 178 THR M CA 1
ATOM 11515 C C . THR G 1 178 ? 54.62471 -31.62476 13.75747 1.000 93.37596 178 THR M C 1
ATOM 11516 O O . THR G 1 178 ? 54.75412 -32.82559 13.49702 1.000 101.24461 178 THR M O 1
ATOM 11520 N N . VAL G 1 179 ? 53.88090 -31.17283 14.76582 1.000 94.73278 179 VAL M N 1
ATOM 11521 C CA . VAL G 1 179 ? 53.12291 -32.05550 15.63878 1.000 97.66244 179 VAL M CA 1
ATOM 11522 C C . VAL G 1 179 ? 51.68864 -31.55133 15.68694 1.000 99.88522 179 VAL M C 1
ATOM 11523 O O . VAL G 1 179 ? 51.40425 -30.38551 15.40380 1.000 97.85123 179 VAL M O 1
ATOM 11527 N N . ASP G 1 180 ? 50.77779 -32.45339 16.04272 1.000 109.04190 180 ASP M N 1
ATOM 11528 C CA . ASP G 1 180 ? 49.38746 -32.06018 16.21751 1.000 116.64944 180 ASP M CA 1
ATOM 11529 C C . ASP G 1 180 ? 49.27181 -31.08380 17.38122 1.000 103.84403 180 ASP M C 1
ATOM 11530 O O . ASP G 1 180 ? 49.96274 -31.21745 18.39525 1.000 87.14058 180 ASP M O 1
ATOM 11535 N N . LYS G 1 181 ? 48.39288 -30.08980 17.22103 1.000 105.08919 181 LYS M N 1
ATOM 11536 C CA . LYS G 1 181 ? 48.25105 -29.04360 18.23046 1.000 105.36891 181 LYS M CA 1
ATOM 11537 C C . LYS G 1 181 ? 47.87917 -29.62262 19.59054 1.000 113.69822 181 LYS M C 1
ATOM 11538 O O . LYS G 1 181 ? 48.31937 -29.11510 20.62934 1.000 103.44584 181 LYS M O 1
ATOM 11544 N N . SER G 1 182 ? 47.06642 -30.68263 19.60456 1.000 120.48065 182 SER M N 1
ATOM 11545 C CA . SER G 1 182 ? 46.65255 -31.28616 20.86773 1.000 101.72026 182 SER M CA 1
ATOM 11546 C C . SER G 1 182 ? 47.85081 -31.79382 21.66299 1.000 101.49865 182 SER M C 1
ATOM 11547 O O . SER G 1 182 ? 47.88629 -31.66523 22.89146 1.000 102.73116 182 SER M O 1
ATOM 11550 N N . ARG G 1 183 ? 48.84316 -32.37165 20.98132 1.000 104.70890 183 ARG M N 1
ATOM 11551 C CA . ARG G 1 183 ? 50.00499 -32.91361 21.68027 1.000 98.33372 183 ARG M CA 1
ATOM 11552 C C . ARG G 1 183 ? 50.78525 -31.81807 22.39543 1.000 99.57740 183 ARG M C 1
ATOM 11553 O O . ARG G 1 183 ? 51.25792 -32.01490 23.52095 1.000 99.55680 183 ARG M O 1
ATOM 11561 N N . TRP G 1 184 ? 50.93202 -30.65722 21.75543 1.000 104.41440 184 TRP M N 1
ATOM 11562 C CA . TRP G 1 184 ? 51.66938 -29.55373 22.36327 1.000 93.40996 184 TRP M CA 1
ATOM 11563 C C . TRP G 1 184 ? 50.93914 -29.00907 23.58525 1.000 100.75065 184 TRP M C 1
ATOM 11564 O O . TRP G 1 184 ? 51.54280 -28.81356 24.64716 1.000 97.33736 184 TRP M O 1
ATOM 11575 N N . GLN G 1 185 ? 49.63139 -28.76808 23.45334 1.000 103.33179 185 GLN M N 1
ATOM 11576 C CA . GLN G 1 185 ? 48.87677 -28.10806 24.51473 1.000 105.45167 185 GLN M CA 1
ATOM 11577 C C . GLN G 1 185 ? 48.78080 -28.96143 25.77673 1.000 109.70833 185 GLN M C 1
ATOM 11578 O O . GLN G 1 185 ? 48.61148 -28.41685 26.87315 1.000 105.20456 185 GLN M O 1
ATOM 11584 N N . GLN G 1 186 ? 48.87800 -30.28651 25.65399 1.000 114.06459 186 GLN M N 1
ATOM 11585 C CA . GLN G 1 186 ? 48.81369 -31.15649 26.82454 1.000 104.40804 186 GLN M CA 1
ATOM 11586 C C . GLN G 1 186 ? 50.09788 -31.15175 27.64507 1.000 109.45167 186 GLN M C 1
ATOM 11587 O O . GLN G 1 186 ? 50.14375 -31.80846 28.69104 1.000 118.39996 186 GLN M O 1
ATOM 11593 N N . GLY G 1 187 ? 51.13807 -30.45635 27.19481 1.000 109.31683 187 GLY M N 1
ATOM 11594 C CA . GLY G 1 187 ? 52.36021 -30.33290 27.96403 1.000 95.70383 187 GLY M CA 1
ATOM 11595 C C . GLY G 1 187 ? 53.42121 -31.36498 27.66713 1.000 94.69466 187 GLY M C 1
ATOM 11596 O O . GLY G 1 187 ? 54.33957 -31.53633 28.47670 1.000 86.34647 187 GLY M O 1
ATOM 11597 N N . ASN G 1 188 ? 53.32779 -32.05695 26.53476 1.000 102.15115 188 ASN M N 1
ATOM 11598 C CA . ASN G 1 188 ? 54.35158 -33.01999 26.15432 1.000 92.16633 188 ASN M CA 1
ATOM 11599 C C . ASN G 1 188 ? 55.68312 -32.31718 25.91650 1.000 93.89861 188 ASN M C 1
ATOM 11600 O O . ASN G 1 188 ? 55.73243 -31.20587 25.38148 1.000 96.08166 188 ASN M O 1
ATOM 11605 N N . VAL G 1 189 ? 56.76688 -32.96807 26.32898 1.000 83.10409 189 VAL M N 1
ATOM 11606 C CA . VAL G 1 189 ? 58.11171 -32.41290 26.22235 1.000 84.68466 189 VAL M CA 1
ATOM 11607 C C . VAL G 1 189 ? 58.78220 -32.98047 24.97826 1.000 92.10674 189 VAL M C 1
ATOM 11608 O O . VAL G 1 189 ? 58.88734 -34.20354 24.82155 1.000 86.22474 189 VAL M O 1
ATOM 11612 N N . PHE G 1 190 ? 59.24534 -32.09116 24.10188 1.000 91.50221 190 PHE M N 1
ATOM 11613 C CA . PHE G 1 190 ? 59.92850 -32.45535 22.87011 1.000 79.40401 190 PHE M CA 1
ATOM 11614 C C . PHE G 1 190 ? 61.39554 -32.05356 22.96058 1.000 84.09692 190 PHE M C 1
ATOM 11615 O O . PHE G 1 190 ? 61.74382 -31.05982 23.60424 1.000 95.66274 190 PHE M O 1
ATOM 11623 N N . SER G 1 191 ? 62.25770 -32.83060 22.30776 1.000 77.09452 191 SER M N 1
ATOM 11624 C CA . SER G 1 191 ? 63.69795 -32.62565 22.39461 1.000 79.66269 191 SER M CA 1
ATOM 11625 C C . SER G 1 191 ? 64.31245 -32.55832 21.00431 1.000 97.44175 191 SER M C 1
ATOM 11626 O O . SER G 1 191 ? 64.02333 -33.39903 20.14612 1.000 97.27185 191 SER M O 1
ATOM 11629 N N . CYS G 1 192 ? 65.15834 -31.55483 20.79373 1.000 99.30498 192 CYS M N 1
ATOM 11630 C CA . CYS G 1 192 ? 65.94382 -31.40394 19.57689 1.000 85.82711 192 CYS M CA 1
ATOM 11631 C C . CYS G 1 192 ? 67.35198 -31.91108 19.85898 1.000 89.38780 192 CYS M C 1
ATOM 11632 O O . CYS G 1 192 ? 68.02240 -31.41033 20.76812 1.000 84.64235 192 CYS M O 1
ATOM 11635 N N . SER G 1 193 ? 67.78678 -32.91519 19.10469 1.000 81.39754 193 SER M N 1
ATOM 11636 C CA . SER G 1 193 ? 69.09787 -33.52364 19.28510 1.000 85.52218 193 SER M CA 1
ATOM 11637 C C . SER G 1 193 ? 69.98962 -33.15922 18.10574 1.000 79.22719 193 SER M C 1
ATOM 11638 O O . SER G 1 193 ? 69.56962 -33.26448 16.94847 1.000 82.02654 193 SER M O 1
ATOM 11641 N N . VAL G 1 194 ? 71.21966 -32.74330 18.40271 1.000 75.86553 194 VAL M N 1
ATOM 11642 C CA . VAL G 1 194 ? 72.15376 -32.23894 17.40262 1.000 72.82593 194 VAL M CA 1
ATOM 11643 C C . VAL G 1 194 ? 73.45289 -33.02356 17.50963 1.000 75.71574 194 VAL M C 1
ATOM 11644 O O . VAL G 1 194 ? 73.99906 -33.18118 18.60706 1.000 85.49207 194 VAL M O 1
ATOM 11648 N N . MET G 1 195 ? 73.94962 -33.50379 16.37128 1.000 71.77593 195 MET M N 1
ATOM 11649 C CA . MET G 1 195 ? 75.17227 -34.29395 16.30646 1.000 78.47968 195 MET M CA 1
ATOM 11650 C C . MET G 1 195 ? 76.20141 -33.55460 15.45931 1.000 77.37682 195 MET M C 1
ATOM 11651 O O . MET G 1 195 ? 75.97123 -33.30850 14.27062 1.000 61.40149 195 MET M O 1
ATOM 11656 N N . HIS G 1 196 ? 77.34081 -33.22324 16.06441 1.000 71.92525 196 HIS M N 1
ATOM 11657 C CA . HIS G 1 196 ? 78.36961 -32.43480 15.39805 1.000 68.70850 196 HIS M CA 1
ATOM 11658 C C . HIS G 1 196 ? 79.70225 -32.67864 16.09117 1.000 78.97863 196 HIS M C 1
ATOM 11659 O O . HIS G 1 196 ? 79.75034 -32.86846 17.30792 1.000 81.64678 196 HIS M O 1
ATOM 11666 N N . GLU G 1 197 ? 80.78787 -32.62794 15.31205 1.000 69.49098 197 GLU M N 1
ATOM 11667 C CA . GLU G 1 197 ? 82.10069 -33.00992 15.82803 1.000 73.48279 197 GLU M CA 1
ATOM 11668 C C . GLU G 1 197 ? 82.63645 -32.05771 16.89393 1.000 80.84270 197 GLU M C 1
ATOM 11669 O O . GLU G 1 197 ? 83.53455 -32.44335 17.65066 1.000 84.21569 197 GLU M O 1
ATOM 11675 N N . ALA G 1 198 ? 82.12451 -30.83330 16.97471 1.000 88.80062 198 ALA M N 1
ATOM 11676 C CA . ALA G 1 198 ? 82.61417 -29.86564 17.94876 1.000 92.40601 198 ALA M CA 1
ATOM 11677 C C . ALA G 1 198 ? 81.86811 -29.92230 19.27601 1.000 97.78317 198 ALA M C 1
ATOM 11678 O O . ALA G 1 198 ? 82.19015 -29.14981 20.18544 1.000 101.08237 198 ALA M O 1
ATOM 11680 N N . LEU G 1 199 ? 80.88628 -30.80635 19.40550 1.000 90.52329 199 LEU M N 1
ATOM 11681 C CA . LEU G 1 199 ? 80.13705 -30.98741 20.63788 1.000 81.43540 199 LEU M CA 1
ATOM 11682 C C . LEU G 1 199 ? 80.82252 -32.02433 21.52154 1.000 91.57674 199 LEU M C 1
ATOM 11683 O O . LEU G 1 199 ? 81.60312 -32.85693 21.05256 1.000 85.96549 199 LEU M O 1
ATOM 11688 N N . HIS G 1 200 ? 80.54311 -31.94637 22.82147 1.000 101.98178 200 HIS M N 1
ATOM 11689 C CA . HIS G 1 200 ? 81.00755 -32.97791 23.74163 1.000 95.29515 200 HIS M CA 1
ATOM 11690 C C . HIS G 1 200 ? 80.36097 -34.31001 23.38807 1.000 87.75207 200 HIS M C 1
ATOM 11691 O O . HIS G 1 200 ? 79.13158 -34.41501 23.33053 1.000 90.82921 200 HIS M O 1
ATOM 11698 N N . ASN G 1 201 ? 81.19379 -35.32613 23.14552 1.000 73.50764 201 ASN M N 1
ATOM 11699 C CA . ASN G 1 201 ? 80.75025 -36.63164 22.65524 1.000 81.61187 201 ASN M CA 1
ATOM 11700 C C . ASN G 1 201 ? 79.99385 -36.52098 21.33515 1.000 88.49383 201 ASN M C 1
ATOM 11701 O O . ASN G 1 201 ? 79.23208 -37.42513 20.97725 1.000 91.36695 201 ASN M O 1
ATOM 11706 N N . HIS G 1 202 ? 80.19169 -35.41650 20.61164 1.000 92.83265 202 HIS M N 1
ATOM 11707 C CA . HIS G 1 202 ? 79.55445 -35.16994 19.31779 1.000 73.98334 202 HIS M CA 1
ATOM 11708 C C . HIS G 1 202 ? 78.03175 -35.18967 19.41945 1.000 78.15099 202 HIS M C 1
ATOM 11709 O O . HIS G 1 202 ? 77.34657 -35.59252 18.47742 1.000 73.71060 202 HIS M O 1
ATOM 11716 N N . TYR G 1 203 ? 77.48306 -34.73894 20.54637 1.000 77.20091 203 TYR M N 1
ATOM 11717 C CA . TYR G 1 203 ? 76.04992 -34.85394 20.76819 1.000 76.95965 203 TYR M CA 1
ATOM 11718 C C . TYR G 1 203 ? 75.60416 -33.84260 21.81166 1.000 74.22625 203 TYR M C 1
ATOM 11719 O O . TYR G 1 203 ? 76.32135 -33.58098 22.77999 1.000 77.62129 203 TYR M O 1
ATOM 11728 N N . THR G 1 204 ? 74.41434 -33.28450 21.60210 1.000 69.74950 204 THR M N 1
ATOM 11729 C CA . THR G 1 204 ? 73.77709 -32.42209 22.58580 1.000 67.65469 204 THR M CA 1
ATOM 11730 C C . THR G 1 204 ? 72.27767 -32.42883 22.33067 1.000 67.14474 204 THR M C 1
ATOM 11731 O O . THR G 1 204 ? 71.81467 -32.79310 21.24665 1.000 72.78345 204 THR M O 1
ATOM 11735 N N . GLN G 1 205 ? 71.52496 -32.03235 23.35385 1.000 72.83799 205 GLN M N 1
ATOM 11736 C CA . GLN G 1 205 ? 70.07233 -31.96887 23.28761 1.000 83.75215 205 GLN M CA 1
ATOM 11737 C C . GLN G 1 205 ? 69.58634 -30.66828 23.90784 1.000 78.48523 205 GLN M C 1
ATOM 11738 O O . GLN G 1 205 ? 70.21976 -30.11346 24.81009 1.000 87.17911 205 GLN M O 1
ATOM 11744 N N . LYS G 1 206 ? 68.45563 -30.18295 23.40391 1.000 56.14515 206 LYS M N 1
ATOM 11745 C CA . LYS G 1 206 ? 67.73921 -29.07321 24.01257 1.000 74.73527 206 LYS M CA 1
ATOM 11746 C C . LYS G 1 206 ? 66.26524 -29.44193 24.06978 1.000 83.59118 206 LYS M C 1
ATOM 11747 O O . LYS G 1 206 ? 65.71008 -29.93999 23.08490 1.000 78.79435 206 LYS M O 1
ATOM 11753 N N . SER G 1 207 ? 65.63994 -29.21217 25.21915 1.000 83.17709 207 SER M N 1
ATOM 11754 C CA . SER G 1 207 ? 64.24640 -29.57448 25.42472 1.000 88.93633 207 SER M CA 1
ATOM 11755 C C . SER G 1 207 ? 63.32395 -28.39246 25.15404 1.000 83.16940 207 SER M C 1
ATOM 11756 O O . SER G 1 207 ? 63.73659 -27.23044 25.16883 1.000 86.10523 207 SER M O 1
ATOM 11759 N N . LEU G 1 208 ? 62.05561 -28.71272 24.90522 1.000 79.49292 208 LEU M N 1
ATOM 11760 C CA . LEU G 1 208 ? 61.05434 -27.70804 24.56399 1.000 92.76334 208 LEU M CA 1
ATOM 11761 C C . LEU G 1 208 ? 59.68421 -28.21228 24.98985 1.000 91.90363 208 LEU M C 1
ATOM 11762 O O . LEU G 1 208 ? 59.24256 -29.26739 24.52481 1.000 93.29787 208 LEU M O 1
ATOM 11767 N N . SER G 1 209 ? 59.01722 -27.46475 25.86634 1.000 89.69099 209 SER M N 1
ATOM 11768 C CA . SER G 1 209 ? 57.70227 -27.83739 26.36636 1.000 92.62526 209 SER M CA 1
ATOM 11769 C C . SER G 1 209 ? 56.86472 -26.57727 26.51977 1.000 94.90310 209 SER M C 1
ATOM 11770 O O . SER G 1 209 ? 57.39287 -25.46532 26.59671 1.000 100.35986 209 SER M O 1
ATOM 11773 N N . LEU G 1 210 ? 55.54696 -26.75962 26.56642 1.000 90.61342 210 LEU M N 1
ATOM 11774 C CA . LEU G 1 210 ? 54.65077 -25.61810 26.68657 1.000 101.80695 210 LEU M CA 1
ATOM 11775 C C . LEU G 1 210 ? 54.79611 -24.96089 28.05308 1.000 113.43529 210 LEU M C 1
ATOM 11776 O O . LEU G 1 210 ? 54.81675 -25.63826 29.08641 1.000 110.58160 210 LEU M O 1
ATOM 11781 N N . SER G 1 211 ? 54.89285 -23.63473 28.05040 1.000 113.89497 211 SER M N 1
ATOM 11782 C CA . SER G 1 211 ? 55.02262 -22.85809 29.27611 1.000 123.08475 211 SER M CA 1
ATOM 11783 C C . SER G 1 211 ? 53.65043 -22.56433 29.87982 1.000 122.02525 211 SER M C 1
ATOM 11784 O O . SER G 1 211 ? 53.30371 -23.06902 30.94812 1.000 118.83359 211 SER M O 1
ATOM 11787 N N . GLN H 2 1 ? 77.99575 1.88847 -16.75074 1.000 91.58233 1 GLN N N 1
ATOM 11788 C CA . GLN H 2 1 ? 78.04202 0.43579 -16.87217 1.000 84.03283 1 GLN N CA 1
ATOM 11789 C C . GLN H 2 1 ? 76.76127 -0.11476 -17.49721 1.000 92.33344 1 GLN N C 1
ATOM 11790 O O . GLN H 2 1 ? 75.67173 0.42608 -17.28842 1.000 91.41944 1 GLN N O 1
ATOM 11792 N N . VAL H 2 2 ? 76.90384 -1.19579 -18.26362 1.000 86.63738 2 VAL N N 1
ATOM 11793 C CA . VAL H 2 2 ? 75.78260 -1.83889 -18.94085 1.000 80.36166 2 VAL N CA 1
ATOM 11794 C C . VAL H 2 2 ? 75.22289 -2.92888 -18.03998 1.000 75.17403 2 VAL N C 1
ATOM 11795 O O . VAL H 2 2 ? 75.97752 -3.69628 -17.42996 1.000 86.83530 2 VAL N O 1
ATOM 11799 N N . GLN H 2 3 ? 73.89431 -3.00278 -17.95318 1.000 62.35532 3 GLN N N 1
ATOM 11800 C CA . GLN H 2 3 ? 73.22317 -3.97191 -17.09993 1.000 75.40888 3 GLN N CA 1
ATOM 11801 C C . GLN H 2 3 ? 72.12713 -4.69459 -17.87347 1.000 67.31656 3 GLN N C 1
ATOM 11802 O O . GLN H 2 3 ? 71.51088 -4.13651 -18.78640 1.000 59.73231 3 GLN N O 1
ATOM 11808 N N . LEU H 2 4 ? 71.89182 -5.94963 -17.49008 1.000 72.04761 4 LEU N N 1
ATOM 11809 C CA . LEU H 2 4 ? 70.89337 -6.80253 -18.11935 1.000 57.89241 4 LEU N CA 1
ATOM 11810 C C . LEU H 2 4 ? 69.97404 -7.33863 -17.03503 1.000 64.39871 4 LEU N C 1
ATOM 11811 O O . LEU H 2 4 ? 70.44704 -7.94152 -16.06763 1.000 78.47647 4 LEU N O 1
ATOM 11816 N N . GLN H 2 5 ? 68.66983 -7.12659 -17.18984 1.000 56.45486 5 GLN N N 1
ATOM 11817 C CA . GLN H 2 5 ? 67.69301 -7.73985 -16.30223 1.000 71.60600 5 GLN N CA 1
ATOM 11818 C C . GLN H 2 5 ? 66.60209 -8.41845 -17.11343 1.000 66.65291 5 GLN N C 1
ATOM 11819 O O . GLN H 2 5 ? 66.26120 -7.99556 -18.22065 1.000 66.13959 5 GLN N O 1
ATOM 11825 N N . GLU H 2 6 ? 66.05502 -9.47795 -16.53004 1.000 82.57774 6 GLU N N 1
ATOM 11826 C CA . GLU H 2 6 ? 65.18594 -10.41900 -17.21207 1.000 72.80057 6 GLU N CA 1
ATOM 11827 C C . GLU H 2 6 ? 63.80712 -10.41401 -16.57167 1.000 70.88757 6 GLU N C 1
ATOM 11828 O O . GLU H 2 6 ? 63.66462 -10.19818 -15.36469 1.000 76.64532 6 GLU N O 1
ATOM 11834 N N . SER H 2 7 ? 62.79143 -10.67709 -17.38469 1.000 69.05363 7 SER N N 1
ATOM 11835 C CA . SER H 2 7 ? 61.41177 -10.59044 -16.93925 1.000 66.13607 7 SER N CA 1
ATOM 11836 C C . SER H 2 7 ? 60.60186 -11.70141 -17.59096 1.000 66.56415 7 SER N C 1
ATOM 11837 O O . SER H 2 7 ? 61.07839 -12.40815 -18.47882 1.000 65.28072 7 SER N O 1
ATOM 11840 N N . GLY H 2 8 ? 59.36501 -11.85696 -17.12621 1.000 77.76913 8 GLY N N 1
ATOM 11841 C CA . GLY H 2 8 ? 58.51158 -12.93206 -17.56912 1.000 78.33806 8 GLY N CA 1
ATOM 11842 C C . GLY H 2 8 ? 57.98399 -13.75385 -16.40983 1.000 89.58770 8 GLY N C 1
ATOM 11843 O O . GLY H 2 8 ? 58.48400 -13.67772 -15.28261 1.000 97.85057 8 GLY N O 1
ATOM 11844 N N . PRO H 2 9 ? 56.96187 -14.56655 -16.67016 1.000 94.10521 9 PRO N N 1
ATOM 11845 C CA . PRO H 2 9 ? 56.34195 -15.33793 -15.58670 1.000 92.44852 9 PRO N CA 1
ATOM 11846 C C . PRO H 2 9 ? 57.23237 -16.48365 -15.13271 1.000 89.93912 9 PRO N C 1
ATOM 11847 O O . PRO H 2 9 ? 57.92797 -17.11133 -15.93495 1.000 79.21073 9 PRO N O 1
ATOM 11851 N N . GLY H 2 10 ? 57.20294 -16.75040 -13.82771 1.000 95.38156 10 GLY N N 1
ATOM 11852 C CA . GLY H 2 10 ? 58.04606 -17.77557 -13.24485 1.000 88.45863 10 GLY N CA 1
ATOM 11853 C C . GLY H 2 10 ? 57.33385 -19.08778 -12.98593 1.000 82.94009 10 GLY N C 1
ATOM 11854 O O . GLY H 2 10 ? 57.83476 -19.93392 -12.23941 1.000 86.56500 10 GLY N O 1
ATOM 11855 N N . LEU H 2 11 ? 56.17128 -19.27682 -13.60742 1.000 98.90193 11 LEU N N 1
ATOM 11856 C CA . LEU H 2 11 ? 55.44084 -20.53995 -13.51308 1.000 87.61230 11 LEU N CA 1
ATOM 11857 C C . LEU H 2 11 ? 54.65694 -20.72483 -14.80386 1.000 99.13896 11 LEU N C 1
ATOM 11858 O O . LEU H 2 11 ? 53.72396 -19.96408 -15.07961 1.000 96.98313 11 LEU N O 1
ATOM 11863 N N . VAL H 2 12 ? 55.03633 -21.73020 -15.58853 1.000 98.54515 12 VAL N N 1
ATOM 11864 C CA . VAL H 2 12 ? 54.32707 -22.09890 -16.80616 1.000 98.22063 12 VAL N CA 1
ATOM 11865 C C . VAL H 2 12 ? 53.82268 -23.52849 -16.66443 1.000 106.42104 12 VAL N C 1
ATOM 11866 O O . VAL H 2 12 ? 54.48252 -24.37713 -16.05206 1.000 93.51856 12 VAL N O 1
ATOM 11870 N N . LYS H 2 13 ? 52.64278 -23.78762 -17.21872 1.000 107.28105 13 LYS N N 1
ATOM 11871 C CA . LYS H 2 13 ? 52.09004 -25.12878 -17.16223 1.000 96.55901 13 LYS N CA 1
ATOM 11872 C C . LYS H 2 13 ? 52.74689 -26.00153 -18.22977 1.000 95.79262 13 LYS N C 1
ATOM 11873 O O . LYS H 2 13 ? 53.20448 -25.49304 -19.25610 1.000 112.96976 13 LYS N O 1
ATOM 11879 N N . PRO H 2 14 ? 52.82933 -27.31294 -18.00129 1.000 97.74443 14 PRO N N 1
ATOM 11880 C CA . PRO H 2 14 ? 53.51902 -28.18280 -18.96217 1.000 95.40584 14 PRO N CA 1
ATOM 11881 C C . PRO H 2 14 ? 52.88064 -28.13392 -20.34348 1.000 108.38631 14 PRO N C 1
ATOM 11882 O O . PRO H 2 14 ? 51.67581 -27.91470 -20.48940 1.000 117.95578 14 PRO N O 1
ATOM 11886 N N . SER H 2 15 ? 53.72288 -28.33203 -21.36342 1.000 105.44965 15 SER N N 1
ATOM 11887 C CA . SER H 2 15 ? 53.31808 -28.31997 -22.77239 1.000 93.30980 15 SER N CA 1
ATOM 11888 C C . SER H 2 15 ? 52.80790 -26.95067 -23.21616 1.000 106.65625 15 SER N C 1
ATOM 11889 O O . SER H 2 15 ? 52.02040 -26.84717 -24.16046 1.000 121.97385 15 SER N O 1
ATOM 11892 N N . GLU H 2 16 ? 53.24895 -25.89092 -22.55016 1.000 94.85782 16 GLU N N 1
ATOM 11893 C CA . GLU H 2 16 ? 52.93118 -24.52102 -22.93358 1.000 98.34201 16 GLU N CA 1
ATOM 11894 C C . GLU H 2 16 ? 54.22863 -23.78557 -23.26029 1.000 107.12298 16 GLU N C 1
ATOM 11895 O O . GLU H 2 16 ? 55.32314 -24.34364 -23.16564 1.000 106.42501 16 GLU N O 1
ATOM 11901 N N . THR H 2 17 ? 54.10380 -22.52151 -23.65386 1.000 111.96308 17 THR N N 1
ATOM 11902 C CA . THR H 2 17 ? 55.25872 -21.74104 -24.07682 1.000 104.90628 17 THR N CA 1
ATOM 11903 C C . THR H 2 17 ? 55.85222 -20.93708 -22.92349 1.000 106.86138 17 THR N C 1
ATOM 11904 O O . THR H 2 17 ? 55.13409 -20.44952 -22.04571 1.000 94.13442 17 THR N O 1
ATOM 11908 N N . LEU H 2 18 ? 57.17842 -20.81900 -22.93639 1.000 107.85835 18 LEU N N 1
ATOM 11909 C CA . LEU H 2 18 ? 57.93423 -19.98099 -22.01411 1.000 81.64525 18 LEU N CA 1
ATOM 11910 C C . LEU H 2 18 ? 58.22994 -18.63923 -22.66914 1.000 91.82859 18 LEU N C 1
ATOM 11911 O O . LEU H 2 18 ? 58.75809 -18.59207 -23.78412 1.000 100.14699 18 LEU N O 1
ATOM 11916 N N . SER H 2 19 ? 57.89395 -17.55331 -21.97965 1.000 88.15688 19 SER N N 1
ATOM 11917 C CA . SER H 2 19 ? 58.16869 -16.20846 -22.46974 1.000 80.86430 19 SER N CA 1
ATOM 11918 C C . SER H 2 19 ? 59.13641 -15.52951 -21.51400 1.000 84.73373 19 SER N C 1
ATOM 11919 O O . SER H 2 19 ? 58.85309 -15.41305 -20.31656 1.000 108.43267 19 SER N O 1
ATOM 11922 N N . LEU H 2 20 ? 60.27482 -15.09012 -22.04381 1.000 63.74471 20 LEU N N 1
ATOM 11923 C CA . LEU H 2 20 ? 61.26159 -14.33613 -21.28758 1.000 60.42532 20 LEU N CA 1
ATOM 11924 C C . LEU H 2 20 ? 61.80631 -13.23053 -22.17322 1.000 63.39098 20 LEU N C 1
ATOM 11925 O O . LEU H 2 20 ? 62.06292 -13.45816 -23.35513 1.000 81.53510 20 LEU N O 1
ATOM 11930 N N . THR H 2 21 ? 61.97609 -12.03804 -21.60776 1.000 66.23498 21 THR N N 1
ATOM 11931 C CA . THR H 2 21 ? 62.56678 -10.90849 -22.31692 1.000 70.43353 21 THR N CA 1
ATOM 11932 C C . THR H 2 21 ? 63.70840 -10.35273 -21.47813 1.000 73.64576 21 THR N C 1
ATOM 11933 O O . THR H 2 21 ? 63.55232 -10.15068 -20.26928 1.000 76.33653 21 THR N O 1
ATOM 11937 N N . CYS H 2 22 ? 64.85276 -10.12018 -22.11234 1.000 54.38159 22 CYS N N 1
ATOM 11938 C CA . CYS H 2 22 ? 66.00021 -9.49616 -21.46532 1.000 57.62602 22 CYS N CA 1
ATOM 11939 C C . CYS H 2 22 ? 66.07759 -8.05058 -21.93810 1.000 58.18775 22 CYS N C 1
ATOM 11940 O O . CYS H 2 22 ? 66.17514 -7.79302 -23.14230 1.000 71.50546 22 CYS N O 1
ATOM 11943 N N . THR H 2 23 ? 66.01851 -7.11163 -20.99870 1.000 62.95028 23 THR N N 1
ATOM 11944 C CA . THR H 2 23 ? 66.06684 -5.69138 -21.32085 1.000 63.32314 23 THR N CA 1
ATOM 11945 C C . THR H 2 23 ? 67.48171 -5.18423 -21.08487 1.000 58.90048 23 THR N C 1
ATOM 11946 O O . THR H 2 23 ? 68.00444 -5.27765 -19.96787 1.000 70.29048 23 THR N O 1
ATOM 11950 N N . VAL H 2 24 ? 68.10012 -4.66214 -22.13533 1.000 54.63872 24 VAL N N 1
ATOM 11951 C CA . VAL H 2 24 ? 69.43518 -4.09061 -22.03878 1.000 55.38469 24 VAL N CA 1
ATOM 11952 C C . VAL H 2 24 ? 69.27985 -2.60818 -21.74032 1.000 64.76014 24 VAL N C 1
ATOM 11953 O O . VAL H 2 24 ? 68.59320 -1.88671 -22.47247 1.000 60.68284 24 VAL N O 1
ATOM 11957 N N . SER H 2 25 ? 69.90262 -2.15768 -20.65501 1.000 60.09776 25 SER N N 1
ATOM 11958 C CA . SER H 2 25 ? 69.91682 -0.75215 -20.28066 1.000 61.43567 25 SER N CA 1
ATOM 11959 C C . SER H 2 25 ? 71.35513 -0.29907 -20.07169 1.000 53.99424 25 SER N C 1
ATOM 11960 O O . SER H 2 25 ? 72.23504 -1.10314 -19.75974 1.000 54.47240 25 SER N O 1
ATOM 11963 N N . GLY H 2 26 ? 71.58678 0.99764 -20.26911 1.000 58.43545 26 GLY N N 1
ATOM 11964 C CA . GLY H 2 26 ? 72.93032 1.53894 -20.18664 1.000 72.75834 26 GLY N CA 1
ATOM 11965 C C . GLY H 2 26 ? 73.83724 1.18714 -21.34425 1.000 72.35087 26 GLY N C 1
ATOM 11966 O O . GLY H 2 26 ? 75.05160 1.38603 -21.24542 1.000 73.37944 26 GLY N O 1
ATOM 11967 N N . GLY H 2 27 ? 73.28516 0.67294 -22.43726 1.000 74.60385 27 GLY N N 1
ATOM 11968 C CA . GLY H 2 27 ? 74.06789 0.29403 -23.60056 1.000 69.38958 27 GLY N CA 1
ATOM 11969 C C . GLY H 2 27 ? 73.14182 -0.09003 -24.73210 1.000 70.68510 27 GLY N C 1
ATOM 11970 O O . GLY H 2 27 ? 71.92894 -0.22733 -24.55079 1.000 76.23555 27 GLY N O 1
ATOM 11971 N N . SER H 2 28 ? 73.73175 -0.27132 -25.91019 1.000 82.26567 28 SER N N 1
ATOM 11972 C CA . SER H 2 28 ? 72.96866 -0.52219 -27.12577 1.000 82.68047 28 SER N CA 1
ATOM 11973 C C . SER H 2 28 ? 73.02877 -1.99391 -27.51072 1.000 70.97472 28 SER N C 1
ATOM 11974 O O . SER H 2 28 ? 74.09627 -2.61348 -27.48766 1.000 78.41885 28 SER N O 1
ATOM 11977 N N . VAL H 2 29 ? 71.86694 -2.54515 -27.86759 1.000 69.84597 29 VAL N N 1
ATOM 11978 C CA . VAL H 2 29 ? 71.78893 -3.94415 -28.27715 1.000 86.70888 29 VAL N CA 1
ATOM 11979 C C . VAL H 2 29 ? 72.42446 -4.13316 -29.65306 1.000 93.30733 29 VAL N C 1
ATOM 11980 O O . VAL H 2 29 ? 72.98990 -5.19320 -29.94607 1.000 94.24010 29 VAL N O 1
ATOM 11984 N N . SER H 2 30 ? 72.32791 -3.12662 -30.52060 1.000 95.87048 30 SER N N 1
ATOM 11985 C CA . SER H 2 30 ? 72.81042 -3.21286 -31.89886 1.000 99.48815 30 SER N CA 1
ATOM 11986 C C . SER H 2 30 ? 74.13468 -2.46114 -32.01786 1.000 118.59815 30 SER N C 1
ATOM 11987 O O . SER H 2 30 ? 74.25188 -1.43000 -32.68402 1.000 143.79815 30 SER N O 1
ATOM 11990 N N . SER H 2 31 ? 75.15740 -3.01396 -31.36838 1.000 111.86655 31 SER N N 1
ATOM 11991 C CA . SER H 2 31 ? 76.47321 -2.38009 -31.33024 1.000 124.27889 31 SER N CA 1
ATOM 11992 C C . SER H 2 31 ? 77.49055 -3.39852 -31.82781 1.000 116.85787 31 SER N C 1
ATOM 11993 O O . SER H 2 31 ? 77.90852 -4.28764 -31.08005 1.000 110.07296 31 SER N O 1
ATOM 11996 N N . GLY H 2 32 ? 77.98816 -3.16122 -33.04028 1.000 130.18147 32 GLY N N 1
ATOM 11997 C CA . GLY H 2 32 ? 78.96809 -4.01574 -33.66884 1.000 124.37389 32 GLY N CA 1
ATOM 11998 C C . GLY H 2 32 ? 78.66848 -5.48807 -33.49871 1.000 105.22953 32 GLY N C 1
ATOM 11999 O O . GLY H 2 32 ? 77.59970 -5.96364 -33.89716 1.000 96.36126 32 GLY N O 1
ATOM 12000 N N . SER H 2 33 ? 79.59231 -6.21751 -32.88097 1.000 98.62296 33 SER N N 1
ATOM 12001 C CA . SER H 2 33 ? 79.46166 -7.66086 -32.71587 1.000 108.23094 33 SER N CA 1
ATOM 12002 C C . SER H 2 33 ? 79.39655 -8.03031 -31.23486 1.000 102.58134 33 SER N C 1
ATOM 12003 O O . SER H 2 33 ? 80.41909 -8.20838 -30.56886 1.000 77.38621 33 SER N O 1
ATOM 12006 N N . TYR H 2 34 ? 78.17030 -8.11562 -30.73051 1.000 99.04300 34 TYR N N 1
ATOM 12007 C CA . TYR H 2 34 ? 77.84217 -8.70030 -29.44188 1.000 70.81415 34 TYR N CA 1
ATOM 12008 C C . TYR H 2 34 ? 76.85668 -9.82564 -29.71474 1.000 78.47814 34 TYR N C 1
ATOM 12009 O O . TYR H 2 34 ? 76.06994 -9.75571 -30.66404 1.000 78.40803 34 TYR N O 1
ATOM 12018 N N . TYR H 2 35 ? 76.89881 -10.86938 -28.89676 1.000 88.05945 35 TYR N N 1
ATOM 12019 C CA . TYR H 2 35 ? 76.01014 -12.01249 -29.08749 1.000 86.92799 35 TYR N CA 1
ATOM 12020 C C . TYR H 2 35 ? 75.15113 -12.13482 -27.83232 1.000 80.91928 35 TYR N C 1
ATOM 12021 O O . TYR H 2 35 ? 75.60178 -12.65076 -26.80440 1.000 86.98673 35 TYR N O 1
ATOM 12030 N N . TRP H 2 36 ? 73.91427 -11.65249 -27.92708 1.000 71.89581 36 TRP N N 1
ATOM 12031 C CA . TRP H 2 36 ? 72.96503 -11.70953 -26.82309 1.000 80.27869 36 TRP N CA 1
ATOM 12032 C C . TRP H 2 36 ? 72.37817 -13.11048 -26.72497 1.000 74.30650 36 TRP N C 1
ATOM 12033 O O . TRP H 2 36 ? 71.73744 -13.58862 -27.66666 1.000 69.10935 36 TRP N O 1
ATOM 12044 N N . SER H 2 37 ? 72.57208 -13.75443 -25.57660 1.000 68.84041 37 SER N N 1
ATOM 12045 C CA . SER H 2 37 ? 72.32999 -15.18096 -25.44798 1.000 75.47522 37 SER N CA 1
ATOM 12046 C C . SER H 2 37 ? 71.58046 -15.47909 -24.15647 1.000 68.42196 37 SER N C 1
ATOM 12047 O O . SER H 2 37 ? 71.42978 -14.62389 -23.28053 1.000 66.45873 37 SER N O 1
ATOM 12050 N N . TRP H 2 38 ? 71.11786 -16.72213 -24.04831 1.000 55.20096 38 TRP N N 1
ATOM 12051 C CA . TRP H 2 38 ? 70.35618 -17.19742 -22.90389 1.000 57.51097 38 TRP N CA 1
ATOM 12052 C C . TRP H 2 38 ? 71.05678 -18.41966 -22.33251 1.000 66.37127 38 TRP N C 1
ATOM 12053 O O . TRP H 2 38 ? 71.46708 -19.31144 -23.08095 1.000 60.16083 38 TRP N O 1
ATOM 12064 N N . ILE H 2 39 ? 71.18941 -18.45875 -21.00955 1.000 78.48674 39 ILE N N 1
ATOM 12065 C CA . ILE H 2 39 ? 71.83672 -19.55758 -20.30274 1.000 65.68933 39 ILE N CA 1
ATOM 12066 C C . ILE H 2 39 ? 70.97458 -19.92347 -19.10458 1.000 63.18257 39 ILE N C 1
ATOM 12067 O O . ILE H 2 39 ? 70.53644 -19.04205 -18.35801 1.000 69.30271 39 ILE N O 1
ATOM 12072 N N . ARG H 2 40 ? 70.72519 -21.21496 -18.92340 1.000 61.32601 40 ARG N N 1
ATOM 12073 C CA . ARG H 2 40 ? 69.91693 -21.69531 -17.81604 1.000 60.23882 40 ARG N CA 1
ATOM 12074 C C . ARG H 2 40 ? 70.74108 -22.62031 -16.93241 1.000 72.46387 40 ARG N C 1
ATOM 12075 O O . ARG H 2 40 ? 71.71294 -23.23695 -17.38119 1.000 74.54219 40 ARG N O 1
ATOM 12083 N N . GLN H 2 41 ? 70.33911 -22.70406 -15.66836 1.000 78.91318 41 GLN N N 1
ATOM 12084 C CA . GLN H 2 41 ? 71.01131 -23.51951 -14.66953 1.000 66.22643 41 GLN N CA 1
ATOM 12085 C C . GLN H 2 41 ? 69.96340 -24.17265 -13.78239 1.000 76.89857 41 GLN N C 1
ATOM 12086 O O . GLN H 2 41 ? 69.32557 -23.48512 -12.97539 1.000 71.70186 41 GLN N O 1
ATOM 12092 N N . PRO H 2 42 ? 69.74044 -25.47918 -13.90892 1.000 88.35343 42 PRO N N 1
ATOM 12093 C CA . PRO H 2 42 ? 68.81990 -26.14556 -12.99674 1.000 80.08594 42 PRO N CA 1
ATOM 12094 C C . PRO H 2 42 ? 69.36296 -26.10373 -11.58280 1.000 100.33033 42 PRO N C 1
ATOM 12095 O O . PRO H 2 42 ? 70.58621 -25.99979 -11.37253 1.000 97.35897 42 PRO N O 1
ATOM 12099 N N . PRO H 2 43 ? 68.48857 -26.16899 -10.57949 1.000 110.47797 43 PRO N N 1
ATOM 12100 C CA . PRO H 2 43 ? 68.95434 -26.08240 -9.18777 1.000 99.53683 43 PRO N CA 1
ATOM 12101 C C . PRO H 2 43 ? 69.92701 -27.20436 -8.85315 1.000 103.22293 43 PRO N C 1
ATOM 12102 O O . PRO H 2 43 ? 69.64890 -28.38404 -9.08533 1.000 94.17368 43 PRO N O 1
ATOM 12106 N N . GLY H 2 44 ? 71.08701 -26.81831 -8.32033 1.000 94.30709 44 GLY N N 1
ATOM 12107 C CA . GLY H 2 44 ? 72.13600 -27.74992 -7.96452 1.000 89.04714 44 GLY N CA 1
ATOM 12108 C C . GLY H 2 44 ? 72.88655 -28.36431 -9.12491 1.000 96.74648 44 GLY N C 1
ATOM 12109 O O . GLY H 2 44 ? 73.81011 -29.15201 -8.89064 1.000 94.38148 44 GLY N O 1
ATOM 12110 N N . LYS H 2 45 ? 72.53079 -28.03271 -10.36169 1.000 95.57993 45 LYS N N 1
ATOM 12111 C CA . LYS H 2 45 ? 73.17786 -28.57207 -11.54351 1.000 98.90207 45 LYS N CA 1
ATOM 12112 C C . LYS H 2 45 ? 74.13694 -27.53039 -12.11855 1.000 100.87327 45 LYS N C 1
ATOM 12113 O O . LYS H 2 45 ? 74.45335 -26.52233 -11.47859 1.000 82.80755 45 LYS N O 1
ATOM 12119 N N . GLY H 2 46 ? 74.61695 -27.77654 -13.33871 1.000 105.01235 46 GLY N N 1
ATOM 12120 C CA . GLY H 2 46 ? 75.54420 -26.88708 -14.00040 1.000 87.91163 46 GLY N CA 1
ATOM 12121 C C . GLY H 2 46 ? 74.85550 -25.92405 -14.95275 1.000 90.21350 46 GLY N C 1
ATOM 12122 O O . GLY H 2 46 ? 73.62992 -25.79833 -14.99080 1.000 95.08738 46 GLY N O 1
ATOM 12123 N N . LEU H 2 47 ? 75.67680 -25.23864 -15.74403 1.000 91.52942 47 LEU N N 1
ATOM 12124 C CA . LEU H 2 47 ? 75.21492 -24.21384 -16.67175 1.000 77.91611 47 LEU N CA 1
ATOM 12125 C C . LEU H 2 47 ? 75.04510 -24.80699 -18.06377 1.000 92.87765 47 LEU N C 1
ATOM 12126 O O . LEU H 2 47 ? 75.94781 -25.48080 -18.57159 1.000 111.12778 47 LEU N O 1
ATOM 12131 N N . GLU H 2 48 ? 73.89559 -24.54440 -18.68066 1.000 86.75042 48 GLU N N 1
ATOM 12132 C CA . GLU H 2 48 ? 73.58707 -25.03344 -20.01885 1.000 80.82461 48 GLU N CA 1
ATOM 12133 C C . GLU H 2 48 ? 73.35070 -23.84253 -20.93434 1.000 82.74780 48 GLU N C 1
ATOM 12134 O O . GLU H 2 48 ? 72.48655 -23.00342 -20.65651 1.000 84.51522 48 GLU N O 1
ATOM 12140 N N . TRP H 2 49 ? 74.11748 -23.77246 -22.01963 1.000 82.14756 49 TRP N N 1
ATOM 12141 C CA . TRP H 2 49 ? 73.96269 -22.70688 -23.00003 1.000 68.65450 49 TRP N CA 1
ATOM 12142 C C . TRP H 2 49 ? 72.79482 -23.02560 -23.92355 1.000 64.86177 49 TRP N C 1
ATOM 12143 O O . TRP H 2 49 ? 72.71738 -24.12167 -24.48473 1.000 80.95328 49 TRP N O 1
ATOM 12154 N N . ILE H 2 50 ? 71.87678 -22.07365 -24.06676 1.000 69.97556 50 ILE N N 1
ATOM 12155 C CA . ILE H 2 50 ? 70.67276 -22.28112 -24.86393 1.000 72.29696 50 ILE N CA 1
ATOM 12156 C C . ILE H 2 50 ? 70.91549 -21.82777 -26.29830 1.000 81.01013 50 ILE N C 1
ATOM 12157 O O . ILE H 2 50 ? 70.85605 -22.63467 -27.23255 1.000 82.25966 50 ILE N O 1
ATOM 12162 N N . GLY H 2 51 ? 71.17337 -20.53980 -26.48628 1.000 82.05785 51 GLY N N 1
ATOM 12163 C CA . GLY H 2 51 ? 71.48297 -20.02488 -27.80945 1.000 79.48546 51 GLY N CA 1
ATOM 12164 C C . GLY H 2 51 ? 71.68995 -18.52846 -27.74922 1.000 72.37001 51 GLY N C 1
ATOM 12165 O O . GLY H 2 51 ? 71.47983 -17.89158 -26.71429 1.000 74.66631 51 GLY N O 1
ATOM 12166 N N . TYR H 2 52 ? 72.11742 -17.97096 -28.88077 1.000 71.44398 52 TYR N N 1
ATOM 12167 C CA . TYR H 2 52 ? 72.31449 -16.53337 -29.00728 1.000 72.77229 52 TYR N CA 1
ATOM 12168 C C . TYR H 2 52 ? 71.58935 -16.01034 -30.23863 1.000 68.03725 52 TYR N C 1
ATOM 12169 O O . TYR H 2 52 ? 71.13494 -16.76931 -31.09726 1.000 77.36577 52 TYR N O 1
ATOM 12178 N N . ILE H 2 53 ? 71.48126 -14.68758 -30.30923 1.000 74.35964 53 ILE N N 1
ATOM 12179 C CA . ILE H 2 53 ? 70.94833 -14.00333 -31.47922 1.000 65.24217 53 ILE N CA 1
ATOM 12180 C C . ILE H 2 53 ? 71.82578 -12.79699 -31.78660 1.000 73.49828 53 ILE N C 1
ATOM 12181 O O . ILE H 2 53 ? 72.31099 -12.11694 -30.87683 1.000 79.31915 53 ILE N O 1
ATOM 12186 N N . TYR H 2 54 ? 72.04753 -12.55247 -33.07365 1.000 86.46174 54 TYR N N 1
ATOM 12187 C CA . TYR H 2 54 ? 72.74427 -11.37068 -33.55512 1.000 78.38953 54 TYR N CA 1
ATOM 12188 C C . TYR H 2 54 ? 71.72744 -10.26658 -33.82189 1.000 77.99771 54 TYR N C 1
ATOM 12189 O O . TYR H 2 54 ? 70.55155 -10.53792 -34.07943 1.000 78.84633 54 TYR N O 1
ATOM 12198 N N . TYR H 2 55 ? 72.18380 -9.01087 -33.76188 1.000 77.14596 55 TYR N N 1
ATOM 12199 C CA . TYR H 2 55 ? 71.23670 -7.90352 -33.86418 1.000 76.62133 55 TYR N CA 1
ATOM 12200 C C . TYR H 2 55 ? 70.55986 -7.84166 -35.22784 1.000 91.77113 55 TYR N C 1
ATOM 12201 O O . TYR H 2 55 ? 69.49859 -7.22006 -35.34852 1.000 88.97666 55 TYR N O 1
ATOM 12210 N N . SER H 2 56 ? 71.14601 -8.46939 -36.25166 1.000 96.45769 56 SER N N 1
ATOM 12211 C CA . SER H 2 56 ? 70.48743 -8.58524 -37.54806 1.000 77.16181 56 SER N CA 1
ATOM 12212 C C . SER H 2 56 ? 69.31076 -9.55328 -37.51280 1.000 77.30441 56 SER N C 1
ATOM 12213 O O . SER H 2 56 ? 68.40357 -9.43862 -38.34318 1.000 81.69586 56 SER N O 1
ATOM 12216 N N . GLY H 2 57 ? 69.31090 -10.50197 -36.58117 1.000 68.20653 57 GLY N N 1
ATOM 12217 C CA . GLY H 2 57 ? 68.27258 -11.51371 -36.48209 1.000 65.94842 57 GLY N CA 1
ATOM 12218 C C . GLY H 2 57 ? 68.76145 -12.94431 -36.58847 1.000 77.96826 57 GLY N C 1
ATOM 12219 O O . GLY H 2 57 ? 67.96557 -13.87029 -36.36651 1.000 64.90999 57 GLY N O 1
ATOM 12220 N N . SER H 2 58 ? 70.03196 -13.17133 -36.91561 1.000 87.16813 58 SER N N 1
ATOM 12221 C CA . SER H 2 58 ? 70.55093 -14.52668 -37.03983 1.000 88.40111 58 SER N CA 1
ATOM 12222 C C . SER H 2 58 ? 70.63022 -15.19732 -35.67416 1.000 75.26564 58 SER N C 1
ATOM 12223 O O . SER H 2 58 ? 70.95573 -14.56060 -34.66946 1.000 79.78730 58 SER N O 1
ATOM 12226 N N . THR H 2 59 ? 70.33625 -16.49524 -35.64120 1.000 73.85472 59 THR N N 1
ATOM 12227 C CA . THR H 2 59 ? 70.23703 -17.24047 -34.39374 1.000 73.93606 59 THR N CA 1
ATOM 12228 C C . THR H 2 59 ? 71.05169 -18.52299 -34.47418 1.000 68.13661 59 THR N C 1
ATOM 12229 O O . THR H 2 59 ? 71.08610 -19.18784 -35.51399 1.000 89.51088 59 THR N O 1
ATOM 12233 N N . ASN H 2 60 ? 71.71376 -18.85161 -33.36726 1.000 63.80928 60 ASN N N 1
ATOM 12234 C CA . ASN H 2 60 ? 72.38123 -20.13071 -33.16530 1.000 67.94863 60 ASN N CA 1
ATOM 12235 C C . ASN H 2 60 ? 71.78130 -20.79445 -31.93225 1.000 72.04105 60 ASN N C 1
ATOM 12236 O O . ASN H 2 60 ? 71.73027 -20.18297 -30.86208 1.000 81.75415 60 ASN N O 1
ATOM 12241 N N . TYR H 2 61 ? 71.32811 -22.03685 -32.07823 1.000 76.09615 61 TYR N N 1
ATOM 12242 C CA . TYR H 2 61 ? 70.66206 -22.75212 -30.99968 1.000 64.36827 61 TYR N CA 1
ATOM 12243 C C . TYR H 2 61 ? 71.48748 -23.95694 -30.57143 1.000 76.24275 61 TYR N C 1
ATOM 12244 O O . TYR H 2 61 ? 72.30648 -24.48123 -31.33140 1.000 90.67232 61 TYR N O 1
ATOM 12253 N N . ASN H 2 62 ? 71.27480 -24.37759 -29.33408 1.000 93.31680 62 ASN N N 1
ATOM 12254 C CA . ASN H 2 62 ? 71.80619 -25.65597 -28.88505 1.000 87.42305 62 ASN N CA 1
ATOM 12255 C C . ASN H 2 62 ? 71.01600 -26.76436 -29.57105 1.000 89.05138 62 ASN N C 1
ATOM 12256 O O . ASN H 2 62 ? 69.78058 -26.71613 -29.58437 1.000 90.36414 62 ASN N O 1
ATOM 12261 N N . PRO H 2 63 ? 71.68048 -27.75374 -30.17390 1.000 91.34047 63 PRO N N 1
ATOM 12262 C CA . PRO H 2 63 ? 70.93295 -28.78804 -30.91218 1.000 90.45157 63 PRO N CA 1
ATOM 12263 C C . PRO H 2 63 ? 69.89326 -29.52498 -30.07954 1.000 102.07588 63 PRO N C 1
ATOM 12264 O O . PRO H 2 63 ? 68.82054 -29.85789 -30.60144 1.000 89.67843 63 PRO N O 1
ATOM 12268 N N . SER H 2 64 ? 70.17254 -29.78794 -28.79881 1.000 98.63686 64 SER N N 1
ATOM 12269 C CA . SER H 2 64 ? 69.20760 -30.49949 -27.96349 1.000 88.48903 64 SER N CA 1
ATOM 12270 C C . SER H 2 64 ? 67.91829 -29.70801 -27.78311 1.000 93.87953 64 SER N C 1
ATOM 12271 O O . SER H 2 64 ? 66.85156 -30.29706 -27.57282 1.000 105.37128 64 SER N O 1
ATOM 12274 N N . LEU H 2 65 ? 67.99414 -28.38118 -27.84912 1.000 93.12399 65 LEU N N 1
ATOM 12275 C CA . LEU H 2 65 ? 66.84028 -27.52535 -27.62327 1.000 92.25460 65 LEU N CA 1
ATOM 12276 C C . LEU H 2 65 ? 66.17625 -27.04707 -28.90887 1.000 105.33350 65 LEU N C 1
ATOM 12277 O O . LEU H 2 65 ? 65.13899 -26.37989 -28.83550 1.000 101.86949 65 LEU N O 1
ATOM 12282 N N . LYS H 2 66 ? 66.74071 -27.36123 -30.07312 1.000 104.62921 66 LYS N N 1
ATOM 12283 C CA . LYS H 2 66 ? 66.15135 -26.92647 -31.33013 1.000 89.43971 66 LYS N CA 1
ATOM 12284 C C . LYS H 2 66 ? 64.74836 -27.51130 -31.49789 1.000 92.89593 66 LYS N C 1
ATOM 12285 O O . LYS H 2 66 ? 64.39603 -28.53388 -30.90256 1.000 92.74890 66 LYS N O 1
ATOM 12291 N N . SER H 2 67 ? 63.94803 -26.82872 -32.32625 1.000 92.42249 67 SER N N 1
ATOM 12292 C CA . SER H 2 67 ? 62.52794 -27.09414 -32.55663 1.000 102.45229 67 SER N CA 1
ATOM 12293 C C . SER H 2 67 ? 61.66684 -26.69063 -31.36376 1.000 104.25610 67 SER N C 1
ATOM 12294 O O . SER H 2 67 ? 60.43355 -26.73546 -31.44284 1.000 107.89200 67 SER N O 1
ATOM 12297 N N . ARG H 2 68 ? 62.29382 -26.28178 -30.26320 1.000 100.50215 68 ARG N N 1
ATOM 12298 C CA . ARG H 2 68 ? 61.57275 -25.77753 -29.10793 1.000 91.66165 68 ARG N CA 1
ATOM 12299 C C . ARG H 2 68 ? 62.00264 -24.38017 -28.68793 1.000 95.61357 68 ARG N C 1
ATOM 12300 O O . ARG H 2 68 ? 61.31944 -23.76630 -27.86040 1.000 108.47451 68 ARG N O 1
ATOM 12308 N N . VAL H 2 69 ? 63.09416 -23.85622 -29.23999 1.000 80.51052 69 VAL N N 1
ATOM 12309 C CA . VAL H 2 69 ? 63.68338 -22.59601 -28.80683 1.000 79.18407 69 VAL N CA 1
ATOM 12310 C C . VAL H 2 69 ? 63.47561 -21.55230 -29.89325 1.000 79.55761 69 VAL N C 1
ATOM 12311 O O . VAL H 2 69 ? 63.65709 -21.83287 -31.08343 1.000 101.89313 69 VAL N O 1
ATOM 12315 N N . THR H 2 70 ? 63.08538 -20.34844 -29.48047 1.000 79.94179 70 THR N N 1
ATOM 12316 C CA . THR H 2 70 ? 62.95071 -19.21384 -30.38888 1.000 79.13531 70 THR N CA 1
ATOM 12317 C C . THR H 2 70 ? 63.44263 -17.97625 -29.65351 1.000 76.16157 70 THR N C 1
ATOM 12318 O O . THR H 2 70 ? 62.82086 -17.54385 -28.67932 1.000 77.93308 70 THR N O 1
ATOM 12322 N N . ILE H 2 71 ? 64.55650 -17.41520 -30.10720 1.000 70.56727 71 ILE N N 1
ATOM 12323 C CA . ILE H 2 71 ? 65.10590 -16.18392 -29.55561 1.000 68.15825 71 ILE N CA 1
ATOM 12324 C C . ILE H 2 71 ? 64.98841 -15.08667 -30.60761 1.000 61.40701 71 ILE N C 1
ATOM 12325 O O . ILE H 2 71 ? 65.26972 -15.31334 -31.79063 1.000 76.15274 71 ILE N O 1
ATOM 12330 N N . SER H 2 72 ? 64.54145 -13.90474 -30.18138 1.000 57.42552 72 SER N N 1
ATOM 12331 C CA . SER H 2 72 ? 64.26840 -12.79068 -31.08255 1.000 69.05286 72 SER N CA 1
ATOM 12332 C C . SER H 2 72 ? 64.85800 -11.50478 -30.51282 1.000 65.46644 72 SER N C 1
ATOM 12333 O O . SER H 2 72 ? 65.29690 -11.45685 -29.36306 1.000 71.23403 72 SER N O 1
ATOM 12336 N N . VAL H 2 73 ? 64.89449 -10.46060 -31.34365 1.000 66.26932 73 VAL N N 1
ATOM 12337 C CA . VAL H 2 73 ? 65.38490 -9.14225 -30.95051 1.000 64.82630 73 VAL N CA 1
ATOM 12338 C C . VAL H 2 73 ? 64.37164 -8.08689 -31.36201 1.000 68.76994 73 VAL N C 1
ATOM 12339 O O . VAL H 2 73 ? 63.79515 -8.15991 -32.45287 1.000 74.37726 73 VAL N O 1
ATOM 12343 N N . ASP H 2 74 ? 64.15484 -7.10703 -30.48727 1.000 66.31073 74 ASP N N 1
ATOM 12344 C CA . ASP H 2 74 ? 63.37558 -5.91311 -30.80128 1.000 70.83057 74 ASP N CA 1
ATOM 12345 C C . ASP H 2 74 ? 64.29960 -4.71539 -30.59057 1.000 62.20358 74 ASP N C 1
ATOM 12346 O O . ASP H 2 74 ? 64.39257 -4.17887 -29.48521 1.000 79.33262 74 ASP N O 1
ATOM 12351 N N . THR H 2 75 ? 64.98819 -4.30104 -31.65738 1.000 67.21049 75 THR N N 1
ATOM 12352 C CA . THR H 2 75 ? 65.91779 -3.18078 -31.55823 1.000 62.33546 75 THR N CA 1
ATOM 12353 C C . THR H 2 75 ? 65.21434 -1.88031 -31.19309 1.000 72.07714 75 THR N C 1
ATOM 12354 O O . THR H 2 75 ? 65.85546 -0.97600 -30.64747 1.000 83.07562 75 THR N O 1
ATOM 12358 N N . SER H 2 76 ? 63.92199 -1.75541 -31.49780 1.000 64.06546 76 SER N N 1
ATOM 12359 C CA . SER H 2 76 ? 63.17491 -0.55620 -31.14285 1.000 73.62525 76 SER N CA 1
ATOM 12360 C C . SER H 2 76 ? 62.83606 -0.50148 -29.65813 1.000 87.23205 76 SER N C 1
ATOM 12361 O O . SER H 2 76 ? 62.33977 0.52801 -29.18816 1.000 94.95771 76 SER N O 1
ATOM 12364 N N . LYS H 2 77 ? 63.08547 -1.58296 -28.91727 1.000 76.35584 77 LYS N N 1
ATOM 12365 C CA . LYS H 2 77 ? 62.86499 -1.62560 -27.48014 1.000 67.57280 77 LYS N CA 1
ATOM 12366 C C . LYS H 2 77 ? 64.12092 -1.97361 -26.69059 1.000 71.19545 77 LYS N C 1
ATOM 12367 O O . LYS H 2 77 ? 64.03631 -2.11220 -25.46492 1.000 74.01694 77 LYS N O 1
ATOM 12373 N N . ASN H 2 78 ? 65.27310 -2.12360 -27.34922 1.000 64.43821 78 ASN N N 1
ATOM 12374 C CA . ASN H 2 78 ? 66.52144 -2.54335 -26.70321 1.000 59.36281 78 ASN N CA 1
ATOM 12375 C C . ASN H 2 78 ? 66.31691 -3.81760 -25.88605 1.000 70.95190 78 ASN N C 1
ATOM 12376 O O . ASN H 2 78 ? 66.78095 -3.94767 -24.75050 1.000 64.62654 78 ASN N O 1
ATOM 12381 N N . GLN H 2 79 ? 65.62257 -4.77426 -26.48920 1.000 74.30464 79 GLN N N 1
ATOM 12382 C CA . GLN H 2 79 ? 65.26006 -6.01566 -25.82735 1.000 68.94833 79 GLN N CA 1
ATOM 12383 C C . GLN H 2 79 ? 65.54055 -7.19797 -26.74264 1.000 67.51348 79 GLN N C 1
ATOM 12384 O O . GLN H 2 79 ? 65.47680 -7.08445 -27.97043 1.000 77.16030 79 GLN N O 1
ATOM 12390 N N . PHE H 2 80 ? 65.86183 -8.33522 -26.13333 1.000 52.79641 80 PHE N N 1
ATOM 12391 C CA . PHE H 2 80 ? 65.86907 -9.59648 -26.85695 1.000 61.17511 80 PHE N CA 1
ATOM 12392 C C . PHE H 2 80 ? 65.21817 -10.65375 -25.98686 1.000 52.83969 80 PHE N C 1
ATOM 12393 O O . PHE H 2 80 ? 65.57860 -10.81015 -24.81879 1.000 68.83633 80 PHE N O 1
ATOM 12401 N N . SER H 2 81 ? 64.25681 -11.36618 -26.55562 1.000 60.39505 81 SER N N 1
ATOM 12402 C CA . SER H 2 81 ? 63.41058 -12.27511 -25.80303 1.000 69.34447 81 SER N CA 1
ATOM 12403 C C . SER H 2 81 ? 63.71181 -13.72441 -26.16658 1.000 61.38821 81 SER N C 1
ATOM 12404 O O . SER H 2 81 ? 64.33936 -14.01691 -27.18646 1.000 66.03259 81 SER N O 1
ATOM 12407 N N . LEU H 2 82 ? 63.26311 -14.63306 -25.30166 1.000 64.44789 82 LEU N N 1
ATOM 12408 C CA . LEU H 2 82 ? 63.40910 -16.06942 -25.49765 1.000 62.44818 82 LEU N CA 1
ATOM 12409 C C . LEU H 2 82 ? 62.04096 -16.72543 -25.40332 1.000 61.86742 82 LEU N C 1
ATOM 12410 O O . LEU H 2 82 ? 61.24902 -16.40550 -24.51347 1.000 72.56833 82 LEU N O 1
ATOM 12415 N N . LYS H 2 83 ? 61.76563 -17.63783 -26.32677 1.000 76.54113 83 LYS N N 1
ATOM 12416 C CA . LYS H 2 83 ? 60.53264 -18.40974 -26.33447 1.000 72.55589 83 LYS N CA 1
ATOM 12417 C C . LYS H 2 83 ? 60.89779 -19.88356 -26.26974 1.000 70.57045 83 LYS N C 1
ATOM 12418 O O . LYS H 2 83 ? 61.76799 -20.34277 -27.01652 1.000 77.85438 83 LYS N O 1
ATOM 12424 N N . LEU H 2 84 ? 60.26225 -20.61553 -25.36059 1.000 66.51484 84 LEU N N 1
ATOM 12425 C CA . LEU H 2 84 ? 60.47606 -22.05400 -25.23958 1.000 73.40768 84 LEU N CA 1
ATOM 12426 C C . LEU H 2 84 ? 59.11703 -22.73170 -25.12913 1.000 88.19912 84 LEU N C 1
ATOM 12427 O O . LEU H 2 84 ? 58.39874 -22.53467 -24.14518 1.000 95.61966 84 LEU N O 1
ATOM 12432 N N . SER H 2 85 ? 58.76508 -23.51623 -26.14252 1.000 103.00224 85 SER N N 1
ATOM 12433 C CA . SER H 2 85 ? 57.44511 -24.11503 -26.26779 1.000 100.80651 85 SER N CA 1
ATOM 12434 C C . SER H 2 85 ? 57.47790 -25.58915 -25.87546 1.000 99.45655 85 SER N C 1
ATOM 12435 O O . SER H 2 85 ? 58.53799 -26.21769 -25.81376 1.000 92.13441 85 SER N O 1
ATOM 12438 N N . SER H 2 86 ? 56.28023 -26.14377 -25.65083 1.000 99.37878 86 SER N N 1
ATOM 12439 C CA . SER H 2 86 ? 56.09002 -27.52999 -25.22583 1.000 101.44348 86 SER N CA 1
ATOM 12440 C C . SER H 2 86 ? 57.08095 -27.90252 -24.12868 1.000 93.45248 86 SER N C 1
ATOM 12441 O O . SER H 2 86 ? 57.98836 -28.71279 -24.34271 1.000 81.09645 86 SER N O 1
ATOM 12444 N N . VAL H 2 87 ? 56.91592 -27.29613 -22.96280 1.000 102.66437 87 VAL N N 1
ATOM 12445 C CA . VAL H 2 87 ? 57.88094 -27.36707 -21.87292 1.000 94.88895 87 VAL N CA 1
ATOM 12446 C C . VAL H 2 87 ? 57.48018 -28.47954 -20.91545 1.000 87.72519 87 VAL N C 1
ATOM 12447 O O . VAL H 2 87 ? 56.28868 -28.72132 -20.69124 1.000 94.29681 87 VAL N O 1
ATOM 12451 N N . THR H 2 88 ? 58.47033 -29.17371 -20.36337 1.000 94.47627 88 THR N N 1
ATOM 12452 C CA . THR H 2 88 ? 58.25240 -30.16807 -19.31865 1.000 98.22259 88 THR N CA 1
ATOM 12453 C C . THR H 2 88 ? 58.97232 -29.73262 -18.04342 1.000 89.63164 88 THR N C 1
ATOM 12454 O O . THR H 2 88 ? 59.66079 -28.70948 -18.00672 1.000 93.71634 88 THR N O 1
ATOM 12458 N N . ALA H 2 89 ? 58.81385 -30.53395 -16.98731 1.000 94.97480 89 ALA N N 1
ATOM 12459 C CA . ALA H 2 89 ? 59.46156 -30.22999 -15.71594 1.000 93.38650 89 ALA N CA 1
ATOM 12460 C C . ALA H 2 89 ? 60.97902 -30.29159 -15.80729 1.000 85.88279 89 ALA N C 1
ATOM 12461 O O . ALA H 2 89 ? 61.66414 -29.71493 -14.95483 1.000 88.35770 89 ALA N O 1
ATOM 12463 N N . ALA H 2 90 ? 61.52034 -30.96455 -16.82387 1.000 80.77842 90 ALA N N 1
ATOM 12464 C CA . ALA H 2 90 ? 62.96401 -31.00740 -17.00896 1.000 86.09052 90 ALA N CA 1
ATOM 12465 C C . ALA H 2 90 ? 63.54105 -29.65956 -17.41669 1.000 96.64117 90 ALA N C 1
ATOM 12466 O O . ALA H 2 90 ? 64.76805 -29.52578 -17.48609 1.000 93.59760 90 ALA N O 1
ATOM 12468 N N . ASP H 2 91 ? 62.69371 -28.66883 -17.68981 1.000 92.35932 91 ASP N N 1
ATOM 12469 C CA . ASP H 2 91 ? 63.13312 -27.32614 -18.03738 1.000 87.91274 91 ASP N CA 1
ATOM 12470 C C . ASP H 2 91 ? 63.05746 -26.34950 -16.86809 1.000 92.71527 91 ASP N C 1
ATOM 12471 O O . ASP H 2 91 ? 63.40912 -25.17811 -17.03853 1.000 90.18645 91 ASP N O 1
ATOM 12476 N N . THR H 2 92 ? 62.60536 -26.79419 -15.69434 1.000 96.97886 92 THR N N 1
ATOM 12477 C CA . THR H 2 92 ? 62.58562 -25.93880 -14.51134 1.000 76.94672 92 THR N CA 1
ATOM 12478 C C . THR H 2 92 ? 64.01278 -25.61686 -14.08465 1.000 74.42711 92 THR N C 1
ATOM 12479 O O . THR H 2 92 ? 64.78266 -26.52082 -13.74240 1.000 85.22302 92 THR N O 1
ATOM 12483 N N . ALA H 2 93 ? 64.36348 -24.33446 -14.10016 1.000 73.89359 93 ALA N N 1
ATOM 12484 C CA . ALA H 2 93 ? 65.73675 -23.90375 -13.85842 1.000 76.01486 93 ALA N CA 1
ATOM 12485 C C . ALA H 2 93 ? 65.74633 -22.39267 -13.66069 1.000 68.35325 93 ALA N C 1
ATOM 12486 O O . ALA H 2 93 ? 64.71510 -21.72228 -13.77633 1.000 62.84912 93 ALA N O 1
ATOM 12488 N N . VAL H 2 94 ? 66.92349 -21.86843 -13.32791 1.000 66.77621 94 VAL N N 1
ATOM 12489 C CA . VAL H 2 94 ? 67.17860 -20.43140 -13.33876 1.000 74.66087 94 VAL N CA 1
ATOM 12490 C C . VAL H 2 94 ? 67.71756 -20.05617 -14.71224 1.000 70.18142 94 VAL N C 1
ATOM 12491 O O . VAL H 2 94 ? 68.76005 -20.56597 -15.13375 1.000 78.54044 94 VAL N O 1
ATOM 12495 N N . TYR H 2 95 ? 67.02038 -19.15883 -15.40427 1.000 84.14568 95 TYR N N 1
ATOM 12496 C CA . TYR H 2 95 ? 67.41113 -18.71351 -16.73681 1.000 70.12985 95 TYR N CA 1
ATOM 12497 C C . TYR H 2 95 ? 68.13412 -17.37584 -16.63905 1.000 69.45350 95 TYR N C 1
ATOM 12498 O O . TYR H 2 95 ? 67.61734 -16.43112 -16.03548 1.000 70.00286 95 TYR N O 1
ATOM 12507 N N . TYR H 2 96 ? 69.33375 -17.30887 -17.21208 1.000 56.80826 96 TYR N N 1
ATOM 12508 C CA . TYR H 2 96 ? 70.12867 -16.08909 -17.27554 1.000 61.29458 96 TYR N CA 1
ATOM 12509 C C . TYR H 2 96 ? 70.17128 -15.57313 -18.70764 1.000 71.92253 96 TYR N C 1
ATOM 12510 O O . TYR H 2 96 ? 70.24208 -16.36444 -19.65489 1.000 60.81225 96 TYR N O 1
ATOM 12519 N N . CYS H 2 97 ? 70.13550 -14.25147 -18.87116 1.000 69.24790 97 CYS N N 1
ATOM 12520 C CA . CYS H 2 97 ? 70.53004 -13.64362 -20.13431 1.000 73.74479 97 CYS N CA 1
ATOM 12521 C C . CYS H 2 97 ? 71.90481 -13.01243 -19.96202 1.000 65.95709 97 CYS N C 1
ATOM 12522 O O . CYS H 2 97 ? 72.18048 -12.35717 -18.95279 1.000 72.12716 97 CYS N O 1
ATOM 12525 N N . ALA H 2 98 ? 72.76971 -13.22751 -20.94555 1.000 68.18122 98 ALA N N 1
ATOM 12526 C CA . ALA H 2 98 ? 74.11274 -12.67482 -20.93914 1.000 60.68539 98 ALA N CA 1
ATOM 12527 C C . ALA H 2 98 ? 74.46712 -12.25946 -22.35614 1.000 73.89960 98 ALA N C 1
ATOM 12528 O O . ALA H 2 98 ? 73.80195 -12.64014 -23.32391 1.000 75.25784 98 ALA N O 1
ATOM 12530 N N . ARG H 2 99 ? 75.52545 -11.46762 -22.47677 1.000 66.66777 99 ARG N N 1
ATOM 12531 C CA . ARG H 2 99 ? 76.05389 -11.08204 -23.77339 1.000 66.03351 99 ARG N CA 1
ATOM 12532 C C . ARG H 2 99 ? 77.44235 -11.67546 -23.95112 1.000 74.36300 99 ARG N C 1
ATOM 12533 O O . ARG H 2 99 ? 78.23617 -11.71903 -23.00625 1.000 68.85117 99 ARG N O 1
ATOM 12541 N N . GLU H 2 100 ? 77.72018 -12.15204 -25.15940 1.000 74.26919 100 GLU N N 1
ATOM 12542 C CA . GLU H 2 100 ? 79.03579 -12.68062 -25.48136 1.000 73.19990 100 GLU N CA 1
ATOM 12543 C C . GLU H 2 100 ? 79.93095 -11.51267 -25.86829 1.000 84.69579 100 GLU N C 1
ATOM 12544 O O . GLU H 2 100 ? 79.68261 -10.84003 -26.87444 1.000 72.56607 100 GLU N O 1
ATOM 12550 N N . GLY H 2 101 ? 80.95930 -11.26021 -25.05833 1.000 98.79092 101 GLY N N 1
ATOM 12551 C CA . GLY H 2 101 ? 81.75917 -10.06843 -25.22496 1.000 97.96690 101 GLY N CA 1
ATOM 12552 C C . GLY H 2 101 ? 82.70934 -10.15013 -26.39779 1.000 96.91700 101 GLY N C 1
ATOM 12553 O O . GLY H 2 101 ? 82.89104 -11.20200 -27.01169 1.000 83.48044 101 GLY N O 1
ATOM 12554 N N . LYS H 2 102 ? 83.30647 -8.99524 -26.71055 1.000 114.40556 102 LYS N N 1
ATOM 12555 C CA . LYS H 2 102 ? 84.33262 -8.93384 -27.74744 1.000 127.87652 102 LYS N CA 1
ATOM 12556 C C . LYS H 2 102 ? 85.41470 -9.97453 -27.49752 1.000 121.18054 102 LYS N C 1
ATOM 12557 O O . LYS H 2 102 ? 85.75056 -10.77083 -28.38237 1.000 110.60983 102 LYS N O 1
ATOM 12563 N N . ASN H 2 103 ? 85.97589 -9.97489 -26.29453 1.000 124.61997 103 ASN N N 1
ATOM 12564 C CA . ASN H 2 103 ? 86.96399 -10.96643 -25.90304 1.000 123.78836 103 ASN N CA 1
ATOM 12565 C C . ASN H 2 103 ? 86.23365 -12.18794 -25.36199 1.000 115.12632 103 ASN N C 1
ATOM 12566 O O . ASN H 2 103 ? 85.44189 -12.06996 -24.41868 1.000 120.76959 103 ASN N O 1
ATOM 12571 N N . GLY H 2 104 ? 86.49224 -13.35275 -25.95586 1.000 86.96160 104 GLY N N 1
ATOM 12572 C CA . GLY H 2 104 ? 85.92184 -14.58155 -25.43928 1.000 101.44267 104 GLY N CA 1
ATOM 12573 C C . GLY H 2 104 ? 84.40722 -14.58238 -25.41467 1.000 99.87276 104 GLY N C 1
ATOM 12574 O O . GLY H 2 104 ? 83.75928 -14.55989 -26.46646 1.000 63.78179 104 GLY N O 1
ATOM 12575 N N . ALA H 2 105 ? 83.83215 -14.60038 -24.21190 1.000 102.52380 105 ALA N N 1
ATOM 12576 C CA . ALA H 2 105 ? 82.38756 -14.70048 -24.07167 1.000 96.47354 105 ALA N CA 1
ATOM 12577 C C . ALA H 2 105 ? 81.96204 -14.25701 -22.67887 1.000 74.39509 105 ALA N C 1
ATOM 12578 O O . ALA H 2 105 ? 82.74973 -14.27485 -21.73084 1.000 81.89219 105 ALA N O 1
ATOM 12580 N N . PHE H 2 106 ? 80.69586 -13.84793 -22.58714 1.000 83.51874 106 PHE N N 1
ATOM 12581 C CA . PHE H 2 106 ? 79.94414 -13.68778 -21.33647 1.000 79.03013 106 PHE N CA 1
ATOM 12582 C C . PHE H 2 106 ? 80.65443 -12.78927 -20.32209 1.000 71.50621 106 PHE N C 1
ATOM 12583 O O . PHE H 2 106 ? 81.01114 -13.20647 -19.21951 1.000 73.24636 106 PHE N O 1
ATOM 12591 N N . ASP H 2 107 ? 80.84859 -11.53080 -20.71346 1.000 67.31581 107 ASP N N 1
ATOM 12592 C CA . ASP H 2 107 ? 81.40199 -10.53666 -19.80323 1.000 70.60467 107 ASP N CA 1
ATOM 12593 C C . ASP H 2 107 ? 80.34215 -9.87673 -18.92752 1.000 72.39532 107 ASP N C 1
ATOM 12594 O O . ASP H 2 107 ? 80.68974 -9.27305 -17.90690 1.000 69.50268 107 ASP N O 1
ATOM 12599 N N . ILE H 2 108 ? 79.06651 -9.96927 -19.30183 1.000 61.81825 108 ILE N N 1
ATOM 12600 C CA . ILE H 2 108 ? 77.97968 -9.32269 -18.57237 1.000 60.88748 108 ILE N CA 1
ATOM 12601 C C . ILE H 2 108 ? 76.81359 -10.29642 -18.48258 1.000 65.37722 108 ILE N C 1
ATOM 12602 O O . ILE H 2 108 ? 76.31739 -10.77193 -19.51089 1.000 66.56579 108 ILE N O 1
ATOM 12607 N N . TRP H 2 109 ? 76.37541 -10.58935 -17.26103 1.000 58.46444 109 TRP N N 1
ATOM 12608 C CA . TRP H 2 109 ? 75.26985 -11.49894 -17.00768 1.000 63.62916 109 TRP N CA 1
ATOM 12609 C C . TRP H 2 109 ? 74.07172 -10.74709 -16.44649 1.000 57.75421 109 TRP N C 1
ATOM 12610 O O . TRP H 2 109 ? 74.18982 -9.63136 -15.93379 1.000 73.59368 109 TRP N O 1
ATOM 12621 N N . GLY H 2 110 ? 72.90492 -11.38325 -16.55193 1.000 67.28017 110 GLY N N 1
ATOM 12622 C CA . GLY H 2 110 ? 71.70983 -10.89614 -15.90160 1.000 65.44895 110 GLY N CA 1
ATOM 12623 C C . GLY H 2 110 ? 71.62262 -11.41396 -14.48099 1.000 66.73456 110 GLY N C 1
ATOM 12624 O O . GLY H 2 110 ? 72.43614 -12.21803 -14.03243 1.000 71.27309 110 GLY N O 1
ATOM 12625 N N . GLN H 2 111 ? 70.60435 -10.94018 -13.76115 1.000 76.13901 111 GLN N N 1
ATOM 12626 C CA . GLN H 2 111 ? 70.44275 -11.36590 -12.37639 1.000 78.23249 111 GLN N CA 1
ATOM 12627 C C . GLN H 2 111 ? 69.95887 -12.80467 -12.26946 1.000 71.76397 111 GLN N C 1
ATOM 12628 O O . GLN H 2 111 ? 70.18439 -13.44857 -11.23938 1.000 71.46100 111 GLN N O 1
ATOM 12634 N N . GLY H 2 112 ? 69.32512 -13.32787 -13.31288 1.000 70.78703 112 GLY N N 1
ATOM 12635 C CA . GLY H 2 112 ? 68.72884 -14.64477 -13.24746 1.000 60.91858 112 GLY N CA 1
ATOM 12636 C C . GLY H 2 112 ? 67.29023 -14.57569 -12.78759 1.000 68.15964 112 GLY N C 1
ATOM 12637 O O . GLY H 2 112 ? 66.97845 -13.87934 -11.81726 1.000 89.16559 112 GLY N O 1
ATOM 12638 N N . THR H 2 113 ? 66.40039 -15.27748 -13.48149 1.000 57.82552 113 THR N N 1
ATOM 12639 C CA . THR H 2 113 ? 65.01199 -15.40927 -13.06288 1.000 59.99015 113 THR N CA 1
ATOM 12640 C C . THR H 2 113 ? 64.63618 -16.87777 -13.13597 1.000 66.14634 113 THR N C 1
ATOM 12641 O O . THR H 2 113 ? 64.83980 -17.52317 -14.16866 1.000 71.32725 113 THR N O 1
ATOM 12645 N N . MET H 2 114 ? 64.10161 -17.40767 -12.04331 1.000 71.16679 114 MET N N 1
ATOM 12646 C CA . MET H 2 114 ? 63.75314 -18.81553 -11.99748 1.000 73.51115 114 MET N CA 1
ATOM 12647 C C . MET H 2 114 ? 62.35056 -19.02901 -12.54379 1.000 77.78840 114 MET N C 1
ATOM 12648 O O . MET H 2 114 ? 61.42335 -18.27112 -12.24092 1.000 65.95500 114 MET N O 1
ATOM 12653 N N . VAL H 2 115 ? 62.21170 -20.06596 -13.36257 1.000 77.27307 115 VAL N N 1
ATOM 12654 C CA . VAL H 2 115 ? 60.93368 -20.48586 -13.91413 1.000 77.11067 115 VAL N CA 1
ATOM 12655 C C . VAL H 2 115 ? 60.70286 -21.92309 -13.48063 1.000 77.94995 115 VAL N C 1
ATOM 12656 O O . VAL H 2 115 ? 61.54466 -22.79640 -13.72924 1.000 72.55357 115 VAL N O 1
ATOM 12660 N N . THR H 2 116 ? 59.58132 -22.16290 -12.81334 1.000 86.86887 116 THR N N 1
ATOM 12661 C CA . THR H 2 116 ? 59.17887 -23.50541 -12.42848 1.000 85.00796 116 THR N CA 1
ATOM 12662 C C . THR H 2 116 ? 58.13281 -24.00592 -13.41330 1.000 86.72723 116 THR N C 1
ATOM 12663 O O . THR H 2 116 ? 57.18369 -23.28357 -13.74133 1.000 71.47191 116 THR N O 1
ATOM 12667 N N . VAL H 2 117 ? 58.31683 -25.23205 -13.89027 1.000 88.80920 117 VAL N N 1
ATOM 12668 C CA . VAL H 2 117 ? 57.39455 -25.87413 -14.82008 1.000 90.43706 117 VAL N CA 1
ATOM 12669 C C . VAL H 2 117 ? 56.68696 -26.98105 -14.05745 1.000 91.42574 117 VAL N C 1
ATOM 12670 O O . VAL H 2 117 ? 57.31683 -27.96254 -13.64340 1.000 80.37861 117 VAL N O 1
ATOM 12674 N N . SER H 2 118 ? 55.38267 -26.82474 -13.86040 1.000 84.89171 118 SER N N 1
ATOM 12675 C CA . SER H 2 118 ? 54.62935 -27.78620 -13.06978 1.000 87.64113 118 SER N CA 1
ATOM 12676 C C . SER H 2 118 ? 53.14581 -27.60485 -13.33397 1.000 91.29787 118 SER N C 1
ATOM 12677 O O . SER H 2 118 ? 52.68753 -26.52995 -13.73330 1.000 88.41417 118 SER N O 1
ATOM 12680 N N . SER H 2 119 ? 52.40243 -28.67497 -13.07990 1.000 93.66579 119 SER N N 1
ATOM 12681 C CA . SER H 2 119 ? 50.95315 -28.64865 -13.18210 1.000 89.85700 119 SER N CA 1
ATOM 12682 C C . SER H 2 119 ? 50.30156 -28.14879 -11.90549 1.000 95.73057 119 SER N C 1
ATOM 12683 O O . SER H 2 119 ? 49.11476 -27.80363 -11.92423 1.000 101.43611 119 SER N O 1
ATOM 12686 N N . ALA H 2 120 ? 51.05827 -28.10063 -10.80889 1.000 101.72864 120 ALA N N 1
ATOM 12687 C CA . ALA H 2 120 ? 50.52983 -27.67859 -9.51962 1.000 85.90960 120 ALA N CA 1
ATOM 12688 C C . ALA H 2 120 ? 50.10222 -26.21358 -9.53985 1.000 92.26760 120 ALA N C 1
ATOM 12689 O O . ALA H 2 120 ? 50.59686 -25.40188 -10.32761 1.000 105.58815 120 ALA N O 1
ATOM 12691 N N . GLN H 2 121 ? 49.15676 -25.88577 -8.65915 1.000 95.06734 121 GLN N N 1
ATOM 12692 C CA . GLN H 2 121 ? 48.50582 -24.60406 -8.42476 1.000 95.77278 121 GLN N CA 1
ATOM 12693 C C . GLN H 2 121 ? 49.32290 -23.77713 -7.43041 1.000 96.08637 121 GLN N C 1
ATOM 12694 O O . GLN H 2 121 ? 49.90487 -24.33338 -6.49311 1.000 80.55815 121 GLN N O 1
ATOM 12700 N N . PRO H 2 122 ? 49.40870 -22.45837 -7.62101 1.000 98.55618 122 PRO N N 1
ATOM 12701 C CA . PRO H 2 122 ? 50.19326 -21.62885 -6.69550 1.000 96.72160 122 PRO N CA 1
ATOM 12702 C C . PRO H 2 122 ? 49.56450 -21.57311 -5.31050 1.000 87.15532 122 PRO N C 1
ATOM 12703 O O . PRO H 2 122 ? 48.35028 -21.41024 -5.16476 1.000 74.91683 122 PRO N O 1
ATOM 12707 N N . ARG H 2 123 ? 50.40751 -21.69919 -4.28767 1.000 85.73668 123 ARG N N 1
ATOM 12708 C CA . ARG H 2 123 ? 49.97068 -21.62136 -2.90097 1.000 88.47704 123 ARG N CA 1
ATOM 12709 C C . ARG H 2 123 ? 50.54200 -20.36993 -2.24757 1.000 79.62126 123 ARG N C 1
ATOM 12710 O O . ARG H 2 123 ? 51.67157 -19.96520 -2.53712 1.000 84.78391 123 ARG N O 1
ATOM 12718 N N . GLU H 2 124 ? 49.75102 -19.76818 -1.36852 1.000 90.58246 124 GLU N N 1
ATOM 12719 C CA . GLU H 2 124 ? 50.10486 -18.52775 -0.68574 1.000 86.72966 124 GLU N CA 1
ATOM 12720 C C . GLU H 2 124 ? 50.97427 -18.82319 0.53466 1.000 94.85947 124 GLU N C 1
ATOM 12721 O O . GLU H 2 124 ? 50.64633 -19.71848 1.32185 1.000 96.54028 124 GLU N O 1
ATOM 12727 N N . PRO H 2 125 ? 52.07807 -18.09983 0.72466 1.000 91.54815 125 PRO N N 1
ATOM 12728 C CA . PRO H 2 125 ? 52.94916 -18.36882 1.87694 1.000 89.11599 125 PRO N CA 1
ATOM 12729 C C . PRO H 2 125 ? 52.33809 -17.90602 3.19226 1.000 84.96184 125 PRO N C 1
ATOM 12730 O O . PRO H 2 125 ? 51.71187 -16.84629 3.27448 1.000 86.77038 125 PRO N O 1
ATOM 12734 N N . GLN H 2 126 ? 52.52782 -18.72303 4.22655 1.000 79.72906 126 GLN N N 1
ATOM 12735 C CA . GLN H 2 126 ? 52.21089 -18.34102 5.59597 1.000 77.51392 126 GLN N CA 1
ATOM 12736 C C . GLN H 2 126 ? 53.47431 -17.80588 6.25850 1.000 78.34212 126 GLN N C 1
ATOM 12737 O O . GLN H 2 126 ? 54.53364 -18.43638 6.17751 1.000 80.57371 126 GLN N O 1
ATOM 12743 N N . VAL H 2 127 ? 53.36578 -16.65358 6.91613 1.000 68.48958 127 VAL N N 1
ATOM 12744 C CA . VAL H 2 127 ? 54.51509 -15.98763 7.52165 1.000 78.57322 127 VAL N CA 1
ATOM 12745 C C . VAL H 2 127 ? 54.32791 -15.94757 9.03427 1.000 81.82184 127 VAL N C 1
ATOM 12746 O O . VAL H 2 127 ? 53.27761 -15.51853 9.52555 1.000 83.59187 127 VAL N O 1
ATOM 12750 N N . TYR H 2 128 ? 55.35016 -16.38602 9.76715 1.000 68.19836 128 TYR N N 1
ATOM 12751 C CA . TYR H 2 128 ? 55.32961 -16.41634 11.22268 1.000 64.24917 128 TYR N CA 1
ATOM 12752 C C . TYR H 2 128 ? 56.64935 -15.87152 11.74853 1.000 73.43791 128 TYR N C 1
ATOM 12753 O O . TYR H 2 128 ? 57.71894 -16.29938 11.30374 1.000 81.61217 128 TYR N O 1
ATOM 12762 N N . THR H 2 129 ? 56.57614 -14.93020 12.68688 1.000 83.11068 129 THR N N 1
ATOM 12763 C CA . THR H 2 129 ? 57.75932 -14.35875 13.31745 1.000 69.45458 129 THR N CA 1
ATOM 12764 C C . THR H 2 129 ? 58.00255 -15.02406 14.66600 1.000 71.39113 129 THR N C 1
ATOM 12765 O O . THR H 2 129 ? 57.06584 -15.25018 15.43829 1.000 72.10019 129 THR N O 1
ATOM 12769 N N . LEU H 2 130 ? 59.26712 -15.32768 14.94732 1.000 74.70585 130 LEU N N 1
ATOM 12770 C CA . LEU H 2 130 ? 59.65296 -16.02433 16.16912 1.000 64.20373 130 LEU N CA 1
ATOM 12771 C C . LEU H 2 130 ? 60.69241 -15.21186 16.92993 1.000 68.30849 130 LEU N C 1
ATOM 12772 O O . LEU H 2 130 ? 61.74523 -14.87288 16.36071 1.000 75.96561 130 LEU N O 1
ATOM 12777 N N . PRO H 2 131 ? 60.45414 -14.87777 18.19435 1.000 72.20580 131 PRO N N 1
ATOM 12778 C CA . PRO H 2 131 ? 61.45516 -14.14670 18.98044 1.000 64.46356 131 PRO N CA 1
ATOM 12779 C C . PRO H 2 131 ? 62.62764 -15.04299 19.33424 1.000 69.93954 131 PRO N C 1
ATOM 12780 O O . PRO H 2 131 ? 62.53791 -16.27322 19.20192 1.000 72.75252 131 PRO N O 1
ATOM 12784 N N . PRO H 2 132 ? 63.74966 -14.46670 19.77280 1.000 71.76207 132 PRO N N 1
ATOM 12785 C CA . PRO H 2 132 ? 64.91398 -15.29211 20.12274 1.000 72.45646 132 PRO N CA 1
ATOM 12786 C C . PRO H 2 132 ? 64.63071 -16.19536 21.31577 1.000 80.01221 132 PRO N C 1
ATOM 12787 O O . PRO H 2 132 ? 63.77999 -15.90373 22.15996 1.000 80.53597 132 PRO N O 1
ATOM 12791 N N . SER H 2 133 ? 65.34588 -17.31826 21.36387 1.000 83.39597 133 SER N N 1
ATOM 12792 C CA . SER H 2 133 ? 65.26577 -18.20551 22.51651 1.000 80.59718 133 SER N CA 1
ATOM 12793 C C . SER H 2 133 ? 65.76911 -17.49280 23.76567 1.000 84.24742 133 SER N C 1
ATOM 12794 O O . SER H 2 133 ? 66.67026 -16.65156 23.70792 1.000 84.65878 133 SER N O 1
ATOM 12797 N N . ARG H 2 134 ? 65.16229 -17.82514 24.90781 1.000 85.40973 134 ARG N N 1
ATOM 12798 C CA . ARG H 2 134 ? 65.57166 -17.19247 26.15678 1.000 84.90993 134 ARG N CA 1
ATOM 12799 C C . ARG H 2 134 ? 67.03454 -17.48194 26.47131 1.000 81.82628 134 ARG N C 1
ATOM 12800 O O . ARG H 2 134 ? 67.72267 -16.63302 27.05077 1.000 82.95317 134 ARG N O 1
ATOM 12808 N N . ASP H 2 135 ? 67.52986 -18.66387 26.08370 1.000 82.18509 135 ASP N N 1
ATOM 12809 C CA . ASP H 2 135 ? 68.93450 -19.00318 26.29305 1.000 80.68929 135 ASP N CA 1
ATOM 12810 C C . ASP H 2 135 ? 69.87110 -18.08046 25.52842 1.000 80.38514 135 ASP N C 1
ATOM 12811 O O . ASP H 2 135 ? 71.03370 -17.93065 25.91987 1.000 79.25836 135 ASP N O 1
ATOM 12816 N N . GLU H 2 136 ? 69.39543 -17.47388 24.44075 1.000 85.39204 136 GLU N N 1
ATOM 12817 C CA . GLU H 2 136 ? 70.23625 -16.62171 23.61182 1.000 85.17188 136 GLU N CA 1
ATOM 12818 C C . GLU H 2 136 ? 70.44779 -15.23385 24.19966 1.000 84.91600 136 GLU N C 1
ATOM 12819 O O . GLU H 2 136 ? 71.39425 -14.54898 23.79783 1.000 93.77084 136 GLU N O 1
ATOM 12825 N N . LEU H 2 137 ? 69.61090 -14.80863 25.14777 1.000 71.89483 137 LEU N N 1
ATOM 12826 C CA . LEU H 2 137 ? 69.75707 -13.47734 25.72750 1.000 73.85814 137 LEU N CA 1
ATOM 12827 C C . LEU H 2 137 ? 71.01871 -13.32189 26.56927 1.000 76.91567 137 LEU N C 1
ATOM 12828 O O . LEU H 2 137 ? 71.26065 -12.22586 27.08407 1.000 72.57464 137 LEU N O 1
ATOM 12833 N N . THR H 2 138 ? 71.81803 -14.37544 26.74212 1.000 76.06445 138 THR N N 1
ATOM 12834 C CA . THR H 2 138 ? 73.11271 -14.22490 27.39465 1.000 90.96159 138 THR N CA 1
ATOM 12835 C C . THR H 2 138 ? 74.19250 -13.75347 26.43011 1.000 89.68090 138 THR N C 1
ATOM 12836 O O . THR H 2 138 ? 75.25032 -13.29722 26.87740 1.000 95.24056 138 THR N O 1
ATOM 12840 N N . LYS H 2 139 ? 73.94823 -13.84949 25.12574 1.000 83.45224 139 LYS N N 1
ATOM 12841 C CA . LYS H 2 139 ? 74.92408 -13.46355 24.12120 1.000 89.25587 139 LYS N CA 1
ATOM 12842 C C . LYS H 2 139 ? 74.85222 -11.96244 23.84842 1.000 86.95043 139 LYS N C 1
ATOM 12843 O O . LYS H 2 139 ? 73.91247 -11.26925 24.24821 1.000 78.54825 139 LYS N O 1
ATOM 12849 N N . ASN H 2 140 ? 75.87460 -11.46194 23.15097 1.000 90.88404 140 ASN N N 1
ATOM 12850 C CA . ASN H 2 140 ? 75.91914 -10.05820 22.76606 1.000 88.78023 140 ASN N CA 1
ATOM 12851 C C . ASN H 2 140 ? 75.00318 -9.75194 21.58656 1.000 88.71528 140 ASN N C 1
ATOM 12852 O O . ASN H 2 140 ? 74.57864 -8.60149 21.43073 1.000 90.07934 140 ASN N O 1
ATOM 12857 N N . GLN H 2 141 ? 74.69452 -10.75046 20.75719 1.000 84.57722 141 GLN N N 1
ATOM 12858 C CA . GLN H 2 141 ? 73.77902 -10.60377 19.63495 1.000 74.56253 141 GLN N CA 1
ATOM 12859 C C . GLN H 2 141 ? 72.71676 -11.69426 19.70250 1.000 71.35786 141 GLN N C 1
ATOM 12860 O O . GLN H 2 141 ? 72.99511 -12.82493 20.11074 1.000 75.16058 141 GLN N O 1
ATOM 12866 N N . VAL H 2 142 ? 71.49812 -11.35604 19.28000 1.000 72.81363 142 VAL N N 1
ATOM 12867 C CA . VAL H 2 142 ? 70.37943 -12.29003 19.30326 1.000 67.21313 142 VAL N CA 1
ATOM 12868 C C . VAL H 2 142 ? 69.88061 -12.50722 17.87926 1.000 80.79801 142 VAL N C 1
ATOM 12869 O O . VAL H 2 142 ? 70.16406 -11.72734 16.96525 1.000 75.56190 142 VAL N O 1
ATOM 12873 N N . SER H 2 143 ? 69.13509 -13.59716 17.69779 1.000 80.82809 143 SER N N 1
ATOM 12874 C CA . SER H 2 143 ? 68.62616 -14.00487 16.39210 1.000 76.93578 143 SER N CA 1
ATOM 12875 C C . SER H 2 143 ? 67.10510 -13.90265 16.36285 1.000 75.25150 143 SER N C 1
ATOM 12876 O O . SER H 2 143 ? 66.41948 -14.52627 17.18096 1.000 74.06692 143 SER N O 1
ATOM 12879 N N . LEU H 2 144 ? 66.58541 -13.12921 15.41227 1.000 71.17678 144 LEU N N 1
ATOM 12880 C CA . LEU H 2 144 ? 65.15443 -13.04242 15.15170 1.000 66.90310 144 LEU N CA 1
ATOM 12881 C C . LEU H 2 144 ? 64.82813 -13.88521 13.92768 1.000 70.23372 144 LEU N C 1
ATOM 12882 O O . LEU H 2 144 ? 65.47704 -13.74852 12.88576 1.000 80.40615 144 LEU N O 1
ATOM 12887 N N . SER H 2 145 ? 63.83318 -14.75555 14.05245 1.000 62.97144 145 SER N N 1
ATOM 12888 C CA . SER H 2 145 ? 63.50075 -15.70543 13.00040 1.000 72.14538 145 SER N CA 1
ATOM 12889 C C . SER H 2 145 ? 62.17512 -15.34314 12.34300 1.000 76.14170 145 SER N C 1
ATOM 12890 O O . SER H 2 145 ? 61.19857 -15.01224 13.02517 1.000 73.45776 145 SER N O 1
ATOM 12893 N N . CYS H 2 146 ? 62.15235 -15.41278 11.01173 1.000 71.48095 146 CYS N N 1
ATOM 12894 C CA . CYS H 2 146 ? 60.94499 -15.22014 10.21213 1.000 74.76607 146 CYS N CA 1
ATOM 12895 C C . CYS H 2 146 ? 60.68869 -16.50190 9.43043 1.000 74.74346 146 CYS N C 1
ATOM 12896 O O . CYS H 2 146 ? 61.43946 -16.83041 8.50349 1.000 70.38612 146 CYS N O 1
ATOM 12899 N N . ALA H 2 147 ? 59.62846 -17.21653 9.79888 1.000 54.81412 147 ALA N N 1
ATOM 12900 C CA . ALA H 2 147 ? 59.28810 -18.48065 9.16532 1.000 60.86928 147 ALA N CA 1
ATOM 12901 C C . ALA H 2 147 ? 58.27693 -18.25246 8.04960 1.000 73.33538 147 ALA N C 1
ATOM 12902 O O . ALA H 2 147 ? 57.23830 -17.61884 8.25988 1.000 74.03261 147 ALA N O 1
ATOM 12904 N N . VAL H 2 148 ? 58.59698 -18.75246 6.86072 1.000 68.66387 148 VAL N N 1
ATOM 12905 C CA . VAL H 2 148 ? 57.70637 -18.70753 5.70826 1.000 75.98674 148 VAL N CA 1
ATOM 12906 C C . VAL H 2 148 ? 57.48878 -20.14124 5.25289 1.000 79.38997 148 VAL N C 1
ATOM 12907 O O . VAL H 2 148 ? 58.44576 -20.82043 4.86212 1.000 77.28015 148 VAL N O 1
ATOM 12911 N N . LYS H 2 149 ? 56.24334 -20.60899 5.31819 1.000 77.61693 149 LYS N N 1
ATOM 12912 C CA . LYS H 2 149 ? 55.94183 -21.99356 4.98868 1.000 81.49677 149 LYS N CA 1
ATOM 12913 C C . LYS H 2 149 ? 54.68794 -22.06677 4.13131 1.000 81.24393 149 LYS N C 1
ATOM 12914 O O . LYS H 2 149 ? 53.89394 -21.12424 4.06581 1.000 71.03098 149 LYS N O 1
ATOM 12920 N N . GLY H 2 150 ? 54.52479 -23.21121 3.46887 1.000 83.68288 150 GLY N N 1
ATOM 12921 C CA . GLY H 2 150 ? 53.30837 -23.48940 2.73633 1.000 80.74148 150 GLY N CA 1
ATOM 12922 C C . GLY H 2 150 ? 53.17941 -22.80985 1.39522 1.000 88.12054 150 GLY N C 1
ATOM 12923 O O . GLY H 2 150 ? 52.06115 -22.68832 0.88673 1.000 93.98147 150 GLY N O 1
ATOM 12924 N N . PHE H 2 151 ? 54.27867 -22.35377 0.80320 1.000 88.20153 151 PHE N N 1
ATOM 12925 C CA . PHE H 2 151 ? 54.21613 -21.64107 -0.46325 1.000 77.71524 151 PHE N CA 1
ATOM 12926 C C . PHE H 2 151 ? 54.68594 -22.51619 -1.61861 1.000 75.77653 151 PHE N C 1
ATOM 12927 O O . PHE H 2 151 ? 55.46619 -23.45667 -1.44308 1.000 65.37003 151 PHE N O 1
ATOM 12935 N N . TYR H 2 152 ? 54.18980 -22.18410 -2.81323 1.000 78.47899 152 TYR N N 1
ATOM 12936 C CA . TYR H 2 152 ? 54.52874 -22.82102 -4.07230 1.000 73.47761 152 TYR N CA 1
ATOM 12937 C C . TYR H 2 152 ? 54.26842 -21.79048 -5.15850 1.000 86.19287 152 TYR N C 1
ATOM 12938 O O . TYR H 2 152 ? 53.21567 -21.13639 -5.13111 1.000 87.09670 152 TYR N O 1
ATOM 12947 N N . PRO H 2 153 ? 55.18162 -21.62636 -6.13080 1.000 75.42915 153 PRO N N 1
ATOM 12948 C CA . PRO H 2 153 ? 56.46973 -22.31644 -6.27710 1.000 72.99444 153 PRO N CA 1
ATOM 12949 C C . PRO H 2 153 ? 57.56288 -21.74972 -5.37678 1.000 73.67271 153 PRO N C 1
ATOM 12950 O O . PRO H 2 153 ? 57.28170 -20.89575 -4.53858 1.000 82.45013 153 PRO N O 1
ATOM 12954 N N . SER H 2 154 ? 58.79773 -22.22121 -5.55994 1.000 72.30349 154 SER N N 1
ATOM 12955 C CA . SER H 2 154 ? 59.89414 -21.85892 -4.66903 1.000 74.68882 154 SER N CA 1
ATOM 12956 C C . SER H 2 154 ? 60.39432 -20.43151 -4.86942 1.000 87.73912 154 SER N C 1
ATOM 12957 O O . SER H 2 154 ? 61.21497 -19.96968 -4.06933 1.000 86.44357 154 SER N O 1
ATOM 12960 N N . ASP H 2 155 ? 59.93862 -19.72916 -5.90438 1.000 83.80301 155 ASP N N 1
ATOM 12961 C CA . ASP H 2 155 ? 60.38410 -18.36056 -6.15666 1.000 82.09152 155 ASP N CA 1
ATOM 12962 C C . ASP H 2 155 ? 59.83154 -17.43904 -5.07417 1.000 86.10683 155 ASP N C 1
ATOM 12963 O O . ASP H 2 155 ? 58.62257 -17.19611 -5.02127 1.000 86.21177 155 ASP N O 1
ATOM 12968 N N . ILE H 2 156 ? 60.70718 -16.91235 -4.21638 1.000 88.74579 156 ILE N N 1
ATOM 12969 C CA . ILE H 2 156 ? 60.27525 -16.09326 -3.08757 1.000 71.41264 156 ILE N CA 1
ATOM 12970 C C . ILE H 2 156 ? 61.41441 -15.16714 -2.69282 1.000 66.83041 156 ILE N C 1
ATOM 12971 O O . ILE H 2 156 ? 62.58669 -15.45486 -2.95115 1.000 77.22572 156 ILE N O 1
ATOM 12976 N N . ALA H 2 157 ? 61.06007 -14.03978 -2.07083 1.000 63.76227 157 ALA N N 1
ATOM 12977 C CA . ALA H 2 157 ? 62.01298 -13.05778 -1.57064 1.000 64.94589 157 ALA N CA 1
ATOM 12978 C C . ALA H 2 157 ? 61.62454 -12.63672 -0.15928 1.000 75.86359 157 ALA N C 1
ATOM 12979 O O . ALA H 2 157 ? 60.44575 -12.39772 0.12202 1.000 78.52612 157 ALA N O 1
ATOM 12981 N N . VAL H 2 158 ? 62.61596 -12.55286 0.72784 1.000 71.86115 158 VAL N N 1
ATOM 12982 C CA . VAL H 2 158 ? 62.39578 -12.19944 2.12745 1.000 65.04763 158 VAL N CA 1
ATOM 12983 C C . VAL H 2 158 ? 63.37664 -11.10099 2.51876 1.000 61.75997 158 VAL N C 1
ATOM 12984 O O . VAL H 2 158 ? 64.59460 -11.27299 2.38501 1.000 64.19734 158 VAL N O 1
ATOM 12988 N N . GLU H 2 159 ? 62.84902 -9.98948 3.02672 1.000 61.22820 159 GLU N N 1
ATOM 12989 C CA . GLU H 2 159 ? 63.65371 -8.85788 3.46119 1.000 61.17375 159 GLU N CA 1
ATOM 12990 C C . GLU H 2 159 ? 63.24628 -8.44148 4.86497 1.000 64.69740 159 GLU N C 1
ATOM 12991 O O . GLU H 2 159 ? 62.10727 -8.65033 5.29269 1.000 64.15185 159 GLU N O 1
ATOM 12997 N N . TRP H 2 160 ? 64.18762 -7.82559 5.56670 1.000 65.60902 160 TRP N N 1
ATOM 12998 C CA . TRP H 2 160 ? 63.95429 -7.31164 6.90380 1.000 63.73942 160 TRP N CA 1
ATOM 12999 C C . TRP H 2 160 ? 63.97302 -5.79190 6.88051 1.000 67.00933 160 TRP N C 1
ATOM 13000 O O . TRP H 2 160 ? 64.73966 -5.16691 6.14206 1.000 79.66806 160 TRP N O 1
ATOM 13011 N N . GLU H 2 161 ? 63.12644 -5.20887 7.71495 1.000 61.83638 161 GLU N N 1
ATOM 13012 C CA . GLU H 2 161 ? 62.96568 -3.77057 7.78616 1.000 65.63202 161 GLU N CA 1
ATOM 13013 C C . GLU H 2 161 ? 62.73125 -3.39621 9.23729 1.000 72.62612 161 GLU N C 1
ATOM 13014 O O . GLU H 2 161 ? 62.18339 -4.18112 10.01545 1.000 79.03458 161 GLU N O 1
ATOM 13020 N N . SER H 2 162 ? 63.13609 -2.18618 9.59504 1.000 74.44082 162 SER N N 1
ATOM 13021 C CA . SER H 2 162 ? 62.88416 -1.68279 10.93801 1.000 76.68568 162 SER N CA 1
ATOM 13022 C C . SER H 2 162 ? 62.71160 -0.18237 10.84166 1.000 67.82860 162 SER N C 1
ATOM 13023 O O . SER H 2 162 ? 63.61073 0.51750 10.36886 1.000 57.68892 162 SER N O 1
ATOM 13026 N N . ASN H 2 163 ? 61.55096 0.29588 11.27993 1.000 82.98243 163 ASN N N 1
ATOM 13027 C CA . ASN H 2 163 ? 61.23799 1.71621 11.26986 1.000 78.87967 163 ASN N CA 1
ATOM 13028 C C . ASN H 2 163 ? 61.29199 2.28470 9.85159 1.000 68.39381 163 ASN N C 1
ATOM 13029 O O . ASN H 2 163 ? 61.69809 3.42969 9.64035 1.000 72.40990 163 ASN N O 1
ATOM 13034 N N . GLY H 2 164 ? 60.89739 1.47885 8.86474 1.000 70.98527 164 GLY N N 1
ATOM 13035 C CA . GLY H 2 164 ? 60.91549 1.88905 7.47606 1.000 64.03661 164 GLY N CA 1
ATOM 13036 C C . GLY H 2 164 ? 62.24802 1.74233 6.77259 1.000 66.76012 164 GLY N C 1
ATOM 13037 O O . GLY H 2 164 ? 62.30794 1.92814 5.55155 1.000 77.29386 164 GLY N O 1
ATOM 13038 N N . GLN H 2 165 ? 63.31473 1.40427 7.49104 1.000 70.93116 165 GLN N N 1
ATOM 13039 C CA . GLN H 2 165 ? 64.63830 1.34148 6.90710 1.000 62.23480 165 GLN N CA 1
ATOM 13040 C C . GLN H 2 165 ? 65.12749 -0.10283 6.83293 1.000 69.02018 165 GLN N C 1
ATOM 13041 O O . GLN H 2 165 ? 64.82986 -0.90282 7.72595 1.000 74.47575 165 GLN N O 1
ATOM 13047 N N . PRO H 2 166 ? 65.86185 -0.47105 5.78444 1.000 74.56145 166 PRO N N 1
ATOM 13048 C CA . PRO H 2 166 ? 66.31470 -1.86109 5.65942 1.000 66.10693 166 PRO N CA 1
ATOM 13049 C C . PRO H 2 166 ? 67.31363 -2.24481 6.73923 1.000 69.15861 166 PRO N C 1
ATOM 13050 O O . PRO H 2 166 ? 68.21237 -1.47512 7.08832 1.000 72.21473 166 PRO N O 1
ATOM 13054 N N . GLU H 2 167 ? 67.14709 -3.45694 7.25973 1.000 60.71568 167 GLU N N 1
ATOM 13055 C CA . GLU H 2 167 ? 68.14322 -4.09806 8.10469 1.000 63.79512 167 GLU N CA 1
ATOM 13056 C C . GLU H 2 167 ? 68.90063 -5.11243 7.25860 1.000 76.39440 167 GLU N C 1
ATOM 13057 O O . GLU H 2 167 ? 68.28393 -5.97552 6.62934 1.000 69.30357 167 GLU N O 1
ATOM 13063 N N . ASN H 2 168 ? 70.23089 -5.01723 7.24861 1.000 81.92821 168 ASN N N 1
ATOM 13064 C CA . ASN H 2 168 ? 71.02239 -5.79751 6.30069 1.000 71.51166 168 ASN N CA 1
ATOM 13065 C C . ASN H 2 168 ? 71.50468 -7.12955 6.86558 1.000 76.50517 168 ASN N C 1
ATOM 13066 O O . ASN H 2 168 ? 71.57660 -8.11741 6.12737 1.000 70.15092 168 ASN N O 1
ATOM 13071 N N . ASN H 2 169 ? 71.84175 -7.18581 8.15545 1.000 81.39481 169 ASN N N 1
ATOM 13072 C CA . ASN H 2 169 ? 72.53471 -8.34611 8.71887 1.000 68.97500 169 ASN N CA 1
ATOM 13073 C C . ASN H 2 169 ? 71.55106 -9.50078 8.91759 1.000 62.83117 169 ASN N C 1
ATOM 13074 O O . ASN H 2 169 ? 71.21966 -9.90552 10.03401 1.000 69.92862 169 ASN N O 1
ATOM 13079 N N . TYR H 2 170 ? 71.09024 -10.04620 7.79204 1.000 64.21615 170 TYR N N 1
ATOM 13080 C CA . TYR H 2 170 ? 70.22148 -11.21345 7.80584 1.000 62.34386 170 TYR N CA 1
ATOM 13081 C C . TYR H 2 170 ? 70.64490 -12.18625 6.71516 1.000 53.13255 170 TYR N C 1
ATOM 13082 O O . TYR H 2 170 ? 71.21863 -11.79478 5.69616 1.000 62.06330 170 TYR N O 1
ATOM 13091 N N . LYS H 2 171 ? 70.36226 -13.46494 6.95607 1.000 53.94548 171 LYS N N 1
ATOM 13092 C CA . LYS H 2 171 ? 70.55962 -14.53525 5.99105 1.000 56.02464 171 LYS N CA 1
ATOM 13093 C C . LYS H 2 171 ? 69.28339 -15.36257 5.91699 1.000 60.75291 171 LYS N C 1
ATOM 13094 O O . LYS H 2 171 ? 68.54708 -15.48167 6.90051 1.000 55.37321 171 LYS N O 1
ATOM 13100 N N . THR H 2 172 ? 69.01904 -15.92979 4.74264 1.000 60.10939 172 THR N N 1
ATOM 13101 C CA . THR H 2 172 ? 67.83344 -16.74644 4.51970 1.000 61.57080 172 THR N CA 1
ATOM 13102 C C . THR H 2 172 ? 68.24384 -18.11833 4.00043 1.000 71.86755 172 THR N C 1
ATOM 13103 O O . THR H 2 172 ? 69.13453 -18.23167 3.15148 1.000 73.53937 172 THR N O 1
ATOM 13107 N N . THR H 2 173 ? 67.60879 -19.15761 4.53919 1.000 73.47790 173 THR N N 1
ATOM 13108 C CA . THR H 2 173 ? 67.87335 -20.51757 4.10183 1.000 67.01000 173 THR N CA 1
ATOM 13109 C C . THR H 2 173 ? 67.23907 -20.77656 2.73601 1.000 70.44160 173 THR N C 1
ATOM 13110 O O . THR H 2 173 ? 66.23841 -20.14851 2.38073 1.000 64.33687 173 THR N O 1
ATOM 13114 N N . PRO H 2 174 ? 67.80247 -21.69857 1.95522 1.000 76.25321 174 PRO N N 1
ATOM 13115 C CA . PRO H 2 174 ? 67.17412 -22.06607 0.68886 1.000 54.83164 174 PRO N CA 1
ATOM 13116 C C . PRO H 2 174 ? 65.79878 -22.66326 0.92460 1.000 72.31420 174 PRO N C 1
ATOM 13117 O O . PRO H 2 174 ? 65.51413 -23.19160 2.01355 1.000 77.75915 174 PRO N O 1
ATOM 13121 N N . PRO H 2 175 ? 64.91170 -22.58463 -0.06551 1.000 80.14848 175 PRO N N 1
ATOM 13122 C CA . PRO H 2 175 ? 63.60432 -23.23536 0.07074 1.000 72.00118 175 PRO N CA 1
ATOM 13123 C C . PRO H 2 175 ? 63.77428 -24.73633 0.23804 1.000 76.63573 175 PRO N C 1
ATOM 13124 O O . PRO H 2 175 ? 64.60826 -25.36220 -0.41975 1.000 78.22740 175 PRO N O 1
ATOM 13128 N N . VAL H 2 176 ? 62.98527 -25.31112 1.14205 1.000 72.95276 176 VAL N N 1
ATOM 13129 C CA . VAL H 2 176 ? 63.03026 -26.73880 1.43375 1.000 62.78171 176 VAL N CA 1
ATOM 13130 C C . VAL H 2 176 ? 61.67584 -27.34664 1.10701 1.000 69.15965 176 VAL N C 1
ATOM 13131 O O . VAL H 2 176 ? 60.63644 -26.82678 1.52908 1.000 66.21304 176 VAL N O 1
ATOM 13135 N N . LEU H 2 177 ? 61.69235 -28.44539 0.35610 1.000 78.87988 177 LEU N N 1
ATOM 13136 C CA . LEU H 2 177 ? 60.46103 -29.12826 -0.01826 1.000 80.50013 177 LEU N CA 1
ATOM 13137 C C . LEU H 2 177 ? 59.85881 -29.80805 1.20281 1.000 83.67302 177 LEU N C 1
ATOM 13138 O O . LEU H 2 177 ? 60.51634 -30.62574 1.85655 1.000 76.16485 177 LEU N O 1
ATOM 13143 N N . ASP H 2 178 ? 58.60782 -29.48201 1.50129 1.000 79.74268 178 ASP N N 1
ATOM 13144 C CA . ASP H 2 178 ? 57.92388 -30.07277 2.63705 1.000 92.04243 178 ASP N CA 1
ATOM 13145 C C . ASP H 2 178 ? 57.23302 -31.36598 2.21301 1.000 103.11742 178 ASP N C 1
ATOM 13146 O O . ASP H 2 178 ? 57.20903 -31.73364 1.03607 1.000 103.59355 178 ASP N O 1
ATOM 13151 N N . SER H 2 179 ? 56.66756 -32.06575 3.19895 1.000 111.61055 179 SER N N 1
ATOM 13152 C CA . SER H 2 179 ? 56.07717 -33.37301 2.94031 1.000 103.30931 179 SER N CA 1
ATOM 13153 C C . SER H 2 179 ? 54.81815 -33.29684 2.08109 1.000 114.10107 179 SER N C 1
ATOM 13154 O O . SER H 2 179 ? 54.43622 -34.30757 1.48124 1.000 122.57265 179 SER N O 1
ATOM 13157 N N . ASP H 2 180 ? 54.16915 -32.13491 1.99691 1.000 104.91477 180 ASP N N 1
ATOM 13158 C CA . ASP H 2 180 ? 52.94469 -31.98932 1.21857 1.000 95.01032 180 ASP N CA 1
ATOM 13159 C C . ASP H 2 180 ? 53.18533 -31.38110 -0.15783 1.000 96.91497 180 ASP N C 1
ATOM 13160 O O . ASP H 2 180 ? 52.22046 -31.04452 -0.85250 1.000 90.75844 180 ASP N O 1
ATOM 13165 N N . GLY H 2 181 ? 54.44477 -31.22525 -0.56401 1.000 97.60501 181 GLY N N 1
ATOM 13166 C CA . GLY H 2 181 ? 54.77143 -30.66318 -1.85581 1.000 105.75647 181 GLY N CA 1
ATOM 13167 C C . GLY H 2 181 ? 55.00945 -29.16732 -1.88028 1.000 95.58512 181 GLY N C 1
ATOM 13168 O O . GLY H 2 181 ? 55.47366 -28.64982 -2.90432 1.000 90.75093 181 GLY N O 1
ATOM 13169 N N . SER H 2 182 ? 54.70465 -28.45239 -0.80030 1.000 100.97774 182 SER N N 1
ATOM 13170 C CA . SER H 2 182 ? 54.98423 -27.02759 -0.73464 1.000 81.17871 182 SER N CA 1
ATOM 13171 C C . SER H 2 182 ? 56.40272 -26.79556 -0.20961 1.000 81.48632 182 SER N C 1
ATOM 13172 O O . SER H 2 182 ? 57.13303 -27.73104 0.12693 1.000 80.24665 182 SER N O 1
ATOM 13175 N N . PHE H 2 183 ? 56.79617 -25.52792 -0.12619 1.000 81.34915 183 PHE N N 1
ATOM 13176 C CA . PHE H 2 183 ? 58.13150 -25.15015 0.30833 1.000 79.58325 183 PHE N CA 1
ATOM 13177 C C . PHE H 2 183 ? 58.06687 -24.31055 1.57712 1.000 75.90798 183 PHE N C 1
ATOM 13178 O O . PHE H 2 183 ? 57.05234 -23.67630 1.88338 1.000 64.48240 183 PHE N O 1
ATOM 13186 N N . PHE H 2 184 ? 59.17176 -24.31915 2.31896 1.000 67.00791 184 PHE N N 1
ATOM 13187 C CA . PHE H 2 184 ? 59.33482 -23.42875 3.45605 1.000 75.44597 184 PHE N CA 1
ATOM 13188 C C . PHE H 2 184 ? 60.78422 -22.96848 3.52664 1.000 75.54493 184 PHE N C 1
ATOM 13189 O O . PHE H 2 184 ? 61.68943 -23.59618 2.97009 1.000 73.47205 184 PHE N O 1
ATOM 13197 N N . LEU H 2 185 ? 60.98413 -21.84287 4.20512 1.000 61.64122 185 LEU N N 1
ATOM 13198 C CA . LEU H 2 185 ? 62.31553 -21.33657 4.50644 1.000 59.87290 185 LEU N CA 1
ATOM 13199 C C . LEU H 2 185 ? 62.21290 -20.44039 5.73028 1.000 63.77802 185 LEU N C 1
ATOM 13200 O O . LEU H 2 185 ? 61.11929 -20.06592 6.16169 1.000 69.85697 185 LEU N O 1
ATOM 13205 N N . VAL H 2 186 ? 63.37135 -20.10326 6.28983 1.000 57.46786 186 VAL N N 1
ATOM 13206 C CA . VAL H 2 186 ? 63.45488 -19.25166 7.46783 1.000 64.40074 186 VAL N CA 1
ATOM 13207 C C . VAL H 2 186 ? 64.52645 -18.19852 7.22998 1.000 66.39196 186 VAL N C 1
ATOM 13208 O O . VAL H 2 186 ? 65.59301 -18.50025 6.68212 1.000 59.78947 186 VAL N O 1
ATOM 13212 N N . SER H 2 187 ? 64.23840 -16.96145 7.63071 1.000 62.10103 187 SER N N 1
ATOM 13213 C CA . SER H 2 187 ? 65.19681 -15.86500 7.57158 1.000 61.03050 187 SER N CA 1
ATOM 13214 C C . SER H 2 187 ? 65.63242 -15.49329 8.98437 1.000 63.88899 187 SER N C 1
ATOM 13215 O O . SER H 2 187 ? 64.78781 -15.27669 9.86208 1.000 62.97221 187 SER N O 1
ATOM 13218 N N . LYS H 2 188 ? 66.94701 -15.42171 9.20109 1.000 57.05818 188 LYS N N 1
ATOM 13219 C CA . LYS H 2 188 ? 67.52337 -15.13831 10.51237 1.000 55.44468 188 LYS N CA 1
ATOM 13220 C C . LYS H 2 188 ? 68.17538 -13.76035 10.47845 1.000 64.75770 188 LYS N C 1
ATOM 13221 O O . LYS H 2 188 ? 69.19031 -13.56570 9.80056 1.000 66.83058 188 LYS N O 1
ATOM 13227 N N . LEU H 2 189 ? 67.59786 -12.81105 11.21125 1.000 69.67514 189 LEU N N 1
ATOM 13228 C CA . LEU H 2 189 ? 68.16251 -11.47506 11.36610 1.000 68.18302 189 LEU N CA 1
ATOM 13229 C C . LEU H 2 189 ? 68.90186 -11.39532 12.69804 1.000 74.90011 189 LEU N C 1
ATOM 13230 O O . LEU H 2 189 ? 68.31781 -11.66351 13.75454 1.000 74.29412 189 LEU N O 1
ATOM 13235 N N . THR H 2 190 ? 70.18167 -11.03240 12.64637 1.000 69.81553 190 THR N N 1
ATOM 13236 C CA . THR H 2 190 ? 71.01474 -10.91461 13.83767 1.000 71.38175 190 THR N CA 1
ATOM 13237 C C . THR H 2 190 ? 71.14725 -9.44446 14.22498 1.000 69.15161 190 THR N C 1
ATOM 13238 O O . THR H 2 190 ? 71.64862 -8.63291 13.43915 1.000 62.70462 190 THR N O 1
ATOM 13242 N N . VAL H 2 191 ? 70.71229 -9.10865 15.44084 1.000 69.20199 191 VAL N N 1
ATOM 13243 C CA . VAL H 2 191 ? 70.77004 -7.74702 15.95441 1.000 69.15746 191 VAL N CA 1
ATOM 13244 C C . VAL H 2 191 ? 71.42090 -7.75700 17.33292 1.000 75.13432 191 VAL N C 1
ATOM 13245 O O . VAL H 2 191 ? 71.49462 -8.78677 18.00656 1.000 77.10912 191 VAL N O 1
ATOM 13249 N N . ASP H 2 192 ? 71.90242 -6.58435 17.74449 1.000 83.49984 192 ASP N N 1
ATOM 13250 C CA . ASP H 2 192 ? 72.45896 -6.42854 19.08342 1.000 70.88698 192 ASP N CA 1
ATOM 13251 C C . ASP H 2 192 ? 71.38626 -6.66847 20.13819 1.000 78.73922 192 ASP N C 1
ATOM 13252 O O . ASP H 2 192 ? 70.21331 -6.33463 19.94299 1.000 74.19889 192 ASP N O 1
ATOM 13257 N N . LYS H 2 193 ? 71.80055 -7.26899 21.25874 1.000 84.17612 193 LYS N N 1
ATOM 13258 C CA . LYS H 2 193 ? 70.85479 -7.61877 22.31482 1.000 71.95868 193 LYS N CA 1
ATOM 13259 C C . LYS H 2 193 ? 70.11603 -6.39617 22.84680 1.000 70.04500 193 LYS N C 1
ATOM 13260 O O . LYS H 2 193 ? 68.91219 -6.46415 23.12270 1.000 72.09824 193 LYS N O 1
ATOM 13266 N N . SER H 2 194 ? 70.81748 -5.26885 22.99367 1.000 64.12907 194 SER N N 1
ATOM 13267 C CA . SER H 2 194 ? 70.19965 -4.08002 23.57498 1.000 80.69540 194 SER N CA 1
ATOM 13268 C C . SER H 2 194 ? 68.99611 -3.61774 22.76061 1.000 79.02986 194 SER N C 1
ATOM 13269 O O . SER H 2 194 ? 67.99555 -3.15595 23.32336 1.000 72.95221 194 SER N O 1
ATOM 13272 N N . ARG H 2 195 ? 69.07807 -3.72837 21.43352 1.000 76.77668 195 ARG N N 1
ATOM 13273 C CA . ARG H 2 195 ? 67.97655 -3.29995 20.57875 1.000 61.13751 195 ARG N CA 1
ATOM 13274 C C . ARG H 2 195 ? 66.73700 -4.15857 20.78541 1.000 58.89148 195 ARG N C 1
ATOM 13275 O O . ARG H 2 195 ? 65.61303 -3.64293 20.78054 1.000 62.95935 195 ARG N O 1
ATOM 13283 N N . TRP H 2 196 ? 66.91235 -5.46897 20.95788 1.000 60.06796 196 TRP N N 1
ATOM 13284 C CA . TRP H 2 196 ? 65.75761 -6.31812 21.22718 1.000 67.84575 196 TRP N CA 1
ATOM 13285 C C . TRP H 2 196 ? 65.14208 -5.98659 22.57976 1.000 70.33250 196 TRP N C 1
ATOM 13286 O O . TRP H 2 196 ? 63.92375 -5.80403 22.68934 1.000 73.68089 196 TRP N O 1
ATOM 13297 N N . GLN H 2 197 ? 65.97664 -5.87855 23.61918 1.000 69.01963 197 GLN N N 1
ATOM 13298 C CA . GLN H 2 197 ? 65.45455 -5.66910 24.96568 1.000 82.32284 197 GLN N CA 1
ATOM 13299 C C . GLN H 2 197 ? 64.78766 -4.31042 25.12276 1.000 85.08080 197 GLN N C 1
ATOM 13300 O O . GLN H 2 197 ? 63.87571 -4.16843 25.94398 1.000 89.29258 197 GLN N O 1
ATOM 13306 N N . GLN H 2 198 ? 65.21443 -3.30472 24.36073 1.000 77.77162 198 GLN N N 1
ATOM 13307 C CA . GLN H 2 198 ? 64.56972 -2.00191 24.46618 1.000 73.60627 198 GLN N CA 1
ATOM 13308 C C . GLN H 2 198 ? 63.21690 -1.94488 23.77443 1.000 61.82870 198 GLN N C 1
ATOM 13309 O O . GLN H 2 198 ? 62.51352 -0.93746 23.91552 1.000 59.08981 198 GLN N O 1
ATOM 13315 N N . GLY H 2 199 ? 62.83633 -2.98330 23.03764 1.000 75.12061 199 GLY N N 1
ATOM 13316 C CA . GLY H 2 199 ? 61.54217 -2.99664 22.39403 1.000 71.07231 199 GLY N CA 1
ATOM 13317 C C . GLY H 2 199 ? 61.51891 -2.48169 20.97837 1.000 69.96091 199 GLY N C 1
ATOM 13318 O O . GLY H 2 199 ? 60.46422 -2.02122 20.52523 1.000 80.73270 199 GLY N O 1
ATOM 13319 N N . ASN H 2 200 ? 62.65280 -2.50116 20.27819 1.000 72.59444 200 ASN N N 1
ATOM 13320 C CA . ASN H 2 200 ? 62.65982 -2.11036 18.87550 1.000 74.73205 200 ASN N CA 1
ATOM 13321 C C . ASN H 2 200 ? 61.75149 -3.04374 18.08620 1.000 70.81439 200 ASN N C 1
ATOM 13322 O O . ASN H 2 200 ? 61.74285 -4.25907 18.30425 1.000 79.95613 200 ASN N O 1
ATOM 13327 N N . VAL H 2 201 ? 60.97575 -2.47263 17.17127 1.000 55.84983 201 VAL N N 1
ATOM 13328 C CA . VAL H 2 201 ? 60.01007 -3.23192 16.38469 1.000 65.63839 201 VAL N CA 1
ATOM 13329 C C . VAL H 2 201 ? 60.62832 -3.54574 15.03097 1.000 59.95565 201 VAL N C 1
ATOM 13330 O O . VAL H 2 201 ? 61.03774 -2.63603 14.29952 1.000 75.67787 201 VAL N O 1
ATOM 13334 N N . PHE H 2 202 ? 60.68903 -4.83011 14.69508 1.000 68.91502 202 PHE N N 1
ATOM 13335 C CA . PHE H 2 202 ? 61.21052 -5.29063 13.41931 1.000 65.17381 202 PHE N CA 1
ATOM 13336 C C . PHE H 2 202 ? 60.08343 -5.87466 12.58024 1.000 58.94219 202 PHE N C 1
ATOM 13337 O O . PHE H 2 202 ? 59.11452 -6.42723 13.10964 1.000 72.21631 202 PHE N O 1
ATOM 13345 N N . SER H 2 203 ? 60.21979 -5.74488 11.26258 1.000 72.62480 203 SER N N 1
ATOM 13346 C CA . SER H 2 203 ? 59.20880 -6.20049 10.31717 1.000 74.02116 203 SER N CA 1
ATOM 13347 C C . SER H 2 203 ? 59.86175 -7.10176 9.27921 1.000 67.55121 203 SER N C 1
ATOM 13348 O O . SER H 2 203 ? 60.90381 -6.75453 8.71458 1.000 70.08222 203 SER N O 1
ATOM 13351 N N . CYS H 2 204 ? 59.25356 -8.25732 9.04028 1.000 71.61870 204 CYS N N 1
ATOM 13352 C CA . CYS H 2 204 ? 59.69905 -9.19514 8.01862 1.000 68.69509 204 CYS N CA 1
ATOM 13353 C C . CYS H 2 204 ? 58.81146 -9.04644 6.78746 1.000 69.83114 204 CYS N C 1
ATOM 13354 O O . CYS H 2 204 ? 57.58316 -9.14396 6.89080 1.000 67.87419 204 CYS N O 1
ATOM 13357 N N . SER H 2 205 ? 59.42925 -8.80067 5.63258 1.000 79.84718 205 SER N N 1
ATOM 13358 C CA . SER H 2 205 ? 58.71975 -8.60721 4.37189 1.000 61.63942 205 SER N CA 1
ATOM 13359 C C . SER H 2 205 ? 58.92539 -9.82391 3.48246 1.000 64.89076 205 SER N C 1
ATOM 13360 O O . SER H 2 205 ? 60.05706 -10.29263 3.32029 1.000 72.35408 205 SER N O 1
ATOM 13363 N N . VAL H 2 206 ? 57.83518 -10.33372 2.91255 1.000 64.76576 206 VAL N N 1
ATOM 13364 C CA . VAL H 2 206 ? 57.86914 -11.50484 2.04343 1.000 64.91204 206 VAL N CA 1
ATOM 13365 C C . VAL H 2 206 ? 57.15299 -11.15926 0.74710 1.000 72.53457 206 VAL N C 1
ATOM 13366 O O . VAL H 2 206 ? 56.02944 -10.64478 0.77270 1.000 74.56900 206 VAL N O 1
ATOM 13370 N N . MET H 2 207 ? 57.79951 -11.44278 -0.38119 1.000 83.75294 207 MET N N 1
ATOM 13371 C CA . MET H 2 207 ? 57.24668 -11.17118 -1.70114 1.000 81.12452 207 MET N CA 1
ATOM 13372 C C . MET H 2 207 ? 57.14669 -12.47214 -2.48600 1.000 73.72030 207 MET N C 1
ATOM 13373 O O . MET H 2 207 ? 58.13804 -13.19754 -2.62829 1.000 60.24154 207 MET N O 1
ATOM 13378 N N . HIS H 2 208 ? 55.94905 -12.75622 -2.99453 1.000 83.31588 208 HIS N N 1
ATOM 13379 C CA . HIS H 2 208 ? 55.65730 -13.99841 -3.69483 1.000 78.25389 208 HIS N CA 1
ATOM 13380 C C . HIS H 2 208 ? 54.47290 -13.74553 -4.61647 1.000 84.15555 208 HIS N C 1
ATOM 13381 O O . HIS H 2 208 ? 53.62035 -12.90280 -4.32731 1.000 87.94355 208 HIS N O 1
ATOM 13388 N N . GLU H 2 209 ? 54.43562 -14.47266 -5.73613 1.000 80.40736 209 GLU N N 1
ATOM 13389 C CA . GLU H 2 209 ? 53.41111 -14.23056 -6.74745 1.000 80.97735 209 GLU N CA 1
ATOM 13390 C C . GLU H 2 209 ? 52.01103 -14.62575 -6.28824 1.000 93.64962 209 GLU N C 1
ATOM 13391 O O . GLU H 2 209 ? 51.02854 -14.14800 -6.86572 1.000 97.17105 209 GLU N O 1
ATOM 13397 N N . ALA H 2 210 ? 51.89164 -15.48441 -5.27831 1.000 95.04251 210 ALA N N 1
ATOM 13398 C CA . ALA H 2 210 ? 50.59353 -15.95258 -4.81019 1.000 88.74719 210 ALA N CA 1
ATOM 13399 C C . ALA H 2 210 ? 49.99866 -15.07730 -3.71652 1.000 90.25911 210 ALA N C 1
ATOM 13400 O O . ALA H 2 210 ? 48.90188 -15.37548 -3.23337 1.000 105.04290 210 ALA N O 1
ATOM 13402 N N . LEU H 2 211 ? 50.68724 -14.01706 -3.31348 1.000 89.62282 211 LEU N N 1
ATOM 13403 C CA . LEU H 2 211 ? 50.18549 -13.11536 -2.28984 1.000 98.56102 211 LEU N CA 1
ATOM 13404 C C . LEU H 2 211 ? 49.35537 -12.00497 -2.91846 1.000 95.95117 211 LEU N C 1
ATOM 13405 O O . LEU H 2 211 ? 49.53911 -11.64978 -4.08567 1.000 91.46913 211 LEU N O 1
ATOM 13410 N N . HIS H 2 212 ? 48.42648 -11.46677 -2.13197 1.000 106.39969 212 HIS N N 1
ATOM 13411 C CA . HIS H 2 212 ? 47.68607 -10.28624 -2.55431 1.000 106.44678 212 HIS N CA 1
ATOM 13412 C C . HIS H 2 212 ? 48.63985 -9.10760 -2.69405 1.000 96.22823 212 HIS N C 1
ATOM 13413 O O . HIS H 2 212 ? 49.36199 -8.76758 -1.75101 1.000 105.27609 212 HIS N O 1
ATOM 13420 N N . ASN H 2 213 ? 48.64760 -8.49754 -3.87884 1.000 96.24834 213 ASN N N 1
ATOM 13421 C CA . ASN H 2 213 ? 49.58211 -7.43472 -4.24542 1.000 97.64309 213 ASN N CA 1
ATOM 13422 C C . ASN H 2 213 ? 51.03526 -7.89966 -4.20211 1.000 94.24963 213 ASN N C 1
ATOM 13423 O O . ASN H 2 213 ? 51.95102 -7.07177 -4.14638 1.000 89.45060 213 ASN N O 1
ATOM 13428 N N . HIS H 2 214 ? 51.25752 -9.21613 -4.22726 1.000 99.76611 214 HIS N N 1
ATOM 13429 C CA . HIS H 2 214 ? 52.59712 -9.80989 -4.24266 1.000 95.91820 214 HIS N CA 1
ATOM 13430 C C . HIS H 2 214 ? 53.44172 -9.36677 -3.04877 1.000 94.38492 214 HIS N C 1
ATOM 13431 O O . HIS H 2 214 ? 54.66549 -9.24996 -3.15729 1.000 87.91447 214 HIS N O 1
ATOM 13438 N N . TYR H 2 215 ? 52.81410 -9.12532 -1.89746 1.000 94.05708 215 TYR N N 1
ATOM 13439 C CA . TYR H 2 215 ? 53.54446 -8.54957 -0.77642 1.000 90.40147 215 TYR N CA 1
ATOM 13440 C C . TYR H 2 215 ? 52.80649 -8.81083 0.53095 1.000 84.21657 215 TYR N C 1
ATOM 13441 O O . TYR H 2 215 ? 51.57230 -8.79550 0.57141 1.000 78.18431 215 TYR N O 1
ATOM 13450 N N . THR H 2 216 ? 53.57744 -9.04200 1.59443 1.000 77.50937 216 THR N N 1
ATOM 13451 C CA . THR H 2 216 ? 53.03270 -9.17082 2.93825 1.000 81.21614 216 THR N CA 1
ATOM 13452 C C . THR H 2 216 ? 54.10968 -8.81048 3.95602 1.000 72.90493 216 THR N C 1
ATOM 13453 O O . THR H 2 216 ? 55.30896 -8.87642 3.67258 1.000 66.15767 216 THR N O 1
ATOM 13457 N N . GLN H 2 217 ? 53.66247 -8.41574 5.15039 1.000 73.03001 217 GLN N N 1
ATOM 13458 C CA . GLN H 2 217 ? 54.54520 -8.05405 6.25360 1.000 72.64587 217 GLN N CA 1
ATOM 13459 C C . GLN H 2 217 ? 54.06834 -8.69898 7.54510 1.000 71.30162 217 GLN N C 1
ATOM 13460 O O . GLN H 2 217 ? 52.86309 -8.83739 7.77542 1.000 75.81650 217 GLN N O 1
ATOM 13466 N N . LYS H 2 218 ? 55.02286 -9.08299 8.38779 1.000 64.92705 218 LYS N N 1
ATOM 13467 C CA . LYS H 2 218 ? 54.74293 -9.53869 9.74164 1.000 74.59799 218 LYS N CA 1
ATOM 13468 C C . LYS H 2 218 ? 55.72639 -8.87353 10.69138 1.000 75.05207 218 LYS N C 1
ATOM 13469 O O . LYS H 2 218 ? 56.92707 -8.82136 10.40829 1.000 67.08751 218 LYS N O 1
ATOM 13475 N N . SER H 2 219 ? 55.21927 -8.36537 11.81016 1.000 82.08769 219 SER N N 1
ATOM 13476 C CA . SER H 2 219 ? 56.05776 -7.67726 12.77875 1.000 74.61561 219 SER N CA 1
ATOM 13477 C C . SER H 2 219 ? 56.56116 -8.64023 13.84635 1.000 68.78155 219 SER N C 1
ATOM 13478 O O . SER H 2 219 ? 56.01374 -9.72502 14.05697 1.000 73.83555 219 SER N O 1
ATOM 13481 N N . LEU H 2 220 ? 57.62000 -8.21600 14.52917 1.000 67.94870 220 LEU N N 1
ATOM 13482 C CA . LEU H 2 220 ? 58.21648 -8.99535 15.60698 1.000 79.45439 220 LEU N CA 1
ATOM 13483 C C . LEU H 2 220 ? 58.83771 -8.00793 16.57848 1.000 76.90684 220 LEU N C 1
ATOM 13484 O O . LEU H 2 220 ? 59.76803 -7.28212 16.21549 1.000 74.58674 220 LEU N O 1
ATOM 13489 N N . SER H 2 221 ? 58.32694 -7.98487 17.80534 1.000 93.30722 221 SER N N 1
ATOM 13490 C CA . SER H 2 221 ? 58.76692 -7.02144 18.80023 1.000 79.65992 221 SER N CA 1
ATOM 13491 C C . SER H 2 221 ? 58.72204 -7.67768 20.16897 1.000 79.68622 221 SER N C 1
ATOM 13492 O O . SER H 2 221 ? 58.02794 -8.67572 20.37843 1.000 85.85989 221 SER N O 1
ATOM 13495 N N . LEU H 2 222 ? 59.48069 -7.10247 21.10238 1.000 84.44120 222 LEU N N 1
ATOM 13496 C CA . LEU H 2 222 ? 59.44479 -7.57061 22.48413 1.000 82.72035 222 LEU N CA 1
ATOM 13497 C C . LEU H 2 222 ? 58.13522 -7.18595 23.16476 1.000 81.68125 222 LEU N C 1
ATOM 13498 O O . LEU H 2 222 ? 57.38186 -8.05394 23.62127 1.000 74.34482 222 LEU N O 1
ATOM 13503 N N . SER H 2 223 ? 57.85346 -5.88590 23.24451 1.000 92.85963 223 SER N N 1
ATOM 13504 C CA . SER H 2 223 ? 56.63930 -5.36404 23.87543 1.000 98.98952 223 SER N CA 1
ATOM 13505 C C . SER H 2 223 ? 56.52658 -5.79408 25.33881 1.000 89.93885 223 SER N C 1
ATOM 13506 O O . SER H 2 223 ? 56.98752 -5.09062 26.24192 1.000 81.85043 223 SER N O 1
#